Protein AF-0000000069285234 (afdb_homodimer)

InterPro domains:
  IPR001154 DNA topoisomerase II, eukaryotic-type [PR01158] (23-33)
  IPR001154 DNA topoisomerase II, eukaryotic-type [PR01158] (37-44)
  IPR001154 DNA topoisomerase II, eukaryotic-type [PR01158] (85-98)
  IPR001154 DNA topoisomerase II, eukaryotic-type [PR01158] (131-146)
  IPR001154 DNA topoisomerase II, eukaryotic-type [PR01158] (207-219)
  IPR001154 DNA topoisomerase II, eukaryotic-type [PR01158] (318-341)
  IPR001154 DNA topoisomerase II, eukaryotic-type [PR01158] (365-387)
  IPR001154 DNA topoisomerase II, eukaryotic-type [PR01158] (395-415)
  IPR001154 DNA topoisomerase II, eukaryotic-type [PR01158] (506-520)
  IPR001241 DNA topoisomerase, type IIA [SM00433] (1-261)
  IPR002205 DNA topoisomerase, type IIA, domain A [PF00521] (292-742)
  IPR002205 DNA topoisomerase, type IIA, domain A [PS52040] (294-742)
  IPR002205 DNA topoisomerase, type IIA, domain A [SM00434] (272-740)
  IPR003034 SAP domain [PF02037] (847-878)
  IPR003034 SAP domain [PS50800] (846-880)
  IPR003034 SAP domain [SM00513] (846-880)
  IPR003034 SAP domain [SM00513] (929-965)
  IPR006171 TOPRIM domain [PF01751] (38-140)
  IPR006171 TOPRIM domain [PS50880] (37-161)
  IPR013757 DNA topoisomerase, type IIA, alpha-helical domain superfamily [G3DSA:1.10.268.10] (609-755)

Nearest PDB structures (foldseek):
  5zad-assembly1_B  TM=8.840E-01  e=2.244E-66  Homo sapiens
  5gwj-assembly1_A  TM=9.015E-01  e=4.140E-61  Homo sapiens
  5zrf-assembly1_A  TM=9.043E-01  e=2.025E-59  Homo sapiens
  4g0w-assembly1_A  TM=8.834E-01  e=7.534E-59  Homo sapiens
  8w50-assembly2_C  TM=8.268E-01  e=4.879E-51  Homo sapiens

Secondary structure (DSSP, 8-state):
-HHHHHHHHHHHH---S----TT-B--TTTTTSGGG-EEEEEEHHHHHHHHHHHHHHH-SSSEEEEEE-SSPP-TTTS-HHHHHH-HHHHHHHHHHT--TT----SHHHHTT-S-SEEEEE--SSHHHHHHHHHHHHHHHHH-HHHHHH-TTSEEEE---SEEEEE-TT-TTSPPEEESSHHHHHHHHHHS-TTGGGTEEEEE--SGGGS-HHHHHHHHT-HHHHEEEEE--SHHHHHHHHHHH-GGGHHHHHHHHHT--TT----TTSSEEEHHHHIIIIIHHHHHHHHHHHS-BTTT---HHHHHHHHHHTT--S-EEHHHHHHHHHHHTT--S-HHHHHHHHHHHH--STTS-SS-SB--BS---BTTTBTT-PPPTTT-EE-B-TTHHHHS-GGGGGGSPP-EETTEE---S----SS-HHHHH-EEEE-SS-EEEE----HHHHHHHHHHHHTTPPPPP-----TT--SEEEEETTEEEEE-EEEEE---SSS---EEEEEEE--TT--HHHHHHHHHHHHHHHT--EEEEE-TT--SS---EEEEE-HHHHHHHT-SS-HHHHHHHHHT-EEEEP-S-EEEEEPPPTT-TTPPPEEEEESSHHHHHHHHHHHHHHHHHHHHHHHHHHHHHHHHHHHHHHHHHHHHHHTSS-GGG-SHHHHHHTT------HHHHHHHHHH-S---TTGGGHHHHT--GGG-SHHHHHHHHHHHHHHHHHHHHHHHS-HHHHHHHHHHHHHHHHHHHS-----HHHHHHHHHHHHHHHHHHHHHHHHTT---------------S----TTTTSSGGGSS-----STT--HHHHHHHHHHH--SS--HHHHTTS-HHHHHHHHHHTT--STTHHHHHHHHHHHS---THHHHS-HHHHHHHHHHTT------HHHHHHHHHHHHHHHHHHHHHHHTS-HHHHHHHHHHTTTT---HHHHHHHHHHHHHHHHHS-SGGGTTS--------HHHHHHHHHHHHHHHHTT--S-----TTSHHHHHHHHHHHHHHHHHHHHHHHH-/-HHHHHHHHHHHH---S----TT-B--TTTTTSGGG-EEEEEEHHHHHHHHHHHHHHH-SSSEEEEEE-SSPP-TTTS-HHHHHH-HHHHHHHHHHT--TT----SHHHHTT-S-SEEEEE--SSHHHHHHHHHHHHHHHHH-HHHHHH-TTSEEEE---SEEEEE-TT-TTSPPEEESSHHHHHHHHHHS-TTGGGTEEEEE--SGGGS-HHHHHHHHT-HHHHEEEEE--SHHHHHHHHHHH-GGGHHHHHHHHHT--TT----TTSSEEEHHHHIIIIIHHHHHHHHHHHS-BTTT---HHHHHHHHHHTT--S-EEHHHHHHHHHHHTT--S-HHHHHHHHHHHH--STTS-SS-SB--BS---BTTTBTT-PPPTTT-EE-B-TTHHHHS-GGGGGGSPP-EETTEE---S----SS-HHHHS-EEEEETTEEEEE----HHHHHHHHHHHHTTPPPPP-----TT--SEEEEETTEEEEE-EEEEE---SSS---EEEEEEE--TT--HHHHHHHHHHHHHHHT--EEEEE-TT--SS---EEEEEPHHHHHHHT-SS-HHHHHHHHHT-EEEEP-S-EEEEEPPPTT-TTPPPEEEEESSHHHHHHHHHHHHHHHHHHHHHHHHHHHHHHHHHHHHHHHHHHHHHHTSS-GGG-SHHHHHHTT------HHHHHHHHHH-S---TTGGGHHHHT--GGG-SHHHHHHHHHHHHHHHHHHHHHHHS-HHHHHHHHHHHHHHHHHHHS-----HHHHHHHTTTHHHHHHHHHHHTTGGG--------------S--S--TTGGGSGGGSS---S-STT--HHHHHHHHHHH--SS--HHHHTTS-HHHHHHHHHHTT--STTHHHHHHHHHHHS---GGGGSS-HHHHHHHHHHTTTTSS--HHHHHHHHHHHHHHHHHHHHHHHSS-HHHHHHHHHHTTTT---HHHHHHHHHHHHHHHHHS-GGGGTT---------HHHHHHHHHHHHHHHHTT--S-----TTSHHHHHHHHHHHHHHHHHHHHHHHH-

Sequence (2076 aa):
MEVAQKQALHRTLSTGARPSLAKLEDATNAGKSGHNCTLIVTEGDSAKALAVAGLAKLGRANYGVFPLKGKLLNVRTASVKQLQLNEEIKNLVHITGLEWGQEYRSEADLQSLRYQRLMIFSDQDLDGHHIAGLVINFIQANWPSLLKMIPDFLQRFATPIVKIFPSRGSSKVAVQEFFTQGDFAKWERQQPTDWNSKFRAKYYKGLGTSTRDEAIEYFSNPERHVLDLVLESEEDADAVERAFEQNRVADRKAWMLKYDVNEELDYTRASATYSEFFDKQFVHFSVYDCQRSIPLLLDGLKPSQRKVLHVLQTMDGEKKVSQVTGLVSAATSYHHGEESLVKVIVHMAQTFVGTNNLNLLQPNGMFGTRLSGRDSHASARYIHTETSPLVKEIFKKDDVDILEKQFEDGQEIEPKSFAPVFPLVLVNGFKGIGTGWATDGPNYDPVEVVNALKKAIKGETAPELLPSYRGFSGRVYALNGKVVSEGLWRVYGSKGAGKGLDTVEVTELPIGVWTDDFISNLEEKAKKTRLMMAIHKCEDHNDEKVHLLIGFENSELLRLTKSRNVTETIGLYLGLRKNLQSSNMWLYHPPEVGDELGEPVLQKFEGPADVIRAFHSARRPYYERRKAKMTQKLVYQATVLRNKARCIKMCIDGSLPLTSLDSESLKAAGFDSLLSESQSSAAESSGETPTSKAGFDYLLNMPLRSFSQVKVQELGLKLEKTEEDLKRLESKGIDEVWLEDLDAFLAAYKKAFPKLPAASELVLAAKEEKQAQAVFNQERKRRTKGAFDEDDGVQSFKLLEKQTVPQLRDLCSLRGLNNSWLGRSKGDLVNILLAYSSKAFSYRDWAKMQVDDLKAHLRARGLPQAGIRSDMVSRLDKAPFPEILYAISVPKMKQELKSYGLLYDFSQEELAERIKIVRQRRAEEETALLLLTGDELKDMAREREGVLKIGGLKTKLIERLATSLVTMRSEDLGLIVVKKRPLSDGFQRWITAVQRARRELKIVGFCGIKKGTPFYERADQLYQEANAAAEAVANSKRMEVAQKQALHRTLSTGARPSLAKLEDATNAGKSGHNCTLIVTEGDSAKALAVAGLAKLGRANYGVFPLKGKLLNVRTASVKQLQLNEEIKNLVHITGLEWGQEYRSEADLQSLRYQRLMIFSDQDLDGHHIAGLVINFIQANWPSLLKMIPDFLQRFATPIVKIFPSRGSSKVAVQEFFTQGDFAKWERQQPTDWNSKFRAKYYKGLGTSTRDEAIEYFSNPERHVLDLVLESEEDADAVERAFEQNRVADRKAWMLKYDVNEELDYTRASATYSEFFDKQFVHFSVYDCQRSIPLLLDGLKPSQRKVLHVLQTMDGEKKVSQVTGLVSAATSYHHGEESLVKVIVHMAQTFVGTNNLNLLQPNGMFGTRLSGRDSHASARYIHTETSPLVKEIFKKDDVDILEKQFEDGQEIEPKSFAPVFPLVLVNGFKGIGTGWATDGPNYDPVEVVNALKKAIKGETAPELLPSYRGFSGRVYALNGKVVSEGLWRVYGSKGAGKGLDTVEVTELPIGVWTDDFISNLEEKAKKTRLMMAIHKCEDHNDEKVHLLIGFENSELLRLTKSRNVTETIGLYLGLRKNLQSSNMWLYHPPEVGDELGEPVLQKFEGPADVIRAFHSARRPYYERRKAKMTQKLVYQATVLRNKARCIKMCIDGSLPLTSLDSESLKAAGFDSLLSESQSSAAESSGETPTSKAGFDYLLNMPLRSFSQVKVQELGLKLEKTEEDLKRLESKGIDEVWLEDLDAFLAAYKKAFPKLPAASELVLAAKEEKQAQAVFNQERKRRTKGAFDEDDGVQSFKLLEKQTVPQLRDLCSLRGLNNSWLGRSKGDLVNILLAYSSKAFSYRDWAKMQVDDLKAHLRARGLPQAGIRSDMVSRLDKAPFPEILYAISVPKMKQELKSYGLLYDFSQEELAERIKIVRQRRAEEETALLLLTGDELKDMAREREGVLKIGGLKTKLIERLATSLVTMRSEDLGLIVVKKRPLSDGFQRWITAVQRARRELKIVGFCGIKKGTPFYERADQLYQEANAAAEAVANSKR

Radius of gyration: 43.7 Å; Cα contacts (8 Å, |Δi|>4): 2954; chains: 2; bounding box: 131×101×136 Å

Organism: Polarella glacialis (NCBI:txid89957)

Solvent-accessible surface area (backbone atoms only — not comparable to full-atom values): 113279 Å² total; per-residue (Å²): 107,70,65,58,53,23,46,52,47,25,73,73,59,68,61,87,66,81,74,87,48,88,72,50,44,72,22,73,31,46,54,54,45,11,85,68,12,34,35,34,40,16,60,22,66,37,26,34,53,39,50,51,45,13,30,55,68,68,37,50,47,39,36,20,41,38,53,36,82,73,72,64,70,58,63,79,70,45,50,70,35,54,53,71,66,31,63,66,59,48,48,52,35,39,59,31,39,60,58,50,60,52,76,33,85,49,73,74,56,53,62,63,22,16,30,53,24,41,31,38,37,41,32,56,37,52,68,22,38,50,44,49,48,33,53,50,43,48,46,49,74,60,34,53,44,40,40,69,70,36,39,61,26,40,28,36,44,58,51,57,27,36,38,38,36,52,29,97,87,52,80,85,56,76,73,45,75,25,63,43,70,60,58,43,51,56,50,55,71,70,42,63,85,55,46,68,78,55,32,39,71,43,78,34,73,28,56,21,31,46,34,64,70,52,26,38,53,50,46,70,35,50,76,65,23,38,31,30,39,28,67,84,50,70,62,22,58,48,44,49,44,38,74,57,35,75,90,30,39,70,58,37,45,55,56,56,71,67,62,55,89,83,53,61,64,69,66,87,40,59,58,42,41,45,36,48,44,44,69,26,44,37,42,60,31,41,54,50,42,30,53,59,29,36,29,32,48,55,41,31,41,29,58,74,55,41,38,48,50,53,45,46,76,73,54,74,67,77,41,40,41,47,42,51,45,22,51,30,35,58,51,41,70,56,86,65,63,66,68,61,49,46,50,52,56,42,58,41,15,24,63,50,61,66,55,24,57,65,42,53,27,38,55,46,16,38,48,37,36,38,36,74,27,77,82,54,34,38,59,46,82,34,23,33,29,30,63,27,82,62,42,60,52,38,45,48,76,72,48,62,80,72,41,50,79,34,71,57,92,87,38,67,36,43,48,82,50,60,69,41,78,52,59,45,33,44,23,44,22,49,70,27,66,29,68,74,45,65,26,34,36,52,28,22,46,61,68,59,50,51,51,31,44,53,33,39,76,71,71,39,82,44,58,86,75,68,68,37,54,45,87,60,83,47,47,66,48,78,55,96,90,37,40,34,25,25,25,36,70,47,77,49,74,71,85,69,93,73,81,58,59,36,37,35,36,34,52,34,61,19,78,78,59,28,50,50,56,51,51,52,51,49,52,32,39,25,63,46,68,66,45,64,65,48,81,42,79,41,64,78,31,46,52,87,38,52,32,35,39,37,35,34,55,48,73,58,58,51,66,66,33,76,47,95,57,47,68,59,45,49,37,55,70,72,56,31,58,40,78,48,64,58,61,45,32,47,29,27,38,71,44,60,89,86,40,81,85,46,67,63,42,82,42,79,34,74,36,68,40,52,48,47,52,52,36,52,64,66,48,50,60,55,50,52,50,35,53,51,50,51,48,51,51,39,52,49,51,35,49,50,32,51,48,46,30,50,50,38,51,32,34,76,71,53,80,44,42,76,90,64,66,45,60,65,52,40,50,73,72,66,55,76,74,45,65,50,72,69,48,42,51,45,24,66,48,61,69,45,71,66,56,83,58,56,20,41,40,81,61,71,70,54,59,78,87,54,68,44,72,66,46,37,51,53,34,50,54,54,31,52,52,40,51,50,52,45,52,53,57,69,70,51,52,63,68,54,52,52,51,50,47,53,48,51,32,54,54,52,48,45,68,73,52,58,77,70,76,63,75,69,62,62,60,55,58,59,56,55,64,58,54,58,66,54,57,68,66,52,63,77,53,58,78,74,69,71,81,99,77,93,90,90,85,92,89,79,89,85,79,100,68,78,80,62,88,73,68,77,64,62,77,85,66,72,75,83,74,66,80,65,63,74,77,42,49,73,59,44,50,45,44,51,51,41,59,74,51,62,84,71,82,38,78,64,47,60,74,63,46,52,72,66,52,48,47,46,47,35,52,70,69,68,46,87,76,79,77,56,61,65,54,50,54,55,50,58,70,69,42,76,72,62,71,65,66,72,73,42,51,67,67,48,36,46,43,46,29,38,72,69,65,59,59,66,83,57,50,75,62,51,46,47,47,48,46,43,47,48,44,46,47,43,47,47,47,45,46,53,52,64,70,36,55,75,32,55,51,47,52,56,46,54,77,58,28,57,43,63,72,52,73,59,42,56,54,39,44,47,40,42,50,48,44,53,57,60,67,50,58,76,76,78,57,60,79,62,73,62,82,75,71,75,65,53,69,64,54,49,42,38,53,49,15,40,53,51,32,30,59,74,66,58,59,76,75,93,71,85,76,43,88,86,36,72,64,28,51,44,14,48,51,43,26,52,50,50,46,50,50,50,46,50,53,51,55,65,72,101,99,70,63,33,54,24,45,54,47,25,71,72,57,68,62,86,66,81,73,86,49,89,73,49,43,72,22,72,32,46,54,77,44,10,85,69,12,34,35,34,41,16,59,22,68,36,26,35,53,40,50,52,45,12,29,55,68,67,37,50,46,38,36,22,40,38,53,36,82,73,73,64,71,57,60,78,70,45,50,72,30,54,51,72,66,31,63,67,60,49,48,52,35,40,60,30,37,60,57,50,58,52,76,34,85,48,73,74,56,52,61,63,21,15,31,54,25,41,31,39,37,43,31,56,39,52,70,22,38,51,43,49,48,33,52,51,42,48,45,48,75,61,34,52,45,41,40,69,70,36,41,63,24,41,27,36,43,58,50,58,28,36,37,37,37,52,31,96,86,53,82,84,56,76,73,45,77,24,62,43,70,61,59,42,50,56,51,55,71,73,43,62,84,56,44,68,78,55,30,40,72,45,78,32,74,29,56,19,30,46,32,62,69,52,25,39,54,50,46,70,36,50,76,65,23,39,31,29,38,27,67,85,50,70,61,22,58,48,43,50,44,40,75,57,36,76,88,30,40,70,55,37,46,56,55,57,72,67,61,54,90,81,52,62,65,69,65,90,38,58,58,43,40,46,35,46,45,43,69,27,43,37,42,59,30,41,53,48,40,29,55,58,28,36,28,31,48,53,43,31,42,30,58,72,55,41,37,48,51,53,46,44,76,72,54,75,65,76,42,41,42,47,44,50,44,23,50,30,36,59,51,41,69,57,87,64,62,64,67,60,50,47,50,51,53,42,59,41,14,24,65,49,60,66,54,25,57,65,43,54,28,38,56,45,17,38,47,37,37,37,36,73,27,76,83,54,34,37,58,46,83,32,23,32,29,31,65,27,82,62,42,61,53,37,45,48,76,72,49,63,82,74,41,52,80,35,70,55,93,85,38,68,37,44,47,81,51,61,70,40,79,54,59,45,32,44,24,42,21,48,72,28,65,29,67,74,44,64,25,34,35,53,29,24,45,60,69,59,52,51,51,31,45,54,32,39,76,72,71,40,81,44,59,86,76,68,69,37,53,44,86,59,82,48,47,67,49,78,55,96,91,36,40,34,24,25,27,35,72,46,77,50,74,72,83,70,92,75,82,59,58,37,36,34,38,34,51,35,61,20,80,77,58,28,51,52,56,50,51,53,50,48,51,36,39,26,63,42,67,67,46,64,66,48,81,41,76,40,64,77,31,47,52,85,39,52,33,36,40,37,34,34,55,45,71,58,59,51,66,66,34,74,48,94,56,45,69,60,46,49,36,56,71,71,55,31,56,41,78,48,62,58,61,45,32,47,29,28,36,71,44,59,90,85,41,82,84,46,66,61,42,80,43,80,34,74,35,69,41,52,48,46,53,53,36,52,64,66,50,50,59,54,49,53,50,35,52,52,50,53,48,49,50,38,50,47,51,34,48,51,32,52,48,48,30,49,50,40,51,32,33,74,72,54,81,44,42,76,90,62,66,44,60,65,53,40,52,73,72,64,54,76,74,46,65,49,71,67,49,43,52,46,26,64,47,61,68,45,73,66,56,85,59,57,19,39,41,81,64,69,70,54,58,78,89,55,68,45,72,69,46,36,50,53,33,48,52,52,32,53,51,38,50,49,50,45,51,53,58,68,70,51,51,63,68,55,53,52,49,50,46,54,49,51,32,53,53,52,47,47,66,74,53,58,76,71,76,65,76,72,62,65,61,57,59,60,57,59,65,59,56,60,65,56,55,65,66,51,62,76,54,56,82,69,63,81,95,85,75,92,80,91,84,91,86,78,93,66,92,63,86,87,65,58,94,74,62,83,67,57,76,73,67,68,73,90,55,65,86,72,65,69,59,52,49,70,60,51,50,44,46,53,50,44,61,71,51,68,75,78,78,40,79,64,51,64,75,63,48,53,72,66,51,46,46,47,49,32,52,68,68,70,48,85,78,81,74,55,60,65,54,51,53,56,51,57,71,68,40,77,73,62,72,65,68,73,72,43,53,67,66,49,37,43,44,45,28,40,72,68,63,67,53,66,82,58,51,75,62,51,47,47,47,50,48,45,49,51,47,45,48,43,44,48,48,44,44,53,50,63,70,33,54,70,32,53,49,46,50,54,45,54,74,54,28,53,41,63,65,52,76,62,46,59,54,42,49,47,42,44,51,49,45,55,57,61,68,49,56,76,77,79,56,61,80,64,72,68,78,78,44,72,57,50,70,64,52,44,39,36,51,50,16,41,54,50,32,30,60,74,66,60,59,77,75,94,71,86,78,44,87,87,35,71,65,27,51,44,14,48,51,43,27,52,52,51,45,51,51,50,48,50,54,54,54,66,71,100

Structure (mmCIF, N/CA/C/O backbone):
data_AF-0000000069285234-model_v1
#
loop_
_entity.id
_entity.type
_entity.pdbx_description
1 polymer 'DNA topoisomerase (ATP-hydrolyzing)'
#
loop_
_atom_site.group_PDB
_atom_site.id
_atom_site.type_symbol
_atom_site.label_atom_id
_atom_site.label_alt_id
_atom_site.label_comp_id
_atom_site.label_asym_id
_atom_site.label_entity_id
_atom_site.label_seq_id
_atom_site.pdbx_PDB_ins_code
_atom_site.Cartn_x
_atom_site.Cartn_y
_atom_site.Cartn_z
_atom_site.occupancy
_atom_site.B_iso_or_equiv
_atom_site.auth_seq_id
_atom_site.auth_comp_id
_atom_site.auth_asym_id
_atom_site.auth_atom_id
_atom_site.pdbx_PDB_model_num
ATOM 1 N N . MET A 1 1 ? -36.125 -18.203 -24.469 1 39.59 1 MET A N 1
ATOM 2 C CA . MET A 1 1 ? -35.594 -17.922 -23.141 1 39.59 1 MET A CA 1
ATOM 3 C C . MET A 1 1 ? -34.906 -16.562 -23.094 1 39.59 1 MET A C 1
ATOM 5 O O . MET A 1 1 ? -35.125 -15.781 -22.172 1 39.59 1 MET A O 1
ATOM 9 N N . GLU A 1 2 ? -34.219 -16.281 -24 1 50.22 2 GLU A N 1
ATOM 10 C CA . GLU A 1 2 ? -33.531 -15 -24.062 1 50.22 2 GLU A CA 1
ATOM 11 C C . GLU A 1 2 ? -34.5 -13.836 -24.109 1 50.22 2 GLU A C 1
ATOM 13 O O . GLU A 1 2 ? -34.312 -12.82 -23.453 1 50.22 2 GLU A O 1
ATOM 18 N N . VAL A 1 3 ? -35.562 -13.961 -24.844 1 49.47 3 VAL A N 1
ATOM 19 C CA . VAL A 1 3 ? -36.562 -12.914 -24.984 1 49.47 3 VAL A CA 1
ATOM 20 C C . VAL A 1 3 ? -37.281 -12.711 -23.672 1 49.47 3 VAL A C 1
ATOM 22 O O . VAL A 1 3 ? -37.562 -11.578 -23.266 1 49.47 3 VAL A O 1
ATOM 25 N N . ALA A 1 4 ? -37.531 -13.867 -23.047 1 45.59 4 ALA A N 1
ATOM 26 C CA . ALA A 1 4 ? -38.219 -13.812 -21.75 1 45.59 4 ALA A CA 1
ATOM 27 C C . ALA A 1 4 ? -37.344 -13.102 -20.719 1 45.59 4 ALA A C 1
ATOM 29 O O . ALA A 1 4 ? -37.875 -12.312 -19.906 1 45.59 4 ALA A O 1
ATOM 30 N N . GLN A 1 5 ? -36.156 -13.375 -20.688 1 51.94 5 GLN A N 1
ATOM 31 C CA . GLN A 1 5 ? -35.25 -12.742 -19.766 1 51.94 5 GLN A CA 1
ATOM 32 C C . GLN A 1 5 ? -35.156 -11.234 -19.984 1 51.94 5 GLN A C 1
ATOM 34 O O . GLN A 1 5 ? -35.156 -10.461 -19.031 1 51.94 5 GLN A O 1
ATOM 39 N N . LYS A 1 6 ? -35.281 -10.938 -21.141 1 57.59 6 LYS A N 1
ATOM 40 C CA . LYS A 1 6 ? -35.219 -9.523 -21.5 1 57.59 6 LYS A CA 1
ATOM 41 C C . LYS A 1 6 ? -36.5 -8.789 -21.078 1 57.59 6 LYS A C 1
ATOM 43 O O . LYS A 1 6 ? -36.406 -7.641 -20.625 1 57.59 6 LYS A O 1
ATOM 48 N N . GLN A 1 7 ? -37.531 -9.367 -21.203 1 52.56 7 GLN A N 1
ATOM 49 C CA . GLN A 1 7 ? -38.812 -8.766 -20.812 1 52.56 7 GLN A CA 1
ATOM 50 C C . GLN A 1 7 ? -38.875 -8.586 -19.297 1 52.56 7 GLN A C 1
ATOM 52 O O . GLN A 1 7 ? -39.438 -7.59 -18.812 1 52.56 7 GLN A O 1
ATOM 57 N N . ALA A 1 8 ? -38.281 -9.523 -18.609 1 49.47 8 ALA A N 1
ATOM 58 C CA . ALA A 1 8 ? -38.25 -9.422 -17.156 1 49.47 8 ALA A CA 1
ATOM 59 C C . ALA A 1 8 ? -37.406 -8.227 -16.719 1 49.47 8 ALA A C 1
ATOM 61 O O . ALA A 1 8 ? -37.781 -7.512 -15.781 1 49.47 8 ALA A O 1
ATOM 62 N N . LEU A 1 9 ? -36.375 -8.062 -17.312 1 52.97 9 LEU A N 1
ATOM 63 C CA . LEU A 1 9 ? -35.5 -6.934 -17.031 1 52.97 9 LEU A CA 1
ATOM 64 C C . LEU A 1 9 ? -36.188 -5.613 -17.344 1 52.97 9 LEU A C 1
ATOM 66 O O . LEU A 1 9 ? -36.062 -4.645 -16.594 1 52.97 9 LEU A O 1
ATOM 70 N N . HIS A 1 10 ? -36.906 -5.641 -18.422 1 50.81 10 HIS A N 1
ATOM 71 C CA . HIS A 1 10 ? -37.656 -4.441 -18.812 1 50.81 10 HIS A CA 1
ATOM 72 C C . HIS A 1 10 ? -38.656 -4.027 -17.734 1 50.81 10 HIS A C 1
ATOM 74 O O . HIS A 1 10 ? -38.781 -2.84 -17.438 1 50.81 10 HIS A O 1
ATOM 80 N N . ARG A 1 11 ? -39.25 -4.824 -17.203 1 46.19 11 ARG A N 1
ATOM 81 C CA . ARG A 1 11 ? -40.312 -4.566 -16.203 1 46.19 11 ARG A CA 1
ATOM 82 C C . ARG A 1 11 ? -39.688 -4.043 -14.898 1 46.19 11 ARG A C 1
ATOM 84 O O . ARG A 1 11 ? -40.281 -3.182 -14.242 1 46.19 11 ARG A O 1
ATOM 91 N N . THR A 1 12 ? -38.594 -4.543 -14.617 1 46.59 12 THR A N 1
ATOM 92 C CA . THR A 1 12 ? -38.031 -4.246 -13.312 1 46.59 12 THR A CA 1
ATOM 93 C C . THR A 1 12 ? -37.125 -3.01 -13.375 1 46.59 12 THR A C 1
ATOM 95 O O . THR A 1 12 ? -36.938 -2.316 -12.367 1 46.59 12 THR A O 1
ATOM 98 N N . LEU A 1 13 ? -36.594 -2.756 -14.414 1 50.84 13 LEU A N 1
ATOM 99 C CA . LEU A 1 13 ? -35.531 -1.74 -14.453 1 50.84 13 LEU A CA 1
ATOM 100 C C . LEU A 1 13 ? -36 -0.531 -15.266 1 50.84 13 LEU A C 1
ATOM 102 O O . LEU A 1 13 ? -35.219 0.392 -15.5 1 50.84 13 LEU A O 1
ATOM 106 N N . SER A 1 14 ? -37.219 -0.467 -15.781 1 43.41 14 SER A N 1
ATOM 107 C CA . SER A 1 14 ? -37.625 0.646 -16.625 1 43.41 14 SER A CA 1
ATOM 108 C C . SER A 1 14 ? -37.688 1.95 -15.844 1 43.41 14 SER A C 1
ATOM 110 O O . SER A 1 14 ? -38.281 1.998 -14.758 1 43.41 14 SER A O 1
ATOM 112 N N . THR A 1 15 ? -36.719 2.961 -16.047 1 48.41 15 THR A N 1
ATOM 113 C CA . THR A 1 15 ? -36.469 4.176 -15.273 1 48.41 15 THR A CA 1
ATOM 114 C C . THR A 1 15 ? -37.031 5.395 -15.977 1 48.41 15 THR A C 1
ATOM 116 O O . THR A 1 15 ? -36.75 5.633 -17.156 1 48.41 15 THR A O 1
ATOM 119 N N . GLY A 1 16 ? -38.281 5.781 -15.891 1 42.72 16 GLY A N 1
ATOM 120 C CA . GLY A 1 16 ? -38.906 6.91 -16.562 1 42.72 16 GLY A CA 1
ATOM 121 C C . GLY A 1 16 ? -38.25 8.234 -16.234 1 42.72 16 GLY A C 1
ATOM 122 O O . GLY A 1 16 ? -38.375 9.203 -17 1 42.72 16 GLY A O 1
ATOM 123 N N . ALA A 1 17 ? -37.906 8.633 -15.047 1 51.03 17 ALA A N 1
ATOM 124 C CA . ALA A 1 17 ? -37.5 9.977 -14.648 1 51.03 17 ALA A CA 1
ATOM 125 C C . ALA A 1 17 ? -36 10.203 -14.891 1 51.03 17 ALA A C 1
ATOM 127 O O . ALA A 1 17 ? -35.25 9.242 -15 1 51.03 17 ALA A O 1
ATOM 128 N N . ARG A 1 18 ? -35.656 11.461 -15.227 1 58.25 18 ARG A N 1
ATOM 129 C CA . ARG A 1 18 ? -34.281 11.859 -15.359 1 58.25 18 ARG A CA 1
ATOM 130 C C . ARG A 1 18 ? -33.438 11.281 -14.234 1 58.25 18 ARG A C 1
ATOM 132 O O . ARG A 1 18 ? -33.812 11.367 -13.062 1 58.25 18 ARG A O 1
ATOM 139 N N . PRO A 1 19 ? -32.312 10.57 -14.688 1 63.53 19 PRO A N 1
ATOM 140 C CA . PRO A 1 19 ? -31.484 9.922 -13.672 1 63.53 19 PRO A CA 1
ATOM 141 C C . PRO A 1 19 ? -30.844 10.922 -12.711 1 63.53 19 PRO A C 1
ATOM 143 O O . PRO A 1 19 ? -30.312 11.945 -13.141 1 63.53 19 PRO A O 1
ATOM 146 N N . SER A 1 20 ? -31.203 10.984 -11.453 1 63.53 20 SER A N 1
ATOM 147 C CA . SER A 1 20 ? -30.547 11.797 -10.438 1 63.53 20 SER A CA 1
ATOM 148 C C . SER A 1 20 ? -29.422 11.023 -9.766 1 63.53 20 SER A C 1
ATOM 150 O O . SER A 1 20 ? -29.562 10.555 -8.633 1 63.53 20 SER A O 1
ATOM 152 N N . LEU A 1 21 ? -28.484 10.695 -10.617 1 71.81 21 LEU A N 1
ATOM 153 C CA . LEU A 1 21 ? -27.328 9.992 -10.078 1 71.81 21 LEU A CA 1
ATOM 154 C C . LEU A 1 21 ? -26.203 10.969 -9.742 1 71.81 21 LEU A C 1
ATOM 156 O O . LEU A 1 21 ? -25.859 11.828 -10.555 1 71.81 21 LEU A O 1
ATOM 160 N N . ALA A 1 22 ? -25.766 10.898 -8.539 1 66.06 22 ALA A N 1
ATOM 161 C CA . ALA A 1 22 ? -24.766 11.82 -8.016 1 66.06 22 ALA A CA 1
ATOM 162 C C . ALA A 1 22 ? -23.5 11.797 -8.875 1 66.06 22 ALA A C 1
ATOM 164 O O . ALA A 1 22 ? -22.891 12.844 -9.117 1 66.06 22 ALA A O 1
ATOM 165 N N . LYS A 1 2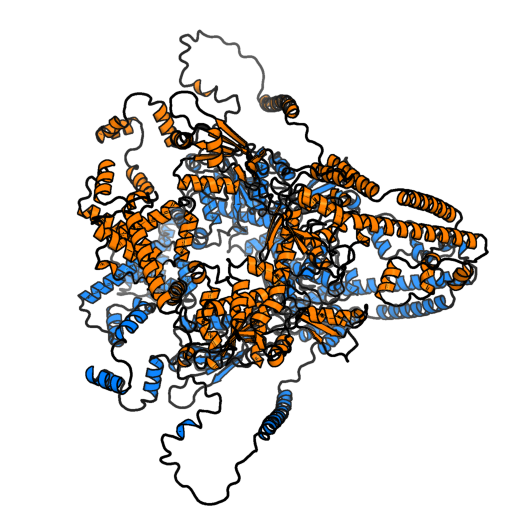3 ? -23.203 10.695 -9.461 1 79.25 23 LYS A N 1
ATOM 166 C CA . LYS A 1 23 ? -21.922 10.594 -10.156 1 79.25 23 LYS A CA 1
ATOM 167 C C . LYS A 1 23 ? -22.078 10.922 -11.641 1 79.25 23 LYS A C 1
ATOM 169 O O . LYS A 1 23 ? -21.094 11 -12.375 1 79.25 23 LYS A O 1
ATOM 174 N N . LEU A 1 24 ? -23.219 11.109 -12.125 1 87.75 24 LEU A N 1
ATOM 175 C CA . LEU A 1 24 ? -23.469 11.375 -13.531 1 87.75 24 LEU A CA 1
ATOM 176 C C . LEU A 1 24 ? -23.312 12.859 -13.844 1 87.75 24 LEU A C 1
ATOM 178 O O . LEU A 1 24 ? -23.859 13.711 -13.133 1 87.75 24 LEU A O 1
ATOM 182 N N . GLU A 1 25 ? -22.438 13.211 -14.727 1 83.88 25 GLU A N 1
ATOM 183 C CA . GLU A 1 25 ? -22.453 14.508 -15.406 1 83.88 25 GLU A CA 1
ATOM 184 C C . GLU A 1 25 ? -23.297 14.445 -16.688 1 83.88 25 GLU A C 1
ATOM 186 O O . GLU A 1 25 ? -22.797 14.055 -17.734 1 83.88 25 GLU A O 1
ATOM 191 N N . ASP A 1 26 ? -24.438 14.898 -16.531 1 86.12 26 ASP A N 1
ATOM 192 C CA . ASP A 1 26 ? -25.406 14.734 -17.625 1 86.12 26 ASP A CA 1
ATOM 193 C C . ASP A 1 26 ? -25.25 15.836 -18.672 1 86.12 26 ASP A C 1
ATOM 195 O O . ASP A 1 26 ? -24.922 16.969 -18.328 1 86.12 26 ASP A O 1
ATOM 199 N N . ALA A 1 27 ? -25.422 15.422 -19.906 1 87.19 27 ALA A N 1
ATOM 200 C CA . ALA A 1 27 ? -25.453 16.422 -20.969 1 87.19 27 ALA A CA 1
ATOM 201 C C . ALA A 1 27 ? -26.719 17.25 -20.922 1 87.19 27 ALA A C 1
ATOM 203 O O . ALA A 1 27 ? -27.797 16.734 -20.625 1 87.19 27 ALA A O 1
ATOM 204 N N . THR A 1 28 ? -26.625 18.531 -21.234 1 77.12 28 THR A N 1
ATOM 205 C CA . THR A 1 28 ? -27.781 19.438 -21.203 1 77.12 28 THR A CA 1
ATOM 206 C C . THR A 1 28 ? -28.844 18.984 -22.203 1 77.12 28 THR A C 1
ATOM 208 O O . THR A 1 28 ? -30.031 19.109 -21.938 1 77.12 28 THR A O 1
ATOM 211 N N . ASN A 1 29 ? -28.406 18.406 -23.312 1 83.19 29 ASN A N 1
ATOM 212 C CA . ASN A 1 29 ? -29.328 18.047 -24.375 1 83.19 29 ASN A CA 1
ATOM 213 C C . ASN A 1 29 ? -29.75 16.578 -24.281 1 83.19 29 ASN A C 1
ATOM 215 O O . ASN A 1 29 ? -30.5 16.078 -25.141 1 83.19 29 ASN A O 1
ATOM 219 N N . ALA A 1 30 ? -29.328 15.953 -23.219 1 87.75 30 ALA A N 1
ATOM 220 C CA . ALA A 1 30 ? -29.688 14.547 -23.094 1 87.75 30 ALA A CA 1
ATOM 221 C C . ALA A 1 30 ? -31.188 14.375 -22.922 1 87.75 30 ALA A C 1
ATOM 223 O O . ALA A 1 30 ? -31.812 15.086 -22.141 1 87.75 30 ALA A O 1
ATOM 224 N N . GLY A 1 31 ? -31.812 13.531 -23.656 1 80.38 31 GLY A N 1
ATOM 225 C CA . GLY A 1 31 ? -33.25 13.305 -23.609 1 80.38 31 GLY A CA 1
ATOM 226 C C . GLY A 1 31 ? -34.031 14.18 -24.562 1 80.38 31 GLY A C 1
ATOM 227 O O . GLY A 1 31 ? -35.062 13.758 -25.109 1 80.38 31 GLY A O 1
ATOM 228 N N . LYS A 1 32 ? -33.531 15.422 -24.844 1 77.62 32 LYS A N 1
ATOM 229 C CA . LYS A 1 32 ? -34.188 16.344 -25.781 1 77.62 32 LYS A CA 1
ATOM 230 C C . LYS A 1 32 ? -33.688 16.109 -27.203 1 77.62 32 LYS A C 1
ATOM 232 O O . LYS A 1 32 ? -34.469 15.961 -28.125 1 77.62 32 LYS A O 1
ATOM 237 N N . SER A 1 33 ? -32.406 16.125 -27.328 1 82.12 33 SER A N 1
ATOM 238 C CA . SER A 1 33 ? -31.734 15.852 -28.594 1 82.12 33 SER A CA 1
ATOM 239 C C . SER A 1 33 ? -30.75 14.695 -28.453 1 82.12 33 SER A C 1
ATOM 241 O O . SER A 1 33 ? -29.562 14.844 -28.75 1 82.12 33 SER A O 1
ATOM 243 N N . GLY A 1 34 ? -31.375 13.602 -28.219 1 85.44 34 GLY A N 1
ATOM 244 C CA . GLY A 1 34 ? -30.547 12.438 -27.953 1 85.44 34 GLY A CA 1
ATOM 245 C C . GLY A 1 34 ? -29.672 12.039 -29.141 1 85.44 34 GLY A C 1
ATOM 246 O O . GLY A 1 34 ? -28.609 11.438 -28.953 1 85.44 34 GLY A O 1
ATOM 247 N N . HIS A 1 35 ? -30.062 12.406 -30.344 1 88 35 HIS A N 1
ATOM 248 C CA . HIS A 1 35 ? -29.344 12.008 -31.547 1 88 35 HIS A CA 1
ATOM 249 C C . HIS A 1 35 ? -27.969 12.664 -31.609 1 88 35 HIS A C 1
ATOM 251 O O . HIS A 1 35 ? -27.062 12.133 -32.25 1 88 35 HIS A O 1
ATOM 257 N N . ASN A 1 36 ? -27.797 13.734 -30.875 1 88.5 36 ASN A N 1
ATOM 258 C CA . ASN A 1 36 ? -26.516 14.43 -30.875 1 88.5 36 ASN A CA 1
ATOM 259 C C . ASN A 1 36 ? -25.719 14.188 -29.594 1 88.5 36 ASN A C 1
ATOM 261 O O . ASN A 1 36 ? -24.625 14.695 -29.422 1 88.5 36 ASN A O 1
ATOM 265 N N . CYS A 1 37 ? -26.266 13.367 -28.75 1 93.5 37 CYS A N 1
ATOM 266 C CA . CYS A 1 37 ? -25.641 13.258 -27.422 1 93.5 37 CYS A CA 1
ATOM 267 C C . CYS A 1 37 ? -24.812 11.984 -27.312 1 93.5 37 CYS A C 1
ATOM 269 O O . CYS A 1 37 ? -25.188 10.945 -27.859 1 93.5 37 CYS A O 1
ATOM 271 N N . THR A 1 38 ? -23.688 12.141 -26.719 1 94.88 38 THR A N 1
ATOM 272 C CA . THR A 1 38 ? -22.781 11.039 -26.453 1 94.88 38 THR A CA 1
ATOM 273 C C . THR A 1 38 ? -22.516 10.883 -24.969 1 94.88 38 THR A C 1
ATOM 275 O O . THR A 1 38 ? -22.203 11.867 -24.281 1 94.88 38 THR A O 1
ATOM 278 N N . LEU A 1 39 ? -22.703 9.695 -24.453 1 95.94 39 LEU A N 1
ATOM 279 C CA . LEU A 1 39 ? -22.344 9.398 -23.078 1 95.94 39 LEU A CA 1
ATOM 280 C C . LEU A 1 39 ? -20.938 8.789 -22.984 1 95.94 39 LEU A C 1
ATOM 282 O O . LEU A 1 39 ? -20.688 7.734 -23.578 1 95.94 39 LEU A O 1
ATOM 286 N N . ILE A 1 40 ? -20.094 9.43 -22.281 1 96 40 ILE A N 1
ATOM 287 C CA . ILE A 1 40 ? -18.766 8.898 -22.062 1 96 40 ILE A CA 1
ATOM 288 C C . ILE A 1 40 ? -18.766 8.008 -20.812 1 96 40 ILE A C 1
ATOM 290 O O . ILE A 1 40 ? -19.047 8.477 -19.703 1 96 40 ILE A O 1
ATOM 294 N N . VAL A 1 41 ? -18.484 6.781 -21.031 1 96.19 41 VAL A N 1
ATOM 295 C CA . VAL A 1 41 ? -18.375 5.832 -19.922 1 96.19 41 VAL A CA 1
ATOM 296 C C . VAL A 1 41 ? -16.906 5.641 -19.562 1 96.19 41 VAL A C 1
ATOM 298 O O . VAL A 1 41 ? -16.109 5.172 -20.375 1 96.19 41 VAL A O 1
ATOM 301 N N . THR A 1 42 ? -16.641 5.973 -18.312 1 93.88 42 THR A N 1
ATOM 302 C CA . THR A 1 42 ? -15.234 5.996 -17.906 1 93.88 42 THR A CA 1
ATOM 303 C C . THR A 1 42 ? -14.914 4.824 -16.984 1 93.88 42 THR A C 1
ATOM 305 O O . THR A 1 42 ? -15.805 4.305 -16.297 1 93.88 42 THR A O 1
ATOM 308 N N . GLU A 1 43 ? -13.625 4.406 -17 1 91 43 GLU A N 1
ATOM 309 C CA . GLU A 1 43 ? -13.117 3.387 -16.094 1 91 43 GLU A CA 1
ATOM 310 C C . GLU A 1 43 ? -12.797 3.98 -14.727 1 91 43 GLU A C 1
ATOM 312 O O . GLU A 1 43 ? -11.633 4.258 -14.422 1 91 43 GLU A O 1
ATOM 317 N N . GLY A 1 44 ? -13.82 4.203 -13.953 1 86.25 44 GLY A N 1
ATOM 318 C CA . GLY A 1 44 ? -13.617 4.688 -12.594 1 86.25 44 GLY A CA 1
ATOM 319 C C . GLY A 1 44 ? -13.711 6.195 -12.484 1 86.25 44 GLY A C 1
ATOM 320 O O . GLY A 1 44 ? -13.898 6.891 -13.484 1 86.25 44 GLY A O 1
ATOM 321 N N . ASP A 1 45 ? -13.492 6.715 -11.258 1 80.5 45 ASP A N 1
ATOM 322 C CA . ASP A 1 45 ? -13.633 8.133 -10.938 1 80.5 45 ASP A CA 1
ATOM 323 C C . ASP A 1 45 ? -12.445 8.93 -11.453 1 80.5 45 ASP A C 1
ATOM 325 O O . ASP A 1 45 ? -12.594 10.094 -11.836 1 80.5 45 ASP A O 1
ATOM 329 N N . SER A 1 46 ? -11.312 8.258 -11.523 1 79.38 46 SER A N 1
ATOM 330 C CA . SER A 1 46 ? -10.125 8.938 -12.031 1 79.38 46 SER A CA 1
ATOM 331 C C . SER A 1 46 ? -10.289 9.312 -13.5 1 79.38 46 SER A C 1
ATOM 333 O O . SER A 1 46 ? -9.938 10.422 -13.906 1 79.38 46 SER A O 1
ATOM 335 N N . ALA A 1 47 ? -10.766 8.383 -14.242 1 88.25 47 ALA A N 1
ATOM 336 C CA . ALA A 1 47 ? -11.008 8.641 -15.664 1 88.25 47 ALA A CA 1
ATOM 337 C C . ALA A 1 47 ? -12.117 9.672 -15.844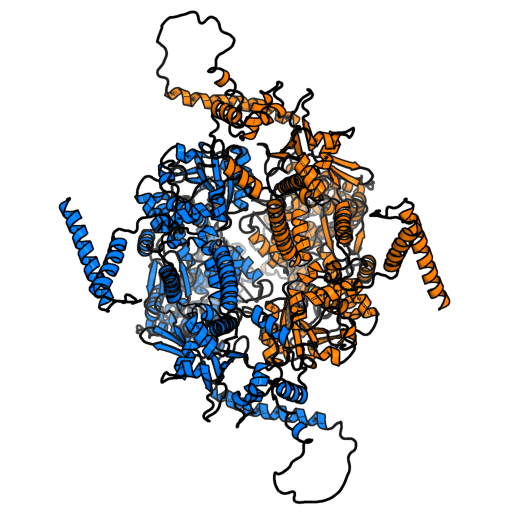 1 88.25 47 ALA A C 1
ATOM 339 O O . ALA A 1 47 ? -12.094 10.453 -16.797 1 88.25 47 ALA A O 1
ATOM 340 N N . LYS A 1 48 ? -13.055 9.719 -14.953 1 88.44 48 LYS A N 1
ATOM 341 C CA . LYS A 1 48 ? -14.125 10.711 -15.008 1 88.44 48 LYS A CA 1
ATOM 342 C C . LYS A 1 48 ? -13.57 12.133 -14.898 1 88.44 48 LYS A C 1
ATOM 344 O O . LYS A 1 48 ? -13.977 13.023 -15.648 1 88.44 48 LYS A O 1
ATOM 349 N N . ALA A 1 49 ? -12.719 12.281 -13.953 1 81 49 ALA A N 1
ATOM 350 C CA . ALA A 1 49 ? -12.117 13.602 -13.758 1 81 49 ALA A CA 1
ATOM 351 C C . ALA A 1 49 ? -11.406 14.078 -15.023 1 81 49 ALA A C 1
ATOM 353 O O . ALA A 1 49 ? -11.477 15.25 -15.375 1 81 49 ALA A O 1
ATOM 354 N N . LEU A 1 50 ? -10.719 13.164 -15.656 1 86.81 50 LEU A N 1
ATOM 355 C CA . LEU A 1 50 ? -10.023 13.484 -16.906 1 86.81 50 LEU A CA 1
ATOM 356 C C . LEU A 1 50 ? -11.016 13.844 -18 1 86.81 50 LEU A C 1
ATOM 358 O O . LEU A 1 50 ? -10.789 14.781 -18.766 1 86.81 50 LEU A O 1
ATOM 362 N N . ALA A 1 51 ? -12.062 13.094 -18.047 1 90.25 51 ALA A N 1
ATOM 363 C CA . ALA A 1 51 ? -13.094 13.352 -19.062 1 90.25 51 ALA A CA 1
ATOM 364 C C . ALA A 1 51 ? -13.75 14.703 -18.828 1 90.25 51 ALA A C 1
ATOM 366 O O . ALA A 1 51 ? -14.016 15.438 -19.797 1 90.25 51 ALA A O 1
ATOM 367 N N . VAL A 1 52 ? -14.016 15.031 -17.609 1 83.88 52 VAL A N 1
ATOM 368 C CA . VAL A 1 52 ? -14.664 16.297 -17.281 1 83.88 52 VAL A CA 1
ATOM 369 C C . VAL A 1 52 ? -13.75 17.469 -17.625 1 83.88 52 VAL A C 1
ATOM 371 O O . VAL A 1 52 ? -14.211 18.5 -18.094 1 83.88 52 VAL A O 1
ATOM 374 N N . ALA A 1 53 ? -12.492 17.297 -17.406 1 81.81 53 ALA A N 1
ATOM 375 C CA . ALA A 1 53 ? -11.523 18.312 -17.797 1 81.81 53 ALA A CA 1
ATOM 376 C C . ALA A 1 53 ? -11.539 18.531 -19.312 1 81.81 53 ALA A C 1
ATOM 378 O O . ALA A 1 53 ? -11.359 19.656 -19.781 1 81.81 53 ALA A O 1
ATOM 379 N N . GLY A 1 54 ? -11.766 17.453 -19.984 1 83.31 54 GLY A N 1
ATOM 380 C CA . GLY A 1 54 ? -11.812 17.531 -21.438 1 83.31 54 GLY A CA 1
ATOM 381 C C . GLY A 1 54 ? -13.109 18.109 -21.969 1 83.31 54 GLY A C 1
ATOM 382 O O . GLY A 1 54 ? -13.148 18.641 -23.078 1 83.31 54 GLY A O 1
ATOM 383 N N . LEU A 1 55 ? -14.195 18.062 -21.188 1 79.81 55 LEU A N 1
ATOM 384 C CA . LEU A 1 55 ? -15.508 18.547 -21.609 1 79.81 55 LEU A CA 1
ATOM 385 C C . LEU A 1 55 ? -15.477 20.047 -21.828 1 79.81 55 LEU A C 1
ATOM 387 O O . LEU A 1 55 ? -16.281 20.578 -22.594 1 79.81 55 LEU A O 1
ATOM 391 N N . ALA A 1 56 ? -14.594 20.688 -21.109 1 71.56 56 ALA A N 1
ATOM 392 C CA . ALA A 1 56 ? -14.484 22.125 -21.281 1 71.56 56 ALA A CA 1
ATOM 393 C C . ALA A 1 56 ? -14.25 22.5 -22.734 1 71.56 56 ALA A C 1
ATOM 395 O O . ALA A 1 56 ? -14.664 23.562 -23.203 1 71.56 56 ALA A O 1
ATOM 396 N N . LYS A 1 57 ? -13.695 21.547 -23.484 1 75.69 57 LYS A N 1
ATOM 397 C CA . LYS A 1 57 ? -13.391 21.781 -24.891 1 75.69 57 LYS A CA 1
ATOM 398 C C . LYS A 1 57 ? -14.484 21.234 -25.797 1 75.69 57 LYS A C 1
ATOM 400 O O . LYS A 1 57 ? -14.828 21.828 -26.812 1 75.69 57 LYS A O 1
ATOM 405 N N . LEU A 1 58 ? -15.047 20.078 -25.406 1 78.06 58 LEU A N 1
ATOM 406 C CA . LEU A 1 58 ? -16.062 19.438 -26.234 1 78.06 58 LEU A CA 1
ATOM 407 C C . LEU A 1 58 ? -17.406 20.141 -26.078 1 78.06 58 LEU A C 1
ATOM 409 O O . LEU A 1 58 ? -18.188 20.203 -27.016 1 78.06 58 LEU A O 1
ATOM 413 N N . GLY A 1 59 ? -17.609 20.672 -24.938 1 77.19 59 GLY A N 1
ATOM 414 C CA . GLY A 1 59 ? -18.891 21.281 -24.625 1 77.19 59 GLY A CA 1
ATOM 415 C C . GLY A 1 59 ? -19.781 20.375 -23.781 1 77.19 59 GLY A C 1
ATOM 416 O O . GLY A 1 59 ? -19.828 19.172 -24 1 77.19 59 GLY A O 1
ATOM 417 N N . ARG A 1 60 ? -20.5 20.891 -22.922 1 81.38 60 ARG A N 1
ATOM 418 C CA . ARG A 1 60 ? -21.312 20.156 -21.953 1 81.38 60 ARG A CA 1
ATOM 419 C C . ARG A 1 60 ? -22.719 19.938 -22.484 1 81.38 60 ARG A C 1
ATOM 421 O O . ARG A 1 60 ? -23.5 19.188 -21.875 1 81.38 60 ARG A O 1
ATOM 428 N N . ALA A 1 61 ? -22.969 20.406 -23.609 1 81.75 61 ALA A N 1
ATOM 429 C CA . ALA A 1 61 ? -24.328 20.328 -24.125 1 81.75 61 ALA A CA 1
ATOM 430 C C . ALA A 1 61 ? -24.656 18.922 -24.641 1 81.75 61 ALA A C 1
ATOM 432 O O . ALA A 1 61 ? -25.766 18.422 -24.422 1 81.75 61 ALA A O 1
ATOM 433 N N . ASN A 1 62 ? -23.672 18.359 -25.266 1 89.88 62 ASN A N 1
ATOM 434 C CA . ASN A 1 62 ? -23.953 17.109 -25.938 1 89.88 62 ASN A CA 1
ATOM 435 C C . ASN A 1 62 ? -23.188 15.945 -25.328 1 89.88 62 ASN A C 1
ATOM 437 O O . ASN A 1 62 ? -23.328 14.805 -25.75 1 89.88 62 ASN A O 1
ATOM 441 N N . TYR A 1 63 ? -22.469 16.172 -24.375 1 91.62 63 TYR A N 1
ATOM 442 C CA . TYR A 1 63 ? -21.641 15.109 -23.812 1 91.62 63 TYR A CA 1
ATOM 443 C C . TYR A 1 63 ? -21.922 14.914 -22.328 1 91.62 63 TYR A C 1
ATOM 445 O O . TYR A 1 63 ? -22.016 15.891 -21.578 1 91.62 63 TYR A O 1
ATOM 453 N N . GLY A 1 64 ? -22.188 13.719 -21.953 1 91.19 64 GLY A N 1
ATOM 454 C CA . GLY A 1 64 ? -22.297 13.312 -20.562 1 91.19 64 GLY A CA 1
ATOM 455 C C . GLY A 1 64 ? -21.188 12.367 -20.141 1 91.19 64 GLY A C 1
ATOM 456 O O . GLY A 1 64 ? -20.5 11.789 -20.984 1 91.19 64 GLY A O 1
ATOM 457 N N . VAL A 1 65 ? -20.938 12.305 -18.859 1 92.25 65 VAL A N 1
ATOM 458 C CA . VAL A 1 65 ? -19.875 11.438 -18.344 1 92.25 65 VAL A CA 1
ATOM 459 C C . VAL A 1 65 ? -20.406 10.602 -17.172 1 92.25 65 VAL A C 1
ATOM 461 O O . VAL A 1 65 ? -21.094 11.117 -16.297 1 92.25 65 VAL A O 1
ATOM 464 N N . PHE A 1 66 ? -20.125 9.281 -17.234 1 94.31 66 PHE A N 1
ATOM 465 C CA . PHE A 1 66 ? -20.516 8.367 -16.172 1 94.31 66 PHE A CA 1
ATOM 466 C C . PHE A 1 66 ? -19.406 7.367 -15.883 1 94.31 66 PHE A C 1
ATOM 468 O O . PHE A 1 66 ? -18.953 6.66 -16.781 1 94.31 66 PHE A O 1
ATOM 475 N N . PRO A 1 67 ? -19.016 7.289 -14.586 1 92.62 67 PRO A N 1
ATOM 476 C CA . PRO A 1 67 ? -17.938 6.367 -14.219 1 92.62 67 PRO A CA 1
ATOM 477 C C . PRO A 1 67 ? -18.438 4.98 -13.836 1 92.62 67 PRO A C 1
ATOM 479 O O . PRO A 1 67 ? -19.438 4.867 -13.109 1 92.62 67 PRO A O 1
ATOM 482 N N . LEU A 1 68 ? -17.75 3.936 -14.375 1 91.75 68 LEU A N 1
ATOM 483 C CA . LEU A 1 68 ? -18.031 2.559 -13.984 1 91.75 68 LEU A CA 1
ATOM 484 C C . LEU A 1 68 ? -17.203 2.164 -12.758 1 91.75 68 LEU A C 1
ATOM 486 O O . LEU A 1 68 ? -16.062 2.596 -12.609 1 91.75 68 LEU A O 1
ATOM 490 N N . LYS A 1 69 ? -17.859 1.422 -11.898 1 86.94 69 LYS A N 1
ATOM 491 C CA . LYS A 1 69 ? -17.125 0.883 -10.758 1 86.94 69 LYS A CA 1
ATOM 492 C C . LYS A 1 69 ? -16.578 -0.505 -11.062 1 86.94 69 LYS A C 1
ATOM 494 O O . LYS A 1 69 ? -17.312 -1.494 -11.031 1 86.94 69 LYS A O 1
ATOM 499 N N . GLY A 1 70 ? -15.406 -0.625 -11.398 1 81.62 70 GLY A N 1
ATOM 500 C CA . GLY A 1 70 ? -14.789 -1.917 -11.664 1 81.62 70 GLY A CA 1
ATOM 501 C C . GLY A 1 70 ? -15.141 -2.469 -13.039 1 81.62 70 GLY A C 1
ATOM 502 O O . GLY A 1 70 ? -15.484 -1.712 -13.945 1 81.62 70 GLY A O 1
ATOM 503 N N . LYS A 1 71 ? -14.977 -3.799 -13.188 1 87.94 71 LYS A N 1
ATOM 504 C CA . LYS A 1 71 ? -15.281 -4.484 -14.438 1 87.94 71 LYS A CA 1
ATOM 505 C C . LYS A 1 71 ? -16.781 -4.77 -14.547 1 87.94 71 LYS A C 1
ATOM 507 O O . LYS A 1 71 ? -17.438 -5.109 -13.562 1 87.94 71 LYS A O 1
ATOM 512 N N . LEU A 1 72 ? -17.203 -4.453 -15.672 1 91.69 72 LEU A N 1
ATOM 513 C CA . LEU A 1 72 ? -18.609 -4.723 -15.922 1 91.69 72 LEU A CA 1
ATOM 514 C C . LEU A 1 72 ? -18.891 -6.219 -15.898 1 91.69 72 LEU A C 1
ATOM 516 O O . LEU A 1 72 ? -18.062 -7.02 -16.328 1 91.69 72 LEU A O 1
ATOM 520 N N . LEU A 1 73 ? -20.031 -6.559 -15.508 1 90.75 73 LEU A N 1
ATOM 521 C CA . LEU A 1 73 ? -20.469 -7.949 -15.445 1 90.75 73 LEU A CA 1
ATOM 522 C C . LEU A 1 73 ? -20.609 -8.531 -16.844 1 90.75 73 LEU A C 1
ATOM 524 O O . LEU A 1 73 ? -21.141 -7.875 -17.75 1 90.75 73 LEU A O 1
ATOM 528 N N . ASN A 1 74 ? -20.031 -9.703 -17.016 1 92.12 74 ASN A N 1
ATOM 529 C CA . ASN A 1 74 ? -20.312 -10.406 -18.266 1 92.12 74 ASN A CA 1
ATOM 530 C C . ASN A 1 74 ? -21.781 -10.812 -18.375 1 92.12 74 ASN A C 1
ATOM 532 O O . ASN A 1 74 ? -22.203 -11.766 -17.719 1 92.12 74 ASN A O 1
ATOM 536 N N . VAL A 1 75 ? -22.469 -10.219 -19.25 1 90.88 75 VAL A N 1
ATOM 537 C CA . VAL A 1 75 ? -23.938 -10.328 -19.297 1 90.88 75 VAL A CA 1
ATOM 538 C C . VAL A 1 75 ? -24.328 -11.664 -19.922 1 90.88 75 VAL A C 1
ATOM 540 O O . VAL A 1 75 ? -25.453 -12.141 -19.734 1 90.88 75 VAL A O 1
ATOM 543 N N . ARG A 1 76 ? -23.516 -12.273 -20.672 1 89.75 76 ARG A N 1
ATOM 544 C CA . ARG A 1 76 ? -23.828 -13.539 -21.344 1 89.75 76 ARG A CA 1
ATOM 545 C C . ARG A 1 76 ? -23.828 -14.695 -20.344 1 89.75 76 ARG A C 1
ATOM 547 O O . ARG A 1 76 ? -24.484 -15.711 -20.562 1 89.75 76 ARG A O 1
ATOM 554 N N . THR A 1 77 ? -23.047 -14.539 -19.312 1 85.81 77 THR A N 1
ATOM 555 C CA . THR A 1 77 ? -22.938 -15.609 -18.328 1 85.81 77 THR A CA 1
ATOM 556 C C . THR A 1 77 ? -23.734 -15.266 -17.062 1 85.81 77 THR A C 1
ATOM 558 O O . THR A 1 77 ? -23.953 -16.125 -16.203 1 85.81 77 THR A O 1
ATOM 561 N N . ALA A 1 78 ? -24.109 -14.031 -16.984 1 86.25 78 ALA A N 1
ATOM 562 C CA . ALA A 1 78 ? -24.781 -13.562 -15.766 1 86.25 78 ALA A CA 1
ATOM 563 C C . ALA A 1 78 ? -26.234 -14.023 -15.727 1 86.25 78 ALA A C 1
ATOM 565 O O . ALA A 1 78 ? -26.906 -14.094 -16.766 1 86.25 78 ALA A O 1
ATOM 566 N N . SER A 1 79 ? -26.656 -14.367 -14.625 1 77.69 79 SER A N 1
ATOM 567 C CA . SER A 1 79 ? -28.062 -14.695 -14.406 1 77.69 79 SER A CA 1
ATOM 568 C C . SER A 1 79 ? -28.938 -13.445 -14.406 1 77.69 79 SER A C 1
ATOM 570 O O . SER A 1 79 ? -28.438 -12.328 -14.312 1 77.69 79 SER A O 1
ATOM 572 N N . VAL A 1 80 ? -30.141 -13.531 -14.711 1 71.88 80 VAL A N 1
ATOM 573 C CA . VAL A 1 80 ? -31.078 -12.414 -14.734 1 71.88 80 VAL A CA 1
ATOM 574 C C . VAL A 1 80 ? -31.047 -11.688 -13.391 1 71.88 80 VAL A C 1
ATOM 576 O O . VAL A 1 80 ? -31.078 -10.453 -13.344 1 71.88 80 VAL A O 1
ATOM 579 N N . LYS A 1 81 ? -30.906 -12.492 -12.344 1 73.69 81 LYS A N 1
ATOM 580 C CA . LYS A 1 81 ? -30.828 -11.914 -11.008 1 73.69 81 LYS A CA 1
ATOM 581 C C . LYS A 1 81 ? -29.578 -11.047 -10.852 1 73.69 81 LYS A C 1
ATOM 583 O O . LYS A 1 81 ? -29.656 -9.953 -10.281 1 73.69 81 LYS A O 1
ATOM 588 N N . GLN A 1 82 ? -28.562 -11.562 -11.289 1 84.56 82 GLN A N 1
ATOM 589 C CA . GLN A 1 82 ? -27.312 -10.82 -11.211 1 84.56 82 GLN A CA 1
ATOM 590 C C . GLN A 1 82 ? -27.406 -9.5 -11.969 1 84.56 82 GLN A C 1
ATOM 592 O O . GLN A 1 82 ? -26.891 -8.477 -11.523 1 84.56 82 GLN A O 1
ATOM 597 N N . LEU A 1 83 ? -28.062 -9.57 -13.062 1 82.38 83 LEU A N 1
ATOM 598 C CA . LEU A 1 83 ? -28.203 -8.375 -13.891 1 82.38 83 LEU A CA 1
ATOM 599 C C . LEU A 1 83 ? -29.109 -7.348 -13.219 1 82.38 83 LEU A C 1
ATOM 601 O O . LEU A 1 83 ? -28.828 -6.148 -13.281 1 82.38 83 LEU A O 1
ATOM 605 N N . GLN A 1 84 ? -30.062 -7.781 -12.57 1 73.94 84 GLN A N 1
ATOM 606 C CA . GLN A 1 84 ? -31 -6.895 -11.898 1 73.94 84 GLN A CA 1
ATOM 607 C C . GLN A 1 84 ? -30.359 -6.223 -10.688 1 73.94 84 GLN A C 1
ATOM 609 O O . GLN A 1 84 ? -30.703 -5.082 -10.352 1 73.94 84 GLN A O 1
ATOM 614 N N . LEU A 1 85 ? -29.516 -6.988 -10.125 1 80.62 85 LEU A N 1
ATOM 615 C CA . LEU A 1 85 ? -28.906 -6.5 -8.898 1 80.62 85 LEU A CA 1
ATOM 616 C C . LEU A 1 85 ? -27.656 -5.664 -9.203 1 80.62 85 LEU A C 1
ATOM 618 O O . LEU A 1 85 ? -27.188 -4.918 -8.344 1 80.62 85 LEU A O 1
ATOM 622 N N . ASN A 1 86 ? -27.234 -5.766 -10.391 1 88.12 86 ASN A N 1
ATOM 623 C CA . ASN A 1 86 ? -26.016 -5.031 -10.727 1 88.12 86 ASN A CA 1
ATOM 624 C C . ASN A 1 86 ? -26.281 -3.545 -10.93 1 88.12 86 ASN A C 1
ATOM 626 O O . ASN A 1 86 ? -26.953 -3.158 -11.891 1 88.12 86 ASN A O 1
ATOM 630 N N . GLU A 1 87 ? -25.781 -2.703 -10.031 1 86.94 87 GLU A N 1
ATOM 631 C CA . GLU A 1 87 ? -26.047 -1.269 -10.023 1 86.94 87 GLU A CA 1
ATOM 632 C C . GLU A 1 87 ? -25.5 -0.593 -11.273 1 86.94 87 GLU A C 1
ATOM 634 O O . GLU A 1 87 ? -26.109 0.336 -11.805 1 86.94 87 GLU A O 1
ATOM 639 N N . GLU A 1 88 ? -24.359 -1.057 -11.781 1 90.06 88 GLU A N 1
ATOM 640 C CA . GLU A 1 88 ? -23.75 -0.432 -12.953 1 90.06 88 GLU A CA 1
ATOM 641 C C . GLU A 1 88 ? -24.609 -0.62 -14.195 1 90.06 88 GLU A C 1
ATOM 643 O O . GLU A 1 88 ? -24.812 0.324 -14.961 1 90.06 88 GLU A O 1
ATOM 648 N N . ILE A 1 89 ? -25.062 -1.811 -14.352 1 90.19 89 ILE A N 1
ATOM 649 C CA . ILE A 1 89 ? -25.891 -2.129 -15.5 1 90.19 89 ILE A CA 1
ATOM 650 C C . ILE A 1 89 ? -27.203 -1.361 -15.406 1 90.19 89 ILE A C 1
ATOM 652 O O . ILE A 1 89 ? -27.672 -0.788 -16.391 1 90.19 89 ILE A O 1
ATOM 656 N N . LYS A 1 90 ? -27.719 -1.244 -14.234 1 87.06 90 LYS A N 1
ATOM 657 C CA . LYS A 1 90 ? -28.969 -0.509 -14.016 1 87.06 90 LYS A CA 1
ATOM 658 C C . LYS A 1 90 ? -28.781 0.972 -14.336 1 87.06 90 LYS A C 1
ATOM 660 O O . LYS A 1 90 ? -29.641 1.568 -15.008 1 87.06 90 LYS A O 1
ATOM 665 N N . ASN A 1 91 ? -27.781 1.502 -13.883 1 89.56 91 ASN A N 1
ATOM 666 C CA . ASN A 1 91 ? -27.516 2.92 -14.102 1 89.56 91 ASN A CA 1
ATOM 667 C C . ASN A 1 91 ? -27.297 3.227 -15.578 1 89.56 91 ASN A C 1
ATOM 669 O O . ASN A 1 91 ? -27.797 4.223 -16.094 1 89.56 91 ASN A O 1
ATOM 673 N N . LEU A 1 92 ? -26.562 2.371 -16.25 1 92.44 92 LEU A N 1
ATOM 674 C CA . LEU A 1 92 ? -26.25 2.607 -17.656 1 92.44 92 LEU A CA 1
ATOM 675 C C . LEU A 1 92 ? -27.531 2.57 -18.5 1 92.44 92 LEU A C 1
ATOM 677 O O . LEU A 1 92 ? -27.688 3.385 -19.406 1 92.44 92 LEU A O 1
ATOM 681 N N . VAL A 1 93 ? -28.375 1.63 -18.234 1 90.56 93 VAL A N 1
ATOM 682 C CA . VAL A 1 93 ? -29.625 1.501 -18.969 1 90.56 93 VAL A CA 1
ATOM 683 C C . VAL A 1 93 ? -30.5 2.715 -18.703 1 90.56 93 VAL A C 1
ATOM 685 O O . VAL A 1 93 ? -31.094 3.279 -19.625 1 90.56 93 VAL A O 1
ATOM 688 N N . HIS A 1 94 ? -30.469 3.135 -17.469 1 88.44 94 HIS A N 1
ATOM 689 C CA . HIS A 1 94 ? -31.266 4.285 -17.078 1 88.44 94 HIS A CA 1
ATOM 690 C C . HIS A 1 94 ? -30.734 5.57 -17.703 1 88.44 94 HIS A C 1
ATOM 692 O O . HIS A 1 94 ? -31.516 6.391 -18.203 1 88.44 94 HIS A O 1
ATOM 698 N N . ILE A 1 95 ? -29.531 5.766 -17.688 1 91.44 95 ILE A N 1
ATOM 699 C CA . ILE A 1 95 ? -28.891 6.984 -18.188 1 91.44 95 ILE A CA 1
ATOM 700 C C . ILE A 1 95 ? -29.078 7.086 -19.703 1 91.44 95 ILE A C 1
ATOM 702 O O . ILE A 1 95 ? -29.375 8.164 -20.219 1 91.44 95 ILE A O 1
ATOM 706 N N . THR A 1 96 ? -28.875 6.004 -20.422 1 93.25 96 THR A N 1
ATOM 707 C CA . THR A 1 96 ? -28.922 6.02 -21.875 1 93.25 96 THR A CA 1
ATOM 708 C C . THR A 1 96 ? -30.375 6.039 -22.375 1 93.25 96 THR A C 1
ATOM 710 O O . THR A 1 96 ? -30.641 6.473 -23.5 1 93.25 96 THR A O 1
ATOM 713 N N . GLY A 1 97 ? -31.25 5.555 -21.656 1 89.38 97 GLY A N 1
ATOM 714 C CA . GLY A 1 97 ? -32.656 5.465 -22.047 1 89.38 97 GLY A CA 1
ATOM 715 C C . GLY A 1 97 ? -32.969 4.164 -22.766 1 89.38 97 GLY A C 1
ATOM 716 O O . GLY A 1 97 ? -34.031 4.051 -23.406 1 89.38 97 GLY A O 1
ATOM 717 N N . LEU A 1 98 ? -32.094 3.223 -22.719 1 91.19 98 LEU A N 1
ATOM 718 C CA . LEU A 1 98 ? -32.344 1.914 -23.328 1 91.19 98 LEU A CA 1
ATOM 719 C C . LEU A 1 98 ? -33.406 1.152 -22.578 1 91.19 98 LEU A C 1
ATOM 721 O O . LEU A 1 98 ? -33.625 1.389 -21.391 1 91.19 98 LEU A O 1
ATOM 725 N N . GLU A 1 99 ? -34.031 0.316 -23.266 1 87.19 99 GLU A N 1
ATOM 726 C CA . GLU A 1 99 ? -35.094 -0.502 -22.672 1 87.19 99 GLU A CA 1
ATOM 727 C C . GLU A 1 99 ? -34.844 -1.986 -22.922 1 87.19 99 GLU A C 1
ATOM 729 O O . GLU A 1 99 ? -34.594 -2.391 -24.062 1 87.19 99 GLU A O 1
ATOM 734 N N . TRP A 1 100 ? -34.938 -2.703 -21.938 1 86.5 100 TRP A N 1
ATOM 735 C CA . TRP A 1 100 ? -34.719 -4.141 -22.031 1 86.5 100 TRP A CA 1
ATOM 736 C C . TRP A 1 100 ? -35.719 -4.801 -22.969 1 86.5 100 TRP A C 1
ATOM 738 O O . TRP A 1 100 ? -36.906 -4.52 -22.891 1 86.5 100 TRP A O 1
ATOM 748 N N . GLY A 1 101 ? -35.312 -5.602 -23.859 1 81.25 101 GLY A N 1
ATOM 749 C CA . GLY A 1 101 ? -36.156 -6.375 -24.734 1 81.25 101 GLY A CA 1
ATOM 750 C C . GLY A 1 101 ? -36.656 -5.582 -25.938 1 81.25 101 GLY A C 1
ATOM 751 O O . GLY A 1 101 ? -37.25 -6.145 -26.859 1 81.25 101 GLY A O 1
ATOM 752 N N . GLN A 1 102 ? -36.406 -4.324 -25.969 1 87.19 102 GLN A N 1
ATOM 753 C CA . GLN A 1 102 ? -36.844 -3.469 -27.062 1 87.19 102 GLN A CA 1
ATOM 754 C C . GLN A 1 102 ? -35.969 -3.695 -28.312 1 87.19 102 GLN A C 1
ATOM 756 O O . GLN A 1 102 ? -34.75 -3.834 -28.203 1 87.19 102 GLN A O 1
ATOM 761 N N . GLU A 1 103 ? -36.688 -3.867 -29.406 1 89.25 103 GLU A N 1
ATOM 762 C CA . GLU A 1 103 ? -35.969 -3.908 -30.688 1 89.25 103 GLU A CA 1
ATOM 763 C C . GLU A 1 103 ? -36.031 -2.557 -31.391 1 89.25 103 GLU A C 1
ATOM 765 O O . GLU A 1 103 ? -37.125 -2.016 -31.625 1 89.25 103 GLU A O 1
ATOM 770 N N . TYR A 1 104 ? -34.969 -1.979 -31.703 1 92.88 104 TYR A N 1
ATOM 771 C CA . TYR A 1 104 ? -34.906 -0.687 -32.375 1 92.88 104 TYR A CA 1
ATOM 772 C C . TYR A 1 104 ? -34.75 -0.861 -33.875 1 92.88 104 TYR A C 1
ATOM 774 O O . TYR A 1 104 ? -33.688 -1.191 -34.375 1 92.88 104 TYR A O 1
ATOM 782 N N . ARG A 1 105 ? -35.812 -0.654 -34.656 1 91 105 ARG A N 1
ATOM 783 C CA . ARG A 1 105 ? -35.781 -0.946 -36.062 1 91 105 ARG A CA 1
ATOM 784 C C . ARG A 1 105 ? -36.188 0.282 -36.875 1 91 105 ARG A C 1
ATOM 786 O O . ARG A 1 105 ? -36.094 0.279 -38.125 1 91 105 ARG A O 1
ATOM 793 N N . SER A 1 106 ? -36.688 1.313 -36.156 1 89.44 106 SER A N 1
ATOM 794 C CA . SER A 1 106 ? -37.125 2.529 -36.844 1 89.44 106 SER A CA 1
ATOM 795 C C . SER A 1 106 ? -36.594 3.775 -36.125 1 89.44 106 SER A C 1
ATOM 797 O O . SER A 1 106 ? -36.156 3.699 -34.969 1 89.44 106 SER A O 1
ATOM 799 N N . GLU A 1 107 ? -36.688 4.871 -36.781 1 87.75 107 GLU A N 1
ATOM 800 C CA . GLU A 1 107 ? -36.25 6.145 -36.219 1 87.75 107 GLU A CA 1
ATOM 801 C C . GLU A 1 107 ? -37.156 6.535 -35.031 1 87.75 107 GLU A C 1
ATOM 803 O O . GLU A 1 107 ? -36.688 7.184 -34.094 1 87.75 107 GLU A O 1
ATOM 808 N N . ALA A 1 108 ? -38.281 6.102 -35.125 1 85.31 108 ALA A N 1
ATOM 809 C CA . ALA A 1 108 ? -39.25 6.391 -34.062 1 85.31 108 ALA A CA 1
ATOM 810 C C . ALA A 1 108 ? -38.844 5.672 -32.781 1 85.31 108 ALA A C 1
ATOM 812 O O . ALA A 1 108 ? -39.031 6.207 -31.672 1 85.31 108 ALA A O 1
ATOM 813 N N . ASP A 1 109 ? -38.25 4.535 -33 1 89.12 109 ASP A N 1
ATOM 814 C CA . ASP A 1 109 ? -37.812 3.76 -31.844 1 89.12 109 ASP A CA 1
ATOM 815 C C . ASP A 1 109 ? -36.656 4.445 -31.141 1 89.12 109 ASP A C 1
ATOM 817 O O . ASP A 1 109 ? -36.438 4.246 -29.938 1 89.12 109 ASP A O 1
ATOM 821 N N . LEU A 1 110 ? -35.906 5.246 -31.844 1 91.81 110 LEU A N 1
ATOM 822 C CA . LEU A 1 110 ? -34.688 5.84 -31.344 1 91.81 110 LEU A CA 1
ATOM 823 C C . LEU A 1 110 ? -34.969 7.105 -30.547 1 91.81 110 LEU A C 1
ATOM 825 O O . LEU A 1 110 ? -34.125 7.59 -29.797 1 91.81 110 LEU A O 1
ATOM 829 N N . GLN A 1 111 ? -36.156 7.648 -30.609 1 85.75 111 GLN A N 1
ATOM 830 C CA . GLN A 1 111 ? -36.469 8.93 -30 1 85.75 111 GLN A CA 1
ATOM 831 C C . GLN A 1 111 ? -36.5 8.828 -28.484 1 85.75 111 GLN A C 1
ATOM 833 O O . GLN A 1 111 ? -36.281 9.82 -27.781 1 85.75 111 GLN A O 1
ATOM 838 N N . SER A 1 112 ? -36.656 7.656 -28.031 1 85.56 112 SER A N 1
ATOM 839 C CA . SER A 1 112 ? -36.75 7.461 -26.594 1 85.56 112 SER A CA 1
ATOM 840 C C . SER A 1 112 ? -35.344 7.438 -25.969 1 85.56 112 SER A C 1
ATOM 842 O O . SER A 1 112 ? -35.219 7.578 -24.75 1 85.56 112 SER A O 1
ATOM 844 N N . LEU A 1 113 ? -34.375 7.324 -26.75 1 92.25 113 LEU A N 1
ATOM 845 C CA . LEU A 1 113 ? -33 7.238 -26.234 1 92.25 113 LEU A CA 1
ATOM 846 C C . LEU A 1 113 ? -32.5 8.617 -25.828 1 92.25 113 LEU A C 1
ATOM 848 O O . LEU A 1 113 ? -32.656 9.586 -26.578 1 92.25 113 LEU A O 1
ATOM 852 N N . ARG A 1 114 ? -31.922 8.695 -24.594 1 92.5 114 ARG A N 1
ATOM 853 C CA . ARG A 1 114 ? -31.328 9.938 -24.125 1 92.5 114 ARG A CA 1
ATOM 854 C C . ARG A 1 114 ? -29.984 10.195 -24.797 1 92.5 114 ARG A C 1
ATOM 856 O O . ARG A 1 114 ? -29.609 11.344 -25.016 1 92.5 114 ARG A O 1
ATOM 863 N N . TYR A 1 115 ? -29.297 9.148 -25.016 1 95.25 115 TYR A N 1
ATOM 864 C CA . TYR A 1 115 ? -28.016 9.188 -25.719 1 95.25 115 TYR A CA 1
ATOM 865 C C . TYR A 1 115 ? -28 8.203 -26.875 1 95.25 115 TYR A C 1
ATOM 867 O O . TYR A 1 115 ? -28.375 7.035 -26.719 1 95.25 115 TYR A O 1
ATOM 875 N N . GLN A 1 116 ? -27.562 8.617 -27.969 1 95 116 GLN A N 1
ATOM 876 C CA . GLN A 1 116 ? -27.547 7.715 -29.125 1 95 116 GLN A CA 1
ATOM 877 C C . GLN A 1 116 ? -26.125 7.305 -29.484 1 95 116 GLN A C 1
ATOM 879 O O . GLN A 1 116 ? -25.906 6.684 -30.516 1 95 116 GLN A O 1
ATOM 884 N N . ARG A 1 117 ? -25.219 7.68 -28.625 1 95.31 117 ARG A N 1
ATOM 885 C CA . ARG A 1 117 ? -23.844 7.199 -28.719 1 95.31 117 ARG A CA 1
ATOM 886 C C . ARG A 1 117 ? -23.25 6.93 -27.328 1 95.31 117 ARG A C 1
ATOM 888 O O . ARG A 1 117 ? -23.562 7.637 -26.375 1 95.31 117 ARG A O 1
ATOM 895 N N . LEU A 1 118 ? -22.484 5.895 -27.297 1 96.94 118 LEU A N 1
ATOM 896 C CA . LEU A 1 118 ? -21.75 5.516 -26.094 1 96.94 118 LEU A CA 1
ATOM 897 C C . LEU A 1 118 ? -20.25 5.43 -26.359 1 96.94 118 LEU A C 1
ATOM 899 O O . LEU A 1 118 ? -19.812 4.609 -27.172 1 96.94 118 LEU A O 1
ATOM 903 N N . MET A 1 119 ? -19.531 6.285 -25.734 1 96.69 119 MET A N 1
ATOM 904 C CA . MET A 1 119 ? -18.078 6.332 -25.922 1 96.69 119 MET A CA 1
ATOM 905 C C . MET A 1 119 ? -17.344 5.719 -24.734 1 96.69 119 MET A C 1
ATOM 907 O O . MET A 1 119 ? -17.469 6.203 -23.609 1 96.69 119 MET A O 1
ATOM 911 N N . ILE A 1 120 ? -16.625 4.691 -25 1 96.5 120 ILE A N 1
ATOM 912 C CA . ILE A 1 120 ? -15.891 3.984 -23.953 1 96.5 120 ILE A CA 1
ATOM 913 C C . ILE A 1 120 ? -14.539 4.656 -23.719 1 96.5 120 ILE A C 1
ATOM 915 O O . ILE A 1 120 ? -13.703 4.711 -24.625 1 96.5 120 ILE A O 1
ATOM 919 N N . PHE A 1 121 ? -14.359 5.156 -22.547 1 95.81 121 PHE A N 1
ATOM 920 C CA . PHE A 1 121 ? -13.117 5.816 -22.156 1 95.81 121 PHE A CA 1
ATOM 921 C C . PHE A 1 121 ? -12.422 5.031 -21.047 1 95.81 121 PHE A C 1
ATOM 923 O O . PHE A 1 121 ? -12.469 5.414 -19.875 1 95.81 121 PHE A O 1
ATOM 930 N N . SER A 1 122 ? -11.766 3.924 -21.422 1 92.69 122 SER A N 1
ATOM 931 C CA . SER A 1 122 ? -11.023 3.049 -20.516 1 92.69 122 SER A CA 1
ATOM 932 C C . SER A 1 122 ? -9.523 3.17 -20.734 1 92.69 122 SER A C 1
ATOM 934 O O . SER A 1 122 ? -9.078 3.758 -21.734 1 92.69 122 SER A O 1
ATOM 936 N N . ASP A 1 123 ? -8.812 2.596 -19.875 1 89.44 123 ASP A N 1
ATOM 937 C CA . ASP A 1 123 ? -7.355 2.629 -19.953 1 89.44 123 ASP A CA 1
ATOM 938 C C . ASP A 1 123 ? -6.867 2.01 -21.266 1 89.44 123 ASP A C 1
ATOM 940 O O . ASP A 1 123 ? -7.543 1.156 -21.844 1 89.44 123 ASP A O 1
ATOM 944 N N . GLN A 1 124 ? -5.773 2.5 -21.672 1 86.12 124 GLN A N 1
ATOM 945 C CA . GLN A 1 124 ? -5.246 2.02 -22.938 1 86.12 124 GLN A CA 1
ATOM 946 C C . GLN A 1 124 ? -4.414 0.753 -22.75 1 86.12 124 GLN A C 1
ATOM 948 O O . GLN A 1 124 ? -3.963 0.146 -23.719 1 86.12 124 GLN A O 1
ATOM 953 N N . ASP A 1 125 ? -4.352 0.263 -21.547 1 87.06 125 ASP A N 1
ATOM 954 C CA . ASP A 1 125 ? -3.629 -0.982 -21.312 1 87.06 125 ASP A CA 1
ATOM 955 C C . ASP A 1 125 ? -4.527 -2.193 -21.562 1 87.06 125 ASP A C 1
ATOM 957 O O . ASP A 1 125 ? -5.664 -2.049 -22.016 1 87.06 125 ASP A O 1
ATOM 961 N N . LEU A 1 126 ? -4.051 -3.309 -21.344 1 89.06 126 LEU A N 1
ATOM 962 C CA . LEU A 1 126 ? -4.742 -4.547 -21.688 1 89.06 126 LEU A CA 1
ATOM 963 C C . LEU A 1 126 ? -6.012 -4.707 -20.844 1 89.06 126 LEU A C 1
ATOM 965 O O . LEU A 1 126 ? -7.031 -5.188 -21.344 1 89.06 126 LEU A O 1
ATOM 969 N N . ASP A 1 127 ? -6 -4.32 -19.609 1 88.38 127 ASP A N 1
ATOM 970 C CA . ASP A 1 127 ? -7.184 -4.414 -18.75 1 88.38 127 ASP A CA 1
ATOM 971 C C . ASP A 1 127 ? -8.289 -3.479 -19.25 1 88.38 127 ASP A C 1
ATOM 973 O O . ASP A 1 127 ? -9.469 -3.787 -19.125 1 88.38 127 ASP A O 1
ATOM 977 N N . GLY A 1 128 ? -7.871 -2.342 -19.766 1 91.62 128 GLY A N 1
ATOM 978 C CA . GLY A 1 128 ? -8.844 -1.433 -20.359 1 91.62 128 GLY A CA 1
ATOM 979 C C . GLY A 1 128 ? -9.562 -2.021 -21.547 1 91.62 128 GLY A C 1
ATOM 980 O O . GLY A 1 128 ? -10.742 -1.753 -21.766 1 91.62 128 GLY A O 1
ATOM 981 N N . HIS A 1 129 ? -8.852 -2.854 -22.344 1 93.19 129 HIS A N 1
ATOM 982 C CA . HIS A 1 129 ? -9.469 -3.535 -23.469 1 93.19 129 HIS A CA 1
ATOM 983 C C . HIS A 1 129 ? -10.531 -4.531 -23 1 93.19 129 HIS A C 1
ATOM 985 O O . HIS A 1 129 ? -11.539 -4.738 -23.688 1 93.19 129 HIS A O 1
ATOM 991 N N . HIS A 1 130 ? -10.203 -5.137 -21.891 1 94.19 130 HIS A N 1
ATOM 992 C CA . HIS A 1 130 ? -11.188 -6.055 -21.312 1 94.19 130 HIS A CA 1
ATOM 993 C C . HIS A 1 130 ? -12.484 -5.332 -20.969 1 94.19 130 HIS A C 1
ATOM 995 O O . HIS A 1 130 ? -13.57 -5.812 -21.297 1 94.19 130 HIS A O 1
ATOM 1001 N N . ILE A 1 131 ? -12.359 -4.184 -20.328 1 94.12 131 ILE A N 1
ATOM 1002 C CA . ILE A 1 131 ? -13.531 -3.404 -19.938 1 94.12 131 ILE A CA 1
ATOM 1003 C C . ILE A 1 131 ? -14.305 -2.967 -21.172 1 94.12 131 ILE A C 1
ATOM 1005 O O . ILE A 1 131 ? -15.531 -3.043 -21.203 1 94.12 131 ILE A O 1
ATOM 1009 N N . ALA A 1 132 ? -13.586 -2.529 -22.203 1 95.69 132 ALA A N 1
ATOM 1010 C CA . ALA A 1 132 ? -14.227 -2.152 -23.469 1 95.69 132 ALA A CA 1
ATOM 1011 C C . ALA A 1 132 ? -14.984 -3.33 -24.062 1 95.69 132 ALA A C 1
ATOM 1013 O O . ALA A 1 132 ? -16.109 -3.174 -24.547 1 95.69 132 ALA A O 1
ATOM 1014 N N . GLY A 1 133 ? -14.336 -4.477 -24.031 1 96.12 133 GLY A N 1
ATOM 1015 C CA . GLY A 1 133 ? -14.992 -5.676 -24.531 1 96.12 133 GLY A CA 1
ATOM 1016 C C . GLY A 1 133 ? -16.266 -6.008 -23.797 1 96.12 133 GLY A C 1
ATOM 1017 O O . GLY A 1 133 ? -17.266 -6.41 -24.406 1 96.12 133 GLY A O 1
ATOM 1018 N N . LEU A 1 134 ? -16.234 -5.828 -22.516 1 95.81 134 LEU A N 1
ATOM 1019 C CA . LEU A 1 134 ? -17.406 -6.121 -21.688 1 95.81 134 LEU A CA 1
ATOM 1020 C C . LEU A 1 134 ? -18.547 -5.164 -22 1 95.81 134 LEU A C 1
ATOM 1022 O O . LEU A 1 134 ? -19.719 -5.566 -22.016 1 95.81 134 LEU A O 1
ATOM 1026 N N . VAL A 1 135 ? -18.203 -3.912 -22.297 1 96.19 135 VAL A N 1
ATOM 1027 C CA . VAL A 1 135 ? -19.219 -2.93 -22.641 1 96.19 135 VAL A CA 1
ATOM 1028 C C . VAL A 1 135 ? -19.812 -3.26 -24.016 1 96.19 135 VAL A C 1
ATOM 1030 O O . VAL A 1 135 ? -21.031 -3.209 -24.203 1 96.19 135 VAL A O 1
ATOM 1033 N N . ILE A 1 136 ? -18.969 -3.598 -24.938 1 96.38 136 ILE A N 1
ATOM 1034 C CA . ILE A 1 136 ? -19.406 -4.004 -26.266 1 96.38 136 ILE A CA 1
ATOM 1035 C C . ILE A 1 136 ? -20.344 -5.211 -26.156 1 96.38 136 ILE A C 1
ATOM 1037 O O . ILE A 1 136 ? -21.406 -5.242 -26.766 1 96.38 136 ILE A O 1
ATOM 1041 N N . ASN A 1 137 ? -19.875 -6.176 -25.344 1 95.81 137 ASN A N 1
ATOM 1042 C CA . ASN A 1 137 ? -20.656 -7.379 -25.109 1 95.81 137 ASN A CA 1
ATOM 1043 C C . ASN A 1 137 ? -22.016 -7.051 -24.516 1 95.81 137 ASN A C 1
ATOM 1045 O O . ASN A 1 137 ? -23.031 -7.633 -24.906 1 95.81 137 ASN A O 1
ATOM 1049 N N . PHE A 1 138 ? -22.141 -6.102 -23.672 1 95.56 138 PHE A N 1
ATOM 1050 C CA . PHE A 1 138 ? -23.359 -5.688 -22.984 1 95.56 138 PHE A CA 1
ATOM 1051 C C . PHE A 1 138 ? -24.391 -5.145 -23.984 1 95.56 138 PHE A C 1
ATOM 1053 O O . PHE A 1 138 ? -25.547 -5.551 -23.969 1 95.56 138 PHE A O 1
ATOM 1060 N N . ILE A 1 139 ? -23.906 -4.324 -24.828 1 95.25 139 ILE A N 1
ATOM 1061 C CA . ILE A 1 139 ? -24.797 -3.676 -25.781 1 95.25 139 ILE A CA 1
ATOM 1062 C C . ILE A 1 139 ? -25.172 -4.652 -26.891 1 95.25 139 ILE A C 1
ATOM 1064 O O . ILE A 1 139 ? -26.344 -4.793 -27.234 1 95.25 139 ILE A O 1
ATOM 1068 N N . GLN A 1 140 ? -24.203 -5.324 -27.422 1 93.31 140 GLN A N 1
ATOM 1069 C CA . GLN A 1 140 ? -24.422 -6.219 -28.547 1 93.31 140 GLN A CA 1
ATOM 1070 C C . GLN A 1 140 ? -25.344 -7.379 -28.156 1 93.31 140 GLN A C 1
ATOM 1072 O O . GLN A 1 140 ? -26.172 -7.816 -28.953 1 93.31 140 GLN A O 1
ATOM 1077 N N . ALA A 1 141 ? -25.125 -7.926 -27.016 1 92.12 141 ALA A N 1
ATOM 1078 C CA . ALA A 1 141 ? -25.891 -9.078 -26.562 1 92.12 141 ALA A CA 1
ATOM 1079 C C . ALA A 1 141 ? -27.359 -8.711 -26.344 1 92.12 141 ALA A C 1
ATOM 1081 O O . ALA A 1 141 ? -28.25 -9.531 -26.578 1 92.12 141 ALA A O 1
ATOM 1082 N N . ASN A 1 142 ? -27.641 -7.508 -25.984 1 91.38 142 ASN A N 1
ATOM 1083 C CA . ASN A 1 142 ? -29 -7.156 -25.562 1 91.38 142 ASN A CA 1
ATOM 1084 C C . ASN A 1 142 ? -29.719 -6.348 -26.641 1 91.38 142 ASN A C 1
ATOM 1086 O O . ASN A 1 142 ? -30.953 -6.383 -26.734 1 91.38 142 ASN A O 1
ATOM 1090 N N . TRP A 1 143 ? -29.016 -5.594 -27.422 1 93.75 143 TRP A N 1
ATOM 1091 C CA . TRP A 1 143 ? -29.656 -4.746 -28.422 1 93.75 143 TRP A CA 1
ATOM 1092 C C . TRP A 1 143 ? -28.906 -4.801 -29.75 1 93.75 143 TRP A C 1
ATOM 1094 O O . TRP A 1 143 ? -28.469 -3.771 -30.266 1 93.75 143 TRP A O 1
ATOM 1104 N N . PRO A 1 144 ? -28.875 -5.93 -30.422 1 92.12 144 PRO A N 1
ATOM 1105 C CA . PRO A 1 144 ? -28.188 -6.016 -31.719 1 92.12 144 PRO A CA 1
ATOM 1106 C C . PRO A 1 144 ? -28.875 -5.176 -32.781 1 92.12 144 PRO A C 1
ATOM 1108 O O . PRO A 1 144 ? -28.203 -4.664 -33.688 1 92.12 144 PRO A O 1
ATOM 1111 N N . SER A 1 145 ? -30.203 -4.98 -32.719 1 92.38 145 SER A N 1
ATOM 1112 C CA . SER A 1 145 ? -30.938 -4.188 -33.719 1 92.38 145 SER A CA 1
ATOM 1113 C C . SER A 1 145 ? -30.562 -2.715 -33.625 1 92.38 145 SER A C 1
ATOM 1115 O O . SER A 1 145 ? -30.547 -2.014 -34.656 1 92.38 145 SER A O 1
ATOM 1117 N N . LEU A 1 146 ? -30.25 -2.271 -32.438 1 93.94 146 LEU A N 1
ATOM 1118 C CA . LEU A 1 146 ? -29.812 -0.894 -32.25 1 93.94 146 LEU A CA 1
ATOM 1119 C C . LEU A 1 146 ? -28.516 -0.624 -33 1 93.94 146 LEU A C 1
ATOM 1121 O O . LEU A 1 146 ? -28.375 0.42 -33.656 1 93.94 146 LEU A O 1
ATOM 1125 N N . LEU A 1 147 ? -27.609 -1.581 -32.969 1 94.06 147 LEU A N 1
ATOM 1126 C CA . LEU A 1 147 ? -26.312 -1.426 -33.594 1 94.06 147 LEU A CA 1
ATOM 1127 C C . LEU A 1 147 ? -26.422 -1.451 -35.125 1 94.06 147 LEU A C 1
ATOM 1129 O O . LEU A 1 147 ? -25.562 -0.911 -35.844 1 94.06 147 LEU A O 1
ATOM 1133 N N . LYS A 1 148 ? -27.484 -2.059 -35.562 1 90.56 148 LYS A N 1
ATOM 1134 C CA . LYS A 1 148 ? -27.734 -2.041 -36.969 1 90.56 148 LYS A CA 1
ATOM 1135 C C . LYS A 1 148 ? -28.312 -0.696 -37.406 1 90.56 148 LYS A C 1
ATOM 1137 O O . LYS A 1 148 ? -28.016 -0.217 -38.531 1 90.56 148 LYS A O 1
ATOM 1142 N N . MET A 1 149 ? -29.109 -0.077 -36.531 1 92.12 149 MET A N 1
ATOM 1143 C CA . MET A 1 149 ? -29.75 1.205 -36.812 1 92.12 149 MET A CA 1
ATOM 1144 C C . MET A 1 149 ? -28.75 2.35 -36.719 1 92.12 149 MET A C 1
ATOM 1146 O O . MET A 1 149 ? -28.781 3.291 -37.5 1 92.12 149 MET A O 1
ATOM 1150 N N . ILE A 1 150 ? -27.906 2.266 -35.688 1 93.5 150 ILE A N 1
ATOM 1151 C CA . ILE A 1 150 ? -26.859 3.26 -35.469 1 93.5 150 ILE A CA 1
ATOM 1152 C C . ILE A 1 150 ? -25.5 2.578 -35.469 1 93.5 150 ILE A C 1
ATOM 1154 O O . ILE A 1 150 ? -24.969 2.229 -34.406 1 93.5 150 ILE A O 1
ATOM 1158 N N . PRO A 1 151 ? -24.859 2.527 -36.562 1 88.19 151 PRO A N 1
ATOM 1159 C CA . PRO A 1 151 ? -23.609 1.768 -36.688 1 88.19 151 PRO A CA 1
ATOM 1160 C C . PRO A 1 151 ? -22.5 2.32 -35.781 1 88.19 151 PRO A C 1
ATOM 1162 O O . PRO A 1 151 ? -21.625 1.569 -35.344 1 88.19 151 PRO A O 1
ATOM 1165 N N . ASP A 1 152 ? -22.516 3.613 -35.531 1 89.31 152 ASP A N 1
ATOM 1166 C CA . ASP A 1 152 ? -21.469 4.199 -34.719 1 89.31 152 ASP A CA 1
ATOM 1167 C C . ASP A 1 152 ? -21.984 4.469 -33.312 1 89.31 152 ASP A C 1
ATOM 1169 O O . ASP A 1 152 ? -21.594 5.445 -32.656 1 89.31 152 ASP A O 1
ATOM 1173 N N . PHE A 1 153 ? -22.922 3.619 -32.875 1 95.5 153 PHE A N 1
ATOM 1174 C CA . PHE A 1 153 ? -23.453 3.779 -31.531 1 95.5 153 PHE A CA 1
ATOM 1175 C C . PHE A 1 153 ? -22.328 3.658 -30.5 1 95.5 153 PHE A C 1
ATOM 1177 O O . PHE A 1 153 ? -22.312 4.383 -29.516 1 95.5 153 PHE A O 1
ATOM 1184 N N . LEU A 1 154 ? -21.438 2.688 -30.688 1 96.88 154 LEU A N 1
ATOM 1185 C CA . LEU A 1 154 ? -20.312 2.473 -29.781 1 96.88 154 LEU A CA 1
ATOM 1186 C C . LEU A 1 154 ? -19.031 3.102 -30.328 1 96.88 154 LEU A C 1
ATOM 1188 O O . LEU A 1 154 ? -18.703 2.922 -31.516 1 96.88 154 LEU A O 1
ATOM 1192 N N . GLN A 1 155 ? -18.438 3.818 -29.453 1 96.25 155 GLN A N 1
ATOM 1193 C CA . GLN A 1 155 ? -17.172 4.469 -29.797 1 96.25 155 GLN A CA 1
ATOM 1194 C C . GLN A 1 155 ? -16.125 4.223 -28.703 1 96.25 155 GLN A C 1
ATOM 1196 O O . GLN A 1 155 ? -16.469 3.887 -27.562 1 96.25 155 GLN A O 1
ATOM 1201 N N . ARG A 1 156 ? -14.914 4.242 -29.094 1 95 156 ARG A N 1
ATOM 1202 C CA . ARG A 1 156 ? -13.805 4.133 -28.156 1 95 156 ARG A CA 1
ATOM 1203 C C . ARG A 1 156 ? -12.922 5.375 -28.203 1 95 156 ARG A C 1
ATOM 1205 O O . ARG A 1 156 ? -12.57 5.855 -29.281 1 95 156 ARG A O 1
ATOM 1212 N N . PHE A 1 157 ? -12.727 5.984 -27.062 1 94.81 157 PHE A N 1
ATOM 1213 C CA . PHE A 1 157 ? -11.766 7.078 -26.969 1 94.81 157 PHE A CA 1
ATOM 1214 C C . PHE A 1 157 ? -10.391 6.559 -26.562 1 94.81 157 PHE A C 1
ATOM 1216 O O . PHE A 1 157 ? -10.195 6.113 -25.438 1 94.81 157 PHE A O 1
ATOM 1223 N N . ALA A 1 158 ? -9.469 6.609 -27.422 1 93.31 158 ALA A N 1
ATOM 1224 C CA . ALA A 1 158 ? -8.141 6.051 -27.188 1 93.31 158 ALA A CA 1
ATOM 1225 C C . ALA A 1 158 ? -7.141 7.141 -26.812 1 93.31 158 ALA A C 1
ATOM 1227 O O . ALA A 1 158 ? -7.195 8.25 -27.344 1 93.31 158 ALA A O 1
ATOM 1228 N N . THR A 1 159 ? -6.336 6.879 -25.828 1 93.19 159 THR A N 1
ATOM 1229 C CA . THR A 1 159 ? -5.234 7.75 -25.438 1 93.19 159 THR A CA 1
ATOM 1230 C C . THR A 1 159 ? -3.893 7.051 -25.641 1 93.19 159 THR A C 1
ATOM 1232 O O . THR A 1 159 ? -3.836 5.824 -25.766 1 93.19 159 THR A O 1
ATOM 1235 N N . PRO A 1 160 ? -2.871 7.781 -25.75 1 93 160 PRO A N 1
ATOM 1236 C CA . PRO A 1 160 ? -1.566 7.137 -25.938 1 93 160 PRO A CA 1
ATOM 1237 C C . PRO A 1 160 ? -1.15 6.305 -24.719 1 93 160 PRO A C 1
ATOM 1239 O O . PRO A 1 160 ? -1.395 6.703 -23.578 1 93 160 PRO A O 1
ATOM 1242 N N . ILE A 1 161 ? -0.487 5.199 -24.984 1 90.38 161 ILE A N 1
ATOM 1243 C CA . ILE A 1 161 ? 0.015 4.328 -23.922 1 90.38 161 ILE A CA 1
ATOM 1244 C C . ILE A 1 161 ? 1.454 4.707 -23.578 1 90.38 161 ILE A C 1
ATOM 1246 O O . ILE A 1 161 ? 1.902 4.516 -22.453 1 90.38 161 ILE A O 1
ATOM 1250 N N . VAL A 1 162 ? 2.215 5.16 -24.609 1 90.31 162 VAL A N 1
ATOM 1251 C CA . VAL A 1 162 ? 3.584 5.625 -24.406 1 90.31 162 VAL A CA 1
ATOM 1252 C C . VAL A 1 162 ? 3.797 6.941 -25.141 1 90.31 162 VAL A C 1
ATOM 1254 O O . VAL A 1 162 ? 3.293 7.125 -26.25 1 90.31 162 VAL A O 1
ATOM 1257 N N . LYS A 1 163 ? 4.379 7.832 -24.5 1 90.5 163 LYS A N 1
ATOM 1258 C CA . LYS A 1 163 ? 4.832 9.062 -25.141 1 90.5 163 LYS A CA 1
ATOM 1259 C C . LYS A 1 163 ? 6.344 9.227 -25 1 90.5 163 LYS A C 1
ATOM 1261 O O . LYS A 1 163 ? 6.922 8.875 -23.969 1 90.5 163 LYS A O 1
ATOM 1266 N N . ILE A 1 164 ? 7.016 9.68 -26.047 1 89.56 164 ILE A N 1
ATOM 1267 C CA . ILE A 1 164 ? 8.453 9.938 -26.031 1 89.56 164 ILE A CA 1
ATOM 1268 C C . ILE A 1 164 ? 8.703 11.445 -26.078 1 89.56 164 ILE A C 1
ATOM 1270 O O . ILE A 1 164 ? 8.164 12.141 -26.938 1 89.56 164 ILE A O 1
ATOM 1274 N N . PHE A 1 165 ? 9.359 11.891 -25 1 87.19 165 PHE A N 1
ATOM 1275 C CA . PHE A 1 165 ? 9.719 13.297 -24.891 1 87.19 165 PHE A CA 1
ATOM 1276 C C . PHE A 1 165 ? 11.203 13.5 -25.156 1 87.19 165 PHE A C 1
ATOM 1278 O O . PHE A 1 165 ? 12.016 12.609 -24.875 1 87.19 165 PHE A O 1
ATOM 1285 N N . PRO A 1 166 ? 11.555 14.547 -25.734 1 82.31 166 PRO A N 1
ATOM 1286 C CA . PRO A 1 166 ? 12.984 14.844 -25.844 1 82.31 166 PRO A CA 1
ATOM 1287 C C . PRO A 1 166 ? 13.625 15.148 -24.5 1 82.31 166 PRO A C 1
ATOM 1289 O O . PRO A 1 166 ? 12.984 15.727 -23.625 1 82.31 166 PRO A O 1
ATOM 1292 N N . SER A 1 167 ? 14.688 14.43 -24.125 1 72.25 167 SER A N 1
ATOM 1293 C CA . SER A 1 167 ? 15.375 14.695 -22.875 1 72.25 167 SER A CA 1
ATOM 1294 C C . SER A 1 167 ? 15.742 16.172 -22.734 1 72.25 167 SER A C 1
ATOM 1296 O O . SER A 1 167 ? 15.805 16.891 -23.734 1 72.25 167 SER A O 1
ATOM 1298 N N . ARG A 1 168 ? 15.969 16.688 -21.516 1 57.44 168 ARG A N 1
ATOM 1299 C CA . ARG A 1 168 ? 16.25 18.062 -21.156 1 57.44 168 ARG A CA 1
ATOM 1300 C C . ARG A 1 168 ? 17.391 18.641 -21.984 1 57.44 168 ARG A C 1
ATOM 1302 O O . ARG A 1 168 ? 18.453 18.016 -22.094 1 57.44 168 ARG A O 1
ATOM 1309 N N . GLY A 1 169 ? 17.141 19.688 -22.953 1 54.19 169 GLY A N 1
ATOM 1310 C CA . GLY A 1 169 ? 18.078 20.422 -23.797 1 54.19 169 GLY A CA 1
ATOM 1311 C C . GLY A 1 169 ? 17.766 20.312 -25.266 1 54.19 169 GLY A C 1
ATOM 1312 O O . GLY A 1 169 ? 18.344 21.047 -26.094 1 54.19 169 GLY A O 1
ATOM 1313 N N . SER A 1 170 ? 17.234 19.172 -25.641 1 50.94 170 SER A N 1
ATOM 1314 C CA . SER A 1 170 ? 17.062 19.078 -27.094 1 50.94 170 SER A CA 1
ATOM 1315 C C . SER A 1 170 ? 15.664 19.531 -27.516 1 50.94 170 SER A C 1
ATOM 1317 O O . SER A 1 170 ? 14.68 18.859 -27.188 1 50.94 170 SER A O 1
ATOM 1319 N N . SER A 1 171 ? 15.344 20.719 -27.547 1 52.53 171 SER A N 1
ATOM 1320 C CA . SER A 1 171 ? 14.086 21.422 -27.781 1 52.53 171 SER A CA 1
ATOM 1321 C C . SER A 1 171 ? 13.406 20.938 -29.047 1 52.53 171 SER A C 1
ATOM 1323 O O . SER A 1 171 ? 12.258 21.297 -29.328 1 52.53 171 SER A O 1
ATOM 1325 N N . LYS A 1 172 ? 14.133 20.422 -30.156 1 54.44 172 LYS A N 1
ATOM 1326 C CA . LYS A 1 172 ? 13.57 20.5 -31.516 1 54.44 172 LYS A CA 1
ATOM 1327 C C . LYS A 1 172 ? 12.758 19.25 -31.844 1 54.44 172 LYS A C 1
ATOM 1329 O O . LYS A 1 172 ? 12.227 19.125 -32.938 1 54.44 172 LYS A O 1
ATOM 1334 N N . VAL A 1 173 ? 12.68 18.297 -30.922 1 60.66 173 VAL A N 1
ATOM 1335 C CA . VAL A 1 173 ? 12 17.094 -31.406 1 60.66 173 VAL A CA 1
ATOM 1336 C C . VAL A 1 173 ? 10.586 17.047 -30.844 1 60.66 173 VAL A C 1
ATOM 1338 O O . VAL A 1 173 ? 10.367 17.359 -29.672 1 60.66 173 VAL A O 1
ATOM 1341 N N . ALA A 1 174 ? 9.648 16.812 -31.75 1 74.94 174 ALA A N 1
ATOM 1342 C CA . ALA A 1 174 ? 8.227 16.75 -31.422 1 74.94 174 ALA A CA 1
ATOM 1343 C C . ALA A 1 174 ? 7.91 15.516 -30.578 1 74.94 174 ALA A C 1
ATOM 1345 O O . ALA A 1 174 ? 8.57 14.484 -30.719 1 74.94 174 ALA A O 1
ATOM 1346 N N . VAL A 1 175 ? 7.043 15.68 -29.609 1 84.19 175 VAL A N 1
ATOM 1347 C CA . VAL A 1 175 ? 6.551 14.594 -28.766 1 84.19 175 VAL A CA 1
ATOM 1348 C C . VAL A 1 175 ? 5.895 13.523 -29.641 1 84.19 175 VAL A C 1
ATOM 1350 O O . VAL A 1 175 ? 5.098 13.836 -30.516 1 84.19 175 VAL A O 1
ATOM 1353 N N . GLN A 1 176 ? 6.395 12.305 -29.578 1 88.69 176 GLN A N 1
ATOM 1354 C CA . GLN A 1 176 ? 5.801 11.188 -30.312 1 88.69 176 GLN A CA 1
ATOM 1355 C C . GLN A 1 176 ? 4.855 10.391 -29.422 1 88.69 176 GLN A C 1
ATOM 1357 O O . GLN A 1 176 ? 5.176 10.102 -28.266 1 88.69 176 GLN A O 1
ATOM 1362 N N . GLU A 1 177 ? 3.666 10.078 -29.953 1 91.88 177 GLU A N 1
ATOM 1363 C CA . GLU A 1 177 ? 2.648 9.352 -29.203 1 91.88 177 GLU A CA 1
ATOM 1364 C C . GLU A 1 177 ? 2.402 7.969 -29.797 1 91.88 177 GLU A C 1
ATOM 1366 O O . GLU A 1 177 ? 2.377 7.816 -31.016 1 91.88 177 GLU A O 1
ATOM 1371 N N . PHE A 1 178 ? 2.361 6.977 -29 1 91.94 178 PHE A N 1
ATOM 1372 C CA . PHE A 1 178 ? 2.051 5.617 -29.422 1 91.94 178 PHE A CA 1
ATOM 1373 C C . PHE A 1 178 ? 0.784 5.113 -28.734 1 91.94 178 PHE A C 1
ATOM 1375 O O . PHE A 1 178 ? 0.675 5.16 -27.516 1 91.94 178 PHE A O 1
ATOM 1382 N N . PHE A 1 179 ? -0.145 4.551 -29.453 1 91.81 179 PHE A N 1
ATOM 1383 C CA . PHE A 1 179 ? -1.431 4.121 -28.906 1 91.81 179 PHE A CA 1
ATOM 1384 C C . PHE A 1 179 ? -1.414 2.631 -28.594 1 91.81 179 PHE A C 1
ATOM 1386 O O . PHE A 1 179 ? -2.314 2.125 -27.922 1 91.81 179 PHE A O 1
ATOM 1393 N N . THR A 1 180 ? -0.416 1.914 -29.094 1 88.75 180 THR A N 1
ATOM 1394 C CA . THR A 1 180 ? -0.238 0.5 -28.781 1 88.75 180 THR A CA 1
ATOM 1395 C C . THR A 1 180 ? 1.211 0.209 -28.391 1 88.75 180 THR A C 1
ATOM 1397 O O . THR A 1 180 ? 2.125 0.921 -28.812 1 88.75 180 THR A O 1
ATOM 1400 N N . GLN A 1 181 ? 1.404 -0.806 -27.625 1 83.88 181 GLN A N 1
ATOM 1401 C CA . GLN A 1 181 ? 2.746 -1.212 -27.234 1 83.88 181 GLN A CA 1
ATOM 1402 C C . GLN A 1 181 ? 3.527 -1.776 -28.406 1 83.88 181 GLN A C 1
ATOM 1404 O O . GLN A 1 181 ? 4.75 -1.638 -28.484 1 83.88 181 GLN A O 1
ATOM 1409 N N . GLY A 1 182 ? 2.766 -2.365 -29.328 1 83.19 182 GLY A N 1
ATOM 1410 C CA . GLY A 1 182 ? 3.41 -2.902 -30.516 1 83.19 182 GLY A CA 1
ATOM 1411 C C . GLY A 1 182 ? 4.059 -1.834 -31.375 1 83.19 182 GLY A C 1
ATOM 1412 O O . GLY A 1 182 ? 5.188 -2.01 -31.844 1 83.19 182 GLY A O 1
ATOM 1413 N N . ASP A 1 183 ? 3.355 -0.746 -31.484 1 86.06 183 ASP A N 1
ATOM 1414 C CA . ASP A 1 183 ? 3.9 0.367 -32.25 1 86.06 183 ASP A CA 1
ATOM 1415 C C . ASP A 1 183 ? 5.145 0.946 -31.594 1 86.06 183 ASP A C 1
ATOM 1417 O O . ASP A 1 183 ? 6.102 1.327 -32.281 1 86.06 183 ASP A O 1
ATOM 1421 N N . PHE A 1 184 ? 5.125 1.02 -30.375 1 87.5 184 PHE A N 1
ATOM 1422 C CA . PHE A 1 184 ? 6.289 1.502 -29.641 1 87.5 184 PHE A CA 1
ATOM 1423 C C . PHE A 1 184 ? 7.465 0.546 -29.797 1 87.5 184 PHE A C 1
ATOM 1425 O O . PHE A 1 184 ? 8.602 0.979 -30 1 87.5 184 PHE A O 1
ATOM 1432 N N . ALA A 1 185 ? 7.168 -0.744 -29.672 1 84.12 185 ALA A N 1
ATOM 1433 C CA . ALA A 1 185 ? 8.219 -1.746 -29.812 1 84.12 185 ALA A CA 1
ATOM 1434 C C . ALA A 1 185 ? 8.867 -1.675 -31.188 1 84.12 185 ALA A C 1
ATOM 1436 O O . ALA A 1 185 ? 10.086 -1.823 -31.328 1 84.12 185 ALA A O 1
ATOM 1437 N N . LYS A 1 186 ? 8.031 -1.491 -32.188 1 85.62 186 LYS A N 1
ATOM 1438 C CA . LYS A 1 186 ? 8.539 -1.348 -33.562 1 85.62 186 LYS A CA 1
ATOM 1439 C C . LYS A 1 186 ? 9.438 -0.12 -33.688 1 85.62 186 LYS A C 1
ATOM 1441 O O . LYS A 1 186 ? 10.492 -0.178 -34.312 1 85.62 186 LYS A O 1
ATOM 1446 N N . TRP A 1 187 ? 8.977 0.949 -33.031 1 87.75 187 TRP A N 1
ATOM 1447 C CA . TRP A 1 187 ? 9.766 2.178 -33.031 1 87.75 187 TRP A CA 1
ATOM 1448 C C . TRP A 1 187 ? 11.086 1.974 -32.312 1 87.75 187 TRP A C 1
ATOM 1450 O O . TRP A 1 187 ? 12.141 2.416 -32.75 1 87.75 187 TRP A O 1
ATOM 1460 N N . GLU A 1 188 ? 11.078 1.361 -31.156 1 83.94 188 GLU A N 1
ATOM 1461 C CA . GLU A 1 188 ? 12.25 1.131 -30.328 1 83.94 188 GLU A CA 1
ATOM 1462 C C . GLU A 1 188 ? 13.297 0.297 -31.062 1 83.94 188 GLU A C 1
ATOM 1464 O O . GLU A 1 188 ? 14.492 0.549 -30.938 1 83.94 188 GLU A O 1
ATOM 1469 N N . ARG A 1 189 ? 12.844 -0.684 -31.875 1 82.81 189 ARG A N 1
ATOM 1470 C CA . ARG A 1 189 ? 13.742 -1.559 -32.625 1 82.81 189 ARG A CA 1
ATOM 1471 C C . ARG A 1 189 ? 14.484 -0.785 -33.719 1 82.81 189 ARG A C 1
ATOM 1473 O O . ARG A 1 189 ? 15.586 -1.161 -34.125 1 82.81 189 ARG A O 1
ATOM 1480 N N . GLN A 1 190 ? 13.844 0.293 -34.062 1 86.62 190 GLN A N 1
ATOM 1481 C CA . GLN A 1 190 ? 14.43 1.08 -35.125 1 86.62 190 GLN A CA 1
ATOM 1482 C C . GLN A 1 190 ? 15.414 2.115 -34.594 1 86.62 190 GLN A C 1
ATOM 1484 O O . GLN A 1 190 ? 16.172 2.713 -35.344 1 86.62 190 GLN A O 1
ATOM 1489 N N . GLN A 1 191 ? 15.422 2.289 -33.281 1 84.12 191 GLN A N 1
ATOM 1490 C CA . GLN A 1 191 ? 16.297 3.289 -32.688 1 84.12 191 GLN A CA 1
ATOM 1491 C C . GLN A 1 191 ? 17.609 2.672 -32.25 1 84.12 191 GLN A C 1
ATOM 1493 O O . GLN A 1 191 ? 17.703 1.462 -32.031 1 84.12 191 GLN A O 1
ATOM 1498 N N . PRO A 1 192 ? 18.609 3.484 -32.125 1 78.06 192 PRO A N 1
ATOM 1499 C CA . PRO A 1 192 ? 19.875 2.986 -31.578 1 78.06 192 PRO A CA 1
ATOM 1500 C C . PRO A 1 192 ? 19.734 2.533 -30.125 1 78.06 192 PRO A C 1
ATOM 1502 O O . PRO A 1 192 ? 18.766 2.898 -29.438 1 78.06 192 PRO A O 1
ATOM 1505 N N . THR A 1 193 ? 20.547 1.682 -29.656 1 71.5 193 THR A N 1
ATOM 1506 C CA . THR A 1 193 ? 20.5 1.061 -28.344 1 71.5 193 THR A CA 1
ATOM 1507 C C . THR A 1 193 ? 20.547 2.117 -27.234 1 71.5 193 THR A C 1
ATOM 1509 O O . THR A 1 193 ? 20.016 1.911 -26.141 1 71.5 193 THR A O 1
ATOM 1512 N N . ASP A 1 194 ? 21.141 3.312 -27.484 1 73.81 194 ASP A N 1
ATOM 1513 C CA . ASP A 1 194 ? 21.297 4.332 -26.438 1 73.81 194 ASP A CA 1
ATOM 1514 C C . ASP A 1 194 ? 20.266 5.445 -26.625 1 73.81 194 ASP A C 1
ATOM 1516 O O . ASP A 1 194 ? 20.531 6.605 -26.297 1 73.81 194 ASP A O 1
ATOM 1520 N N . TRP A 1 195 ? 19.078 5.062 -27.219 1 78.75 195 TRP A N 1
ATOM 1521 C CA . TRP A 1 195 ? 18.062 6.078 -27.5 1 78.75 195 TRP A CA 1
ATOM 1522 C C . TRP A 1 195 ? 17.578 6.742 -26.219 1 78.75 195 TRP A C 1
ATOM 1524 O O . TRP A 1 195 ? 17.141 7.895 -26.234 1 78.75 195 TRP A O 1
ATOM 1534 N N . ASN A 1 196 ? 17.766 6.121 -25.047 1 76.62 196 ASN A N 1
ATOM 1535 C CA . ASN A 1 196 ? 17.281 6.602 -23.766 1 76.62 196 ASN A CA 1
ATOM 1536 C C . ASN A 1 196 ? 18.109 7.777 -23.25 1 76.62 196 ASN A C 1
ATOM 1538 O O . ASN A 1 196 ? 17.734 8.438 -22.281 1 76.62 196 ASN A O 1
ATOM 1542 N N . SER A 1 197 ? 19.266 8.039 -23.828 1 76.25 197 SER A N 1
ATOM 1543 C CA . SER A 1 197 ? 20.078 9.203 -23.469 1 76.25 197 SER A CA 1
ATOM 1544 C C . SER A 1 197 ? 19.516 10.469 -24.094 1 76.25 197 SER A C 1
ATOM 1546 O O . SER A 1 197 ? 19.719 11.57 -23.578 1 76.25 197 SER A O 1
ATOM 1548 N N . LYS A 1 198 ? 18.766 10.227 -25.234 1 77.69 198 LYS A N 1
ATOM 1549 C CA . LYS A 1 198 ? 18.281 11.367 -25.984 1 77.69 198 LYS A CA 1
ATOM 1550 C C . LYS A 1 198 ? 16.781 11.586 -25.734 1 77.69 198 LYS A C 1
ATOM 1552 O O . LYS A 1 198 ? 16.281 12.695 -25.922 1 77.69 198 LYS A O 1
ATOM 1557 N N . PHE A 1 199 ? 16.156 10.43 -25.406 1 83.25 199 PHE A N 1
ATOM 1558 C CA . PHE A 1 199 ? 14.703 10.508 -25.25 1 83.25 199 PHE A CA 1
ATOM 1559 C C . PHE A 1 199 ? 14.273 9.945 -23.906 1 83.25 199 PHE A C 1
ATOM 1561 O O . PHE A 1 199 ? 14.977 9.109 -23.328 1 83.25 199 PHE A O 1
ATOM 1568 N N . ARG A 1 200 ? 13.234 10.578 -23.469 1 82.75 200 ARG A N 1
ATOM 1569 C CA . ARG A 1 200 ? 12.594 10.047 -22.266 1 82.75 200 ARG A CA 1
ATOM 1570 C C . ARG A 1 200 ? 11.219 9.461 -22.594 1 82.75 200 ARG A C 1
ATOM 1572 O O . ARG A 1 200 ? 10.375 10.141 -23.172 1 82.75 200 ARG A O 1
ATOM 1579 N N . ALA A 1 201 ? 11.109 8.211 -22.281 1 83.56 201 ALA A N 1
ATOM 1580 C CA . ALA A 1 201 ? 9.828 7.543 -22.516 1 83.56 201 ALA A CA 1
ATOM 1581 C C . ALA A 1 201 ? 8.969 7.555 -21.266 1 83.56 201 ALA A C 1
ATOM 1583 O O . ALA A 1 201 ? 9.469 7.371 -20.156 1 83.56 201 ALA A O 1
ATOM 1584 N N . LYS A 1 202 ? 7.723 7.926 -21.438 1 83.38 202 LYS A N 1
ATOM 1585 C CA . LYS A 1 202 ? 6.766 7.879 -20.344 1 83.38 202 LYS A CA 1
ATOM 1586 C C . LYS A 1 202 ? 5.633 6.906 -20.641 1 83.38 202 LYS A C 1
ATOM 1588 O O . LYS A 1 202 ? 5 6.984 -21.688 1 83.38 202 LYS A O 1
ATOM 1593 N N . TYR A 1 203 ? 5.477 5.945 -19.75 1 83.62 203 TYR A N 1
ATOM 1594 C CA . TYR A 1 203 ? 4.406 4.961 -19.859 1 83.62 203 TYR A CA 1
ATOM 1595 C C . TYR A 1 203 ? 3.143 5.438 -19.156 1 83.62 203 TYR A C 1
ATOM 1597 O O . TYR A 1 203 ? 3.188 5.836 -18 1 83.62 203 TYR A O 1
ATOM 1605 N N . TYR A 1 204 ? 2.031 5.371 -19.891 1 87.38 204 TYR A N 1
ATOM 1606 C CA . TYR A 1 204 ? 0.739 5.777 -19.359 1 87.38 204 TYR A CA 1
ATOM 1607 C C . TYR A 1 204 ? -0.082 4.559 -18.938 1 87.38 204 TYR A C 1
ATOM 1609 O O . TYR A 1 204 ? -0.864 4.031 -19.734 1 87.38 204 TYR A O 1
ATOM 1617 N N . LYS A 1 205 ? 0.056 4.145 -17.75 1 77.19 205 LYS A N 1
ATOM 1618 C CA . LYS A 1 205 ? -0.582 2.926 -17.25 1 77.19 205 LYS A CA 1
ATOM 1619 C C . LYS A 1 205 ? -2.094 3.102 -17.141 1 77.19 205 LYS A C 1
ATOM 1621 O O . LYS A 1 205 ? -2.852 2.152 -17.359 1 77.19 205 LYS A O 1
ATOM 1626 N N . GLY A 1 206 ? -2.525 4.34 -16.766 1 81.44 206 GLY A N 1
ATOM 1627 C CA . GLY A 1 206 ? -3.936 4.648 -16.594 1 81.44 206 GLY A CA 1
ATOM 1628 C C . GLY A 1 206 ? -4.285 6.074 -16.969 1 81.44 206 GLY A C 1
ATOM 1629 O O . GLY A 1 206 ? -3.396 6.918 -17.125 1 81.44 206 GLY A O 1
ATOM 1630 N N . LEU A 1 207 ? -5.555 6.188 -17.109 1 86.56 207 LEU A N 1
ATOM 1631 C CA . LEU A 1 207 ? -6.027 7.508 -17.516 1 86.56 207 LEU A CA 1
ATOM 1632 C C . LEU A 1 207 ? -5.715 8.547 -16.438 1 86.56 207 LEU A C 1
ATOM 1634 O O . LEU A 1 207 ? -5.629 9.742 -16.719 1 86.56 207 LEU A O 1
ATOM 1638 N N . GLY A 1 208 ? -5.473 8.102 -15.219 1 83.62 208 GLY A N 1
ATOM 1639 C CA . GLY A 1 208 ? -5.102 9.008 -14.148 1 83.62 208 GLY A CA 1
ATOM 1640 C C . GLY A 1 208 ? -3.686 9.539 -14.281 1 83.62 208 GLY A C 1
ATOM 1641 O O . GLY A 1 208 ? -3.318 10.516 -13.625 1 83.62 208 GLY A O 1
ATOM 1642 N N . THR A 1 209 ? -2.846 8.906 -15.117 1 87.06 209 THR A N 1
ATOM 1643 C CA . THR A 1 209 ? -1.469 9.32 -15.352 1 87.06 209 THR A CA 1
ATOM 1644 C C . THR A 1 209 ? -1.428 10.625 -16.156 1 87.06 209 THR A C 1
ATOM 1646 O O . THR A 1 209 ? -0.48 11.398 -16.031 1 87.06 209 THR A O 1
ATOM 1649 N N . SER A 1 210 ? -2.5 10.797 -16.969 1 89.69 210 SER A N 1
ATOM 1650 C CA . SER A 1 210 ? -2.553 11.992 -17.797 1 89.69 210 SER A CA 1
ATOM 1651 C C . SER A 1 210 ? -2.906 13.227 -16.969 1 89.69 210 SER A C 1
ATOM 1653 O O . SER A 1 210 ? -3.719 13.156 -16.047 1 89.69 210 SER A O 1
ATOM 1655 N N . THR A 1 211 ? -2.258 14.273 -17.312 1 86.69 211 THR A N 1
ATOM 1656 C CA . THR A 1 211 ? -2.523 15.547 -16.656 1 86.69 211 THR A CA 1
ATOM 1657 C C . THR A 1 211 ? -3.768 16.203 -17.234 1 86.69 211 THR A C 1
ATOM 1659 O O . THR A 1 211 ? -4.293 15.766 -18.25 1 86.69 211 THR A O 1
ATOM 1662 N N . ARG A 1 212 ? -4.18 17.234 -16.578 1 83.94 212 ARG A N 1
ATOM 1663 C CA . ARG A 1 212 ? -5.309 18.016 -17.047 1 83.94 212 ARG A CA 1
ATOM 1664 C C . ARG A 1 212 ? -5.023 18.594 -18.438 1 83.94 212 ARG A C 1
ATOM 1666 O O . ARG A 1 212 ? -5.887 18.578 -19.312 1 83.94 212 ARG A O 1
ATOM 1673 N N . ASP A 1 213 ? -3.836 19.109 -18.594 1 85.25 213 ASP A N 1
ATOM 1674 C CA . ASP A 1 213 ? -3.459 19.703 -19.875 1 85.25 213 ASP A CA 1
ATOM 1675 C C . ASP A 1 213 ? -3.492 18.656 -20.984 1 85.25 213 ASP A C 1
ATOM 1677 O O . ASP A 1 213 ? -3.904 18.953 -22.109 1 85.25 213 ASP A O 1
ATOM 1681 N N . GLU A 1 214 ? -3.082 17.5 -20.641 1 88.88 214 GLU A N 1
ATOM 1682 C CA . GLU A 1 214 ? -3.127 16.422 -21.625 1 88.88 214 GLU A CA 1
ATOM 1683 C C . GLU A 1 214 ? -4.566 16.031 -21.953 1 88.88 214 GLU A C 1
ATOM 1685 O O . GLU A 1 214 ? -4.875 15.695 -23.094 1 88.88 214 GLU A O 1
ATOM 1690 N N . ALA A 1 215 ? -5.418 16.109 -20.969 1 87.75 215 ALA A N 1
ATOM 1691 C CA . ALA A 1 215 ? -6.832 15.82 -21.203 1 87.75 215 ALA A CA 1
ATOM 1692 C C . ALA A 1 215 ? -7.426 16.797 -22.219 1 87.75 215 ALA A C 1
ATOM 1694 O O . ALA A 1 215 ? -8.133 16.391 -23.141 1 87.75 215 ALA A O 1
ATOM 1695 N N . ILE A 1 216 ? -7.109 18.062 -22 1 86.75 216 ILE A N 1
ATOM 1696 C CA . ILE A 1 216 ? -7.598 19.109 -22.891 1 86.75 216 ILE A CA 1
ATOM 1697 C C . ILE A 1 216 ? -7.039 18.875 -24.297 1 86.75 216 ILE A C 1
ATOM 1699 O O . ILE A 1 216 ? -7.762 19.031 -25.297 1 86.75 216 ILE A O 1
ATOM 1703 N N . GLU A 1 217 ? -5.828 18.422 -24.359 1 89.25 217 GLU A N 1
ATOM 1704 C CA . GLU A 1 217 ? -5.199 18.125 -25.641 1 89.25 217 GLU A CA 1
ATOM 1705 C C . GLU A 1 217 ? -5.883 16.953 -26.344 1 89.25 217 GLU A C 1
ATOM 1707 O O . GLU A 1 217 ? -6.164 17.016 -27.547 1 89.25 217 GLU A O 1
ATOM 1712 N N . TYR A 1 218 ? -6.137 15.898 -25.625 1 92.19 218 TYR A N 1
ATOM 1713 C CA . TYR A 1 218 ? -6.77 14.719 -26.203 1 92.19 218 TYR A CA 1
ATOM 1714 C C . TYR A 1 218 ? -8.156 15.047 -26.734 1 92.19 218 TYR A C 1
ATOM 1716 O O . TYR A 1 218 ? -8.484 14.695 -27.875 1 92.19 218 TYR A O 1
ATOM 1724 N N . PHE A 1 219 ? -8.938 15.812 -26 1 90.56 219 PHE A N 1
ATOM 1725 C CA . PHE A 1 219 ? -10.336 16.062 -26.328 1 90.56 219 PHE A CA 1
ATOM 1726 C C . PHE A 1 219 ? -10.453 17.172 -27.375 1 90.56 219 PHE A C 1
ATOM 1728 O O . PHE A 1 219 ? -11.516 17.344 -27.984 1 90.56 219 PHE A O 1
ATOM 1735 N N . SER A 1 220 ? -9.344 17.922 -27.594 1 90 220 SER A N 1
ATOM 1736 C CA . SER A 1 220 ? -9.328 18.938 -28.641 1 90 220 SER A CA 1
ATOM 1737 C C . SER A 1 220 ? -9.117 18.312 -30.016 1 90 220 SER A C 1
ATOM 1739 O O . SER A 1 220 ? -9.297 18.969 -31.031 1 90 220 SER A O 1
ATOM 1741 N N . ASN A 1 221 ? -8.789 17 -30 1 89.81 221 ASN A N 1
ATOM 1742 C CA . ASN A 1 221 ? -8.547 16.297 -31.266 1 89.81 221 ASN A CA 1
ATOM 1743 C C . ASN A 1 221 ? -9.328 14.992 -31.328 1 89.81 221 ASN A C 1
ATOM 1745 O O . ASN A 1 221 ? -8.742 13.906 -31.391 1 89.81 221 ASN A O 1
ATOM 1749 N N . PRO A 1 222 ? -10.617 15.055 -31.484 1 88.38 222 PRO A N 1
ATOM 1750 C CA . PRO A 1 222 ? -11.422 13.836 -31.5 1 88.38 222 PRO A CA 1
ATOM 1751 C C . PRO A 1 222 ? -11.109 12.945 -32.719 1 88.38 222 PRO A C 1
ATOM 1753 O O . PRO A 1 222 ? -11.266 11.727 -32.625 1 88.38 222 PRO A O 1
ATOM 1756 N N . GLU A 1 223 ? -10.672 13.508 -33.781 1 87.56 223 GLU A N 1
ATOM 1757 C CA . GLU A 1 223 ? -10.359 12.734 -34.969 1 87.56 223 GLU A CA 1
ATOM 1758 C C . GLU A 1 223 ? -9.242 11.727 -34.719 1 87.56 223 GLU A C 1
ATOM 1760 O O . GLU A 1 223 ? -9.242 10.625 -35.25 1 87.56 223 GLU A O 1
ATOM 1765 N N . ARG A 1 224 ? -8.469 12.141 -33.875 1 90.31 224 ARG A N 1
ATOM 1766 C CA . ARG A 1 224 ? -7.316 11.289 -33.562 1 90.31 224 ARG A CA 1
ATOM 1767 C C . ARG A 1 224 ? -7.641 10.297 -32.469 1 90.31 224 ARG A C 1
ATOM 1769 O O . ARG A 1 224 ? -7.07 9.211 -32.406 1 90.31 224 ARG A O 1
ATOM 1776 N N . HIS A 1 225 ? -8.539 10.625 -31.641 1 94.12 225 HIS A N 1
ATOM 1777 C CA . HIS A 1 225 ? -8.672 9.867 -30.406 1 94.12 225 HIS A CA 1
ATOM 1778 C C . HIS A 1 225 ? -9.961 9.055 -30.391 1 94.12 225 HIS A C 1
ATOM 1780 O O . HIS A 1 225 ? -10.109 8.133 -29.578 1 94.12 225 HIS A O 1
ATOM 1786 N N . VAL A 1 226 ? -10.891 9.344 -31.266 1 94.44 226 VAL A N 1
ATOM 1787 C CA . VAL A 1 226 ? -12.164 8.625 -31.266 1 94.44 226 VAL A CA 1
ATOM 1788 C C . VAL A 1 226 ? -12.172 7.57 -32.375 1 94.44 226 VAL A C 1
ATOM 1790 O O . VAL A 1 226 ? -11.883 7.871 -33.531 1 94.44 226 VAL A O 1
ATOM 1793 N N . LEU A 1 227 ? -12.422 6.371 -32 1 95.31 227 L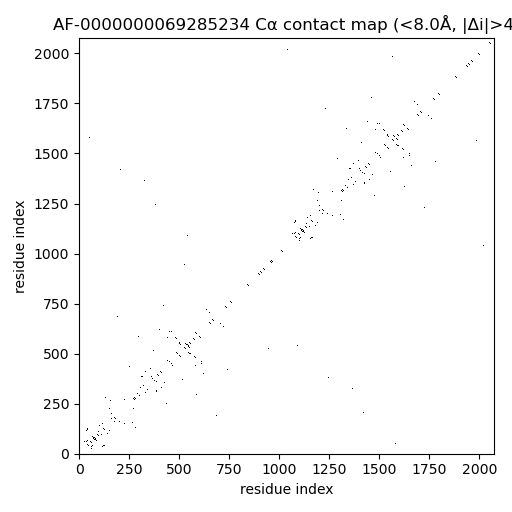EU A N 1
ATOM 1794 C CA . LEU A 1 227 ? -12.57 5.246 -32.906 1 95.31 227 LEU A CA 1
ATOM 1795 C C . LEU A 1 227 ? -14 4.715 -32.906 1 95.31 227 LEU A C 1
ATOM 1797 O O . LEU A 1 227 ? -14.5 4.285 -31.859 1 95.31 227 LEU A O 1
ATOM 1801 N N . ASP A 1 228 ? -14.664 4.738 -34.062 1 95.81 228 ASP A N 1
ATOM 1802 C CA . ASP A 1 228 ? -16 4.168 -34.156 1 95.81 228 ASP A CA 1
ATOM 1803 C C . ASP A 1 228 ? -15.945 2.646 -34.281 1 95.81 228 ASP A C 1
ATOM 1805 O O . ASP A 1 228 ? -15.172 2.111 -35.062 1 95.81 228 ASP A O 1
ATOM 1809 N N . LEU A 1 229 ? -16.656 2.027 -33.469 1 95.88 229 LEU A N 1
ATOM 1810 C CA . LEU A 1 229 ? -16.781 0.578 -33.531 1 95.88 229 LEU A CA 1
ATOM 1811 C C . LEU A 1 229 ? -18.062 0.193 -34.281 1 95.88 229 LEU A C 1
ATOM 1813 O O . LEU A 1 229 ? -19.172 0.458 -33.812 1 95.88 229 LEU A O 1
ATOM 1817 N N . VAL A 1 230 ? -17.859 -0.501 -35.375 1 93.5 230 VAL A N 1
ATOM 1818 C CA . VAL A 1 230 ? -19.016 -0.663 -36.25 1 93.5 230 VAL A CA 1
ATOM 1819 C C . VAL A 1 230 ? -19.281 -2.148 -36.469 1 93.5 230 VAL A C 1
ATOM 1821 O O . VAL A 1 230 ? -18.359 -2.959 -36.5 1 93.5 230 VAL A O 1
ATOM 1824 N N . LEU A 1 231 ? -20.562 -2.443 -36.562 1 90.06 231 LEU A N 1
ATOM 1825 C CA . LEU A 1 231 ? -21.016 -3.779 -36.906 1 90.06 231 LEU A CA 1
ATOM 1826 C C . LEU A 1 231 ? -21.234 -3.887 -38.438 1 90.06 231 LEU A C 1
ATOM 1828 O O . LEU A 1 231 ? -22.109 -3.229 -38.969 1 90.06 231 LEU A O 1
ATOM 1832 N N . GLU A 1 232 ? -20.484 -4.652 -39.156 1 85.56 232 GLU A N 1
ATOM 1833 C CA . GLU A 1 232 ? -20.594 -4.73 -40.594 1 85.56 232 GLU A CA 1
ATOM 1834 C C . GLU A 1 232 ? -21.078 -6.105 -41.031 1 85.56 232 GLU A C 1
ATOM 1836 O O . GLU A 1 232 ? -21.656 -6.246 -42.125 1 85.56 232 GLU A O 1
ATOM 1841 N N . SER A 1 233 ? -20.688 -7.117 -40.344 1 86.25 233 SER A N 1
ATOM 1842 C CA . SER A 1 233 ? -20.984 -8.477 -40.781 1 86.25 233 SER A CA 1
ATOM 1843 C C . SER A 1 233 ? -21.422 -9.359 -39.625 1 86.25 233 SER A C 1
ATOM 1845 O O . SER A 1 233 ? -21.375 -8.938 -38.438 1 86.25 233 SER A O 1
ATOM 1847 N N . GLU A 1 234 ? -21.875 -10.453 -39.969 1 88 234 GLU A N 1
ATOM 1848 C CA . GLU A 1 234 ? -22.234 -11.453 -38.969 1 88 234 GLU A CA 1
ATOM 1849 C C . GLU A 1 234 ? -21.016 -11.961 -38.219 1 88 234 GLU A C 1
ATOM 1851 O O . GLU A 1 234 ? -21.125 -12.406 -37.094 1 88 234 GLU A O 1
ATOM 1856 N N . GLU A 1 235 ? -19.984 -11.836 -38.875 1 90.94 235 GLU A N 1
ATOM 1857 C CA . GLU A 1 235 ? -18.734 -12.227 -38.25 1 90.94 235 GLU A CA 1
ATOM 1858 C C . GLU A 1 235 ? -18.422 -11.359 -37.031 1 90.94 235 GLU A C 1
ATOM 1860 O O . GLU A 1 235 ? -17.812 -11.82 -36.062 1 90.94 235 GLU A O 1
ATOM 1865 N N . ASP A 1 236 ? -18.891 -10.164 -37.062 1 93.19 236 ASP A N 1
ATOM 1866 C CA . ASP A 1 236 ? -18.688 -9.242 -35.969 1 93.19 236 ASP A CA 1
ATOM 1867 C C . ASP A 1 236 ? -19.469 -9.688 -34.719 1 93.19 236 ASP A C 1
ATOM 1869 O O . ASP A 1 236 ? -18.938 -9.68 -33.625 1 93.19 236 ASP A O 1
ATOM 1873 N N . ALA A 1 237 ? -20.609 -10.07 -34.938 1 91.5 237 ALA A N 1
ATOM 1874 C CA . ALA A 1 237 ? -21.438 -10.562 -33.844 1 91.5 237 ALA A CA 1
ATOM 1875 C C . ALA A 1 237 ? -20.859 -11.852 -33.281 1 91.5 237 ALA A C 1
ATOM 1877 O O . ALA A 1 237 ? -20.891 -12.062 -32.062 1 91.5 237 ALA A O 1
ATOM 1878 N N . ASP A 1 238 ? -20.375 -12.633 -34.125 1 93.88 238 ASP A N 1
ATOM 1879 C CA . ASP A 1 238 ? -19.781 -13.906 -33.719 1 93.88 238 ASP A CA 1
ATOM 1880 C C . ASP A 1 238 ? -18.531 -13.68 -32.875 1 93.88 238 ASP A C 1
ATOM 1882 O O . ASP A 1 238 ? -18.266 -14.43 -31.953 1 93.88 238 ASP A O 1
ATOM 1886 N N . ALA A 1 239 ? -17.781 -12.711 -33.281 1 94.75 239 ALA A N 1
ATOM 1887 C CA . ALA A 1 239 ? -16.562 -12.406 -32.531 1 94.75 239 ALA A CA 1
ATOM 1888 C C . ALA A 1 239 ? -16.859 -12.016 -31.109 1 94.75 239 ALA A C 1
ATOM 1890 O O . ALA A 1 239 ? -16.125 -12.406 -30.188 1 94.75 239 ALA A O 1
ATOM 1891 N N . VAL A 1 240 ? -17.875 -11.281 -30.844 1 94.56 240 VAL A N 1
ATOM 1892 C CA . VAL A 1 240 ? -18.25 -10.859 -29.5 1 94.56 240 VAL A CA 1
ATOM 1893 C C . VAL A 1 240 ? -18.719 -12.07 -28.688 1 94.56 240 VAL A C 1
ATOM 1895 O O . VAL A 1 240 ? -18.297 -12.242 -27.547 1 94.56 240 VAL A O 1
ATOM 1898 N N . GLU A 1 241 ? -19.453 -12.859 -29.328 1 93.88 241 GLU A N 1
ATOM 1899 C CA . GLU A 1 241 ? -19.984 -14.039 -28.656 1 93.88 241 GLU A CA 1
ATOM 1900 C C . GLU A 1 241 ? -18.859 -15.008 -28.297 1 93.88 241 GLU A C 1
ATOM 1902 O O . GLU A 1 241 ? -18.844 -15.578 -27.203 1 93.88 241 GLU A O 1
ATOM 1907 N N . ARG A 1 242 ? -18 -15.219 -29.156 1 93.69 242 ARG A N 1
ATOM 1908 C CA . ARG A 1 242 ? -16.875 -16.109 -28.922 1 93.69 242 ARG A CA 1
ATOM 1909 C C . ARG A 1 242 ? -16.047 -15.672 -27.719 1 93.69 242 ARG A C 1
ATOM 1911 O O . ARG A 1 242 ? -15.578 -16.5 -26.953 1 93.69 242 ARG A O 1
ATOM 1918 N N . ALA A 1 243 ? -15.953 -14.461 -27.531 1 93.69 243 ALA A N 1
ATOM 1919 C CA . ALA A 1 243 ? -15.102 -13.914 -26.484 1 93.69 243 ALA A CA 1
ATOM 1920 C C . ALA A 1 243 ? -15.742 -14.086 -25.109 1 93.69 243 ALA A C 1
ATOM 1922 O O . ALA A 1 243 ? -15.039 -14.219 -24.109 1 93.69 243 ALA A O 1
ATOM 1923 N N . PHE A 1 244 ? -17.062 -14.164 -25.031 1 93.56 244 PHE A N 1
ATOM 1924 C CA . PHE A 1 244 ? -17.656 -14 -23.703 1 93.56 244 PHE A CA 1
ATOM 1925 C C . PHE A 1 244 ? -18.609 -15.141 -23.391 1 93.56 244 PHE A C 1
ATOM 1927 O O . PHE A 1 244 ? -18.969 -15.359 -22.219 1 93.56 244 PHE A O 1
ATOM 1934 N N . GLU A 1 245 ? -18.938 -15.875 -24.391 1 91.56 245 GLU A N 1
ATOM 1935 C CA . GLU A 1 245 ? -19.922 -16.922 -24.172 1 91.56 245 GLU A CA 1
ATOM 1936 C C . GLU A 1 245 ? -19.312 -18.125 -23.469 1 91.56 245 GLU A C 1
ATOM 1938 O O . GLU A 1 245 ? -18.234 -18.594 -23.844 1 91.56 245 GLU A O 1
ATOM 1943 N N . GLN A 1 246 ? -19.969 -18.688 -22.562 1 86.56 246 GLN A N 1
ATOM 1944 C CA . GLN A 1 246 ? -19.453 -19.734 -21.688 1 86.56 246 GLN A CA 1
ATOM 1945 C C . GLN A 1 246 ? -19.266 -21.047 -22.453 1 86.56 246 GLN A C 1
ATOM 1947 O O . GLN A 1 246 ? -18.328 -21.797 -22.188 1 86.56 246 GLN A O 1
ATOM 1952 N N . ASN A 1 247 ? -20.125 -21.344 -23.391 1 86.5 247 ASN A N 1
ATOM 1953 C CA . ASN A 1 247 ? -20.125 -22.641 -24.078 1 86.5 247 ASN A CA 1
ATOM 1954 C C . ASN A 1 247 ? -19.188 -22.609 -25.297 1 86.5 247 ASN A C 1
ATOM 1956 O O . ASN A 1 247 ? -19.094 -23.609 -26.031 1 86.5 247 ASN A O 1
ATOM 1960 N N . ARG A 1 248 ? -18.578 -21.594 -25.516 1 91.12 248 ARG A N 1
ATOM 1961 C CA . ARG A 1 248 ? -17.719 -21.484 -26.672 1 91.12 248 ARG A CA 1
ATOM 1962 C C . ARG A 1 248 ? -16.25 -21.453 -26.266 1 91.12 248 ARG A C 1
ATOM 1964 O O . ARG A 1 248 ? -15.445 -20.719 -26.859 1 91.12 248 ARG A O 1
ATOM 1971 N N . VAL A 1 249 ? -15.922 -22.172 -25.25 1 88.94 249 VAL A N 1
ATOM 1972 C CA . VAL A 1 249 ? -14.562 -22.188 -24.719 1 88.94 249 VAL A CA 1
ATOM 1973 C C . VAL A 1 249 ? -13.609 -22.797 -25.734 1 88.94 249 VAL A C 1
ATOM 1975 O O . VAL A 1 249 ? -12.492 -22.297 -25.922 1 88.94 249 VAL A O 1
ATOM 1978 N N . ALA A 1 250 ? -14.031 -23.875 -26.453 1 90.19 250 ALA A N 1
ATOM 1979 C CA . ALA A 1 250 ? -13.188 -24.516 -27.453 1 90.19 250 ALA A CA 1
ATOM 1980 C C . ALA A 1 250 ? -12.852 -23.562 -28.594 1 90.19 250 ALA A C 1
ATOM 1982 O O . ALA A 1 250 ? -11.711 -23.516 -29.062 1 90.19 250 ALA A O 1
ATOM 1983 N N . ASP A 1 251 ? -13.828 -22.781 -28.969 1 92.19 251 ASP A N 1
ATOM 1984 C CA . ASP A 1 251 ? -13.609 -21.797 -30.016 1 92.19 251 ASP A CA 1
ATOM 1985 C C . ASP A 1 251 ? -12.641 -20.703 -29.547 1 92.19 251 ASP A C 1
ATOM 1987 O O . ASP A 1 251 ? -11.828 -20.219 -30.344 1 92.19 251 ASP A O 1
ATOM 1991 N N . ARG A 1 252 ? -12.812 -20.328 -28.344 1 91.69 252 ARG A N 1
ATOM 1992 C CA . ARG A 1 252 ? -11.945 -19.297 -27.766 1 91.69 252 ARG A CA 1
ATOM 1993 C C . ARG A 1 252 ? -10.5 -19.781 -27.703 1 91.69 252 ARG A C 1
ATOM 1995 O O . ARG A 1 252 ? -9.578 -19 -27.984 1 91.69 252 ARG A O 1
ATOM 2002 N N . LYS A 1 253 ? -10.32 -21.031 -27.344 1 89.5 253 LYS A N 1
ATOM 2003 C CA . LYS A 1 253 ? -8.977 -21.609 -27.312 1 89.5 253 LYS A CA 1
ATOM 2004 C C . LYS A 1 253 ? -8.344 -21.609 -28.703 1 89.5 253 LYS A C 1
ATOM 2006 O O . LYS A 1 253 ? -7.191 -21.203 -28.859 1 89.5 253 LYS A O 1
ATOM 2011 N N . ALA A 1 254 ? -9.164 -22.016 -29.672 1 90.31 254 ALA A N 1
ATOM 2012 C CA . ALA A 1 254 ? -8.672 -22.031 -31.047 1 90.31 254 ALA A CA 1
ATOM 2013 C C . ALA A 1 254 ? -8.336 -20.625 -31.547 1 90.31 254 ALA A C 1
ATOM 2015 O O . ALA A 1 254 ? -7.348 -20.438 -32.25 1 90.31 254 ALA A O 1
ATOM 2016 N N . TRP A 1 255 ? -9.203 -19.734 -31.172 1 91.5 255 TRP A N 1
ATOM 2017 C CA . TRP A 1 255 ? -9.023 -18.328 -31.516 1 91.5 255 TRP A CA 1
ATOM 2018 C C . TRP A 1 255 ? -7.73 -17.781 -30.922 1 91.5 255 TRP A C 1
ATOM 2020 O O . TRP A 1 255 ? -6.961 -17.109 -31.609 1 91.5 255 TRP A O 1
ATOM 2030 N N . MET A 1 256 ? -7.359 -18.125 -29.734 1 90.19 256 MET A N 1
ATOM 2031 C CA . MET A 1 256 ? -6.184 -17.625 -29.016 1 90.19 256 MET A CA 1
ATOM 2032 C C . MET A 1 256 ? -4.91 -18.281 -29.562 1 90.19 256 MET A C 1
ATOM 2034 O O . MET A 1 256 ? -3.842 -17.672 -29.531 1 90.19 256 MET A O 1
ATOM 2038 N N . LEU A 1 257 ? -5.016 -19.5 -30 1 84.69 257 LEU A N 1
ATOM 2039 C CA . LEU A 1 257 ? -3.857 -20.219 -30.516 1 84.69 257 LEU A CA 1
ATOM 2040 C C . LEU A 1 257 ? -3.391 -19.609 -31.828 1 84.69 257 LEU A C 1
ATOM 2042 O O . LEU A 1 257 ? -2.232 -19.781 -32.219 1 84.69 257 LEU A O 1
ATOM 2046 N N . LYS A 1 258 ? -4.309 -18.875 -32.469 1 84.25 258 LYS A N 1
ATOM 2047 C CA . LYS A 1 258 ? -3.957 -18.188 -33.719 1 84.25 258 LYS A CA 1
ATOM 2048 C C . LYS A 1 258 ? -3.416 -16.797 -33.469 1 84.25 258 LYS A C 1
ATOM 2050 O O . LYS A 1 258 ? -3.193 -16.016 -34.375 1 84.25 258 LYS A O 1
ATOM 2055 N N . TYR A 1 259 ? -3.111 -16.562 -32.312 1 84.88 259 TYR A N 1
ATOM 2056 C CA . TYR A 1 259 ? -2.686 -15.258 -31.812 1 84.88 259 TYR A CA 1
ATOM 2057 C C . TYR A 1 259 ? -1.343 -14.859 -32.406 1 84.88 259 TYR A C 1
ATOM 2059 O O . TYR A 1 259 ? -0.418 -15.672 -32.5 1 84.88 259 TYR A O 1
ATOM 2067 N N . ASP A 1 260 ? -1.277 -13.641 -32.969 1 82.31 260 ASP A N 1
ATOM 2068 C CA . ASP A 1 260 ? -0.046 -13 -33.438 1 82.31 260 ASP A CA 1
ATOM 2069 C C . ASP A 1 260 ? 0.247 -11.742 -32.625 1 82.31 260 ASP A C 1
ATOM 2071 O O . ASP A 1 260 ? -0.491 -10.758 -32.688 1 82.31 260 ASP A O 1
ATOM 2075 N N . VAL A 1 261 ? 1.349 -11.734 -31.938 1 79.56 261 VAL A N 1
ATOM 2076 C CA . VAL A 1 261 ? 1.714 -10.664 -31.016 1 79.56 261 VAL A CA 1
ATOM 2077 C C . VAL A 1 261 ? 1.924 -9.367 -31.781 1 79.56 261 VAL A C 1
ATOM 2079 O O . VAL A 1 261 ? 1.749 -8.273 -31.234 1 79.56 261 VAL A O 1
ATOM 2082 N N . ASN A 1 262 ? 2.133 -9.422 -33.031 1 79.31 262 ASN A N 1
ATOM 2083 C CA . ASN A 1 262 ? 2.488 -8.258 -33.812 1 79.31 262 ASN A CA 1
ATOM 2084 C C . ASN A 1 262 ? 1.26 -7.613 -34.469 1 79.31 262 ASN A C 1
ATOM 2086 O O . ASN A 1 262 ? 1.341 -6.508 -35 1 79.31 262 ASN A O 1
ATOM 2090 N N . GLU A 1 263 ? 0.198 -8.281 -34.344 1 86.94 263 GLU A N 1
ATOM 2091 C CA . GLU A 1 263 ? -1.022 -7.723 -34.938 1 86.94 263 GLU A CA 1
ATOM 2092 C C . GLU A 1 263 ? -1.752 -6.84 -33.906 1 86.94 263 GLU A C 1
ATOM 2094 O O . GLU A 1 263 ? -2.074 -7.289 -32.812 1 86.94 263 GLU A O 1
ATOM 2099 N N . GLU A 1 264 ? -1.895 -5.574 -34.25 1 89.44 264 GLU A N 1
ATOM 2100 C CA . GLU A 1 264 ? -2.566 -4.629 -33.375 1 89.44 264 GLU A CA 1
ATOM 2101 C C . GLU A 1 264 ? -3.631 -3.832 -34.094 1 89.44 264 GLU A C 1
ATOM 2103 O O . GLU A 1 264 ? -3.615 -3.764 -35.344 1 89.44 264 GLU A O 1
ATOM 2108 N N . LEU A 1 265 ? -4.543 -3.332 -33.375 1 91.56 265 LEU A N 1
ATOM 2109 C CA . LEU A 1 265 ? -5.574 -2.473 -33.969 1 91.56 265 LEU A CA 1
ATOM 2110 C C . LEU A 1 265 ? -4.977 -1.157 -34.438 1 91.56 265 LEU A C 1
ATOM 2112 O O . LEU A 1 265 ? -4.113 -0.579 -33.781 1 91.56 265 LEU A O 1
ATOM 2116 N N . ASP A 1 266 ? -5.367 -0.697 -35.594 1 89.75 266 ASP A N 1
ATOM 2117 C CA . ASP A 1 266 ? -4.871 0.545 -36.188 1 89.75 266 ASP A CA 1
ATOM 2118 C C . ASP A 1 266 ? -5.699 1.74 -35.719 1 89.75 266 ASP A C 1
ATOM 2120 O O . ASP A 1 266 ? -6.801 1.972 -36.219 1 89.75 266 ASP A O 1
ATOM 2124 N N . TYR A 1 267 ? -5.199 2.543 -34.875 1 89.56 267 TYR A N 1
ATOM 2125 C CA . TYR A 1 267 ? -5.926 3.662 -34.281 1 89.56 267 TYR A CA 1
ATOM 2126 C C . TYR A 1 267 ? -5.848 4.895 -35.188 1 89.56 267 TYR A C 1
ATOM 2128 O O . TYR A 1 267 ? -6.418 5.938 -34.875 1 89.56 267 TYR A O 1
ATOM 2136 N N . THR A 1 268 ? -5.176 4.84 -36.281 1 87.06 268 THR A N 1
ATOM 2137 C CA . THR A 1 268 ? -5.148 5.941 -37.25 1 87.06 268 THR A CA 1
ATOM 2138 C C . THR A 1 268 ? -6.418 5.965 -38.094 1 87.06 268 THR A C 1
ATOM 2140 O O . THR A 1 268 ? -6.73 6.973 -38.719 1 87.06 268 THR A O 1
ATOM 2143 N N . ARG A 1 269 ? -7.102 4.898 -38 1 90.75 269 ARG A N 1
ATOM 2144 C CA . ARG A 1 269 ? -8.359 4.812 -38.75 1 90.75 269 ARG A CA 1
ATOM 2145 C C . ARG A 1 269 ? -9.508 5.422 -37.938 1 90.75 269 ARG A C 1
ATOM 2147 O O . ARG A 1 269 ? -9.453 5.488 -36.719 1 90.75 269 ARG A O 1
ATOM 2154 N N . ALA A 1 270 ? -10.516 5.789 -38.656 1 91.5 270 ALA A N 1
ATOM 2155 C CA . ALA A 1 270 ? -11.672 6.43 -38.031 1 91.5 270 ALA A CA 1
ATOM 2156 C C . ALA A 1 270 ? -12.625 5.387 -37.438 1 91.5 270 ALA A C 1
ATOM 2158 O O . ALA A 1 270 ? -13.398 5.68 -36.531 1 91.5 270 ALA A O 1
ATOM 2159 N N . SER A 1 271 ? -12.555 4.199 -38.031 1 94.12 271 SER A N 1
ATOM 2160 C CA . SER A 1 271 ? -13.484 3.172 -37.562 1 94.12 271 SER A CA 1
ATOM 2161 C C . SER A 1 271 ? -12.836 1.79 -37.594 1 94.12 271 SER A C 1
ATOM 2163 O O . SER A 1 271 ? -11.828 1.583 -38.281 1 94.12 271 SER A O 1
ATOM 2165 N N . ALA A 1 272 ? -13.305 0.937 -36.781 1 94.94 272 ALA A N 1
ATOM 2166 C CA . ALA A 1 272 ? -12.922 -0.472 -36.719 1 94.94 272 ALA A CA 1
ATOM 2167 C C . ALA A 1 272 ? -14.141 -1.362 -36.5 1 94.94 272 ALA A C 1
ATOM 2169 O O . ALA A 1 272 ? -15.117 -0.937 -35.875 1 94.94 272 ALA A O 1
ATOM 2170 N N . THR A 1 273 ? -14.07 -2.51 -37.062 1 94.88 273 THR A N 1
ATOM 2171 C CA . THR A 1 273 ? -15.156 -3.455 -36.844 1 94.88 273 THR A CA 1
ATOM 2172 C C . THR A 1 273 ? -15.008 -4.133 -35.469 1 94.88 273 THR A C 1
ATOM 2174 O O . THR A 1 273 ? -13.945 -4.074 -34.844 1 94.88 273 THR A O 1
ATOM 2177 N N . TYR A 1 274 ? -16.109 -4.758 -35.031 1 95.38 274 TYR A N 1
ATOM 2178 C CA . TYR A 1 274 ? -16.047 -5.516 -33.812 1 95.38 274 TYR A CA 1
ATOM 2179 C C . TYR A 1 274 ? -15.062 -6.668 -33.906 1 95.38 274 TYR A C 1
ATOM 2181 O O . TYR A 1 274 ? -14.32 -6.953 -32.969 1 95.38 274 TYR A O 1
ATOM 2189 N N . SER A 1 275 ? -15.047 -7.293 -35.031 1 94.75 275 SER A N 1
ATOM 2190 C CA . SER A 1 275 ? -14.117 -8.398 -35.25 1 94.75 275 SER A CA 1
ATOM 2191 C C . SER A 1 275 ? -12.672 -7.922 -35.156 1 94.75 275 SER A C 1
ATOM 2193 O O . SER A 1 275 ? -11.828 -8.609 -34.562 1 94.75 275 SER A O 1
ATOM 2195 N N . GLU A 1 276 ? -12.438 -6.805 -35.719 1 94.5 276 GLU A N 1
ATOM 2196 C CA . GLU A 1 276 ? -11.086 -6.258 -35.625 1 94.5 276 GLU A CA 1
ATOM 2197 C C . GLU A 1 276 ? -10.711 -5.949 -34.188 1 94.5 276 GLU A C 1
ATOM 2199 O O . GLU A 1 276 ? -9.586 -6.227 -33.75 1 94.5 276 GLU A O 1
ATOM 2204 N N . PHE A 1 277 ? -11.602 -5.371 -33.5 1 95.38 277 PHE A N 1
ATOM 2205 C CA . PHE A 1 277 ? -11.336 -5.043 -32.094 1 95.38 277 PHE A CA 1
ATOM 2206 C C . PHE A 1 277 ? -11.023 -6.301 -31.297 1 95.38 277 PHE A C 1
ATOM 2208 O O . PHE A 1 277 ? -10.062 -6.332 -30.531 1 95.38 277 PHE A O 1
ATOM 2215 N N . PHE A 1 278 ? -11.758 -7.312 -31.438 1 95.5 278 PHE A N 1
ATOM 2216 C CA . PHE A 1 278 ? -11.594 -8.516 -30.625 1 95.5 278 PHE A CA 1
ATOM 2217 C C . PHE A 1 278 ? -10.398 -9.336 -31.109 1 95.5 278 PHE A C 1
ATOM 2219 O O . PHE A 1 278 ? -9.68 -9.922 -30.312 1 95.5 278 PHE A O 1
ATOM 2226 N N . ASP A 1 279 ? -10.094 -9.328 -32.375 1 93.94 279 ASP A N 1
ATOM 2227 C CA . ASP A 1 279 ? -9.047 -10.164 -32.938 1 93.94 279 ASP A CA 1
ATOM 2228 C C . ASP A 1 279 ? -7.684 -9.477 -32.844 1 93.94 279 ASP A C 1
ATOM 2230 O O . ASP A 1 279 ? -6.645 -10.141 -32.844 1 93.94 279 ASP A O 1
ATOM 2234 N N . LYS A 1 280 ? -7.742 -8.172 -32.781 1 93.25 280 LYS A N 1
ATOM 2235 C CA . LYS A 1 280 ? -6.469 -7.465 -32.875 1 93.25 280 LYS A CA 1
ATOM 2236 C C . LYS A 1 280 ? -6.172 -6.695 -31.609 1 93.25 280 LYS A C 1
ATOM 2238 O O . LYS A 1 280 ? -5.043 -6.246 -31.391 1 93.25 280 LYS A O 1
ATOM 2243 N N . GLN A 1 281 ? -7.121 -6.582 -30.797 1 92.75 281 GLN A N 1
ATOM 2244 C CA . GLN A 1 281 ? -6.906 -5.836 -29.562 1 92.75 281 GLN A CA 1
ATOM 2245 C C . GLN A 1 281 ? -7.281 -6.668 -28.344 1 92.75 281 GLN A C 1
ATOM 2247 O O . GLN A 1 281 ? -6.441 -6.934 -27.469 1 92.75 281 GLN A O 1
ATOM 2252 N N . PHE A 1 282 ? -8.453 -7.164 -28.312 1 94.5 282 PHE A N 1
ATOM 2253 C CA . PHE A 1 282 ? -8.961 -7.91 -27.172 1 94.5 282 PHE A CA 1
ATOM 2254 C C . PHE A 1 282 ? -8.18 -9.203 -26.969 1 94.5 282 PHE A C 1
ATOM 2256 O O . PHE A 1 282 ? -7.98 -9.648 -25.844 1 94.5 282 PHE A O 1
ATOM 2263 N N . VAL A 1 283 ? -7.684 -9.711 -28 1 93.94 283 VAL A N 1
ATOM 2264 C CA . VAL A 1 283 ? -6.969 -10.984 -27.938 1 93.94 283 VAL A CA 1
ATOM 2265 C C . VAL A 1 283 ? -5.699 -10.828 -27.109 1 93.94 283 VAL A C 1
ATOM 2267 O O . VAL A 1 283 ? -5.277 -11.758 -26.422 1 93.94 283 VAL A O 1
ATOM 2270 N N . HIS A 1 284 ? -5.105 -9.648 -27.141 1 92.69 284 HIS A N 1
ATOM 2271 C CA . HIS A 1 284 ? -3.906 -9.406 -26.344 1 92.69 284 HIS A CA 1
ATOM 2272 C C . HIS A 1 284 ? -4.195 -9.531 -24.844 1 92.69 284 HIS A C 1
ATOM 2274 O O . HIS A 1 284 ? -3.363 -10.031 -24.094 1 92.69 284 HIS A O 1
ATOM 2280 N N . PHE A 1 285 ? -5.297 -9.102 -24.453 1 92.88 285 PHE A N 1
ATOM 2281 C CA . PHE A 1 285 ? -5.699 -9.25 -23.062 1 92.88 285 PHE A CA 1
ATOM 2282 C C . PHE A 1 285 ? -5.852 -10.727 -22.703 1 92.88 285 PHE A C 1
ATOM 2284 O O . PHE A 1 285 ? -5.371 -11.164 -21.656 1 92.88 285 PHE A O 1
ATOM 2291 N N . SER A 1 286 ? -6.52 -11.438 -23.547 1 93.88 286 SER A N 1
ATOM 2292 C CA . SER A 1 286 ? -6.805 -12.836 -23.266 1 93.88 286 SER A CA 1
ATOM 2293 C C . SER A 1 286 ? -5.52 -13.648 -23.125 1 93.88 286 SER A C 1
ATOM 2295 O O . SER A 1 286 ? -5.398 -14.477 -22.219 1 93.88 286 SER A O 1
ATOM 2297 N N . VAL A 1 287 ? -4.633 -13.398 -23.969 1 92 287 VAL A N 1
ATOM 2298 C CA . VAL A 1 287 ? -3.357 -14.102 -23.922 1 92 287 VAL A CA 1
ATOM 2299 C C . VAL A 1 287 ? -2.588 -13.703 -22.672 1 92 287 VAL A C 1
ATOM 2301 O O . VAL A 1 287 ? -2.029 -14.555 -21.984 1 92 287 VAL A O 1
ATOM 2304 N N . TYR A 1 288 ? -2.59 -12.469 -22.406 1 91.31 288 TYR A N 1
ATOM 2305 C CA . TYR A 1 288 ? -1.902 -11.969 -21.219 1 91.31 288 TYR A CA 1
ATOM 2306 C C . TYR A 1 288 ? -2.525 -12.539 -19.938 1 91.31 288 TYR A C 1
ATOM 2308 O O . TYR A 1 288 ? -1.82 -12.828 -18.969 1 91.31 288 TYR A O 1
ATOM 2316 N N . ASP A 1 289 ? -3.775 -12.625 -19.938 1 93.12 289 ASP A N 1
ATOM 2317 C CA . ASP A 1 289 ? -4.496 -13.195 -18.797 1 93.12 289 ASP A CA 1
ATOM 2318 C C . ASP A 1 289 ? -4.027 -14.617 -18.5 1 93.12 289 ASP A C 1
ATOM 2320 O O . ASP A 1 289 ? -3.873 -15.008 -17.344 1 93.12 289 ASP A O 1
ATOM 2324 N N . CYS A 1 290 ? -3.762 -15.359 -19.469 1 93.19 290 CYS A N 1
ATOM 2325 C CA . CYS A 1 290 ? -3.252 -16.719 -19.312 1 93.19 290 CYS A CA 1
ATOM 2326 C C . CYS A 1 290 ? -1.799 -16.703 -18.859 1 93.19 290 CYS A C 1
ATOM 2328 O O . CYS A 1 290 ? -1.414 -17.469 -17.969 1 93.19 290 CYS A O 1
ATOM 2330 N N . GLN A 1 291 ? -1.073 -15.844 -19.391 1 91 291 GLN A N 1
ATOM 2331 C CA . GLN A 1 291 ? 0.346 -15.773 -19.062 1 91 291 GLN A CA 1
ATOM 2332 C C . GLN A 1 291 ? 0.554 -15.375 -17.609 1 91 291 GLN A C 1
ATOM 2334 O O . GLN A 1 291 ? 1.534 -15.789 -16.984 1 91 291 GLN A O 1
ATOM 2339 N N . ARG A 1 292 ? -0.328 -14.641 -17.094 1 91.75 292 ARG A N 1
ATOM 2340 C CA . ARG A 1 292 ? -0.195 -14.18 -15.711 1 91.75 292 ARG A CA 1
ATOM 2341 C C . ARG A 1 292 ? -0.739 -15.219 -14.734 1 91.75 292 ARG A C 1
ATOM 2343 O O . ARG A 1 292 ? -0.377 -15.219 -13.555 1 91.75 292 ARG A O 1
ATOM 2350 N N . SER A 1 293 ? -1.575 -16.172 -15.281 1 94.88 293 SER A N 1
ATOM 2351 C CA . SER A 1 293 ? -2.287 -17.078 -14.383 1 94.88 293 SER A CA 1
ATOM 2352 C C . SER A 1 293 ? -1.662 -18.469 -14.398 1 94.88 293 SER A C 1
ATOM 2354 O O . SER A 1 293 ? -1.889 -19.266 -13.484 1 94.88 293 SER A O 1
ATOM 2356 N N . ILE A 1 294 ? -0.917 -18.766 -15.414 1 95.94 294 ILE A N 1
ATOM 2357 C CA . ILE A 1 294 ? -0.34 -20.109 -15.57 1 95.94 294 ILE A CA 1
ATOM 2358 C C . ILE A 1 294 ? 1.183 -20.016 -15.484 1 95.94 294 ILE A C 1
ATOM 2360 O O . ILE A 1 294 ? 1.807 -19.219 -16.188 1 95.94 294 ILE A O 1
ATOM 2364 N N . PRO A 1 295 ? 1.792 -20.828 -14.656 1 96.38 295 PRO A N 1
ATOM 2365 C CA . PRO A 1 295 ? 3.24 -20.703 -14.469 1 96.38 295 PRO A CA 1
ATOM 2366 C C . PRO A 1 295 ? 4.035 -21.25 -15.648 1 96.38 295 PRO A C 1
ATOM 2368 O O . PRO A 1 295 ? 3.486 -21.969 -16.484 1 96.38 295 PRO A O 1
ATOM 2371 N N . LEU A 1 296 ? 5.273 -20.859 -15.672 1 95.25 296 LEU A N 1
ATOM 2372 C CA . LEU A 1 296 ? 6.223 -21.406 -16.641 1 95.25 296 LEU A CA 1
ATOM 2373 C C . LEU A 1 296 ? 6.785 -22.734 -16.141 1 95.25 296 LEU A C 1
ATOM 2375 O O . LEU A 1 296 ? 7.078 -22.875 -14.945 1 95.25 296 LEU A O 1
ATOM 2379 N N . LEU A 1 297 ? 6.93 -23.641 -17 1 95.44 297 LEU A N 1
ATOM 2380 C CA . LEU A 1 297 ? 7.445 -24.969 -16.672 1 95.44 297 LEU A CA 1
ATOM 2381 C C . LEU A 1 297 ? 8.828 -24.875 -16.047 1 95.44 297 LEU A C 1
ATOM 2383 O O . LEU A 1 297 ? 9.125 -25.578 -15.078 1 95.44 297 LEU A O 1
ATOM 2387 N N . LEU A 1 298 ? 9.641 -24 -16.5 1 94.81 298 LEU A N 1
ATOM 2388 C CA . LEU A 1 298 ? 11.055 -23.953 -16.125 1 94.81 298 LEU A CA 1
ATOM 2389 C C . LEU A 1 298 ? 11.219 -23.516 -14.68 1 94.81 298 LEU A C 1
ATOM 2391 O O . LEU A 1 298 ? 11.812 -24.234 -13.867 1 94.81 298 LEU A O 1
ATOM 2395 N N . ASP A 1 299 ? 10.672 -22.359 -14.336 1 95.94 299 ASP A N 1
ATOM 2396 C CA . ASP A 1 299 ? 10.914 -21.875 -12.977 1 95.94 299 ASP A CA 1
ATOM 2397 C C . ASP A 1 299 ? 9.711 -22.156 -12.078 1 95.94 299 ASP A C 1
ATOM 2399 O O . ASP A 1 299 ? 9.805 -22.047 -10.852 1 95.94 299 ASP A O 1
ATOM 2403 N N . GLY A 1 300 ? 8.594 -22.562 -12.711 1 95.81 300 GLY A N 1
ATOM 2404 C CA . GLY A 1 300 ? 7.41 -22.891 -11.93 1 95.81 300 GLY A CA 1
ATOM 2405 C C . GLY A 1 300 ? 6.742 -21.672 -11.328 1 95.81 300 GLY A C 1
ATOM 2406 O O . GLY A 1 300 ? 5.969 -21.781 -10.375 1 95.81 300 GLY A O 1
ATOM 2407 N N . LEU A 1 301 ? 7.059 -20.484 -11.828 1 96.06 301 LEU A N 1
ATOM 2408 C CA . LEU A 1 301 ? 6.582 -19.25 -11.211 1 96.06 301 LEU A CA 1
ATOM 2409 C C . LEU A 1 301 ? 5.723 -18.453 -12.18 1 96.06 301 LEU A C 1
ATOM 2411 O O . LEU A 1 301 ? 5.941 -18.484 -13.391 1 96.06 301 LEU A O 1
ATOM 2415 N N . LYS A 1 302 ? 4.773 -17.812 -11.617 1 95.25 302 LYS A N 1
ATOM 2416 C CA . LYS A 1 302 ? 4.035 -16.781 -12.344 1 95.25 302 LYS A CA 1
ATOM 2417 C C . LYS A 1 302 ? 4.797 -15.469 -12.352 1 95.25 302 LYS A C 1
ATOM 2419 O O . LYS A 1 302 ? 5.781 -15.312 -11.625 1 95.25 302 LYS A O 1
ATOM 2424 N N . PRO A 1 303 ? 4.441 -14.5 -13.141 1 94.12 303 PRO A N 1
ATOM 2425 C CA . PRO A 1 303 ? 5.219 -13.266 -13.281 1 94.12 303 PRO A CA 1
ATOM 2426 C C . PRO A 1 303 ? 5.387 -12.516 -11.961 1 94.12 303 PRO A C 1
ATOM 2428 O O . PRO A 1 303 ? 6.492 -12.07 -11.641 1 94.12 303 PRO A O 1
ATOM 2431 N N . SER A 1 304 ? 4.305 -12.328 -11.195 1 94.56 304 SER A N 1
ATOM 2432 C CA . SER A 1 304 ? 4.406 -11.594 -9.938 1 94.56 304 SER A CA 1
ATOM 2433 C C . SER A 1 304 ? 5.355 -12.297 -8.969 1 94.56 304 SER A C 1
ATOM 2435 O O . SER A 1 304 ? 6.062 -11.633 -8.203 1 94.56 304 SER A O 1
ATOM 2437 N N . GLN A 1 305 ? 5.359 -13.586 -8.969 1 96.31 305 GLN A N 1
ATOM 2438 C CA . GLN A 1 305 ? 6.27 -14.359 -8.125 1 96.31 305 GLN A CA 1
ATOM 2439 C C . GLN A 1 305 ? 7.719 -14.172 -8.57 1 96.31 305 GLN A C 1
ATOM 2441 O O . GLN A 1 305 ? 8.625 -14.094 -7.734 1 96.31 305 GLN A O 1
ATOM 2446 N N . ARG A 1 306 ? 7.941 -14.07 -9.859 1 95.94 306 ARG A N 1
ATOM 2447 C CA . ARG A 1 306 ? 9.273 -13.828 -10.406 1 95.94 306 ARG A CA 1
ATOM 2448 C C . ARG A 1 306 ? 9.805 -12.461 -9.977 1 95.94 306 ARG A C 1
ATOM 2450 O O . ARG A 1 306 ? 10.992 -12.32 -9.688 1 95.94 306 ARG A O 1
ATOM 2457 N N . LYS A 1 307 ? 8.906 -11.523 -10.008 1 95.5 307 LYS A N 1
ATOM 2458 C CA . LYS A 1 307 ? 9.281 -10.18 -9.578 1 95.5 307 LYS A CA 1
ATOM 2459 C C . LYS A 1 307 ? 9.766 -10.172 -8.133 1 95.5 307 LYS A C 1
ATOM 2461 O O . LYS A 1 307 ? 10.742 -9.5 -7.801 1 95.5 307 LYS A O 1
ATOM 2466 N N . VAL A 1 308 ? 9.07 -10.93 -7.301 1 95.75 308 VAL A N 1
ATOM 2467 C CA . VAL A 1 308 ? 9.461 -11.023 -5.895 1 95.75 308 VAL A CA 1
ATOM 2468 C C . VAL A 1 308 ? 10.82 -11.711 -5.781 1 95.75 308 VAL A C 1
ATOM 2470 O O . VAL A 1 308 ? 11.703 -11.242 -5.059 1 95.75 308 VAL A O 1
ATOM 2473 N N . LEU A 1 309 ? 11.023 -12.781 -6.52 1 95.81 309 LEU A N 1
ATOM 2474 C CA . LEU A 1 309 ? 12.266 -13.531 -6.457 1 95.81 309 LEU A CA 1
ATOM 2475 C C . LEU A 1 309 ? 13.445 -12.68 -6.914 1 95.81 309 LEU A C 1
ATOM 2477 O O . LEU A 1 309 ? 14.562 -12.828 -6.402 1 95.81 309 LEU A O 1
ATOM 2481 N N . HIS A 1 310 ? 13.195 -11.805 -7.848 1 94.94 310 HIS A N 1
ATOM 2482 C CA . HIS A 1 310 ? 14.234 -10.922 -8.367 1 94.94 310 HIS A CA 1
ATOM 2483 C C . HIS A 1 310 ? 14.852 -10.086 -7.254 1 94.94 310 HIS A C 1
ATOM 2485 O O . HIS A 1 310 ? 16.062 -9.883 -7.227 1 94.94 310 HIS A O 1
ATOM 2491 N N . VAL A 1 311 ? 14.055 -9.648 -6.352 1 91.38 311 VAL A N 1
ATOM 2492 C CA . VAL A 1 311 ? 14.516 -8.789 -5.262 1 91.38 311 VAL A CA 1
ATOM 2493 C C . VAL A 1 311 ? 15.094 -9.648 -4.137 1 91.38 311 VAL A C 1
ATOM 2495 O O . VAL A 1 311 ? 16.016 -9.234 -3.439 1 91.38 311 VAL A O 1
ATOM 2498 N N . LEU A 1 312 ? 14.594 -10.844 -3.949 1 88.38 312 LEU A N 1
ATOM 2499 C CA . LEU A 1 312 ? 15.023 -11.734 -2.877 1 88.38 312 LEU A CA 1
ATOM 2500 C C . LEU A 1 312 ? 16.5 -12.102 -3.029 1 88.38 312 LEU A C 1
ATOM 2502 O O . LEU A 1 312 ? 17.188 -12.344 -2.037 1 88.38 312 LEU A O 1
ATOM 2506 N N . GLN A 1 313 ? 16.891 -12.094 -4.188 1 80.62 313 GLN A N 1
ATOM 2507 C CA . GLN A 1 313 ? 18.266 -12.531 -4.449 1 80.62 313 GLN A CA 1
ATOM 2508 C C . GLN A 1 313 ? 19.266 -11.516 -3.918 1 80.62 313 GLN A C 1
ATOM 2510 O O . GLN A 1 313 ? 20.406 -11.867 -3.594 1 80.62 313 GLN A O 1
ATOM 2515 N N . THR A 1 314 ? 18.797 -10.258 -3.742 1 81.56 314 THR A N 1
ATOM 2516 C CA . THR A 1 314 ? 19.719 -9.219 -3.295 1 81.56 314 THR A CA 1
ATOM 2517 C C . THR A 1 314 ? 19.344 -8.727 -1.896 1 81.56 314 THR A C 1
ATOM 2519 O O . THR A 1 314 ? 20.031 -7.875 -1.327 1 81.56 314 THR A O 1
ATOM 2522 N N . MET A 1 315 ? 18.312 -9.227 -1.444 1 82 315 MET A N 1
ATOM 2523 C CA . MET A 1 315 ? 17.828 -8.773 -0.148 1 82 315 MET A CA 1
ATOM 2524 C C . MET A 1 315 ? 18.609 -9.43 0.989 1 82 315 MET A C 1
ATOM 2526 O O . MET A 1 315 ? 18.828 -10.641 0.973 1 82 315 MET A O 1
ATOM 2530 N N . ASP A 1 316 ? 19.094 -8.578 1.87 1 81.75 316 ASP A N 1
ATOM 2531 C CA . ASP A 1 316 ? 19.797 -9.117 3.025 1 81.75 316 ASP A CA 1
ATOM 2532 C C . ASP A 1 316 ? 19.031 -8.852 4.316 1 81.75 316 ASP A C 1
ATOM 2534 O O . ASP A 1 316 ? 18.5 -7.758 4.512 1 81.75 316 ASP A O 1
ATOM 2538 N N . GLY A 1 317 ? 18.984 -9.906 5.141 1 82.38 317 GLY A N 1
ATOM 2539 C CA . GLY A 1 317 ? 18.438 -9.742 6.48 1 82.38 317 GLY A CA 1
ATOM 2540 C C . GLY A 1 317 ? 16.922 -9.703 6.5 1 82.38 317 GLY A C 1
ATOM 2541 O O . GLY A 1 317 ? 16.281 -9.922 5.469 1 82.38 317 GLY A O 1
ATOM 2542 N N . GLU A 1 318 ? 16.391 -9.555 7.648 1 88.06 318 GLU A N 1
ATOM 2543 C CA . GLU A 1 318 ? 14.945 -9.5 7.867 1 88.06 318 GLU A CA 1
ATOM 2544 C C . GLU A 1 318 ? 14.398 -8.109 7.559 1 88.06 318 GLU A C 1
ATOM 2546 O O . GLU A 1 318 ? 15.023 -7.098 7.895 1 88.06 318 GLU A O 1
ATOM 2551 N N . LYS A 1 319 ? 13.344 -8.055 6.832 1 88.31 319 LYS A N 1
ATOM 2552 C CA . LYS A 1 319 ? 12.68 -6.797 6.504 1 88.31 319 LYS A CA 1
ATOM 2553 C C . LYS A 1 319 ? 11.172 -6.914 6.664 1 88.31 319 LYS A C 1
ATOM 2555 O O . LYS A 1 319 ? 10.617 -8.016 6.582 1 88.31 319 LYS A O 1
ATOM 2560 N N . LYS A 1 320 ? 10.539 -5.801 6.891 1 87.25 320 LYS A N 1
ATOM 2561 C CA . LYS A 1 320 ? 9.086 -5.781 6.914 1 87.25 320 LYS A CA 1
ATOM 2562 C C . LYS A 1 320 ? 8.5 -6.113 5.543 1 87.25 320 LYS A C 1
ATOM 2564 O O . LYS A 1 320 ? 9.062 -5.723 4.516 1 87.25 320 LYS A O 1
ATOM 2569 N N . VAL A 1 321 ? 7.363 -6.84 5.516 1 92 321 VAL A N 1
ATOM 2570 C CA . VAL A 1 321 ? 6.734 -7.227 4.258 1 92 321 VAL A CA 1
ATOM 2571 C C . VAL A 1 321 ? 6.363 -5.98 3.459 1 92 321 VAL A C 1
ATOM 2573 O O . VAL A 1 321 ? 6.492 -5.957 2.232 1 92 321 VAL A O 1
ATOM 2576 N N . SER A 1 322 ? 5.922 -4.926 4.121 1 86.38 322 SER A N 1
ATOM 2577 C CA . SER A 1 322 ? 5.598 -3.674 3.441 1 86.38 322 SER A CA 1
ATOM 2578 C C . SER A 1 322 ? 6.824 -3.088 2.746 1 86.38 322 SER A C 1
ATOM 2580 O O . SER A 1 322 ? 6.719 -2.553 1.641 1 86.38 322 SER A O 1
ATOM 2582 N N . GLN A 1 323 ? 7.973 -3.164 3.385 1 84.69 323 GLN A N 1
ATOM 2583 C CA . GLN A 1 323 ? 9.219 -2.676 2.805 1 84.69 323 GLN A CA 1
ATOM 2584 C C . GLN A 1 323 ? 9.617 -3.502 1.586 1 84.69 323 GLN A C 1
ATOM 2586 O O . GLN A 1 323 ? 10.047 -2.953 0.57 1 84.69 323 GLN A O 1
ATOM 2591 N N . VAL A 1 324 ? 9.469 -4.789 1.725 1 91.12 324 VAL A N 1
ATOM 2592 C CA . VAL A 1 324 ? 9.797 -5.672 0.61 1 91.12 324 VAL A CA 1
ATOM 2593 C C . VAL A 1 324 ? 8.906 -5.348 -0.586 1 91.12 324 VAL A C 1
ATOM 2595 O O . VAL A 1 324 ? 9.367 -5.328 -1.729 1 91.12 324 VAL A O 1
ATOM 2598 N N . THR A 1 325 ? 7.641 -5.137 -0.309 1 90.44 325 THR A N 1
ATOM 2599 C CA . THR A 1 325 ? 6.691 -4.785 -1.359 1 90.44 325 THR A CA 1
ATOM 2600 C C . THR A 1 325 ? 7.145 -3.529 -2.1 1 90.44 325 THR A C 1
ATOM 2602 O O . THR A 1 325 ? 7.082 -3.473 -3.33 1 90.44 325 THR A O 1
ATOM 2605 N N . GLY A 1 326 ? 7.562 -2.531 -1.377 1 83.5 326 GLY A N 1
ATOM 2606 C CA . GLY A 1 326 ? 8.07 -1.312 -1.985 1 83.5 326 GLY A CA 1
ATOM 2607 C C . GLY A 1 326 ? 9.312 -1.537 -2.824 1 83.5 326 GLY A C 1
ATOM 2608 O O . GLY A 1 326 ? 9.438 -0.98 -3.916 1 83.5 326 GLY A O 1
ATOM 2609 N N . LEU A 1 327 ? 10.203 -2.35 -2.332 1 86.31 327 LEU A N 1
ATOM 2610 C CA . LEU A 1 327 ? 11.438 -2.654 -3.045 1 86.31 327 LEU A CA 1
ATOM 2611 C C . LEU A 1 327 ? 11.148 -3.383 -4.355 1 86.31 327 LEU A C 1
ATOM 2613 O O . LEU A 1 327 ? 11.75 -3.076 -5.387 1 86.31 327 LEU A O 1
ATOM 2617 N N . VAL A 1 328 ? 10.227 -4.348 -4.289 1 91.88 328 VAL A N 1
ATOM 2618 C CA . VAL A 1 328 ? 9.859 -5.105 -5.484 1 91.88 328 VAL A CA 1
ATOM 2619 C C . VAL A 1 328 ? 9.195 -4.18 -6.5 1 91.88 328 VAL A C 1
ATOM 2621 O O . VAL A 1 328 ? 9.492 -4.242 -7.691 1 91.88 328 VAL A O 1
ATOM 2624 N N . SER A 1 329 ? 8.32 -3.348 -6.027 1 86.12 329 SER A N 1
ATOM 2625 C CA . SER A 1 329 ? 7.621 -2.426 -6.914 1 86.12 329 SER A CA 1
ATOM 2626 C C . SER A 1 329 ? 8.602 -1.5 -7.633 1 86.12 329 SER A C 1
ATOM 2628 O O . SER A 1 329 ? 8.461 -1.258 -8.836 1 86.12 329 SER A O 1
ATOM 2630 N N . ALA A 1 330 ? 9.562 -1.015 -6.953 1 80.19 330 ALA A N 1
ATOM 2631 C CA . ALA A 1 330 ? 10.547 -0.089 -7.516 1 80.19 330 ALA A CA 1
ATOM 2632 C C . ALA A 1 330 ? 11.5 -0.809 -8.469 1 80.19 330 ALA A C 1
ATOM 2634 O O . ALA A 1 330 ? 11.82 -0.294 -9.539 1 80.19 330 ALA A O 1
ATOM 2635 N N . ALA A 1 331 ? 11.891 -2.01 -8.125 1 86.88 331 ALA A N 1
ATOM 2636 C CA . ALA A 1 331 ? 12.914 -2.732 -8.875 1 86.88 331 ALA A CA 1
ATOM 2637 C C . ALA A 1 331 ? 12.328 -3.355 -10.141 1 86.88 331 ALA A C 1
ATOM 2639 O O . ALA A 1 331 ? 13.062 -3.635 -11.094 1 86.88 331 ALA A O 1
ATOM 2640 N N . THR A 1 332 ? 11.047 -3.6 -10.18 1 89.75 332 THR A N 1
ATOM 2641 C CA . THR A 1 332 ? 10.477 -4.352 -11.289 1 89.75 332 THR A CA 1
ATOM 2642 C C . THR A 1 332 ? 9.438 -3.516 -12.031 1 89.75 332 THR A C 1
ATOM 2644 O O . THR A 1 332 ? 8.633 -4.051 -12.797 1 89.75 332 THR A O 1
ATOM 2647 N N . SER A 1 333 ? 9.391 -2.242 -11.82 1 80.69 333 SER A N 1
ATOM 2648 C CA . SER A 1 333 ? 8.391 -1.396 -12.461 1 80.69 333 SER A CA 1
ATOM 2649 C C . SER A 1 333 ? 7.004 -2.027 -12.398 1 80.69 333 SER A C 1
ATOM 2651 O O . SER A 1 333 ? 6.344 -2.199 -13.422 1 80.69 333 SER A O 1
ATOM 2653 N N . TYR A 1 334 ? 6.57 -2.342 -11.188 1 84.5 334 TYR A N 1
ATOM 2654 C CA . TYR A 1 334 ? 5.32 -3.057 -10.945 1 84.5 334 TYR A CA 1
ATOM 2655 C C . TYR A 1 334 ? 4.121 -2.201 -11.336 1 84.5 334 TYR A C 1
ATOM 2657 O O . TYR A 1 334 ? 4 -1.055 -10.898 1 84.5 334 TYR A O 1
ATOM 2665 N N . HIS A 1 335 ? 3.197 -2.75 -12.148 1 75.75 335 HIS A N 1
ATOM 2666 C CA . HIS A 1 335 ? 2.104 -1.966 -12.711 1 75.75 335 HIS A CA 1
ATOM 2667 C C . HIS A 1 335 ? 0.789 -2.264 -12 1 75.75 335 HIS A C 1
ATOM 2669 O O . HIS A 1 335 ? -0.22 -1.602 -12.25 1 75.75 335 HIS A O 1
ATOM 2675 N N . HIS A 1 336 ? 0.776 -3.178 -11.125 1 79.31 336 HIS A N 1
ATOM 2676 C CA . HIS A 1 336 ? -0.466 -3.564 -10.461 1 79.31 336 HIS A CA 1
ATOM 2677 C C . HIS A 1 336 ? -0.521 -3.031 -9.039 1 79.31 336 HIS A C 1
ATOM 2679 O O . HIS A 1 336 ? 0.375 -2.303 -8.602 1 79.31 336 HIS A O 1
ATOM 2685 N N . GLY A 1 337 ? -1.609 -3.357 -8.398 1 76.31 337 GLY A N 1
ATOM 2686 C CA . GLY A 1 337 ? -1.793 -2.887 -7.039 1 76.31 337 GLY A CA 1
ATOM 2687 C C . GLY A 1 337 ? -0.846 -3.541 -6.051 1 76.31 337 GLY A C 1
ATOM 2688 O O . GLY A 1 337 ? -0.553 -4.734 -6.156 1 76.31 337 GLY A O 1
ATOM 2689 N N . GLU A 1 338 ? -0.41 -2.82 -5.09 1 82.62 338 GLU A N 1
ATOM 2690 C CA . GLU A 1 338 ? 0.561 -3.303 -4.113 1 82.62 338 GLU A CA 1
ATOM 2691 C C . GLU A 1 338 ? -0.044 -4.383 -3.221 1 82.62 338 GLU A C 1
ATOM 2693 O O . GLU A 1 338 ? 0.668 -5.266 -2.734 1 82.62 338 GLU A O 1
ATOM 2698 N N . GLU A 1 339 ? -1.321 -4.309 -3.035 1 85.19 339 GLU A N 1
ATOM 2699 C CA . GLU A 1 339 ? -1.976 -5.32 -2.211 1 85.19 339 GLU A CA 1
ATOM 2700 C C . GLU A 1 339 ? -1.812 -6.715 -2.812 1 85.19 339 GLU A C 1
ATOM 2702 O O . GLU A 1 339 ? -1.69 -7.699 -2.084 1 85.19 339 GLU A O 1
ATOM 2707 N N . SER A 1 340 ? -1.906 -6.758 -4.105 1 89.69 340 SER A N 1
ATOM 2708 C CA . SER A 1 340 ? -1.7 -8.039 -4.777 1 89.69 340 SER A CA 1
ATOM 2709 C C . SER A 1 340 ? -0.289 -8.562 -4.543 1 89.69 340 SER A C 1
ATOM 2711 O O . SER A 1 340 ? -0.096 -9.766 -4.348 1 89.69 340 SER A O 1
ATOM 2713 N N . LEU A 1 341 ? 0.692 -7.719 -4.547 1 92 341 LEU A N 1
ATOM 2714 C CA . LEU A 1 341 ? 2.076 -8.117 -4.312 1 92 341 LEU A CA 1
ATOM 2715 C C . LEU A 1 341 ? 2.266 -8.602 -2.879 1 92 341 LEU A C 1
ATOM 2717 O O . LEU A 1 341 ? 3.025 -9.539 -2.631 1 92 341 LEU A O 1
ATOM 2721 N N . VAL A 1 342 ? 1.62 -7.91 -1.922 1 93.38 342 VAL A N 1
ATOM 2722 C CA . VAL A 1 342 ? 1.672 -8.336 -0.526 1 93.38 342 VAL A CA 1
ATOM 2723 C C . VAL A 1 342 ? 1.187 -9.773 -0.402 1 93.38 342 VAL A C 1
ATOM 2725 O O . VAL A 1 342 ? 1.817 -10.594 0.27 1 93.38 342 VAL A O 1
ATOM 2728 N N . LYS A 1 343 ? 0.118 -10.094 -1.056 1 95.06 343 LYS A N 1
ATOM 2729 C CA . LYS A 1 343 ? -0.437 -11.445 -1.002 1 95.06 343 LYS A CA 1
ATOM 2730 C C . LYS A 1 343 ? 0.541 -12.461 -1.58 1 95.06 343 LYS A C 1
ATOM 2732 O O . LYS A 1 343 ? 0.699 -13.555 -1.035 1 95.06 343 LYS A O 1
ATOM 2737 N N . VAL A 1 344 ? 1.157 -12.133 -2.656 1 96.56 344 VAL A N 1
ATOM 2738 C CA . VAL A 1 344 ? 2.121 -13.023 -3.293 1 96.56 344 VAL A CA 1
ATOM 2739 C C . VAL A 1 344 ? 3.266 -13.32 -2.328 1 96.56 344 VAL A C 1
ATOM 2741 O O . VAL A 1 344 ? 3.664 -14.477 -2.162 1 96.56 344 VAL A O 1
ATOM 2744 N N . ILE A 1 345 ? 3.795 -12.266 -1.679 1 97 345 ILE A N 1
ATOM 2745 C CA . ILE A 1 345 ? 4.906 -12.406 -0.745 1 97 345 ILE A CA 1
ATOM 2746 C C . ILE A 1 345 ? 4.492 -13.305 0.419 1 97 345 ILE A C 1
ATOM 2748 O O . ILE A 1 345 ? 5.223 -14.219 0.795 1 97 345 ILE A O 1
ATOM 2752 N N . VAL A 1 346 ? 3.328 -13.047 0.951 1 96.44 346 VAL A N 1
ATOM 2753 C CA . VAL A 1 346 ? 2.824 -13.812 2.086 1 96.44 346 VAL A CA 1
ATOM 2754 C C . VAL A 1 346 ? 2.645 -15.273 1.682 1 96.44 346 VAL A C 1
ATOM 2756 O O . VAL A 1 346 ? 3.049 -16.188 2.414 1 96.44 346 VAL A O 1
ATOM 2759 N N . HIS A 1 347 ? 2.086 -15.547 0.498 1 96.75 347 HIS A N 1
ATOM 2760 C CA . HIS A 1 347 ? 1.829 -16.906 0.029 1 96.75 347 HIS A CA 1
ATOM 2761 C C . HIS A 1 347 ? 3.133 -17.672 -0.203 1 96.75 347 HIS A C 1
ATOM 2763 O O . HIS A 1 347 ? 3.199 -18.875 0.027 1 96.75 347 HIS A O 1
ATOM 2769 N N . MET A 1 348 ? 4.113 -16.984 -0.609 1 97.25 348 MET A N 1
ATOM 2770 C CA . MET A 1 348 ? 5.402 -17.625 -0.88 1 97.25 348 MET A CA 1
ATOM 2771 C C . MET A 1 348 ? 6.117 -17.984 0.419 1 97.25 348 MET A C 1
ATOM 2773 O O . MET A 1 348 ? 7.039 -18.797 0.419 1 97.25 348 MET A O 1
ATOM 2777 N N . ALA A 1 349 ? 5.684 -17.344 1.511 1 97.06 349 ALA A N 1
ATOM 2778 C CA . ALA A 1 349 ? 6.34 -17.547 2.801 1 97.06 349 ALA A CA 1
ATOM 2779 C C . ALA A 1 349 ? 5.613 -18.609 3.621 1 97.06 349 ALA A C 1
ATOM 2781 O O . ALA A 1 349 ? 6.195 -19.219 4.523 1 97.06 349 ALA A O 1
ATOM 2782 N N . GLN A 1 350 ? 4.402 -18.875 3.406 1 95.44 350 GLN A N 1
ATOM 2783 C CA . GLN A 1 350 ? 3.541 -19.719 4.227 1 95.44 350 GLN A CA 1
ATOM 2784 C C . GLN A 1 350 ? 4.051 -21.156 4.266 1 95.44 350 GLN A C 1
ATOM 2786 O O . GLN A 1 350 ? 4.57 -21.656 3.27 1 95.44 350 GLN A O 1
ATOM 2791 N N . THR A 1 351 ? 3.824 -21.859 5.48 1 93.62 351 THR A N 1
ATOM 2792 C CA . THR A 1 351 ? 4.391 -23.188 5.652 1 93.62 351 THR A CA 1
ATOM 2793 C C . THR A 1 351 ? 3.375 -24.141 6.289 1 93.62 351 THR A C 1
ATOM 2795 O O . THR A 1 351 ? 3.697 -25.281 6.605 1 93.62 351 THR A O 1
ATOM 2798 N N . PHE A 1 352 ? 2.203 -23.75 6.586 1 92.06 352 PHE A N 1
ATOM 2799 C CA . PHE A 1 352 ? 1.234 -24.641 7.207 1 92.06 352 PHE A CA 1
ATOM 2800 C C . PHE A 1 352 ? 0.639 -25.594 6.18 1 92.06 352 PHE A C 1
ATOM 2802 O O . PHE A 1 352 ? 0.797 -25.391 4.973 1 92.06 352 PHE A O 1
ATOM 2809 N N . VAL A 1 353 ? -0.059 -26.656 6.59 1 94.12 353 VAL A N 1
ATOM 2810 C CA . VAL A 1 353 ? -0.557 -27.719 5.723 1 94.12 353 VAL A CA 1
ATOM 2811 C C . VAL A 1 353 ? -1.465 -27.125 4.648 1 94.12 353 VAL A C 1
ATOM 2813 O O . VAL A 1 353 ? -2.365 -26.344 4.949 1 94.12 353 VAL A O 1
ATOM 2816 N N . GLY A 1 354 ? -1.222 -27.469 3.416 1 93.31 354 GLY A N 1
ATOM 2817 C CA . GLY A 1 354 ? -2.035 -26.984 2.312 1 93.31 354 GLY A CA 1
ATOM 2818 C C . GLY A 1 354 ? -1.396 -25.828 1.567 1 93.31 354 GLY A C 1
ATOM 2819 O O . GLY A 1 354 ? -1.908 -25.391 0.535 1 93.31 354 GLY A O 1
ATOM 2820 N N . THR A 1 355 ? -0.275 -25.375 2.037 1 95.38 355 THR A N 1
ATOM 2821 C CA . THR A 1 355 ? 0.422 -24.266 1.396 1 95.38 355 THR A CA 1
ATOM 2822 C C . THR A 1 355 ? 1.693 -24.75 0.705 1 95.38 355 THR A C 1
ATOM 2824 O O . THR A 1 355 ? 1.642 -25.641 -0.144 1 95.38 355 THR A O 1
ATOM 2827 N N . ASN A 1 356 ? 2.938 -24.219 1.113 1 96.19 356 ASN A N 1
ATOM 2828 C CA . ASN A 1 356 ? 4.156 -24.578 0.4 1 96.19 356 ASN A CA 1
ATOM 2829 C C . ASN A 1 356 ? 4.848 -25.781 1.041 1 96.19 356 ASN A C 1
ATOM 2831 O O . ASN A 1 356 ? 4.875 -25.891 2.268 1 96.19 356 ASN A O 1
ATOM 2835 N N . ASN A 1 357 ? 5.32 -26.672 0.203 1 97.06 357 ASN A N 1
ATOM 2836 C CA . ASN A 1 357 ? 6.254 -27.672 0.7 1 97.06 357 ASN A CA 1
ATOM 2837 C C . ASN A 1 357 ? 7.641 -27.094 0.936 1 97.06 357 ASN A C 1
ATOM 2839 O O . ASN A 1 357 ? 8.359 -27.531 1.834 1 97.06 357 ASN A O 1
ATOM 2843 N N . LEU A 1 358 ? 7.93 -26.141 0.082 1 96.69 358 LEU A N 1
ATOM 2844 C CA . LEU A 1 358 ? 9.18 -25.406 0.204 1 96.69 358 LEU A CA 1
ATOM 2845 C C . LEU A 1 358 ? 8.938 -23.891 0.11 1 96.69 358 LEU A C 1
ATOM 2847 O O . LEU A 1 358 ? 8.734 -23.359 -0.984 1 96.69 358 LEU A O 1
ATOM 2851 N N . ASN A 1 359 ? 9.062 -23.234 1.237 1 96 359 ASN A N 1
ATOM 2852 C CA . ASN A 1 359 ? 8.867 -21.797 1.231 1 96 359 ASN A CA 1
ATOM 2853 C C . ASN A 1 359 ? 10.125 -21.062 0.779 1 96 359 ASN A C 1
ATOM 2855 O O . ASN A 1 359 ? 11.234 -21.406 1.179 1 96 359 ASN A O 1
ATOM 2859 N N . LEU A 1 360 ? 9.984 -20.078 -0.036 1 96.25 360 LEU A N 1
ATOM 2860 C CA . LEU A 1 360 ? 11.109 -19.312 -0.552 1 96.25 360 LEU A CA 1
ATOM 2861 C C . LEU A 1 360 ? 11.391 -18.109 0.34 1 96.25 360 LEU A C 1
ATOM 2863 O O . LEU A 1 360 ? 12.477 -17.516 0.272 1 96.25 360 LEU A O 1
ATOM 2867 N N . LEU A 1 361 ? 10.406 -17.719 1.126 1 96.38 361 LEU A N 1
ATOM 2868 C CA . LEU A 1 361 ? 10.531 -16.672 2.135 1 96.38 361 LEU A CA 1
ATOM 2869 C C . LEU A 1 361 ? 10.172 -17.203 3.52 1 96.38 361 LEU A C 1
ATOM 2871 O O . LEU A 1 361 ? 9.461 -18.203 3.639 1 96.38 361 LEU A O 1
ATOM 2875 N N . GLN A 1 362 ? 10.672 -16.516 4.535 1 94.06 362 GLN A N 1
ATOM 2876 C CA . GLN A 1 362 ? 10.398 -16.953 5.902 1 94.06 362 GLN A CA 1
ATOM 2877 C C . GLN A 1 362 ? 9.188 -16.234 6.48 1 94.06 362 GLN A C 1
ATOM 2879 O O . GLN A 1 362 ? 9.031 -15.023 6.289 1 94.06 362 GLN A O 1
ATOM 2884 N N . PRO A 1 363 ? 8.297 -16.953 7.141 1 93.88 363 PRO A N 1
ATOM 2885 C CA . PRO A 1 363 ? 7.129 -16.344 7.773 1 93.88 363 PRO A CA 1
ATOM 2886 C C . PRO A 1 363 ? 7.422 -15.836 9.18 1 93.88 363 PRO A C 1
ATOM 2888 O O . PRO A 1 363 ? 6.938 -16.406 10.164 1 93.88 363 PRO A O 1
ATOM 2891 N N . ASN A 1 364 ? 8.109 -14.734 9.305 1 91.38 364 ASN A N 1
ATOM 2892 C CA . ASN A 1 364 ? 8.438 -14.156 10.609 1 91.38 364 ASN A CA 1
ATOM 2893 C C . ASN A 1 364 ? 7.289 -13.312 11.148 1 91.38 364 ASN A C 1
ATOM 2895 O O . ASN A 1 364 ? 7.344 -12.078 11.117 1 91.38 364 ASN A O 1
ATOM 2899 N N . GLY A 1 365 ? 6.305 -13.883 11.719 1 89.19 365 GLY A N 1
ATOM 2900 C CA . GLY A 1 365 ? 5.078 -13.266 12.195 1 89.19 365 GLY A CA 1
ATOM 2901 C C . GLY A 1 365 ? 3.844 -14.102 11.922 1 89.19 365 GLY A C 1
ATOM 2902 O O . GLY A 1 365 ? 3.939 -15.32 11.727 1 89.19 365 GLY A O 1
ATOM 2903 N N . MET A 1 366 ? 2.717 -13.484 11.906 1 88 366 MET A N 1
ATOM 2904 C CA . MET A 1 366 ? 1.466 -14.195 11.664 1 88 366 MET A CA 1
ATOM 2905 C C . MET A 1 366 ? 1.129 -14.219 10.18 1 88 366 MET A C 1
ATOM 2907 O O . MET A 1 366 ? 0.351 -13.391 9.703 1 88 366 MET A O 1
ATOM 2911 N N . PHE A 1 367 ? 1.55 -15.211 9.43 1 92.06 367 PHE A N 1
ATOM 2912 C CA . PHE A 1 367 ? 1.405 -15.32 7.984 1 92.06 367 PHE A CA 1
ATOM 2913 C C . PHE A 1 367 ? 0.178 -16.156 7.625 1 92.06 367 PHE A C 1
ATOM 2915 O O . PHE A 1 367 ? 0.082 -16.672 6.516 1 92.06 367 PHE A O 1
ATOM 2922 N N . GLY A 1 368 ? -0.726 -16.25 8.523 1 86.69 368 GLY A N 1
ATOM 2923 C CA . GLY A 1 368 ? -1.896 -17.094 8.336 1 86.69 368 GLY A CA 1
ATOM 2924 C C . GLY A 1 368 ? -1.805 -18.422 9.07 1 86.69 368 GLY A C 1
ATOM 2925 O O . GLY A 1 368 ? -0.757 -18.75 9.625 1 86.69 368 GLY A O 1
ATOM 2926 N N . THR A 1 369 ? -2.969 -19.094 9.195 1 85.88 369 THR A N 1
ATOM 2927 C CA . THR A 1 369 ? -3.008 -20.359 9.922 1 85.88 369 THR A CA 1
ATOM 2928 C C . THR A 1 369 ? -3.906 -21.375 9.211 1 85.88 369 THR A C 1
ATOM 2930 O O . THR A 1 369 ? -4.676 -21 8.32 1 85.88 369 THR A O 1
ATOM 2933 N N . ARG A 1 370 ? -3.727 -22.516 9.633 1 89.06 370 ARG A N 1
ATOM 2934 C CA . ARG A 1 370 ? -4.555 -23.609 9.109 1 89.06 370 ARG A CA 1
ATOM 2935 C C . ARG A 1 370 ? -6.012 -23.438 9.539 1 89.06 370 ARG A C 1
ATOM 2937 O O . ARG A 1 370 ? -6.914 -24.016 8.938 1 89.06 370 ARG A O 1
ATOM 2944 N N . LEU A 1 371 ? -6.273 -22.609 10.508 1 86 371 LEU A N 1
ATOM 2945 C CA . LEU A 1 371 ? -7.629 -22.406 11.008 1 86 371 LEU A CA 1
ATOM 2946 C C . LEU A 1 371 ? -8.477 -21.656 9.977 1 86 371 LEU A C 1
ATOM 2948 O O . LEU A 1 371 ? -9.562 -22.109 9.617 1 86 371 LEU A O 1
ATOM 2952 N N . SER A 1 372 ? -7.938 -20.516 9.555 1 86.06 372 SER A N 1
ATOM 2953 C CA . SER A 1 372 ? -8.742 -19.625 8.711 1 86.06 372 SER A CA 1
ATOM 2954 C C . SER A 1 372 ? -8.148 -19.516 7.309 1 86.06 372 SER A C 1
ATOM 2956 O O . SER A 1 372 ? -8.703 -18.812 6.453 1 86.06 372 SER A O 1
ATOM 2958 N N . GLY A 1 373 ? -7.121 -20.094 7.062 1 86.5 373 GLY A N 1
ATOM 2959 C CA . GLY A 1 373 ? -6.625 -20.188 5.703 1 86.5 373 GLY A CA 1
ATOM 2960 C C . GLY A 1 373 ? -5.543 -19.172 5.391 1 86.5 373 GLY A C 1
ATOM 2961 O O . GLY A 1 373 ? -4.949 -18.578 6.301 1 86.5 373 GLY A O 1
ATOM 2962 N N . ARG A 1 374 ? -5.297 -18.953 4.086 1 85.88 374 ARG A N 1
ATOM 2963 C CA . ARG A 1 374 ? -4.133 -18.25 3.572 1 85.88 374 ARG A CA 1
ATOM 2964 C C . ARG A 1 374 ? -4.293 -16.734 3.748 1 85.88 374 ARG A C 1
ATOM 2966 O O . ARG A 1 374 ? -3.305 -16.016 3.916 1 85.88 374 ARG A O 1
ATOM 2973 N N . ASP A 1 375 ? -5.496 -16.281 3.793 1 87.06 375 ASP A N 1
ATOM 2974 C CA . ASP A 1 375 ? -5.707 -14.836 3.762 1 87.06 375 ASP A CA 1
ATOM 2975 C C . ASP A 1 375 ? -5.906 -14.273 5.172 1 87.06 375 ASP A C 1
ATOM 2977 O O . ASP A 1 375 ? -6.191 -13.086 5.34 1 87.06 375 ASP A O 1
ATOM 2981 N N . SER A 1 376 ? -5.688 -15.055 6.164 1 85.56 376 SER A N 1
ATOM 2982 C CA . SER A 1 376 ? -5.859 -14.617 7.543 1 85.56 376 SER A CA 1
ATOM 2983 C C . SER A 1 376 ? -4.559 -14.062 8.117 1 85.56 376 SER A C 1
ATOM 2985 O O . SER A 1 376 ? -4.387 -14 9.336 1 85.56 376 SER A O 1
ATOM 2987 N N . HIS A 1 377 ? -3.668 -13.742 7.34 1 89.38 377 HIS A N 1
ATOM 2988 C CA . HIS A 1 377 ? -2.389 -13.203 7.785 1 89.38 377 HIS A CA 1
ATOM 2989 C C . HIS A 1 377 ? -2.545 -11.789 8.336 1 89.38 377 HIS A C 1
ATOM 2991 O O . HIS A 1 377 ? -3.545 -11.117 8.062 1 89.38 377 HIS A O 1
ATOM 2997 N N . ALA A 1 378 ? -1.577 -11.391 9.133 1 87.44 378 ALA A N 1
ATOM 2998 C CA . ALA A 1 378 ? -1.546 -10.031 9.664 1 87.44 378 ALA A CA 1
ATOM 2999 C C . ALA A 1 378 ? -1.198 -9.023 8.57 1 87.44 378 ALA A C 1
ATOM 3001 O O . ALA A 1 378 ? -0.751 -9.406 7.484 1 87.44 378 ALA A O 1
ATOM 3002 N N . SER A 1 379 ? -1.463 -7.801 8.891 1 85.06 379 SER A N 1
ATOM 3003 C CA . SER A 1 379 ? -1.179 -6.742 7.922 1 85.06 379 SER A CA 1
ATOM 3004 C C . SER A 1 379 ? 0.309 -6.676 7.594 1 85.06 379 SER A C 1
ATOM 3006 O O . SER A 1 379 ? 1.149 -7 8.438 1 85.06 379 SER A O 1
ATOM 3008 N N . ALA A 1 380 ? 0.605 -6.211 6.398 1 88.5 380 ALA A N 1
ATOM 3009 C CA . ALA A 1 380 ? 1.969 -6.176 5.879 1 88.5 380 ALA A CA 1
ATOM 3010 C C . ALA A 1 380 ? 2.861 -5.285 6.738 1 88.5 380 ALA A C 1
ATOM 3012 O O . ALA A 1 380 ? 4.082 -5.457 6.762 1 88.5 380 ALA A O 1
ATOM 3013 N N . ARG A 1 381 ? 2.355 -4.383 7.453 1 79.81 381 ARG A N 1
ATOM 3014 C CA . ARG A 1 381 ? 3.141 -3.453 8.258 1 79.81 381 ARG A CA 1
ATOM 3015 C C . ARG A 1 381 ? 3.631 -4.117 9.539 1 79.81 381 ARG A C 1
ATOM 3017 O O . ARG A 1 381 ? 4.566 -3.631 10.18 1 79.81 381 ARG A O 1
ATOM 3024 N N . TYR A 1 382 ? 3.02 -5.289 9.859 1 81.75 382 TYR A N 1
ATOM 3025 C CA . TYR A 1 382 ? 3.354 -5.914 11.141 1 81.75 382 TYR A CA 1
ATOM 3026 C C . TYR A 1 382 ? 4.266 -7.117 10.938 1 81.75 382 TYR A C 1
ATOM 3028 O O . TYR A 1 382 ? 5.012 -7.5 11.836 1 81.75 382 TYR A O 1
ATOM 3036 N N . ILE A 1 383 ? 4.219 -7.684 9.859 1 90.31 383 ILE A N 1
ATOM 3037 C CA . ILE A 1 383 ? 4.926 -8.945 9.672 1 90.31 383 ILE A CA 1
ATOM 3038 C C . ILE A 1 383 ? 6.254 -8.688 8.953 1 90.31 383 ILE A C 1
ATOM 3040 O O . ILE A 1 383 ? 6.391 -7.711 8.219 1 90.31 383 ILE A O 1
ATOM 3044 N N . HIS A 1 384 ? 7.199 -9.594 9.219 1 91 384 HIS A N 1
ATOM 3045 C CA . HIS A 1 384 ? 8.539 -9.523 8.641 1 91 384 HIS A CA 1
ATOM 3046 C C . HIS A 1 384 ? 8.875 -10.789 7.867 1 91 384 HIS A C 1
ATOM 3048 O O . HIS A 1 384 ? 8.227 -11.828 8.055 1 91 384 HIS A O 1
ATOM 3054 N N . THR A 1 385 ? 9.742 -10.633 6.91 1 94 385 THR A N 1
ATOM 3055 C CA . THR A 1 385 ? 10.18 -11.797 6.141 1 94 385 THR A CA 1
ATOM 3056 C C . THR A 1 385 ? 11.656 -11.688 5.781 1 94 385 THR A C 1
ATOM 3058 O O . THR A 1 385 ? 12.305 -10.68 6.09 1 94 385 THR A O 1
ATOM 3061 N N . GLU A 1 386 ? 12.25 -12.719 5.383 1 93.81 386 GLU A N 1
ATOM 3062 C CA . GLU A 1 386 ? 13.609 -12.836 4.867 1 93.81 386 GLU A CA 1
ATOM 3063 C C . GLU A 1 386 ? 13.734 -13.984 3.877 1 93.81 386 GLU A C 1
ATOM 3065 O O . GLU A 1 386 ? 12.852 -14.844 3.807 1 93.81 386 GLU A O 1
ATOM 3070 N N . THR A 1 387 ? 14.75 -13.938 3.068 1 93.81 387 THR A N 1
ATOM 3071 C CA . THR A 1 387 ? 14.977 -15 2.096 1 93.81 387 THR A CA 1
ATOM 3072 C C . THR A 1 387 ? 15.258 -16.328 2.799 1 93.81 387 THR A C 1
ATOM 3074 O O . THR A 1 387 ? 16.031 -16.375 3.758 1 93.81 387 THR A O 1
ATOM 3077 N N . SER A 1 388 ? 14.508 -17.391 2.33 1 93 388 SER A N 1
ATOM 3078 C CA . SER A 1 388 ? 14.797 -18.719 2.863 1 93 388 SER A CA 1
ATOM 3079 C C . SER A 1 388 ? 16.219 -19.156 2.543 1 93 388 SER A C 1
ATOM 3081 O O . SER A 1 388 ? 16.734 -18.891 1.448 1 93 388 SER A O 1
ATOM 3083 N N . PRO A 1 389 ? 16.891 -19.766 3.443 1 89.81 389 PRO A N 1
ATOM 3084 C CA . PRO A 1 389 ? 18.281 -20.156 3.229 1 89.81 389 PRO A CA 1
ATOM 3085 C C . PRO A 1 389 ? 18.453 -21.156 2.09 1 89.81 389 PRO A C 1
ATOM 3087 O O . PRO A 1 389 ? 19.516 -21.25 1.487 1 89.81 389 PRO A O 1
ATOM 3090 N N . LEU A 1 390 ? 17.406 -21.922 1.723 1 93.88 390 LEU A N 1
ATOM 3091 C CA . LEU A 1 390 ? 17.516 -22.953 0.699 1 93.88 390 LEU A CA 1
ATOM 3092 C C . LEU A 1 390 ? 17.453 -22.344 -0.698 1 93.88 390 LEU A C 1
ATOM 3094 O O . LEU A 1 390 ? 17.766 -23.016 -1.686 1 93.88 390 LEU A O 1
ATOM 3098 N N . VAL A 1 391 ? 17.062 -21.078 -0.783 1 94.38 391 VAL A N 1
ATOM 3099 C CA . VAL A 1 391 ? 16.891 -20.422 -2.072 1 94.38 391 VAL A CA 1
ATOM 3100 C C . VAL A 1 391 ? 18.203 -20.406 -2.834 1 94.38 391 VAL A C 1
ATOM 3102 O O . VAL A 1 391 ? 18.234 -20.609 -4.051 1 94.38 391 VAL A O 1
ATOM 3105 N N . LYS A 1 392 ? 19.328 -20.234 -2.123 1 92.75 392 LYS A N 1
ATOM 3106 C CA . LYS A 1 392 ? 20.641 -20.188 -2.758 1 92.75 392 LYS A CA 1
ATOM 3107 C C . LYS A 1 392 ? 20.984 -21.516 -3.418 1 92.75 392 LYS A C 1
ATOM 3109 O O . LYS A 1 392 ? 21.719 -21.562 -4.41 1 92.75 392 LYS A O 1
ATOM 3114 N N . GLU A 1 393 ? 20.375 -22.594 -2.869 1 95.75 393 GLU A N 1
ATOM 3115 C CA . GLU A 1 393 ? 20.656 -23.922 -3.406 1 95.75 393 GLU A CA 1
ATOM 3116 C C . GLU A 1 393 ? 19.719 -24.25 -4.562 1 95.75 393 GLU A C 1
ATOM 3118 O O . GLU A 1 393 ? 19.984 -25.156 -5.352 1 95.75 393 GLU A O 1
ATOM 3123 N N . ILE A 1 394 ? 18.641 -23.578 -4.652 1 96.69 394 ILE A N 1
ATOM 3124 C CA . ILE A 1 394 ? 17.641 -23.828 -5.695 1 96.69 394 ILE A CA 1
ATOM 3125 C C . ILE A 1 394 ? 17.984 -22.984 -6.926 1 96.69 394 ILE A C 1
ATOM 3127 O O . ILE A 1 394 ? 17.906 -23.469 -8.055 1 96.69 394 ILE A O 1
ATOM 3131 N N . PHE A 1 395 ? 18.25 -21.734 -6.656 1 96.5 395 PHE A N 1
ATOM 3132 C CA . PHE A 1 395 ? 18.641 -20.781 -7.699 1 96.5 395 PHE A CA 1
ATOM 3133 C C . PHE A 1 395 ? 20.109 -20.422 -7.574 1 96.5 395 PHE A C 1
ATOM 3135 O O . PHE A 1 395 ? 20.484 -19.609 -6.734 1 96.5 395 PHE A O 1
ATOM 3142 N N . LYS A 1 396 ? 20.828 -20.891 -8.453 1 94.81 396 LYS A N 1
ATOM 3143 C CA . LYS A 1 396 ? 22.281 -20.75 -8.344 1 94.81 396 LYS A CA 1
ATOM 3144 C C . LYS A 1 396 ? 22.734 -19.375 -8.805 1 94.81 396 LYS A C 1
ATOM 3146 O O . LYS A 1 396 ? 22.234 -18.844 -9.797 1 94.81 396 LYS A O 1
ATOM 3151 N N . LYS A 1 397 ? 23.688 -18.797 -8.102 1 91.25 397 LYS A N 1
ATOM 3152 C CA . LYS A 1 397 ? 24.234 -17.469 -8.391 1 91.25 397 LYS A CA 1
ATOM 3153 C C . LYS A 1 397 ? 24.828 -17.422 -9.789 1 91.25 397 LYS A C 1
ATOM 3155 O O . LYS A 1 397 ? 24.719 -16.406 -10.477 1 91.25 397 LYS A O 1
ATOM 3160 N N . ASP A 1 398 ? 25.359 -18.469 -10.227 1 92 398 ASP A N 1
ATOM 3161 C CA . ASP A 1 398 ? 26.062 -18.5 -11.508 1 92 398 ASP A CA 1
ATOM 3162 C C . ASP A 1 398 ? 25.078 -18.5 -12.672 1 92 398 ASP A C 1
ATOM 3164 O O . ASP A 1 398 ? 25.453 -18.25 -13.82 1 92 398 ASP A O 1
ATOM 3168 N N . ASP A 1 399 ? 23.844 -18.781 -12.391 1 94.44 399 ASP A N 1
ATOM 3169 C CA . ASP A 1 399 ? 22.844 -18.781 -13.445 1 94.44 399 ASP A CA 1
ATOM 3170 C C . ASP A 1 399 ? 22.406 -17.359 -13.789 1 94.44 399 ASP A C 1
ATOM 3172 O O . ASP A 1 399 ? 21.828 -17.125 -14.852 1 94.44 399 ASP A O 1
ATOM 3176 N N . VAL A 1 400 ? 22.609 -16.359 -12.977 1 90.38 400 VAL A N 1
ATOM 3177 C CA . VAL A 1 400 ? 22.094 -15 -13.102 1 90.38 400 VAL A CA 1
ATOM 3178 C C . VAL A 1 400 ? 22.594 -14.383 -14.406 1 90.38 400 VAL A C 1
ATOM 3180 O O . VAL A 1 400 ? 21.844 -13.695 -15.102 1 90.38 400 VAL A O 1
ATOM 3183 N N . ASP A 1 401 ? 23.75 -14.695 -14.82 1 88.5 401 ASP A N 1
ATOM 3184 C CA . ASP A 1 401 ? 24.375 -14.062 -15.984 1 88.5 401 ASP A CA 1
ATOM 3185 C C . ASP A 1 401 ? 23.844 -14.656 -17.281 1 88.5 401 ASP A C 1
ATOM 3187 O O . ASP A 1 401 ? 23.969 -14.055 -18.344 1 88.5 401 ASP A O 1
ATOM 3191 N N . ILE A 1 402 ? 23.281 -15.812 -17.188 1 93.56 402 ILE A N 1
ATOM 3192 C CA . ILE A 1 402 ? 22.891 -16.469 -18.422 1 93.56 402 ILE A CA 1
ATOM 3193 C C . ILE A 1 402 ? 21.375 -16.312 -18.625 1 93.56 402 ILE A C 1
ATOM 3195 O O . ILE A 1 402 ? 20.844 -16.734 -19.656 1 93.56 402 ILE A O 1
ATOM 3199 N N . LEU A 1 403 ? 20.719 -15.758 -17.688 1 93.06 403 LEU A N 1
ATOM 3200 C CA . LEU A 1 403 ? 19.281 -15.562 -17.797 1 93.06 403 LEU A CA 1
ATOM 3201 C C . LEU A 1 403 ? 18.969 -14.438 -18.781 1 93.06 403 LEU A C 1
ATOM 3203 O O . LEU A 1 403 ? 19.75 -13.5 -18.938 1 93.06 403 LEU A O 1
ATOM 3207 N N . GLU A 1 404 ? 17.891 -14.578 -19.391 1 90.38 404 GLU A N 1
ATOM 3208 C CA . GLU A 1 404 ? 17.469 -13.555 -20.344 1 90.38 404 GLU A CA 1
ATOM 3209 C C . GLU A 1 404 ? 16.953 -12.312 -19.609 1 90.38 404 GLU A C 1
ATOM 3211 O O . GLU A 1 404 ? 15.93 -12.367 -18.938 1 90.38 404 GLU A O 1
ATOM 3216 N N . LYS A 1 405 ? 17.609 -11.234 -19.906 1 88.94 405 LYS A N 1
ATOM 3217 C CA . LYS A 1 405 ? 17.281 -9.984 -19.219 1 88.94 405 LYS A CA 1
ATOM 3218 C C . LYS A 1 405 ? 16.094 -9.297 -19.875 1 88.94 405 LYS A C 1
ATOM 3220 O O . LYS A 1 405 ? 15.828 -9.484 -21.062 1 88.94 405 LYS A O 1
ATOM 3225 N N . GLN A 1 406 ? 15.312 -8.648 -19.047 1 88.56 406 GLN A N 1
ATOM 3226 C CA . GLN A 1 406 ? 14.188 -7.84 -19.5 1 88.56 406 GLN A CA 1
ATOM 3227 C C . GLN A 1 406 ? 14.328 -6.391 -19.047 1 88.56 406 GLN A C 1
ATOM 3229 O O . GLN A 1 406 ? 14.938 -6.121 -18 1 88.56 406 GLN A O 1
ATOM 3234 N N . PHE A 1 407 ? 13.828 -5.441 -19.891 1 80.31 407 PHE A N 1
ATOM 3235 C CA . PHE A 1 407 ? 13.922 -4.02 -19.578 1 80.31 407 PHE A CA 1
ATOM 3236 C C . PHE A 1 407 ? 12.57 -3.336 -19.734 1 80.31 407 PHE A C 1
ATOM 3238 O O . PHE A 1 407 ? 11.805 -3.676 -20.641 1 80.31 407 PHE A O 1
ATOM 3245 N N . GLU A 1 408 ? 12.242 -2.514 -18.875 1 75.75 408 GLU A N 1
ATOM 3246 C CA . GLU A 1 408 ? 11.078 -1.633 -18.984 1 75.75 408 GLU A CA 1
ATOM 3247 C C . GLU A 1 408 ? 11.461 -0.181 -18.703 1 75.75 408 GLU A C 1
ATOM 3249 O O . GLU A 1 408 ? 12.008 0.134 -17.656 1 75.75 408 GLU A O 1
ATOM 3254 N N . ASP A 1 409 ? 11.219 0.72 -19.625 1 66.5 409 ASP A N 1
ATOM 3255 C CA . ASP A 1 409 ? 11.539 2.141 -19.547 1 66.5 409 ASP A CA 1
ATOM 3256 C C . ASP A 1 409 ? 13.016 2.352 -19.203 1 66.5 409 ASP A C 1
ATOM 3258 O O . ASP A 1 409 ? 13.352 3.143 -18.328 1 66.5 409 ASP A O 1
ATOM 3262 N N . GLY A 1 410 ? 13.867 1.426 -19.703 1 68.06 410 GLY A N 1
ATOM 3263 C CA . GLY A 1 410 ? 15.305 1.565 -19.531 1 68.06 410 GLY A CA 1
ATOM 3264 C C . GLY A 1 410 ? 15.82 0.928 -18.25 1 68.06 410 GLY A C 1
ATOM 3265 O O . GLY A 1 410 ? 17.031 0.834 -18.047 1 68.06 410 GLY A O 1
ATOM 3266 N N . GLN A 1 411 ? 14.969 0.51 -17.438 1 75.88 411 GLN A N 1
ATOM 3267 C CA . GLN A 1 411 ? 15.367 -0.129 -16.188 1 75.88 411 GLN A CA 1
ATOM 3268 C C . GLN A 1 411 ? 15.32 -1.649 -16.312 1 75.88 411 GLN A C 1
ATOM 3270 O O . GLN A 1 411 ? 14.383 -2.203 -16.891 1 75.88 411 GLN A O 1
ATOM 3275 N N . GLU A 1 412 ? 16.422 -2.234 -15.82 1 86.75 412 GLU A N 1
ATOM 3276 C CA . GLU A 1 412 ? 16.438 -3.693 -15.797 1 86.75 412 GLU A CA 1
ATOM 3277 C C . GLU A 1 412 ? 15.438 -4.238 -14.773 1 86.75 412 GLU A C 1
ATOM 3279 O O . GLU A 1 412 ? 15.367 -3.748 -13.648 1 86.75 412 GLU A O 1
ATOM 3284 N N . ILE A 1 413 ? 14.609 -5.137 -15.234 1 91.88 413 ILE A N 1
ATOM 3285 C CA . ILE A 1 413 ? 13.617 -5.758 -14.367 1 91.88 413 ILE A CA 1
ATOM 3286 C C . ILE A 1 413 ? 13.914 -7.25 -14.227 1 91.88 413 ILE A C 1
ATOM 3288 O O . ILE A 1 413 ? 15.047 -7.688 -14.461 1 91.88 413 ILE A O 1
ATOM 3292 N N . GLU A 1 414 ? 13.008 -8.109 -13.719 1 93.94 414 GLU A N 1
ATOM 3293 C CA . GLU A 1 414 ? 13.211 -9.539 -13.539 1 93.94 414 GLU A CA 1
ATOM 3294 C C . GLU A 1 414 ? 13.438 -10.242 -14.875 1 93.94 414 GLU A C 1
ATOM 3296 O O . GLU A 1 414 ? 12.93 -9.797 -15.906 1 93.94 414 GLU A O 1
ATOM 3301 N N . PRO A 1 415 ? 14.18 -11.242 -14.875 1 93.81 415 PRO A N 1
ATOM 3302 C CA . PRO A 1 415 ? 14.406 -11.977 -16.125 1 93.81 415 PRO A CA 1
ATOM 3303 C C . PRO A 1 415 ? 13.141 -12.664 -16.641 1 93.81 415 PRO A C 1
ATOM 3305 O O . PRO A 1 415 ? 12.141 -12.75 -15.922 1 93.81 415 PRO A O 1
ATOM 3308 N N . LYS A 1 416 ? 13.141 -13.086 -17.828 1 91.31 416 LYS A N 1
ATOM 3309 C CA . LYS A 1 416 ? 12 -13.773 -18.422 1 91.31 416 LYS A CA 1
ATOM 3310 C C . LYS A 1 416 ? 11.625 -15.016 -17.625 1 91.31 416 LYS A C 1
ATOM 3312 O O . LYS A 1 416 ? 10.445 -15.352 -17.5 1 91.31 416 LYS A O 1
ATOM 3317 N N . SER A 1 417 ? 12.664 -15.68 -17.188 1 92.94 417 SER A N 1
ATOM 3318 C CA . SER A 1 417 ? 12.492 -16.844 -16.328 1 92.94 417 SER A CA 1
ATOM 3319 C C . SER A 1 417 ? 13.742 -17.094 -15.484 1 92.94 417 SER A C 1
ATOM 3321 O O . SER A 1 417 ? 14.852 -16.75 -15.891 1 92.94 417 SER A O 1
ATOM 3323 N N . PHE A 1 418 ? 13.492 -17.594 -14.344 1 95.69 418 PHE A N 1
ATOM 3324 C CA . PHE A 1 418 ? 14.602 -18.172 -13.586 1 95.69 418 PHE A CA 1
ATOM 3325 C C . PHE A 1 418 ? 14.812 -19.625 -13.953 1 95.69 418 PHE A C 1
ATOM 3327 O O . PHE A 1 418 ? 14.094 -20.172 -14.789 1 95.69 418 PHE A O 1
ATOM 3334 N N . ALA A 1 419 ? 15.859 -20.219 -13.445 1 96 419 ALA A N 1
ATOM 3335 C CA . ALA A 1 419 ? 16.188 -21.594 -13.805 1 96 419 ALA A CA 1
ATOM 3336 C C . ALA A 1 419 ? 16.562 -22.406 -12.57 1 96 419 ALA A C 1
ATOM 3338 O O . ALA A 1 419 ? 17.734 -22.703 -12.344 1 96 419 ALA A O 1
ATOM 3339 N N . PRO A 1 420 ? 15.586 -22.859 -11.797 1 97.44 420 PRO A N 1
ATOM 3340 C CA . PRO A 1 420 ? 15.891 -23.672 -10.609 1 97.44 420 PRO A CA 1
ATOM 3341 C C . PRO A 1 420 ? 16.531 -25.016 -10.961 1 97.44 420 PRO A C 1
ATOM 3343 O O . PRO A 1 420 ? 16.453 -25.453 -12.109 1 97.44 420 PRO A O 1
ATOM 3346 N N . VAL A 1 421 ? 17.109 -25.688 -9.977 1 98.06 421 VAL A N 1
ATOM 3347 C CA . VAL A 1 421 ? 17.875 -26.906 -10.219 1 98.06 421 VAL A CA 1
ATOM 3348 C C . VAL A 1 421 ? 16.922 -28.094 -10.352 1 98.06 421 VAL A C 1
ATOM 3350 O O . VAL A 1 421 ? 17.281 -29.141 -10.883 1 98.06 421 VAL A O 1
ATOM 3353 N N . PHE A 1 422 ? 15.688 -28 -9.938 1 98.25 422 PHE A N 1
ATOM 3354 C CA . PHE A 1 422 ? 14.648 -29 -10.062 1 98.25 422 PHE A CA 1
ATOM 3355 C C . PHE A 1 422 ? 13.289 -28.344 -10.297 1 98.25 422 PHE A C 1
ATOM 3357 O O . PHE A 1 422 ? 13.148 -27.141 -10.156 1 98.25 422 PHE A O 1
ATOM 3364 N N . PRO A 1 423 ? 12.289 -29.109 -10.766 1 97.5 423 PRO A N 1
ATOM 3365 C CA . PRO A 1 423 ? 11 -28.484 -11.078 1 97.5 423 PRO A CA 1
ATOM 3366 C C . PRO A 1 423 ? 10.234 -28.047 -9.836 1 97.5 423 PRO A C 1
ATOM 3368 O O . PRO A 1 423 ? 9.398 -28.797 -9.328 1 97.5 423 PRO A O 1
ATOM 3371 N N . LEU A 1 424 ? 10.367 -26.797 -9.492 1 97.12 424 LEU A N 1
ATOM 3372 C CA . LEU A 1 424 ? 9.711 -26.203 -8.336 1 97.12 424 LEU A CA 1
ATOM 3373 C C . LEU A 1 424 ? 8.195 -26.234 -8.492 1 97.12 424 LEU A C 1
ATOM 3375 O O . LEU A 1 424 ? 7.465 -26.266 -7.5 1 97.12 424 LEU A O 1
ATOM 3379 N N . VAL A 1 425 ? 7.703 -26.312 -9.75 1 96.19 425 VAL A N 1
ATOM 3380 C CA . VAL A 1 425 ? 6.277 -26.312 -10.062 1 96.19 425 VAL A CA 1
ATOM 3381 C C . VAL A 1 425 ? 5.609 -27.531 -9.445 1 96.19 425 VAL A C 1
ATOM 3383 O O . VAL A 1 425 ? 4.441 -27.484 -9.047 1 96.19 425 VAL A O 1
ATOM 3386 N N . LEU A 1 426 ? 6.34 -28.609 -9.32 1 96.88 426 LEU A N 1
ATOM 3387 C CA . LEU A 1 426 ? 5.805 -29.828 -8.719 1 96.88 426 LEU A CA 1
ATOM 3388 C C . LEU A 1 426 ? 5.891 -29.766 -7.195 1 96.88 426 LEU A C 1
ATOM 3390 O O . LEU A 1 426 ? 5.031 -30.297 -6.5 1 96.88 426 LEU A O 1
ATOM 3394 N N . VAL A 1 427 ? 6.879 -29.109 -6.684 1 97.75 427 VAL A N 1
ATOM 3395 C CA . VAL A 1 427 ? 7.129 -29.109 -5.246 1 97.75 427 VAL A CA 1
ATOM 3396 C C . VAL A 1 427 ? 6.078 -28.25 -4.543 1 97.75 427 VAL A C 1
ATOM 3398 O O . VAL A 1 427 ? 5.531 -28.641 -3.514 1 97.75 427 VAL A O 1
ATOM 3401 N N . ASN A 1 428 ? 5.836 -27.062 -5.066 1 96.75 428 ASN A N 1
ATOM 3402 C CA . ASN A 1 428 ? 4.922 -26.141 -4.406 1 96.75 428 ASN A CA 1
ATOM 3403 C C . ASN A 1 428 ? 3.557 -26.125 -5.094 1 96.75 428 ASN A C 1
ATOM 3405 O O . ASN A 1 428 ? 2.648 -25.422 -4.652 1 96.75 428 ASN A O 1
ATOM 3409 N N . GLY A 1 429 ? 3.363 -26.875 -6.168 1 94.62 429 GLY A N 1
ATOM 3410 C CA . GLY A 1 429 ? 2.08 -26.922 -6.852 1 94.62 429 GLY A CA 1
ATOM 3411 C C . GLY A 1 429 ? 1.707 -25.594 -7.508 1 94.62 429 GLY A C 1
ATOM 3412 O O . GLY A 1 429 ? 2.488 -24.641 -7.488 1 94.62 429 GLY A O 1
ATOM 3413 N N . PHE A 1 430 ? 0.587 -25.594 -8.203 1 95 430 PHE A N 1
ATOM 3414 C CA . PHE A 1 430 ? 0.135 -24.391 -8.883 1 95 430 PHE A CA 1
ATOM 3415 C C . PHE A 1 430 ? -1.362 -24.438 -9.156 1 95 430 PHE A C 1
ATOM 3417 O O . PHE A 1 430 ? -1.932 -25.531 -9.281 1 95 430 PHE A O 1
ATOM 3424 N N . LYS A 1 431 ? -1.952 -23.328 -9.078 1 94.06 431 LYS A N 1
ATOM 3425 C CA . LYS A 1 431 ? -3.352 -23.125 -9.445 1 94.06 431 LYS A CA 1
ATOM 3426 C C . LYS A 1 431 ? -3.543 -21.797 -10.172 1 94.06 431 LYS A C 1
ATOM 3428 O O . LYS A 1 431 ? -2.926 -20.797 -9.82 1 94.06 431 LYS A O 1
ATOM 3433 N N . GLY A 1 432 ? -4.285 -21.875 -11.273 1 93.5 432 GLY A N 1
ATOM 3434 C CA . GLY A 1 432 ? -4.543 -20.656 -12.023 1 93.5 432 GLY A CA 1
ATOM 3435 C C . GLY A 1 432 ? -5.707 -20.781 -12.992 1 93.5 432 GLY A C 1
ATOM 3436 O O . GLY A 1 432 ? -5.996 -21.875 -13.484 1 93.5 432 GLY A O 1
ATOM 3437 N N . ILE A 1 433 ? -6.332 -19.734 -13.18 1 91.69 433 ILE A N 1
ATOM 3438 C CA . ILE A 1 433 ? -7.414 -19.688 -14.156 1 91.69 433 ILE A CA 1
ATOM 3439 C C . ILE A 1 433 ? -7.188 -18.516 -15.109 1 91.69 433 ILE A C 1
ATOM 3441 O O . ILE A 1 433 ? -7.109 -17.359 -14.68 1 91.69 433 ILE A O 1
ATOM 3445 N N . GLY A 1 434 ? -7.004 -18.797 -16.297 1 91.19 434 GLY A N 1
ATOM 3446 C CA . GLY A 1 434 ? -6.902 -17.812 -17.359 1 91.19 434 GLY A CA 1
ATOM 3447 C C . GLY A 1 434 ? -8.039 -17.906 -18.359 1 91.19 434 GLY A C 1
ATOM 3448 O O . GLY A 1 434 ? -8.969 -18.688 -18.188 1 91.19 434 GLY A O 1
ATOM 3449 N N . THR A 1 435 ? -7.949 -17.109 -19.438 1 90.69 435 THR A N 1
ATOM 3450 C CA . THR A 1 435 ? -8.977 -17.125 -20.469 1 90.69 435 THR A CA 1
ATOM 3451 C C . THR A 1 435 ? -8.977 -18.469 -21.203 1 90.69 435 THR A C 1
ATOM 3453 O O . THR A 1 435 ? -8.016 -18.797 -21.906 1 90.69 435 THR A O 1
ATOM 3456 N N . GLY A 1 436 ? -9.961 -19.219 -20.922 1 87.5 436 GLY A N 1
ATOM 3457 C CA . GLY A 1 436 ? -10.148 -20.453 -21.656 1 87.5 436 GLY A CA 1
ATOM 3458 C C . GLY A 1 436 ? -9.43 -21.641 -21.031 1 87.5 436 GLY A C 1
ATOM 3459 O O . GLY A 1 436 ? -9.688 -22.797 -21.391 1 87.5 436 GLY A O 1
ATOM 3460 N N . TRP A 1 437 ? -8.508 -21.344 -20.094 1 91.69 437 TRP A N 1
ATOM 3461 C CA . TRP A 1 437 ? -7.734 -22.438 -19.5 1 91.69 437 TRP A CA 1
ATOM 3462 C C . TRP A 1 437 ? -7.77 -22.359 -17.984 1 91.69 437 TRP A C 1
ATOM 3464 O O . TRP A 1 437 ? -7.836 -21.266 -17.406 1 91.69 437 TRP A O 1
ATOM 3474 N N . ALA A 1 438 ? -7.824 -23.453 -17.375 1 92.19 438 ALA A N 1
ATOM 3475 C CA . ALA A 1 438 ? -7.621 -23.609 -15.945 1 92.19 438 ALA A CA 1
ATOM 3476 C C . ALA A 1 438 ? -6.559 -24.656 -15.648 1 92.19 438 ALA A C 1
ATOM 3478 O O . ALA A 1 438 ? -6.422 -25.641 -16.391 1 92.19 438 ALA A O 1
ATOM 3479 N N . THR A 1 439 ? -5.703 -24.453 -14.719 1 94.69 439 THR A N 1
ATOM 3480 C CA . THR A 1 439 ? -4.66 -25.406 -14.359 1 94.69 439 THR A CA 1
ATOM 3481 C C . THR A 1 439 ? -4.633 -25.641 -12.852 1 94.69 439 THR A C 1
ATOM 3483 O O . THR A 1 439 ? -5.004 -24.75 -12.078 1 94.69 439 THR A O 1
ATOM 3486 N N . ASP A 1 440 ? -4.406 -26.797 -12.469 1 94.06 440 ASP A N 1
ATOM 3487 C CA . ASP A 1 440 ? -4.348 -27.188 -11.07 1 94.06 440 ASP A CA 1
ATOM 3488 C C . ASP A 1 440 ? -3.365 -28.328 -10.859 1 94.06 440 ASP A C 1
ATOM 3490 O O . ASP A 1 440 ? -3.582 -29.438 -11.352 1 94.06 440 ASP A O 1
ATOM 3494 N N . GLY A 1 441 ? -2.293 -28.141 -10.242 1 93.94 441 GLY A N 1
ATOM 3495 C CA . GLY A 1 441 ? -1.294 -29.141 -9.891 1 93.94 441 GLY A CA 1
ATOM 3496 C C . GLY A 1 441 ? -0.992 -29.188 -8.406 1 93.94 441 GLY A C 1
ATOM 3497 O O . GLY A 1 441 ? -0.708 -28.156 -7.789 1 93.94 441 GLY A O 1
ATOM 3498 N N . PRO A 1 442 ? -1.106 -30.344 -7.781 1 95.06 442 PRO A N 1
ATOM 3499 C CA . PRO A 1 442 ? -0.848 -30.469 -6.348 1 95.06 442 PRO A CA 1
ATOM 3500 C C . PRO A 1 442 ? 0.64 -30.406 -6.008 1 95.06 442 PRO A C 1
ATOM 3502 O O . PRO A 1 442 ? 1.477 -30.281 -6.902 1 95.06 442 PRO A O 1
ATOM 3505 N N . ASN A 1 443 ? 0.939 -30.469 -4.676 1 96.69 443 ASN A N 1
ATOM 3506 C CA . ASN A 1 443 ? 2.318 -30.453 -4.199 1 96.69 443 ASN A CA 1
ATOM 3507 C C . ASN A 1 443 ? 2.91 -31.859 -4.164 1 96.69 443 ASN A C 1
ATOM 3509 O O . ASN A 1 443 ? 2.184 -32.844 -3.99 1 96.69 443 ASN A O 1
ATOM 3513 N N . TYR A 1 444 ? 4.133 -31.938 -4.352 1 96.75 444 TYR A N 1
ATOM 3514 C CA . TYR A 1 444 ? 4.867 -33.188 -4.215 1 96.75 444 TYR A CA 1
ATOM 3515 C C . TYR A 1 444 ? 6.066 -33.031 -3.289 1 96.75 444 TYR A C 1
ATOM 3517 O O . TYR A 1 444 ? 6.527 -31.906 -3.061 1 96.75 444 TYR A O 1
ATOM 3525 N N . ASP A 1 445 ? 6.555 -34.094 -2.777 1 96.25 445 ASP A N 1
ATOM 3526 C CA . ASP A 1 445 ? 7.688 -34.094 -1.856 1 96.25 445 ASP A CA 1
ATOM 3527 C C . ASP A 1 445 ? 8.977 -33.688 -2.572 1 96.25 445 ASP A C 1
ATOM 3529 O O . ASP A 1 445 ? 9.336 -34.281 -3.592 1 96.25 445 ASP A O 1
ATOM 3533 N N . PRO A 1 446 ? 9.695 -32.688 -2.037 1 97 446 PRO A N 1
ATOM 3534 C CA . PRO A 1 446 ? 10.898 -32.188 -2.713 1 97 446 PRO A CA 1
ATOM 3535 C C . PRO A 1 446 ? 11.938 -33.281 -2.928 1 97 446 PRO A C 1
ATOM 3537 O O . PRO A 1 446 ? 12.586 -33.344 -3.979 1 97 446 PRO A O 1
ATOM 3540 N N . VAL A 1 447 ? 12.102 -34.156 -1.939 1 96.81 447 VAL A N 1
ATOM 3541 C CA . VAL A 1 447 ? 13.102 -35.219 -2.027 1 96.81 447 VAL A CA 1
ATOM 3542 C C . VAL A 1 447 ? 12.711 -36.219 -3.115 1 96.81 447 VAL A C 1
ATOM 3544 O O . VAL A 1 447 ? 13.547 -36.656 -3.912 1 96.81 447 VAL A O 1
ATOM 3547 N N . GLU A 1 448 ? 11.445 -36.562 -3.174 1 96.56 448 GLU A N 1
ATOM 3548 C CA . GLU A 1 448 ? 10.969 -37.469 -4.191 1 96.56 448 GLU A CA 1
ATOM 3549 C C . GLU A 1 448 ? 11.109 -36.875 -5.59 1 96.56 448 GLU A C 1
ATOM 3551 O O . GLU A 1 448 ? 11.461 -37.594 -6.535 1 96.56 448 GLU A O 1
ATOM 3556 N N . VAL A 1 449 ? 10.828 -35.656 -5.742 1 97.69 449 VAL A N 1
ATOM 3557 C CA . VAL A 1 449 ? 10.93 -35 -7.031 1 97.69 449 VAL A CA 1
ATOM 3558 C C . VAL A 1 449 ? 12.383 -34.969 -7.496 1 97.69 449 VAL A C 1
ATOM 3560 O O . VAL A 1 449 ? 12.672 -35.25 -8.656 1 97.69 449 VAL A O 1
ATOM 3563 N N . VAL A 1 450 ? 13.289 -34.562 -6.578 1 98.06 450 VAL A N 1
ATOM 3564 C CA . VAL A 1 450 ? 14.711 -34.5 -6.91 1 98.06 450 VAL A CA 1
ATOM 3565 C C . VAL A 1 450 ? 15.219 -35.875 -7.312 1 98.06 450 VAL A C 1
ATOM 3567 O O . VAL A 1 450 ? 15.961 -36.031 -8.289 1 98.06 450 VAL A O 1
ATOM 3570 N N . ASN A 1 451 ? 14.789 -36.906 -6.602 1 97 451 ASN A N 1
ATOM 3571 C CA . ASN A 1 451 ? 15.211 -38.25 -6.922 1 97 451 ASN A CA 1
ATOM 3572 C C . ASN A 1 451 ? 14.672 -38.719 -8.273 1 97 451 ASN A C 1
ATOM 3574 O O . ASN A 1 451 ? 15.359 -39.406 -9.023 1 97 451 ASN A O 1
ATOM 3578 N N . ALA A 1 452 ? 13.453 -38.406 -8.5 1 97.19 452 ALA A N 1
ATOM 3579 C CA . ALA A 1 452 ? 12.875 -38.75 -9.797 1 97.19 452 ALA A CA 1
ATOM 3580 C C . ALA A 1 452 ? 13.641 -38.062 -10.922 1 97.19 452 ALA A C 1
ATOM 3582 O O . ALA A 1 452 ? 13.859 -38.625 -11.992 1 97.19 452 ALA A O 1
ATOM 3583 N N . LEU A 1 453 ? 14.031 -36.781 -10.742 1 97.75 453 LEU A N 1
ATOM 3584 C CA . LEU A 1 453 ? 14.797 -36.062 -11.742 1 97.75 453 LEU A CA 1
ATOM 3585 C C . LEU A 1 453 ? 16.172 -36.656 -11.938 1 97.75 453 LEU A C 1
ATOM 3587 O O . LEU A 1 453 ? 16.672 -36.75 -13.07 1 97.75 453 LEU A O 1
ATOM 3591 N N . LYS A 1 454 ? 16.844 -37.062 -10.844 1 97.44 454 LYS A N 1
ATOM 3592 C CA . LYS A 1 454 ? 18.141 -37.719 -10.945 1 97.44 454 LYS A CA 1
ATOM 3593 C C . LYS A 1 454 ? 18.062 -38.969 -11.828 1 97.44 454 LYS A C 1
ATOM 3595 O O . LYS A 1 454 ? 18.953 -39.25 -12.633 1 97.44 454 LYS A O 1
ATOM 3600 N N . LYS A 1 455 ? 16.953 -39.688 -11.688 1 96.12 455 LYS A N 1
ATOM 3601 C CA . LYS A 1 455 ? 16.75 -40.875 -12.523 1 96.12 455 LYS A CA 1
ATOM 3602 C C . LYS A 1 455 ? 16.594 -40.469 -13.992 1 96.12 455 LYS A C 1
ATOM 3604 O O . LYS A 1 455 ? 17.141 -41.125 -14.875 1 96.12 455 LYS A O 1
ATOM 3609 N N . ALA A 1 456 ? 15.867 -39.469 -14.203 1 95.38 456 ALA A N 1
ATOM 3610 C CA . ALA A 1 456 ? 15.688 -38.969 -15.57 1 95.38 456 ALA A CA 1
ATOM 3611 C C . ALA A 1 456 ? 17.016 -38.562 -16.188 1 95.38 456 ALA A C 1
ATOM 3613 O O . ALA A 1 456 ? 17.281 -38.812 -17.359 1 95.38 456 ALA A O 1
ATOM 3614 N N . ILE A 1 457 ? 17.844 -37.844 -15.445 1 96.19 457 ILE A N 1
ATOM 3615 C CA . ILE A 1 457 ? 19.141 -37.375 -15.906 1 96.19 457 ILE A CA 1
ATOM 3616 C C . ILE A 1 457 ? 20.016 -38.562 -16.281 1 96.19 457 ILE A C 1
ATOM 3618 O O . ILE A 1 457 ? 20.781 -38.5 -17.25 1 96.19 457 ILE A O 1
ATOM 3622 N N . LYS A 1 458 ? 19.797 -39.688 -15.539 1 94.06 458 LYS A N 1
ATOM 3623 C CA . LYS A 1 458 ? 20.578 -40.875 -15.789 1 94.06 458 LYS A CA 1
ATOM 3624 C C . LYS A 1 458 ? 19.953 -41.719 -16.922 1 94.06 458 LYS A C 1
ATOM 3626 O O . LYS A 1 458 ? 20.438 -42.781 -17.25 1 94.06 458 LYS A O 1
ATOM 3631 N N . GLY A 1 459 ? 18.859 -41.219 -17.453 1 91.25 459 GLY A N 1
ATOM 3632 C CA . GLY A 1 459 ? 18.234 -41.875 -18.594 1 91.25 459 GLY A CA 1
ATOM 3633 C C . GLY A 1 459 ? 17.188 -42.906 -18.188 1 91.25 459 GLY A C 1
ATOM 3634 O O . GLY A 1 459 ? 16.75 -43.688 -19 1 91.25 459 GLY A O 1
ATOM 3635 N N . GLU A 1 460 ? 16.859 -42.906 -16.891 1 92.25 460 GLU A N 1
ATOM 3636 C CA . GLU A 1 460 ? 15.836 -43.812 -16.391 1 92.25 460 GLU A CA 1
ATOM 3637 C C . GLU A 1 460 ? 14.453 -43.188 -16.406 1 92.25 460 GLU A C 1
ATOM 3639 O O . GLU A 1 460 ? 14.336 -41.938 -16.516 1 92.25 460 GLU A O 1
ATOM 3644 N N . THR A 1 461 ? 13.508 -44.062 -16.406 1 89.69 461 THR A N 1
ATOM 3645 C CA . THR A 1 461 ? 12.148 -43.531 -16.391 1 89.69 461 THR A CA 1
ATOM 3646 C C . THR A 1 461 ? 11.797 -43 -15 1 89.69 461 THR A C 1
ATOM 3648 O O . THR A 1 461 ? 12.039 -43.656 -13.992 1 89.69 461 THR A O 1
ATOM 3651 N N . ALA A 1 462 ? 11.297 -41.812 -14.953 1 87.94 462 ALA A N 1
ATOM 3652 C CA . ALA A 1 462 ? 10.883 -41.188 -13.695 1 87.94 462 ALA A CA 1
ATOM 3653 C C . ALA A 1 462 ? 9.68 -41.906 -13.102 1 87.94 462 ALA A C 1
ATOM 3655 O O . ALA A 1 462 ? 8.75 -42.281 -13.828 1 87.94 462 ALA A O 1
ATOM 3656 N N . PRO A 1 463 ? 9.703 -42.219 -11.852 1 87.19 463 PRO A N 1
ATOM 3657 C CA . PRO A 1 463 ? 8.578 -42.906 -11.211 1 87.19 463 PRO A CA 1
ATOM 3658 C C . PRO A 1 463 ? 7.348 -42 -11.07 1 87.19 463 PRO A C 1
ATOM 3660 O O . PRO A 1 463 ? 7.457 -40.781 -11.141 1 87.19 463 PRO A O 1
ATOM 3663 N N . GLU A 1 464 ? 6.258 -42.719 -10.969 1 86.12 464 GLU A N 1
ATOM 3664 C CA . GLU A 1 464 ? 5.039 -42 -10.648 1 86.12 464 GLU A CA 1
ATOM 3665 C C . GLU A 1 464 ? 5.043 -41.5 -9.203 1 86.12 464 GLU A C 1
ATOM 3667 O O . GLU A 1 464 ? 5.492 -42.219 -8.305 1 86.12 464 GLU A O 1
ATOM 3672 N N . LEU A 1 465 ? 4.723 -40.281 -9.023 1 92.69 465 LEU A N 1
ATOM 3673 C CA . LEU A 1 465 ? 4.727 -39.688 -7.695 1 92.69 465 LEU A CA 1
ATOM 3674 C C . LEU A 1 465 ? 3.303 -39.438 -7.203 1 92.69 465 LEU A C 1
ATOM 3676 O O . LEU A 1 465 ? 2.406 -39.156 -8 1 92.69 465 LEU A O 1
ATOM 3680 N N . LEU A 1 466 ? 3.072 -39.625 -5.938 1 93 466 LEU A N 1
ATOM 3681 C CA . LEU A 1 466 ? 1.818 -39.219 -5.297 1 93 466 LEU A CA 1
ATOM 3682 C C . LEU A 1 466 ? 1.95 -37.875 -4.621 1 93 466 LEU A C 1
ATOM 3684 O O . LEU A 1 466 ? 3.002 -37.531 -4.066 1 93 466 LEU A O 1
ATOM 3688 N N . PRO A 1 467 ? 0.895 -37.125 -4.703 1 95.25 467 PRO A N 1
ATOM 3689 C CA . PRO A 1 467 ? 0.936 -35.844 -4.027 1 95.25 467 PRO A CA 1
ATOM 3690 C C . PRO A 1 467 ? 1.271 -35.938 -2.541 1 95.25 467 PRO A C 1
ATOM 3692 O O . PRO A 1 467 ? 0.856 -36.906 -1.886 1 95.25 467 PRO A O 1
ATOM 3695 N N . SER A 1 468 ? 2.047 -35.031 -2.088 1 95.25 468 SER A N 1
ATOM 3696 C CA . SER A 1 468 ? 2.482 -35 -0.696 1 95.25 468 SER A CA 1
ATOM 3697 C C . SER A 1 468 ? 2.594 -33.562 -0.2 1 95.25 468 SER A C 1
ATOM 3699 O O . SER A 1 468 ? 3.162 -32.688 -0.883 1 95.25 468 SER A O 1
ATOM 3701 N N . TYR A 1 469 ? 1.994 -33.312 0.962 1 95.56 469 TYR A N 1
ATOM 3702 C CA . TYR A 1 469 ? 2.012 -31.969 1.546 1 95.56 469 TYR A CA 1
ATOM 3703 C C . TYR A 1 469 ? 2.754 -31.969 2.877 1 95.56 469 TYR A C 1
ATOM 3705 O O . TYR A 1 469 ? 2.572 -32.875 3.699 1 95.56 469 TYR A O 1
ATOM 3713 N N . ARG A 1 470 ? 3.537 -30.969 3.029 1 93.56 470 ARG A N 1
ATOM 3714 C CA . ARG A 1 470 ? 4.324 -30.812 4.25 1 93.56 470 ARG A CA 1
ATOM 3715 C C . ARG A 1 470 ? 3.422 -30.75 5.477 1 93.56 470 ARG A C 1
ATOM 3717 O O . ARG A 1 470 ? 2.49 -29.938 5.52 1 93.56 470 ARG A O 1
ATOM 3724 N N . GLY A 1 471 ? 3.664 -31.562 6.449 1 91.38 471 GLY A N 1
ATOM 3725 C CA . GLY A 1 471 ? 2.955 -31.531 7.719 1 91.38 471 GLY A CA 1
ATOM 3726 C C . GLY A 1 471 ? 1.641 -32.281 7.699 1 91.38 471 GLY A C 1
ATOM 3727 O O . GLY A 1 471 ? 0.984 -32.438 8.734 1 91.38 471 GLY A O 1
ATOM 3728 N N . PHE A 1 472 ? 1.25 -32.781 6.512 1 94.69 472 PHE A N 1
ATOM 3729 C CA . PHE A 1 472 ? -0.01 -33.5 6.402 1 94.69 472 PHE A CA 1
ATOM 3730 C C . PHE A 1 472 ? 0.122 -34.906 6.973 1 94.69 472 PHE A C 1
ATOM 3732 O O . PHE A 1 472 ? 1.025 -35.656 6.594 1 94.69 472 PHE A O 1
ATOM 3739 N N . SER A 1 473 ? -0.801 -35.25 7.91 1 93.5 473 SER A N 1
ATOM 3740 C CA . SER A 1 473 ? -0.711 -36.562 8.578 1 93.5 473 SER A CA 1
ATOM 3741 C C . SER A 1 473 ? -1.781 -37.5 8.07 1 93.5 473 SER A C 1
ATOM 3743 O O . SER A 1 473 ? -1.843 -38.656 8.508 1 93.5 473 SER A O 1
ATOM 3745 N N . GLY A 1 474 ? -2.6 -37.062 7.141 1 94.75 474 GLY A N 1
ATOM 3746 C CA . GLY A 1 474 ? -3.637 -37.906 6.586 1 94.75 474 GLY A CA 1
ATOM 3747 C C . GLY A 1 474 ? -3.115 -38.875 5.539 1 94.75 474 GLY A C 1
ATOM 3748 O O . GLY A 1 474 ? -1.942 -39.25 5.566 1 94.75 474 GLY A O 1
ATOM 3749 N N . ARG A 1 475 ? -4.043 -39.344 4.703 1 93.56 475 ARG A N 1
ATOM 3750 C CA . ARG A 1 475 ? -3.664 -40.344 3.697 1 93.56 475 ARG A CA 1
ATOM 3751 C C . ARG A 1 475 ? -3.939 -39.812 2.291 1 93.56 475 ARG A C 1
ATOM 3753 O O . ARG A 1 475 ? -4.934 -39.125 2.062 1 93.56 475 ARG A O 1
ATOM 3760 N N . VAL A 1 476 ? -3 -40.125 1.469 1 94 476 VAL A N 1
ATOM 3761 C CA . VAL A 1 476 ? -3.164 -39.812 0.051 1 94 476 VAL A CA 1
ATOM 3762 C C . VAL A 1 476 ? -2.986 -41.094 -0.773 1 94 476 VAL A C 1
ATOM 3764 O O . VAL A 1 476 ? -1.979 -41.781 -0.639 1 94 476 VAL A O 1
ATOM 3767 N N . TYR A 1 477 ? -3.949 -41.438 -1.561 1 91.56 477 TYR A N 1
ATOM 3768 C CA . TYR A 1 477 ? -3.857 -42.656 -2.354 1 91.56 477 TYR A CA 1
ATOM 3769 C C . TYR A 1 477 ? -4.684 -42.531 -3.627 1 91.56 477 TYR A C 1
ATOM 3771 O O . TYR A 1 477 ? -5.5 -41.625 -3.766 1 91.56 477 TYR A O 1
ATOM 3779 N N . ALA A 1 478 ? -4.348 -43.375 -4.59 1 89 478 ALA A N 1
ATOM 3780 C CA . ALA A 1 478 ? -5.082 -43.406 -5.852 1 89 478 ALA A CA 1
ATOM 3781 C C . ALA A 1 478 ? -6.297 -44.344 -5.742 1 89 478 ALA A C 1
ATOM 3783 O O . ALA A 1 478 ? -6.215 -45.406 -5.168 1 89 478 ALA A O 1
ATOM 3784 N N . LEU A 1 479 ? -7.449 -43.844 -6.074 1 84.56 479 LEU A N 1
ATOM 3785 C CA . LEU A 1 479 ? -8.688 -44.594 -6.105 1 84.56 479 LEU A CA 1
ATOM 3786 C C . LEU A 1 479 ? -9.414 -44.438 -7.438 1 84.56 479 LEU A C 1
ATOM 3788 O O . LEU A 1 479 ? -9.844 -43.312 -7.77 1 84.56 479 LEU A O 1
ATOM 3792 N N . ASN A 1 480 ? -9.617 -45.469 -8.227 1 80.5 480 ASN A N 1
ATOM 3793 C CA . ASN A 1 480 ? -10.32 -45.469 -9.5 1 80.5 480 ASN A CA 1
ATOM 3794 C C . ASN A 1 480 ? -9.758 -44.406 -10.445 1 80.5 480 ASN A C 1
ATOM 3796 O O . ASN A 1 480 ? -10.516 -43.625 -11.023 1 80.5 480 ASN A O 1
ATOM 3800 N N . GLY A 1 481 ? -8.422 -44.188 -10.453 1 77.06 481 GLY A N 1
ATOM 3801 C CA . GLY A 1 481 ? -7.773 -43.281 -11.375 1 77.06 481 GLY A CA 1
ATOM 3802 C C . GLY A 1 481 ? -7.688 -41.875 -10.852 1 77.06 481 GLY A C 1
ATOM 3803 O O . GLY A 1 481 ? -7.109 -41 -11.5 1 77.06 481 GLY A O 1
ATOM 3804 N N . LYS A 1 482 ? -8.297 -41.625 -9.688 1 86.31 482 LYS A N 1
ATOM 3805 C CA . LYS A 1 482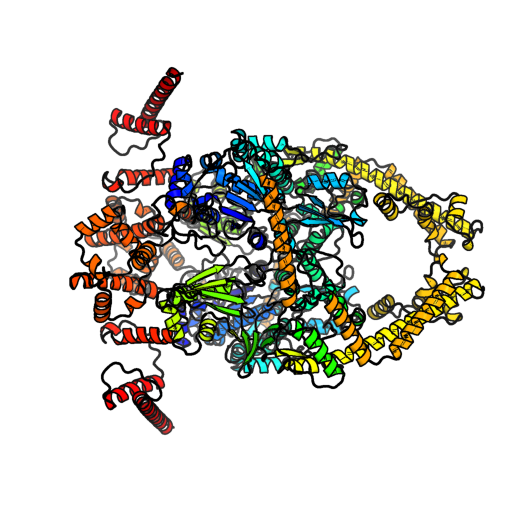 ? -8.227 -40.312 -9.086 1 86.31 482 LYS A CA 1
ATOM 3806 C C . LYS A 1 482 ? -7.426 -40.344 -7.785 1 86.31 482 LYS A C 1
ATOM 3808 O O . LYS A 1 482 ? -7.355 -41.375 -7.117 1 86.31 482 LYS A O 1
ATOM 3813 N N . VAL A 1 483 ? -6.77 -39.25 -7.559 1 90.69 483 VAL A N 1
ATOM 3814 C CA . VAL A 1 483 ? -6.016 -39.156 -6.312 1 90.69 483 VAL A CA 1
ATOM 3815 C C . VAL A 1 483 ? -6.902 -38.562 -5.219 1 90.69 483 VAL A C 1
ATOM 3817 O O . VAL A 1 483 ? -7.582 -37.562 -5.434 1 90.69 483 VAL A O 1
ATOM 3820 N N . VAL A 1 484 ? -6.93 -39.25 -4.102 1 92.06 484 VAL A N 1
ATOM 3821 C CA . VAL A 1 484 ? -7.801 -38.844 -3 1 92.06 484 VAL A CA 1
ATOM 3822 C C . VAL A 1 484 ? -6.957 -38.469 -1.782 1 92.06 484 VAL A C 1
ATOM 3824 O O . VAL A 1 484 ? -5.934 -39.094 -1.508 1 92.06 484 VAL A O 1
ATOM 3827 N N . SER A 1 485 ? -7.34 -37.406 -1.156 1 94.38 485 SER A N 1
ATOM 3828 C CA . SER A 1 485 ? -6.801 -37.031 0.149 1 94.38 485 SER A CA 1
ATOM 3829 C C . SER A 1 485 ? -7.816 -37.281 1.258 1 94.38 485 SER A C 1
ATOM 3831 O O . SER A 1 485 ? -8.969 -36.844 1.155 1 94.38 485 SER A O 1
ATOM 3833 N N . GLU A 1 486 ? -7.383 -37.938 2.209 1 93.88 486 GLU A N 1
ATOM 3834 C CA . GLU A 1 486 ? -8.273 -38.344 3.295 1 93.88 486 GLU A CA 1
ATOM 3835 C C . GLU A 1 486 ? -7.73 -37.906 4.648 1 93.88 486 GLU A C 1
ATOM 3837 O O . GLU A 1 486 ? -6.547 -38.094 4.941 1 93.88 486 GLU A O 1
ATOM 3842 N N . GLY A 1 487 ? -8.688 -37.281 5.398 1 95 487 GLY A N 1
ATOM 3843 C CA . GLY A 1 487 ? -8.312 -36.969 6.77 1 95 487 GLY A CA 1
ATOM 3844 C C . GLY A 1 487 ? -8.273 -38.219 7.664 1 95 487 GLY A C 1
ATOM 3845 O O . GLY A 1 487 ? -8.211 -39.344 7.18 1 95 487 GLY A O 1
ATOM 3846 N N . LEU A 1 488 ? -8.078 -37.969 8.984 1 93.75 488 LEU A N 1
ATOM 3847 C CA . LEU A 1 488 ? -8.055 -39.062 9.953 1 93.75 488 LEU A CA 1
ATOM 3848 C C . LEU A 1 488 ? -9.18 -38.906 10.969 1 93.75 488 LEU A C 1
ATOM 3850 O O . LEU A 1 488 ? -9.43 -37.781 11.461 1 93.75 488 LEU A O 1
ATOM 3854 N N . TRP A 1 489 ? -9.922 -40 11.109 1 91.12 489 TRP A N 1
ATOM 3855 C CA . TRP A 1 489 ? -10.977 -39.969 12.117 1 91.12 489 TRP A CA 1
ATOM 3856 C C . TRP A 1 489 ? -11.164 -41.344 12.75 1 91.12 489 TRP A C 1
ATOM 3858 O O . TRP A 1 489 ? -10.773 -42.344 12.172 1 91.12 489 TRP A O 1
ATOM 3868 N N . ARG A 1 490 ? -11.586 -41.312 14.016 1 86.44 490 ARG A N 1
ATOM 3869 C CA . ARG A 1 490 ? -11.922 -42.531 14.773 1 86.44 490 ARG A CA 1
ATOM 3870 C C . ARG A 1 490 ? -13.32 -42.406 15.375 1 86.44 490 ARG A C 1
ATOM 3872 O O . ARG A 1 490 ? -13.727 -41.344 15.836 1 86.44 490 ARG A O 1
ATOM 3879 N N . VAL A 1 491 ? -14.039 -43.469 15.227 1 80.44 491 VAL A N 1
ATOM 3880 C CA . VAL A 1 491 ? -15.391 -43.5 15.766 1 80.44 491 VAL A CA 1
ATOM 3881 C C . VAL A 1 491 ? -15.414 -44.281 17.062 1 80.44 491 VAL A C 1
ATOM 3883 O O . VAL A 1 491 ? -14.891 -45.406 17.141 1 80.44 491 VAL A O 1
ATOM 3886 N N . TYR A 1 492 ? -15.812 -43.719 18.094 1 73.19 492 TYR A N 1
ATOM 3887 C CA . TYR A 1 492 ? -15.969 -44.375 19.391 1 73.19 492 TYR A CA 1
ATOM 3888 C C . TYR A 1 492 ? -17.422 -44.75 19.641 1 73.19 492 TYR A C 1
ATOM 3890 O O . TYR A 1 492 ? -18.328 -43.969 19.312 1 73.19 492 TYR A O 1
ATOM 3898 N N . GLY A 1 493 ? -17.797 -46.219 19.516 1 56.59 493 GLY A N 1
ATOM 3899 C CA . GLY A 1 493 ? -19.156 -46.719 19.734 1 56.59 493 GLY A CA 1
ATOM 3900 C C . GLY A 1 493 ? -19.391 -47.188 21.156 1 56.59 493 GLY A C 1
ATOM 3901 O O . GLY A 1 493 ? -18.453 -47.562 21.859 1 56.59 493 GLY A O 1
ATOM 3902 N N . SER A 1 494 ? -20.422 -46.844 21.828 1 45.38 494 SER A N 1
ATOM 3903 C CA . SER A 1 494 ? -20.828 -47.531 23.031 1 45.38 494 SER A CA 1
ATOM 3904 C C . SER A 1 494 ? -21.219 -48.969 22.75 1 45.38 494 SER A C 1
ATOM 3906 O O . SER A 1 494 ? -22.016 -49.25 21.844 1 45.38 494 SER A O 1
ATOM 3908 N N . LYS A 1 495 ? -20.609 -50.188 22.734 1 42.09 495 LYS A N 1
ATOM 3909 C CA . LYS A 1 495 ? -21.094 -51.562 22.656 1 42.09 495 LYS A CA 1
ATOM 3910 C C . LYS A 1 495 ? -22.469 -51.688 23.328 1 42.09 495 LYS A C 1
ATOM 3912 O O . LYS A 1 495 ? -23.188 -52.656 23.062 1 42.09 495 LYS A O 1
ATOM 3917 N N . GLY A 1 496 ? -22.688 -51.5 24.75 1 34.16 496 GLY A N 1
ATOM 3918 C CA . GLY A 1 496 ? -23.891 -51.969 25.422 1 34.16 496 GLY A CA 1
ATOM 3919 C C . GLY A 1 496 ? -25.172 -51.375 24.844 1 34.16 496 GLY A C 1
ATOM 3920 O O . GLY A 1 496 ? -25.141 -50.438 24.062 1 34.16 496 GLY A O 1
ATOM 3921 N N . ALA A 1 497 ? -26.516 -52 25.156 1 34.19 497 ALA A N 1
ATOM 3922 C CA . ALA A 1 497 ? -27.859 -51.688 24.703 1 34.19 497 ALA A CA 1
ATOM 3923 C C . ALA A 1 497 ? -28.047 -50.188 24.5 1 34.19 497 ALA A C 1
ATOM 3925 O O . ALA A 1 497 ? -29 -49.781 23.844 1 34.19 497 ALA A O 1
ATOM 3926 N N . GLY A 1 498 ? -28.016 -49.375 25.562 1 31.72 498 GLY A N 1
ATOM 3927 C CA . GLY A 1 498 ? -28.734 -48.094 25.719 1 31.72 498 GLY A CA 1
ATOM 3928 C C . GLY A 1 498 ? -28.203 -47 24.812 1 31.72 498 GLY A C 1
ATOM 3929 O O . GLY A 1 498 ? -27.219 -47.188 24.094 1 31.72 498 GLY A O 1
ATOM 3930 N N . LYS A 1 499 ? -28.531 -45.594 25.094 1 39.38 499 LYS A N 1
ATOM 3931 C CA . LYS A 1 499 ? -28.656 -44.25 24.547 1 39.38 499 LYS A CA 1
ATOM 3932 C C . LYS A 1 499 ? -27.281 -43.656 24.203 1 39.38 499 LYS A C 1
ATOM 3934 O O . LYS A 1 499 ? -27.125 -42.438 24.109 1 39.38 499 LYS A O 1
ATOM 3939 N N . GLY A 1 500 ? -26.125 -44.188 24.281 1 40.5 500 GLY A N 1
ATOM 3940 C CA . GLY A 1 500 ? -24.922 -43.375 24.406 1 40.5 500 GLY A CA 1
ATOM 3941 C C . GLY A 1 500 ? -24.547 -42.656 23.125 1 40.5 500 GLY A C 1
ATOM 3942 O O . GLY A 1 500 ? -25 -43 22.047 1 40.5 500 GLY A O 1
ATOM 3943 N N . LEU A 1 501 ? -24.094 -41.312 23.109 1 49.56 501 LEU A N 1
ATOM 3944 C CA . LEU A 1 501 ? -23.562 -40.375 22.109 1 49.56 501 LEU A CA 1
ATOM 3945 C C . LEU A 1 501 ? -22.391 -41 21.359 1 49.56 501 LEU A C 1
ATOM 3947 O O . LEU A 1 501 ? -21.438 -41.5 21.984 1 49.56 501 LEU A O 1
ATOM 3951 N N . ASP A 1 502 ? -22.5 -41.344 20.188 1 62.59 502 ASP A N 1
ATOM 3952 C CA . ASP A 1 502 ? -21.359 -41.719 19.344 1 62.59 502 ASP A CA 1
ATOM 3953 C C . ASP A 1 502 ? -20.5 -40.5 19.031 1 62.59 502 ASP A C 1
ATOM 3955 O O . ASP A 1 502 ? -21.016 -39.406 18.797 1 62.59 502 ASP A O 1
ATOM 3959 N N . THR A 1 503 ? -19.234 -40.5 19.562 1 78.06 503 THR A N 1
ATOM 3960 C CA . THR A 1 503 ? -18.266 -39.438 19.359 1 78.06 503 THR A CA 1
ATOM 3961 C C . THR A 1 503 ? -17.281 -39.812 18.266 1 78.06 503 THR A C 1
ATOM 3963 O O . THR A 1 503 ? -16.797 -40.938 18.203 1 78.06 503 THR A O 1
ATOM 3966 N N . VAL A 1 504 ? -17.188 -38.906 17.328 1 85.69 504 VAL A N 1
ATOM 3967 C CA . VAL A 1 504 ? -16.188 -39.062 16.281 1 85.69 504 VAL A CA 1
ATOM 3968 C C . VAL A 1 504 ? -15.008 -38.125 16.562 1 85.69 504 VAL A C 1
ATOM 3970 O O . VAL A 1 504 ? -15.188 -36.938 16.797 1 85.69 504 VAL A O 1
ATOM 3973 N N . GLU A 1 505 ? -13.883 -38.75 16.594 1 89.94 505 GLU A N 1
ATOM 3974 C CA . GLU A 1 505 ? -12.648 -38 16.781 1 89.94 505 GLU A CA 1
ATOM 3975 C C . GLU A 1 505 ? -11.961 -37.719 15.453 1 89.94 505 GLU A C 1
ATOM 3977 O O . GLU A 1 505 ? -11.609 -38.625 14.727 1 89.94 505 GLU A O 1
ATOM 3982 N N . VAL A 1 506 ? -11.852 -36.469 15.133 1 93.06 506 VAL A N 1
ATOM 3983 C CA . VAL A 1 506 ? -11.18 -36.062 13.906 1 93.06 506 VAL A CA 1
ATOM 3984 C C . VAL A 1 506 ? -9.812 -35.469 14.25 1 93.06 506 VAL A C 1
ATOM 3986 O O . VAL A 1 506 ? -9.727 -34.469 14.992 1 93.06 506 VAL A O 1
ATOM 3989 N N . THR A 1 507 ? -8.75 -35.969 13.656 1 94.06 507 THR A N 1
ATOM 3990 C CA . THR A 1 507 ? -7.414 -35.5 14.016 1 94.06 507 THR A CA 1
ATOM 3991 C C . THR A 1 507 ? -6.699 -34.938 12.797 1 94.06 507 THR A C 1
ATOM 3993 O O . THR A 1 507 ? -5.602 -34.375 12.922 1 94.06 507 THR A O 1
ATOM 3996 N N . GLU A 1 508 ? -7.281 -35.062 11.672 1 95.75 508 GLU A N 1
ATOM 3997 C CA . GLU A 1 508 ? -6.746 -34.438 10.453 1 95.75 508 GLU A CA 1
ATOM 3998 C C . GLU A 1 508 ? -7.855 -34.156 9.445 1 95.75 508 GLU A C 1
ATOM 4000 O O . GLU A 1 508 ? -8.852 -34.906 9.391 1 95.75 508 GLU A O 1
ATOM 4005 N N . LEU A 1 509 ? -7.691 -33.125 8.711 1 95.5 509 LEU A N 1
ATOM 4006 C CA . LEU A 1 509 ? -8.617 -32.781 7.645 1 95.5 509 LEU A CA 1
ATOM 4007 C C . LEU A 1 509 ? -7.996 -33.031 6.277 1 95.5 509 LEU A C 1
ATOM 4009 O O . LEU A 1 509 ? -6.773 -33.125 6.152 1 95.5 509 LEU A O 1
ATOM 4013 N N . PRO A 1 510 ? -8.852 -33.219 5.297 1 95.25 510 PRO A N 1
ATOM 4014 C CA . PRO A 1 510 ? -8.281 -33.375 3.957 1 95.25 510 PRO A CA 1
ATOM 4015 C C . PRO A 1 510 ? -7.484 -32.156 3.518 1 95.25 510 PRO A C 1
ATOM 4017 O O . PRO A 1 510 ? -7.699 -31.047 4.043 1 95.25 510 PRO A O 1
ATOM 4020 N N . ILE A 1 511 ? -6.66 -32.344 2.553 1 94.31 511 ILE A N 1
ATOM 4021 C CA . ILE A 1 511 ? -5.809 -31.281 2.064 1 94.31 511 ILE A CA 1
ATOM 4022 C C . ILE A 1 511 ? -6.672 -30.172 1.459 1 94.31 511 ILE A C 1
ATOM 4024 O O . ILE A 1 511 ? -7.582 -30.438 0.677 1 94.31 511 ILE A O 1
ATOM 4028 N N . GLY A 1 512 ? -6.445 -28.938 1.82 1 90.62 512 GLY A N 1
ATOM 4029 C CA . GLY A 1 512 ? -7.137 -27.781 1.263 1 90.62 512 GLY A CA 1
ATOM 4030 C C . GLY A 1 512 ? -8.359 -27.375 2.061 1 90.62 512 GLY A C 1
ATOM 4031 O O . GLY A 1 512 ? -9.008 -26.375 1.744 1 90.62 512 GLY A O 1
ATOM 4032 N N . VAL A 1 513 ? -8.648 -28.125 3.102 1 93.5 513 VAL A N 1
ATOM 4033 C CA . VAL A 1 513 ? -9.789 -27.797 3.945 1 93.5 513 VAL A CA 1
ATOM 4034 C C . VAL A 1 513 ? -9.312 -27.109 5.23 1 93.5 513 VAL A C 1
ATOM 4036 O O . VAL A 1 513 ? -8.57 -27.719 6.008 1 93.5 513 VAL A O 1
ATOM 4039 N N . TRP A 1 514 ? -9.812 -25.922 5.418 1 92.88 514 TRP A N 1
ATOM 4040 C CA . TRP A 1 514 ? -9.438 -25.188 6.621 1 92.88 514 TRP A CA 1
ATOM 4041 C C . TRP A 1 514 ? -10.367 -25.531 7.781 1 92.88 514 TRP A C 1
ATOM 4043 O O . TRP A 1 514 ? -11.555 -25.797 7.574 1 92.88 514 TRP A O 1
ATOM 4053 N N . THR A 1 515 ? -9.867 -25.469 8.961 1 90.19 515 THR A N 1
ATOM 4054 C CA . THR A 1 515 ? -10.602 -25.922 10.141 1 90.19 515 THR A CA 1
ATOM 4055 C C . THR A 1 515 ? -11.891 -25.109 10.32 1 90.19 515 THR A C 1
ATOM 4057 O O . THR A 1 515 ? -12.953 -25.688 10.547 1 90.19 515 THR A O 1
ATOM 4060 N N . ASP A 1 516 ? -11.805 -23.781 10.281 1 86.5 516 ASP A N 1
ATOM 4061 C CA . ASP A 1 516 ? -12.977 -22.953 10.492 1 86.5 516 ASP A CA 1
ATOM 4062 C C . ASP A 1 516 ? -14.023 -23.188 9.398 1 86.5 516 ASP A C 1
ATOM 4064 O O . ASP A 1 516 ? -15.227 -23.172 9.672 1 86.5 516 ASP A O 1
ATOM 4068 N N . ASP A 1 517 ? -13.555 -23.359 8.18 1 89.56 517 ASP A N 1
ATOM 4069 C CA . ASP A 1 517 ? -14.469 -23.672 7.09 1 89.56 517 ASP A CA 1
ATOM 4070 C C . ASP A 1 517 ? -15.141 -25.031 7.312 1 89.56 517 ASP A C 1
ATOM 4072 O O . ASP A 1 517 ? -16.328 -25.188 7.035 1 89.56 517 ASP A O 1
ATOM 4076 N N . PHE A 1 518 ? -14.391 -26.031 7.762 1 91.81 518 PHE A N 1
ATOM 4077 C CA . PHE A 1 518 ? -14.906 -27.359 8.055 1 91.81 518 PHE A CA 1
ATOM 4078 C C . PHE A 1 518 ? -16.016 -27.297 9.102 1 91.81 518 PHE A C 1
ATOM 4080 O O . PHE A 1 518 ? -17.078 -27.859 8.914 1 91.81 518 PHE A O 1
ATOM 4087 N N . ILE A 1 519 ? -15.719 -26.562 10.133 1 86.31 519 ILE A N 1
ATOM 4088 C CA . ILE A 1 519 ? -16.656 -26.453 11.242 1 86.31 519 ILE A CA 1
ATOM 4089 C C . ILE A 1 519 ? -17.922 -25.719 10.781 1 86.31 519 ILE A C 1
ATOM 4091 O O . ILE A 1 519 ? -19.031 -26.156 11.055 1 86.31 519 ILE A O 1
ATOM 4095 N N . SER A 1 520 ? -17.719 -24.594 10.078 1 85.75 520 SER A N 1
ATOM 4096 C CA . SER A 1 520 ? -18.859 -23.828 9.586 1 85.75 520 SER A CA 1
ATOM 4097 C C . SER A 1 520 ? -19.719 -24.641 8.633 1 85.75 520 SER A C 1
ATOM 4099 O O . SER A 1 520 ? -20.938 -24.578 8.688 1 85.75 520 SER A O 1
ATOM 4101 N N . ASN A 1 521 ? -19.047 -25.391 7.75 1 86.38 521 ASN A N 1
ATOM 4102 C CA . ASN A 1 521 ? -19.766 -26.234 6.805 1 86.38 521 ASN A CA 1
ATOM 4103 C C . ASN A 1 521 ? -20.531 -27.359 7.516 1 86.38 521 ASN A C 1
ATOM 4105 O O . ASN A 1 521 ? -21.641 -27.719 7.109 1 86.38 521 ASN A O 1
ATOM 4109 N N . LEU A 1 522 ? -19.891 -27.938 8.516 1 83.81 522 LEU A N 1
ATOM 4110 C CA . LEU A 1 522 ? -20.531 -29 9.281 1 83.81 522 LEU A CA 1
ATOM 4111 C C . LEU A 1 522 ? -21.75 -28.469 10.039 1 83.81 522 LEU A C 1
ATOM 4113 O O . LEU A 1 522 ? -22.766 -29.156 10.133 1 83.81 522 LEU A O 1
ATOM 4117 N N . GLU A 1 523 ? -21.547 -27.266 10.609 1 80.12 523 GLU A N 1
ATOM 4118 C CA . GLU A 1 523 ? -22.656 -26.641 11.328 1 80.12 523 GLU A CA 1
ATOM 4119 C C . GLU A 1 523 ? -23.828 -26.344 10.383 1 80.12 523 GLU A C 1
ATOM 4121 O O . GLU A 1 523 ? -24.984 -26.516 10.75 1 80.12 523 GLU A O 1
ATOM 4126 N N . GLU A 1 524 ? -23.469 -25.891 9.234 1 81.06 524 GLU A N 1
ATOM 4127 C CA . GLU A 1 524 ? -24.5 -25.609 8.234 1 81.06 524 GLU A CA 1
ATOM 4128 C C . GLU A 1 524 ? -25.203 -26.891 7.793 1 81.06 524 GLU A C 1
ATOM 4130 O O . GLU A 1 524 ? -26.422 -26.922 7.609 1 81.06 524 GLU A O 1
ATOM 4135 N N . LYS A 1 525 ? -24.422 -27.906 7.602 1 78.06 525 LYS A N 1
ATOM 4136 C CA . LYS A 1 525 ? -24.953 -29.203 7.227 1 78.06 525 LYS A CA 1
ATOM 4137 C C . LYS A 1 525 ? -25.844 -29.766 8.328 1 78.06 525 LYS A C 1
ATOM 4139 O O . LYS A 1 525 ? -26.906 -30.344 8.047 1 78.06 525 LYS A O 1
ATOM 4144 N N . ALA A 1 526 ? -25.375 -29.625 9.516 1 72.81 526 ALA A N 1
ATOM 4145 C CA . ALA A 1 526 ? -26.141 -30.109 10.664 1 72.81 526 ALA A CA 1
ATOM 4146 C C . ALA A 1 526 ? -27.484 -29.391 10.773 1 72.81 526 ALA A C 1
ATOM 4148 O O . ALA A 1 526 ? -28.5 -30 11.094 1 72.81 526 ALA A O 1
ATOM 4149 N N . LYS A 1 527 ? -27.391 -28.094 10.523 1 70.75 527 LYS A N 1
ATOM 4150 C CA . LYS A 1 527 ? -28.625 -27.297 10.539 1 70.75 527 LYS A CA 1
ATOM 4151 C C . LYS A 1 527 ? -29.578 -27.75 9.438 1 70.75 527 LYS A C 1
ATOM 4153 O O . LYS A 1 527 ? -30.781 -27.875 9.672 1 70.75 527 LYS A O 1
ATOM 4158 N N . LYS A 1 528 ? -28.984 -28.094 8.32 1 68.5 528 LYS A N 1
ATOM 4159 C CA . LYS A 1 528 ? -29.781 -28.516 7.168 1 68.5 528 LYS A CA 1
ATOM 4160 C C . LYS A 1 528 ? -30.375 -29.891 7.383 1 68.5 528 LYS A C 1
ATOM 4162 O O . LYS A 1 528 ? -31.516 -30.156 7.004 1 68.5 528 LYS A O 1
ATOM 4167 N N . THR A 1 529 ? -29.609 -30.797 7.949 1 64.38 529 THR A N 1
ATOM 4168 C CA . THR A 1 529 ? -30.047 -32.188 8.148 1 64.38 529 THR A CA 1
ATOM 4169 C C . THR A 1 529 ? -30.703 -32.344 9.516 1 64.38 529 THR A C 1
ATOM 4171 O O . THR A 1 529 ? -31.172 -33.438 9.859 1 64.38 529 THR A O 1
ATOM 4174 N N . ARG A 1 530 ? -30.844 -31.297 10.258 1 52.72 530 ARG A N 1
ATOM 4175 C CA . ARG A 1 530 ? -31.422 -31.297 11.594 1 52.72 530 ARG A CA 1
ATOM 4176 C C . ARG A 1 530 ? -30.734 -32.312 12.492 1 52.72 530 ARG A C 1
ATOM 4178 O O . ARG A 1 530 ? -31.406 -33.062 13.219 1 52.72 530 ARG A O 1
ATOM 4185 N N . LEU A 1 531 ? -29.609 -32.625 12.172 1 64.31 531 LEU A N 1
ATOM 4186 C CA . LEU A 1 531 ? -28.797 -33.469 13.039 1 64.31 531 LEU A CA 1
ATOM 4187 C C . LEU A 1 531 ? -28.188 -32.656 14.188 1 64.31 531 LEU A C 1
ATOM 4189 O O . LEU A 1 531 ? -27.672 -31.578 13.977 1 64.31 531 LEU A O 1
ATOM 4193 N N . MET A 1 532 ? -28.562 -33.062 15.375 1 58.59 532 MET A N 1
ATOM 4194 C CA . MET A 1 532 ? -27.953 -32.406 16.531 1 58.59 532 MET A CA 1
ATOM 4195 C C . MET A 1 532 ? -26.516 -32.875 16.719 1 58.59 532 MET A C 1
ATOM 4197 O O . MET A 1 532 ? -26.266 -34.062 16.859 1 58.59 532 MET A O 1
ATOM 4201 N N . MET A 1 533 ? -25.656 -32 16.453 1 72.5 533 MET A N 1
ATOM 4202 C CA . MET A 1 533 ? -24.234 -32.344 16.641 1 72.5 533 MET A CA 1
ATOM 4203 C C . MET A 1 533 ? -23.531 -31.266 17.453 1 72.5 533 MET A C 1
ATOM 4205 O O . MET A 1 533 ? -23.953 -30.109 17.469 1 72.5 533 MET A O 1
ATOM 4209 N N . ALA A 1 534 ? -22.656 -31.688 18.359 1 72.81 534 ALA A N 1
ATOM 4210 C CA . ALA A 1 534 ? -21.797 -30.781 19.109 1 72.81 534 ALA A CA 1
ATOM 4211 C C . ALA A 1 534 ? -20.328 -30.969 18.734 1 72.81 534 ALA A C 1
ATOM 4213 O O . ALA A 1 534 ? -19.844 -32.094 18.656 1 72.81 534 ALA A O 1
ATOM 4214 N N . ILE A 1 535 ? -19.734 -29.891 18.359 1 80.5 535 ILE A N 1
ATOM 4215 C CA . ILE A 1 535 ? -18.328 -29.938 18 1 80.5 535 ILE A CA 1
ATOM 4216 C C . ILE A 1 535 ? -17.484 -29.375 19.156 1 80.5 535 ILE A C 1
ATOM 4218 O O . ILE A 1 535 ? -17.734 -28.281 19.641 1 80.5 535 ILE A O 1
ATOM 4222 N N . HIS A 1 536 ? -16.547 -30.141 19.594 1 78.88 536 HIS A N 1
ATOM 4223 C CA . HIS A 1 536 ? -15.648 -29.734 20.672 1 78.88 536 HIS A CA 1
ATOM 4224 C C . HIS A 1 536 ? -14.195 -29.703 20.203 1 78.88 536 HIS A C 1
ATOM 4226 O O . HIS A 1 536 ? -13.711 -30.672 19.609 1 78.88 536 HIS A O 1
ATOM 4232 N N . LYS A 1 537 ? -13.57 -28.625 20.531 1 81.5 537 LYS A N 1
ATOM 4233 C CA . LYS A 1 537 ? -12.141 -28.516 20.25 1 81.5 537 LYS A CA 1
ATOM 4234 C C . LYS A 1 537 ? -11.312 -29 21.438 1 81.5 537 LYS A C 1
ATOM 4236 O O . LYS A 1 537 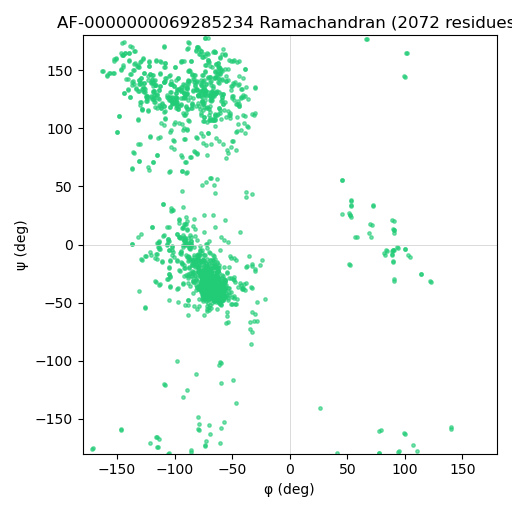? -11.469 -28.516 22.562 1 81.5 537 LYS A O 1
ATOM 4241 N N . CYS A 1 538 ? -10.469 -29.875 21.094 1 79.06 538 CYS A N 1
ATOM 4242 C CA . CYS A 1 538 ? -9.648 -30.469 22.156 1 79.06 538 CYS A CA 1
ATOM 4243 C C . CYS A 1 538 ? -8.508 -29.531 22.531 1 79.06 538 CYS A C 1
ATOM 4245 O O . CYS A 1 538 ? -8.258 -28.547 21.844 1 79.06 538 CYS A O 1
ATOM 4247 N N . GLU A 1 539 ? -7.824 -29.797 23.562 1 70.31 539 GLU A N 1
ATOM 4248 C CA . GLU A 1 539 ? -6.773 -28.938 24.109 1 70.31 539 GLU A CA 1
ATOM 4249 C C . GLU A 1 539 ? -5.594 -28.828 23.141 1 70.31 539 GLU A C 1
ATOM 4251 O O . GLU A 1 539 ? -4.953 -27.781 23.062 1 70.31 539 GLU A O 1
ATOM 4256 N N . ASP A 1 540 ? -5.387 -29.922 22.469 1 76.88 540 ASP A N 1
ATOM 4257 C CA . ASP A 1 540 ? -4.215 -29.906 21.594 1 76.88 540 ASP A CA 1
ATOM 4258 C C . ASP A 1 540 ? -4.559 -29.328 20.219 1 76.88 540 ASP A C 1
ATOM 4260 O O . ASP A 1 540 ? -3.689 -29.203 19.359 1 76.88 540 ASP A O 1
ATOM 4264 N N . HIS A 1 541 ? -5.863 -29.031 20.109 1 82.62 541 HIS A N 1
ATOM 4265 C CA . HIS A 1 541 ? -6.262 -28.359 18.875 1 82.62 541 HIS A CA 1
ATOM 4266 C C . HIS A 1 541 ? -5.711 -26.938 18.828 1 82.62 541 HIS A C 1
ATOM 4268 O O . HIS A 1 541 ? -5.871 -26.172 19.781 1 82.62 541 HIS A O 1
ATOM 4274 N N . ASN A 1 542 ? -5 -26.641 17.797 1 78.62 542 ASN A N 1
ATOM 4275 C CA . ASN A 1 542 ? -4.414 -25.312 17.672 1 78.62 542 ASN A CA 1
ATOM 4276 C C . ASN A 1 542 ? -4.34 -24.859 16.219 1 78.62 542 ASN A C 1
ATOM 4278 O O . ASN A 1 542 ? -5.141 -25.297 15.391 1 78.62 542 ASN A O 1
ATOM 4282 N N . ASP A 1 543 ? -3.484 -23.922 15.977 1 78.38 543 ASP A N 1
ATOM 4283 C CA . ASP A 1 543 ? -3.393 -23.328 14.648 1 78.38 543 ASP A CA 1
ATOM 4284 C C . ASP A 1 543 ? -2.691 -24.281 13.672 1 78.38 543 ASP A C 1
ATOM 4286 O O . ASP A 1 543 ? -2.791 -24.109 12.453 1 78.38 543 ASP A O 1
ATOM 4290 N N . GLU A 1 544 ? -2.053 -25.312 14.141 1 80.31 544 GLU A N 1
ATOM 4291 C CA . GLU A 1 544 ? -1.344 -26.234 13.266 1 80.31 544 GLU A CA 1
ATOM 4292 C C . GLU A 1 544 ? -1.963 -27.625 13.32 1 80.31 544 GLU A C 1
ATOM 4294 O O . GLU A 1 544 ? -1.923 -28.375 12.336 1 80.31 544 GLU A O 1
ATOM 4299 N N . LYS A 1 545 ? -2.479 -27.922 14.484 1 84.38 545 LYS A N 1
ATOM 4300 C CA . LYS A 1 545 ? -2.982 -29.266 14.711 1 84.38 545 LYS A CA 1
ATOM 4301 C C . LYS A 1 545 ? -4.508 -29.281 14.797 1 84.38 545 LYS A C 1
ATOM 4303 O O . LYS A 1 545 ? -5.105 -28.391 15.406 1 84.38 545 LYS A O 1
ATOM 4308 N N . VAL A 1 546 ? -5.02 -30.344 14.18 1 90.62 546 VAL A N 1
ATOM 4309 C CA . VAL A 1 546 ? -6.469 -30.516 14.211 1 90.62 546 VAL A CA 1
ATOM 4310 C C . VAL A 1 546 ? -6.828 -31.625 15.203 1 90.62 546 VAL A C 1
ATOM 4312 O O . VAL A 1 546 ? -6.262 -32.719 15.148 1 90.62 546 VAL A O 1
ATOM 4315 N N . HIS A 1 547 ? -7.641 -31.359 16.141 1 89.81 547 HIS A N 1
ATOM 4316 C CA . HIS A 1 547 ? -8.18 -32.344 17.078 1 89.81 547 HIS A CA 1
ATOM 4317 C C . HIS A 1 547 ? -9.578 -31.953 17.547 1 89.81 547 HIS A C 1
ATOM 4319 O O . HIS A 1 547 ? -9.727 -31.188 18.516 1 89.81 547 HIS A O 1
ATOM 4325 N N . LEU A 1 548 ? -10.531 -32.562 16.859 1 90.19 548 LEU A N 1
ATOM 4326 C CA . LEU A 1 548 ? -11.93 -32.219 17.109 1 90.19 548 LEU A CA 1
ATOM 4327 C C . LEU A 1 548 ? -12.703 -33.469 17.578 1 90.19 548 LEU A C 1
ATOM 4329 O O . LEU A 1 548 ? -12.414 -34.594 17.141 1 90.19 548 LEU A O 1
ATOM 4333 N N . LEU A 1 549 ? -13.547 -33.25 18.453 1 86 549 LEU A N 1
ATOM 4334 C CA . LEU A 1 549 ? -14.492 -34.281 18.859 1 86 549 LEU A CA 1
ATOM 4335 C C . LEU A 1 549 ? -15.914 -33.906 18.438 1 86 549 LEU A C 1
ATOM 4337 O O . LEU A 1 549 ? -16.406 -32.844 18.828 1 86 549 LEU A O 1
ATOM 4341 N N . ILE A 1 550 ? -16.453 -34.719 17.609 1 85.44 550 ILE A N 1
ATOM 4342 C CA . ILE A 1 550 ? -17.797 -34.469 17.109 1 85.44 550 ILE A CA 1
ATOM 4343 C C . ILE A 1 550 ? -18.766 -35.469 17.703 1 85.44 550 ILE A C 1
ATOM 4345 O O . ILE A 1 550 ? -18.641 -36.688 17.469 1 85.44 550 ILE A O 1
ATOM 4349 N N . GLY A 1 551 ? -19.672 -34.969 18.516 1 75.12 551 GLY A N 1
ATOM 4350 C CA . GLY A 1 551 ? -20.656 -35.812 19.156 1 75.12 551 GLY A CA 1
ATOM 4351 C C . GLY A 1 551 ? -22 -35.812 18.453 1 75.12 551 GLY A C 1
ATOM 4352 O O . GLY A 1 551 ? -22.469 -34.75 18.031 1 75.12 551 GLY A O 1
ATOM 4353 N N . PHE A 1 552 ? -22.438 -37 18.141 1 69.75 552 PHE A N 1
ATOM 4354 C CA . PHE A 1 552 ? -23.75 -37.125 17.5 1 69.75 552 PHE A CA 1
ATOM 4355 C C . PHE A 1 552 ? -24.797 -37.625 18.5 1 69.75 552 PHE A C 1
ATOM 4357 O O . PHE A 1 552 ? -24.469 -38.375 19.422 1 69.75 552 PHE A O 1
ATOM 4364 N N . GLU A 1 553 ? -25.969 -37.062 18.453 1 58.75 553 GLU A N 1
ATOM 4365 C CA . GLU A 1 553 ? -27.047 -37.656 19.234 1 58.75 553 GLU A CA 1
ATOM 4366 C C . GLU A 1 553 ? -27.469 -39 18.656 1 58.75 553 GLU A C 1
ATOM 4368 O O . GLU A 1 553 ? -27.391 -39.219 17.453 1 58.75 553 GLU A O 1
ATOM 4373 N N . ASN A 1 554 ? -27.594 -40.188 19.359 1 51.69 554 ASN A N 1
ATOM 4374 C CA . ASN A 1 554 ? -27.688 -41.625 19.172 1 51.69 554 ASN A CA 1
ATOM 4375 C C . ASN A 1 554 ? -28.422 -41.969 17.875 1 51.69 554 ASN A C 1
ATOM 4377 O O . ASN A 1 554 ? -27.969 -42.812 17.109 1 51.69 554 ASN A O 1
ATOM 4381 N N . SER A 1 555 ? -29.641 -41.531 17.703 1 48 555 SER A N 1
ATOM 4382 C CA . SER A 1 555 ? -30.5 -42.125 16.672 1 48 555 SER A CA 1
ATOM 4383 C C . SER A 1 555 ? -30.016 -41.75 15.273 1 48 555 SER A C 1
ATOM 4385 O O . SER A 1 555 ? -30.203 -42.531 14.328 1 48 555 SER A O 1
ATOM 4387 N N . GLU A 1 556 ? -29.375 -40.75 15.156 1 51.5 556 GLU A N 1
ATOM 4388 C CA . GLU A 1 556 ? -29.203 -40.156 13.836 1 51.5 556 GLU A CA 1
ATOM 4389 C C . GLU A 1 556 ? -27.984 -40.719 13.117 1 51.5 556 GLU A C 1
ATOM 4391 O O . GLU A 1 556 ? -28.016 -40.906 11.906 1 51.5 556 GLU A O 1
ATOM 4396 N N . LEU A 1 557 ? -26.922 -41.062 13.844 1 53.81 557 LEU A N 1
ATOM 4397 C CA . LEU A 1 557 ? -25.766 -41.688 13.195 1 53.81 557 LEU A CA 1
ATOM 4398 C C . LEU A 1 557 ? -26.125 -43.062 12.633 1 53.81 557 LEU A C 1
ATOM 4400 O O . LEU A 1 557 ? -25.641 -43.438 11.578 1 53.81 557 LEU A O 1
ATOM 4404 N N . LEU A 1 558 ? -26.984 -43.719 13.391 1 50.47 558 LEU A N 1
ATOM 4405 C CA . LEU A 1 558 ? -27.438 -45.031 12.945 1 50.47 558 LEU A CA 1
ATOM 4406 C C . LEU A 1 558 ? -28.141 -44.938 11.602 1 50.47 558 LEU A C 1
ATOM 4408 O O . LEU A 1 558 ? -28.031 -45.844 10.773 1 50.47 558 LEU A O 1
ATOM 4412 N N . ARG A 1 559 ? -28.859 -43.875 11.531 1 52.5 559 ARG A N 1
ATOM 4413 C CA . ARG A 1 559 ? -29.531 -43.719 10.25 1 52.5 559 ARG A CA 1
ATOM 4414 C C . ARG A 1 559 ? -28.531 -43.656 9.102 1 52.5 559 ARG A C 1
ATOM 4416 O O . ARG A 1 559 ? -28.797 -44.156 8.008 1 52.5 559 ARG A O 1
ATOM 4423 N N . LEU A 1 560 ? -27.484 -43.031 9.422 1 53.59 560 LEU A N 1
ATOM 4424 C CA . LEU A 1 560 ? -26.469 -42.906 8.383 1 53.59 560 LEU A CA 1
ATOM 4425 C C . LEU A 1 560 ? -25.75 -44.25 8.164 1 53.59 560 LEU A C 1
ATOM 4427 O O . LEU A 1 560 ? -25.25 -44.5 7.066 1 53.59 560 LEU A O 1
ATOM 4431 N N . THR A 1 561 ? -25.75 -45.156 9.258 1 51.88 561 THR A N 1
ATOM 4432 C CA . THR A 1 561 ? -24.906 -46.344 9.258 1 51.88 561 THR A CA 1
ATOM 4433 C C . THR A 1 561 ? -25.672 -47.562 8.781 1 51.88 561 THR A C 1
ATOM 4435 O O . THR A 1 561 ? -25.203 -48.688 8.922 1 51.88 561 THR A O 1
ATOM 4438 N N . LYS A 1 562 ? -26.859 -47.375 8.344 1 48.22 562 LYS A N 1
ATOM 4439 C CA . LYS A 1 562 ? -27.422 -48.625 7.887 1 48.22 562 LYS A CA 1
ATOM 4440 C C . LYS A 1 562 ? -26.469 -49.344 6.914 1 48.22 562 LYS A C 1
ATOM 4442 O O . LYS A 1 562 ? -26.703 -50.5 6.543 1 48.22 562 LYS A O 1
ATOM 4447 N N . SER A 1 563 ? -25.484 -48.656 6.484 1 49.09 563 SER A N 1
ATOM 4448 C CA . SER A 1 563 ? -24.578 -49.281 5.523 1 49.09 563 SER A CA 1
ATOM 4449 C C . SER A 1 563 ? -23.469 -50.031 6.23 1 49.09 563 SER A C 1
ATOM 4451 O O . SER A 1 563 ? -23.188 -49.812 7.406 1 49.09 563 SER A O 1
ATOM 4453 N N . ARG A 1 564 ? -23.047 -51.219 5.746 1 54.12 564 ARG A N 1
ATOM 4454 C CA . ARG A 1 564 ? -22.094 -52.219 6.207 1 54.12 564 ARG A CA 1
ATOM 4455 C C . ARG A 1 564 ? -20.828 -51.562 6.758 1 54.12 564 ARG A C 1
ATOM 4457 O O . ARG A 1 564 ? -20.266 -52.031 7.746 1 54.12 564 ARG A O 1
ATOM 4464 N N . ASN A 1 565 ? -20.25 -50.406 6.211 1 62.78 565 ASN A N 1
ATOM 4465 C CA . ASN A 1 565 ? -19.031 -49.812 6.738 1 62.78 565 ASN A CA 1
ATOM 4466 C C . ASN A 1 565 ? -19.312 -48.438 7.379 1 62.78 565 ASN A C 1
ATOM 4468 O O . ASN A 1 565 ? -19.375 -47.438 6.684 1 62.78 565 ASN A O 1
ATOM 4472 N N . VAL A 1 566 ? -19.562 -48.438 8.641 1 64.69 566 VAL A N 1
ATOM 4473 C CA . VAL A 1 566 ? -20 -47.281 9.43 1 64.69 566 VAL A CA 1
ATOM 4474 C C . VAL A 1 566 ? -18.906 -46.219 9.406 1 64.69 566 VAL A C 1
ATOM 4476 O O . VAL A 1 566 ? -19.188 -45.031 9.242 1 64.69 566 VAL A O 1
ATOM 4479 N N . THR A 1 567 ? -17.656 -46.656 9.484 1 74.81 567 THR A N 1
ATOM 4480 C CA . THR A 1 567 ? -16.547 -45.719 9.578 1 74.81 567 THR A CA 1
ATOM 4481 C C . THR A 1 567 ? -16.406 -44.906 8.289 1 74.81 567 THR A C 1
ATOM 4483 O O . THR A 1 567 ? -16.234 -43.688 8.32 1 74.81 567 THR A O 1
ATOM 4486 N N . GLU A 1 568 ? -16.562 -45.594 7.242 1 78.38 568 GLU A N 1
ATOM 4487 C CA . GLU A 1 568 ? -16.406 -44.938 5.945 1 78.38 568 GLU A CA 1
ATOM 4488 C C . GLU A 1 568 ? -17.578 -44 5.664 1 78.38 568 GLU A C 1
ATOM 4490 O O . GLU A 1 568 ? -17.391 -42.906 5.098 1 78.38 568 GLU A O 1
ATOM 4495 N N . THR A 1 569 ? -18.672 -44.406 6.043 1 76.06 569 THR A N 1
ATOM 4496 C CA . THR A 1 569 ? -19.875 -43.594 5.805 1 76.06 569 THR A CA 1
ATOM 4497 C C . THR A 1 569 ? -19.828 -42.281 6.605 1 76.06 569 THR A C 1
ATOM 4499 O O . THR A 1 569 ? -20.219 -41.25 6.113 1 76.06 569 THR A O 1
ATOM 4502 N N . ILE A 1 570 ? -19.359 -42.438 7.762 1 79.44 570 ILE A N 1
ATOM 4503 C CA . ILE A 1 570 ? -19.25 -41.25 8.609 1 79.44 570 ILE A CA 1
ATOM 4504 C C . ILE A 1 570 ? -18.203 -40.281 8.016 1 79.44 570 ILE A C 1
ATOM 4506 O O . ILE A 1 570 ? -18.422 -39.062 7.992 1 79.44 570 ILE A O 1
ATOM 4510 N N . GLY A 1 571 ? -17.172 -40.875 7.598 1 84.25 571 GLY A N 1
ATOM 4511 C CA . GLY A 1 571 ? -16.125 -40.062 6.988 1 84.25 571 GLY A CA 1
ATOM 4512 C C . GLY A 1 571 ? -16.625 -39.281 5.77 1 84.25 571 GLY A C 1
ATOM 4513 O O . GLY A 1 571 ? -16.266 -38.125 5.578 1 84.25 571 GLY A O 1
ATOM 4514 N N . LEU A 1 572 ? -17.438 -39.938 5.031 1 83.38 572 LEU A N 1
ATOM 4515 C CA . LEU A 1 572 ? -17.984 -39.312 3.834 1 83.38 572 LEU A CA 1
ATOM 4516 C C . LEU A 1 572 ? -18.984 -38.219 4.199 1 83.38 572 LEU A C 1
ATOM 4518 O O . LEU A 1 572 ? -19.031 -37.156 3.568 1 83.38 572 LEU A O 1
ATOM 4522 N N . TYR A 1 573 ? -19.719 -38.5 5.172 1 79.56 573 TYR A N 1
ATOM 4523 C CA . TYR A 1 573 ? -20.688 -37.5 5.617 1 79.56 573 TYR A CA 1
ATOM 4524 C C . TYR A 1 573 ? -19.984 -36.25 6.145 1 79.56 573 TYR A C 1
ATOM 4526 O O . TYR A 1 573 ? -20.422 -35.125 5.887 1 79.56 573 TYR A O 1
ATOM 4534 N N . LEU A 1 574 ? -18.969 -36.469 6.848 1 87.94 574 LEU A N 1
ATOM 4535 C CA . LEU A 1 574 ? -18.25 -35.344 7.453 1 87.94 574 LEU A CA 1
ATOM 4536 C C . LEU A 1 574 ? -17.375 -34.656 6.422 1 87.94 574 LEU A C 1
ATOM 4538 O O . LEU A 1 574 ? -16.844 -33.562 6.691 1 87.94 574 LEU A O 1
ATOM 4542 N N . GLY A 1 575 ? -17.312 -35.188 5.23 1 89.5 575 GLY A N 1
ATOM 4543 C CA . GLY A 1 575 ? -16.484 -34.562 4.203 1 89.5 575 GLY A CA 1
ATOM 4544 C C . GLY A 1 575 ? -15 -34.75 4.438 1 89.5 575 GLY A C 1
ATOM 4545 O O . GLY A 1 575 ? -14.211 -33.844 4.18 1 89.5 575 GLY A O 1
ATOM 4546 N N . LEU A 1 576 ? -14.539 -35.875 5.004 1 93.75 576 LEU A N 1
ATOM 4547 C CA . LEU A 1 576 ? -13.148 -36.125 5.367 1 93.75 576 LEU A CA 1
ATOM 4548 C C . LEU A 1 576 ? -12.398 -36.781 4.227 1 93.75 576 LEU A C 1
ATOM 4550 O O . LEU A 1 576 ? -11.234 -37.188 4.387 1 93.75 576 LEU A O 1
ATOM 4554 N N . ARG A 1 577 ? -13.039 -36.906 3.123 1 91.12 577 ARG A N 1
ATOM 4555 C CA . ARG A 1 577 ? -12.406 -37.375 1.89 1 91.12 577 ARG A CA 1
ATOM 4556 C C . ARG A 1 577 ? -12.617 -36.375 0.76 1 91.12 577 ARG A C 1
ATOM 4558 O O . ARG A 1 577 ? -13.742 -35.906 0.532 1 91.12 577 ARG A O 1
ATOM 4565 N N . LYS A 1 578 ? -11.508 -36 0.144 1 91.5 578 LYS A N 1
ATOM 4566 C CA . LYS A 1 578 ? -11.578 -35 -0.936 1 91.5 578 LYS A CA 1
ATOM 4567 C C . LYS A 1 578 ? -10.695 -35.406 -2.113 1 91.5 578 LYS A C 1
ATOM 4569 O O . LYS A 1 578 ? -9.609 -35.969 -1.919 1 91.5 578 LYS A O 1
ATOM 4574 N N . ASN A 1 579 ? -11.172 -35.25 -3.27 1 89.5 579 ASN A N 1
ATOM 4575 C CA . ASN A 1 579 ? -10.391 -35.531 -4.469 1 89.5 579 ASN A CA 1
ATOM 4576 C C . ASN A 1 579 ? -9.359 -34.438 -4.73 1 89.5 579 ASN A C 1
ATOM 4578 O O . ASN A 1 579 ? -9.656 -33.25 -4.582 1 89.5 579 ASN A O 1
ATOM 4582 N N . LEU A 1 580 ? -8.211 -34.812 -4.988 1 89.69 580 LEU A N 1
ATOM 4583 C CA . LEU A 1 580 ? -7.152 -33.906 -5.391 1 89.69 580 LEU A CA 1
ATOM 4584 C C . LEU A 1 580 ? -6.98 -33.906 -6.902 1 89.69 580 LEU A C 1
ATOM 4586 O O . LEU A 1 580 ? -6.84 -34.969 -7.52 1 89.69 580 LEU A O 1
ATOM 4590 N N . GLN A 1 581 ? -7.098 -32.781 -7.52 1 83.06 581 GLN A N 1
ATOM 4591 C CA . GLN A 1 581 ? -6.922 -32.656 -8.961 1 83.06 581 GLN A CA 1
ATOM 4592 C C . GLN A 1 581 ? -5.457 -32.875 -9.352 1 83.06 581 GLN A C 1
ATOM 4594 O O . GLN A 1 581 ? -4.574 -32.188 -8.828 1 83.06 581 GLN A O 1
ATOM 4599 N N . SER A 1 582 ? -5.141 -33.875 -10.172 1 81.62 582 SER A N 1
ATOM 4600 C CA . SER A 1 582 ? -3.764 -34.156 -10.578 1 81.62 582 SER A CA 1
ATOM 4601 C C . SER A 1 582 ? -3.664 -34.344 -12.086 1 81.62 582 SER A C 1
ATOM 4603 O O . SER A 1 582 ? -2.594 -34.656 -12.609 1 81.62 582 SER A O 1
ATOM 4605 N N . SER A 1 583 ? -4.785 -34.094 -12.789 1 81.19 583 SER A N 1
ATOM 4606 C CA . SER A 1 583 ? -4.754 -34.406 -14.211 1 81.19 583 SER A CA 1
ATOM 4607 C C . SER A 1 583 ? -4.883 -33.156 -15.062 1 81.19 583 SER A C 1
ATOM 4609 O O . SER A 1 583 ? -4.707 -33.188 -16.281 1 81.19 583 SER A O 1
ATOM 4611 N N . ASN A 1 584 ? -5.145 -32.062 -14.508 1 89.25 584 ASN A N 1
ATOM 4612 C CA . ASN A 1 584 ? -5.332 -30.812 -15.258 1 89.25 584 ASN A CA 1
ATOM 4613 C C . ASN A 1 584 ? -4.117 -29.891 -15.133 1 89.25 584 ASN A C 1
ATOM 4615 O O . ASN A 1 584 ? -4.246 -28.75 -14.703 1 89.25 584 ASN A O 1
ATOM 4619 N N . MET A 1 585 ? -2.984 -30.406 -15.641 1 93.88 585 MET A N 1
ATOM 4620 C CA . MET A 1 585 ? -1.75 -29.641 -15.508 1 93.88 585 MET A CA 1
ATOM 4621 C C . MET A 1 585 ? -1.383 -28.969 -16.828 1 93.88 585 MET A C 1
ATOM 4623 O O . MET A 1 585 ? -0.852 -29.609 -17.734 1 93.88 585 MET A O 1
ATOM 4627 N N . TRP A 1 586 ? -1.747 -27.688 -16.906 1 94.5 586 TRP A N 1
ATOM 4628 C CA . TRP A 1 586 ? -1.328 -26.859 -18.031 1 94.5 586 TRP A CA 1
ATOM 4629 C C . TRP A 1 586 ? -0.19 -25.922 -17.609 1 94.5 586 TRP A C 1
ATOM 4631 O O . TRP A 1 586 ? -0.256 -25.281 -16.562 1 94.5 586 TRP A O 1
ATOM 4641 N N . LEU A 1 587 ? 0.917 -25.938 -18.359 1 95.62 587 LEU A N 1
ATOM 4642 C CA . LEU A 1 587 ? 2.061 -25.062 -18.094 1 95.62 587 LEU A CA 1
ATOM 4643 C C . LEU A 1 587 ? 2.578 -24.453 -19.391 1 95.62 587 LEU A C 1
ATOM 4645 O O . LEU A 1 587 ? 2.416 -25.031 -20.469 1 95.62 587 LEU A O 1
ATOM 4649 N N . TYR A 1 588 ? 3.131 -23.25 -19.281 1 93.5 588 TYR A N 1
ATOM 4650 C CA . TYR A 1 588 ? 3.816 -22.641 -20.422 1 93.5 588 TYR A CA 1
ATOM 4651 C C . TYR A 1 588 ? 5.191 -23.281 -20.625 1 93.5 588 TYR A C 1
ATOM 4653 O O . TYR A 1 588 ? 5.984 -23.359 -19.672 1 93.5 588 TYR A O 1
ATOM 4661 N N . HIS A 1 589 ? 5.414 -23.781 -21.734 1 88.81 589 HIS A N 1
ATOM 4662 C CA . HIS A 1 589 ? 6.703 -24.344 -22.109 1 88.81 589 HIS A CA 1
ATOM 4663 C C . HIS A 1 589 ? 7.586 -23.297 -22.781 1 88.81 589 HIS A C 1
ATOM 4665 O O . HIS A 1 589 ? 7.117 -22.547 -23.641 1 88.81 589 HIS A O 1
ATOM 4671 N N . PRO A 1 590 ? 8.773 -23.141 -22.281 1 78.62 590 PRO A N 1
ATOM 4672 C CA . PRO A 1 590 ? 9.648 -22.156 -22.922 1 78.62 590 PRO A CA 1
ATOM 4673 C C . PRO A 1 590 ? 9.93 -22.5 -24.391 1 78.62 590 PRO A C 1
ATOM 4675 O O . PRO A 1 590 ? 9.836 -23.672 -24.781 1 78.62 590 PRO A O 1
ATOM 4678 N N . PRO A 1 591 ? 10.078 -21.438 -25.109 1 68.81 591 PRO A N 1
ATOM 4679 C CA . PRO A 1 591 ? 10.391 -21.703 -26.516 1 68.81 591 PRO A CA 1
ATOM 4680 C C . PRO A 1 591 ? 11.672 -22.516 -26.688 1 68.81 591 PRO A C 1
ATOM 4682 O O . PRO A 1 591 ? 12.531 -22.531 -25.797 1 68.81 591 PRO A O 1
ATOM 4685 N N . GLU A 1 592 ? 11.562 -23.375 -27.641 1 57.28 592 GLU A N 1
ATOM 4686 C CA . GLU A 1 592 ? 12.758 -24.172 -27.938 1 57.28 592 GLU A CA 1
ATOM 4687 C C . GLU A 1 592 ? 13.977 -23.266 -28.125 1 57.28 592 GLU A C 1
ATOM 4689 O O . GLU A 1 592 ? 13.836 -22.109 -28.531 1 57.28 592 GLU A O 1
ATOM 4694 N N . VAL A 1 593 ? 15.086 -23.703 -27.516 1 53.16 593 VAL A N 1
ATOM 4695 C CA . VAL A 1 593 ? 16.359 -23 -27.641 1 53.16 593 VAL A CA 1
ATOM 4696 C C . VAL A 1 593 ? 16.625 -22.625 -29.094 1 53.16 593 VAL A C 1
ATOM 4698 O O . VAL A 1 593 ? 16.469 -23.469 -29.984 1 53.16 593 VAL A O 1
ATOM 4701 N N . GLY A 1 594 ? 16.797 -21.406 -29.469 1 47.94 594 GLY A N 1
ATOM 4702 C CA . GLY A 1 594 ? 17.047 -20.891 -30.812 1 47.94 594 GLY A CA 1
ATOM 4703 C C . GLY A 1 594 ? 15.906 -20.031 -31.344 1 47.94 594 GLY A C 1
ATOM 4704 O O . GLY A 1 594 ? 16.078 -19.328 -32.344 1 47.94 594 GLY A O 1
ATOM 4705 N N . ASP A 1 595 ? 14.75 -20.344 -30.766 1 50.25 595 ASP A N 1
ATOM 4706 C CA . ASP A 1 595 ? 13.641 -19.484 -31.188 1 50.25 595 ASP A CA 1
ATOM 4707 C C . ASP A 1 595 ? 13.453 -18.312 -30.234 1 50.25 595 ASP A C 1
ATOM 4709 O O . ASP A 1 595 ? 12.555 -18.344 -29.391 1 50.25 595 ASP A O 1
ATOM 4713 N N . GLU A 1 596 ? 14.477 -17.5 -30.188 1 46.09 596 GLU A N 1
ATOM 4714 C CA . GLU A 1 596 ? 14.562 -16.359 -29.266 1 46.09 596 GLU A CA 1
ATOM 4715 C C . GLU A 1 596 ? 13.273 -15.547 -29.281 1 46.09 596 GLU A C 1
ATOM 4717 O O . GLU A 1 596 ? 12.93 -14.898 -28.281 1 46.09 596 GLU A O 1
ATOM 4722 N N . LEU A 1 597 ? 12.664 -15.539 -30.453 1 46.47 597 LEU A N 1
ATOM 4723 C CA . LEU A 1 597 ? 11.484 -14.695 -30.609 1 46.47 597 LEU A CA 1
ATOM 4724 C C . LEU A 1 597 ? 10.211 -15.469 -30.266 1 46.47 597 LEU A C 1
ATOM 4726 O O . LEU A 1 597 ? 9.109 -14.914 -30.328 1 46.47 597 LEU A O 1
ATOM 4730 N N . GLY A 1 598 ? 10.508 -16.734 -29.812 1 59.03 598 GLY A N 1
ATOM 4731 C CA . GLY A 1 598 ? 9.305 -17.547 -29.688 1 59.03 598 GLY A CA 1
ATOM 4732 C C . GLY A 1 598 ? 8.57 -17.328 -28.375 1 59.03 598 GLY A C 1
ATOM 4733 O O . GLY A 1 598 ? 9.188 -16.984 -27.359 1 59.03 598 GLY A O 1
ATOM 4734 N N . GLU A 1 599 ? 7.262 -17.125 -28.391 1 68.62 599 GLU A N 1
ATOM 4735 C CA . GLU A 1 599 ? 6.391 -17 -27.234 1 68.62 599 GLU A CA 1
ATOM 4736 C C . GLU A 1 599 ? 6.152 -18.359 -26.578 1 68.62 599 GLU A C 1
ATOM 4738 O O . GLU A 1 599 ? 6.152 -19.391 -27.25 1 68.62 599 GLU A O 1
ATOM 4743 N N . PRO A 1 600 ? 6.242 -18.406 -25.266 1 77.88 600 PRO A N 1
ATOM 4744 C CA . PRO A 1 600 ? 5.906 -19.656 -24.578 1 77.88 600 PRO A CA 1
ATOM 4745 C C . PRO A 1 600 ? 4.578 -20.234 -25.031 1 77.88 600 PRO A C 1
ATOM 4747 O O . PRO A 1 600 ? 3.66 -19.5 -25.391 1 77.88 600 PRO A O 1
ATOM 4750 N N . VAL A 1 601 ? 4.629 -21.562 -25.172 1 83.44 601 VAL A N 1
ATOM 4751 C CA . VAL A 1 601 ? 3.432 -22.25 -25.641 1 83.44 601 VAL A CA 1
ATOM 4752 C C . VAL A 1 601 ? 2.809 -23.047 -24.5 1 83.44 601 VAL A C 1
ATOM 4754 O O . VAL A 1 601 ? 3.523 -23.641 -23.688 1 83.44 601 VAL A O 1
ATOM 4757 N N . LEU A 1 602 ? 1.535 -23.016 -24.469 1 89.75 602 LEU A N 1
ATOM 4758 C CA . LEU A 1 602 ? 0.801 -23.766 -23.438 1 89.75 602 LEU A CA 1
ATOM 4759 C C . LEU A 1 602 ? 0.745 -25.25 -23.781 1 89.75 602 LEU A C 1
ATOM 4761 O O . LEU A 1 602 ? 0.448 -25.625 -24.922 1 89.75 602 LEU A O 1
ATOM 4765 N N . GLN A 1 603 ? 1.066 -26.031 -22.812 1 90.81 603 GLN A N 1
ATOM 4766 C CA . GLN A 1 603 ? 1.069 -27.484 -22.984 1 90.81 603 GLN A CA 1
ATOM 4767 C C . GLN A 1 603 ? 0.429 -28.188 -21.797 1 90.81 603 GLN A C 1
ATOM 4769 O O . GLN A 1 603 ? 0.628 -27.781 -20.656 1 90.81 603 GLN A O 1
ATOM 4774 N N . LYS A 1 604 ? -0.334 -29.234 -22.141 1 92.88 604 LYS A N 1
ATOM 4775 C CA . LYS A 1 604 ? -0.929 -30.062 -21.094 1 92.88 604 LYS A CA 1
ATOM 4776 C C . LYS A 1 604 ? -0 -31.203 -20.703 1 92.88 604 LYS A C 1
ATOM 4778 O O . LYS A 1 604 ? 0.624 -31.828 -21.578 1 92.88 604 LYS A O 1
ATOM 4783 N N . PHE A 1 605 ? 0.109 -31.5 -19.453 1 93.62 605 PHE A N 1
ATOM 4784 C CA . PHE A 1 605 ? 0.924 -32.594 -18.953 1 93.62 605 PHE A CA 1
ATOM 4785 C C . PHE A 1 605 ? 0.056 -33.625 -18.25 1 93.62 605 PHE A C 1
ATOM 4787 O O . PHE A 1 605 ? -0.893 -33.281 -17.547 1 93.62 605 PHE A O 1
ATOM 4794 N N . GLU A 1 606 ? 0.346 -34.844 -18.422 1 88.94 606 GLU A N 1
ATOM 4795 C CA . GLU A 1 606 ? -0.475 -35.938 -17.922 1 88.94 606 GLU A CA 1
ATOM 4796 C C . GLU A 1 606 ? -0.19 -36.188 -16.438 1 88.94 606 GLU A C 1
ATOM 4798 O O . GLU A 1 606 ? -1.031 -36.75 -15.734 1 88.94 606 GLU A O 1
ATOM 4803 N N . GLY A 1 607 ? 1.001 -35.938 -16.094 1 89.81 607 GLY A N 1
ATOM 4804 C CA . GLY A 1 607 ? 1.379 -36.188 -14.711 1 89.81 607 GLY A CA 1
ATOM 4805 C C . GLY A 1 607 ? 2.752 -35.656 -14.359 1 89.81 607 GLY A C 1
ATOM 4806 O O . GLY A 1 607 ? 3.395 -35 -15.18 1 89.81 607 GLY A O 1
ATOM 4807 N N . PRO A 1 608 ? 3.148 -35.969 -13.117 1 93.19 608 PRO A N 1
ATOM 4808 C CA . PRO A 1 608 ? 4.438 -35.438 -12.664 1 93.19 608 PRO A CA 1
ATOM 4809 C C . PRO A 1 608 ? 5.613 -35.969 -13.477 1 93.19 608 PRO A C 1
ATOM 4811 O O . PRO A 1 608 ? 6.598 -35.25 -13.688 1 93.19 608 PRO A O 1
ATOM 4814 N N . ALA A 1 609 ? 5.539 -37.219 -13.945 1 93 609 ALA A N 1
ATOM 4815 C CA . ALA A 1 609 ? 6.625 -37.812 -14.727 1 93 609 ALA A CA 1
ATOM 4816 C C . ALA A 1 609 ? 6.82 -37.031 -16.047 1 93 609 ALA A C 1
ATOM 4818 O O . ALA A 1 609 ? 7.953 -36.844 -16.484 1 93 609 ALA A O 1
ATOM 4819 N N . ASP A 1 610 ? 5.719 -36.719 -16.609 1 92.81 610 ASP A N 1
ATOM 4820 C CA . ASP A 1 610 ? 5.77 -35.938 -17.844 1 92.81 610 ASP A CA 1
ATOM 4821 C C . ASP A 1 610 ? 6.398 -34.562 -17.609 1 92.81 610 ASP A C 1
ATOM 4823 O O . ASP A 1 610 ? 7.176 -34.094 -18.438 1 92.81 610 ASP A O 1
ATOM 4827 N N . VAL A 1 611 ? 6.066 -33.938 -16.516 1 95.06 611 VAL A N 1
ATOM 4828 C CA . VAL A 1 611 ? 6.605 -32.625 -16.172 1 95.06 611 VAL A CA 1
ATOM 4829 C C . VAL A 1 611 ? 8.109 -32.719 -15.938 1 95.06 611 VAL A C 1
ATOM 4831 O O . VAL A 1 611 ? 8.875 -31.875 -16.375 1 95.06 611 VAL A O 1
ATOM 4834 N N . ILE A 1 612 ? 8.555 -33.75 -15.266 1 96.62 612 ILE A N 1
ATOM 4835 C CA . ILE A 1 612 ? 9.961 -33.969 -14.961 1 96.62 612 ILE A CA 1
ATOM 4836 C C . ILE A 1 612 ? 10.758 -34.125 -16.25 1 96.62 612 ILE A C 1
ATOM 4838 O O . ILE A 1 612 ? 11.836 -33.531 -16.406 1 96.62 612 ILE A O 1
ATOM 4842 N N . ARG A 1 613 ? 10.219 -34.844 -17.188 1 93.38 613 ARG A N 1
ATOM 4843 C CA . ARG A 1 613 ? 10.898 -35.062 -18.469 1 93.38 613 ARG A CA 1
ATOM 4844 C C . ARG A 1 613 ? 11 -33.75 -19.25 1 93.38 613 ARG A C 1
ATOM 4846 O O . ARG A 1 613 ? 12.039 -33.438 -19.812 1 93.38 613 ARG A O 1
ATOM 4853 N N . ALA A 1 614 ? 9.883 -33.062 -19.266 1 93.25 614 ALA A N 1
ATOM 4854 C CA . ALA A 1 614 ? 9.875 -31.781 -19.953 1 93.25 614 ALA A CA 1
ATOM 4855 C C . ALA A 1 614 ? 10.836 -30.797 -19.312 1 93.25 614 ALA A C 1
ATOM 4857 O O . ALA A 1 614 ? 11.523 -30.047 -20.016 1 93.25 614 ALA A O 1
ATOM 4858 N N . PHE A 1 615 ? 10.914 -30.828 -17.984 1 96.25 615 PHE A N 1
ATOM 4859 C CA . PHE A 1 615 ? 11.828 -29.953 -17.266 1 96.25 615 PHE A CA 1
ATOM 4860 C C . PHE A 1 615 ? 13.273 -30.312 -17.578 1 96.25 615 PHE A C 1
ATOM 4862 O O . PHE A 1 615 ? 14.109 -29.422 -17.797 1 96.25 615 PHE A O 1
ATOM 4869 N N . HIS A 1 616 ? 13.555 -31.594 -17.578 1 95.81 616 HIS A N 1
ATOM 4870 C CA . HIS A 1 616 ? 14.898 -32.062 -17.891 1 95.81 616 HIS A CA 1
ATOM 4871 C C . HIS A 1 616 ? 15.367 -31.531 -19.234 1 95.81 616 HIS A C 1
ATOM 4873 O O . HIS A 1 616 ? 16.484 -31.016 -19.359 1 95.81 616 HIS A O 1
ATOM 4879 N N . SER A 1 617 ? 14.484 -31.578 -20.156 1 92.38 617 SER A N 1
ATOM 4880 C CA . SER A 1 617 ? 14.82 -31.141 -21.5 1 92.38 617 SER A CA 1
ATOM 4881 C C . SER A 1 617 ? 14.977 -29.625 -21.562 1 92.38 617 SER A C 1
ATOM 4883 O O . SER A 1 617 ? 15.812 -29.109 -22.312 1 92.38 617 SER A O 1
ATOM 4885 N N . ALA A 1 618 ? 14.195 -28.891 -20.859 1 92.44 618 ALA A N 1
ATOM 4886 C CA . ALA A 1 618 ? 14.195 -27.438 -20.891 1 92.44 618 ALA A CA 1
ATOM 4887 C C . ALA A 1 618 ? 15.375 -26.859 -20.125 1 92.44 618 ALA A C 1
ATOM 4889 O O . ALA A 1 618 ? 15.914 -25.812 -20.484 1 92.44 618 ALA A O 1
ATOM 4890 N N . ARG A 1 619 ? 15.797 -27.516 -19.031 1 95.44 619 ARG A N 1
ATOM 4891 C CA . ARG A 1 619 ? 16.812 -26.984 -18.125 1 95.44 619 ARG A CA 1
ATOM 4892 C C . ARG A 1 619 ? 18.219 -27.328 -18.625 1 95.44 619 ARG A C 1
ATOM 4894 O O . ARG A 1 619 ? 19.172 -26.578 -18.391 1 95.44 619 ARG A O 1
ATOM 4901 N N . ARG A 1 620 ? 18.422 -28.375 -19.344 1 93.88 620 ARG A N 1
ATOM 4902 C CA . ARG A 1 620 ? 19.734 -28.891 -19.734 1 93.88 620 ARG A CA 1
ATOM 4903 C C . ARG A 1 620 ? 20.531 -27.844 -20.516 1 93.88 620 ARG A C 1
ATOM 4905 O O . ARG A 1 620 ? 21.703 -27.625 -20.25 1 93.88 620 ARG A O 1
ATOM 4912 N N . PRO A 1 621 ? 19.906 -27.125 -21.453 1 92.69 621 PRO A N 1
ATOM 4913 C CA . PRO A 1 621 ? 20.656 -26.109 -22.188 1 92.69 621 PRO A CA 1
ATOM 4914 C C . PRO A 1 621 ? 21.188 -25 -21.266 1 92.69 621 PRO A C 1
ATOM 4916 O O . PRO A 1 621 ? 22.234 -24.406 -21.562 1 92.69 621 PRO A O 1
ATOM 4919 N N . TYR A 1 622 ? 20.562 -24.734 -20.219 1 94.19 622 TYR A N 1
ATOM 4920 C CA . TYR A 1 622 ? 21.031 -23.703 -19.297 1 94.19 622 TYR A CA 1
ATOM 4921 C C . TYR A 1 622 ? 22.297 -24.156 -18.562 1 94.19 622 TYR A C 1
ATOM 4923 O O . TYR A 1 622 ? 23.156 -23.328 -18.234 1 94.19 622 TYR A O 1
ATOM 4931 N N . TYR A 1 623 ? 22.422 -25.422 -18.281 1 95.56 623 TYR A N 1
ATOM 4932 C CA . TYR A 1 623 ? 23.641 -25.922 -17.688 1 95.56 623 TYR A CA 1
ATOM 4933 C C . TYR A 1 623 ? 24.812 -25.844 -18.672 1 95.56 623 TYR A C 1
ATOM 4935 O O . TYR A 1 623 ? 25.953 -25.609 -18.266 1 95.56 623 TYR A O 1
ATOM 4943 N N . GLU A 1 624 ? 24.5 -26.031 -19.922 1 93.94 624 GLU A N 1
ATOM 4944 C CA . GLU A 1 624 ? 25.516 -25.859 -20.938 1 93.94 624 GLU A CA 1
ATOM 4945 C C . GLU A 1 624 ? 26 -24.406 -21 1 93.94 624 GLU A C 1
ATOM 4947 O O . GLU A 1 624 ? 27.203 -24.156 -21.031 1 93.94 624 GLU A O 1
ATOM 4952 N N . ARG A 1 625 ? 25.094 -23.547 -20.984 1 93.75 625 ARG A N 1
ATOM 4953 C CA . ARG A 1 625 ? 25.422 -22.125 -21.031 1 93.75 625 ARG A CA 1
ATOM 4954 C C . ARG A 1 625 ? 26.172 -21.703 -19.781 1 93.75 625 ARG A C 1
ATOM 4956 O O . ARG A 1 625 ? 27.094 -20.891 -19.844 1 93.75 625 ARG A O 1
ATOM 4963 N N . ARG A 1 626 ? 25.719 -22.188 -18.641 1 94.94 626 ARG A N 1
ATOM 4964 C CA . ARG A 1 626 ? 26.359 -21.844 -17.375 1 94.94 626 ARG A CA 1
ATOM 4965 C C . ARG A 1 626 ? 27.812 -22.297 -17.359 1 94.94 626 ARG A C 1
ATOM 4967 O O . ARG A 1 626 ? 28.703 -21.547 -16.984 1 94.94 626 ARG A O 1
ATOM 4974 N N . LYS A 1 627 ? 28.047 -23.531 -17.766 1 94.12 627 LYS A N 1
ATOM 4975 C CA . LYS A 1 627 ? 29.406 -24.047 -17.812 1 94.12 627 LYS A CA 1
ATOM 4976 C C . LYS A 1 627 ? 30.281 -23.203 -18.75 1 94.12 627 LYS A C 1
ATOM 4978 O O . LYS A 1 627 ? 31.422 -22.906 -18.406 1 94.12 627 LYS A O 1
ATOM 4983 N N . ALA A 1 628 ? 29.719 -22.859 -19.844 1 93.75 628 ALA A N 1
ATOM 4984 C CA . ALA A 1 628 ? 30.469 -22.047 -20.812 1 93.75 628 ALA A CA 1
ATOM 4985 C C . ALA A 1 628 ? 30.812 -20.688 -20.219 1 93.75 628 ALA A C 1
ATOM 4987 O O . ALA A 1 628 ? 31.938 -20.219 -20.344 1 93.75 628 ALA A O 1
ATOM 4988 N N . LYS A 1 629 ? 29.844 -20.062 -19.594 1 93.5 629 LYS A N 1
ATOM 4989 C CA . LYS A 1 629 ? 30.062 -18.734 -19.016 1 93.5 629 LYS A CA 1
ATOM 4990 C C . LYS A 1 629 ? 31.047 -18.812 -17.844 1 93.5 629 LYS A C 1
ATOM 4992 O O . LYS A 1 629 ? 31.891 -17.922 -17.703 1 93.5 629 LYS A O 1
ATOM 4997 N N . MET A 1 630 ? 30.859 -19.781 -17.031 1 93.06 630 MET A N 1
ATOM 4998 C CA . MET A 1 630 ? 31.781 -19.969 -15.922 1 93.06 630 MET A CA 1
ATOM 4999 C C . MET A 1 630 ? 33.219 -20.172 -16.422 1 93.06 630 MET A C 1
ATOM 5001 O O . MET A 1 630 ? 34.156 -19.641 -15.852 1 93.06 630 MET A O 1
ATOM 5005 N N . THR A 1 631 ? 33.375 -20.922 -17.484 1 93 631 THR A N 1
ATOM 5006 C CA . THR A 1 631 ? 34.656 -21.156 -18.094 1 93 631 THR A CA 1
ATOM 5007 C C . THR A 1 631 ? 35.25 -19.844 -18.609 1 93 631 THR A C 1
ATOM 5009 O O . THR A 1 631 ? 36.438 -19.562 -18.406 1 93 631 THR A O 1
ATOM 5012 N N . GLN A 1 632 ? 34.438 -19.094 -19.188 1 91.25 632 GLN A N 1
ATOM 5013 C CA . GLN A 1 632 ? 34.875 -17.797 -19.703 1 91.25 632 GLN A CA 1
ATOM 5014 C C . GLN A 1 632 ? 35.312 -16.875 -18.578 1 91.25 632 GLN A C 1
ATOM 5016 O O . GLN A 1 632 ? 36.312 -16.172 -18.719 1 91.25 632 GLN A O 1
ATOM 5021 N N . LYS A 1 633 ? 34.625 -16.844 -17.547 1 91 633 LYS A N 1
ATOM 5022 C CA . LYS A 1 633 ? 34.969 -16 -16.406 1 91 633 LYS A CA 1
ATOM 5023 C C . LYS A 1 633 ? 36.312 -16.438 -15.789 1 91 633 LYS A C 1
ATOM 5025 O O . LYS A 1 633 ? 37.125 -15.594 -15.422 1 91 633 LYS A O 1
ATOM 5030 N N . LEU A 1 634 ? 36.438 -17.766 -15.656 1 92.69 634 LEU A N 1
ATOM 5031 C CA . LEU A 1 634 ? 37.688 -18.281 -15.07 1 92.69 634 LEU A CA 1
ATOM 5032 C C . LEU A 1 634 ? 38.875 -18.016 -15.984 1 92.69 634 LEU A C 1
ATOM 5034 O O . LEU A 1 634 ? 39.969 -17.719 -15.5 1 92.69 634 LEU A O 1
ATOM 5038 N N . VAL A 1 635 ? 38.656 -18.109 -17.266 1 92.25 635 VAL A N 1
ATOM 5039 C CA . VAL A 1 635 ? 39.719 -17.797 -18.219 1 92.25 635 VAL A CA 1
ATOM 5040 C C . VAL A 1 635 ? 40.094 -16.328 -18.141 1 92.25 635 VAL A C 1
ATOM 5042 O O . VAL A 1 635 ? 41.281 -15.961 -18.156 1 92.25 635 VAL A O 1
ATOM 5045 N N . TYR A 1 636 ? 39.094 -15.547 -18.062 1 91.25 636 TYR A N 1
ATOM 5046 C CA . TYR A 1 636 ? 39.312 -14.109 -17.938 1 91.25 636 TYR A CA 1
ATOM 5047 C C . TYR A 1 636 ? 40.094 -13.797 -16.656 1 91.25 636 TYR A C 1
ATOM 5049 O O . TYR A 1 636 ? 41.062 -13.047 -16.688 1 91.25 636 TYR A O 1
ATOM 5057 N N . GLN A 1 637 ? 39.625 -14.312 -15.586 1 92.12 637 GLN A N 1
ATOM 5058 C CA . GLN A 1 637 ? 40.281 -14.07 -14.305 1 92.12 637 GLN A CA 1
ATOM 5059 C C . GLN A 1 637 ? 41.719 -14.539 -14.328 1 92.12 637 GLN A C 1
ATOM 5061 O O . GLN A 1 637 ? 42.594 -13.859 -13.812 1 92.12 637 GLN A O 1
ATOM 5066 N N . ALA A 1 638 ? 41.938 -15.68 -14.891 1 93.31 638 ALA A N 1
ATOM 5067 C CA . ALA A 1 638 ? 43.281 -16.203 -15 1 93.31 638 ALA A CA 1
ATOM 5068 C C . ALA A 1 638 ? 44.156 -15.289 -15.836 1 93.31 638 ALA A C 1
ATOM 5070 O O . ALA A 1 638 ? 45.344 -15.055 -15.5 1 93.31 638 ALA A O 1
ATOM 5071 N N . THR A 1 639 ? 43.625 -14.75 -16.828 1 93.25 639 THR A N 1
ATOM 5072 C CA . THR A 1 639 ? 44.375 -13.852 -17.719 1 93.25 639 THR A CA 1
ATOM 5073 C C . THR A 1 639 ? 44.719 -12.547 -17 1 93.25 639 THR A C 1
ATOM 5075 O O . THR A 1 639 ? 45.844 -12.039 -17.125 1 93.25 639 THR A O 1
ATOM 5078 N N . VAL A 1 640 ? 43.75 -12.047 -16.328 1 92.81 640 VAL A N 1
ATOM 5079 C CA . VAL A 1 640 ? 43.938 -10.805 -15.586 1 92.81 640 VAL A CA 1
ATOM 5080 C C . VAL A 1 640 ? 45.031 -11.008 -14.531 1 92.81 640 VAL A C 1
ATOM 5082 O O . VAL A 1 640 ? 45.938 -10.18 -14.391 1 92.81 640 VAL A O 1
ATOM 5085 N N . LEU A 1 641 ? 44.938 -12.117 -13.812 1 93.94 641 LEU A N 1
ATOM 5086 C CA . LEU A 1 641 ? 45.906 -12.406 -12.766 1 93.94 641 LEU A CA 1
ATOM 5087 C C . LEU A 1 641 ? 47.281 -12.602 -13.352 1 93.94 641 LEU A C 1
ATOM 5089 O O . LEU A 1 641 ? 48.281 -12.125 -12.797 1 93.94 641 LEU A O 1
ATOM 5093 N N . ARG A 1 642 ? 47.406 -13.25 -14.453 1 93.38 642 ARG A N 1
ATOM 5094 C CA . ARG A 1 642 ? 48.656 -13.477 -15.133 1 93.38 642 ARG A CA 1
ATOM 5095 C C . ARG A 1 642 ? 49.281 -12.164 -15.586 1 93.38 642 ARG A C 1
ATOM 5097 O O . ARG A 1 642 ? 50.5 -11.945 -15.398 1 93.38 642 ARG A O 1
ATOM 5104 N N . ASN A 1 643 ? 48.438 -11.32 -16.094 1 93.06 643 ASN A N 1
ATOM 5105 C CA . ASN A 1 643 ? 48.938 -10.039 -16.594 1 93.06 643 ASN A CA 1
ATOM 5106 C C . ASN A 1 643 ? 49.344 -9.117 -15.453 1 93.06 643 ASN A C 1
ATOM 5108 O O . ASN A 1 643 ? 50.312 -8.383 -15.57 1 93.06 643 ASN A O 1
ATOM 5112 N N . LYS A 1 644 ? 48.594 -9.125 -14.445 1 92 644 LYS A N 1
ATOM 5113 C CA . LYS A 1 644 ? 48.938 -8.297 -13.297 1 92 644 LYS A CA 1
ATOM 5114 C C . LYS A 1 644 ? 50.281 -8.719 -12.695 1 92 644 LYS A C 1
ATOM 5116 O O . LYS A 1 644 ? 51.125 -7.879 -12.414 1 92 644 LYS A O 1
ATOM 5121 N N . ALA A 1 645 ? 50.406 -10.008 -12.484 1 92.69 645 ALA A N 1
ATOM 5122 C CA . ALA A 1 645 ? 51.656 -10.531 -11.938 1 92.69 645 ALA A CA 1
ATOM 5123 C C . ALA A 1 645 ? 52.844 -10.195 -12.852 1 92.69 645 ALA A C 1
ATOM 5125 O O . ALA A 1 645 ? 53.906 -9.797 -12.383 1 92.69 645 ALA A O 1
ATOM 5126 N N . ARG A 1 646 ? 52.656 -10.297 -14.133 1 92.12 646 ARG A N 1
ATOM 5127 C CA . ARG A 1 646 ? 53.688 -10.008 -15.117 1 92.12 646 ARG A CA 1
ATOM 5128 C C . ARG A 1 646 ? 54.031 -8.523 -15.125 1 92.12 646 ARG A C 1
ATOM 5130 O O . ARG A 1 646 ? 55.219 -8.164 -15.18 1 92.12 646 ARG A O 1
ATOM 5137 N N . CYS A 1 647 ? 53.031 -7.746 -15.031 1 90.88 647 CYS A N 1
ATOM 5138 C CA . CYS A 1 647 ? 53.219 -6.305 -15.047 1 90.88 647 CYS A CA 1
ATOM 5139 C C . CYS A 1 647 ? 54.031 -5.855 -13.828 1 90.88 647 CYS A C 1
ATOM 5141 O O . CYS A 1 647 ? 55 -5.105 -13.953 1 90.88 647 CYS A O 1
ATOM 5143 N N . ILE A 1 648 ? 53.656 -6.32 -12.727 1 88.94 648 ILE A N 1
ATOM 5144 C CA . ILE A 1 648 ? 54.344 -5.949 -11.492 1 88.94 648 ILE A CA 1
ATOM 5145 C C . ILE A 1 648 ? 55.781 -6.434 -11.539 1 88.94 648 ILE A C 1
ATOM 5147 O O . ILE A 1 648 ? 56.719 -5.699 -11.164 1 88.94 648 ILE A O 1
ATOM 5151 N N . LYS A 1 649 ? 56.031 -7.574 -11.961 1 89.69 649 LYS A N 1
ATOM 5152 C CA . LYS A 1 649 ? 57.375 -8.125 -12.07 1 89.69 649 LYS A CA 1
ATOM 5153 C C . LYS A 1 649 ? 58.25 -7.301 -13.016 1 89.69 649 LYS A C 1
ATOM 5155 O O . LYS A 1 649 ? 59.406 -7.039 -12.734 1 89.69 649 LYS A O 1
ATOM 5160 N N . MET A 1 650 ? 57.594 -6.797 -14.078 1 89.69 650 MET A N 1
ATOM 5161 C CA . MET A 1 650 ? 58.344 -6.008 -15.07 1 89.69 650 MET A CA 1
ATOM 5162 C C . MET A 1 650 ? 58.688 -4.625 -14.516 1 89.69 650 MET A C 1
ATOM 5164 O O . MET A 1 650 ? 59.719 -4.062 -14.836 1 89.69 650 MET A O 1
ATOM 5168 N N . CYS A 1 651 ? 57.844 -4.18 -13.672 1 83.44 651 CYS A N 1
ATOM 5169 C CA . CYS A 1 651 ? 58.094 -2.881 -13.055 1 83.44 651 CYS A CA 1
ATOM 5170 C C . CYS A 1 651 ? 59.188 -2.98 -12 1 83.44 651 CYS A C 1
ATOM 5172 O O . CYS A 1 651 ? 60.062 -2.1 -11.906 1 83.44 651 CYS A O 1
ATOM 5174 N N . ILE A 1 652 ? 59.125 -4.02 -11.258 1 81.38 652 ILE A N 1
ATOM 5175 C CA . ILE A 1 652 ? 60.125 -4.234 -10.219 1 81.38 652 ILE A CA 1
ATOM 5176 C C . ILE A 1 652 ? 61.5 -4.484 -10.859 1 81.38 652 ILE A C 1
ATOM 5178 O O . ILE A 1 652 ? 62.531 -3.98 -10.375 1 81.38 652 ILE A O 1
ATOM 5182 N N . ASP A 1 653 ? 61.469 -5.227 -12 1 85 653 ASP A N 1
ATOM 5183 C CA . ASP A 1 653 ? 62.719 -5.578 -12.656 1 85 653 ASP A CA 1
ATOM 5184 C C . ASP A 1 653 ? 63.25 -4.41 -13.477 1 85 653 ASP A C 1
ATOM 5186 O O . ASP A 1 653 ? 64.438 -4.426 -13.898 1 85 653 ASP A O 1
ATOM 5190 N N . GLY A 1 654 ? 62.438 -3.273 -13.648 1 80.88 654 GLY A N 1
ATOM 5191 C CA . GLY A 1 654 ? 62.906 -2.064 -14.305 1 80.88 654 GLY A CA 1
ATOM 5192 C C . GLY A 1 654 ? 62.656 -2.062 -15.805 1 80.88 654 GLY A C 1
ATOM 5193 O O . GLY A 1 654 ? 62.906 -1.072 -16.484 1 80.88 654 GLY A O 1
ATOM 5194 N N . SER A 1 655 ? 62.188 -3.059 -16.312 1 85.44 655 SER A N 1
ATOM 5195 C CA . SER A 1 655 ? 61.938 -3.154 -17.75 1 85.44 655 SER A CA 1
ATOM 5196 C C . SER A 1 655 ? 60.781 -2.252 -18.172 1 85.44 655 SER A C 1
ATOM 5198 O O . SER A 1 655 ? 60.719 -1.802 -19.312 1 85.44 655 SER A O 1
ATOM 5200 N N . LEU A 1 656 ? 59.812 -2.045 -17.266 1 84.88 656 LEU A N 1
ATOM 5201 C CA . LEU A 1 656 ? 58.719 -1.115 -17.469 1 84.88 656 LEU A CA 1
ATOM 5202 C C . LEU A 1 656 ? 58.562 -0.193 -16.266 1 84.88 656 LEU A C 1
ATOM 5204 O O . LEU A 1 656 ? 57.75 -0.465 -15.375 1 84.88 656 LEU A O 1
ATOM 5208 N N . PRO A 1 657 ? 59.344 0.895 -16.344 1 77.19 657 PRO A N 1
ATOM 5209 C CA . PRO A 1 657 ? 59.312 1.776 -15.172 1 77.19 657 PRO A CA 1
ATOM 5210 C C . PRO A 1 657 ? 57.938 2.371 -14.914 1 77.19 657 PRO A C 1
ATOM 5212 O O . PRO A 1 657 ? 57.188 2.654 -15.859 1 77.19 657 PRO A O 1
ATOM 5215 N N . LEU A 1 658 ? 57.562 2.516 -13.68 1 75.25 658 LEU A N 1
ATOM 5216 C CA . LEU A 1 658 ? 56.25 3.01 -13.227 1 75.25 658 LEU A CA 1
ATOM 5217 C C . LEU A 1 658 ? 55.969 4.391 -13.805 1 75.25 658 LEU A C 1
ATOM 5219 O O . LEU A 1 658 ? 54.812 4.734 -14.055 1 75.25 658 LEU A O 1
ATOM 5223 N N . THR A 1 659 ? 57.031 5.16 -14.047 1 68.44 659 THR A N 1
ATOM 5224 C CA . THR A 1 659 ? 56.875 6.531 -14.523 1 68.44 659 THR A CA 1
ATOM 5225 C C . THR A 1 659 ? 56.438 6.559 -15.984 1 68.44 659 THR A C 1
ATOM 5227 O O . THR A 1 659 ? 55.875 7.547 -16.453 1 68.44 659 THR A O 1
ATOM 5230 N N . SER A 1 660 ? 56.719 5.422 -16.688 1 72.38 660 SER A N 1
ATOM 5231 C CA . SER A 1 660 ? 56.406 5.363 -18.109 1 72.38 660 SER A CA 1
ATOM 5232 C C . SER A 1 660 ? 55.188 4.492 -18.375 1 72.38 660 SER A C 1
ATOM 5234 O O . SER A 1 660 ? 54.875 4.18 -19.531 1 72.38 660 SER A O 1
ATOM 5236 N N . LEU A 1 661 ? 54.625 4.074 -17.344 1 77.12 661 LEU A N 1
ATOM 5237 C CA . LEU A 1 661 ? 53.5 3.139 -17.484 1 77.12 661 LEU A CA 1
ATOM 5238 C C . LEU A 1 661 ? 52.281 3.832 -18.078 1 77.12 661 LEU A C 1
ATOM 5240 O O . LEU A 1 661 ? 51.688 4.699 -17.438 1 77.12 661 LEU A O 1
ATOM 5244 N N . ASP A 1 662 ? 51.938 3.559 -19.328 1 78.44 662 ASP A N 1
ATOM 5245 C CA . ASP A 1 662 ? 50.75 4.062 -20 1 78.44 662 ASP A CA 1
ATOM 5246 C C . ASP A 1 662 ? 50.188 3.025 -20.969 1 78.44 662 ASP A C 1
ATOM 5248 O O . ASP A 1 662 ? 50.719 1.924 -21.094 1 78.44 662 ASP A O 1
ATOM 5252 N N . SER A 1 663 ? 49.062 3.27 -21.547 1 83.44 663 SER A N 1
ATOM 5253 C CA . SER A 1 663 ? 48.375 2.33 -22.422 1 83.44 663 SER A CA 1
ATOM 5254 C C . SER A 1 663 ? 49.281 1.913 -23.578 1 83.44 663 SER A C 1
ATOM 5256 O O . SER A 1 663 ? 49.281 0.755 -24 1 83.44 663 SER A O 1
ATOM 5258 N N . GLU A 1 664 ? 50.156 2.816 -24.031 1 83.56 664 GLU A N 1
ATOM 5259 C CA . GLU A 1 664 ? 51.031 2.539 -25.172 1 83.56 664 GLU A CA 1
ATOM 5260 C C . GLU A 1 664 ? 52.188 1.624 -24.766 1 83.56 664 GLU A C 1
ATOM 5262 O O . GLU A 1 664 ? 52.531 0.708 -25.516 1 83.56 664 GLU A O 1
ATOM 5267 N N . SER A 1 665 ? 52.781 1.883 -23.625 1 86.94 665 SER A N 1
ATOM 5268 C CA . SER A 1 665 ? 53.875 1.044 -23.156 1 86.94 665 SER A CA 1
ATOM 5269 C C . SER A 1 665 ? 53.406 -0.373 -22.844 1 86.94 665 SER A C 1
ATOM 5271 O O . SER A 1 665 ? 54.125 -1.342 -23.094 1 86.94 665 SER A O 1
ATOM 5273 N N . LEU A 1 666 ? 52.156 -0.498 -22.438 1 88.88 666 LEU A N 1
ATOM 5274 C CA . LEU A 1 666 ? 51.594 -1.802 -22.094 1 88.88 666 LEU A CA 1
ATOM 5275 C C . LEU A 1 666 ? 51.281 -2.596 -23.359 1 88.88 666 LEU A C 1
ATOM 5277 O O . LEU A 1 666 ? 51.5 -3.809 -23.406 1 88.88 666 LEU A O 1
ATOM 5281 N N . LYS A 1 667 ? 50.75 -1.854 -24.266 1 88.88 667 LYS A N 1
ATOM 5282 C CA . LYS A 1 667 ? 50.5 -2.496 -25.547 1 88.88 667 LYS A CA 1
ATOM 5283 C C . LYS A 1 667 ? 51.781 -2.979 -26.188 1 88.88 667 LYS A C 1
ATOM 5285 O O . LYS A 1 667 ? 51.844 -4.078 -26.75 1 88.88 667 LYS A O 1
ATOM 5290 N N . ALA A 1 668 ? 52.875 -2.154 -26.078 1 88.88 668 ALA A N 1
ATOM 5291 C CA . ALA A 1 668 ? 54.188 -2.486 -26.656 1 88.88 668 ALA A CA 1
ATOM 5292 C C . ALA A 1 668 ? 54.812 -3.686 -25.938 1 88.88 668 ALA A C 1
ATOM 5294 O O . ALA A 1 668 ? 55.5 -4.496 -26.562 1 88.88 668 ALA A O 1
ATOM 5295 N N . ALA A 1 669 ? 54.469 -3.826 -24.688 1 91.44 669 ALA A N 1
ATOM 5296 C CA . ALA A 1 669 ? 55.031 -4.922 -23.906 1 91.44 669 ALA A CA 1
ATOM 5297 C C . ALA A 1 669 ? 54.188 -6.191 -24.062 1 91.44 669 ALA A C 1
ATOM 5299 O O . ALA A 1 669 ? 54.531 -7.246 -23.531 1 91.44 669 ALA A O 1
ATOM 5300 N N . GLY A 1 670 ? 53.031 -6.223 -24.828 1 89.56 670 GLY A N 1
ATOM 5301 C CA . GLY A 1 670 ? 52.25 -7.402 -25.188 1 89.56 670 GLY A CA 1
ATOM 5302 C C . GLY A 1 670 ? 51.188 -7.758 -24.188 1 89.56 670 GLY A C 1
ATOM 5303 O O . GLY A 1 670 ? 50.781 -8.922 -24.078 1 89.56 670 GLY A O 1
ATOM 5304 N N . PHE A 1 671 ? 50.812 -6.824 -23.422 1 92.31 671 PHE A N 1
ATOM 5305 C CA . PHE A 1 671 ? 49.719 -7.105 -22.484 1 92.31 671 PHE A CA 1
ATOM 5306 C C . PHE A 1 671 ? 48.375 -7.125 -23.188 1 92.31 671 PHE A C 1
ATOM 5308 O O . PHE A 1 671 ? 48.188 -6.441 -24.203 1 92.31 671 PHE A O 1
ATOM 5315 N N . ASP A 1 672 ? 47.469 -8.008 -22.688 1 90.44 672 ASP A N 1
ATOM 5316 C CA . ASP A 1 672 ? 46.125 -8.18 -23.281 1 90.44 672 ASP A CA 1
ATOM 5317 C C . ASP A 1 672 ? 45.219 -7 -22.953 1 90.44 672 ASP A C 1
ATOM 5319 O O . ASP A 1 672 ? 45.25 -6.488 -21.828 1 90.44 672 ASP A O 1
ATOM 5323 N N . SER A 1 673 ? 44.625 -6.461 -23.969 1 87.12 673 SER A N 1
ATOM 5324 C CA . SER A 1 673 ? 43.562 -5.488 -23.75 1 87.12 673 SER A CA 1
ATOM 5325 C C . SER A 1 673 ? 42.281 -6.168 -23.281 1 87.12 673 SER A C 1
ATOM 5327 O O . SER A 1 673 ? 41.688 -6.953 -24.031 1 87.12 673 SER A O 1
ATOM 5329 N N . LEU A 1 674 ? 41.969 -6.012 -22 1 86.19 674 LEU A N 1
ATOM 5330 C CA . LEU A 1 674 ? 40.812 -6.688 -21.422 1 86.19 674 LEU A CA 1
ATOM 5331 C C . LEU A 1 674 ? 39.812 -5.68 -20.922 1 86.19 674 LEU A C 1
ATOM 5333 O O . LEU A 1 674 ? 40.156 -4.703 -20.25 1 86.19 674 LEU A O 1
ATOM 5337 N N . LEU A 1 675 ? 38.594 -5.77 -21.344 1 77.25 675 LEU A N 1
ATOM 5338 C CA . LEU A 1 675 ? 37.5 -4.941 -20.828 1 77.25 675 LEU A CA 1
ATOM 5339 C C . LEU A 1 675 ? 36.781 -5.633 -19.672 1 77.25 675 LEU A C 1
ATOM 5341 O O . LEU A 1 675 ? 36.625 -6.855 -19.688 1 77.25 675 LEU A O 1
ATOM 5345 N N . SER A 1 676 ? 36.625 -4.816 -18.547 1 70.31 676 SER A N 1
ATOM 5346 C CA . SER A 1 676 ? 35.875 -5.379 -17.438 1 70.31 676 SER A CA 1
ATOM 5347 C C . SER A 1 676 ? 34.438 -5.684 -17.844 1 70.31 676 SER A C 1
ATOM 5349 O O . SER A 1 676 ? 33.969 -5.195 -18.875 1 70.31 676 SER A O 1
ATOM 5351 N N . GLU A 1 677 ? 33.875 -6.664 -17.031 1 63.5 677 GLU A N 1
ATOM 5352 C CA . GLU A 1 677 ? 32.5 -7.031 -17.312 1 63.5 677 GLU A CA 1
ATOM 5353 C C . GLU A 1 677 ? 31.594 -5.797 -17.359 1 63.5 677 GLU A C 1
ATOM 5355 O O . GLU A 1 677 ? 30.703 -5.695 -18.203 1 63.5 677 GLU A O 1
ATOM 5360 N N . SER A 1 678 ? 31.875 -4.906 -16.391 1 62.97 678 SER A N 1
ATOM 5361 C CA . SER A 1 678 ? 31.094 -3.684 -16.359 1 62.97 678 SER A CA 1
ATOM 5362 C C . SER A 1 678 ? 31.359 -2.811 -17.578 1 62.97 678 SER A C 1
ATOM 5364 O O . SER A 1 678 ? 30.438 -2.215 -18.141 1 62.97 678 SER A O 1
ATOM 5366 N N . GLN A 1 679 ? 32.594 -2.793 -18.031 1 62.69 679 GLN A N 1
ATOM 5367 C CA . GLN A 1 679 ? 32.969 -1.979 -19.172 1 62.69 679 GLN A CA 1
ATOM 5368 C C . GLN A 1 679 ? 32.5 -2.607 -20.484 1 62.69 679 GLN A C 1
ATOM 5370 O O . GLN A 1 679 ? 32.094 -1.897 -21.406 1 62.69 679 GLN A O 1
ATOM 5375 N N . SER A 1 680 ? 32.562 -3.898 -20.375 1 61.41 680 SER A N 1
ATOM 5376 C CA . SER A 1 680 ? 32.094 -4.605 -21.547 1 61.41 680 SER A CA 1
ATOM 5377 C C . SER A 1 680 ? 30.578 -4.418 -21.734 1 61.41 680 SER A C 1
ATOM 5379 O O . SER A 1 680 ? 30.109 -4.219 -22.859 1 61.41 680 SER A O 1
ATOM 5381 N N . SER A 1 681 ? 29.969 -4.527 -20.609 1 60.75 681 SER A N 1
ATOM 5382 C CA . SER A 1 681 ? 28.531 -4.301 -20.656 1 60.75 681 SER A CA 1
ATOM 5383 C C . SER A 1 681 ? 28.219 -2.863 -21.047 1 60.75 681 SER A C 1
ATOM 5385 O O . SER A 1 681 ? 27.281 -2.619 -21.828 1 60.75 681 SER A O 1
ATOM 5387 N N . ALA A 1 682 ? 29.062 -1.941 -20.531 1 53.88 682 ALA A N 1
ATOM 5388 C CA . ALA A 1 682 ? 28.859 -0.533 -20.859 1 53.88 682 ALA A CA 1
ATOM 5389 C C . ALA A 1 682 ? 29.172 -0.259 -22.328 1 53.88 682 ALA A C 1
ATOM 5391 O O . ALA A 1 682 ? 28.484 0.528 -22.984 1 53.88 682 ALA A O 1
ATOM 5392 N N . ALA A 1 683 ? 30.188 -0.854 -22.812 1 53.91 683 ALA A N 1
ATOM 5393 C CA . ALA A 1 683 ? 30.594 -0.708 -24.203 1 53.91 683 ALA A CA 1
ATOM 5394 C C . ALA A 1 683 ? 29.531 -1.296 -25.156 1 53.91 683 ALA A C 1
ATOM 5396 O O . ALA A 1 683 ? 29.266 -0.73 -26.203 1 53.91 683 ALA A O 1
ATOM 5397 N N . GLU A 1 684 ? 29.062 -2.438 -24.703 1 52.28 684 GLU A N 1
ATOM 5398 C CA . GLU A 1 684 ? 28.016 -3.066 -25.484 1 52.28 684 GLU A CA 1
ATOM 5399 C C . GLU A 1 684 ? 26.766 -2.191 -25.547 1 52.28 684 GLU A C 1
ATOM 5401 O O . GLU A 1 684 ? 26.094 -2.111 -26.594 1 52.28 684 GLU A O 1
ATOM 5406 N N . SER A 1 685 ? 26.469 -1.593 -24.391 1 51.94 685 SER A N 1
ATOM 5407 C CA . SER A 1 685 ? 25.297 -0.746 -24.328 1 51.94 685 SER A CA 1
ATOM 5408 C C . SER A 1 685 ? 25.516 0.581 -25.047 1 51.94 685 SER A C 1
ATOM 5410 O O . SER A 1 685 ? 24.594 1.117 -25.672 1 51.94 685 SER A O 1
ATOM 5412 N N . SER A 1 686 ? 26.688 1.174 -24.906 1 51.22 686 SER A N 1
ATOM 5413 C CA . SER A 1 686 ? 26.938 2.482 -25.5 1 51.22 686 SER A CA 1
ATOM 5414 C C . SER A 1 686 ? 27.391 2.35 -26.953 1 51.22 686 SER A C 1
ATOM 5416 O O . SER A 1 686 ? 27.406 3.332 -27.703 1 51.22 686 SER A O 1
ATOM 5418 N N . GLY A 1 687 ? 27.406 1.26 -27.562 1 49.16 687 GLY A N 1
ATOM 5419 C CA . GLY A 1 687 ? 27.891 1.062 -28.922 1 49.16 687 GLY A CA 1
ATOM 5420 C C . GLY A 1 687 ? 29.281 1.607 -29.156 1 49.16 687 GLY A C 1
ATOM 5421 O O . GLY A 1 687 ? 29.766 1.643 -30.297 1 49.16 687 GLY A O 1
ATOM 5422 N N . GLU A 1 688 ? 29.781 2.486 -28.297 1 48.91 688 GLU A N 1
ATOM 5423 C CA . GLU A 1 688 ? 31.109 3.055 -28.5 1 48.91 688 GLU A CA 1
ATOM 5424 C C . GLU A 1 688 ? 32.188 2.031 -28.203 1 48.91 688 GLU A C 1
ATOM 5426 O O . GLU A 1 688 ? 32.062 1.244 -27.266 1 48.91 688 GLU A O 1
ATOM 5431 N N . THR A 1 689 ? 32.906 1.762 -29.266 1 48.59 689 THR A N 1
ATOM 5432 C CA . THR A 1 689 ? 34.125 0.943 -29.109 1 48.59 689 THR A CA 1
ATOM 5433 C C . THR A 1 689 ? 34.938 1.424 -27.922 1 48.59 689 THR A C 1
ATOM 5435 O O . THR A 1 689 ? 35.281 2.604 -27.844 1 48.59 689 THR A O 1
ATOM 5438 N N . PRO A 1 690 ? 34.781 0.785 -26.812 1 52.59 690 PRO A N 1
ATOM 5439 C CA . PRO A 1 690 ? 35.656 1.226 -25.734 1 52.59 690 PRO A CA 1
ATOM 5440 C C . PRO A 1 690 ? 37.031 1.717 -26.266 1 52.59 690 PRO A C 1
ATOM 5442 O O . PRO A 1 690 ? 37.594 1.118 -27.172 1 52.59 690 PRO A O 1
ATOM 5445 N N . THR A 1 691 ? 37.312 2.908 -26.172 1 53.88 691 THR A N 1
ATOM 5446 C CA . THR A 1 691 ? 38.625 3.422 -26.594 1 53.88 691 THR A CA 1
ATOM 5447 C C . THR A 1 691 ? 39.75 2.48 -26.156 1 53.88 691 THR A C 1
ATOM 5449 O O . THR A 1 691 ? 39.594 1.741 -25.172 1 53.88 691 THR A O 1
ATOM 5452 N N . SER A 1 692 ? 40.719 2.156 -27.078 1 57.66 692 SER A N 1
ATOM 5453 C CA . SER A 1 692 ? 41.969 1.423 -26.906 1 57.66 692 SER A CA 1
ATOM 5454 C C . SER A 1 692 ? 42.562 1.664 -25.531 1 57.66 692 SER A C 1
ATOM 5456 O O . SER A 1 692 ? 43.219 0.783 -24.953 1 57.66 692 SER A O 1
ATOM 5458 N N . LYS A 1 693 ? 42.156 2.701 -24.844 1 62.12 693 LYS A N 1
ATOM 5459 C CA . LYS A 1 693 ? 42.812 3.084 -23.609 1 62.12 693 LYS A CA 1
ATOM 5460 C C . LYS A 1 693 ? 42.156 2.432 -22.391 1 62.12 693 LYS A C 1
ATOM 5462 O O . LYS A 1 693 ? 42.812 2.076 -21.422 1 62.12 693 LYS A O 1
ATOM 5467 N N . ALA A 1 694 ? 40.844 1.942 -22.656 1 74.19 694 ALA A N 1
ATOM 5468 C CA . ALA A 1 694 ? 40.094 1.399 -21.531 1 74.19 694 ALA A CA 1
ATOM 5469 C C . ALA A 1 694 ? 40.469 -0.062 -21.281 1 74.19 694 ALA A C 1
ATOM 5471 O O . ALA A 1 694 ? 40.281 -0.574 -20.172 1 74.19 694 ALA A O 1
ATOM 5472 N N . GLY A 1 695 ? 41.094 -0.666 -22.172 1 81.25 695 GLY A N 1
ATOM 5473 C CA . GLY A 1 695 ? 41.438 -2.08 -22.094 1 81.25 695 GLY A CA 1
ATOM 5474 C C . GLY A 1 695 ? 42.531 -2.379 -21.109 1 81.25 695 GLY A C 1
ATOM 5475 O O . GLY A 1 695 ? 42.719 -3.523 -20.688 1 81.25 695 GLY A O 1
ATOM 5476 N N . PHE A 1 696 ? 43.344 -1.305 -20.797 1 86.19 696 PHE A N 1
ATOM 5477 C CA . PHE A 1 696 ? 44.5 -1.548 -19.938 1 86.19 696 PHE A CA 1
ATOM 5478 C C . PHE A 1 696 ? 44.25 -0.979 -18.547 1 86.19 696 PHE A C 1
ATOM 5480 O O . PHE A 1 696 ? 45.188 -0.929 -17.719 1 86.19 696 PHE A O 1
ATOM 5487 N N . ASP A 1 697 ? 42.969 -0.687 -18.328 1 83.25 697 ASP A N 1
ATOM 5488 C CA . ASP A 1 697 ? 42.594 -0.069 -17.062 1 83.25 697 ASP A CA 1
ATOM 5489 C C . ASP A 1 697 ? 42.875 -1.021 -15.898 1 83.25 697 ASP A C 1
ATOM 5491 O O . ASP A 1 697 ? 43.219 -0.582 -14.797 1 83.25 697 ASP A O 1
ATOM 5495 N N . TYR A 1 698 ? 42.719 -2.316 -16.172 1 86.88 698 TYR A N 1
ATOM 5496 C CA . TYR A 1 698 ? 42.906 -3.281 -15.102 1 86.88 698 TYR A CA 1
ATOM 5497 C C . TYR A 1 698 ? 44.375 -3.309 -14.633 1 86.88 698 TYR A C 1
ATOM 5499 O O . TYR A 1 698 ? 44.656 -3.738 -13.508 1 86.88 698 TYR A O 1
ATOM 5507 N N . LEU A 1 699 ? 45.281 -2.744 -15.328 1 86.19 699 LEU A N 1
ATOM 5508 C CA . LEU A 1 699 ? 46.688 -2.658 -14.961 1 86.19 699 LEU A CA 1
ATOM 5509 C C . LEU A 1 699 ? 47.031 -1.259 -14.469 1 86.19 699 LEU A C 1
ATOM 5511 O O . LEU A 1 699 ? 47.781 -1.104 -13.508 1 86.19 699 LEU A O 1
ATOM 5515 N N . LEU A 1 700 ? 46.406 -0.322 -15.109 1 81.5 700 LEU A N 1
ATOM 5516 C CA . LEU A 1 700 ? 46.75 1.068 -14.844 1 81.5 700 LEU A CA 1
ATOM 5517 C C . LEU A 1 700 ? 46.094 1.556 -13.555 1 81.5 700 LEU A C 1
ATOM 5519 O O . LEU A 1 700 ? 46.562 2.52 -12.945 1 81.5 700 LEU A O 1
ATOM 5523 N N . ASN A 1 701 ? 45.031 0.904 -13.141 1 80 701 ASN A N 1
ATOM 5524 C CA . ASN A 1 701 ? 44.312 1.335 -11.953 1 80 701 ASN A CA 1
ATOM 5525 C C . ASN A 1 701 ? 44.781 0.604 -10.703 1 80 701 ASN A C 1
ATOM 5527 O O . ASN A 1 701 ? 44.156 0.694 -9.641 1 80 701 ASN A O 1
ATOM 5531 N N . MET A 1 702 ? 45.938 -0.086 -10.766 1 82.19 702 MET A N 1
ATOM 5532 C CA . MET A 1 702 ? 46.5 -0.766 -9.594 1 82.19 702 MET A CA 1
ATOM 5533 C C . MET A 1 702 ? 47.094 0.238 -8.617 1 82.19 702 MET A C 1
ATOM 5535 O O . MET A 1 702 ? 47.719 1.217 -9.023 1 82.19 702 MET A O 1
ATOM 5539 N N . PRO A 1 703 ? 46.719 0.035 -7.383 1 76.56 703 PRO A N 1
ATOM 5540 C CA . PRO A 1 703 ? 47.312 0.927 -6.383 1 76.56 703 PRO A CA 1
ATOM 5541 C C . PRO A 1 703 ? 48.844 0.804 -6.316 1 76.56 703 PRO A C 1
ATOM 5543 O O . PRO A 1 703 ? 49.375 -0.273 -6.566 1 76.56 703 PRO A O 1
ATOM 5546 N N . LEU A 1 704 ? 49.5 1.865 -5.906 1 72.25 704 LEU A N 1
ATOM 5547 C CA . LEU A 1 704 ? 50.969 1.919 -5.848 1 72.25 704 LEU A CA 1
ATOM 5548 C C . LEU A 1 704 ? 51.5 0.884 -4.863 1 72.25 704 LEU A C 1
ATOM 5550 O O . LEU A 1 704 ? 52.594 0.315 -5.086 1 72.25 704 LEU A O 1
ATOM 5554 N N . ARG A 1 705 ? 50.656 0.656 -3.807 1 72.62 705 ARG A N 1
ATOM 5555 C CA . ARG A 1 705 ? 51.062 -0.286 -2.775 1 72.62 705 ARG A CA 1
ATOM 5556 C C . ARG A 1 705 ? 51.156 -1.704 -3.33 1 72.62 705 ARG A C 1
ATOM 5558 O O . ARG A 1 705 ? 51.844 -2.559 -2.76 1 72.62 705 ARG A O 1
ATOM 5565 N N . SER A 1 706 ? 50.688 -1.903 -4.531 1 79.31 706 SER A N 1
ATOM 5566 C CA . SER A 1 706 ? 50.594 -3.242 -5.102 1 79.31 706 SER A CA 1
ATOM 5567 C C . SER A 1 706 ? 51.906 -3.623 -5.812 1 79.31 706 SER A C 1
ATOM 5569 O O . SER A 1 706 ? 52.094 -4.793 -6.137 1 79.31 706 SER A O 1
ATOM 5571 N N . PHE A 1 707 ? 52.812 -2.771 -6.035 1 79 707 PHE A N 1
ATOM 5572 C CA . PHE A 1 707 ? 54 -3.062 -6.801 1 79 707 PHE A CA 1
ATOM 5573 C C . PHE A 1 707 ? 55.125 -3.541 -5.883 1 79 707 PHE A C 1
ATOM 5575 O O . PHE A 1 707 ? 56.125 -2.834 -5.68 1 79 707 PHE A O 1
ATOM 5582 N N . SER A 1 708 ? 54.938 -4.785 -5.363 1 81.12 708 SER A N 1
ATOM 5583 C CA . SER A 1 708 ? 55.875 -5.449 -4.469 1 81.12 708 SER A CA 1
ATOM 5584 C C . SER A 1 708 ? 56 -6.93 -4.805 1 81.12 708 SER A C 1
ATOM 5586 O O . SER A 1 708 ? 55.125 -7.496 -5.488 1 81.12 708 SER A O 1
ATOM 5588 N N . GLN A 1 709 ? 57.094 -7.574 -4.402 1 83.88 709 GLN A N 1
ATOM 5589 C CA . GLN A 1 709 ? 57.312 -9 -4.633 1 83.88 709 GLN A CA 1
ATOM 5590 C C . GLN A 1 709 ? 56.312 -9.844 -3.875 1 83.88 709 GLN A C 1
ATOM 5592 O O . GLN A 1 709 ? 55.938 -10.922 -4.34 1 83.88 709 GLN A O 1
ATOM 5597 N N . VAL A 1 710 ? 55.875 -9.398 -2.785 1 85.62 710 VAL A N 1
ATOM 5598 C CA . VAL A 1 710 ? 54.875 -10.102 -1.99 1 85.62 710 VAL A CA 1
ATOM 5599 C C . VAL A 1 710 ? 53.562 -10.18 -2.762 1 85.62 710 VAL A C 1
ATOM 5601 O O . VAL A 1 710 ? 52.906 -11.211 -2.768 1 85.62 710 VAL A O 1
ATOM 5604 N N . LYS A 1 711 ? 53.25 -9.172 -3.455 1 88.25 711 LYS A N 1
ATOM 5605 C CA . LYS A 1 711 ? 52 -9.141 -4.23 1 88.25 711 LYS A CA 1
ATOM 5606 C C . LYS A 1 711 ? 52.094 -10.062 -5.441 1 88.25 711 LYS A C 1
ATOM 5608 O O . LYS A 1 711 ? 51.094 -10.695 -5.824 1 88.25 711 LYS A O 1
ATOM 5613 N N . VAL A 1 712 ? 53.281 -10.133 -6.059 1 90.56 712 VAL A N 1
ATOM 5614 C CA . VAL A 1 712 ? 53.469 -11.039 -7.184 1 90.56 712 VAL A CA 1
ATOM 5615 C C . VAL A 1 712 ? 53.219 -12.477 -6.734 1 90.56 712 VAL A C 1
ATOM 5617 O O . VAL A 1 712 ? 52.625 -13.273 -7.449 1 90.56 712 VAL A O 1
ATOM 5620 N N . GLN A 1 713 ? 53.688 -12.797 -5.559 1 90.81 713 GLN A N 1
ATOM 5621 C CA . GLN A 1 713 ? 53.5 -14.148 -5.031 1 90.81 713 GLN A CA 1
ATOM 5622 C C . GLN A 1 713 ? 52.031 -14.422 -4.723 1 90.81 713 GLN A C 1
ATOM 5624 O O . GLN A 1 713 ? 51.531 -15.508 -5.004 1 90.81 713 GLN A O 1
ATOM 5629 N N . GLU A 1 714 ? 51.406 -13.523 -4.117 1 93.06 714 GLU A N 1
ATOM 5630 C CA . GLU A 1 714 ? 50 -13.648 -3.824 1 93.06 714 GLU A CA 1
ATOM 5631 C C . GLU A 1 714 ? 49.188 -13.852 -5.102 1 93.06 714 GLU A C 1
ATOM 5633 O O . GLU A 1 714 ? 48.281 -14.688 -5.145 1 93.06 714 GLU A O 1
ATOM 5638 N N . LEU A 1 715 ? 49.5 -13.086 -6.156 1 93.62 715 LEU A N 1
ATOM 5639 C CA . LEU A 1 715 ? 48.812 -13.195 -7.438 1 93.62 715 LEU A CA 1
ATOM 5640 C C . LEU A 1 715 ? 49.125 -14.539 -8.102 1 93.62 715 LEU A C 1
ATOM 5642 O O . LEU A 1 715 ? 48.25 -15.117 -8.75 1 93.62 715 LEU A O 1
ATOM 5646 N N . GLY A 1 716 ? 50.281 -15.039 -7.91 1 92.75 716 GLY A N 1
ATOM 5647 C CA . GLY A 1 716 ? 50.656 -16.344 -8.438 1 92.75 716 GLY A CA 1
ATOM 5648 C C . GLY A 1 716 ? 49.875 -17.484 -7.801 1 92.75 716 GLY A C 1
ATOM 5649 O O . GLY A 1 716 ? 49.438 -18.406 -8.492 1 92.75 716 GLY A O 1
ATOM 5650 N N . LEU A 1 717 ? 49.688 -17.375 -6.504 1 94.56 717 LEU A N 1
ATOM 5651 C CA . LEU A 1 717 ? 48.906 -18.391 -5.801 1 94.56 717 LEU A CA 1
ATOM 5652 C C . LEU A 1 717 ? 47.438 -18.328 -6.23 1 94.56 717 LEU A C 1
ATOM 5654 O O . LEU A 1 717 ? 46.812 -19.375 -6.414 1 94.56 717 LEU A O 1
ATOM 5658 N N . LYS A 1 718 ? 46.875 -17.188 -6.379 1 95.06 718 LYS A N 1
ATOM 5659 C CA . LYS A 1 718 ? 45.5 -17.016 -6.836 1 95.06 718 LYS A CA 1
ATOM 5660 C C . LYS A 1 718 ? 45.344 -17.547 -8.258 1 95.06 718 LYS A C 1
ATOM 5662 O O . LYS A 1 718 ? 44.312 -18.125 -8.594 1 95.06 718 LYS A O 1
ATOM 5667 N N . LEU A 1 719 ? 46.344 -17.344 -9.094 1 94.38 719 LEU A N 1
ATOM 5668 C CA . LEU A 1 719 ? 46.344 -17.844 -10.469 1 94.38 719 LEU A CA 1
ATOM 5669 C C . LEU A 1 719 ? 46.312 -19.375 -10.492 1 94.38 719 LEU A C 1
ATOM 5671 O O . LEU A 1 719 ? 45.562 -19.984 -11.266 1 94.38 719 LEU A O 1
ATOM 5675 N N . GLU A 1 720 ? 47.125 -19.984 -9.664 1 94.62 720 GLU A N 1
ATOM 5676 C CA . GLU A 1 720 ? 47.156 -21.453 -9.602 1 94.62 720 GLU A CA 1
ATOM 5677 C C . GLU A 1 720 ? 45.812 -22.016 -9.18 1 94.62 720 GLU A C 1
ATOM 5679 O O . GLU A 1 720 ? 45.344 -23.016 -9.742 1 94.62 720 GLU A O 1
ATOM 5684 N N . LYS A 1 721 ? 45.312 -21.406 -8.234 1 95.38 721 LYS A N 1
ATOM 5685 C CA . LYS A 1 721 ? 44 -21.844 -7.777 1 95.38 721 LYS A CA 1
ATOM 5686 C C . LYS A 1 721 ? 42.938 -21.672 -8.883 1 95.38 721 LYS A C 1
ATOM 5688 O O . LYS A 1 721 ? 42.094 -22.562 -9.078 1 95.38 721 LYS A O 1
ATOM 5693 N N . THR A 1 722 ? 42.938 -20.578 -9.555 1 95.56 722 THR A N 1
ATOM 5694 C CA . THR A 1 722 ? 42 -20.297 -10.625 1 95.56 722 THR A CA 1
ATOM 5695 C C . THR A 1 722 ? 42.156 -21.297 -11.773 1 95.56 722 THR A C 1
ATOM 5697 O O . THR A 1 722 ? 41.188 -21.75 -12.359 1 95.56 722 THR A O 1
ATOM 5700 N N . GLU A 1 723 ? 43.344 -21.672 -12.078 1 94 723 GLU A N 1
ATOM 5701 C CA . GLU A 1 723 ? 43.625 -22.641 -13.141 1 94 723 GLU A CA 1
ATOM 5702 C C . GLU A 1 723 ? 43.188 -24.031 -12.727 1 94 723 GLU A C 1
ATOM 5704 O O . GLU A 1 723 ? 42.719 -24.812 -13.57 1 94 723 GLU A O 1
ATOM 5709 N N . GLU A 1 724 ? 43.375 -24.281 -11.484 1 95.12 724 GLU A N 1
ATOM 5710 C CA . GLU A 1 724 ? 42.875 -25.562 -10.977 1 95.12 724 GLU A CA 1
ATOM 5711 C C . GLU A 1 724 ? 41.344 -25.641 -11.07 1 95.12 724 GLU A C 1
ATOM 5713 O O . GLU A 1 724 ? 40.812 -26.688 -11.43 1 95.12 724 GLU A O 1
ATOM 5718 N N . ASP A 1 725 ? 40.75 -24.641 -10.703 1 94.31 725 ASP A N 1
ATOM 5719 C CA . ASP A 1 725 ? 39.312 -24.578 -10.789 1 94.31 725 ASP A CA 1
ATOM 5720 C C . ASP A 1 725 ? 38.844 -24.703 -12.242 1 94.31 725 ASP A C 1
ATOM 5722 O O . ASP A 1 725 ? 37.812 -25.344 -12.516 1 94.31 725 ASP A O 1
ATOM 5726 N N . LEU A 1 726 ? 39.531 -24.094 -13.141 1 94.12 726 LEU A N 1
ATOM 5727 C CA . LEU A 1 726 ? 39.219 -24.172 -14.562 1 94.12 726 LEU A CA 1
ATOM 5728 C C . LEU A 1 726 ? 39.375 -25.594 -15.07 1 94.12 726 LEU A C 1
ATOM 5730 O O . LEU A 1 726 ? 38.5 -26.094 -15.789 1 94.12 726 LEU A O 1
ATOM 5734 N N . LYS A 1 727 ? 40.375 -26.312 -14.641 1 94.38 727 LYS A N 1
ATOM 5735 C CA . LYS A 1 727 ? 40.594 -27.703 -15.039 1 94.38 727 LYS A CA 1
ATOM 5736 C C . LYS A 1 727 ? 39.5 -28.594 -14.477 1 94.38 727 LYS A C 1
ATOM 5738 O O . LYS A 1 727 ? 39.031 -29.5 -15.164 1 94.38 727 LYS A O 1
ATOM 5743 N N . ARG A 1 728 ? 39.188 -28.328 -13.344 1 93.38 728 ARG A N 1
ATOM 5744 C CA . ARG A 1 728 ? 38.125 -29.094 -12.703 1 93.38 728 ARG A CA 1
ATOM 5745 C C . ARG A 1 728 ? 36.781 -28.891 -13.422 1 93.38 728 ARG A C 1
ATOM 5747 O O . ARG A 1 728 ? 36.062 -29.859 -13.648 1 93.38 728 ARG A O 1
ATOM 5754 N N . LEU A 1 729 ? 36.469 -27.719 -13.758 1 93.56 729 LEU A N 1
ATOM 5755 C CA . LEU A 1 729 ? 35.188 -27.406 -14.43 1 93.56 729 LEU A CA 1
ATOM 5756 C C . LEU A 1 729 ? 35.156 -28.016 -15.828 1 93.56 729 LEU A C 1
ATOM 5758 O O . LEU A 1 729 ? 34.125 -28.531 -16.25 1 93.56 729 LEU A O 1
ATOM 5762 N N . GLU A 1 730 ? 36.312 -27.984 -16.5 1 92.44 730 GLU A N 1
ATOM 5763 C CA . GLU A 1 730 ? 36.375 -28.5 -17.859 1 92.44 730 GLU A CA 1
ATOM 5764 C C . GLU A 1 730 ? 36.281 -30.031 -17.875 1 92.44 730 GLU A C 1
ATOM 5766 O O . GLU A 1 730 ? 35.75 -30.609 -18.828 1 92.44 730 GLU A O 1
ATOM 5771 N N . SER A 1 731 ? 36.656 -30.672 -16.828 1 93.12 731 SER A N 1
ATOM 5772 C CA . SER A 1 731 ? 36.656 -32.125 -16.766 1 93.12 731 SER A CA 1
ATOM 5773 C C . SER A 1 731 ? 35.25 -32.656 -16.422 1 93.12 731 SER A C 1
ATOM 5775 O O . SER A 1 731 ? 34.969 -33.844 -16.688 1 93.12 731 SER A O 1
ATOM 5777 N N . LYS A 1 732 ? 34.438 -31.906 -15.914 1 92.5 732 LYS A N 1
ATOM 5778 C CA . LYS A 1 732 ? 33.125 -32.344 -15.484 1 92.5 732 LYS A CA 1
ATOM 5779 C C . LYS A 1 732 ? 32.094 -32.219 -16.609 1 92.5 732 LYS A C 1
ATOM 5781 O O . LYS A 1 732 ? 32.094 -31.234 -17.344 1 92.5 732 LYS A O 1
ATOM 5786 N N . GLY A 1 733 ? 31.312 -33.312 -16.75 1 92.88 733 GLY A N 1
ATOM 5787 C CA . GLY A 1 733 ? 30.203 -33.25 -17.688 1 92.88 733 GLY A CA 1
ATOM 5788 C C . GLY A 1 733 ? 29.031 -32.438 -17.172 1 92.88 733 GLY A C 1
ATOM 5789 O O . GLY A 1 733 ? 28.922 -32.188 -15.977 1 92.88 733 GLY A O 1
ATOM 5790 N N . ILE A 1 734 ? 28.203 -32.031 -18.047 1 94.25 734 ILE A N 1
ATOM 5791 C CA . ILE A 1 734 ? 27.047 -31.219 -17.719 1 94.25 734 ILE A CA 1
ATOM 5792 C C . ILE A 1 734 ? 26.141 -31.953 -16.734 1 94.25 734 ILE A C 1
ATOM 5794 O O . ILE A 1 734 ? 25.641 -31.359 -15.781 1 94.25 734 ILE A O 1
ATOM 5798 N N . ASP A 1 735 ? 25.828 -33.25 -16.984 1 95.19 735 ASP A N 1
ATOM 5799 C CA . ASP A 1 735 ? 24.969 -34.062 -16.109 1 95.19 735 ASP A CA 1
ATOM 5800 C C . ASP A 1 735 ? 25.562 -34.188 -14.719 1 95.19 735 ASP A C 1
ATOM 5802 O O . ASP A 1 735 ? 24.828 -34.188 -13.727 1 95.19 735 ASP A O 1
ATOM 5806 N N . GLU A 1 736 ? 26.859 -34.281 -14.703 1 94.5 736 GLU A N 1
ATOM 5807 C CA . GLU A 1 736 ? 27.531 -34.375 -13.414 1 94.5 736 GLU A CA 1
ATOM 5808 C C . GLU A 1 736 ? 27.406 -33.094 -12.602 1 94.5 736 GLU A C 1
ATOM 5810 O O . GLU A 1 736 ? 27.203 -33.156 -11.383 1 94.5 736 GLU A O 1
ATOM 5815 N N . VAL A 1 737 ? 27.562 -32.031 -13.297 1 94.88 737 VAL A N 1
ATOM 5816 C CA . VAL A 1 737 ? 27.406 -30.734 -12.625 1 94.88 737 VAL A CA 1
ATOM 5817 C C . VAL A 1 737 ? 26 -30.609 -12.07 1 94.88 737 VAL A C 1
ATOM 5819 O O . VAL A 1 737 ? 25.797 -30.125 -10.945 1 94.88 737 VAL A O 1
ATOM 5822 N N . TRP A 1 738 ? 25.016 -31.031 -12.836 1 97 738 TRP A N 1
ATOM 5823 C CA . TRP A 1 738 ? 23.609 -30.969 -12.422 1 97 738 TRP A CA 1
ATOM 5824 C C . TRP A 1 738 ? 23.375 -31.859 -11.211 1 97 738 TRP A C 1
ATOM 5826 O O . TRP A 1 738 ? 22.75 -31.438 -10.234 1 97 738 TRP A O 1
ATOM 5836 N N . LEU A 1 739 ? 23.906 -33.062 -11.242 1 97.12 739 LEU A N 1
ATOM 5837 C CA . LEU A 1 739 ? 23.75 -34 -10.141 1 97.12 739 LEU A CA 1
ATOM 5838 C C . LEU A 1 739 ? 24.406 -33.469 -8.867 1 97.12 739 LEU A C 1
ATOM 5840 O O . LEU A 1 739 ? 23.891 -33.688 -7.766 1 97.12 739 LEU A O 1
ATOM 5844 N N . GLU A 1 740 ? 25.484 -32.781 -8.984 1 95.69 740 GLU A N 1
ATOM 5845 C CA . GLU A 1 740 ? 26.141 -32.156 -7.832 1 95.69 740 GLU A CA 1
ATOM 5846 C C . GLU A 1 740 ? 25.266 -31.094 -7.199 1 95.69 740 GLU A C 1
ATOM 5848 O O . GLU A 1 740 ? 25.203 -30.969 -5.977 1 95.69 740 GLU A O 1
ATOM 5853 N N . ASP A 1 741 ? 24.672 -30.281 -8.047 1 97.44 741 ASP A N 1
ATOM 5854 C CA . ASP A 1 741 ? 23.781 -29.266 -7.539 1 97.44 741 ASP A CA 1
ATOM 5855 C C . ASP A 1 741 ? 22.609 -29.891 -6.785 1 97.44 741 ASP A C 1
ATOM 5857 O O . ASP A 1 741 ? 22.188 -29.375 -5.746 1 97.44 741 ASP A O 1
ATOM 5861 N N . LEU A 1 742 ? 22.016 -30.938 -7.359 1 98.25 742 LEU A N 1
ATOM 5862 C CA . LEU A 1 742 ? 20.891 -31.625 -6.727 1 98.25 742 LEU A CA 1
ATOM 5863 C C . LEU A 1 742 ? 21.312 -32.219 -5.391 1 98.25 742 LEU A C 1
ATOM 5865 O O . LEU A 1 742 ? 20.562 -32.188 -4.418 1 98.25 742 LEU A O 1
ATOM 5869 N N . ASP A 1 743 ? 22.516 -32.75 -5.352 1 97.38 743 ASP A N 1
ATOM 5870 C CA . ASP A 1 743 ? 23.031 -33.312 -4.109 1 97.38 743 ASP A CA 1
ATOM 5871 C C . ASP A 1 743 ? 23.266 -32.219 -3.068 1 97.38 743 ASP A C 1
ATOM 5873 O O . ASP A 1 743 ? 23.031 -32.406 -1.876 1 97.38 743 ASP A O 1
ATOM 5877 N N . ALA A 1 744 ? 23.781 -31.125 -3.514 1 96.81 744 ALA A N 1
ATOM 5878 C CA . ALA A 1 744 ? 23.969 -29.984 -2.609 1 96.81 744 ALA A CA 1
ATOM 5879 C C . ALA A 1 744 ? 22.641 -29.547 -2.002 1 96.81 744 ALA A C 1
ATOM 5881 O O . ALA A 1 744 ? 22.562 -29.219 -0.813 1 96.81 744 ALA A O 1
ATOM 5882 N N . PHE A 1 745 ? 21.656 -29.516 -2.842 1 97.06 745 PHE A N 1
ATOM 5883 C CA . PHE A 1 745 ? 20.328 -29.172 -2.34 1 97.06 745 PHE A CA 1
ATOM 5884 C C . PHE A 1 745 ? 19.859 -30.172 -1.304 1 97.06 745 PHE A C 1
ATOM 5886 O O . PHE A 1 745 ? 19.359 -29.797 -0.239 1 97.06 745 PHE A O 1
ATOM 5893 N N . LEU A 1 746 ? 19.938 -31.438 -1.591 1 97.31 746 LEU A N 1
ATOM 5894 C CA . LEU A 1 746 ? 19.469 -32.5 -0.689 1 97.31 746 LEU A CA 1
ATOM 5895 C C . LEU A 1 746 ? 20.188 -32.406 0.652 1 97.31 746 LEU A C 1
ATOM 5897 O O . LEU A 1 746 ? 19.578 -32.625 1.703 1 97.31 746 LEU A O 1
ATOM 5901 N N . ALA A 1 747 ? 21.422 -32.094 0.633 1 95.94 747 ALA A N 1
ATOM 5902 C CA . ALA A 1 747 ? 22.203 -31.938 1.863 1 95.94 747 ALA A CA 1
ATOM 5903 C C . ALA A 1 747 ? 21.688 -30.75 2.684 1 95.94 747 ALA A C 1
ATOM 5905 O O . ALA A 1 747 ? 21.531 -30.859 3.9 1 95.94 747 ALA A O 1
ATOM 5906 N N . ALA A 1 748 ? 21.516 -29.688 2.002 1 95.38 748 ALA A N 1
ATOM 5907 C CA . ALA A 1 748 ? 21 -28.5 2.68 1 95.38 748 ALA A CA 1
ATOM 5908 C C . ALA A 1 748 ? 19.594 -28.734 3.221 1 95.38 748 ALA A C 1
ATOM 5910 O O . ALA A 1 748 ? 19.266 -28.25 4.309 1 95.38 748 ALA A O 1
ATOM 5911 N N . TYR A 1 749 ? 18.766 -29.438 2.457 1 95.25 749 TYR A N 1
ATOM 5912 C CA . TYR A 1 749 ? 17.406 -29.734 2.848 1 95.25 749 TYR A CA 1
ATOM 5913 C C . TYR A 1 749 ? 17.375 -30.594 4.105 1 95.25 749 TYR A C 1
ATOM 5915 O O . TYR A 1 749 ? 16.562 -30.359 5.012 1 95.25 749 TYR A O 1
ATOM 5923 N N . LYS A 1 750 ? 18.188 -31.547 4.207 1 92.44 750 LYS A N 1
ATOM 5924 C CA . LYS A 1 750 ? 18.281 -32.406 5.371 1 92.44 750 LYS A CA 1
ATOM 5925 C C . LYS A 1 750 ? 18.703 -31.641 6.613 1 92.44 750 LYS A C 1
ATOM 5927 O O . LYS A 1 750 ? 18.234 -31.922 7.719 1 92.44 750 LYS A O 1
ATOM 5932 N N . LYS A 1 751 ? 19.516 -30.703 6.402 1 90.25 751 LYS A N 1
ATOM 5933 C CA . LYS A 1 751 ? 19.953 -29.875 7.512 1 90.25 751 LYS A CA 1
ATOM 5934 C C . LYS A 1 751 ? 18.828 -28.969 8 1 90.25 751 LYS A C 1
ATOM 5936 O O . LYS A 1 751 ? 18.656 -28.766 9.211 1 90.25 751 LYS A O 1
ATOM 5941 N N . ALA A 1 752 ? 18.156 -28.438 7.07 1 88.06 752 ALA A N 1
ATOM 5942 C CA . ALA A 1 752 ? 17.078 -27.516 7.402 1 88.06 752 ALA A CA 1
ATOM 5943 C C . ALA A 1 752 ? 15.883 -28.25 7.9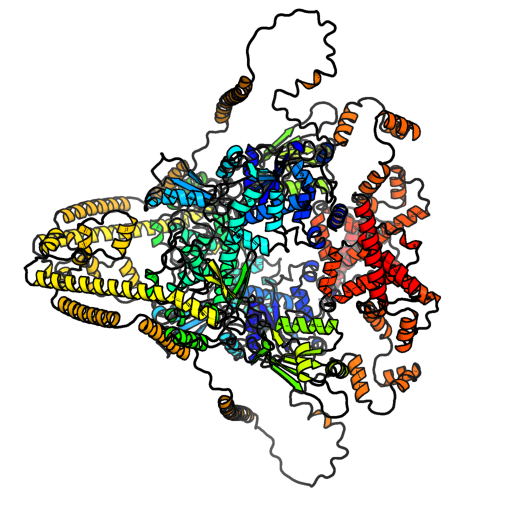92 1 88.06 752 ALA A C 1
ATOM 5945 O O . ALA A 1 752 ? 15.188 -27.719 8.859 1 88.06 752 ALA A O 1
ATOM 5946 N N . PHE A 1 753 ? 15.594 -29.359 7.504 1 83.5 753 PHE A N 1
ATOM 5947 C CA . PHE A 1 753 ? 14.453 -30.141 7.953 1 83.5 753 PHE A CA 1
ATOM 5948 C C . PHE A 1 753 ? 14.898 -31.484 8.523 1 83.5 753 PHE A C 1
ATOM 5950 O O . PHE A 1 753 ? 14.742 -32.531 7.883 1 83.5 753 PHE A O 1
ATOM 5957 N N . PRO A 1 754 ? 15.531 -31.312 9.75 1 62.66 754 PRO A N 1
ATOM 5958 C CA . PRO A 1 754 ? 15.992 -32.562 10.328 1 62.66 754 PRO A CA 1
ATOM 5959 C C . PRO A 1 754 ? 14.852 -33.531 10.609 1 62.66 754 PRO A C 1
ATOM 5961 O O . PRO A 1 754 ? 13.734 -33.125 10.93 1 62.66 754 PRO A O 1
ATOM 5964 N N . LYS A 1 755 ? 14.789 -34.688 10.008 1 50.72 755 LYS A N 1
ATOM 5965 C CA . LYS A 1 755 ? 13.758 -35.688 10.188 1 50.72 755 LYS A CA 1
ATOM 5966 C C . LYS A 1 755 ? 13.383 -35.844 11.664 1 50.72 755 LYS A C 1
ATOM 5968 O O . LYS A 1 755 ? 14.25 -36.031 12.516 1 50.72 755 LYS A O 1
ATOM 5973 N N . LEU A 1 756 ? 12.344 -35.219 12.039 1 41.59 756 LEU A N 1
ATOM 5974 C CA . LEU A 1 756 ? 11.797 -35.562 13.344 1 41.59 756 LEU A CA 1
ATOM 5975 C C . LEU A 1 756 ? 11.758 -37.062 13.539 1 41.59 756 LEU A C 1
ATOM 5977 O O . LEU A 1 756 ? 11.438 -37.812 12.609 1 41.59 756 LEU A O 1
ATOM 5981 N N . PRO A 1 757 ? 12.43 -37.719 14.523 1 33.41 757 PRO A N 1
ATOM 5982 C CA . PRO A 1 757 ? 12.266 -39.125 14.789 1 33.41 757 PRO A CA 1
ATOM 5983 C C . PRO A 1 757 ? 10.82 -39.594 14.656 1 33.41 757 PRO A C 1
ATOM 5985 O O . PRO A 1 757 ? 9.891 -38.812 14.852 1 33.41 757 PRO A O 1
ATOM 5988 N N . ALA A 1 758 ? 10.453 -40.688 13.867 1 31.69 758 ALA A N 1
ATOM 5989 C CA . ALA A 1 758 ? 9.156 -41.344 13.914 1 31.69 758 ALA A CA 1
ATOM 5990 C C . ALA A 1 758 ? 8.531 -41.25 15.297 1 31.69 758 ALA A C 1
ATOM 5992 O O . ALA A 1 758 ? 9.25 -41.125 16.297 1 31.69 758 ALA A O 1
ATOM 5993 N N . ALA A 1 759 ? 7.242 -40.938 15.477 1 30.61 759 ALA A N 1
ATOM 5994 C CA . ALA A 1 759 ? 6.445 -41 16.703 1 30.61 759 ALA A CA 1
ATOM 5995 C C . ALA A 1 759 ? 6.918 -42.094 17.625 1 30.61 759 ALA A C 1
ATOM 5997 O O . ALA A 1 759 ? 6.473 -42.219 18.766 1 30.61 759 ALA A O 1
ATOM 5998 N N . SER A 1 760 ? 7.594 -43.125 17.203 1 28.66 760 SER A N 1
ATOM 5999 C CA . SER A 1 760 ? 7.859 -44.188 18.188 1 28.66 760 SER A CA 1
ATOM 6000 C C . SER A 1 760 ? 8.719 -43.656 19.328 1 28.66 760 SER A C 1
ATOM 6002 O O . SER A 1 760 ? 8.562 -44.094 20.469 1 28.66 760 SER A O 1
ATOM 6004 N N . GLU A 1 761 ? 9.812 -42.938 19.031 1 28.84 761 GLU A N 1
ATOM 6005 C CA . GLU A 1 761 ? 10.734 -42.719 20.141 1 28.84 761 GLU A CA 1
ATOM 6006 C C . GLU A 1 761 ? 10.297 -41.562 21.016 1 28.84 761 GLU A C 1
ATOM 6008 O O . GLU A 1 761 ? 10.805 -41.375 22.125 1 28.84 761 GLU A O 1
ATOM 6013 N N . LEU A 1 762 ? 9.586 -40.594 20.531 1 28.59 762 LEU A N 1
ATOM 6014 C CA . LEU A 1 762 ? 9.164 -39.562 21.469 1 28.59 762 LEU A CA 1
ATOM 6015 C C . LEU A 1 762 ? 8.109 -40.125 22.422 1 28.59 762 LEU A C 1
ATOM 6017 O O . LEU A 1 762 ? 7.695 -39.438 23.375 1 28.59 762 LEU A O 1
ATOM 6021 N N . VAL A 1 763 ? 7.477 -41.25 22.172 1 28.33 763 VAL A N 1
ATOM 6022 C CA . VAL A 1 763 ? 6.695 -41.906 23.234 1 28.33 763 VAL A CA 1
ATOM 6023 C C . VAL A 1 763 ? 7.582 -42.156 24.438 1 28.33 763 VAL A C 1
ATOM 6025 O O . VAL A 1 763 ? 7.102 -42.188 25.578 1 28.33 763 VAL A O 1
ATOM 6028 N N . LEU A 1 764 ? 8.898 -42.469 24.188 1 27.72 764 LEU A N 1
ATOM 6029 C CA . LEU A 1 764 ? 9.68 -42.844 25.359 1 27.72 764 LEU A CA 1
ATOM 6030 C C . LEU A 1 764 ? 10 -41.625 26.234 1 27.72 764 LEU A C 1
ATOM 6032 O O . LEU A 1 764 ? 9.977 -41.719 27.469 1 27.72 764 LEU A O 1
ATOM 6036 N N . ALA A 1 765 ? 10.352 -40.469 25.609 1 28.38 765 ALA A N 1
ATOM 6037 C CA . ALA A 1 765 ? 10.812 -39.438 26.516 1 28.38 765 ALA A CA 1
ATOM 6038 C C . ALA A 1 765 ? 9.641 -38.812 27.266 1 28.38 765 ALA A C 1
ATOM 6040 O O . ALA A 1 765 ? 9.828 -38.156 28.281 1 28.38 765 ALA A O 1
ATOM 6041 N N . ALA A 1 766 ? 8.453 -38.938 26.812 1 28.34 766 ALA A N 1
ATOM 6042 C CA . ALA A 1 766 ? 7.309 -38.5 27.609 1 28.34 766 ALA A CA 1
ATOM 6043 C C . ALA A 1 766 ? 7.207 -39.312 28.906 1 28.34 766 ALA A C 1
ATOM 6045 O O . ALA A 1 766 ? 6.449 -38.938 29.797 1 28.34 766 ALA A O 1
ATOM 6046 N N . LYS A 1 767 ? 7.891 -40.438 28.984 1 29.33 767 LYS A N 1
ATOM 6047 C CA . LYS A 1 767 ? 7.848 -41.125 30.266 1 29.33 767 LYS A CA 1
ATOM 6048 C C . LYS A 1 767 ? 8.594 -40.344 31.344 1 29.33 767 LYS A C 1
ATOM 6050 O O . LYS A 1 767 ? 8.164 -40.312 32.5 1 29.33 767 LYS A O 1
ATOM 6055 N N . GLU A 1 768 ? 9.742 -39.75 30.984 1 29.08 768 GLU A N 1
ATOM 6056 C CA . GLU A 1 768 ? 10.508 -39.25 32.125 1 29.08 768 GLU A CA 1
ATOM 6057 C C . GLU A 1 768 ? 9.93 -37.938 32.625 1 29.08 768 GLU A C 1
ATOM 6059 O O . GLU A 1 768 ? 9.945 -37.656 33.812 1 29.08 768 GLU A O 1
ATOM 6064 N N . GLU A 1 769 ? 9.492 -37.094 31.703 1 27.92 769 GLU A N 1
ATOM 6065 C CA . GLU A 1 769 ? 9.047 -35.844 32.281 1 27.92 769 GLU A CA 1
ATOM 6066 C C . GLU A 1 769 ? 7.77 -36.031 33.094 1 27.92 769 GLU A C 1
ATOM 6068 O O . GLU A 1 769 ? 7.293 -35.062 33.719 1 27.92 769 GLU A O 1
ATOM 6073 N N . LYS A 1 770 ? 7.137 -37.219 33.062 1 29.45 770 LYS A N 1
ATOM 6074 C CA . LYS A 1 770 ? 6.113 -37.5 34.062 1 29.45 770 LYS A CA 1
ATOM 6075 C C . LYS A 1 770 ? 6.691 -37.406 35.5 1 29.45 770 LYS A C 1
ATOM 6077 O O . LYS A 1 770 ? 6.023 -36.969 36.406 1 29.45 770 LYS A O 1
ATOM 6082 N N . GLN A 1 771 ? 7.957 -37.812 35.688 1 28.08 771 GLN A N 1
ATOM 6083 C CA . GLN A 1 771 ? 8.445 -37.906 37.062 1 28.08 771 GLN A CA 1
ATOM 6084 C C . GLN A 1 771 ? 8.688 -36.531 37.656 1 28.08 771 GLN A C 1
ATOM 6086 O O . GLN A 1 771 ? 8.445 -36.312 38.844 1 28.08 771 GLN A O 1
ATOM 6091 N N . ALA A 1 772 ? 9.211 -35.625 36.812 1 26.81 772 ALA A N 1
ATOM 6092 C CA . ALA A 1 772 ? 9.695 -34.438 37.469 1 26.81 772 ALA A CA 1
ATOM 6093 C C . ALA A 1 772 ? 8.539 -33.531 37.906 1 26.81 772 ALA A C 1
ATOM 6095 O O . ALA A 1 772 ? 8.617 -32.875 38.938 1 26.81 772 ALA A O 1
ATOM 6096 N N . GLN A 1 773 ? 7.48 -33.531 37.25 1 25.66 773 GLN A N 1
ATOM 6097 C CA . GLN A 1 773 ? 6.391 -32.75 37.812 1 25.66 773 GLN A CA 1
ATOM 6098 C C . GLN A 1 773 ? 5.906 -33.312 39.156 1 25.66 773 GLN A C 1
ATOM 6100 O O . GLN A 1 773 ? 5.133 -32.688 39.844 1 25.66 773 GLN A O 1
ATOM 6105 N N . ALA A 1 774 ? 6.324 -34.531 39.5 1 27.25 774 ALA A N 1
ATOM 6106 C CA . ALA A 1 774 ? 5.934 -35.062 40.812 1 27.25 774 ALA A CA 1
ATOM 6107 C C . ALA A 1 774 ? 6.566 -34.25 41.938 1 27.25 774 ALA A C 1
ATOM 6109 O O . ALA A 1 774 ? 5.938 -34.031 42.969 1 27.25 774 ALA A O 1
ATOM 6110 N N . VAL A 1 775 ? 7.863 -33.875 41.812 1 27.31 775 VAL A N 1
ATOM 6111 C CA . VAL A 1 775 ? 8.531 -33.312 43 1 27.31 775 VAL A CA 1
ATOM 6112 C C . VAL A 1 775 ? 7.984 -31.906 43.281 1 27.31 775 VAL A C 1
ATOM 6114 O O . VAL A 1 775 ? 7.785 -31.547 44.438 1 27.31 775 VAL A O 1
ATOM 6117 N N . PHE A 1 776 ? 7.723 -31.172 42.281 1 25 776 PHE A N 1
ATOM 6118 C CA . PHE A 1 776 ? 7.395 -29.812 42.656 1 25 776 PHE A CA 1
ATOM 6119 C C . PHE A 1 776 ? 6.086 -29.766 43.438 1 25 776 PHE A C 1
ATOM 6121 O O . PHE A 1 776 ? 5.918 -28.938 44.344 1 25 776 PHE A O 1
ATOM 6128 N N . ASN A 1 777 ? 5.238 -30.75 43.406 1 25.64 777 ASN A N 1
ATOM 6129 C CA . ASN A 1 777 ? 4.066 -30.688 44.25 1 25.64 777 ASN A CA 1
ATOM 6130 C C . ASN A 1 777 ? 4.441 -30.875 45.719 1 25.64 777 ASN A C 1
ATOM 6132 O O . ASN A 1 777 ? 3.711 -30.453 46.625 1 25.64 777 ASN A O 1
ATOM 6136 N N . GLN A 1 778 ? 5.539 -31.469 46.062 1 25.02 778 GLN A N 1
ATOM 6137 C CA . GLN A 1 778 ? 5.789 -31.766 47.469 1 25.02 778 GLN A CA 1
ATOM 6138 C C . GLN A 1 778 ? 6.168 -30.5 48.219 1 25.02 778 GLN A C 1
ATOM 6140 O O . GLN A 1 778 ? 5.785 -30.328 49.375 1 25.02 778 GLN A O 1
ATOM 6145 N N . GLU A 1 779 ? 7.066 -29.609 47.75 1 24.28 779 GLU A N 1
ATOM 6146 C CA . GLU A 1 779 ? 7.613 -28.703 48.781 1 24.28 779 GLU A CA 1
ATOM 6147 C C . GLU A 1 779 ? 6.582 -27.672 49.188 1 24.28 779 GLU A C 1
ATOM 6149 O O . GLU A 1 779 ? 6.645 -27.141 50.312 1 24.28 779 GLU A O 1
ATOM 6154 N N . ARG A 1 780 ? 5.68 -27.312 48.438 1 22.78 780 ARG A N 1
ATOM 6155 C CA . ARG A 1 780 ? 4.809 -26.359 49.125 1 22.78 780 ARG A CA 1
ATOM 6156 C C . ARG A 1 780 ? 3.961 -27.031 50.188 1 22.78 780 ARG A C 1
ATOM 6158 O O . ARG A 1 780 ? 3.092 -26.406 50.781 1 22.78 780 ARG A O 1
ATOM 6165 N N . LYS A 1 781 ? 4.066 -28.406 50.438 1 23.81 781 LYS A N 1
ATOM 6166 C CA . LYS A 1 781 ? 3.393 -28.906 51.625 1 23.81 781 LYS A CA 1
ATOM 6167 C C . LYS A 1 781 ? 4.066 -28.375 52.875 1 23.81 781 LYS A C 1
ATOM 6169 O O . LYS A 1 781 ? 3.439 -28.297 53.938 1 23.81 781 LYS A O 1
ATOM 6174 N N . ARG A 1 782 ? 5.367 -28.297 52.969 1 23.94 782 ARG A N 1
ATOM 6175 C CA . ARG A 1 782 ? 5.891 -28.25 54.344 1 23.94 782 ARG A CA 1
ATOM 6176 C C . ARG A 1 782 ? 5.465 -26.969 55.062 1 23.94 782 ARG A C 1
ATOM 6178 O O . ARG A 1 782 ? 5.656 -26.844 56.25 1 23.94 782 ARG A O 1
ATOM 6185 N N . ARG A 1 783 ? 5.34 -25.875 54.438 1 21.19 783 ARG A N 1
ATOM 6186 C CA . ARG A 1 783 ? 5.395 -24.828 55.438 1 21.19 783 ARG A CA 1
ATOM 6187 C C . ARG A 1 783 ? 4.117 -24.812 56.281 1 21.19 783 ARG A C 1
ATOM 6189 O O . ARG A 1 783 ? 4.012 -24.047 57.25 1 21.19 783 ARG A O 1
ATOM 6196 N N . THR A 1 784 ? 2.963 -25.422 55.812 1 18.56 784 THR A N 1
ATOM 6197 C CA . THR A 1 784 ? 1.91 -25.234 56.812 1 18.56 784 THR A CA 1
ATOM 6198 C C . THR A 1 784 ? 2.002 -26.297 57.906 1 18.56 784 THR A C 1
ATOM 6200 O O . THR A 1 784 ? 1.026 -26.547 58.625 1 18.56 784 THR A O 1
ATOM 6203 N N . LYS A 1 785 ? 3.158 -27.109 58.125 1 21.52 785 LYS A N 1
ATOM 6204 C CA . LYS A 1 785 ? 3.217 -28.016 59.25 1 21.52 785 LYS A CA 1
ATOM 6205 C C . LYS A 1 785 ? 3.209 -27.234 60.562 1 21.52 785 LYS A C 1
ATOM 6207 O O . LYS A 1 785 ? 4.254 -27.078 61.219 1 21.52 785 LYS A O 1
ATOM 6212 N N . GLY A 1 786 ? 2.572 -26.328 60.938 1 17.53 786 GLY A N 1
ATOM 6213 C CA . GLY A 1 786 ? 2.488 -26.234 62.406 1 17.53 786 GLY A CA 1
ATOM 6214 C C . GLY A 1 786 ? 1.831 -27.453 63.031 1 17.53 786 GLY A C 1
ATOM 6215 O O . GLY A 1 786 ? 2.516 -28.328 63.562 1 17.53 786 GLY A O 1
ATOM 6216 N N . ALA A 1 787 ? 0.523 -27.656 63.562 1 16.92 787 ALA A N 1
ATOM 6217 C CA . ALA A 1 787 ? 0.198 -28.125 64.938 1 16.92 787 ALA A CA 1
ATOM 6218 C C . ALA A 1 787 ? -0.071 -29.625 64.938 1 16.92 787 ALA A C 1
ATOM 6220 O O . ALA A 1 787 ? 0.198 -30.312 65.938 1 16.92 787 ALA A O 1
ATOM 6221 N N . PHE A 1 788 ? -0.965 -30.516 64.062 1 18 788 PHE A N 1
ATOM 6222 C CA . PHE A 1 788 ? -1.794 -31.453 64.812 1 18 788 PHE A CA 1
ATOM 6223 C C . PHE A 1 788 ? -0.99 -32.688 65.25 1 18 788 PHE A C 1
ATOM 6225 O O . PHE A 1 788 ? -0.347 -33.312 64.375 1 18 788 PHE A O 1
ATOM 6232 N N . ASP A 1 789 ? -0.736 -33.219 66.5 1 16.84 789 ASP A N 1
ATOM 6233 C CA . ASP A 1 789 ? -0.175 -34.188 67.438 1 16.84 789 ASP A CA 1
ATOM 6234 C C . ASP A 1 789 ? -0.925 -35.5 67.375 1 16.84 789 ASP A C 1
ATOM 6236 O O . ASP A 1 789 ? -0.37 -36.562 67.688 1 16.84 789 ASP A O 1
ATOM 6240 N N . GLU A 1 790 ? -2.369 -35.781 67.5 1 17.44 790 GLU A N 1
ATOM 6241 C CA . GLU A 1 790 ? -2.824 -36.75 68.438 1 17.44 790 GLU A CA 1
ATOM 6242 C C . GLU A 1 790 ? -2.502 -38.188 68.062 1 17.44 790 GLU A C 1
ATOM 6244 O O . GLU A 1 790 ? -2.295 -38.438 66.875 1 17.44 790 GLU A O 1
ATOM 6249 N N . ASP A 1 791 ? -2.842 -39.375 68.938 1 17.12 791 ASP A N 1
ATOM 6250 C CA . ASP A 1 791 ? -2.717 -40.719 69.5 1 17.12 791 ASP A CA 1
ATOM 6251 C C . ASP A 1 791 ? -3.361 -41.781 68.562 1 17.12 791 ASP A C 1
ATOM 6253 O O . ASP A 1 791 ? -2.717 -42.75 68.188 1 17.12 791 ASP A O 1
ATOM 6257 N N . ASP A 1 792 ? -4.641 -42.5 69 1 17.66 792 ASP A N 1
ATOM 6258 C CA . ASP A 1 792 ? -4.965 -43.844 69.375 1 17.66 792 ASP A CA 1
ATOM 6259 C C . ASP A 1 792 ? -5.363 -44.719 68.188 1 17.66 792 ASP A C 1
ATOM 6261 O O . ASP A 1 792 ? -4.68 -45.656 67.875 1 17.66 792 ASP A O 1
ATOM 6265 N N . GLY A 1 793 ? -6.699 -45.438 68.25 1 17 793 GLY A N 1
ATOM 6266 C CA . GLY A 1 793 ? -7.301 -46.75 68.312 1 17 793 GLY A CA 1
ATOM 6267 C C . GLY A 1 793 ? -7.668 -47.344 67 1 17 793 GLY A C 1
ATOM 6268 O O . GLY A 1 793 ? -7.52 -46.688 65.938 1 17 793 GLY A O 1
ATOM 6269 N N . VAL A 1 794 ? -9.062 -47.906 66.875 1 18.48 794 VAL A N 1
ATOM 6270 C CA . VAL A 1 794 ? -9.727 -49.156 66.562 1 18.48 794 VAL A CA 1
ATOM 6271 C C . VAL A 1 794 ? -9.773 -49.375 65.062 1 18.48 794 VAL A C 1
ATOM 6273 O O . VAL A 1 794 ? -9.547 -48.469 64.312 1 18.48 794 VAL A O 1
ATOM 6276 N N . GLN A 1 795 ? -10.969 -50.156 64.375 1 18.08 795 GLN A N 1
ATOM 6277 C CA . GLN A 1 795 ? -11.531 -51.438 64 1 18.08 795 GLN A CA 1
ATOM 6278 C C . GLN A 1 795 ? -11.758 -51.5 62.5 1 18.08 795 GLN A C 1
ATOM 6280 O O . GLN A 1 795 ? -11.781 -50.438 61.844 1 18.08 795 GLN A O 1
ATOM 6285 N N . SER A 1 796 ? -12.539 -52.688 61.906 1 17.95 796 SER A N 1
ATOM 6286 C CA . SER A 1 796 ? -12.789 -53.719 60.875 1 17.95 796 SER A CA 1
ATOM 6287 C C . SER A 1 796 ? -13.773 -53.219 59.844 1 17.95 796 SER A C 1
ATOM 6289 O O . SER A 1 796 ? -14.172 -53.969 58.938 1 17.95 796 SER A O 1
ATOM 6291 N N . PHE A 1 797 ? -14.234 -51.938 59.75 1 18.56 797 PHE A N 1
ATOM 6292 C CA . PHE A 1 797 ? -15.531 -51.781 59.094 1 18.56 797 PHE A CA 1
ATOM 6293 C C . PHE A 1 797 ? -15.555 -52.531 57.781 1 18.56 797 PHE A C 1
ATOM 6295 O O . PHE A 1 797 ? -14.578 -52.531 57.031 1 18.56 797 PHE A O 1
ATOM 6302 N N . LYS A 1 798 ? -16.766 -53.656 57.344 1 19.77 798 LYS A N 1
ATOM 6303 C CA . LYS A 1 798 ? -18.031 -54.219 56.875 1 19.77 798 LYS A CA 1
ATOM 6304 C C . LYS A 1 798 ? -18.562 -53.469 55.656 1 19.77 798 LYS A C 1
ATOM 6306 O O . LYS A 1 798 ? -18.188 -52.344 55.406 1 19.77 798 LYS A O 1
ATOM 6311 N N . LEU A 1 799 ? -19.891 -54 55.125 1 18.41 799 LEU A N 1
ATOM 6312 C CA . LEU A 1 799 ? -20.703 -54.125 53.906 1 18.41 799 LEU A CA 1
ATOM 6313 C C . LEU A 1 799 ? -21 -52.75 53.312 1 18.41 799 LEU A C 1
ATOM 6315 O O . LEU A 1 799 ? -21.219 -51.781 54.031 1 18.41 799 LEU A O 1
ATOM 6319 N N . LEU A 1 800 ? -20.625 -52.594 52 1 19.69 800 LEU A N 1
ATOM 6320 C CA . LEU A 1 800 ? -20.516 -51.5 51.031 1 19.69 800 LEU A CA 1
ATOM 6321 C C . LEU A 1 800 ? -21.844 -50.781 50.875 1 19.69 800 LEU A C 1
ATOM 6323 O O . LEU A 1 800 ? -22.484 -50.844 49.844 1 19.69 800 LEU A O 1
ATOM 6327 N N . GLU A 1 801 ? -22.828 -50.969 52.062 1 20.23 801 GLU A N 1
ATOM 6328 C CA . GLU A 1 801 ? -24.219 -50.594 52.344 1 20.23 801 GLU A CA 1
ATOM 6329 C C . GLU A 1 801 ? -24.469 -49.125 51.969 1 20.23 801 GLU A C 1
ATOM 6331 O O . GLU A 1 801 ? -25.203 -48.844 51.031 1 20.23 801 GLU A O 1
ATOM 6336 N N . LYS A 1 802 ? -25.234 -48.594 53.062 1 22.38 802 LYS A N 1
ATOM 6337 C CA . LYS A 1 802 ? -26.109 -47.5 53.406 1 22.38 802 LYS A CA 1
ATOM 6338 C C . LYS A 1 802 ? -25.375 -46.156 53.344 1 22.38 802 LYS A C 1
ATOM 6340 O O . LYS A 1 802 ? -25.422 -45.375 54.312 1 22.38 802 LYS A O 1
ATOM 6345 N N . GLN A 1 803 ? -24.281 -46.125 52.75 1 21 803 GLN A N 1
ATOM 6346 C CA . GLN A 1 803 ? -23.406 -45.031 53.062 1 21 803 GLN A CA 1
ATOM 6347 C C . GLN A 1 803 ? -24.062 -43.688 52.719 1 21 803 GLN A C 1
ATOM 6349 O O . GLN A 1 803 ? -24.703 -43.562 51.688 1 21 803 GLN A O 1
ATOM 6354 N N . THR A 1 804 ? -24.422 -42.75 53.781 1 21.27 804 THR A N 1
ATOM 6355 C CA . THR A 1 804 ? -25.297 -41.625 54.062 1 21.27 804 THR A CA 1
ATOM 6356 C C . THR A 1 804 ? -25.031 -40.5 53.062 1 21.27 804 THR A C 1
ATOM 6358 O O . THR A 1 804 ? -24 -40.469 52.406 1 21.27 804 THR A O 1
ATOM 6361 N N . VAL A 1 805 ? -26.109 -39.375 53.094 1 21.72 805 VAL A N 1
ATOM 6362 C CA . VAL A 1 805 ? -26.406 -38.25 52.219 1 21.72 805 VAL A CA 1
ATOM 6363 C C . VAL A 1 805 ? -25.172 -37.375 52.062 1 21.72 805 VAL A C 1
ATOM 6365 O O . VAL A 1 805 ? -25.016 -36.656 51.062 1 21.72 805 VAL A O 1
ATOM 6368 N N . PRO A 1 806 ? -24.391 -37.281 53.188 1 22.22 806 PRO A N 1
ATOM 6369 C CA . PRO A 1 806 ? -23.312 -36.281 53.406 1 22.22 806 PRO A CA 1
ATOM 6370 C C . PRO A 1 806 ? -22.172 -36.438 52.406 1 22.22 806 PRO A C 1
ATOM 6372 O O . PRO A 1 806 ? -21.594 -35.469 51.969 1 22.22 806 PRO A O 1
ATOM 6375 N N . GLN A 1 807 ? -21.625 -37.75 52.406 1 23.83 807 GLN A N 1
ATOM 6376 C CA . GLN A 1 807 ? -20.297 -38.062 51.906 1 23.83 807 GLN A CA 1
ATOM 6377 C C . GLN A 1 807 ? -20.266 -38.031 50.375 1 23.83 807 GLN A C 1
ATOM 6379 O O . GLN A 1 807 ? -19.266 -38.375 49.75 1 23.83 807 GLN A O 1
ATOM 6384 N N . LEU A 1 808 ? -21.391 -38.188 49.688 1 20.09 808 LEU A N 1
ATOM 6385 C CA . LEU A 1 808 ? -21.719 -38.156 48.25 1 20.09 808 LEU A CA 1
ATOM 6386 C C . LEU A 1 808 ? -21.203 -36.875 47.625 1 20.09 808 LEU A C 1
ATOM 6388 O O . LEU A 1 808 ? -21.25 -36.719 46.375 1 20.09 808 LEU A O 1
ATOM 6392 N N . ARG A 1 809 ? -20.875 -35.75 48.312 1 22.14 809 ARG A N 1
ATOM 6393 C CA . ARG A 1 809 ? -20.453 -34.375 48.188 1 22.14 809 ARG A CA 1
ATOM 6394 C C . ARG A 1 809 ? -18.984 -34.312 47.75 1 22.14 809 ARG A C 1
ATOM 6396 O O . ARG A 1 809 ? -18.609 -33.406 47 1 22.14 809 ARG A O 1
ATOM 6403 N N . ASP A 1 810 ? -18.016 -35 48.312 1 23.64 810 ASP A N 1
ATOM 6404 C CA . ASP A 1 810 ? -16.562 -34.938 48.312 1 23.64 810 ASP A CA 1
ATOM 6405 C C . ASP A 1 810 ? -16.016 -35.469 46.969 1 23.64 810 ASP A C 1
ATOM 6407 O O . ASP A 1 810 ? -14.969 -35.031 46.5 1 23.64 810 ASP A O 1
ATOM 6411 N N . LEU A 1 811 ? -16.234 -36.688 46.562 1 21.16 811 LEU A N 1
ATOM 6412 C CA . LEU A 1 811 ? -15.555 -37.438 45.5 1 21.16 811 LEU A CA 1
ATOM 6413 C C . LEU A 1 811 ? -15.766 -36.781 44.156 1 21.16 811 LEU A C 1
ATOM 6415 O O . LEU A 1 811 ? -14.977 -37 43.219 1 21.16 811 LEU A O 1
ATOM 6419 N N . CYS A 1 812 ? -16.859 -36.25 43.656 1 19.55 812 CYS A N 1
ATOM 6420 C CA . CYS A 1 812 ? -17.391 -35.5 42.531 1 19.55 812 CYS A CA 1
ATOM 6421 C C . CYS A 1 812 ? -16.734 -34.156 42.406 1 19.55 812 CYS A C 1
ATOM 6423 O O . CYS A 1 812 ? -17.109 -33.344 41.562 1 19.55 812 CYS A O 1
ATOM 6425 N N . SER A 1 813 ? -15.727 -33.5 43.312 1 21.75 813 SER A N 1
ATOM 6426 C CA . SER A 1 813 ? -14.867 -32.375 43.688 1 21.75 813 SER A CA 1
ATOM 6427 C C . SER A 1 813 ? -13.547 -32.406 42.938 1 21.75 813 SER A C 1
ATOM 6429 O O . SER A 1 813 ? -12.766 -31.469 43 1 21.75 813 SER A O 1
ATOM 6431 N N . LEU A 1 814 ? -12.633 -33.469 42.844 1 20.67 814 LEU A N 1
ATOM 6432 C CA . LEU A 1 814 ? -11.32 -33.5 42.219 1 20.67 814 LEU A CA 1
ATOM 6433 C C . LEU A 1 814 ? -11.438 -33.188 40.719 1 20.67 814 LEU A C 1
ATOM 6435 O O . LEU A 1 814 ? -10.695 -32.344 40.219 1 20.67 814 LEU A O 1
ATOM 6439 N N . ARG A 1 815 ? -11.375 -34.375 39.781 1 21.23 815 ARG A N 1
ATOM 6440 C CA . ARG A 1 815 ? -10.977 -34.219 38.406 1 21.23 815 ARG A CA 1
ATOM 6441 C C . ARG A 1 815 ? -11.938 -33.281 37.656 1 21.23 815 ARG A C 1
ATOM 6443 O O . ARG A 1 815 ? -13.031 -33 38.156 1 21.23 815 ARG A O 1
ATOM 6450 N N . GLY A 1 816 ? -11.727 -33.25 36.25 1 20.3 816 GLY A N 1
ATOM 6451 C CA . GLY A 1 816 ? -12.281 -32.5 35.125 1 20.3 816 GLY A CA 1
ATOM 6452 C C . GLY A 1 816 ? -13.797 -32.594 35.062 1 20.3 816 GLY A C 1
ATOM 6453 O O . GLY A 1 816 ? -14.383 -32.406 34 1 20.3 816 GLY A O 1
ATOM 6454 N N . LEU A 1 817 ? -14.422 -33.25 35.969 1 20.42 817 LEU A N 1
ATOM 6455 C CA . LEU A 1 817 ? -15.82 -33.625 35.75 1 20.42 817 LEU A CA 1
ATOM 6456 C C . LEU A 1 817 ? -16.672 -32.375 35.5 1 20.42 817 LEU A C 1
ATOM 6458 O O . LEU A 1 817 ? -16.797 -31.516 36.375 1 20.42 817 LEU A O 1
ATOM 6462 N N . ASN A 1 818 ? -16.562 -32.156 34.125 1 20.88 818 ASN A N 1
ATOM 6463 C CA . ASN A 1 818 ? -17.156 -31.047 33.375 1 20.88 818 ASN A CA 1
ATOM 6464 C C . ASN A 1 818 ? -18.641 -30.875 33.688 1 20.88 818 ASN A C 1
ATOM 6466 O O . ASN A 1 818 ? -19.391 -31.859 33.688 1 20.88 818 ASN A O 1
ATOM 6470 N N . ASN A 1 819 ? -18.844 -30.172 34.594 1 22.22 819 ASN A N 1
ATOM 6471 C CA . ASN A 1 819 ? -20.125 -29.609 35 1 22.22 819 ASN A CA 1
ATOM 6472 C C . ASN A 1 819 ? -21.031 -29.328 33.812 1 22.22 819 ASN A C 1
ATOM 6474 O O . ASN A 1 819 ? -20.953 -28.266 33.219 1 22.22 819 ASN A O 1
ATOM 6478 N N . SER A 1 820 ? -21.062 -30.359 32.812 1 23.23 820 SER A N 1
ATOM 6479 C CA . SER A 1 820 ? -21.859 -30.438 31.609 1 23.23 820 SER A CA 1
ATOM 6480 C C . SER A 1 820 ? -23.328 -30.141 31.891 1 23.23 820 SER A C 1
ATOM 6482 O O . SER A 1 820 ? -24.141 -30.125 30.969 1 23.23 820 SER A O 1
ATOM 6484 N N . TRP A 1 821 ? -23.641 -30.453 33.125 1 23.23 821 TRP A N 1
ATOM 6485 C CA . TRP A 1 821 ? -25.062 -30.766 33.25 1 23.23 821 TRP A CA 1
ATOM 6486 C C . TRP A 1 821 ? -25.906 -29.516 33.031 1 23.23 821 TRP A C 1
ATOM 6488 O O . TRP A 1 821 ? -27.109 -29.594 32.781 1 23.23 821 TRP A O 1
ATOM 6498 N N . LEU A 1 822 ? -25.266 -28.406 33.594 1 23.58 822 LEU A N 1
ATOM 6499 C CA . LEU A 1 822 ? -26.266 -27.406 33.969 1 23.58 822 LEU A CA 1
ATOM 6500 C C . LEU A 1 822 ? -26.906 -26.797 32.75 1 23.58 822 LEU A C 1
ATOM 6502 O O . LEU A 1 822 ? -27.844 -26.016 32.844 1 23.58 822 LEU A O 1
ATOM 6506 N N . GLY A 1 823 ? -26.062 -26.688 31.781 1 23.5 823 GLY A N 1
ATOM 6507 C CA . GLY A 1 823 ? -26.75 -25.875 30.781 1 23.5 823 GLY A CA 1
ATOM 6508 C C . GLY A 1 823 ? -27.828 -26.641 30.031 1 23.5 823 GLY A C 1
ATOM 6509 O O . GLY A 1 823 ? -28.203 -26.25 28.922 1 23.5 823 GLY A O 1
ATOM 6510 N N . ARG A 1 824 ? -28.094 -27.859 30.594 1 25.47 824 ARG A N 1
ATOM 6511 C CA . ARG A 1 824 ? -28.984 -28.672 29.766 1 25.47 824 ARG A CA 1
ATOM 6512 C C . ARG A 1 824 ? -30.328 -27.984 29.547 1 25.47 824 ARG A C 1
ATOM 6514 O O . ARG A 1 824 ? -30.766 -27.188 30.391 1 25.47 824 ARG A O 1
ATOM 6521 N N . SER A 1 825 ? -30.641 -27.812 28.328 1 24.73 825 SER A N 1
ATOM 6522 C CA . SER A 1 825 ? -31.891 -27.125 28.047 1 24.73 825 SER A CA 1
ATOM 6523 C C . SER A 1 825 ? -33.031 -27.703 28.859 1 24.73 825 SER A C 1
ATOM 6525 O O . SER A 1 825 ? -32.906 -28.797 29.422 1 24.73 825 SER A O 1
ATOM 6527 N N . LYS A 1 826 ? -34.062 -27.141 29.109 1 25.78 826 LYS A N 1
ATOM 6528 C CA . LYS A 1 826 ? -35.25 -27.75 29.719 1 25.78 826 LYS A CA 1
ATOM 6529 C C . LYS A 1 826 ? -35.469 -29.156 29.188 1 25.78 826 LYS A C 1
ATOM 6531 O O . LYS A 1 826 ? -35.812 -30.078 29.938 1 25.78 826 LYS A O 1
ATOM 6536 N N . GLY A 1 827 ? -35.25 -29.328 28.016 1 26.58 827 GLY A N 1
ATOM 6537 C CA . GLY A 1 827 ? -35.469 -30.672 27.469 1 26.58 827 GLY A CA 1
ATOM 6538 C C . GLY A 1 827 ? -34.406 -31.672 27.906 1 26.58 827 GLY A C 1
ATOM 6539 O O . GLY A 1 827 ? -34.75 -32.812 28.25 1 26.58 827 GLY A O 1
ATOM 6540 N N . ASP A 1 828 ? -33.156 -31.281 28.047 1 27.67 828 ASP A N 1
ATOM 6541 C CA . ASP A 1 828 ? -32.25 -32.312 28.562 1 27.67 828 ASP A CA 1
ATOM 6542 C C . ASP A 1 828 ? -32.438 -32.469 30.078 1 27.67 828 ASP A C 1
ATOM 6544 O O . ASP A 1 828 ? -32.156 -33.531 30.625 1 27.67 828 ASP A O 1
ATOM 6548 N N . LEU A 1 829 ? -32.875 -31.422 30.766 1 27.34 829 LEU A N 1
ATOM 6549 C CA . LEU A 1 829 ? -33.375 -31.719 32.094 1 27.34 829 LEU A CA 1
ATOM 6550 C C . LEU A 1 829 ? -34.562 -32.688 32.031 1 27.34 829 LEU A C 1
ATOM 6552 O O . LEU A 1 829 ? -34.656 -33.594 32.844 1 27.34 829 LEU A O 1
ATOM 6556 N N . VAL A 1 830 ? -35.344 -32.531 30.922 1 27.83 830 VAL A N 1
ATOM 6557 C CA . VAL A 1 830 ? -36.406 -33.5 30.703 1 27.83 830 VAL A CA 1
ATOM 6558 C C . VAL A 1 830 ? -35.812 -34.844 30.312 1 27.83 830 VAL A C 1
ATOM 6560 O O . VAL A 1 830 ? -36.219 -35.875 30.844 1 27.83 830 VAL A O 1
ATOM 6563 N N . ASN A 1 831 ? -34.812 -34.875 29.438 1 27.8 831 ASN A N 1
ATOM 6564 C CA . ASN A 1 831 ? -34.281 -36.156 29.031 1 27.8 831 ASN A CA 1
ATOM 6565 C C . ASN A 1 831 ? -33.406 -36.75 30.109 1 27.8 831 ASN A C 1
ATOM 6567 O O . ASN A 1 831 ? -33.406 -37.969 30.344 1 27.8 831 ASN A O 1
ATOM 6571 N N . ILE A 1 832 ? -32.625 -36.031 30.828 1 28.91 832 ILE A N 1
ATOM 6572 C CA . ILE A 1 832 ? -31.938 -36.625 31.969 1 28.91 832 ILE A CA 1
ATOM 6573 C C . ILE A 1 832 ? -32.938 -37.062 33.031 1 28.91 832 ILE A C 1
ATOM 6575 O O . ILE A 1 832 ? -32.844 -38.125 33.625 1 28.91 832 ILE A O 1
ATOM 6579 N N . LEU A 1 833 ? -34 -36.188 33.188 1 27.8 833 LEU A N 1
ATOM 6580 C CA . LEU A 1 833 ? -35.094 -36.688 34 1 27.8 833 LEU A CA 1
ATOM 6581 C C . LEU A 1 833 ? -35.719 -37.938 33.406 1 27.8 833 LEU A C 1
ATOM 6583 O O . LEU A 1 833 ? -36.031 -38.875 34.125 1 27.8 833 LEU A O 1
ATOM 6587 N N . LEU A 1 834 ? -35.719 -37.906 32.062 1 27.66 834 LEU A N 1
ATOM 6588 C CA . LEU A 1 834 ? -36.25 -39.125 31.438 1 27.66 834 LEU A CA 1
ATOM 6589 C C . LEU A 1 834 ? -35.281 -40.281 31.562 1 27.66 834 LEU A C 1
ATOM 6591 O O . LEU A 1 834 ? -35.688 -41.406 31.781 1 27.66 834 LEU A O 1
ATOM 6595 N N . ALA A 1 835 ? -34 -40.094 31.375 1 26.3 835 ALA A N 1
ATOM 6596 C CA . ALA A 1 835 ? -33.125 -41.25 31.453 1 26.3 835 ALA A CA 1
ATOM 6597 C C . ALA A 1 835 ? -33 -41.781 32.875 1 26.3 835 ALA A C 1
ATOM 6599 O O . ALA A 1 835 ? -32.844 -42.969 33.094 1 26.3 835 ALA A O 1
ATOM 6600 N N . TYR A 1 836 ? -32.906 -40.969 33.844 1 26.56 836 TYR A N 1
ATOM 6601 C CA . TYR A 1 836 ? -32.938 -41.562 35.156 1 26.56 836 TYR A CA 1
ATOM 6602 C C . TYR A 1 836 ? -34.312 -42.188 35.438 1 26.56 836 TYR A C 1
ATOM 6604 O O . TYR A 1 836 ? -34.531 -42.812 36.469 1 26.56 836 TYR A O 1
ATOM 6612 N N . SER A 1 837 ? -35.375 -41.594 34.781 1 24.89 837 SER A N 1
ATOM 6613 C CA . SER A 1 837 ? -36.594 -42.375 34.844 1 24.89 837 SER A CA 1
ATOM 6614 C C . SER A 1 837 ? -36.469 -43.656 34.031 1 24.89 837 SER A C 1
ATOM 6616 O O . SER A 1 837 ? -36.438 -43.594 32.812 1 24.89 837 SER A O 1
ATOM 6618 N N . SER A 1 838 ? -35.594 -44.5 34.219 1 25.91 838 SER A N 1
ATOM 6619 C CA . SER A 1 838 ? -35.625 -45.844 33.625 1 25.91 838 SER A CA 1
ATOM 6620 C C . SER A 1 838 ? -37.031 -46.375 33.5 1 25.91 838 SER A C 1
ATOM 6622 O O . SER A 1 838 ? -37.406 -46.938 32.469 1 25.91 838 SER A O 1
ATOM 6624 N N . LYS A 1 839 ? -37.531 -47.031 34.688 1 27.14 839 LYS A N 1
ATOM 6625 C CA . LYS A 1 839 ? -38.562 -48.031 34.5 1 27.14 839 LYS A CA 1
ATOM 6626 C C . LYS A 1 839 ? -39.812 -47.469 33.844 1 27.14 839 LYS A C 1
ATOM 6628 O O . LYS A 1 839 ? -40.156 -47.812 32.719 1 27.14 839 LYS A O 1
ATOM 6633 N N . ALA A 1 840 ? -41 -47.562 34.625 1 25.58 840 ALA A N 1
ATOM 6634 C CA . ALA A 1 840 ? -42.438 -47.688 34.375 1 25.58 840 ALA A CA 1
ATOM 6635 C C . ALA A 1 840 ? -43.031 -46.406 33.844 1 25.58 840 ALA A C 1
ATOM 6637 O O . ALA A 1 840 ? -43.875 -46.406 32.938 1 25.58 840 ALA A O 1
ATOM 6638 N N . PHE A 1 841 ? -42.875 -45.25 34.625 1 25.09 841 PHE A N 1
ATOM 6639 C CA . PHE A 1 841 ? -44.031 -44.375 34.312 1 25.09 841 PHE A CA 1
ATOM 6640 C C . PHE A 1 841 ? -43.844 -43.719 32.938 1 25.09 841 PHE A C 1
ATOM 6642 O O . PHE A 1 841 ? -42.781 -43.156 32.656 1 25.09 841 PHE A O 1
ATOM 6649 N N . SER A 1 842 ? -44.375 -44.344 31.906 1 27.19 842 SER A N 1
ATOM 6650 C CA . SER A 1 842 ? -44.5 -44.062 30.484 1 27.19 842 SER A CA 1
ATOM 6651 C C . SER A 1 842 ? -44.781 -42.594 30.25 1 27.19 842 SER A C 1
ATOM 6653 O O . SER A 1 842 ? -45.438 -41.938 31.062 1 27.19 842 SER A O 1
ATOM 6655 N N . TYR A 1 843 ? -43.906 -41.969 29.75 1 28.58 843 TYR A N 1
ATOM 6656 C CA . TYR A 1 843 ? -44.312 -40.625 29.344 1 28.58 843 TYR A CA 1
ATOM 6657 C C . TYR A 1 843 ? -45.812 -40.531 29.109 1 28.58 843 TYR A C 1
ATOM 6659 O O . TYR A 1 843 ? -46.406 -39.438 29.172 1 28.58 843 TYR A O 1
ATOM 6667 N N . ARG A 1 844 ? -46.344 -41.844 29.047 1 29.81 844 ARG A N 1
ATOM 6668 C CA . ARG A 1 844 ? -47.781 -42.062 29 1 29.81 844 ARG A CA 1
ATOM 6669 C C . ARG A 1 844 ? -48.438 -41.719 30.328 1 29.81 844 ARG A C 1
ATOM 6671 O O . ARG A 1 844 ? -49.562 -41.219 30.359 1 29.81 844 ARG A O 1
ATOM 6678 N N . ASP A 1 845 ? -47.656 -42 31.344 1 30.41 845 ASP A N 1
ATOM 6679 C CA . ASP A 1 845 ? -48.25 -41.906 32.688 1 30.41 845 ASP A CA 1
ATOM 6680 C C . ASP A 1 845 ? -48.25 -40.438 33.156 1 30.41 845 ASP A C 1
ATOM 6682 O O . ASP A 1 845 ? -49.156 -40 33.875 1 30.41 845 ASP A O 1
ATOM 6686 N N . TRP A 1 846 ? -47.25 -39.75 32.781 1 33.62 846 TRP A N 1
ATOM 6687 C CA . TRP A 1 846 ? -47.281 -38.375 33.219 1 33.62 846 TRP A CA 1
ATOM 6688 C C . TRP A 1 846 ? -48.281 -37.562 32.438 1 33.62 846 TRP A C 1
ATOM 6690 O O . TRP A 1 846 ? -48.969 -36.688 33 1 33.62 846 TRP A O 1
ATOM 6700 N N . ALA A 1 847 ? -48.438 -37.875 31.188 1 30.06 847 ALA A N 1
ATOM 6701 C CA . ALA A 1 847 ? -49.406 -37.25 30.281 1 30.06 847 ALA A CA 1
ATOM 6702 C C . ALA A 1 847 ? -50.844 -37.469 30.766 1 30.06 847 ALA A C 1
ATOM 6704 O O . ALA A 1 847 ? -51.75 -36.719 30.391 1 30.06 847 ALA A O 1
ATOM 6705 N N . LYS A 1 848 ? -50.906 -38.531 31.719 1 32.31 848 LYS A N 1
ATOM 6706 C CA . LYS A 1 848 ? -52.188 -38.938 32.312 1 32.31 848 LYS A CA 1
ATOM 6707 C C . LYS A 1 848 ? -52.406 -38.188 33.656 1 32.31 848 LYS A C 1
ATOM 6709 O O . LYS A 1 848 ? -53.406 -38.406 34.312 1 32.31 848 LYS A O 1
ATOM 6714 N N . MET A 1 849 ? -51.406 -37.656 34.156 1 33 849 MET A N 1
ATOM 6715 C CA . MET A 1 849 ? -51.625 -37.031 35.469 1 33 849 MET A CA 1
ATOM 6716 C C . MET A 1 849 ? -52.406 -35.75 35.344 1 33 849 MET A C 1
ATOM 6718 O O . MET A 1 849 ? -52.25 -35 34.375 1 33 849 MET A O 1
ATOM 6722 N N . GLN A 1 850 ? -53.5 -35.562 36 1 38.47 850 GLN A N 1
ATOM 6723 C CA . GLN A 1 850 ? -54.375 -34.406 36.062 1 38.47 850 GLN A CA 1
ATOM 6724 C C . GLN A 1 850 ? -53.625 -33.125 36.438 1 38.47 850 GLN A C 1
ATOM 6726 O O . GLN A 1 850 ? -52.594 -33.188 37.125 1 38.47 850 GLN A O 1
ATOM 6731 N N . VAL A 1 851 ? -53.969 -32 35.844 1 36.69 851 VAL A N 1
ATOM 6732 C CA . VAL A 1 851 ? -53.375 -30.672 35.906 1 36.69 851 VAL A CA 1
ATOM 6733 C C . VAL A 1 851 ? -52.969 -30.359 37.344 1 36.69 851 VAL A C 1
ATOM 6735 O O . VAL A 1 851 ? -51.844 -29.844 37.562 1 36.69 851 VAL A O 1
ATOM 6738 N N . ASP A 1 852 ? -53.812 -30.797 38.156 1 41.34 852 ASP A N 1
ATOM 6739 C CA . ASP A 1 852 ? -53.625 -30.484 39.594 1 41.34 852 ASP A CA 1
ATOM 6740 C C . ASP A 1 852 ? -52.438 -31.234 40.156 1 41.34 852 ASP A C 1
ATOM 6742 O O . ASP A 1 852 ? -51.688 -30.688 41 1 41.34 852 ASP A O 1
ATOM 6746 N N . ASP A 1 853 ? -52.281 -32.5 39.688 1 42.91 853 ASP A N 1
ATOM 6747 C CA . ASP A 1 853 ? -51.25 -33.375 40.25 1 42.91 853 ASP A CA 1
ATOM 6748 C C . ASP A 1 853 ? -49.875 -33 39.688 1 42.91 853 ASP A C 1
ATOM 6750 O O . ASP A 1 853 ? -48.875 -33.062 40.406 1 42.91 853 ASP A O 1
ATOM 6754 N N . LEU A 1 854 ? -49.906 -32.656 38.406 1 38.59 854 LEU A N 1
ATOM 6755 C CA . LEU A 1 854 ? -48.688 -32.156 37.781 1 38.59 854 LEU A CA 1
ATOM 6756 C C . LEU A 1 854 ? -48.219 -30.875 38.469 1 38.59 854 LEU A C 1
ATOM 6758 O O . LEU A 1 854 ? -47.031 -30.734 38.75 1 38.59 854 LEU A O 1
ATOM 6762 N N . LYS A 1 855 ? -49.25 -30.031 38.719 1 40.81 855 LYS A N 1
ATOM 6763 C CA . LYS A 1 855 ? -48.969 -28.844 39.5 1 40.81 855 LYS A CA 1
ATOM 6764 C C . LYS A 1 855 ? -48.375 -29.203 40.844 1 40.81 855 LYS A C 1
ATOM 6766 O O . LYS A 1 855 ? -47.406 -28.578 41.312 1 40.81 855 LYS A O 1
ATOM 6771 N N . ALA A 1 856 ? -49.031 -30.172 41.344 1 47.09 856 ALA A N 1
ATOM 6772 C CA . ALA A 1 856 ? -48.594 -30.641 42.656 1 47.09 856 ALA A CA 1
ATOM 6773 C C . ALA A 1 856 ? -47.188 -31.234 42.594 1 47.09 856 ALA A C 1
ATOM 6775 O O . ALA A 1 856 ? -46.344 -30.984 43.5 1 47.09 856 ALA A O 1
ATOM 6776 N N . HIS A 1 857 ? -46.906 -31.984 41.531 1 40.94 857 HIS A N 1
ATOM 6777 C CA . HIS A 1 857 ? -45.594 -32.625 41.375 1 40.94 857 HIS A CA 1
ATOM 6778 C C . HIS A 1 857 ? -44.531 -31.609 41 1 40.94 857 HIS A C 1
ATOM 6780 O O . HIS A 1 857 ? -43.406 -31.656 41.531 1 40.94 857 HIS A O 1
ATOM 6786 N N . LEU A 1 858 ? -44.969 -30.672 40.125 1 39.12 858 LEU A N 1
ATOM 6787 C CA . LEU A 1 858 ? -44.094 -29.547 39.812 1 39.12 858 LEU A CA 1
ATOM 6788 C C . LEU A 1 858 ? -43.906 -28.656 41.031 1 39.12 858 LEU A C 1
ATOM 6790 O O . LEU A 1 858 ? -42.781 -28.188 41.281 1 39.12 858 LEU A O 1
ATOM 6794 N N . ARG A 1 859 ? -44.969 -28.422 41.625 1 45.84 859 ARG A N 1
ATOM 6795 C CA . ARG A 1 859 ? -44.875 -27.734 42.938 1 45.84 859 ARG A CA 1
ATOM 6796 C C . ARG A 1 859 ? -43.969 -28.5 43.875 1 45.84 859 ARG A C 1
ATOM 6798 O O . ARG A 1 859 ? -43.156 -27.875 44.562 1 45.84 859 ARG A O 1
ATOM 6805 N N . ALA A 1 860 ? -44.125 -29.781 43.844 1 42.25 860 ALA A N 1
ATOM 6806 C CA . ALA A 1 860 ? -43.344 -30.641 44.719 1 42.25 860 ALA A CA 1
ATOM 6807 C C . ALA A 1 860 ? -41.875 -30.688 44.281 1 42.25 860 ALA A C 1
ATOM 6809 O O . ALA A 1 860 ? -40.969 -30.875 45.094 1 42.25 860 ALA A O 1
ATOM 6810 N N . ARG A 1 861 ? -41.688 -30.547 42.906 1 34 861 ARG A N 1
ATOM 6811 C CA . ARG A 1 861 ? -40.312 -30.594 42.375 1 34 861 ARG A CA 1
ATOM 6812 C C . ARG A 1 861 ? -39.719 -29.188 42.281 1 34 861 ARG A C 1
ATOM 6814 O O . ARG A 1 861 ? -38.656 -29.016 41.688 1 34 861 ARG A O 1
ATOM 6821 N N . GLY A 1 862 ? -40.25 -28.109 42.906 1 33.38 862 GLY A N 1
ATOM 6822 C CA . GLY A 1 862 ? -39.938 -26.719 43.188 1 33.38 862 GLY A CA 1
ATOM 6823 C C . GLY A 1 862 ? -40 -25.828 41.969 1 33.38 862 GLY A C 1
ATOM 6824 O O . GLY A 1 862 ? -39.375 -24.766 41.938 1 33.38 862 GLY A O 1
ATOM 6825 N N . LEU A 1 863 ? -40.469 -26.438 40.812 1 31.16 863 LEU A N 1
ATOM 6826 C CA . LEU A 1 863 ? -40.469 -25.703 39.531 1 31.16 863 LEU A CA 1
ATOM 6827 C C . LEU A 1 863 ? -41.594 -24.672 39.5 1 31.16 863 LEU A C 1
ATOM 6829 O O . LEU A 1 863 ? -42.719 -24.969 39.938 1 31.16 863 LEU A O 1
ATOM 6833 N N . PRO A 1 864 ? -41.25 -23.312 39.438 1 30.98 864 PRO A N 1
ATOM 6834 C CA . PRO A 1 864 ? -42.312 -22.328 39.562 1 30.98 864 PRO A CA 1
ATOM 6835 C C . PRO A 1 864 ? -43.406 -22.516 38.531 1 30.98 864 PRO A C 1
ATOM 6837 O O . PRO A 1 864 ? -43.156 -23.016 37.438 1 30.98 864 PRO A O 1
ATOM 6840 N N . GLN A 1 865 ? -44.75 -22.719 38.781 1 30.31 865 GLN A N 1
ATOM 6841 C CA . GLN A 1 865 ? -46.031 -22.984 38.125 1 30.31 865 GLN A CA 1
ATOM 6842 C C . GLN A 1 865 ? -46.312 -21.938 37.062 1 30.31 865 GLN A C 1
ATOM 6844 O O . GLN A 1 865 ? -46.844 -22.266 35.969 1 30.31 865 GLN A O 1
ATOM 6849 N N . ALA A 1 866 ? -46.469 -20.641 37.188 1 29.17 866 ALA A N 1
ATOM 6850 C CA . ALA A 1 866 ? -47.344 -19.75 36.438 1 29.17 866 ALA A CA 1
ATOM 6851 C C . ALA A 1 866 ? -46.719 -19.438 35.062 1 29.17 866 ALA A C 1
ATOM 6853 O O . ALA A 1 866 ? -47.438 -19.375 34.062 1 29.17 866 ALA A O 1
ATOM 6854 N N . GLY A 1 867 ? -45.438 -18.969 34.906 1 29.98 867 GLY A N 1
ATOM 6855 C CA . GLY A 1 867 ? -44.875 -18.125 33.844 1 29.98 867 GLY A CA 1
ATOM 6856 C C . GLY A 1 867 ? -44.5 -18.922 32.625 1 29.98 867 GLY A C 1
ATOM 6857 O O . GLY A 1 867 ? -43.875 -18.375 31.688 1 29.98 867 GLY A O 1
ATOM 6858 N N . ILE A 1 868 ? -44.906 -20.172 32.469 1 31.38 868 ILE A N 1
ATOM 6859 C CA . ILE A 1 868 ? -44.469 -21.156 31.5 1 31.38 868 ILE A CA 1
ATOM 6860 C C . ILE A 1 868 ? -45.156 -20.891 30.156 1 31.38 868 ILE A C 1
ATOM 6862 O O . ILE A 1 868 ? -44.531 -21.094 29.094 1 31.38 868 ILE A O 1
ATOM 6866 N N . ARG A 1 869 ? -46.438 -20.5 30.297 1 31.25 869 ARG A N 1
ATOM 6867 C CA . ARG A 1 869 ? -47.219 -20.469 29.062 1 31.25 869 ARG A CA 1
ATOM 6868 C C . ARG A 1 869 ? -46.656 -19.422 28.094 1 31.25 869 ARG A C 1
ATOM 6870 O O . ARG A 1 869 ? -46.5 -19.703 26.906 1 31.25 869 ARG A O 1
ATOM 6877 N N . SER A 1 870 ? -46.438 -18.234 28.609 1 29.72 870 SER A N 1
ATOM 6878 C CA . SER A 1 870 ? -46.125 -17.109 27.734 1 29.72 870 SER A CA 1
ATOM 6879 C C . SER A 1 870 ? -44.75 -17.297 27.078 1 29.72 870 SER A C 1
ATOM 6881 O O . SER A 1 870 ? -44.594 -16.938 25.906 1 29.72 870 SER A O 1
ATOM 6883 N N . ASP A 1 871 ? -43.875 -17.984 27.75 1 29.91 871 ASP A N 1
ATOM 6884 C CA . ASP A 1 871 ? -42.531 -18.203 27.266 1 29.91 871 ASP A CA 1
ATOM 6885 C C . ASP A 1 871 ? -42.5 -19.234 26.141 1 29.91 871 ASP A C 1
ATOM 6887 O O . ASP A 1 871 ? -41.781 -19.078 25.156 1 29.91 871 ASP A O 1
ATOM 6891 N N . MET A 1 872 ? -43.438 -20.141 26.297 1 28.44 872 MET A N 1
ATOM 6892 C CA . MET A 1 872 ? -43.594 -21.188 25.281 1 28.44 872 MET A CA 1
ATOM 6893 C C . MET A 1 872 ? -44.156 -20.609 23.984 1 28.44 872 MET A C 1
ATOM 6895 O O . MET A 1 872 ? -43.656 -20.922 22.906 1 28.44 872 MET A O 1
ATOM 6899 N N . VAL A 1 873 ? -45.094 -19.672 24.156 1 30.3 873 VAL A N 1
ATOM 6900 C CA . VAL A 1 873 ? -45.719 -19.078 22.969 1 30.3 873 VAL A CA 1
ATOM 6901 C C . VAL A 1 873 ? -44.656 -18.266 22.219 1 30.3 873 VAL A C 1
ATOM 6903 O O . VAL A 1 873 ? -44.562 -18.359 20.984 1 30.3 873 VAL A O 1
ATOM 6906 N N . SER A 1 874 ? -43.719 -17.484 22.922 1 29.42 874 SER A N 1
ATOM 6907 C CA . SER A 1 874 ? -42.719 -16.625 22.297 1 29.42 874 SER A CA 1
ATOM 6908 C C . SER A 1 874 ? -41.656 -17.422 21.547 1 29.42 874 SER A C 1
ATOM 6910 O O . SER A 1 874 ? -41.219 -17.016 20.484 1 29.42 874 SER A O 1
ATOM 6912 N N . ARG A 1 875 ? -41.312 -18.578 22.047 1 28.33 875 ARG A N 1
ATOM 6913 C CA . ARG A 1 875 ? -40.344 -19.469 21.422 1 28.33 875 ARG A CA 1
ATOM 6914 C C . ARG A 1 875 ? -40.906 -20.125 20.172 1 28.33 875 ARG A C 1
ATOM 6916 O O . ARG A 1 875 ? -40.219 -20.312 19.172 1 28.33 875 ARG A O 1
ATOM 6923 N N . LEU A 1 876 ? -42.156 -20.469 20.297 1 29.84 876 LEU A N 1
ATOM 6924 C CA . LEU A 1 876 ? -42.812 -21.094 19.156 1 29.84 876 LEU A CA 1
ATOM 6925 C C . LEU A 1 876 ? -42.969 -20.094 18.016 1 29.84 876 LEU A C 1
ATOM 6927 O O . LEU A 1 876 ? -42.875 -20.484 16.844 1 29.84 876 LEU A O 1
ATOM 6931 N N . ASP A 1 877 ? -43.219 -18.781 18.406 1 29.89 877 ASP A N 1
ATOM 6932 C CA . ASP A 1 877 ? -43.438 -17.766 17.375 1 29.89 877 ASP A CA 1
ATOM 6933 C C . ASP A 1 877 ? -42.156 -17.453 16.625 1 29.89 877 ASP A C 1
ATOM 6935 O O . ASP A 1 877 ? -42.188 -17.094 15.445 1 29.89 877 ASP A O 1
ATOM 6939 N N . LYS A 1 878 ? -40.969 -17.516 17.328 1 30.67 878 LYS A N 1
ATOM 6940 C CA . LYS A 1 878 ? -39.656 -17.25 16.75 1 30.67 878 LYS A CA 1
ATOM 6941 C C . LYS A 1 878 ? -39.094 -18.469 16.047 1 30.67 878 LYS A C 1
ATOM 6943 O O . LYS A 1 878 ? -38.031 -18.391 15.391 1 30.67 878 LYS A O 1
ATOM 6948 N N . ALA A 1 879 ? -39.5 -19.609 16.375 1 25.8 879 ALA A N 1
ATOM 6949 C CA . ALA A 1 879 ? -39 -20.844 15.781 1 25.8 879 ALA A CA 1
ATOM 6950 C C . ALA A 1 879 ? -39.438 -20.969 14.32 1 25.8 879 ALA A C 1
ATOM 6952 O O . ALA A 1 879 ? -40.594 -20.75 13.984 1 25.8 879 ALA A O 1
ATOM 6953 N N . PRO A 1 880 ? -38.438 -20.766 13.422 1 28.92 880 PRO A N 1
ATOM 6954 C CA . PRO A 1 880 ? -38.844 -20.891 12.023 1 28.92 880 PRO A CA 1
ATOM 6955 C C . PRO A 1 880 ? -39.688 -22.125 11.781 1 28.92 880 PRO A C 1
ATOM 6957 O O . PRO A 1 880 ? -39.5 -23.172 12.414 1 28.92 880 PRO A O 1
ATOM 6960 N N . PHE A 1 881 ? -40.938 -22.047 11.508 1 29.55 881 PHE A N 1
ATOM 6961 C CA . PHE A 1 881 ? -41.906 -23.078 11.148 1 29.55 881 PHE A CA 1
ATOM 6962 C C . PHE A 1 881 ? -41.25 -24.125 10.25 1 29.55 881 PHE A C 1
ATOM 6964 O O . PHE A 1 881 ? -40.594 -23.797 9.273 1 29.55 881 PHE A O 1
ATOM 6971 N N . PRO A 1 882 ? -40.875 -25.266 10.734 1 27.8 882 PRO A N 1
ATOM 6972 C CA . PRO A 1 882 ? -40.25 -26.297 9.914 1 27.8 882 PRO A CA 1
ATOM 6973 C C . PRO A 1 882 ? -40.875 -26.438 8.523 1 27.8 882 PRO A C 1
ATOM 6975 O O . PRO A 1 882 ? -42.094 -26.406 8.391 1 27.8 882 PRO A O 1
ATOM 6978 N N . GLU A 1 883 ? -40.219 -25.953 7.504 1 29.7 883 GLU A N 1
ATOM 6979 C CA . GLU A 1 883 ? -40.656 -26.047 6.109 1 29.7 883 GLU A CA 1
ATOM 6980 C C . GLU A 1 883 ? -41.312 -27.391 5.82 1 29.7 883 GLU A C 1
ATOM 6982 O O . GLU A 1 883 ? -42.094 -27.516 4.867 1 29.7 883 GLU A O 1
ATOM 6987 N N . ILE A 1 884 ? -41.094 -28.438 6.633 1 27.06 884 ILE A N 1
ATOM 6988 C CA . ILE A 1 884 ? -41.719 -29.734 6.438 1 27.06 884 ILE A CA 1
ATOM 6989 C C . ILE A 1 884 ? -43.219 -29.625 6.684 1 27.06 884 ILE A C 1
ATOM 6991 O O . ILE A 1 884 ? -44 -30.359 6.09 1 27.06 884 ILE A O 1
ATOM 6995 N N . LEU A 1 885 ? -43.562 -28.797 7.559 1 30.33 885 LEU A N 1
ATOM 6996 C CA . LEU A 1 885 ? -45 -28.844 7.852 1 30.33 885 LEU A CA 1
ATOM 6997 C C . LEU A 1 885 ? -45.812 -28.25 6.699 1 30.33 885 LEU A C 1
ATOM 6999 O O . LEU A 1 885 ? -47.031 -28.344 6.68 1 30.33 885 LEU A O 1
ATOM 7003 N N . TYR A 1 886 ? -45.062 -27.469 5.922 1 30.97 886 TYR A N 1
ATOM 7004 C CA . TYR A 1 886 ? -45.781 -26.828 4.828 1 30.97 886 TYR A CA 1
ATOM 7005 C C . TYR A 1 886 ? -46.125 -27.844 3.738 1 30.97 886 TYR A C 1
ATOM 7007 O O . TYR A 1 886 ? -47.062 -27.641 2.967 1 30.97 886 TYR A O 1
ATOM 7015 N N . ALA A 1 887 ? -45.281 -28.875 3.605 1 30.31 887 ALA A N 1
ATOM 7016 C CA . ALA A 1 887 ? -45.469 -29.828 2.51 1 30.31 887 ALA A CA 1
ATOM 7017 C C . ALA A 1 887 ? -46.438 -30.938 2.92 1 30.31 887 ALA A C 1
ATOM 7019 O O . ALA A 1 887 ? -46.688 -31.859 2.146 1 30.31 887 ALA A O 1
ATOM 7020 N N . ILE A 1 888 ? -46.812 -31.125 4.176 1 31.16 888 ILE A N 1
ATOM 7021 C CA . ILE A 1 888 ? -47.688 -32.25 4.551 1 31.16 888 ILE A CA 1
ATOM 7022 C C . ILE A 1 888 ? -49.156 -31.859 4.348 1 31.16 888 ILE A C 1
ATOM 7024 O O . ILE A 1 888 ? -49.531 -30.703 4.508 1 31.16 888 ILE A O 1
ATOM 7028 N N . SER A 1 889 ? -49.844 -32.625 3.482 1 33.78 889 SER A N 1
ATOM 7029 C CA . SER A 1 889 ? -51.281 -32.5 3.229 1 33.78 889 SER A CA 1
ATOM 7030 C C . SER A 1 889 ? -52.062 -32.25 4.523 1 33.78 889 SER A C 1
ATOM 7032 O O . SER A 1 889 ? -51.594 -32.594 5.605 1 33.78 889 SER A O 1
ATOM 7034 N N . VAL A 1 890 ? -53.094 -31.438 4.438 1 37.69 890 VAL A N 1
ATOM 7035 C CA . VAL A 1 890 ? -53.906 -31.109 5.602 1 37.69 890 VAL A CA 1
ATOM 7036 C C . VAL A 1 890 ? -54.281 -32.375 6.348 1 37.69 890 VAL A C 1
ATOM 7038 O O . VAL A 1 890 ? -54.125 -32.469 7.57 1 37.69 890 VAL A O 1
ATOM 7041 N N . PRO A 1 891 ? -54.688 -33.375 5.582 1 41.91 891 PRO A N 1
ATOM 7042 C CA . PRO A 1 891 ? -55.031 -34.562 6.344 1 41.91 891 PRO A CA 1
ATOM 7043 C C . PRO A 1 891 ? -53.812 -35.188 7.027 1 41.91 891 PRO A C 1
ATOM 7045 O O . PRO A 1 891 ? -53.906 -35.594 8.188 1 41.91 891 PRO A O 1
ATOM 7048 N N . LYS A 1 892 ? -52.719 -35.219 6.328 1 42.34 892 LYS A N 1
ATOM 7049 C CA . LYS A 1 892 ? -51.531 -35.844 6.898 1 42.34 892 LYS A CA 1
ATOM 7050 C C . LYS A 1 892 ? -50.906 -34.938 7.953 1 42.34 892 LYS A C 1
ATOM 7052 O O . LYS A 1 892 ? -50.375 -35.406 8.961 1 42.34 892 LYS A O 1
ATOM 7057 N N . MET A 1 893 ? -51.062 -33.719 7.625 1 39 893 MET A N 1
ATOM 7058 C CA . MET A 1 893 ? -50.719 -32.75 8.688 1 39 893 MET A CA 1
ATOM 7059 C C . MET A 1 893 ? -51.594 -33 9.914 1 39 893 MET A C 1
ATOM 7061 O O . MET A 1 893 ? -51.094 -33.031 11.047 1 39 893 MET A O 1
ATOM 7065 N N . LYS A 1 894 ? -52.844 -33.156 9.484 1 41.91 894 LYS A N 1
ATOM 7066 C CA . LYS A 1 894 ? -53.781 -33.531 10.531 1 41.91 894 LYS A CA 1
ATOM 7067 C C . LYS A 1 894 ? -53.375 -34.844 11.188 1 41.91 894 LYS A C 1
ATOM 7069 O O . LYS A 1 894 ? -53.406 -34.969 12.414 1 41.91 894 LYS A O 1
ATOM 7074 N N . GLN A 1 895 ? -53.031 -35.719 10.281 1 45.97 895 GLN A N 1
ATOM 7075 C CA . GLN A 1 895 ? -52.594 -37.031 10.75 1 45.97 895 GLN A CA 1
ATOM 7076 C C . GLN A 1 895 ? -51.25 -36.906 11.477 1 45.97 895 GLN A C 1
ATOM 7078 O O . GLN A 1 895 ? -51.062 -37.531 12.531 1 45.97 895 GLN A O 1
ATOM 7083 N N . GLU A 1 896 ? -50.312 -36.156 10.914 1 38.84 896 GLU A N 1
ATOM 7084 C CA . GLU A 1 896 ? -49 -36 11.547 1 38.84 896 GLU A CA 1
ATOM 7085 C C . GLU A 1 896 ? -49.094 -35.156 12.805 1 38.84 896 GLU A C 1
ATOM 7087 O O . GLU A 1 896 ? -48.5 -35.469 13.828 1 38.84 896 GLU A O 1
ATOM 7092 N N . LEU A 1 897 ? -49.906 -34.156 12.602 1 38.75 897 LEU A N 1
ATOM 7093 C CA . LEU A 1 897 ? -50.281 -33.438 13.812 1 38.75 897 LEU A CA 1
ATOM 7094 C C . LEU A 1 897 ? -51.031 -34.312 14.789 1 38.75 897 LEU A C 1
ATOM 7096 O O . LEU A 1 897 ? -50.812 -34.25 16 1 38.75 897 LEU A O 1
ATOM 7100 N N . LYS A 1 898 ? -51.844 -35 14.07 1 42.09 898 LYS A N 1
ATOM 7101 C CA . LYS A 1 898 ? -52.531 -36.062 14.844 1 42.09 898 LYS A CA 1
ATOM 7102 C C . LYS A 1 898 ? -51.531 -37.031 15.453 1 42.09 898 LYS A C 1
ATOM 7104 O O . LYS A 1 898 ? -51.688 -37.406 16.609 1 42.09 898 LYS A O 1
ATOM 7109 N N . SER A 1 899 ? -50.594 -37.5 14.625 1 39.62 899 SER A N 1
ATOM 7110 C CA . SER A 1 899 ? -49.625 -38.469 15.078 1 39.62 899 SER A CA 1
ATOM 7111 C C . SER A 1 899 ? -48.656 -37.875 16.094 1 39.62 899 SER A C 1
ATOM 7113 O O . SER A 1 899 ? -48.188 -38.594 16.984 1 39.62 899 SER A O 1
ATOM 7115 N N . TYR A 1 900 ? -48.375 -36.531 15.867 1 35 900 TYR A N 1
ATOM 7116 C CA . TYR A 1 900 ? -47.531 -35.844 16.844 1 35 900 TYR A CA 1
ATOM 7117 C C . TYR A 1 900 ? -48.406 -35.25 17.953 1 35 900 TYR A C 1
ATOM 7119 O O . TYR A 1 900 ? -47.906 -34.469 18.781 1 35 900 TYR A O 1
ATOM 7127 N N . GLY A 1 901 ? -49.656 -35.781 18.094 1 31.22 901 GLY A N 1
ATOM 7128 C CA . GLY A 1 901 ? -50.656 -35.5 19.094 1 31.22 901 GLY A CA 1
ATOM 7129 C C . GLY A 1 901 ? -51.031 -34.031 19.172 1 31.22 901 GLY A C 1
ATOM 7130 O O . GLY A 1 901 ? -51.531 -33.562 20.203 1 31.22 901 GLY A O 1
ATOM 7131 N N . LEU A 1 902 ? -50.594 -33.344 18.391 1 31.66 902 LEU A N 1
ATOM 7132 C CA . LEU A 1 902 ? -50.812 -31.891 18.406 1 31.66 902 LEU A CA 1
ATOM 7133 C C . LEU A 1 902 ? -52.156 -31.562 17.75 1 31.66 902 LEU A C 1
ATOM 7135 O O . LEU A 1 902 ? -52.344 -30.453 17.266 1 31.66 902 LEU A O 1
ATOM 7139 N N . LEU A 1 903 ? -53.156 -32.5 17.656 1 31.72 903 LEU A N 1
ATOM 7140 C CA . LEU A 1 903 ? -54.469 -32.219 17.109 1 31.72 903 LEU A CA 1
ATOM 7141 C C . LEU A 1 903 ? -55.188 -31.172 17.969 1 31.72 903 LEU A C 1
ATOM 7143 O O . LEU A 1 903 ? -55.688 -31.5 19.062 1 31.72 903 LEU A O 1
ATOM 7147 N N . TYR A 1 904 ? -54.812 -30.094 18.25 1 33.06 904 TYR A N 1
ATOM 7148 C CA . TYR A 1 904 ? -55.688 -29.188 18.984 1 33.06 904 TYR A CA 1
ATOM 7149 C C . TYR A 1 904 ? -57.094 -29.156 18.359 1 33.06 904 TYR A C 1
ATOM 7151 O O . TYR A 1 904 ? -57.25 -29.5 17.188 1 33.06 904 TYR A O 1
ATOM 7159 N N . ASP A 1 905 ? -58.188 -29.125 19.25 1 33.31 905 ASP A N 1
ATOM 7160 C CA . ASP A 1 905 ? -59.594 -28.875 19.078 1 33.31 905 ASP A CA 1
ATOM 7161 C C . ASP A 1 905 ? -59.844 -27.688 18.156 1 33.31 905 ASP A C 1
ATOM 7163 O O . ASP A 1 905 ? -60.656 -26.812 18.469 1 33.31 905 ASP A O 1
ATOM 7167 N N . PHE A 1 906 ? -58.938 -27.172 17.484 1 32.19 906 PHE A N 1
ATOM 7168 C CA . PHE A 1 906 ? -59.406 -26.016 16.719 1 32.19 906 PHE A CA 1
ATOM 7169 C C . PHE A 1 906 ? -60.531 -26.453 15.75 1 32.19 906 PHE A C 1
ATOM 7171 O O . PHE A 1 906 ? -60.5 -27.578 15.242 1 32.19 906 PHE A O 1
ATOM 7178 N N . SER A 1 907 ? -61.812 -25.953 16.203 1 35.5 907 SER A N 1
ATOM 7179 C CA . SER A 1 907 ? -62.875 -26.25 15.242 1 35.5 907 SER A CA 1
ATOM 7180 C C . SER A 1 907 ? -62.406 -26.094 13.805 1 35.5 907 SER A C 1
ATOM 7182 O O . SER A 1 907 ? -61.344 -25.484 13.562 1 35.5 907 SER A O 1
ATOM 7184 N N . GLN A 1 908 ? -63 -26.844 12.875 1 32.22 908 GLN A N 1
ATOM 7185 C CA . GLN A 1 908 ? -62.75 -26.734 11.438 1 32.22 908 GLN A CA 1
ATOM 7186 C C . GLN A 1 908 ? -62.594 -25.281 11.016 1 32.22 908 GLN A C 1
ATOM 7188 O O . GLN A 1 908 ? -61.75 -24.969 10.164 1 32.22 908 GLN A O 1
ATOM 7193 N N . GLU A 1 909 ? -63.344 -24.484 11.711 1 38.31 909 GLU A N 1
ATOM 7194 C CA . GLU A 1 909 ? -63.438 -23.078 11.352 1 38.31 909 GLU A CA 1
ATOM 7195 C C . GLU A 1 909 ? -62.188 -22.312 11.766 1 38.31 909 GLU A C 1
ATOM 7197 O O . GLU A 1 909 ? -61.656 -21.5 11.008 1 38.31 909 GLU A O 1
ATOM 7202 N N . GLU A 1 910 ? -61.781 -22.703 12.961 1 38.16 910 GLU A N 1
ATOM 7203 C CA . GLU A 1 910 ? -60.688 -21.938 13.5 1 38.16 910 GLU A CA 1
ATOM 7204 C C . GLU A 1 910 ? -59.375 -22.312 12.805 1 38.16 910 GLU A C 1
ATOM 7206 O O . GLU A 1 910 ? -58.531 -21.438 12.531 1 38.16 910 GLU A O 1
ATOM 7211 N N . LEU A 1 911 ? -59.344 -23.625 12.555 1 34.78 911 LEU A N 1
ATOM 7212 C CA . LEU A 1 911 ? -58.219 -24.094 11.766 1 34.78 911 LEU A CA 1
ATOM 7213 C C . LEU A 1 911 ? -58.219 -23.453 10.375 1 34.78 911 LEU A C 1
ATOM 7215 O O . LEU A 1 911 ? -57.156 -23.047 9.875 1 34.78 911 LEU A O 1
ATOM 7219 N N . ALA A 1 912 ? -59.406 -23.328 9.906 1 37.34 912 ALA A N 1
ATOM 7220 C CA . ALA A 1 912 ? -59.594 -22.688 8.609 1 37.34 912 ALA A CA 1
ATOM 7221 C C . ALA A 1 912 ? -59.125 -21.234 8.641 1 37.34 912 ALA A C 1
ATOM 7223 O O . ALA A 1 912 ? -58.5 -20.766 7.688 1 37.34 912 ALA A O 1
ATOM 7224 N N . GLU A 1 913 ? -59.438 -20.625 9.766 1 40.16 913 GLU A N 1
ATOM 7225 C CA . GLU A 1 913 ? -59.094 -19.219 9.891 1 40.16 913 GLU A CA 1
ATOM 7226 C C . GLU A 1 913 ? -57.562 -19.047 10.055 1 40.16 913 GLU A C 1
ATOM 7228 O O . GLU A 1 913 ? -56.969 -18.125 9.484 1 40.16 913 GLU A O 1
ATOM 7233 N N . ARG A 1 914 ? -57.031 -20 10.781 1 34.41 914 ARG A N 1
ATOM 7234 C CA . ARG A 1 914 ? -55.594 -19.891 10.984 1 34.41 914 ARG A CA 1
ATOM 7235 C C . ARG A 1 914 ? -54.844 -20.266 9.719 1 34.41 914 ARG A C 1
ATOM 7237 O O . ARG A 1 914 ? -53.812 -19.641 9.391 1 34.41 914 ARG A O 1
ATOM 7244 N N . ILE A 1 915 ? -55.5 -21.219 9.047 1 34.62 915 ILE A N 1
ATOM 7245 C CA . ILE A 1 915 ? -55 -21.562 7.719 1 34.62 915 ILE A CA 1
ATOM 7246 C C . ILE A 1 915 ? -55.125 -20.359 6.793 1 34.62 915 ILE A C 1
ATOM 7248 O O . ILE A 1 915 ? -54.25 -20.062 5.996 1 34.62 915 ILE A O 1
ATOM 7252 N N . LYS A 1 916 ? -56.25 -19.734 7.055 1 38.41 916 LYS A N 1
ATOM 7253 C CA . LYS A 1 916 ? -56.469 -18.531 6.266 1 38.41 916 LYS A CA 1
ATOM 7254 C C . LYS A 1 916 ? -55.438 -17.453 6.59 1 38.41 916 LYS A C 1
ATOM 7256 O O . LYS A 1 916 ? -54.969 -16.766 5.695 1 38.41 916 LYS A O 1
ATOM 7261 N N . ILE A 1 917 ? -55.094 -17.344 7.848 1 36.44 917 ILE A N 1
ATOM 7262 C CA . ILE A 1 917 ? -54.125 -16.328 8.258 1 36.44 917 ILE A CA 1
ATOM 7263 C C . ILE A 1 917 ? -52.719 -16.734 7.777 1 36.44 917 ILE A C 1
ATOM 7265 O O . ILE A 1 917 ? -51.969 -15.891 7.27 1 36.44 917 ILE A O 1
ATOM 7269 N N . VAL A 1 918 ? -52.5 -18.031 7.902 1 32.84 918 VAL A N 1
ATOM 7270 C CA . VAL A 1 918 ? -51.219 -18.531 7.391 1 32.84 918 VAL A CA 1
ATOM 7271 C C . VAL A 1 918 ? -51.188 -18.438 5.867 1 32.84 918 VAL A C 1
ATOM 7273 O O . VAL A 1 918 ? -50.188 -18.047 5.273 1 32.84 918 VAL A O 1
ATOM 7276 N N . ARG A 1 919 ? -52.375 -18.766 5.32 1 32.94 919 ARG A N 1
ATOM 7277 C CA . ARG A 1 919 ? -52.5 -18.609 3.877 1 32.94 919 ARG A CA 1
ATOM 7278 C C . ARG A 1 919 ? -52.406 -17.141 3.469 1 32.94 919 ARG A C 1
ATOM 7280 O O . ARG A 1 919 ? -51.844 -16.812 2.432 1 32.94 919 ARG A O 1
ATOM 7287 N N . GLN A 1 920 ? -53.062 -16.312 4.289 1 35.91 920 GLN A N 1
ATOM 7288 C CA . GLN A 1 920 ? -52.969 -14.883 3.988 1 35.91 920 GLN A CA 1
ATOM 7289 C C . GLN A 1 920 ? -51.562 -14.352 4.25 1 35.91 920 GLN A C 1
ATOM 7291 O O . GLN A 1 920 ? -51.031 -13.555 3.469 1 35.91 920 GLN A O 1
ATOM 7296 N N . ARG A 1 921 ? -50.938 -14.789 5.305 1 32.91 921 ARG A N 1
ATOM 7297 C CA . ARG A 1 921 ? -49.562 -14.398 5.535 1 32.91 921 ARG A CA 1
ATOM 7298 C C 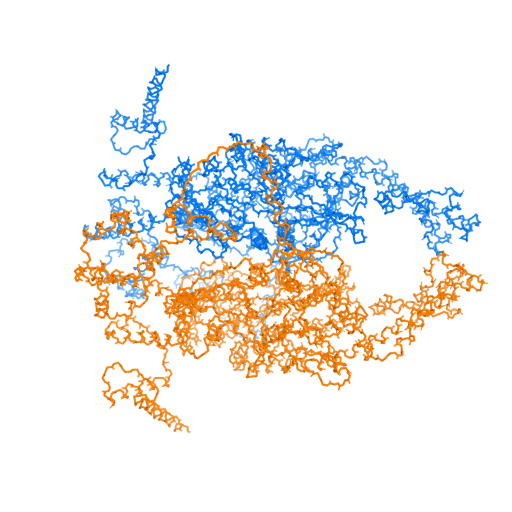. ARG A 1 921 ? -48.625 -15.023 4.504 1 32.91 921 ARG A C 1
ATOM 7300 O O . ARG A 1 921 ? -47.656 -14.391 4.047 1 32.91 921 ARG A O 1
ATOM 7307 N N . ARG A 1 922 ? -48.938 -16.219 4.117 1 31.33 922 ARG A N 1
ATOM 7308 C CA . ARG A 1 922 ? -48.281 -16.891 3 1 31.33 922 ARG A CA 1
ATOM 7309 C C . ARG A 1 922 ? -48.562 -16.156 1.687 1 31.33 922 ARG A C 1
ATOM 7311 O O . ARG A 1 922 ? -47.656 -16.016 0.859 1 31.33 922 ARG A O 1
ATOM 7318 N N . ALA A 1 923 ? -49.781 -15.844 1.56 1 32.5 923 ALA A N 1
ATOM 7319 C CA . ALA A 1 923 ? -50.125 -15.055 0.384 1 32.5 923 ALA A CA 1
ATOM 7320 C C . ALA A 1 923 ? -49.469 -13.672 0.434 1 32.5 923 ALA A C 1
ATOM 7322 O O . ALA A 1 923 ? -49.031 -13.148 -0.593 1 32.5 923 ALA A O 1
ATOM 7323 N N . GLU A 1 924 ? -49.344 -13.062 1.648 1 33.66 924 GLU A N 1
ATOM 7324 C CA . GLU A 1 924 ? -48.688 -11.773 1.804 1 33.66 924 GLU A CA 1
ATOM 7325 C C . GLU A 1 924 ? -47.156 -11.93 1.747 1 33.66 924 GLU A C 1
ATOM 7327 O O . GLU A 1 924 ? -46.469 -11.086 1.174 1 33.66 924 GLU A O 1
ATOM 7332 N N . GLU A 1 925 ? -46.594 -12.969 2.332 1 32.34 925 GLU A N 1
ATOM 7333 C CA . GLU A 1 925 ? -45.188 -13.32 2.135 1 32.34 925 GLU A CA 1
ATOM 7334 C C . GLU A 1 925 ? -44.938 -13.805 0.71 1 32.34 925 GLU A C 1
ATOM 7336 O O . GLU A 1 925 ? -43.906 -13.484 0.111 1 32.34 925 GLU A O 1
ATOM 7341 N N . GLU A 1 926 ? -45.75 -14.594 0.208 1 29.62 926 GLU A N 1
ATOM 7342 C CA . GLU A 1 926 ? -45.781 -15.008 -1.19 1 29.62 926 GLU A CA 1
ATOM 7343 C C . GLU A 1 926 ? -46.062 -13.82 -2.111 1 29.62 926 GLU A C 1
ATOM 7345 O O . GLU A 1 926 ? -45.469 -13.711 -3.184 1 29.62 926 GLU A O 1
ATOM 7350 N N . THR A 1 927 ? -47 -12.938 -1.7 1 28.62 927 THR A N 1
ATOM 7351 C CA . THR A 1 927 ? -47.125 -11.695 -2.463 1 28.62 927 THR A CA 1
ATOM 7352 C C . THR A 1 927 ? -45.938 -10.789 -2.238 1 28.62 927 THR A C 1
ATOM 7354 O O . THR A 1 927 ? -45.438 -10.133 -3.17 1 28.62 927 THR A O 1
ATOM 7357 N N . ALA A 1 928 ? -45.344 -10.664 -0.98 1 29.45 928 ALA A N 1
ATOM 7358 C CA . ALA A 1 928 ? -44.094 -9.953 -0.799 1 29.45 928 ALA A CA 1
ATOM 7359 C C . ALA A 1 928 ? -42.938 -10.688 -1.481 1 29.45 928 ALA A C 1
ATOM 7361 O O . ALA A 1 928 ? -42.031 -10.055 -2.035 1 29.45 928 ALA A O 1
ATOM 7362 N N . LEU A 1 929 ? -42.844 -12.008 -1.443 1 29.7 929 LEU A N 1
ATOM 7363 C CA . LEU A 1 929 ? -41.969 -12.844 -2.258 1 29.7 929 LEU A CA 1
ATOM 7364 C C . LEU A 1 929 ? -42.281 -12.703 -3.738 1 29.7 929 LEU A C 1
ATOM 7366 O O . LEU A 1 929 ? -41.406 -12.758 -4.59 1 29.7 929 LEU A O 1
ATOM 7370 N N . LEU A 1 930 ? -43.531 -12.641 -4.039 1 27.72 930 LEU A N 1
ATOM 7371 C CA . LEU A 1 930 ? -43.969 -12.422 -5.41 1 27.72 930 LEU A CA 1
ATOM 7372 C C . LEU A 1 930 ? -43.562 -11.039 -5.902 1 27.72 930 LEU A C 1
ATOM 7374 O O . LEU A 1 930 ? -43.562 -10.781 -7.105 1 27.72 930 LEU A O 1
ATOM 7378 N N . LEU A 1 931 ? -43.5 -10.039 -4.996 1 28.88 931 LEU A N 1
ATOM 7379 C CA . LEU A 1 931 ? -43 -8.719 -5.371 1 28.88 931 LEU A CA 1
ATOM 7380 C C . LEU A 1 931 ? -41.5 -8.672 -5.332 1 28.88 931 LEU A C 1
ATOM 7382 O O . LEU A 1 931 ? -40.875 -7.629 -5.605 1 28.88 931 LEU A O 1
ATOM 7386 N N . LEU A 1 932 ? -40.781 -9.734 -4.801 1 28.27 932 LEU A N 1
ATOM 7387 C CA . LEU A 1 932 ? -39.312 -9.836 -4.84 1 28.27 932 LEU A CA 1
ATOM 7388 C C . LEU A 1 932 ? -38.844 -10.234 -6.234 1 28.27 932 LEU A C 1
ATOM 7390 O O . LEU A 1 932 ? -39.531 -10.969 -6.945 1 28.27 932 LEU A O 1
ATOM 7394 N N . THR A 1 933 ? -38 -9.445 -6.812 1 30.64 933 THR A N 1
ATOM 7395 C CA . THR A 1 933 ? -37.5 -9.898 -8.102 1 30.64 933 THR A CA 1
ATOM 7396 C C . THR A 1 933 ? -36.875 -11.273 -7.984 1 30.64 933 THR A C 1
ATOM 7398 O O . THR A 1 933 ? -36.594 -11.742 -6.879 1 30.64 933 THR A O 1
ATOM 7401 N N . GLY A 1 934 ? -36.812 -12.195 -8.953 1 28.78 934 GLY A N 1
ATOM 7402 C CA . GLY A 1 934 ? -36.156 -13.492 -9.008 1 28.78 934 GLY A CA 1
ATOM 7403 C C . GLY A 1 934 ? -34.875 -13.547 -8.227 1 28.78 934 GLY A C 1
ATOM 7404 O O . GLY A 1 934 ? -34.594 -14.523 -7.531 1 28.78 934 GLY A O 1
ATOM 7405 N N . ASP A 1 935 ? -34.219 -12.445 -8.305 1 31.94 935 ASP A N 1
ATOM 7406 C CA . ASP A 1 935 ? -32.875 -12.406 -7.691 1 31.94 935 ASP A CA 1
ATOM 7407 C C . ASP A 1 935 ? -32.969 -12.328 -6.172 1 31.94 935 ASP A C 1
ATOM 7409 O O . ASP A 1 935 ? -32.188 -12.938 -5.461 1 31.94 935 ASP A O 1
ATOM 7413 N N . GLU A 1 936 ? -33.906 -11.656 -5.715 1 34.31 936 GLU A N 1
ATOM 7414 C CA . GLU A 1 936 ? -34.031 -11.531 -4.266 1 34.31 936 GLU A CA 1
ATOM 7415 C C . GLU A 1 936 ? -34.406 -12.859 -3.621 1 34.31 936 GLU A C 1
ATOM 7417 O O . GLU A 1 936 ? -33.938 -13.188 -2.531 1 34.31 936 GLU A O 1
ATOM 7422 N N . LEU A 1 937 ? -35.094 -13.523 -4.441 1 31.91 937 LEU A N 1
ATOM 7423 C CA . LEU A 1 937 ? -35.469 -14.867 -4.02 1 31.91 937 LEU A CA 1
ATOM 7424 C C . LEU A 1 937 ? -34.25 -15.797 -4.012 1 31.91 937 LEU A C 1
ATOM 7426 O O . LEU A 1 937 ? -34.094 -16.609 -3.102 1 31.91 937 LEU A O 1
ATOM 7430 N N . LYS A 1 938 ? -33.406 -15.641 -4.988 1 34.38 938 LYS A N 1
ATOM 7431 C CA . LYS A 1 938 ? -32.156 -16.406 -5.059 1 34.38 938 LYS A CA 1
ATOM 7432 C C . LYS A 1 938 ? -31.266 -16.109 -3.861 1 34.38 938 LYS A C 1
ATOM 7434 O O . LYS A 1 938 ? -30.688 -17.016 -3.275 1 34.38 938 LYS A O 1
ATOM 7439 N N . ASP A 1 939 ? -31.125 -14.891 -3.533 1 36.69 939 ASP A N 1
ATOM 7440 C CA . ASP A 1 939 ? -30.25 -14.484 -2.441 1 36.69 939 ASP A CA 1
ATOM 7441 C C . ASP A 1 939 ? -30.797 -14.961 -1.095 1 36.69 939 ASP A C 1
ATOM 7443 O O . ASP A 1 939 ? -30.031 -15.438 -0.25 1 36.69 939 ASP A O 1
ATOM 7447 N N . MET A 1 940 ? -31.953 -14.891 -0.938 1 33.94 940 MET A N 1
ATOM 7448 C CA . MET A 1 940 ? -32.562 -15.414 0.287 1 33.94 940 MET A CA 1
ATOM 7449 C C . MET A 1 940 ? -32.438 -16.938 0.351 1 33.94 940 MET A C 1
ATOM 7451 O O . MET A 1 940 ? -32.188 -17.5 1.422 1 33.94 940 MET A O 1
ATOM 7455 N N . ALA A 1 941 ? -32.469 -17.547 -0.844 1 30.52 941 ALA A N 1
ATOM 7456 C CA . ALA A 1 941 ? -32.25 -18.984 -0.978 1 30.52 941 ALA A CA 1
ATOM 7457 C C . ALA A 1 941 ? -30.797 -19.359 -0.685 1 30.52 941 ALA A C 1
ATOM 7459 O O . ALA A 1 941 ? -30.531 -20.391 -0.064 1 30.52 941 ALA A O 1
ATOM 7460 N N . ARG A 1 942 ? -29.875 -18.594 -1.11 1 33.69 942 ARG A N 1
ATOM 7461 C CA . ARG A 1 942 ? -28.453 -18.828 -0.88 1 33.69 942 ARG A CA 1
ATOM 7462 C C . ARG A 1 942 ? -28.109 -18.719 0.602 1 33.69 942 ARG A C 1
ATOM 7464 O O . ARG A 1 942 ? -27.297 -19.484 1.117 1 33.69 942 ARG A O 1
ATOM 7471 N N . GLU A 1 943 ? -28.531 -17.703 1.308 1 31.02 943 GLU A N 1
ATOM 7472 C CA . GLU A 1 943 ? -28.203 -17.562 2.727 1 31.02 943 GLU A CA 1
ATOM 7473 C C . GLU A 1 943 ? -28.75 -18.734 3.533 1 31.02 943 GLU A C 1
ATOM 7475 O O . GLU A 1 943 ? -28.109 -19.188 4.488 1 31.02 943 GLU A O 1
ATOM 7480 N N . ARG A 1 944 ? -29.859 -19.219 3.074 1 28.09 944 ARG A N 1
ATOM 7481 C CA . ARG A 1 944 ? -30.422 -20.391 3.723 1 28.09 944 ARG A CA 1
ATOM 7482 C C . ARG A 1 944 ? -29.906 -21.672 3.086 1 28.09 944 ARG A C 1
ATOM 7484 O O . ARG A 1 944 ? -30.359 -22.766 3.414 1 28.09 944 ARG A O 1
ATOM 7491 N N . GLU A 1 945 ? -29.016 -21.531 2.076 1 29.89 945 GLU A N 1
ATOM 7492 C CA . GLU A 1 945 ? -28.641 -22.656 1.223 1 29.89 945 GLU A CA 1
ATOM 7493 C C . GLU A 1 945 ? -27.719 -23.641 1.965 1 29.89 945 GLU A C 1
ATOM 7495 O O . GLU A 1 945 ? -27.281 -24.641 1.396 1 29.89 945 GLU A O 1
ATOM 7500 N N . GLY A 1 946 ? -27.125 -23.5 3.154 1 26.77 946 GLY A N 1
ATOM 7501 C CA . GLY A 1 946 ? -26.531 -24.75 3.596 1 26.77 946 GLY A CA 1
ATOM 7502 C C . GLY A 1 946 ? -27.453 -25.938 3.424 1 26.77 946 GLY A C 1
ATOM 7503 O O . GLY A 1 946 ? -27 -27.078 3.34 1 26.77 946 GLY A O 1
ATOM 7504 N N . VAL A 1 947 ? -28.578 -25.766 3.814 1 25.75 947 VAL A N 1
ATOM 7505 C CA . VAL A 1 947 ? -29.344 -27.016 3.824 1 25.75 947 VAL A CA 1
ATOM 7506 C C . VAL A 1 947 ? -29.609 -27.469 2.393 1 25.75 947 VAL A C 1
ATOM 7508 O O . VAL A 1 947 ? -29.484 -28.656 2.082 1 25.75 947 VAL A O 1
ATOM 7511 N N . LEU A 1 948 ? -30.156 -26.625 1.467 1 25.12 948 LEU A N 1
ATOM 7512 C CA . LEU A 1 948 ? -30.859 -27.219 0.333 1 25.12 948 LEU A CA 1
ATOM 7513 C C . LEU A 1 948 ? -29.922 -27.391 -0.857 1 25.12 948 LEU A C 1
ATOM 7515 O O . LEU A 1 948 ? -29.641 -26.422 -1.576 1 25.12 948 LEU A O 1
ATOM 7519 N N . LYS A 1 949 ? -28.688 -27.906 -0.758 1 28.38 949 LYS A N 1
ATOM 7520 C CA . LYS A 1 949 ? -27.953 -28.406 -1.916 1 28.38 949 LYS A CA 1
ATOM 7521 C C . LYS A 1 949 ? -28.891 -29.078 -2.916 1 28.38 949 LYS A C 1
ATOM 7523 O O . LYS A 1 949 ? -28.453 -29.797 -3.811 1 28.38 949 LYS A O 1
ATOM 7528 N N . ILE A 1 950 ? -30.25 -29.297 -2.469 1 23.95 950 ILE A N 1
ATOM 7529 C CA . ILE A 1 950 ? -30.938 -30.328 -3.225 1 23.95 950 ILE A CA 1
ATOM 7530 C C . ILE A 1 950 ? -31.188 -29.844 -4.652 1 23.95 950 ILE A C 1
ATOM 7532 O O . ILE A 1 950 ? -31.859 -28.828 -4.867 1 23.95 950 ILE A O 1
ATOM 7536 N N . GLY A 1 951 ? -30.328 -29.969 -5.609 1 27.14 951 GLY A N 1
ATOM 7537 C CA . GLY A 1 951 ? -30.547 -29.938 -7.047 1 27.14 951 GLY A CA 1
ATOM 7538 C C . GLY A 1 951 ? -31.969 -30.25 -7.445 1 27.14 951 GLY A C 1
ATOM 7539 O O . GLY A 1 951 ? -32.531 -29.625 -8.359 1 27.14 951 GLY A O 1
ATOM 7540 N N . GLY A 1 952 ? -32.5 -31.344 -6.82 1 27.52 952 GLY A N 1
ATOM 7541 C CA . GLY A 1 952 ? -33.844 -31.875 -7.016 1 27.52 952 GLY A CA 1
ATOM 7542 C C . GLY A 1 952 ? -34.938 -30.969 -6.488 1 27.52 952 GLY A C 1
ATOM 7543 O O . GLY A 1 952 ? -36.094 -31.156 -6.801 1 27.52 952 GLY A O 1
ATOM 7544 N N . LEU A 1 953 ? -34.594 -30.188 -5.578 1 26.7 953 LEU A N 1
ATOM 7545 C CA . LEU A 1 953 ? -35.688 -29.375 -5.023 1 26.7 953 LEU A CA 1
ATOM 7546 C C . LEU A 1 953 ? -36 -28.188 -5.938 1 26.7 953 LEU A C 1
ATOM 7548 O O . LEU A 1 953 ? -37.125 -27.703 -5.957 1 26.7 953 LEU A O 1
ATOM 7552 N N . LYS A 1 954 ? -35.125 -27.734 -6.734 1 28.66 954 LYS A N 1
ATOM 7553 C CA . LYS A 1 954 ? -35.594 -26.828 -7.777 1 28.66 954 LYS A CA 1
ATOM 7554 C C . LYS A 1 954 ? -36.562 -27.547 -8.727 1 28.66 954 LYS A C 1
ATOM 7556 O O . LYS A 1 954 ? -37.625 -27.016 -9.047 1 28.66 954 LYS A O 1
ATOM 7561 N N . THR A 1 955 ? -36.188 -28.688 -9.039 1 28.34 955 THR A N 1
ATOM 7562 C CA . THR A 1 955 ? -37.094 -29.547 -9.797 1 28.34 955 THR A CA 1
ATOM 7563 C C . THR A 1 955 ? -38.281 -29.953 -8.945 1 28.34 955 THR A C 1
ATOM 7565 O O . THR A 1 955 ? -39.438 -29.922 -9.406 1 28.34 955 THR A O 1
ATOM 7568 N N . LYS A 1 956 ? -38.031 -30.188 -7.672 1 29.47 956 LYS A N 1
ATOM 7569 C CA . LYS A 1 956 ? -39.125 -30.516 -6.766 1 29.47 956 LYS A CA 1
ATOM 7570 C C . LYS A 1 956 ? -39.875 -29.266 -6.312 1 29.47 956 LYS A C 1
ATOM 7572 O O . LYS A 1 956 ? -41.094 -29.266 -6.211 1 29.47 956 LYS A O 1
ATOM 7577 N N . LEU A 1 957 ? -39.25 -28.234 -6.113 1 29.66 957 LEU A N 1
ATOM 7578 C CA . LEU A 1 957 ? -40 -27 -5.863 1 29.66 957 LEU A CA 1
ATOM 7579 C C . LEU A 1 957 ? -40.625 -26.469 -7.148 1 29.66 957 LEU A C 1
ATOM 7581 O O . LEU A 1 957 ? -41.781 -26.047 -7.152 1 29.66 957 LEU A O 1
ATOM 7585 N N . ILE A 1 958 ? -39.938 -26.594 -8.266 1 29 958 ILE A N 1
ATOM 7586 C CA . ILE A 1 958 ? -40.594 -26.438 -9.562 1 29 958 ILE A CA 1
ATOM 7587 C C . ILE A 1 958 ? -41.625 -27.547 -9.758 1 29 958 ILE A C 1
ATOM 7589 O O . ILE A 1 958 ? -42.75 -27.281 -10.203 1 29 958 ILE A O 1
ATOM 7593 N N . GLU A 1 959 ? -41.312 -28.641 -9.281 1 30.44 959 GLU A N 1
ATOM 7594 C CA . GLU A 1 959 ? -42.281 -29.75 -9.281 1 30.44 959 GLU A CA 1
ATOM 7595 C C . GLU A 1 959 ? -43.375 -29.547 -8.242 1 30.44 959 GLU A C 1
ATOM 7597 O O . GLU A 1 959 ? -44.531 -29.766 -8.523 1 30.44 959 GLU A O 1
ATOM 7602 N N . ARG A 1 960 ? -43.062 -29.062 -7.145 1 30.27 960 ARG A N 1
ATOM 7603 C CA . ARG A 1 960 ? -44.062 -28.734 -6.137 1 30.27 960 ARG A CA 1
ATOM 7604 C C . ARG A 1 960 ? -44.812 -27.453 -6.504 1 30.27 960 ARG A C 1
ATOM 7606 O O . ARG A 1 960 ? -46.031 -27.391 -6.359 1 30.27 960 ARG A O 1
ATOM 7613 N N . LEU A 1 961 ? -44.094 -26.484 -6.902 1 30.5 961 LEU A N 1
ATOM 7614 C CA . LEU A 1 961 ? -44.812 -25.344 -7.477 1 30.5 961 LEU A CA 1
ATOM 7615 C C . LEU A 1 961 ? -45.562 -25.75 -8.75 1 30.5 961 LEU A C 1
ATOM 7617 O O . LEU A 1 961 ? -46.688 -25.359 -8.953 1 30.5 961 LEU A O 1
ATOM 7621 N N . ALA A 1 962 ? -44.875 -26.578 -9.484 1 27.84 962 ALA A N 1
ATOM 7622 C CA . ALA A 1 962 ? -45.562 -27.203 -10.602 1 27.84 962 ALA A CA 1
ATOM 7623 C C . ALA A 1 962 ? -46.688 -28.109 -10.109 1 27.84 962 ALA A C 1
ATOM 7625 O O . ALA A 1 962 ? -47.781 -28.109 -10.672 1 27.84 962 ALA A O 1
ATOM 7626 N N . THR A 1 963 ? -46.438 -28.734 -9.008 1 29.28 963 THR A N 1
ATOM 7627 C CA . THR A 1 963 ? -47.5 -29.547 -8.406 1 29.28 963 THR A CA 1
ATOM 7628 C C . THR A 1 963 ? -48.562 -28.688 -7.734 1 29.28 963 THR A C 1
ATOM 7630 O O . THR A 1 963 ? -49.75 -28.969 -7.816 1 29.28 963 THR A O 1
ATOM 7633 N N . SER A 1 964 ? -48.125 -27.781 -7.051 1 30.25 964 SER A N 1
ATOM 7634 C CA . SER A 1 964 ? -49.156 -26.906 -6.469 1 30.25 964 SER A CA 1
ATOM 7635 C C . SER A 1 964 ? -49.875 -26.109 -7.551 1 30.25 964 SER A C 1
ATOM 7637 O O . SER A 1 964 ? -51.094 -25.891 -7.453 1 30.25 964 SER A O 1
ATOM 7639 N N . LEU A 1 965 ? -49.188 -25.703 -8.539 1 29.89 965 LEU A N 1
ATOM 7640 C CA . LEU A 1 965 ? -49.844 -25.094 -9.695 1 29.89 965 LEU A CA 1
ATOM 7641 C C . LEU A 1 965 ? -50.75 -26.109 -10.391 1 29.89 965 LEU A C 1
ATOM 7643 O O . LEU A 1 965 ? -51.781 -25.75 -10.945 1 29.89 965 LEU A O 1
ATOM 7647 N N . VAL A 1 966 ? -50.375 -27.312 -10.273 1 27.38 966 VAL A N 1
ATOM 7648 C CA . VAL A 1 966 ? -51.25 -28.297 -10.922 1 27.38 966 VAL A CA 1
ATOM 7649 C C . VAL A 1 966 ? -52.562 -28.453 -10.133 1 27.38 966 VAL A C 1
ATOM 7651 O O . VAL A 1 966 ? -53.562 -28.859 -10.68 1 27.38 966 VAL A O 1
ATOM 7654 N N . THR A 1 967 ? -52.562 -28.234 -8.852 1 29.22 967 THR A N 1
ATOM 7655 C CA . THR A 1 967 ? -53.844 -28.469 -8.164 1 29.22 967 THR A CA 1
ATOM 7656 C C . THR A 1 967 ? -54.719 -27.219 -8.258 1 29.22 967 THR A C 1
ATOM 7658 O O . THR A 1 967 ? -55.844 -27.219 -7.73 1 29.22 967 THR A O 1
ATOM 7661 N N . MET A 1 968 ? -54.188 -26.156 -8.578 1 28.23 968 MET A N 1
ATOM 7662 C CA . MET A 1 968 ? -55.094 -25.016 -8.695 1 28.23 968 MET A CA 1
ATOM 7663 C C . MET A 1 968 ? -56 -25.156 -9.922 1 28.23 968 MET A C 1
ATOM 7665 O O . MET A 1 968 ? -55.562 -25.703 -10.938 1 28.23 968 MET A O 1
ATOM 7669 N N . ARG A 1 969 ? -57.281 -25.234 -9.617 1 31.28 969 ARG A N 1
ATOM 7670 C CA . ARG A 1 969 ? -58.312 -25.344 -10.648 1 31.28 969 ARG A CA 1
ATOM 7671 C C . ARG A 1 969 ? -58.031 -24.359 -11.789 1 31.28 969 ARG A C 1
ATOM 7673 O O . ARG A 1 969 ? -57.312 -23.375 -11.617 1 31.28 969 ARG A O 1
ATOM 7680 N N . SER A 1 970 ? -58.594 -24.641 -13.023 1 27.3 970 SER A N 1
ATOM 7681 C CA . SER A 1 970 ? -58.562 -23.969 -14.32 1 27.3 970 SER A CA 1
ATOM 7682 C C . SER A 1 970 ? -58.844 -22.469 -14.172 1 27.3 970 SER A C 1
ATOM 7684 O O . SER A 1 970 ? -58.25 -21.656 -14.867 1 27.3 970 SER A O 1
ATOM 7686 N N . GLU A 1 971 ? -59.906 -22.25 -13.5 1 26.23 971 GLU A N 1
ATOM 7687 C CA . GLU A 1 971 ? -60.469 -20.922 -13.516 1 26.23 971 GLU A CA 1
ATOM 7688 C C . GLU A 1 971 ? -59.5 -19.891 -12.938 1 26.23 971 GLU A C 1
ATOM 7690 O O . GLU A 1 971 ? -59.5 -18.734 -13.375 1 26.23 971 GLU A O 1
ATOM 7695 N N . ASP A 1 972 ? -59.031 -20.312 -11.844 1 25.88 972 ASP A N 1
ATOM 7696 C CA . ASP A 1 972 ? -58.312 -19.297 -11.07 1 25.88 972 ASP A CA 1
ATOM 7697 C C . ASP A 1 972 ? -56.906 -19.094 -11.594 1 25.88 972 ASP A C 1
ATOM 7699 O O . ASP A 1 972 ? -56.125 -18.328 -11.016 1 25.88 972 ASP A O 1
ATOM 7703 N N . LEU A 1 973 ? -56.406 -19.969 -12.516 1 26.72 973 LEU A N 1
ATOM 7704 C CA . LEU A 1 973 ? -55.188 -20.078 -13.289 1 26.72 973 LEU A CA 1
ATOM 7705 C C . LEU A 1 973 ? -54.969 -18.859 -14.164 1 26.72 973 LEU A C 1
ATOM 7707 O O . LEU A 1 973 ? -53.969 -18.734 -14.852 1 26.72 973 LEU A O 1
ATOM 7711 N N . GLY A 1 974 ? -56.062 -18.219 -14.562 1 24.44 974 GLY A N 1
ATOM 7712 C CA . GLY A 1 974 ? -56.188 -17.188 -15.586 1 24.44 974 GLY A CA 1
ATOM 7713 C C . GLY A 1 974 ? -55.188 -16.047 -15.391 1 24.44 974 GLY A C 1
ATOM 7714 O O . GLY A 1 974 ? -54.844 -15.375 -16.359 1 24.44 974 GLY A O 1
ATOM 7715 N N . LEU A 1 975 ? -55.219 -15.578 -14.211 1 23.98 975 LEU A N 1
ATOM 7716 C CA . LEU A 1 975 ? -54.656 -14.242 -14.062 1 23.98 975 LEU A CA 1
ATOM 7717 C C . LEU A 1 975 ? -53.125 -14.266 -14.133 1 23.98 975 LEU A C 1
ATOM 7719 O O . LEU A 1 975 ? -52.469 -13.25 -13.914 1 23.98 975 LEU A O 1
ATOM 7723 N N . ILE A 1 976 ? -52.594 -15.508 -14.117 1 25 976 ILE A N 1
ATOM 7724 C CA . ILE A 1 976 ? -51.156 -15.586 -14.148 1 25 976 ILE A CA 1
ATOM 7725 C C . ILE A 1 976 ? -50.656 -15.211 -15.547 1 25 976 ILE A C 1
ATOM 7727 O O . ILE A 1 976 ? -50.844 -15.969 -16.5 1 25 976 ILE A O 1
ATOM 7731 N N . VAL A 1 977 ? -51 -14.125 -16.078 1 23.33 977 VAL A N 1
ATOM 7732 C CA . VAL A 1 977 ? -50.688 -13.773 -17.469 1 23.33 977 VAL A CA 1
ATOM 7733 C C . VAL A 1 977 ? -49.219 -14.086 -17.766 1 23.33 977 VAL A C 1
ATOM 7735 O O . VAL A 1 977 ? -48.312 -13.5 -17.172 1 23.33 977 VAL A O 1
ATOM 7738 N N . VAL A 1 978 ? -49 -15.258 -18.031 1 24.11 978 VAL A N 1
ATOM 7739 C CA . VAL A 1 978 ? -47.781 -15.883 -18.531 1 24.11 978 VAL A CA 1
ATOM 7740 C C . VAL A 1 978 ? -47.312 -15.18 -19.812 1 24.11 978 VAL A C 1
ATOM 7742 O O . VAL A 1 978 ? -48.094 -15.102 -20.781 1 24.11 978 VAL A O 1
ATOM 7745 N N . LYS A 1 979 ? -46.688 -14.172 -19.844 1 28.31 979 LYS A N 1
ATOM 7746 C CA . LYS A 1 979 ? -46.406 -13.602 -21.156 1 28.31 979 LYS A CA 1
ATOM 7747 C C . LYS A 1 979 ? -46.156 -14.695 -22.188 1 28.31 979 LYS A C 1
ATOM 7749 O O . LYS A 1 979 ? -45.5 -15.695 -21.891 1 28.31 979 LYS A O 1
ATOM 7754 N N . LYS A 1 980 ? -46.844 -14.797 -23.375 1 28.78 980 LYS A N 1
ATOM 7755 C CA . LYS A 1 980 ? -47.188 -15.734 -24.438 1 28.78 980 LYS A CA 1
ATOM 7756 C C . LYS A 1 980 ? -45.938 -16.281 -25.125 1 28.78 980 LYS A C 1
ATOM 7758 O O . LYS A 1 980 ? -45.5 -15.734 -26.141 1 28.78 980 LYS A O 1
ATOM 7763 N N . ARG A 1 981 ? -44.75 -16.109 -24.812 1 30.34 981 ARG A N 1
ATOM 7764 C CA . ARG A 1 981 ? -43.969 -16.734 -25.891 1 30.34 981 ARG A CA 1
ATOM 7765 C C . ARG A 1 981 ? -44.406 -18.172 -26.109 1 30.34 981 ARG A C 1
ATOM 7767 O O . ARG A 1 981 ? -44.594 -18.922 -25.156 1 30.34 981 ARG A O 1
ATOM 7774 N N . PRO A 1 982 ? -44.938 -18.438 -27.234 1 30.58 982 PRO A N 1
ATOM 7775 C CA . PRO A 1 982 ? -45.531 -19.75 -27.562 1 30.58 982 PRO A CA 1
ATOM 7776 C C . PRO A 1 982 ? -44.594 -20.906 -27.234 1 30.58 982 PRO A C 1
ATOM 7778 O O . PRO A 1 982 ? -43.375 -20.734 -27.25 1 30.58 982 PRO A O 1
ATOM 7781 N N . LEU A 1 983 ? -44.969 -21.734 -26.578 1 37.03 983 LEU A N 1
ATOM 7782 C CA . LEU A 1 983 ? -44.25 -22.969 -26.328 1 37.03 983 LEU A CA 1
ATOM 7783 C C . LEU A 1 983 ? -43.656 -23.531 -27.625 1 37.03 983 LEU A C 1
ATOM 7785 O O . LEU A 1 983 ? -44.25 -23.328 -28.703 1 37.03 983 LEU A O 1
ATOM 7789 N N . SER A 1 984 ? -42.531 -23.703 -27.734 1 41.75 984 SER A N 1
ATOM 7790 C CA . SER A 1 984 ? -42.062 -24.25 -28.984 1 41.75 984 SER A CA 1
ATOM 7791 C C . SER A 1 984 ? -42.938 -25.406 -29.453 1 41.75 984 SER A C 1
ATOM 7793 O O . SER A 1 984 ? -43.625 -26.031 -28.656 1 41.75 984 SER A O 1
ATOM 7795 N N . ASP A 1 985 ? -43.188 -25.453 -30.5 1 53.41 985 ASP A N 1
ATOM 7796 C CA . ASP A 1 985 ? -44.031 -26.453 -31.141 1 53.41 985 ASP A CA 1
ATOM 7797 C C . ASP A 1 985 ? -43.719 -27.859 -30.641 1 53.41 985 ASP A C 1
ATOM 7799 O O . ASP A 1 985 ? -44.625 -28.656 -30.391 1 53.41 985 ASP A O 1
ATOM 7803 N N . GLY A 1 986 ? -42.5 -27.984 -30.359 1 54.62 986 GLY A N 1
ATOM 7804 C CA . GLY A 1 986 ? -42.062 -29.281 -29.875 1 54.62 986 GLY A CA 1
ATOM 7805 C C . GLY A 1 986 ? -42.5 -29.562 -28.453 1 54.62 986 GLY A C 1
ATOM 7806 O O . GLY A 1 986 ? -42.969 -30.656 -28.125 1 54.62 986 GLY A O 1
ATOM 7807 N N . PHE A 1 987 ? -42.469 -28.656 -27.75 1 59.41 987 PHE A N 1
ATOM 7808 C CA . PHE A 1 987 ? -42.844 -28.797 -26.344 1 59.41 987 PHE A CA 1
ATOM 7809 C C . PHE A 1 987 ? -44.344 -28.906 -26.188 1 59.41 987 PHE A C 1
ATOM 7811 O O . PHE A 1 987 ? -44.844 -29.719 -25.391 1 59.41 987 PHE A O 1
ATOM 7818 N N . GLN A 1 988 ? -44.875 -28.203 -26.969 1 62.19 988 GLN A N 1
ATOM 7819 C CA . GLN A 1 988 ? -46.344 -28.328 -27.031 1 62.19 988 GLN A CA 1
ATOM 7820 C C . GLN A 1 988 ? -46.75 -29.734 -27.469 1 62.19 988 GLN A C 1
ATOM 7822 O O . GLN A 1 988 ? -47.719 -30.297 -26.922 1 62.19 988 GLN A O 1
ATOM 7827 N N . ARG A 1 989 ? -46 -30.188 -28.359 1 70.31 989 ARG A N 1
ATOM 7828 C CA . ARG A 1 989 ? -46.188 -31.562 -28.844 1 70.31 989 ARG A CA 1
ATOM 7829 C C . ARG A 1 989 ? -45.938 -32.562 -27.734 1 70.31 989 ARG A C 1
ATOM 7831 O O . ARG A 1 989 ? -46.656 -33.562 -27.594 1 70.31 989 ARG A O 1
ATOM 7838 N N . TRP A 1 990 ? -45.031 -32.281 -26.984 1 68.31 990 TRP A N 1
ATOM 7839 C CA . TRP A 1 990 ? -44.688 -33.156 -25.891 1 68.31 990 TRP A CA 1
ATOM 7840 C C . TRP A 1 990 ? -45.781 -33.156 -24.812 1 68.31 990 TRP A C 1
ATOM 7842 O O . TRP A 1 990 ? -46.219 -34.219 -24.344 1 68.31 990 TRP A O 1
ATOM 7852 N N . ILE A 1 991 ? -46.25 -32.125 -24.562 1 66.19 991 ILE A N 1
ATOM 7853 C CA . ILE A 1 991 ? -47.344 -32 -23.578 1 66.19 991 ILE A CA 1
ATOM 7854 C C . ILE A 1 991 ? -48.562 -32.75 -24.062 1 66.19 991 ILE A C 1
ATOM 7856 O O . ILE A 1 991 ? -49.188 -33.5 -23.297 1 66.19 991 ILE A O 1
ATOM 7860 N N . THR A 1 992 ? -48.688 -32.469 -25.266 1 72.75 992 THR A N 1
ATOM 7861 C CA . THR A 1 992 ? -49.844 -33.125 -25.891 1 72.75 992 THR A CA 1
ATOM 7862 C C . THR A 1 992 ? -49.625 -34.656 -25.875 1 72.75 992 THR A C 1
ATOM 7864 O O . THR A 1 992 ? -50.594 -35.406 -25.609 1 72.75 992 THR A O 1
ATOM 7867 N N . ALA A 1 993 ? -48.438 -35.062 -26.141 1 72.25 993 ALA A N 1
ATOM 7868 C CA . ALA A 1 993 ? -48.062 -36.469 -26.141 1 72.25 993 ALA A CA 1
ATOM 7869 C C . ALA A 1 993 ? -48.219 -37.094 -24.75 1 72.25 993 ALA A C 1
ATOM 7871 O O . ALA A 1 993 ? -48.75 -38.188 -24.609 1 72.25 993 ALA A O 1
ATOM 7872 N N . VAL A 1 994 ? -47.938 -36.469 -23.859 1 68.06 994 VAL A N 1
ATOM 7873 C CA . VAL A 1 994 ? -48 -36.938 -22.484 1 68.06 994 VAL A CA 1
ATOM 7874 C C . VAL A 1 994 ? -49.469 -37.062 -22.047 1 68.06 994 VAL A C 1
ATOM 7876 O O . VAL A 1 994 ? -49.844 -38.031 -21.438 1 68.06 994 VAL A O 1
ATOM 7879 N N . GLN A 1 995 ? -50.219 -36.125 -22.391 1 71.62 995 GLN A N 1
ATOM 7880 C CA . GLN A 1 995 ? -51.625 -36.156 -22.047 1 71.62 995 GLN A CA 1
ATOM 7881 C C . GLN A 1 995 ? -52.344 -37.312 -22.719 1 71.62 995 GLN A C 1
ATOM 7883 O O . GLN A 1 995 ? -53.188 -37.969 -22.109 1 71.62 995 GLN A O 1
ATOM 7888 N N . ARG A 1 996 ? -52 -37.438 -23.984 1 75.25 996 ARG A N 1
ATOM 7889 C CA . ARG A 1 996 ? -52.562 -38.531 -24.766 1 75.25 996 ARG A CA 1
ATOM 7890 C C . ARG A 1 996 ? -52.125 -39.875 -24.203 1 75.25 996 ARG A C 1
ATOM 7892 O O . ARG A 1 996 ? -52.938 -40.812 -24.109 1 75.25 996 ARG A O 1
ATOM 7899 N N . ALA A 1 997 ? -50.906 -39.969 -23.781 1 71.5 997 ALA A N 1
ATOM 7900 C CA . ALA A 1 997 ? -50.375 -41.219 -23.188 1 71.5 997 ALA A CA 1
ATOM 7901 C C . ALA A 1 997 ? -51.094 -41.531 -21.859 1 71.5 997 ALA A C 1
ATOM 7903 O O . ALA A 1 997 ? -51.406 -42.656 -21.594 1 71.5 997 ALA A O 1
ATOM 7904 N N . ARG A 1 998 ? -51.406 -40.656 -21.219 1 69.31 998 ARG A N 1
ATOM 7905 C CA . ARG A 1 998 ? -52.125 -40.781 -19.953 1 69.31 998 ARG A CA 1
ATOM 7906 C C . ARG A 1 998 ? -53.531 -41.344 -20.172 1 69.31 998 ARG A C 1
ATOM 7908 O O . ARG A 1 998 ? -53.969 -42.25 -19.453 1 69.31 998 ARG A O 1
ATOM 7915 N N . ARG A 1 999 ? -54.094 -40.719 -21.094 1 74.81 999 ARG A N 1
ATOM 7916 C CA . ARG A 1 999 ? -55.438 -41.188 -21.438 1 74.81 999 ARG A CA 1
ATOM 7917 C C . ARG A 1 999 ? -55.406 -42.625 -21.938 1 74.81 999 ARG A C 1
ATOM 7919 O O . ARG A 1 999 ? -56.25 -43.438 -21.562 1 74.81 999 ARG A O 1
ATOM 7926 N N . GLU A 1 1000 ? -54.438 -42.844 -22.844 1 74.88 1000 GLU A N 1
ATOM 7927 C CA . GLU A 1 1000 ? -54.344 -44.156 -23.484 1 74.88 1000 GLU A CA 1
ATOM 7928 C C . GLU A 1 1000 ? -54 -45.25 -22.469 1 74.88 1000 GLU A C 1
ATOM 7930 O O . GLU A 1 1000 ? -54.5 -46.375 -22.562 1 74.88 1000 GLU A O 1
ATOM 7935 N N . LEU A 1 1001 ? -53.156 -44.781 -21.594 1 70.19 1001 LEU A N 1
ATOM 7936 C CA . LEU A 1 1001 ? -52.719 -45.75 -20.609 1 70.19 1001 LEU A CA 1
ATOM 7937 C C . LEU A 1 1001 ? -53.594 -45.719 -19.359 1 70.19 1001 LEU A C 1
ATOM 7939 O O . LEU A 1 1001 ? -53.344 -46.438 -18.391 1 70.19 1001 LEU A O 1
ATOM 7943 N N . LYS A 1 1002 ? -54.688 -44.812 -19.5 1 66.19 1002 LYS A N 1
ATOM 7944 C CA . LYS A 1 1002 ? -55.719 -44.688 -18.484 1 66.19 1002 LYS A CA 1
ATOM 7945 C C . LYS A 1 1002 ? -55.125 -44.438 -17.109 1 66.19 1002 LYS A C 1
ATOM 7947 O O . LYS A 1 1002 ? -55.5 -45.062 -16.125 1 66.19 1002 LYS A O 1
ATOM 7952 N N . ILE A 1 1003 ? -54 -43.906 -17.188 1 55.09 1003 ILE A N 1
ATOM 7953 C CA . ILE A 1 1003 ? -53.312 -43.594 -15.938 1 55.09 1003 ILE A CA 1
ATOM 7954 C C . ILE A 1 1003 ? -54.125 -42.531 -15.18 1 55.09 1003 ILE A C 1
ATOM 7956 O O . ILE A 1 1003 ? -54.375 -41.438 -15.68 1 55.09 1003 ILE A O 1
ATOM 7960 N N . VAL A 1 1004 ? -54.594 -43 -14.164 1 56.25 1004 VAL A N 1
ATOM 7961 C CA . VAL A 1 1004 ? -55.438 -42.219 -13.258 1 56.25 1004 VAL A CA 1
ATOM 7962 C C . VAL A 1 1004 ? -54.625 -41.781 -12.039 1 56.25 1004 VAL A C 1
ATOM 7964 O O . VAL A 1 1004 ? -53.812 -42.562 -11.531 1 56.25 1004 VAL A O 1
ATOM 7967 N N . GLY A 1 1005 ? -54.5 -40.562 -11.773 1 45.06 1005 GLY A N 1
ATOM 7968 C CA . GLY A 1 1005 ? -53.844 -40.031 -10.602 1 45.06 1005 GLY A CA 1
ATOM 7969 C C . GLY A 1 1005 ? -52.469 -39.406 -10.914 1 45.06 1005 GLY A C 1
ATOM 7970 O O . GLY A 1 1005 ? -52.125 -39.281 -12.078 1 45.06 1005 GLY A O 1
ATOM 7971 N N . PHE A 1 1006 ? -51.656 -39 -10.078 1 42.59 1006 PHE A N 1
ATOM 7972 C CA . PHE A 1 1006 ? -50.406 -38.25 -10.242 1 42.59 1006 PHE A CA 1
ATOM 7973 C C . PHE A 1 1006 ? -49.281 -39.188 -10.617 1 42.59 1006 PHE A C 1
ATOM 7975 O O . PHE A 1 1006 ? -49.031 -40.156 -9.922 1 42.59 1006 PHE A O 1
ATOM 7982 N N . CYS A 1 1007 ? -48.844 -39.531 -11.758 1 43.69 1007 CYS A N 1
ATOM 7983 C CA . CYS A 1 1007 ? -47.75 -40.438 -12.102 1 43.69 1007 CYS A CA 1
ATOM 7984 C C . CYS A 1 1007 ? -46.594 -39.688 -12.719 1 43.69 1007 CYS A C 1
ATOM 7986 O O . CYS A 1 1007 ? -46.781 -38.906 -13.664 1 43.69 1007 CYS A O 1
ATOM 7988 N N . GLY A 1 1008 ? -45.531 -39.438 -12.078 1 50.94 1008 GLY A N 1
ATOM 7989 C CA . GLY A 1 1008 ? -44.312 -38.812 -12.602 1 50.94 1008 GLY A CA 1
ATOM 7990 C C . GLY A 1 1008 ? -43.812 -39.5 -13.875 1 50.94 1008 GLY A C 1
ATOM 7991 O O . GLY A 1 1008 ? -43.906 -40.719 -14.023 1 50.94 1008 GLY A O 1
ATOM 7992 N N . ILE A 1 1009 ? -43.469 -38.906 -14.891 1 52.06 1009 ILE A N 1
ATOM 7993 C CA . ILE A 1 1009 ? -42.969 -39.406 -16.156 1 52.06 1009 ILE A CA 1
ATOM 7994 C C . ILE A 1 1009 ? -41.469 -39.719 -16.016 1 52.06 1009 ILE A C 1
ATOM 7996 O O . ILE A 1 1009 ? -40.656 -38.781 -15.844 1 52.06 1009 ILE A O 1
ATOM 8000 N N . LYS A 1 1010 ? -41.062 -40.75 -15.711 1 56.56 1010 LYS A N 1
ATOM 8001 C CA . LYS A 1 1010 ? -39.688 -41.25 -15.57 1 56.56 1010 LYS A CA 1
ATOM 8002 C C . LYS A 1 1010 ? -39.281 -42.031 -16.797 1 56.56 1010 LYS A C 1
ATOM 8004 O O . LYS A 1 1010 ? -40.031 -42.875 -17.297 1 56.56 1010 LYS A O 1
ATOM 8009 N N . LYS A 1 1011 ? -38.094 -41.844 -17.141 1 63.94 1011 LYS A N 1
ATOM 8010 C CA . LYS A 1 1011 ? -37.531 -42.562 -18.281 1 63.94 1011 LYS A CA 1
ATOM 8011 C C . LYS A 1 1011 ? -37.406 -44.062 -17.984 1 63.94 1011 LYS A C 1
ATOM 8013 O O . LYS A 1 1011 ? -37 -44.438 -16.891 1 63.94 1011 LYS A O 1
ATOM 8018 N N . GLY A 1 1012 ? -37.875 -44.812 -18.828 1 62.31 1012 GLY A N 1
ATOM 8019 C CA . GLY A 1 1012 ? -37.844 -46.25 -18.719 1 62.31 1012 GLY A CA 1
ATOM 8020 C C . GLY A 1 1012 ? -39.156 -46.875 -18.297 1 62.31 1012 GLY A C 1
ATOM 8021 O O . GLY A 1 1012 ? -39.312 -48.094 -18.281 1 62.31 1012 GLY A O 1
ATOM 8022 N N . THR A 1 1013 ? -40.031 -45.969 -17.922 1 68.5 1013 THR A N 1
ATOM 8023 C CA . THR A 1 1013 ? -41.344 -46.5 -17.562 1 68.5 1013 THR A CA 1
ATOM 8024 C C . THR A 1 1013 ? -42.25 -46.594 -18.797 1 68.5 1013 THR A C 1
ATOM 8026 O O . THR A 1 1013 ? -42.031 -45.875 -19.781 1 68.5 1013 THR A O 1
ATOM 8029 N N . PRO A 1 1014 ? -43.281 -47.219 -18.641 1 73.19 1014 PRO A N 1
ATOM 8030 C CA . PRO A 1 1014 ? -44.188 -47.375 -19.781 1 73.19 1014 PRO A CA 1
ATOM 8031 C C . PRO A 1 1014 ? -44.875 -46.062 -20.125 1 73.19 1014 PRO A C 1
ATOM 8033 O O . PRO A 1 1014 ? -45.156 -45.781 -21.297 1 73.19 1014 PRO A O 1
ATOM 8036 N N . PHE A 1 1015 ? -45.062 -45.25 -19.141 1 71.62 1015 PHE A N 1
ATOM 8037 C CA . PHE A 1 1015 ? -45.719 -43.969 -19.344 1 71.62 1015 PHE A CA 1
ATOM 8038 C C . PHE A 1 1015 ? -44.812 -43 -20.125 1 71.62 1015 PHE A C 1
ATOM 8040 O O . PHE A 1 1015 ? -45.25 -42.375 -21.094 1 71.62 1015 PHE A O 1
ATOM 8047 N N . TYR A 1 1016 ? -43.625 -43.031 -19.766 1 68.31 1016 TYR A N 1
ATOM 8048 C CA . TYR A 1 1016 ? -42.656 -42.188 -20.469 1 68.31 1016 TYR A CA 1
ATOM 8049 C C . TYR A 1 1016 ? -42.438 -42.719 -21.875 1 68.31 1016 TYR A C 1
ATOM 8051 O O . TYR A 1 1016 ? -42.375 -41.969 -22.844 1 68.31 1016 TYR A O 1
ATOM 8059 N N . GLU A 1 1017 ? -42.25 -43.938 -21.969 1 76.75 1017 GLU A N 1
ATOM 8060 C CA . GLU A 1 1017 ? -41.938 -44.5 -23.266 1 76.75 1017 GLU A CA 1
ATOM 8061 C C . GLU A 1 1017 ? -43.062 -44.281 -24.266 1 76.75 1017 GLU A C 1
ATOM 8063 O O . GLU A 1 1017 ? -42.844 -43.969 -25.422 1 76.75 1017 GLU A O 1
ATOM 8068 N N . ARG A 1 1018 ? -44.312 -44.312 -23.656 1 79.5 1018 ARG A N 1
ATOM 8069 C CA . ARG A 1 1018 ? -45.438 -44.094 -24.547 1 79.5 1018 ARG A CA 1
ATOM 8070 C C . ARG A 1 1018 ? -45.562 -42.594 -24.891 1 79.5 1018 ARG A C 1
ATOM 8072 O O . ARG A 1 1018 ? -45.875 -42.25 -26.031 1 79.5 1018 ARG A O 1
ATOM 8079 N N . ALA A 1 1019 ? -45.281 -41.812 -24.016 1 73.81 1019 ALA A N 1
ATOM 8080 C CA . ALA A 1 1019 ? -45.312 -40.375 -24.266 1 73.81 1019 ALA A CA 1
ATOM 8081 C C . ALA A 1 1019 ? -44.25 -39.969 -25.266 1 73.81 1019 ALA A C 1
ATOM 8083 O O . ALA A 1 1019 ? -44.5 -39.188 -26.172 1 73.81 1019 ALA A O 1
ATOM 8084 N N . ASP A 1 1020 ? -43.125 -40.625 -25.156 1 76 1020 ASP A N 1
ATOM 8085 C CA . ASP A 1 1020 ? -42.031 -40.375 -26.078 1 76 1020 ASP A CA 1
ATOM 8086 C C . ASP A 1 1020 ? -42.344 -40.875 -27.469 1 76 1020 ASP A C 1
ATOM 8088 O O . ASP A 1 1020 ? -42.062 -40.219 -28.469 1 76 1020 ASP A O 1
ATOM 8092 N N . GLN A 1 1021 ? -42.875 -41.938 -27.547 1 79.38 1021 GLN A N 1
ATOM 8093 C CA . GLN A 1 1021 ? -43.281 -42.5 -28.828 1 79.38 1021 GLN A CA 1
ATOM 8094 C C . GLN A 1 1021 ? -44.312 -41.594 -29.516 1 79.38 1021 GLN A C 1
ATOM 8096 O O . GLN A 1 1021 ? -44.219 -41.312 -30.703 1 79.38 1021 GLN A O 1
ATOM 8101 N N . LEU A 1 1022 ? -45.312 -41.125 -28.688 1 76.94 1022 LEU A N 1
ATOM 8102 C CA . LEU A 1 1022 ? -46.344 -40.219 -29.219 1 76.94 1022 LEU A CA 1
ATOM 8103 C C . LEU A 1 1022 ? -45.75 -38.875 -29.641 1 76.94 1022 LEU A C 1
ATOM 8105 O O . LEU A 1 1022 ? -46.156 -38.312 -30.656 1 76.94 1022 LEU A O 1
ATOM 8109 N N . TYR A 1 1023 ? -44.688 -38.562 -28.984 1 74.75 1023 TYR A N 1
ATOM 8110 C CA . TYR A 1 1023 ? -43.969 -37.312 -29.297 1 74.75 1023 TYR A CA 1
ATOM 8111 C C . TYR A 1 1023 ? -43.188 -37.469 -30.594 1 74.75 1023 TYR A C 1
ATOM 8113 O O . TYR A 1 1023 ? -43.219 -36.594 -31.453 1 74.75 1023 TYR A O 1
ATOM 8121 N N . GLN A 1 1024 ? -42.562 -38.562 -30.719 1 76.5 1024 GLN A N 1
ATOM 8122 C CA . GLN A 1 1024 ? -41.812 -38.812 -31.953 1 76.5 1024 GLN A CA 1
ATOM 8123 C C . GLN A 1 1024 ? -42.75 -38.969 -33.156 1 76.5 1024 GLN A C 1
ATOM 8125 O O . GLN A 1 1024 ? -42.438 -38.5 -34.25 1 76.5 1024 GLN A O 1
ATOM 8130 N N . GLU A 1 1025 ? -43.906 -39.5 -32.906 1 76.5 1025 GLU A N 1
ATOM 8131 C CA . GLU A 1 1025 ? -44.938 -39.625 -33.969 1 76.5 1025 GLU A CA 1
ATOM 8132 C C . GLU A 1 1025 ? -45.469 -38.25 -34.375 1 76.5 1025 GLU A C 1
ATOM 8134 O O . GLU A 1 1025 ? -45.656 -38 -35.562 1 76.5 1025 GLU A O 1
ATOM 8139 N N . ALA A 1 1026 ? -45.625 -37.5 -33.375 1 71.31 1026 ALA A N 1
ATOM 8140 C CA . ALA A 1 1026 ? -46.156 -36.188 -33.656 1 71.31 1026 ALA A CA 1
ATOM 8141 C C . ALA A 1 1026 ? -45.125 -35.312 -34.344 1 71.31 1026 ALA A C 1
ATOM 8143 O O . ALA A 1 1026 ? -45.438 -34.562 -35.25 1 71.31 1026 ALA A O 1
ATOM 8144 N N . ASN A 1 1027 ? -43.938 -35.625 -34.031 1 69.25 1027 ASN A N 1
ATOM 8145 C CA . ASN A 1 1027 ? -42.812 -34.906 -34.688 1 69.25 1027 ASN A CA 1
ATOM 8146 C C . ASN A 1 1027 ? -42.625 -35.406 -36.125 1 69.25 1027 ASN A C 1
ATOM 8148 O O . ASN A 1 1027 ? -42.406 -34.594 -37.031 1 69.25 1027 ASN A O 1
ATOM 8152 N N . ALA A 1 1028 ? -42.625 -36.531 -36.219 1 72.44 1028 ALA A N 1
ATOM 8153 C CA . ALA A 1 1028 ? -42.531 -37.125 -37.562 1 72.44 1028 ALA A CA 1
ATOM 8154 C C . ALA A 1 1028 ? -43.688 -36.656 -38.438 1 72.44 1028 ALA A C 1
ATOM 8156 O O . ALA A 1 1028 ? -43.5 -36.344 -39.625 1 72.44 1028 ALA A O 1
ATOM 8157 N N . ALA A 1 1029 ? -44.875 -36.5 -37.781 1 69.75 1029 ALA A N 1
ATOM 8158 C CA . ALA A 1 1029 ? -46.031 -36.031 -38.531 1 69.75 1029 ALA A CA 1
ATOM 8159 C C . ALA A 1 1029 ? -45.875 -34.531 -38.844 1 69.75 1029 ALA A C 1
ATOM 8161 O O . ALA A 1 1029 ? -46.219 -34.125 -39.969 1 69.75 1029 ALA A O 1
ATOM 8162 N N . ALA A 1 1030 ? -45.281 -34 -38 1 64.44 1030 ALA A N 1
ATOM 8163 C CA . ALA A 1 1030 ? -45.094 -32.562 -38.25 1 64.44 1030 ALA A CA 1
ATOM 8164 C C . ALA A 1 1030 ? -44 -32.344 -39.281 1 64.44 1030 ALA A C 1
ATOM 8166 O O . ALA A 1 1030 ? -44.125 -31.453 -40.125 1 64.44 1030 ALA A O 1
ATOM 8167 N N . G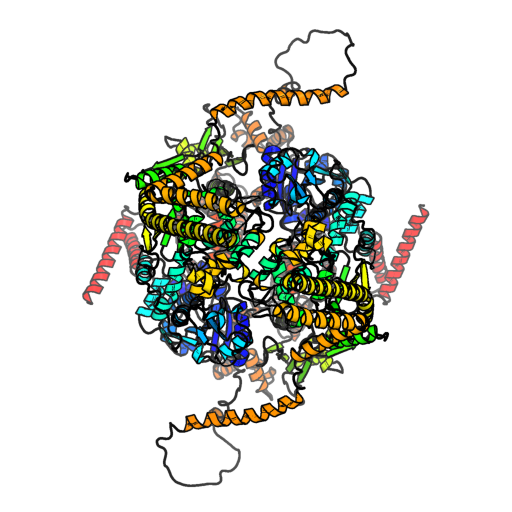LU A 1 1031 ? -43 -33.125 -39.188 1 61.75 1031 GLU A N 1
ATOM 8168 C CA . GLU A 1 1031 ? -41.969 -33.094 -40.219 1 61.75 1031 GLU A CA 1
ATOM 8169 C C . GLU A 1 1031 ? -42.5 -33.562 -41.562 1 61.75 1031 GLU A C 1
ATOM 8171 O O . GLU A 1 1031 ? -42.125 -33 -42.594 1 61.75 1031 GLU A O 1
ATOM 8176 N N . ALA A 1 1032 ? -43.312 -34.438 -41.656 1 62 1032 ALA A N 1
ATOM 8177 C CA . ALA A 1 1032 ? -43.906 -34.906 -42.906 1 62 1032 ALA A CA 1
ATOM 8178 C C . ALA A 1 1032 ? -44.812 -33.812 -43.5 1 62 1032 ALA A C 1
ATOM 8180 O O . ALA A 1 1032 ? -44.781 -33.594 -44.719 1 62 1032 ALA A O 1
ATOM 8181 N N . VAL A 1 1033 ? -45.406 -33.188 -42.594 1 57.88 1033 VAL A N 1
ATOM 8182 C CA . VAL A 1 1033 ? -46.219 -32.094 -43.094 1 57.88 1033 VAL A CA 1
ATOM 8183 C C . VAL A 1 1033 ? -45.312 -30.969 -43.625 1 57.88 1033 VAL A C 1
ATOM 8185 O O . VAL A 1 1033 ? -45.562 -30.391 -44.688 1 57.88 1033 VAL A O 1
ATOM 8188 N N . ALA A 1 1034 ? -44.188 -30.891 -42.969 1 55.19 1034 ALA A N 1
ATOM 8189 C CA . ALA A 1 1034 ? -43.281 -29.828 -43.406 1 55.19 1034 ALA A CA 1
ATOM 8190 C C . ALA A 1 1034 ? -42.562 -30.219 -44.688 1 55.19 1034 ALA A C 1
ATOM 8192 O O . ALA A 1 1034 ? -42.375 -29.391 -45.594 1 55.19 1034 ALA A O 1
ATOM 8193 N N . ASN A 1 1035 ? -42.188 -31.422 -44.812 1 54.5 1035 ASN A N 1
ATOM 8194 C CA . ASN A 1 1035 ? -41.594 -31.906 -46.031 1 54.5 1035 ASN A CA 1
ATOM 8195 C C . ASN A 1 1035 ? -42.562 -31.891 -47.188 1 54.5 1035 ASN A C 1
ATOM 8197 O O . ASN A 1 1035 ? -42.188 -31.641 -48.344 1 54.5 1035 ASN A O 1
ATOM 8201 N N . SER A 1 1036 ? -43.781 -32.156 -46.969 1 52.16 1036 SER A N 1
ATOM 8202 C CA . SER A 1 1036 ? -44.719 -32.094 -48.062 1 52.16 1036 SER A CA 1
ATOM 8203 C C . SER A 1 1036 ? -44.938 -30.672 -48.562 1 52.16 1036 SER A C 1
ATOM 8205 O O . SER A 1 1036 ? -45.25 -30.453 -49.719 1 52.16 1036 SER A O 1
ATOM 8207 N N . LYS A 1 1037 ? -44.781 -29.891 -47.812 1 49.81 1037 LYS A N 1
ATOM 8208 C CA . LYS A 1 1037 ? -44.969 -28.516 -48.25 1 49.81 1037 LYS A CA 1
ATOM 8209 C C . LYS A 1 1037 ? -43.719 -28.031 -49.031 1 49.81 1037 LYS A C 1
ATOM 8211 O O . LYS A 1 1037 ? -43.844 -27.25 -49.969 1 49.81 1037 LYS A O 1
ATOM 8216 N N . ARG A 1 1038 ? -42.656 -28.812 -48.844 1 42.84 1038 ARG A N 1
ATOM 8217 C CA . ARG A 1 1038 ? -41.531 -28.516 -49.75 1 42.84 1038 ARG A CA 1
ATOM 8218 C C . ARG A 1 1038 ? -41.656 -29.281 -51.062 1 42.84 1038 ARG A C 1
ATOM 8220 O O . ARG A 1 1038 ? -41.312 -28.75 -52.125 1 42.84 1038 ARG A O 1
ATOM 8227 N N . MET B 1 1 ? -29.969 11.055 34.625 1 39.91 1 MET B N 1
ATOM 8228 C CA . MET B 1 1 ? -29.812 10.852 33.188 1 39.91 1 MET B CA 1
ATOM 8229 C C . MET B 1 1 ? -28.906 9.664 32.906 1 39.91 1 MET B C 1
ATOM 8231 O O . MET B 1 1 ? -29.219 8.828 32.062 1 39.91 1 MET B O 1
ATOM 8235 N N . GLU B 1 2 ? -27.953 9.562 33.562 1 49.94 2 GLU B N 1
ATOM 8236 C CA . GLU B 1 2 ? -27.016 8.453 33.375 1 49.94 2 GLU B CA 1
ATOM 8237 C C . GLU B 1 2 ? -27.688 7.113 33.656 1 49.94 2 GLU B C 1
ATOM 8239 O O . GLU B 1 2 ? -27.484 6.141 32.938 1 49.94 2 GLU B O 1
ATOM 8244 N N . VAL B 1 3 ? -28.469 7.055 34.688 1 49.66 3 VAL B N 1
ATOM 8245 C CA . VAL B 1 3 ? -29.156 5.828 35.094 1 49.66 3 VAL B CA 1
ATOM 8246 C C . VAL B 1 3 ? -30.188 5.445 34.031 1 49.66 3 VAL B C 1
ATOM 8248 O O . VAL B 1 3 ? -30.328 4.27 33.688 1 49.66 3 VAL B O 1
ATOM 8251 N N . ALA B 1 4 ? -30.812 6.523 33.562 1 45.97 4 ALA B N 1
ATOM 8252 C CA . ALA B 1 4 ? -31.828 6.293 32.531 1 45.97 4 ALA B CA 1
ATOM 8253 C C . ALA B 1 4 ? -31.203 5.738 31.266 1 45.97 4 ALA B C 1
ATOM 8255 O O . ALA B 1 4 ? -31.766 4.844 30.625 1 45.97 4 ALA B O 1
ATOM 8256 N N . GLN B 1 5 ? -30.156 6.254 30.875 1 51.69 5 GLN B N 1
ATOM 8257 C CA . GLN B 1 5 ? -29.453 5.797 29.703 1 51.69 5 GLN B CA 1
ATOM 8258 C C . GLN B 1 5 ? -29.016 4.34 29.844 1 51.69 5 GLN B C 1
ATOM 8260 O O . GLN B 1 5 ? -29.156 3.553 28.906 1 51.69 5 GLN B O 1
ATOM 8265 N N . LYS B 1 6 ? -28.703 4.043 30.969 1 57.06 6 LYS B N 1
ATOM 8266 C CA . LYS B 1 6 ? -28.25 2.686 31.25 1 57.06 6 LYS B CA 1
ATOM 8267 C C . LYS B 1 6 ? -29.406 1.695 31.188 1 57.06 6 LYS B C 1
ATOM 8269 O O . LYS B 1 6 ? -29.266 0.574 30.703 1 57.06 6 LYS B O 1
ATOM 8274 N N . GLN B 1 7 ? -30.469 2.059 31.641 1 52.59 7 GLN B N 1
ATOM 8275 C CA . GLN B 1 7 ? -31.656 1.206 31.641 1 52.59 7 GLN B CA 1
ATOM 8276 C C . GLN B 1 7 ? -32.156 0.972 30.203 1 52.59 7 GLN B C 1
ATOM 8278 O O . GLN B 1 7 ? -32.594 -0.128 29.875 1 52.59 7 GLN B O 1
ATOM 8283 N N . ALA B 1 8 ? -32 1.993 29.406 1 49.47 8 ALA B N 1
ATOM 8284 C CA . ALA B 1 8 ? -32.375 1.87 28 1 49.47 8 ALA B CA 1
ATOM 8285 C C . ALA B 1 8 ? -31.469 0.849 27.297 1 49.47 8 ALA B C 1
ATOM 8287 O O . ALA B 1 8 ? -31.969 0.052 26.484 1 49.47 8 ALA B O 1
ATOM 8288 N N . LEU B 1 9 ? -30.297 0.925 27.547 1 52.25 9 LEU B N 1
ATOM 8289 C CA . LEU B 1 9 ? -29.359 -0.02 26.969 1 52.25 9 LEU B CA 1
ATOM 8290 C C . LEU B 1 9 ? -29.656 -1.442 27.422 1 52.25 9 LEU B C 1
ATOM 8292 O O . LEU B 1 9 ? -29.562 -2.387 26.641 1 52.25 9 LEU B O 1
ATOM 8296 N N . HIS B 1 10 ? -30.016 -1.54 28.688 1 50.91 10 HIS B N 1
ATOM 8297 C CA . HIS B 1 10 ? -30.344 -2.85 29.234 1 50.91 10 HIS B CA 1
ATOM 8298 C C . HIS B 1 10 ? -31.516 -3.484 28.484 1 50.91 10 HIS B C 1
ATOM 8300 O O . HIS B 1 10 ? -31.5 -4.684 28.203 1 50.91 10 HIS B O 1
ATOM 8306 N N . ARG B 1 11 ? -32.375 -2.861 28.188 1 46.44 11 ARG B N 1
ATOM 8307 C CA . ARG B 1 11 ? -33.594 -3.35 27.547 1 46.44 11 ARG B CA 1
ATOM 8308 C C . ARG B 1 11 ? -33.312 -3.777 26.109 1 46.44 11 ARG B C 1
ATOM 8310 O O . ARG B 1 11 ? -33.906 -4.758 25.625 1 46.44 11 ARG B O 1
ATOM 8317 N N . THR B 1 12 ? -32.5 -3.066 25.531 1 46.91 12 THR B N 1
ATOM 8318 C CA . THR B 1 12 ? -32.281 -3.277 24.094 1 46.91 12 THR B CA 1
ATOM 8319 C C . THR B 1 12 ? -31.203 -4.312 23.844 1 46.91 12 THR B C 1
ATOM 8321 O O . THR B 1 12 ? -31.203 -4.98 22.812 1 46.91 12 THR B O 1
ATOM 8324 N N . LEU B 1 13 ? -30.344 -4.418 24.672 1 50.94 13 LEU B N 1
ATOM 8325 C CA . LEU B 1 13 ? -29.156 -5.207 24.359 1 50.94 13 LEU B CA 1
ATOM 8326 C C . LEU B 1 13 ? -29.094 -6.461 25.234 1 50.94 13 LEU B C 1
ATOM 8328 O O . LEU B 1 13 ? -28.109 -7.207 25.188 1 50.94 13 LEU B O 1
ATOM 8332 N N . SER B 1 14 ? -30.062 -6.75 26.094 1 43.31 14 SER B N 1
ATOM 8333 C CA . SER B 1 14 ? -29.969 -7.898 26.984 1 43.31 14 SER B CA 1
ATOM 8334 C C . SER B 1 14 ? -30.016 -9.211 26.203 1 43.31 14 SER B C 1
ATOM 8336 O O . SER B 1 14 ? -30.875 -9.398 25.359 1 43.31 14 SER B O 1
ATOM 8338 N N . THR B 1 15 ? -28.844 -10 26.047 1 48.34 15 THR B N 1
ATOM 8339 C CA . THR B 1 15 ? -28.609 -11.164 25.203 1 48.34 15 THR B CA 1
ATOM 8340 C C . THR B 1 15 ? -28.703 -12.453 26.016 1 48.34 15 THR B C 1
ATOM 8342 O O . THR B 1 15 ? -28.031 -12.602 27.031 1 48.34 15 THR B O 1
ATOM 8345 N N . GLY B 1 16 ? -29.812 -13.055 26.312 1 43 16 GLY B N 1
ATOM 8346 C CA . GLY B 1 16 ? -29.969 -14.273 27.094 1 43 16 GLY B CA 1
ATOM 8347 C C . GLY B 1 16 ? -29.188 -15.445 26.547 1 43 16 GLY B C 1
ATOM 8348 O O . GLY B 1 16 ? -28.891 -16.391 27.281 1 43 16 GLY B O 1
ATOM 8349 N N . ALA B 1 17 ? -29.141 -15.789 25.297 1 51.25 17 ALA B N 1
ATOM 8350 C CA . ALA B 1 17 ? -28.625 -17.031 24.734 1 51.25 17 ALA B CA 1
ATOM 8351 C C . ALA B 1 17 ? -27.125 -16.953 24.516 1 51.25 17 ALA B C 1
ATOM 8353 O O . ALA B 1 17 ? -26.562 -15.852 24.406 1 51.25 17 ALA B O 1
ATOM 8354 N N . ARG B 1 18 ? -26.453 -18.109 24.703 1 58.44 18 ARG B N 1
ATOM 8355 C CA . ARG B 1 18 ? -25.031 -18.203 24.406 1 58.44 18 ARG B CA 1
ATOM 8356 C C . ARG B 1 18 ? -24.688 -17.5 23.094 1 58.44 18 ARG B C 1
ATOM 8358 O O . ARG B 1 18 ? -25.375 -17.703 22.094 1 58.44 18 ARG B O 1
ATOM 8365 N N . PRO B 1 19 ? -23.688 -16.562 23.203 1 63.44 19 PRO B N 1
ATOM 8366 C CA . PRO B 1 19 ? -23.344 -15.797 22 1 63.44 19 PRO B CA 1
ATOM 8367 C C . PRO B 1 19 ? -22.828 -16.688 20.875 1 63.44 19 PRO B C 1
ATOM 8369 O O . PRO B 1 19 ? -22 -17.562 21.094 1 63.44 19 PRO B O 1
ATOM 8372 N N . SER B 1 20 ? -23.516 -16.859 19.781 1 63.47 20 SER B N 1
ATOM 8373 C CA . SER B 1 20 ? -23.047 -17.562 18.594 1 63.47 20 SER B CA 1
ATOM 8374 C C . SER B 1 20 ? -22.344 -16.594 17.625 1 63.47 20 SER B C 1
ATOM 8376 O O . SER B 1 20 ? -22.938 -16.203 16.625 1 63.47 20 SER B O 1
ATOM 8378 N N . LEU B 1 21 ? -21.297 -16.047 18.172 1 71.88 21 LEU B N 1
ATOM 8379 C CA . LEU B 1 21 ? -20.516 -15.148 17.328 1 71.88 21 LEU B CA 1
ATOM 8380 C C . LEU B 1 21 ? -19.391 -15.891 16.641 1 71.88 21 LEU B C 1
ATOM 8382 O O . LEU B 1 21 ? -18.641 -16.641 17.281 1 71.88 21 LEU B O 1
ATOM 8386 N N . ALA B 1 22 ? -19.359 -15.766 15.375 1 66.31 22 ALA B N 1
ATOM 8387 C CA . ALA B 1 22 ? -18.391 -16.484 14.539 1 66.31 22 ALA B CA 1
ATOM 8388 C C . ALA B 1 22 ? -16.953 -16.203 14.977 1 66.31 22 ALA B C 1
ATOM 8390 O O . ALA B 1 22 ? -16.109 -17.094 14.984 1 66.31 22 ALA B O 1
ATOM 8391 N N . LYS B 1 23 ? -16.703 -15.039 15.477 1 79.25 23 LYS B N 1
ATOM 8392 C CA . LYS B 1 23 ? -15.32 -14.672 15.766 1 79.25 23 LYS B CA 1
ATOM 8393 C C . LYS B 1 23 ? -14.961 -14.969 17.219 1 79.25 23 LYS B C 1
ATOM 8395 O O . LYS B 1 23 ? -13.797 -14.836 17.625 1 79.25 23 LYS B O 1
ATOM 8400 N N . LEU B 1 24 ? -15.844 -15.367 18.016 1 87.88 24 LEU B N 1
ATOM 8401 C CA . LEU B 1 24 ? -15.602 -15.633 19.438 1 87.88 24 LEU B CA 1
ATOM 8402 C C . LEU B 1 24 ? -15.07 -17.047 19.625 1 87.88 24 LEU B C 1
ATOM 8404 O O . LEU B 1 24 ? -15.625 -18.016 19.094 1 87.88 24 LEU B O 1
ATOM 8408 N N . GLU B 1 25 ? -13.914 -17.188 20.203 1 83.81 25 GLU B N 1
ATOM 8409 C CA . GLU B 1 25 ? -13.469 -18.438 20.828 1 83.81 25 GLU B CA 1
ATOM 8410 C C . GLU B 1 25 ? -13.883 -18.516 22.297 1 83.81 25 GLU B C 1
ATOM 8412 O O . GLU B 1 25 ? -13.18 -18 23.156 1 83.81 25 GLU B O 1
ATOM 8417 N N . ASP B 1 26 ? -14.922 -19.188 22.484 1 86.06 26 ASP B N 1
ATOM 8418 C CA . ASP B 1 26 ? -15.523 -19.188 23.812 1 86.06 26 ASP B CA 1
ATOM 8419 C C . ASP B 1 26 ? -14.844 -20.203 24.734 1 86.06 26 ASP B C 1
ATOM 8421 O O . ASP B 1 26 ? -14.414 -21.266 24.266 1 86.06 26 ASP B O 1
ATOM 8425 N N . ALA B 1 27 ? -14.711 -19.797 25.984 1 87.25 27 ALA B N 1
ATOM 8426 C CA . ALA B 1 27 ? -14.211 -20.734 26.969 1 87.25 27 ALA B CA 1
ATOM 8427 C C . ALA B 1 27 ? -15.25 -21.812 27.281 1 87.25 27 ALA B C 1
ATOM 8429 O O . ALA B 1 27 ? -16.453 -21.531 27.328 1 87.25 27 ALA B O 1
ATOM 8430 N N . THR B 1 28 ? -14.812 -23.031 27.516 1 77 28 THR B N 1
ATOM 8431 C CA . THR B 1 28 ? -15.711 -24.141 27.797 1 77 28 THR B CA 1
ATOM 8432 C C . THR B 1 28 ? -16.484 -23.875 29.094 1 77 28 THR B C 1
ATOM 8434 O O . THR B 1 28 ? -17.656 -24.25 29.188 1 77 28 THR B O 1
ATOM 8437 N N . ASN B 1 29 ? -15.867 -23.203 30.031 1 83.06 29 ASN B N 1
ATOM 8438 C CA . ASN B 1 29 ? -16.469 -22.984 31.344 1 83.06 29 ASN B CA 1
ATOM 8439 C C . ASN B 1 29 ? -17.188 -21.641 31.422 1 83.06 29 ASN B C 1
ATOM 8441 O O . ASN B 1 29 ? -17.719 -21.266 32.469 1 83.06 29 ASN B O 1
ATOM 8445 N N . ALA B 1 30 ? -17.25 -20.984 30.297 1 88 30 ALA B N 1
ATOM 8446 C CA . ALA B 1 30 ? -17.906 -19.672 30.312 1 88 30 ALA B CA 1
ATOM 8447 C C . ALA B 1 30 ? -19.391 -19.812 30.609 1 88 30 ALA B C 1
ATOM 8449 O O . ALA B 1 30 ? -20.078 -20.656 30.031 1 88 30 ALA B O 1
ATOM 8450 N N . GLY B 1 31 ? -19.922 -19.078 31.531 1 80.25 31 GLY B N 1
ATOM 8451 C CA . GLY B 1 31 ? -21.328 -19.156 31.922 1 80.25 31 GLY B CA 1
ATOM 8452 C C . GLY B 1 31 ? -21.594 -20.125 33.031 1 80.25 31 GLY B C 1
ATOM 8453 O O . GLY B 1 31 ? -22.469 -19.906 33.875 1 80.25 31 GLY B O 1
ATOM 8454 N N . LYS B 1 32 ? -20.766 -21.234 33.156 1 77.38 32 LYS B N 1
ATOM 8455 C CA . LYS B 1 32 ? -20.906 -22.234 34.219 1 77.38 32 LYS B CA 1
ATOM 8456 C C . LYS B 1 32 ? -20.047 -21.859 35.438 1 77.38 32 LYS B C 1
ATOM 8458 O O . LYS B 1 32 ? -20.547 -21.828 36.562 1 77.38 32 LYS B O 1
ATOM 8463 N N . SER B 1 33 ? -18.844 -21.625 35.156 1 82.25 33 SER B N 1
ATOM 8464 C CA . SER B 1 33 ? -17.891 -21.188 36.156 1 82.25 33 SER B CA 1
ATOM 8465 C C . SER B 1 33 ? -17.25 -19.859 35.781 1 82.25 33 SER B C 1
ATOM 8467 O O . SER B 1 33 ? -16.031 -19.75 35.688 1 82.25 33 SER B O 1
ATOM 8469 N N . GLY B 1 34 ? -18.125 -18.922 35.75 1 85.5 34 GLY B N 1
ATOM 8470 C CA . GLY B 1 34 ? -17.672 -17.625 35.281 1 85.5 34 GLY B CA 1
ATOM 8471 C C . GLY B 1 34 ? -16.578 -17.016 36.156 1 85.5 34 GLY B C 1
ATOM 8472 O O . GLY B 1 34 ? -15.758 -16.234 35.688 1 85.5 34 GLY B O 1
ATOM 8473 N N . HIS B 1 35 ? -16.5 -17.406 37.406 1 88 35 HIS B N 1
ATOM 8474 C CA . HIS B 1 35 ? -15.555 -16.844 38.375 1 88 35 HIS B CA 1
ATOM 8475 C C . HIS B 1 35 ? -14.117 -17.203 38 1 88 35 HIS B C 1
ATOM 8477 O O . HIS B 1 35 ? -13.18 -16.484 38.344 1 88 35 HIS B O 1
ATOM 8483 N N . ASN B 1 36 ? -13.945 -18.266 37.219 1 88.56 36 ASN B N 1
ATOM 8484 C CA . ASN B 1 36 ? -12.609 -18.688 36.812 1 88.56 36 ASN B CA 1
ATOM 8485 C C . ASN B 1 36 ? -12.312 -18.328 35.344 1 88.56 36 ASN B C 1
ATOM 8487 O O . ASN B 1 36 ? -11.234 -18.625 34.844 1 88.56 36 ASN B O 1
ATOM 8491 N N . CYS B 1 37 ? -13.234 -17.672 34.719 1 93.62 37 CYS B N 1
ATOM 8492 C CA . CYS B 1 37 ? -13.078 -17.484 33.281 1 93.62 37 CYS B CA 1
ATOM 8493 C C . CYS B 1 37 ? -12.594 -16.078 32.969 1 93.62 37 CYS B C 1
ATOM 8495 O O . CYS B 1 37 ? -13 -15.109 33.625 1 93.62 37 CYS B O 1
ATOM 8497 N N . THR B 1 38 ? -11.695 -16.016 32.062 1 94.94 38 THR B N 1
ATOM 8498 C CA . THR B 1 38 ? -11.141 -14.758 31.562 1 94.94 38 THR B CA 1
ATOM 8499 C C . THR B 1 38 ? -11.375 -14.609 30.062 1 94.94 38 THR B C 1
ATOM 8501 O O . THR B 1 38 ? -11.086 -15.523 29.297 1 94.94 38 THR B O 1
ATOM 8504 N N . LEU B 1 39 ? -11.945 -13.5 29.672 1 96 39 LEU B N 1
ATOM 8505 C CA . LEU B 1 39 ? -12.078 -13.18 28.25 1 96 39 LEU B CA 1
ATOM 8506 C C . LEU B 1 39 ? -10.922 -12.312 27.766 1 96 39 LEU B C 1
ATOM 8508 O O . LEU B 1 39 ? -10.719 -11.211 28.281 1 96 39 LEU B O 1
ATOM 8512 N N . ILE B 1 40 ? -10.227 -12.797 26.828 1 96.06 40 ILE B N 1
ATOM 8513 C CA . ILE B 1 40 ? -9.148 -12.016 26.219 1 96.06 40 ILE B CA 1
ATOM 8514 C C . ILE B 1 40 ? -9.703 -11.188 25.062 1 96.06 40 ILE B C 1
ATOM 8516 O O . ILE B 1 40 ? -10.195 -11.734 24.078 1 96.06 40 ILE B O 1
ATOM 8520 N N . VAL B 1 41 ? -9.625 -9.914 25.219 1 96.31 41 VAL B N 1
ATOM 8521 C CA . VAL B 1 41 ? -10.039 -9 24.172 1 96.31 41 VAL B CA 1
ATOM 8522 C C . VAL B 1 41 ? -8.812 -8.539 23.375 1 96.31 41 VAL B C 1
ATOM 8524 O O . VAL B 1 41 ? -7.918 -7.895 23.922 1 96.31 41 VAL B O 1
ATOM 8527 N N . THR B 1 42 ? -8.867 -8.844 22.094 1 94.06 42 THR B N 1
ATOM 8528 C CA . THR B 1 42 ? -7.676 -8.602 21.297 1 94.06 42 THR B CA 1
ATOM 8529 C C . THR B 1 42 ? -7.887 -7.422 20.344 1 94.06 42 THR B C 1
ATOM 8531 O O . THR B 1 42 ? -9.023 -7.113 19.984 1 94.06 42 THR B O 1
ATOM 8534 N N . GLU B 1 43 ? -6.758 -6.75 20 1 91.25 43 GLU B N 1
ATOM 8535 C CA . GLU B 1 43 ? -6.766 -5.68 19 1 91.25 43 GLU B CA 1
ATOM 8536 C C . GLU B 1 43 ? -6.746 -6.242 17.594 1 91.25 43 GLU B C 1
ATOM 8538 O O . GLU B 1 43 ? -5.691 -6.312 16.953 1 91.25 43 GLU B O 1
ATOM 8543 N N . GLY B 1 44 ? -7.895 -6.676 17.141 1 86.44 44 GLY B N 1
ATOM 8544 C CA . GLY B 1 44 ? -8.008 -7.152 15.773 1 86.44 44 GLY B CA 1
ATOM 8545 C C . GLY B 1 44 ? -7.832 -8.656 15.648 1 86.44 44 GLY B C 1
ATOM 8546 O O . GLY B 1 44 ? -7.582 -9.344 16.641 1 86.44 44 GLY B O 1
ATOM 8547 N N . ASP B 1 45 ? -7.902 -9.148 14.398 1 80.69 45 ASP B N 1
ATOM 8548 C CA . ASP B 1 45 ? -7.852 -10.578 14.086 1 80.69 45 ASP B CA 1
ATOM 8549 C C . ASP B 1 45 ? -6.426 -11.109 14.203 1 80.69 45 ASP B C 1
ATOM 8551 O O . ASP B 1 45 ? -6.223 -12.273 14.57 1 80.69 45 ASP B O 1
ATOM 8555 N N . SER B 1 46 ? -5.48 -10.227 13.945 1 79.62 46 SER B N 1
ATOM 8556 C CA . SER B 1 46 ? -4.086 -10.648 14.047 1 79.62 46 SER B CA 1
ATOM 8557 C C . SER B 1 46 ? -3.723 -11 15.484 1 79.62 46 SER B C 1
ATOM 8559 O O . SER B 1 46 ? -3.053 -12.008 15.734 1 79.62 46 SER B O 1
ATOM 8561 N N . ALA B 1 47 ? -4.121 -10.148 16.375 1 88.38 47 ALA B N 1
ATOM 8562 C CA . ALA B 1 47 ? -3.871 -10.414 17.797 1 88.38 47 ALA B CA 1
ATOM 8563 C C . ALA B 1 47 ? -4.648 -11.633 18.266 1 88.38 47 ALA B C 1
ATOM 8565 O O . ALA B 1 47 ? -4.188 -12.367 19.141 1 88.38 47 ALA B O 1
ATOM 8566 N N . LYS B 1 48 ? -5.793 -11.891 17.703 1 88.56 48 LYS B N 1
ATOM 8567 C CA . LYS B 1 48 ? -6.574 -13.07 18.047 1 88.56 48 LYS B CA 1
ATOM 8568 C C . LYS B 1 48 ? -5.812 -14.352 17.734 1 88.56 48 LYS B C 1
ATOM 8570 O O . LYS B 1 48 ? -5.785 -15.281 18.547 1 88.56 48 LYS B O 1
ATOM 8575 N N . ALA B 1 49 ? -5.262 -14.367 16.562 1 81.19 49 ALA B N 1
ATOM 8576 C CA . ALA B 1 49 ? -4.5 -15.547 16.172 1 81.19 49 ALA B CA 1
ATOM 8577 C C . ALA B 1 49 ? -3.367 -15.828 17.156 1 81.19 49 ALA B C 1
ATOM 8579 O O . ALA B 1 49 ? -3.094 -16.984 17.469 1 81.19 49 ALA B O 1
ATOM 8580 N N . LEU B 1 50 ? -2.703 -14.781 17.578 1 87 50 LEU B N 1
ATOM 8581 C CA . LEU B 1 50 ? -1.621 -14.922 18.547 1 87 50 LEU B CA 1
ATOM 8582 C C . LEU B 1 50 ? -2.146 -15.438 19.875 1 87 50 LEU B C 1
ATOM 8584 O O . LEU B 1 50 ? -1.517 -16.281 20.516 1 87 50 LEU B O 1
ATOM 8588 N N . ALA B 1 51 ? -3.264 -14.914 20.266 1 90.44 51 ALA B N 1
ATOM 8589 C CA . ALA B 1 51 ? -3.871 -15.336 21.531 1 90.44 51 ALA B CA 1
ATOM 8590 C C . ALA B 1 51 ? -4.289 -16.797 21.469 1 90.44 51 ALA B C 1
ATOM 8592 O O . ALA B 1 51 ? -4.094 -17.547 22.438 1 90.44 51 ALA B O 1
ATOM 8593 N N . VAL B 1 52 ? -4.84 -17.219 20.391 1 84 52 VAL B N 1
ATOM 8594 C CA . VAL B 1 52 ? -5.297 -18.594 20.219 1 84 52 VAL B CA 1
ATOM 8595 C C . VAL B 1 52 ? -4.102 -19.547 20.25 1 84 52 VAL B C 1
ATOM 8597 O O . VAL B 1 52 ? -4.184 -20.641 20.797 1 84 52 VAL B O 1
ATOM 8600 N N . ALA B 1 53 ? -3.023 -19.141 19.656 1 81.88 53 ALA B N 1
ATOM 8601 C CA . ALA B 1 53 ? -1.799 -19.938 19.703 1 81.88 53 ALA B CA 1
ATOM 8602 C C . ALA B 1 53 ? -1.314 -20.094 21.141 1 81.88 53 ALA B C 1
ATOM 8604 O O . ALA B 1 53 ? -0.787 -21.156 21.516 1 81.88 53 ALA B O 1
ATOM 8605 N N . GLY B 1 54 ? -1.548 -19.078 21.891 1 83.56 54 GLY B N 1
ATOM 8606 C CA . GLY B 1 54 ? -1.139 -19.109 23.281 1 83.56 54 GLY B CA 1
ATOM 8607 C C . GLY B 1 54 ? -2.074 -19.922 24.156 1 83.56 54 GLY B C 1
ATOM 8608 O O . GLY B 1 54 ? -1.672 -20.406 25.219 1 83.56 54 GLY B O 1
ATOM 8609 N N . LEU B 1 55 ? -3.332 -20.109 23.75 1 79.69 55 LEU B N 1
ATOM 8610 C CA . LEU B 1 55 ? -4.328 -20.828 24.531 1 79.69 55 LEU B CA 1
ATOM 8611 C C . LEU B 1 55 ? -3.93 -22.297 24.688 1 79.69 55 LEU B C 1
ATOM 8613 O O . LEU B 1 55 ? -4.352 -22.953 25.625 1 79.69 55 LEU B O 1
ATOM 8617 N N . ALA B 1 56 ? -3.188 -22.766 23.703 1 71.38 56 ALA B N 1
ATOM 8618 C CA . ALA B 1 56 ? -2.746 -24.156 23.797 1 71.38 56 ALA B CA 1
ATOM 8619 C C . ALA B 1 56 ? -2.018 -24.422 25.109 1 71.38 56 ALA B C 1
ATOM 8621 O O . ALA B 1 56 ? -2.053 -25.531 25.641 1 71.38 56 ALA B O 1
ATOM 8622 N N . LYS B 1 57 ? -1.478 -23.359 25.688 1 75.62 57 LYS B N 1
ATOM 8623 C CA . LYS B 1 57 ? -0.727 -23.484 26.922 1 75.62 57 LYS B CA 1
ATOM 8624 C C . LYS B 1 57 ? -1.596 -23.141 28.125 1 75.62 57 LYS B C 1
ATOM 8626 O O . LYS B 1 57 ? -1.495 -23.766 29.188 1 75.62 57 LYS B O 1
ATOM 8631 N N . LEU B 1 58 ? -2.453 -22.125 27.969 1 78 58 LEU B N 1
ATOM 8632 C CA . LEU B 1 58 ? -3.289 -21.688 29.078 1 78 58 LEU B CA 1
ATOM 8633 C C . LEU B 1 58 ? -4.453 -22.641 29.312 1 78 58 LEU B C 1
ATOM 8635 O O . LEU B 1 58 ? -4.887 -22.828 30.453 1 78 58 LEU B O 1
ATOM 8639 N N . GLY B 1 59 ? -4.859 -23.234 28.266 1 77.12 59 GLY B N 1
ATOM 8640 C CA . GLY B 1 59 ? -6.035 -24.094 28.328 1 77.12 59 GLY B CA 1
ATOM 8641 C C . GLY B 1 59 ? -7.293 -23.406 27.828 1 77.12 59 GLY B C 1
ATOM 8642 O O . GLY B 1 59 ? -7.496 -22.219 28.062 1 77.12 59 GLY B O 1
ATOM 8643 N N . ARG B 1 60 ? -8.125 -24.078 27.219 1 81.38 60 ARG B N 1
ATOM 8644 C CA . ARG B 1 60 ? -9.312 -23.562 26.547 1 81.38 60 ARG B CA 1
ATOM 8645 C C . ARG B 1 60 ? -10.523 -23.594 27.484 1 81.38 60 ARG B C 1
ATOM 8647 O O . ARG B 1 60 ? -11.578 -23.047 27.156 1 81.38 60 ARG B O 1
ATOM 8654 N N . ALA B 1 61 ? -10.312 -24.078 28.625 1 81.69 61 ALA B N 1
ATOM 8655 C CA . ALA B 1 61 ? -11.453 -24.266 29.531 1 81.69 61 ALA B CA 1
ATOM 8656 C C . ALA B 1 61 ? -11.875 -22.938 30.141 1 81.69 61 ALA B C 1
ATOM 8658 O O . ALA B 1 61 ? -13.07 -22.656 30.281 1 81.69 61 ALA B O 1
ATOM 8659 N N . ASN B 1 62 ? -10.883 -22.172 30.484 1 89.94 62 ASN B N 1
ATOM 8660 C CA . ASN B 1 62 ? -11.195 -20.984 31.25 1 89.94 62 ASN B CA 1
ATOM 8661 C C . ASN B 1 62 ? -10.883 -19.703 30.469 1 89.94 62 ASN B C 1
ATOM 8663 O O . ASN B 1 62 ? -11.125 -18.594 30.953 1 89.94 62 ASN B O 1
ATOM 8667 N N . TYR B 1 63 ? -10.445 -19.812 29.312 1 91.69 63 TYR B N 1
ATOM 8668 C CA . TYR B 1 63 ? -10.062 -18.625 28.578 1 91.69 63 TYR B CA 1
ATOM 8669 C C . TYR B 1 63 ? -10.812 -18.531 27.25 1 91.69 63 TYR B C 1
ATOM 8671 O O . TYR B 1 63 ? -10.922 -19.531 26.531 1 91.69 63 TYR B O 1
ATOM 8679 N N . GLY B 1 64 ? -11.414 -17.422 27.016 1 91.19 64 GLY B N 1
ATOM 8680 C CA . GLY B 1 64 ? -12.016 -17.078 25.734 1 91.19 64 GLY B CA 1
ATOM 8681 C C . GLY B 1 64 ? -11.297 -15.953 25.016 1 91.19 64 GLY B C 1
ATOM 8682 O O . GLY B 1 64 ? -10.516 -15.227 25.625 1 91.19 64 GLY B O 1
ATOM 8683 N N . VAL B 1 65 ? -11.453 -15.875 23.719 1 92.31 65 VAL B N 1
ATOM 8684 C CA . VAL B 1 65 ? -10.797 -14.836 22.938 1 92.31 65 VAL B CA 1
ATOM 8685 C C . VAL B 1 65 ? -11.812 -14.164 22.016 1 92.31 65 VAL B C 1
ATOM 8687 O O . VAL B 1 65 ? -12.617 -14.836 21.375 1 92.31 65 VAL B O 1
ATOM 8690 N N . PHE B 1 66 ? -11.789 -12.805 22.031 1 94.31 66 PHE B N 1
ATOM 8691 C CA . PHE B 1 66 ? -12.656 -12.023 21.141 1 94.31 66 PHE B CA 1
ATOM 8692 C C . PHE B 1 66 ? -11.906 -10.828 20.562 1 94.31 66 PHE B C 1
ATOM 8694 O O . PHE B 1 66 ? -11.344 -10.023 21.312 1 94.31 66 PHE B O 1
ATOM 8701 N N . PRO B 1 67 ? -11.93 -10.719 19.203 1 92.75 67 PRO B N 1
ATOM 8702 C CA . PRO B 1 67 ? -11.219 -9.609 18.562 1 92.75 67 PRO B CA 1
ATOM 8703 C C . PRO B 1 67 ? -12.086 -8.367 18.406 1 92.75 67 PRO B C 1
ATOM 8705 O O . PRO B 1 67 ? -13.25 -8.469 18.016 1 92.75 67 PRO B O 1
ATOM 8708 N N . LEU B 1 68 ? -11.484 -7.191 18.75 1 92.12 68 LEU B N 1
ATOM 8709 C CA . LEU B 1 68 ? -12.133 -5.91 18.5 1 92.12 68 LEU B CA 1
ATOM 8710 C C . LEU B 1 68 ? -11.805 -5.395 17.094 1 92.12 68 LEU B C 1
ATOM 8712 O O . LEU B 1 68 ? -10.695 -5.586 16.609 1 92.12 68 LEU B O 1
ATOM 8716 N N . LYS B 1 69 ? -12.82 -4.824 16.484 1 87.12 69 LYS B N 1
ATOM 8717 C CA . LYS B 1 69 ? -12.586 -4.184 15.203 1 87.12 69 LYS B CA 1
ATOM 8718 C C . LYS B 1 69 ? -12.25 -2.703 15.375 1 87.12 69 LYS B C 1
ATOM 8720 O O . LYS B 1 69 ? -13.141 -1.889 15.625 1 87.12 69 LYS B O 1
ATOM 8725 N N . GLY B 1 70 ? -11.086 -2.344 15.328 1 81.81 70 GLY B N 1
ATOM 8726 C CA . GLY B 1 70 ? -10.688 -0.948 15.438 1 81.81 70 GLY B CA 1
ATOM 8727 C C . GLY B 1 70 ? -10.711 -0.437 16.875 1 81.81 70 GLY B C 1
ATOM 8728 O O . GLY B 1 70 ? -10.609 -1.22 17.812 1 81.81 70 GLY B O 1
ATOM 8729 N N . LYS B 1 71 ? -10.766 0.901 17.016 1 88.12 71 LYS B N 1
ATOM 8730 C CA . LYS B 1 71 ? -10.82 1.547 18.328 1 88.12 71 LYS B CA 1
ATOM 8731 C C . LYS B 1 71 ? -12.242 1.528 18.891 1 88.12 71 LYS B C 1
ATOM 8733 O O . LYS B 1 71 ? -13.211 1.704 18.141 1 88.12 71 LYS B O 1
ATOM 8738 N N . LEU B 1 72 ? -12.242 1.182 20.062 1 91.75 72 LEU B N 1
ATOM 8739 C CA . LEU B 1 72 ? -13.539 1.171 20.734 1 91.75 72 LEU B CA 1
ATOM 8740 C C . LEU B 1 72 ? -14.102 2.582 20.844 1 91.75 72 LEU B C 1
ATOM 8742 O O . LEU B 1 72 ? -13.352 3.543 21.047 1 91.75 72 LEU B O 1
ATOM 8746 N N . LEU B 1 73 ? -15.344 2.684 20.812 1 90.62 73 LEU B N 1
ATOM 8747 C CA . LEU B 1 73 ? -16.047 3.959 20.938 1 90.62 73 LEU B CA 1
ATOM 8748 C C . LEU B 1 73 ? -15.875 4.543 22.328 1 90.62 73 LEU B C 1
ATOM 8750 O O . LEU B 1 73 ? -15.969 3.818 23.328 1 90.62 73 LEU B O 1
ATOM 8754 N N . ASN B 1 74 ? -15.508 5.809 22.359 1 92.12 74 ASN B N 1
ATOM 8755 C CA . ASN B 1 74 ? -15.531 6.484 23.656 1 92.12 74 ASN B CA 1
ATOM 8756 C C . ASN B 1 74 ? -16.953 6.59 24.203 1 92.12 74 ASN B C 1
ATOM 8758 O O . ASN B 1 74 ? -17.75 7.414 23.75 1 92.12 74 ASN B O 1
ATOM 8762 N N . VAL B 1 75 ? -17.234 5.891 25.219 1 90.94 75 VAL B N 1
ATOM 8763 C CA . VAL B 1 75 ? -18.594 5.711 25.719 1 90.94 75 VAL B CA 1
ATOM 8764 C C . VAL B 1 75 ? -19.047 6.961 26.469 1 90.94 75 VAL B C 1
ATOM 8766 O O . VAL B 1 75 ? -20.25 7.195 26.641 1 90.94 75 VAL B O 1
ATOM 8769 N N . ARG B 1 76 ? -18.172 7.746 26.969 1 89.81 76 ARG B N 1
ATOM 8770 C CA . ARG B 1 76 ? -18.531 8.938 27.734 1 89.81 76 ARG B CA 1
ATOM 8771 C C . ARG B 1 76 ? -19.047 10.047 26.812 1 89.81 76 ARG B C 1
ATOM 8773 O O . ARG B 1 76 ? -19.812 10.914 27.266 1 89.81 76 ARG B O 1
ATOM 8780 N N . THR B 1 77 ? -18.609 10.016 25.594 1 86 77 THR B N 1
ATOM 8781 C CA . THR B 1 77 ? -19.016 11.055 24.656 1 86 77 THR B CA 1
ATOM 8782 C C . THR B 1 77 ? -20.078 10.523 23.688 1 86 77 THR B C 1
ATOM 8784 O O . THR B 1 77 ? -20.703 11.297 22.953 1 86 77 THR B O 1
ATOM 8787 N N . ALA B 1 78 ? -20.203 9.234 23.688 1 86.25 78 ALA B N 1
ATOM 8788 C CA . ALA B 1 78 ? -21.109 8.602 22.719 1 86.25 78 ALA B CA 1
ATOM 8789 C C . ALA B 1 78 ? -22.562 8.766 23.125 1 86.25 78 ALA B C 1
ATOM 8791 O O . ALA B 1 78 ? -22.891 8.727 24.312 1 86.25 78 ALA B O 1
ATOM 8792 N N . SER B 1 79 ? -23.359 9 22.219 1 78 79 SER B N 1
ATOM 8793 C CA . SER B 1 79 ? -24.812 9.039 22.453 1 78 79 SER B CA 1
ATOM 8794 C C . SER B 1 79 ? -25.375 7.641 22.672 1 78 79 SER B C 1
ATOM 8796 O O . SER B 1 79 ? -24.703 6.641 22.406 1 78 79 SER B O 1
ATOM 8798 N N . VAL B 1 80 ? -26.406 7.496 23.328 1 72.12 80 VAL B N 1
ATOM 8799 C CA . VAL B 1 80 ? -27.047 6.215 23.594 1 72.12 80 VAL B CA 1
ATOM 8800 C C . VAL B 1 80 ? -27.281 5.465 22.281 1 72.12 80 VAL B C 1
ATOM 8802 O O . VAL B 1 80 ? -27.078 4.254 22.203 1 72.12 80 VAL B O 1
ATOM 8805 N N . LYS B 1 81 ? -27.625 6.25 21.266 1 74 81 LYS B N 1
ATOM 8806 C CA . LYS B 1 81 ? -27.844 5.648 19.953 1 74 81 LYS B CA 1
ATOM 8807 C C . LYS B 1 81 ? -26.562 5.043 19.406 1 74 81 LYS B C 1
ATOM 8809 O O . LYS B 1 81 ? -26.578 3.939 18.859 1 74 81 LYS B O 1
ATOM 8814 N N . GLN B 1 82 ? -25.578 5.777 19.516 1 84.88 82 GLN B N 1
ATOM 8815 C CA . GLN B 1 82 ? -24.281 5.289 19.047 1 84.88 82 GLN B CA 1
ATOM 8816 C C . GLN B 1 82 ? -23.875 4.004 19.766 1 84.88 82 GLN B C 1
ATOM 8818 O O . GLN B 1 82 ? -23.328 3.088 19.141 1 84.88 82 GLN B O 1
ATOM 8823 N N . LEU B 1 83 ? -24.172 3.969 21 1 82.44 83 LEU B N 1
ATOM 8824 C CA . LEU B 1 83 ? -23.812 2.803 21.797 1 82.44 83 LEU B CA 1
ATOM 8825 C C . LEU B 1 83 ? -24.656 1.593 21.406 1 82.44 83 LEU B C 1
ATOM 8827 O O . LEU B 1 83 ? -24.141 0.473 21.328 1 82.44 83 LEU B O 1
ATOM 8831 N N . GLN B 1 84 ? -25.828 1.812 21.094 1 74.25 84 GLN B N 1
ATOM 8832 C CA . GLN B 1 84 ? -26.734 0.733 20.703 1 74.25 84 GLN B CA 1
ATOM 8833 C C . GLN B 1 84 ? -26.375 0.166 19.328 1 74.25 84 GLN B C 1
ATOM 8835 O O . GLN B 1 84 ? -26.562 -1.025 19.078 1 74.25 84 GLN B O 1
ATOM 8840 N N . LEU B 1 85 ? -25.891 1.062 18.562 1 80.81 85 LEU B N 1
ATOM 8841 C CA . LEU B 1 85 ? -25.594 0.669 17.188 1 80.81 85 LEU B CA 1
ATOM 8842 C C . LEU B 1 85 ? -24.188 0.102 17.078 1 80.81 85 LEU B C 1
ATOM 8844 O O . LEU B 1 85 ? -23.859 -0.563 16.094 1 80.81 85 LEU B O 1
ATOM 8848 N N . ASN B 1 86 ? -23.438 0.322 18.094 1 88.31 86 ASN B N 1
ATOM 8849 C CA . ASN B 1 86 ? -22.062 -0.146 18.016 1 88.31 86 ASN B CA 1
ATOM 8850 C C . ASN B 1 86 ? -21.969 -1.651 18.25 1 88.31 86 ASN B C 1
ATOM 8852 O O . ASN B 1 86 ? -22.219 -2.131 19.359 1 88.31 86 ASN B O 1
ATOM 8856 N N . GLU B 1 87 ? -21.594 -2.414 17.219 1 87 87 GLU B N 1
ATOM 8857 C CA . GLU B 1 87 ? -21.562 -3.873 17.25 1 87 87 GLU B CA 1
ATOM 8858 C C . GLU B 1 87 ? -20.531 -4.387 18.25 1 87 87 GLU B C 1
ATOM 8860 O O . GLU B 1 87 ? -20.75 -5.398 18.906 1 87 87 GLU B O 1
ATOM 8865 N N . GLU B 1 88 ? -19.406 -3.691 18.406 1 90.19 88 GLU B N 1
ATOM 8866 C CA . GLU B 1 88 ? -18.359 -4.145 19.312 1 90.19 88 GLU B CA 1
ATOM 8867 C C . GLU B 1 88 ? -18.828 -4.094 20.766 1 90.19 88 GLU B C 1
ATOM 8869 O O . GLU B 1 88 ? -18.609 -5.035 21.531 1 90.19 88 GLU B O 1
ATOM 8874 N N . ILE B 1 89 ? -19.438 -3.006 21.094 1 90.38 89 ILE B N 1
ATOM 8875 C CA . ILE B 1 89 ? -19.938 -2.824 22.453 1 90.38 89 ILE B CA 1
ATOM 8876 C C . ILE B 1 89 ? -21.047 -3.84 22.734 1 90.38 89 ILE B C 1
ATOM 8878 O O . ILE B 1 89 ? -21.062 -4.465 23.797 1 90.38 89 ILE B O 1
ATOM 8882 N N . LYS B 1 90 ? -21.859 -4.09 21.766 1 87.12 90 LYS B N 1
ATOM 8883 C CA . LYS B 1 90 ? -22.938 -5.062 21.906 1 87.12 90 LYS B CA 1
ATOM 8884 C C . LYS B 1 90 ? -22.391 -6.469 22.125 1 87.12 90 LYS B C 1
ATOM 8886 O O . LYS B 1 90 ? -22.859 -7.199 23 1 87.12 90 LYS B O 1
ATOM 8891 N N . ASN B 1 91 ? -21.484 -6.805 21.359 1 89.69 91 ASN B N 1
ATOM 8892 C CA . ASN B 1 91 ? -20.891 -8.133 21.453 1 89.69 91 ASN B CA 1
ATOM 8893 C C . ASN B 1 91 ? -20.172 -8.344 22.781 1 89.69 91 ASN B C 1
ATOM 8895 O O . ASN B 1 91 ? -20.297 -9.398 23.391 1 89.69 91 ASN B O 1
ATOM 8899 N N . LEU B 1 92 ? -19.453 -7.336 23.219 1 92.5 92 LEU B N 1
ATOM 8900 C CA . LEU B 1 92 ? -18.703 -7.465 24.469 1 92.5 92 LEU B CA 1
ATOM 8901 C C . LEU B 1 92 ? -19.641 -7.652 25.656 1 92.5 92 LEU B C 1
ATOM 8903 O O . LEU B 1 92 ? -19.359 -8.453 26.547 1 92.5 92 LEU B O 1
ATOM 8907 N N . VAL B 1 93 ? -20.703 -6.902 25.672 1 90.75 93 VAL B N 1
ATOM 8908 C CA . VAL B 1 93 ? -21.672 -7 26.766 1 90.75 93 VAL B CA 1
ATOM 8909 C C . VAL B 1 93 ? -22.328 -8.375 26.734 1 90.75 93 VAL B C 1
ATOM 8911 O O . VAL B 1 93 ? -22.484 -9.016 27.781 1 90.75 93 VAL B O 1
ATOM 8914 N N . HIS B 1 94 ? -22.594 -8.82 25.531 1 88.56 94 HIS B N 1
ATOM 8915 C CA . HIS B 1 94 ? -23.234 -10.117 25.375 1 88.56 94 HIS B CA 1
ATOM 8916 C C . HIS B 1 94 ? -22.297 -11.25 25.766 1 88.56 94 HIS B C 1
ATOM 8918 O O . HIS B 1 94 ? -22.703 -12.188 26.453 1 88.56 94 HIS B O 1
ATOM 8924 N N . ILE B 1 95 ? -21.109 -11.203 25.375 1 91.56 95 ILE B N 1
ATOM 8925 C CA . ILE B 1 95 ? -20.141 -12.258 25.625 1 91.56 95 ILE B CA 1
ATOM 8926 C C . ILE B 1 95 ? -19.828 -12.344 27.109 1 91.56 95 ILE B C 1
ATOM 8928 O O . ILE B 1 95 ? -19.75 -13.445 27.672 1 91.56 95 ILE B O 1
ATOM 8932 N N . THR B 1 96 ? -19.656 -11.227 27.781 1 93.38 96 THR B N 1
ATOM 8933 C CA . THR B 1 96 ? -19.25 -11.203 29.188 1 93.38 96 THR B CA 1
ATOM 8934 C C . THR B 1 96 ? -20.453 -11.5 30.094 1 93.38 96 THR B C 1
ATOM 8936 O O . THR B 1 96 ? -20.281 -11.938 31.234 1 93.38 96 THR B O 1
ATOM 8939 N N . GLY B 1 97 ? -21.562 -11.219 29.688 1 89.38 97 GLY B N 1
ATOM 8940 C CA . GLY B 1 97 ? -22.766 -11.391 30.484 1 89.38 97 GLY B CA 1
ATOM 8941 C C . GLY B 1 97 ? -23.125 -10.164 31.312 1 89.38 97 GLY B C 1
ATOM 8942 O O . GLY B 1 97 ? -23.938 -10.242 32.219 1 89.38 97 GLY B O 1
ATOM 8943 N N . LEU B 1 98 ? -22.5 -9.07 31.031 1 91.25 98 LEU B N 1
ATOM 8944 C CA . LEU B 1 98 ? -22.797 -7.812 31.703 1 91.25 98 LEU B CA 1
ATOM 8945 C C . LEU B 1 98 ? -24.188 -7.305 31.344 1 91.25 98 LEU B C 1
ATOM 8947 O O . LEU B 1 98 ? -24.703 -7.613 30.266 1 91.25 98 LEU B O 1
ATOM 8951 N N . GLU B 1 99 ? -24.719 -6.594 32.219 1 87.12 99 GLU B N 1
ATOM 8952 C CA . GLU B 1 99 ? -26.031 -6.023 31.984 1 87.12 99 GLU B CA 1
ATOM 8953 C C . GLU B 1 99 ? -26.031 -4.512 32.219 1 87.12 99 GLU B C 1
ATOM 8955 O O . GLU B 1 99 ? -25.547 -4.035 33.219 1 87.12 99 GLU B O 1
ATOM 8960 N N . TRP B 1 100 ? -26.578 -3.852 31.312 1 86.5 100 TRP B N 1
ATOM 8961 C CA . TRP B 1 100 ? -26.609 -2.395 31.375 1 86.5 100 TRP B CA 1
ATOM 8962 C C . TRP B 1 100 ? -27.406 -1.92 32.594 1 86.5 100 TRP B C 1
ATOM 8964 O O . TRP B 1 100 ? -28.484 -2.438 32.875 1 86.5 100 TRP B O 1
ATOM 8974 N N . GLY B 1 101 ? -26.906 -1.022 33.344 1 81.5 101 GLY B N 1
ATOM 8975 C CA . GLY B 1 101 ? -27.594 -0.408 34.469 1 81.5 101 GLY B CA 1
ATOM 8976 C C . GLY B 1 101 ? -27.516 -1.244 35.719 1 81.5 101 GLY B C 1
ATOM 8977 O O . GLY B 1 101 ? -27.922 -0.789 36.812 1 81.5 101 GLY B O 1
ATOM 8978 N N . GLN B 1 102 ? -27.031 -2.434 35.625 1 87.19 102 GLN B N 1
ATOM 8979 C CA . GLN B 1 102 ? -26.938 -3.324 36.781 1 87.19 102 GLN B CA 1
ATOM 8980 C C . GLN B 1 102 ? -25.812 -2.893 37.719 1 87.19 102 GLN B C 1
ATOM 8982 O O . GLN B 1 102 ? -24.734 -2.514 37.281 1 87.19 102 GLN B O 1
ATOM 8987 N N . GLU B 1 103 ? -26.172 -2.826 38.969 1 89.44 103 GLU B N 1
ATOM 8988 C CA . GLU B 1 103 ? -25.156 -2.607 40 1 89.44 103 GLU B CA 1
ATOM 8989 C C . GLU B 1 103 ? -24.734 -3.922 40.656 1 89.44 103 GLU B C 1
ATOM 8991 O O . GLU B 1 103 ? -25.562 -4.668 41.156 1 89.44 103 GLU B O 1
ATOM 8996 N N . TYR B 1 104 ? -23.516 -4.262 40.594 1 92.94 104 TYR B N 1
ATOM 8997 C CA . TYR B 1 104 ? -22.984 -5.492 41.188 1 92.94 104 TYR B CA 1
ATOM 8998 C C . TYR B 1 104 ? -22.453 -5.246 42.594 1 92.94 104 TYR B C 1
ATOM 9000 O O . TYR B 1 104 ? -21.359 -4.691 42.75 1 92.94 104 TYR B O 1
ATOM 9008 N N . ARG B 1 105 ? -23.172 -5.637 43.625 1 91.19 105 ARG B N 1
ATOM 9009 C CA . ARG B 1 105 ? -22.797 -5.305 44.969 1 91.19 105 ARG B CA 1
ATOM 9010 C C . ARG B 1 105 ? -22.672 -6.562 45.844 1 91.19 105 ARG B C 1
ATOM 9012 O O . ARG B 1 105 ? -22.219 -6.504 46.969 1 91.19 105 ARG B O 1
ATOM 9019 N N . SER B 1 106 ? -23.141 -7.691 45.25 1 89.44 106 SER B N 1
ATOM 9020 C CA . SER B 1 106 ? -23.094 -8.945 46 1 89.44 106 SER B CA 1
ATOM 9021 C C . SER B 1 106 ? -22.578 -10.086 45.125 1 89.44 106 SER B C 1
ATOM 9023 O O . SER B 1 106 ? -22.531 -9.961 43.906 1 89.44 106 SER B O 1
ATOM 9025 N N . GLU B 1 107 ? -22.234 -11.164 45.75 1 88.06 107 GLU B N 1
ATOM 9026 C CA . GLU B 1 107 ? -21.766 -12.344 45.031 1 88.06 107 GLU B CA 1
ATOM 9027 C C . GLU B 1 107 ? -22.875 -12.938 44.156 1 88.06 107 GLU B C 1
ATOM 9029 O O . GLU B 1 107 ? -22.594 -13.516 43.094 1 88.06 107 GLU B O 1
ATOM 9034 N N . ALA B 1 108 ? -23.984 -12.727 44.625 1 85.44 108 ALA B N 1
ATOM 9035 C CA . ALA B 1 108 ? -25.141 -13.234 43.875 1 85.44 108 ALA B CA 1
ATOM 9036 C C . ALA B 1 108 ? -25.297 -12.492 42.531 1 85.44 108 ALA B C 1
ATOM 9038 O O . ALA B 1 108 ? -25.672 -13.086 41.531 1 85.44 108 ALA B O 1
ATOM 9039 N N . ASP B 1 109 ? -24.906 -11.25 42.625 1 89.38 109 ASP B N 1
ATOM 9040 C CA . ASP B 1 109 ? -25 -10.438 41.406 1 89.38 109 ASP B CA 1
ATOM 9041 C C . ASP B 1 109 ? -23.984 -10.898 40.375 1 89.38 109 ASP B C 1
ATOM 9043 O O . ASP B 1 109 ? -24.188 -10.703 39.156 1 89.38 109 ASP B O 1
ATOM 9047 N N . LEU B 1 110 ? -22.922 -11.516 40.812 1 91.94 110 LEU B N 1
ATOM 9048 C CA . LEU B 1 110 ? -21.812 -11.875 39.938 1 91.94 110 LEU B CA 1
ATOM 9049 C C . LEU B 1 110 ? -22.078 -13.195 39.219 1 91.94 110 LEU B C 1
ATOM 9051 O O . LEU B 1 110 ? -21.406 -13.523 38.25 1 91.94 110 LEU B O 1
ATOM 9055 N N . GLN B 1 111 ? -23.047 -13.961 39.625 1 85.81 111 GLN B N 1
ATOM 9056 C CA . GLN B 1 111 ? -23.281 -15.305 39.125 1 85.81 111 GLN B CA 1
ATOM 9057 C C . GLN B 1 111 ? -23.781 -15.258 37.688 1 85.81 111 GLN B C 1
ATOM 9059 O O . GLN B 1 111 ? -23.594 -16.219 36.906 1 85.81 111 GLN B O 1
ATOM 9064 N N . SER B 1 112 ? -24.297 -14.148 37.312 1 85.69 112 SER B N 1
ATOM 9065 C CA . SER B 1 112 ? -24.844 -14.016 35.969 1 85.69 112 SER B CA 1
ATOM 9066 C C . SER B 1 112 ? -23.734 -13.742 34.969 1 85.69 112 SER B C 1
ATOM 9068 O O . SER B 1 112 ? -23.938 -13.891 33.75 1 85.69 112 SER B O 1
ATOM 9070 N N . LEU B 1 113 ? -22.594 -13.414 35.406 1 92.38 113 LEU B N 1
ATOM 9071 C CA . LEU B 1 113 ? -21.5 -13.07 34.531 1 92.38 113 LEU B CA 1
ATOM 9072 C C . LEU B 1 113 ? -20.859 -14.328 33.938 1 92.38 113 LEU B C 1
ATOM 9074 O O . LEU B 1 113 ? -20.609 -15.297 34.656 1 92.38 113 LEU B O 1
ATOM 9078 N N . ARG B 1 114 ? -20.703 -14.352 32.594 1 92.5 114 ARG B N 1
ATOM 9079 C CA . ARG B 1 114 ? -20.047 -15.469 31.938 1 92.5 114 ARG B CA 1
ATOM 9080 C C . ARG B 1 114 ? -18.531 -15.43 32.156 1 92.5 114 ARG B C 1
ATOM 9082 O O . ARG B 1 114 ? -17.875 -16.469 32.219 1 92.5 114 ARG B O 1
ATOM 9089 N N . TYR B 1 115 ? -18.016 -14.258 32.188 1 95.25 115 TYR B N 1
ATOM 9090 C CA . TYR B 1 115 ? -16.609 -14.023 32.469 1 95.25 115 TYR B CA 1
ATOM 9091 C C . TYR B 1 115 ? -16.453 -13.016 33.625 1 95.25 115 TYR B C 1
ATOM 9093 O O . TYR B 1 115 ? -17.062 -11.945 33.594 1 95.25 115 TYR B O 1
ATOM 9101 N N . GLN B 1 116 ? -15.633 -13.297 34.5 1 95.06 116 GLN B N 1
ATOM 9102 C CA . GLN B 1 116 ? -15.453 -12.375 35.625 1 95.06 116 GLN B CA 1
ATOM 9103 C C . GLN B 1 116 ? -14.102 -11.672 35.562 1 95.06 116 GLN B C 1
ATOM 9105 O O . GLN B 1 116 ? -13.703 -10.984 36.5 1 95.06 116 GLN B O 1
ATOM 9110 N N . ARG B 1 117 ? -13.422 -11.891 34.469 1 95.31 117 ARG B N 1
ATOM 9111 C CA . ARG B 1 117 ? -12.211 -11.141 34.156 1 95.31 117 ARG B CA 1
ATOM 9112 C C . ARG B 1 117 ? -12.133 -10.805 32.656 1 95.31 117 ARG B C 1
ATOM 9114 O O . ARG B 1 117 ? -12.57 -11.594 31.828 1 95.31 117 ARG B O 1
ATOM 9121 N N . LEU B 1 118 ? -11.641 -9.641 32.438 1 97 118 LEU B N 1
ATOM 9122 C CA . LEU B 1 118 ? -11.398 -9.164 31.062 1 97 118 LEU B CA 1
ATOM 9123 C C . LEU B 1 118 ? -9.938 -8.773 30.875 1 97 118 LEU B C 1
ATOM 9125 O O . LEU B 1 118 ? -9.445 -7.848 31.531 1 97 118 LEU B O 1
ATOM 9129 N N . MET B 1 119 ? -9.281 -9.484 30.031 1 96.75 119 MET B N 1
ATOM 9130 C CA . MET B 1 119 ? -7.863 -9.242 29.781 1 96.75 119 MET B CA 1
ATOM 9131 C C . MET B 1 119 ? -7.656 -8.531 28.453 1 96.75 119 MET B C 1
ATOM 9133 O O . MET B 1 119 ? -8.016 -9.062 27.391 1 96.75 119 MET B O 1
ATOM 9137 N N . ILE B 1 120 ? -7.109 -7.367 28.516 1 96.56 120 ILE B N 1
ATOM 9138 C CA . ILE B 1 120 ? -6.883 -6.566 27.312 1 96.56 120 ILE B CA 1
ATOM 9139 C C . ILE B 1 120 ? -5.555 -6.961 26.672 1 96.56 120 ILE B C 1
ATOM 9141 O O . ILE B 1 120 ? -4.492 -6.824 27.281 1 96.56 120 ILE B O 1
ATOM 9145 N N . PHE B 1 121 ? -5.637 -7.449 25.484 1 95.94 121 PHE B N 1
ATOM 9146 C CA . PHE B 1 121 ? -4.473 -7.859 24.719 1 95.94 121 PHE B CA 1
ATOM 9147 C C . PHE B 1 121 ? -4.305 -6.984 23.469 1 95.94 121 PHE B C 1
ATOM 9149 O O . PHE B 1 121 ? -4.629 -7.402 22.359 1 95.94 121 PHE B O 1
ATOM 9156 N N . SER B 1 122 ? -3.801 -5.77 23.656 1 92.81 122 SER B N 1
ATOM 9157 C CA . SER B 1 122 ? -3.553 -4.793 22.609 1 92.81 122 SER B CA 1
ATOM 9158 C C . SER B 1 122 ? -2.059 -4.605 22.359 1 92.81 122 SER B C 1
ATOM 9160 O O . SER B 1 122 ? -1.234 -5.066 23.156 1 92.81 122 SER B O 1
ATOM 9162 N N . ASP B 1 123 ? -1.772 -3.932 21.344 1 89.56 123 ASP B N 1
ATOM 9163 C CA . ASP B 1 123 ? -0.38 -3.672 20.984 1 89.56 123 ASP B CA 1
ATOM 9164 C C . ASP B 1 123 ? 0.341 -2.926 22.109 1 89.56 123 ASP B C 1
ATOM 9166 O O . ASP B 1 123 ? -0.286 -2.199 22.891 1 89.56 123 ASP B O 1
ATOM 9170 N N . GLN B 1 124 ? 1.589 -3.17 22.172 1 86.25 124 GLN B N 1
ATOM 9171 C CA . GLN B 1 124 ? 2.363 -2.553 23.234 1 86.25 124 GLN B CA 1
ATOM 9172 C C . GLN B 1 124 ? 2.832 -1.155 22.844 1 86.25 124 GLN B C 1
ATOM 9174 O O . GLN B 1 124 ? 3.428 -0.442 23.656 1 86.25 124 GLN B O 1
ATOM 9179 N N . ASP B 1 125 ? 2.436 -0.707 21.688 1 87.19 125 ASP B N 1
ATOM 9180 C CA . ASP B 1 125 ? 2.791 0.649 21.281 1 87.19 125 ASP B CA 1
ATOM 9181 C C . ASP B 1 125 ? 1.786 1.666 21.812 1 87.19 125 ASP B C 1
ATOM 9183 O O . ASP B 1 125 ? 0.89 1.314 22.578 1 87.19 125 ASP B O 1
ATOM 9187 N N . LEU B 1 126 ? 1.947 2.842 21.516 1 89.25 126 LEU B N 1
ATOM 9188 C CA . LEU B 1 126 ? 1.154 3.93 22.062 1 89.25 126 LEU B CA 1
ATOM 9189 C C . LEU B 1 126 ? -0.309 3.805 21.656 1 89.25 126 LEU B C 1
ATOM 9191 O O . LEU B 1 126 ? -1.208 4.086 22.453 1 89.25 126 LEU B O 1
ATOM 9195 N N . ASP B 1 127 ? -0.588 3.395 20.453 1 88.44 127 ASP B N 1
ATOM 9196 C CA . ASP B 1 127 ? -1.965 3.223 20 1 88.44 127 ASP B CA 1
ATOM 9197 C C . ASP B 1 127 ? -2.66 2.102 20.781 1 88.44 127 ASP B C 1
ATOM 9199 O O . ASP B 1 127 ? -3.869 2.164 21.016 1 88.44 127 ASP B O 1
ATOM 9203 N N . GLY B 1 128 ? -1.899 1.083 21.109 1 91.81 128 GLY B N 1
ATOM 9204 C CA . GLY B 1 128 ? -2.449 0.018 21.938 1 91.81 128 GLY B CA 1
ATOM 9205 C C . GLY B 1 128 ? -2.879 0.489 23.312 1 91.81 128 GLY B C 1
ATOM 9206 O O . GLY B 1 128 ? -3.869 0.002 23.859 1 91.81 128 GLY B O 1
ATOM 9207 N N . HIS B 1 129 ? -2.154 1.474 23.875 1 93.25 129 HIS B N 1
ATOM 9208 C CA . HIS B 1 129 ? -2.527 2.055 25.156 1 93.25 129 HIS B CA 1
ATOM 9209 C C . HIS B 1 129 ? -3.852 2.807 25.062 1 93.25 129 HIS B C 1
ATOM 9211 O O . HIS B 1 129 ? -4.629 2.828 26.016 1 93.25 129 HIS B O 1
ATOM 9217 N N . HIS B 1 130 ? -4.004 3.43 23.906 1 94.31 130 HIS B N 1
ATOM 9218 C CA . HIS B 1 130 ? -5.27 4.117 23.688 1 94.31 130 HIS B CA 1
ATOM 9219 C C . HIS B 1 130 ? -6.441 3.143 23.734 1 94.31 130 HIS B C 1
ATOM 9221 O O . HIS B 1 130 ? -7.457 3.41 24.375 1 94.31 130 HIS B O 1
ATOM 9227 N N . ILE B 1 131 ? -6.285 2.02 23.047 1 94.19 131 ILE B N 1
ATOM 9228 C CA . ILE B 1 131 ? -7.34 1.014 23 1 94.19 131 ILE B CA 1
ATOM 9229 C C . ILE B 1 131 ? -7.602 0.471 24.406 1 94.19 131 ILE B C 1
ATOM 9231 O O . ILE B 1 131 ? -8.758 0.306 24.812 1 94.19 131 ILE B O 1
ATOM 9235 N N . ALA B 1 132 ? -6.543 0.225 25.172 1 95.81 132 ALA B N 1
ATOM 9236 C CA . ALA B 1 132 ? -6.691 -0.232 26.547 1 95.81 132 ALA B CA 1
ATOM 9237 C C . ALA B 1 132 ? -7.449 0.792 27.375 1 95.81 132 ALA B C 1
ATOM 9239 O O . ALA B 1 132 ? -8.328 0.43 28.172 1 95.81 132 ALA B O 1
ATOM 9240 N N . GLY B 1 133 ? -7.078 2.039 27.188 1 96.19 133 GLY B N 1
ATOM 9241 C CA . GLY B 1 133 ? -7.781 3.096 27.906 1 96.19 133 GLY B CA 1
ATOM 9242 C C . GLY B 1 133 ? -9.266 3.146 27.578 1 96.19 133 GLY B C 1
ATOM 9243 O O . GLY B 1 133 ? -10.086 3.361 28.469 1 96.19 133 GLY B O 1
ATOM 9244 N N . LEU B 1 134 ? -9.586 2.936 26.344 1 95.88 134 LEU B N 1
ATOM 9245 C CA . LEU B 1 134 ? -10.977 2.967 25.922 1 95.88 134 LEU B CA 1
ATOM 9246 C C . LEU B 1 134 ? -11.766 1.813 26.531 1 95.88 134 LEU B C 1
ATOM 9248 O O . LEU B 1 134 ? -12.93 1.976 26.906 1 95.88 134 LEU B O 1
ATOM 9252 N N . VAL B 1 135 ? -11.086 0.665 26.672 1 96.19 135 VAL B N 1
ATOM 9253 C CA . VAL B 1 135 ? -11.742 -0.489 27.281 1 96.19 135 VAL B CA 1
ATOM 9254 C C . VAL B 1 135 ? -11.945 -0.242 28.766 1 96.19 135 VAL B C 1
ATOM 9256 O O . VAL B 1 135 ? -13.016 -0.528 29.312 1 96.19 135 VAL B O 1
ATOM 9259 N N . ILE B 1 136 ? -10.953 0.286 29.422 1 96.44 136 ILE B N 1
ATOM 9260 C CA . ILE B 1 136 ? -11.055 0.636 30.828 1 96.44 136 ILE B CA 1
ATOM 9261 C C . ILE B 1 136 ? -12.188 1.633 31.031 1 96.44 136 ILE B C 1
ATOM 9263 O O . ILE B 1 136 ? -13.016 1.469 31.938 1 96.44 136 ILE B O 1
ATOM 9267 N N . ASN B 1 137 ? -12.18 2.645 30.141 1 95.88 137 ASN B N 1
ATOM 9268 C CA . ASN B 1 137 ? -13.227 3.66 30.188 1 95.88 137 ASN B CA 1
ATOM 9269 C C . ASN B 1 137 ? -14.609 3.049 30.016 1 95.88 137 ASN B C 1
ATOM 9271 O O . ASN B 1 137 ? -15.555 3.428 30.703 1 95.88 137 ASN B O 1
ATOM 9275 N N . PHE B 1 138 ? -14.789 2.066 29.219 1 95.62 138 PHE B N 1
ATOM 9276 C CA . PHE B 1 138 ? -16.047 1.397 28.922 1 95.62 138 PHE B CA 1
ATOM 9277 C C . PHE B 1 138 ? -16.594 0.69 30.156 1 95.62 138 PHE B C 1
ATOM 9279 O O . PHE B 1 138 ? -17.766 0.856 30.5 1 95.62 138 PHE B O 1
ATOM 9286 N N . ILE B 1 139 ? -15.727 0.025 30.812 1 95.31 139 ILE B N 1
ATOM 9287 C CA . ILE B 1 139 ? -16.156 -0.763 31.953 1 95.31 139 ILE B CA 1
ATOM 9288 C C . ILE B 1 139 ? -16.359 0.153 33.156 1 95.31 139 ILE B C 1
ATOM 9290 O O . ILE B 1 139 ? -17.391 0.067 33.844 1 95.31 139 ILE B O 1
ATOM 9294 N N . GLN B 1 140 ? -15.43 1.016 33.406 1 93.44 140 GLN B N 1
ATOM 9295 C CA . GLN B 1 140 ? -15.484 1.879 34.562 1 93.44 140 GLN B CA 1
ATOM 9296 C C . GLN B 1 140 ? -16.672 2.826 34.5 1 93.44 140 GLN B C 1
ATOM 9298 O O . GLN B 1 140 ? -17.312 3.111 35.531 1 93.44 140 GLN B O 1
ATOM 9303 N N . ALA B 1 141 ? -16.938 3.369 33.344 1 92.19 141 ALA B N 1
ATOM 9304 C CA . ALA B 1 141 ? -18.016 4.336 33.188 1 92.19 141 ALA B CA 1
ATOM 9305 C C . ALA B 1 141 ? -19.375 3.676 33.406 1 92.19 141 ALA B C 1
ATOM 9307 O O . ALA B 1 141 ? -20.297 4.309 33.938 1 92.19 141 ALA B O 1
ATOM 9308 N N . ASN B 1 142 ? -19.5 2.43 33.125 1 91.5 142 ASN B N 1
ATOM 9309 C CA . ASN B 1 142 ? -20.812 1.806 33.125 1 91.5 142 ASN B CA 1
ATOM 9310 C C . ASN B 1 142 ? -21.016 0.9 34.344 1 91.5 142 ASN B C 1
ATOM 9312 O O . ASN B 1 142 ? -22.141 0.701 34.781 1 91.5 142 ASN B O 1
ATOM 9316 N N . TRP B 1 143 ? -19.969 0.324 34.844 1 93.75 143 TRP B N 1
ATOM 9317 C CA . TRP B 1 143 ? -20.094 -0.604 35.969 1 93.75 143 TRP B CA 1
ATOM 9318 C C . TRP B 1 143 ? -19.016 -0.357 37 1 93.75 143 TRP B C 1
ATOM 9320 O O . TRP B 1 143 ? -18.25 -1.263 37.344 1 93.75 143 TRP B O 1
ATOM 9330 N N . PRO B 1 144 ? -19 0.778 37.656 1 92.12 144 PRO B N 1
ATOM 9331 C CA . PRO B 1 144 ? -18 1.038 38.688 1 92.12 144 PRO B CA 1
ATOM 9332 C C . PRO B 1 144 ? -18.156 0.114 39.906 1 92.12 144 PRO B C 1
ATOM 9334 O O . PRO B 1 144 ? -17.156 -0.225 40.562 1 92.12 144 PRO B O 1
ATOM 9337 N N . SER B 1 145 ? -19.375 -0.34 40.25 1 92.44 145 SER B N 1
ATOM 9338 C CA . SER B 1 145 ? -19.609 -1.231 41.375 1 92.44 145 SER B CA 1
ATOM 9339 C C . SER B 1 145 ? -18.984 -2.602 41.125 1 92.44 145 SER B C 1
ATOM 9341 O O . SER B 1 145 ? -18.531 -3.254 42.094 1 92.44 145 SER B O 1
ATOM 9343 N N . LEU B 1 146 ? -18.969 -3.023 39.906 1 94.12 146 LEU B N 1
ATOM 9344 C CA . LEU B 1 146 ? -18.344 -4.293 39.531 1 94.12 146 LEU B CA 1
ATOM 9345 C C . LEU B 1 146 ? -16.844 -4.277 39.844 1 94.12 146 LEU B C 1
ATOM 9347 O O . LEU B 1 146 ? -16.312 -5.25 40.406 1 94.12 146 LEU B O 1
ATOM 9351 N N . LEU B 1 147 ? -16.203 -3.156 39.594 1 94.12 147 LEU B N 1
ATOM 9352 C CA . LEU B 1 147 ? -14.766 -3.029 39.812 1 94.12 147 LEU B CA 1
ATOM 9353 C C . LEU B 1 147 ? -14.43 -2.984 41.281 1 94.12 147 LEU B C 1
ATOM 9355 O O . LEU B 1 147 ? -13.312 -3.322 41.688 1 94.12 147 LEU B O 1
ATOM 9359 N N . LYS B 1 148 ? -15.414 -2.576 42.031 1 90.69 148 LYS B N 1
ATOM 9360 C CA . LYS B 1 148 ? -15.219 -2.6 43.469 1 90.69 148 LYS B CA 1
ATOM 9361 C C . LYS B 1 148 ? -15.359 -4.016 44 1 90.69 148 LYS B C 1
ATOM 9363 O O . LYS B 1 148 ? -14.656 -4.395 44.938 1 90.69 148 LYS B O 1
ATOM 9368 N N . MET B 1 149 ? -16.25 -4.809 43.375 1 92.19 149 MET B N 1
ATOM 9369 C CA . MET B 1 149 ? -16.5 -6.184 43.812 1 92.19 149 MET B CA 1
ATOM 9370 C C . MET B 1 149 ? -15.375 -7.109 43.375 1 92.19 149 MET B C 1
ATOM 9372 O O . MET B 1 149 ? -14.984 -8.016 44.125 1 92.19 149 MET B O 1
ATOM 9376 N N . ILE B 1 150 ? -14.906 -6.891 42.156 1 93.56 150 ILE B N 1
ATOM 9377 C CA . ILE B 1 150 ? -13.797 -7.668 41.594 1 93.56 150 ILE B CA 1
ATOM 9378 C C . ILE B 1 150 ? -12.656 -6.734 41.219 1 93.56 150 ILE B C 1
ATOM 9380 O O . ILE B 1 150 ? -12.547 -6.309 40.062 1 93.56 150 ILE B O 1
ATOM 9384 N N . PRO B 1 151 ? -11.734 -6.531 42.094 1 88.38 151 PRO B N 1
ATOM 9385 C CA . PRO B 1 151 ? -10.688 -5.539 41.844 1 88.38 151 PRO B CA 1
ATOM 9386 C C . PRO B 1 151 ? -9.82 -5.887 40.625 1 88.38 151 PRO B C 1
ATOM 9388 O O . PRO B 1 151 ? -9.297 -4.992 39.969 1 88.38 151 PRO B O 1
ATOM 9391 N N . ASP B 1 152 ? -9.648 -7.16 40.375 1 89.44 152 ASP B N 1
ATOM 9392 C CA . ASP B 1 152 ? -8.812 -7.551 39.25 1 89.44 152 ASP B CA 1
ATOM 9393 C C . ASP B 1 152 ? -9.664 -7.961 38.031 1 89.44 152 ASP B C 1
ATOM 9395 O O . ASP B 1 152 ? -9.281 -8.852 37.281 1 89.44 152 ASP B O 1
ATOM 9399 N N . PHE B 1 153 ? -10.836 -7.328 37.969 1 95.56 153 PHE B N 1
ATOM 9400 C CA . PHE B 1 153 ? -11.695 -7.629 36.812 1 95.56 153 PHE B CA 1
ATOM 9401 C C . PHE B 1 153 ? -10.984 -7.316 35.5 1 95.56 153 PHE B C 1
ATOM 9403 O O . PHE B 1 153 ? -11.125 -8.055 34.531 1 95.56 153 PHE B O 1
ATOM 9410 N N . LEU B 1 154 ? -10.281 -6.184 35.438 1 96.94 154 LEU B N 1
ATOM 9411 C CA . LEU B 1 154 ? -9.555 -5.777 34.25 1 96.94 154 LEU B CA 1
ATOM 9412 C C . LEU B 1 154 ? -8.07 -6.121 34.375 1 96.94 154 LEU B C 1
ATOM 9414 O O . LEU B 1 154 ? -7.449 -5.844 35.406 1 96.94 154 LEU B O 1
ATOM 9418 N N . GLN B 1 155 ? -7.637 -6.734 33.344 1 96.31 155 GLN B N 1
ATOM 9419 C CA . GLN B 1 155 ? -6.23 -7.109 33.25 1 96.31 155 GLN B CA 1
ATOM 9420 C C . GLN B 1 155 ? -5.629 -6.699 31.906 1 96.31 155 GLN B C 1
ATOM 9422 O O . GLN B 1 155 ? -6.355 -6.477 30.938 1 96.31 155 GLN B O 1
ATOM 9427 N N . ARG B 1 156 ? -4.367 -6.469 31.922 1 95.12 156 ARG B N 1
ATOM 9428 C CA . ARG B 1 156 ? -3.637 -6.168 30.688 1 95.12 156 ARG B CA 1
ATOM 9429 C C . ARG B 1 156 ? -2.551 -7.207 30.438 1 95.12 156 ARG B C 1
ATOM 9431 O O . ARG B 1 156 ? -1.807 -7.574 31.344 1 95.12 156 ARG B O 1
ATOM 9438 N N . PHE B 1 157 ? -2.598 -7.793 29.281 1 94.94 157 PHE B N 1
ATOM 9439 C CA . PHE B 1 157 ? -1.519 -8.68 28.859 1 94.94 157 PHE B CA 1
ATOM 9440 C C . PHE B 1 157 ? -0.457 -7.91 28.094 1 94.94 157 PHE B C 1
ATOM 9442 O O . PHE B 1 157 ? -0.7 -7.473 26.969 1 94.94 157 PHE B O 1
ATOM 9449 N N . ALA B 1 158 ? 0.673 -7.75 28.625 1 93.38 158 ALA B N 1
ATOM 9450 C CA . ALA B 1 158 ? 1.733 -6.949 28.016 1 93.38 158 ALA B CA 1
ATOM 9451 C C . ALA B 1 158 ? 2.762 -7.836 27.312 1 93.38 158 ALA B C 1
ATOM 9453 O O . ALA B 1 158 ? 3.086 -8.922 27.797 1 93.38 158 ALA B O 1
ATOM 9454 N N . THR B 1 159 ? 3.172 -7.453 26.156 1 93.31 159 THR B N 1
ATOM 9455 C CA . THR B 1 159 ? 4.25 -8.102 25.422 1 93.31 159 THR B CA 1
ATOM 9456 C C . THR B 1 159 ? 5.426 -7.148 25.234 1 93.31 159 THR B C 1
ATOM 9458 O O . THR B 1 159 ? 5.273 -5.93 25.375 1 93.31 159 THR B O 1
ATOM 9461 N N . PRO B 1 160 ? 6.559 -7.656 25.016 1 93 160 PRO B N 1
ATOM 9462 C CA . PRO B 1 160 ? 7.703 -6.762 24.812 1 93 160 PRO B CA 1
ATOM 9463 C C . PRO B 1 160 ? 7.562 -5.902 23.562 1 93 160 PRO B C 1
ATOM 9465 O O . PRO B 1 160 ? 7.066 -6.371 22.531 1 93 160 PRO B O 1
ATOM 9468 N N . ILE B 1 161 ? 8.031 -4.688 23.641 1 90.44 161 ILE B N 1
ATOM 9469 C CA . ILE B 1 161 ? 8.016 -3.768 22.516 1 90.44 161 ILE B CA 1
ATOM 9470 C C . ILE B 1 161 ? 9.336 -3.867 21.75 1 90.44 161 ILE B C 1
ATOM 9472 O O . ILE B 1 161 ? 9.375 -3.625 20.531 1 90.44 161 ILE B O 1
ATOM 9476 N N . VAL B 1 162 ? 10.438 -4.121 22.484 1 90.31 162 VAL B N 1
ATOM 9477 C CA . VAL B 1 162 ? 11.75 -4.312 21.875 1 90.31 162 VAL B CA 1
ATOM 9478 C C . VAL B 1 162 ? 12.43 -5.539 22.469 1 90.31 162 VAL B C 1
ATOM 9480 O O . VAL B 1 162 ? 12.328 -5.781 23.672 1 90.31 162 VAL B O 1
ATOM 9483 N N . LYS B 1 163 ? 12.961 -6.312 21.656 1 90.56 163 LYS B N 1
ATOM 9484 C CA . LYS B 1 163 ? 13.82 -7.406 22.094 1 90.56 163 LYS B CA 1
ATOM 9485 C C . LYS B 1 163 ? 15.219 -7.277 21.516 1 90.56 163 LYS B C 1
ATOM 9487 O O . LYS B 1 163 ? 15.383 -6.84 20.359 1 90.56 163 LYS B O 1
ATOM 9492 N N . ILE B 1 164 ? 16.25 -7.559 22.281 1 89.62 164 ILE B N 1
ATOM 9493 C CA . ILE B 1 164 ? 17.625 -7.535 21.828 1 89.62 164 ILE B CA 1
ATOM 9494 C C . ILE B 1 164 ? 18.172 -8.961 21.75 1 89.62 164 ILE B C 1
ATOM 9496 O O . ILE B 1 164 ? 18.062 -9.727 22.703 1 89.62 164 ILE B O 1
ATOM 9500 N N . PHE B 1 165 ? 18.547 -9.297 20.516 1 87.19 165 PHE B N 1
ATOM 9501 C CA . PHE B 1 165 ? 19.125 -10.609 20.25 1 87.19 165 PHE B CA 1
ATOM 9502 C C . PHE B 1 165 ? 20.641 -10.508 20.062 1 87.19 165 PHE B C 1
ATOM 9504 O O . PHE B 1 165 ? 21.141 -9.484 19.578 1 87.19 165 PHE B O 1
ATOM 9511 N N . PRO B 1 166 ? 21.344 -11.461 20.469 1 82.25 166 PRO B N 1
ATOM 9512 C CA . PRO B 1 166 ? 22.766 -11.461 20.141 1 82.25 166 PRO B CA 1
ATOM 9513 C C . PRO B 1 166 ? 23.016 -11.68 18.641 1 82.25 166 PRO B C 1
ATOM 9515 O O . PRO B 1 166 ? 22.266 -12.391 17.984 1 82.25 166 PRO B O 1
ATOM 9518 N N . SER B 1 167 ? 23.766 -10.773 18 1 72.44 167 SER B N 1
ATOM 9519 C CA . SER B 1 167 ? 24.078 -10.938 16.578 1 72.44 167 SER B CA 1
ATOM 9520 C C . SER B 1 167 ? 24.672 -12.32 16.297 1 72.44 167 SER B C 1
ATOM 9522 O O . SER B 1 167 ? 25.156 -12.992 17.203 1 72.44 167 SER B O 1
ATOM 9524 N N . ARG B 1 168 ? 24.625 -12.812 15.047 1 57.66 168 ARG B N 1
ATOM 9525 C CA . ARG B 1 168 ? 25.031 -14.133 14.57 1 57.66 168 ARG B CA 1
ATOM 9526 C C . ARG B 1 168 ? 26.453 -14.453 15.016 1 57.66 168 ARG B C 1
ATOM 9528 O O . ARG B 1 168 ? 27.375 -13.641 14.82 1 57.66 168 ARG B O 1
ATOM 9535 N N . GLY B 1 169 ? 26.734 -15.508 15.969 1 54.31 169 GLY B N 1
ATOM 9536 C CA . GLY B 1 169 ? 28 -16.031 16.453 1 54.31 169 GLY B CA 1
ATOM 9537 C C . GLY B 1 169 ? 28.141 -15.93 17.969 1 54.31 169 GLY B C 1
ATOM 9538 O O . GLY B 1 169 ? 29.062 -16.516 18.547 1 54.31 169 GLY B O 1
ATOM 9539 N N . SER B 1 170 ? 27.516 -14.891 18.516 1 51.28 170 SER B N 1
ATOM 9540 C CA . SER B 1 170 ? 27.781 -14.789 19.953 1 51.28 170 SER B CA 1
ATOM 9541 C C . SER B 1 170 ? 26.688 -15.484 20.766 1 51.28 170 SER B C 1
ATOM 9543 O O . SER B 1 170 ? 25.547 -15.031 20.797 1 51.28 170 SER B O 1
ATOM 9545 N N . SER B 1 171 ? 26.641 -16.719 20.875 1 52.81 171 SER B N 1
ATOM 9546 C CA . SER B 1 171 ? 25.672 -17.641 21.453 1 52.81 171 SER B CA 1
ATOM 9547 C C . SER B 1 171 ? 25.328 -17.25 22.891 1 52.81 171 SER B C 1
ATOM 9549 O O . SER B 1 171 ? 24.422 -17.828 23.484 1 52.81 171 SER B O 1
ATOM 9551 N N . LYS B 1 172 ? 26.234 -16.578 23.734 1 54.97 172 LYS B N 1
ATOM 9552 C CA . LYS B 1 172 ? 26.141 -16.719 25.188 1 54.97 172 LYS B CA 1
ATOM 9553 C C . LYS B 1 172 ? 25.25 -15.633 25.781 1 54.97 172 LYS B C 1
ATOM 9555 O O . LYS B 1 172 ? 25.078 -15.57 27 1 54.97 172 LYS B O 1
ATOM 9560 N N . VAL B 1 173 ? 24.703 -14.75 24.953 1 60.94 173 VAL B N 1
ATOM 9561 C CA . VAL B 1 173 ? 23.969 -13.703 25.656 1 60.94 173 VAL B CA 1
ATOM 9562 C C . VAL B 1 173 ? 22.469 -13.945 25.547 1 60.94 173 VAL B C 1
ATOM 9564 O O . VAL B 1 173 ? 21.969 -14.328 24.484 1 60.94 173 VAL B O 1
ATOM 9567 N N . ALA B 1 174 ? 21.812 -13.867 26.703 1 75.06 174 ALA B N 1
ATOM 9568 C CA . ALA B 1 174 ? 20.375 -14.094 26.828 1 75.06 174 ALA B CA 1
ATOM 9569 C C . ALA B 1 174 ? 19.594 -12.977 26.172 1 75.06 174 ALA B C 1
ATOM 9571 O O . ALA B 1 174 ? 20.031 -11.828 26.125 1 75.06 174 ALA B O 1
ATOM 9572 N N . VAL B 1 175 ? 18.516 -13.32 25.484 1 84.19 175 VAL B N 1
ATOM 9573 C CA . VAL B 1 175 ? 17.594 -12.375 24.859 1 84.19 175 VAL B CA 1
ATOM 9574 C C . VAL B 1 175 ? 17.031 -11.43 25.922 1 84.19 175 VAL B C 1
ATOM 9576 O O . VAL B 1 175 ? 16.609 -11.867 27 1 84.19 175 VAL B O 1
ATOM 9579 N N . GLN B 1 176 ? 17.234 -10.148 25.766 1 88.75 176 GLN B N 1
ATOM 9580 C CA . GLN B 1 176 ? 16.688 -9.148 26.672 1 88.75 176 GLN B CA 1
ATOM 9581 C C . GLN B 1 176 ? 15.375 -8.578 26.125 1 88.75 176 GLN B C 1
ATOM 9583 O O . GLN B 1 176 ? 15.273 -8.266 24.938 1 88.75 176 GLN B O 1
ATOM 9588 N N . GLU B 1 177 ? 14.367 -8.492 27 1 91.88 177 GLU B N 1
ATOM 9589 C CA . GLU B 1 177 ? 13.047 -8 26.609 1 91.88 177 GLU B CA 1
ATOM 9590 C C . GLU B 1 177 ? 12.727 -6.676 27.297 1 91.88 177 GLU B C 1
ATOM 9592 O O . GLU B 1 177 ? 13.039 -6.488 28.469 1 91.88 177 GLU B O 1
ATOM 9597 N N . PHE B 1 178 ? 12.258 -5.734 26.562 1 92.06 178 PHE B N 1
ATOM 9598 C CA . PHE B 1 178 ? 11.828 -4.449 27.109 1 92.06 178 PHE B CA 1
ATOM 9599 C C . PHE B 1 178 ? 10.336 -4.227 26.844 1 92.06 178 PHE B C 1
ATOM 9601 O O . PHE B 1 178 ? 9.875 -4.344 25.703 1 92.06 178 PHE B O 1
ATOM 9608 N N . PHE B 1 179 ? 9.57 -3.836 27.812 1 91.94 179 PHE B N 1
ATOM 9609 C CA . PHE B 1 179 ? 8.125 -3.686 27.703 1 91.94 179 PHE B CA 1
ATOM 9610 C C . PHE B 1 179 ? 7.75 -2.232 27.438 1 91.94 179 PHE B C 1
ATOM 9612 O O . PHE B 1 179 ? 6.605 -1.933 27.094 1 91.94 179 PHE B O 1
ATOM 9619 N N . THR B 1 180 ? 8.688 -1.315 27.641 1 88.81 180 THR B N 1
ATOM 9620 C CA . THR B 1 180 ? 8.484 0.095 27.328 1 88.81 180 THR B CA 1
ATOM 9621 C C . THR B 1 180 ? 9.664 0.654 26.547 1 88.81 180 THR B C 1
ATOM 9623 O O . THR B 1 180 ? 10.781 0.15 26.641 1 88.81 180 THR B O 1
ATOM 9626 N N . GLN B 1 181 ? 9.422 1.656 25.781 1 84 181 GLN B N 1
ATOM 9627 C CA . GLN B 1 181 ? 10.477 2.307 25.016 1 84 181 GLN B CA 1
ATOM 9628 C C . GLN B 1 181 ? 11.453 3.049 25.922 1 84 181 GLN B C 1
ATOM 9630 O O . GLN B 1 181 ? 12.641 3.152 25.609 1 84 181 GLN B O 1
ATOM 9635 N N . GLY B 1 182 ? 10.891 3.518 27.047 1 83.31 182 GLY B N 1
ATOM 9636 C CA . GLY B 1 182 ? 11.742 4.207 28 1 83.31 182 GLY B CA 1
ATOM 9637 C C . GLY B 1 182 ? 12.82 3.314 28.594 1 83.31 182 GLY B C 1
ATOM 9638 O O . GLY B 1 182 ? 13.977 3.719 28.703 1 83.31 182 GLY B O 1
ATOM 9639 N N . ASP B 1 183 ? 12.414 2.102 28.875 1 86.19 183 ASP B N 1
ATOM 9640 C CA . ASP B 1 183 ? 13.375 1.142 29.422 1 86.19 183 ASP B CA 1
ATOM 9641 C C . ASP B 1 183 ? 14.445 0.795 28.391 1 86.19 183 ASP B C 1
ATOM 9643 O O . ASP B 1 183 ? 15.617 0.634 28.75 1 86.19 183 ASP B O 1
ATOM 9647 N N . PHE B 1 184 ? 14.078 0.693 27.234 1 87.5 184 PHE B N 1
ATOM 9648 C CA . PHE B 1 184 ? 15.039 0.425 26.156 1 87.5 184 PHE B CA 1
ATOM 9649 C C . PHE B 1 184 ? 16 1.598 25.984 1 87.5 184 PHE B C 1
ATOM 9651 O O . PHE B 1 184 ? 17.203 1.402 25.844 1 87.5 184 PHE B O 1
ATOM 9658 N N . ALA B 1 185 ? 15.43 2.793 25.984 1 84.19 185 ALA B N 1
ATOM 9659 C CA . ALA B 1 185 ? 16.266 3.986 25.844 1 84.19 185 ALA B CA 1
ATOM 9660 C C . ALA B 1 185 ? 17.297 4.086 26.953 1 84.19 185 ALA B C 1
ATOM 9662 O O . ALA B 1 185 ? 18.438 4.469 26.719 1 84.19 185 ALA B O 1
ATOM 9663 N N . LYS B 1 186 ? 16.844 3.773 28.172 1 85.69 186 LYS B N 1
ATOM 9664 C CA . LYS B 1 186 ? 17.75 3.773 29.312 1 85.69 186 LYS B CA 1
ATOM 9665 C C . LYS B 1 186 ? 18.875 2.75 29.125 1 85.69 186 LYS B C 1
ATOM 9667 O O . LYS B 1 186 ? 20.031 3.031 29.406 1 85.69 186 LYS B O 1
ATOM 9672 N N . TRP B 1 187 ? 18.469 1.593 28.609 1 87.81 187 TRP B N 1
ATOM 9673 C CA . TRP B 1 187 ? 19.438 0.542 28.344 1 87.81 187 TRP B CA 1
ATOM 9674 C C . TRP B 1 187 ? 20.406 0.974 27.25 1 87.81 187 TRP B C 1
ATOM 9676 O O . TRP B 1 187 ? 21.625 0.761 27.359 1 87.81 187 TRP B O 1
ATOM 9686 N N . GLU B 1 188 ? 19.938 1.538 26.188 1 83.94 188 GLU B N 1
ATOM 9687 C CA . GLU B 1 188 ? 20.734 1.967 25.047 1 83.94 188 GLU B CA 1
ATOM 9688 C C . GLU B 1 188 ? 21.781 3.008 25.453 1 83.94 188 GLU B C 1
ATOM 9690 O O . GLU B 1 188 ? 22.906 2.99 24.984 1 83.94 188 GLU B O 1
ATOM 9695 N N . ARG B 1 189 ? 21.406 3.902 26.406 1 82.75 189 ARG B N 1
ATOM 9696 C CA . ARG B 1 189 ? 22.297 4.957 26.875 1 82.75 189 ARG B CA 1
ATOM 9697 C C . ARG B 1 189 ? 23.469 4.371 27.672 1 82.75 189 ARG B C 1
ATOM 9699 O O . ARG B 1 189 ? 24.547 4.965 27.734 1 82.75 189 ARG B O 1
ATOM 9706 N N . GLN B 1 190 ? 23.172 3.201 28.172 1 86.62 190 GLN B N 1
ATOM 9707 C CA . GLN B 1 190 ? 24.203 2.574 29 1 86.62 190 GLN B CA 1
ATOM 9708 C C . GLN B 1 190 ? 25.156 1.735 28.172 1 86.62 190 GLN B C 1
ATOM 9710 O O . GLN B 1 190 ? 26.219 1.317 28.656 1 86.62 190 GLN B O 1
ATOM 9715 N N . GLN B 1 191 ? 24.812 1.532 26.906 1 84.06 191 GLN B N 1
ATOM 9716 C CA . GLN B 1 191 ? 25.641 0.705 26.031 1 84.06 191 GLN B CA 1
ATOM 9717 C C . GLN B 1 191 ? 26.625 1.558 25.234 1 84.06 191 GLN B C 1
ATOM 9719 O O . GLN B 1 191 ? 26.391 2.752 25.031 1 84.06 191 GLN B O 1
ATOM 9724 N N . PRO B 1 192 ? 27.688 0.954 24.797 1 78.12 192 PRO B N 1
ATOM 9725 C CA . PRO B 1 192 ? 28.594 1.673 23.906 1 78.12 192 PRO B CA 1
ATOM 9726 C C . PRO B 1 192 ? 27.953 2.049 22.578 1 78.12 192 PRO B C 1
ATOM 9728 O O . PRO B 1 192 ? 26.922 1.48 22.219 1 78.12 192 PRO B O 1
ATOM 9731 N N . THR B 1 193 ? 28.391 3.027 21.906 1 71.69 193 THR B N 1
ATOM 9732 C CA . THR B 1 193 ? 27.828 3.584 20.688 1 71.69 193 THR B CA 1
ATOM 9733 C C . THR B 1 193 ? 27.75 2.527 19.594 1 71.69 193 THR B C 1
ATOM 9735 O O . THR B 1 193 ? 26.891 2.594 18.719 1 71.69 193 THR B O 1
ATOM 9738 N N . ASP B 1 194 ? 28.625 1.482 19.609 1 73.88 194 ASP B N 1
ATOM 9739 C CA . ASP B 1 194 ? 28.641 0.479 18.547 1 73.88 194 ASP B CA 1
ATOM 9740 C C . ASP B 1 194 ? 27.953 -0.809 19 1 73.88 194 ASP B C 1
ATOM 9742 O O . ASP B 1 194 ? 28.328 -1.901 18.562 1 73.88 194 ASP B O 1
ATOM 9746 N N . TRP B 1 195 ? 26.953 -0.648 19.922 1 78.56 195 TRP B N 1
ATOM 9747 C CA . TRP B 1 195 ? 26.297 -1.833 20.469 1 78.56 195 TRP B CA 1
ATOM 9748 C C . TRP B 1 195 ? 25.594 -2.619 19.375 1 78.56 195 TRP B C 1
ATOM 9750 O O . TRP B 1 195 ? 25.422 -3.834 19.484 1 78.56 195 TRP B O 1
ATOM 9760 N N . ASN B 1 196 ? 25.297 -2.016 18.219 1 76.62 196 ASN B N 1
ATOM 9761 C CA . ASN B 1 196 ? 24.562 -2.625 17.125 1 76.62 196 ASN B CA 1
ATOM 9762 C C . ASN B 1 196 ? 25.422 -3.625 16.359 1 76.62 196 ASN B C 1
ATOM 9764 O O . ASN B 1 196 ? 24.906 -4.375 15.516 1 76.62 196 ASN B O 1
ATOM 9768 N N . SER B 1 197 ? 26.719 -3.623 16.547 1 76.12 197 SER B N 1
ATOM 9769 C CA . SER B 1 197 ? 27.594 -4.617 15.93 1 76.12 197 SER B CA 1
ATOM 9770 C C . SER B 1 197 ? 27.5 -5.953 16.656 1 76.12 197 SER B C 1
ATOM 9772 O O . SER B 1 197 ? 27.75 -7.008 16.062 1 76.12 197 SER B O 1
ATOM 9774 N N . LYS B 1 198 ? 27.094 -5.824 17.969 1 77.69 198 LYS B N 1
ATOM 9775 C CA . LYS B 1 198 ? 27.078 -7.02 18.797 1 77.69 198 LYS B CA 1
ATOM 9776 C C . LYS B 1 198 ? 25.656 -7.535 19 1 77.69 198 LYS B C 1
ATOM 9778 O O . LYS B 1 198 ? 25.453 -8.711 19.297 1 77.69 198 LYS B O 1
ATOM 9783 N N . PHE B 1 199 ? 24.734 -6.523 18.922 1 83.19 199 PHE B N 1
ATOM 9784 C CA . PHE B 1 199 ? 23.359 -6.891 19.203 1 83.19 199 PHE B CA 1
ATOM 9785 C C . PHE B 1 199 ? 22.438 -6.457 18.062 1 83.19 199 PHE B C 1
ATOM 9787 O O . PHE B 1 199 ? 22.766 -5.527 17.328 1 83.19 199 PHE B O 1
ATOM 9794 N N . ARG B 1 200 ? 21.453 -7.301 17.938 1 82.75 200 ARG B N 1
ATOM 9795 C CA . ARG B 1 200 ? 20.406 -6.934 17 1 82.75 200 ARG B CA 1
ATOM 9796 C C . ARG B 1 200 ? 19.109 -6.617 17.734 1 82.75 200 ARG B C 1
ATOM 9798 O O . ARG B 1 200 ? 18.609 -7.438 18.516 1 82.75 200 ARG B O 1
ATOM 9805 N N . ALA B 1 201 ? 18.656 -5.43 17.531 1 83.62 201 ALA B N 1
ATOM 9806 C CA . ALA B 1 201 ? 17.406 -5.02 18.156 1 83.62 201 ALA B CA 1
ATOM 9807 C C . ALA B 1 201 ? 16.219 -5.238 17.203 1 83.62 201 ALA B C 1
ATOM 9809 O O . ALA B 1 201 ? 16.328 -4.996 16 1 83.62 201 ALA B O 1
ATOM 9810 N N . LYS B 1 202 ? 15.188 -5.84 17.734 1 83.31 202 LYS B N 1
ATOM 9811 C CA . LYS B 1 202 ? 13.961 -6.016 16.969 1 83.31 202 LYS B CA 1
ATOM 9812 C C . LYS B 1 202 ? 12.797 -5.277 17.625 1 83.31 202 LYS B C 1
ATOM 9814 O O . LYS B 1 202 ? 12.531 -5.457 18.812 1 83.31 202 LYS B O 1
ATOM 9819 N N . TYR B 1 203 ? 12.195 -4.391 16.844 1 83.69 203 TYR B N 1
ATOM 9820 C CA . TYR B 1 203 ? 11.039 -3.639 17.312 1 83.69 203 TYR B CA 1
ATOM 9821 C C . TYR B 1 203 ? 9.742 -4.379 17 1 83.69 203 TYR B C 1
ATOM 9823 O O . TYR B 1 203 ? 9.516 -4.801 15.867 1 83.69 203 TYR B O 1
ATOM 9831 N N . TYR B 1 204 ? 8.906 -4.508 18.047 1 87.44 204 TYR B N 1
ATOM 9832 C CA . TYR B 1 204 ? 7.621 -5.176 17.891 1 87.44 204 TYR B CA 1
ATOM 9833 C C . TYR B 1 204 ? 6.492 -4.164 17.781 1 87.44 204 TYR B C 1
ATOM 9835 O O . TYR B 1 204 ? 5.891 -3.777 18.781 1 87.44 204 TYR B O 1
ATOM 9843 N N . LYS B 1 205 ? 6.184 -3.754 16.609 1 77.31 205 LYS B N 1
ATOM 9844 C CA . LYS B 1 205 ? 5.199 -2.701 16.359 1 77.31 205 LYS B CA 1
ATOM 9845 C C . LYS B 1 205 ? 3.789 -3.178 16.703 1 77.31 205 LYS B C 1
ATOM 9847 O O . LYS B 1 205 ? 2.955 -2.391 17.156 1 77.31 205 LYS B O 1
ATOM 9852 N N . GLY B 1 206 ? 3.518 -4.488 16.438 1 81.56 206 GLY B N 1
ATOM 9853 C CA . GLY B 1 206 ? 2.211 -5.078 16.672 1 81.56 206 GLY B CA 1
ATOM 9854 C C . GLY B 1 206 ? 2.281 -6.531 17.109 1 81.56 206 GLY B C 1
ATOM 9855 O O . GLY B 1 206 ? 3.324 -7.172 16.984 1 81.56 206 GLY B O 1
ATOM 9856 N N . LEU B 1 207 ? 1.155 -6.879 17.641 1 86.69 207 LEU B N 1
ATOM 9857 C CA . LEU B 1 207 ? 1.096 -8.258 18.125 1 86.69 207 LEU B CA 1
ATOM 9858 C C . LEU B 1 207 ? 1.27 -9.242 16.969 1 86.69 207 LEU B C 1
ATOM 9860 O O . LEU B 1 207 ? 1.673 -10.391 17.188 1 86.69 207 LEU B O 1
ATOM 9864 N N . GLY B 1 208 ? 1.045 -8.812 15.75 1 83.62 208 GLY B N 1
ATOM 9865 C CA . GLY B 1 208 ? 1.249 -9.664 14.594 1 83.62 208 GLY B CA 1
ATOM 9866 C C . GLY B 1 208 ? 2.713 -9.906 14.273 1 83.62 208 GLY B C 1
ATOM 9867 O O . GLY B 1 208 ? 3.049 -10.812 13.508 1 83.62 208 GLY B O 1
ATOM 9868 N N . THR B 1 209 ? 3.621 -9.078 14.852 1 87.06 209 THR B N 1
ATOM 9869 C CA . THR B 1 209 ? 5.059 -9.211 14.648 1 87.06 209 THR B CA 1
ATOM 9870 C C . THR B 1 209 ? 5.594 -10.453 15.352 1 87.06 209 THR B C 1
ATOM 9872 O O . THR B 1 209 ? 6.594 -11.031 14.93 1 87.06 209 THR B O 1
ATOM 9875 N N . SER B 1 210 ? 4.879 -10.812 16.438 1 89.75 210 SER B N 1
ATOM 9876 C CA . SER B 1 210 ? 5.32 -11.969 17.219 1 89.75 210 SER B CA 1
ATOM 9877 C C . SER B 1 210 ? 4.992 -13.273 16.484 1 89.75 210 SER B C 1
ATOM 9879 O O . SER B 1 210 ? 3.943 -13.391 15.852 1 89.75 210 SER B O 1
ATOM 9881 N N . THR B 1 211 ? 5.906 -14.156 16.594 1 86.56 211 THR B N 1
ATOM 9882 C CA . THR B 1 211 ? 5.715 -15.477 16.016 1 86.56 211 THR B CA 1
ATOM 9883 C C . THR B 1 211 ? 4.859 -16.359 16.922 1 86.56 211 THR B C 1
ATOM 9885 O O . THR B 1 211 ? 4.582 -16 18.062 1 86.56 211 THR B O 1
ATOM 9888 N N . ARG B 1 212 ? 4.473 -17.469 16.375 1 83.94 212 ARG B N 1
ATOM 9889 C CA . ARG B 1 212 ? 3.719 -18.453 17.156 1 83.94 212 ARG B CA 1
ATOM 9890 C C . ARG B 1 212 ? 4.512 -18.922 18.359 1 83.94 212 ARG B C 1
ATOM 9892 O O . ARG B 1 212 ? 3.961 -19.047 19.469 1 83.94 212 ARG B O 1
ATOM 9899 N N . ASP B 1 213 ? 5.766 -19.188 18.141 1 85.31 213 ASP B N 1
ATOM 9900 C CA . ASP B 1 213 ? 6.617 -19.641 19.234 1 85.31 213 ASP B CA 1
ATOM 9901 C C . ASP B 1 213 ? 6.707 -18.594 20.328 1 85.31 213 ASP B C 1
ATOM 9903 O O . ASP B 1 213 ? 6.719 -18.922 21.516 1 85.31 213 ASP B O 1
ATOM 9907 N N . GLU B 1 214 ? 6.762 -17.391 19.922 1 89 214 GLU B N 1
ATOM 9908 C CA . GLU B 1 214 ? 6.801 -16.312 20.906 1 89 214 GLU B CA 1
ATOM 9909 C C . GLU B 1 214 ? 5.477 -16.203 21.656 1 89 214 GLU B C 1
ATOM 9911 O O . GLU B 1 214 ? 5.461 -15.898 22.844 1 89 214 GLU B O 1
ATOM 9916 N N . ALA B 1 215 ? 4.402 -16.469 20.969 1 87.81 215 ALA B N 1
ATOM 9917 C CA . ALA B 1 215 ? 3.098 -16.469 21.625 1 87.81 215 ALA B CA 1
ATOM 9918 C C . ALA B 1 215 ? 3.039 -17.5 22.734 1 87.81 215 ALA B C 1
ATOM 9920 O O . ALA B 1 215 ? 2.582 -17.203 23.844 1 87.81 215 ALA B O 1
ATOM 9921 N N . ILE B 1 216 ? 3.521 -18.688 22.422 1 86.81 216 ILE B N 1
ATOM 9922 C CA . ILE B 1 216 ? 3.541 -19.781 23.391 1 86.81 216 ILE B CA 1
ATOM 9923 C C . ILE B 1 216 ? 4.434 -19.406 24.562 1 86.81 216 ILE B C 1
ATOM 9925 O O . ILE B 1 216 ? 4.082 -19.641 25.719 1 86.81 216 ILE B O 1
ATOM 9929 N N . GLU B 1 217 ? 5.492 -18.703 24.266 1 89.44 217 GLU B N 1
ATOM 9930 C CA . GLU B 1 217 ? 6.41 -18.25 25.312 1 89.44 217 GLU B CA 1
ATOM 9931 C C . GLU B 1 217 ? 5.746 -17.219 26.219 1 89.44 217 GLU B C 1
ATOM 9933 O O . GLU B 1 217 ? 5.852 -17.297 27.438 1 89.44 217 GLU B O 1
ATOM 9938 N N . TYR B 1 218 ? 5.082 -16.25 25.641 1 92.38 218 TYR B N 1
ATOM 9939 C CA . TYR B 1 218 ? 4.43 -15.203 26.406 1 92.38 218 TYR B CA 1
ATOM 9940 C C . TYR B 1 218 ? 3.361 -15.781 27.328 1 92.38 218 TYR B C 1
ATOM 9942 O O . TYR B 1 218 ? 3.326 -15.477 28.516 1 92.38 218 TYR B O 1
ATOM 9950 N N . PHE B 1 219 ? 2.566 -16.719 26.844 1 90.62 219 PHE B N 1
ATOM 9951 C CA . PHE B 1 219 ? 1.411 -17.234 27.578 1 90.62 219 PHE B CA 1
ATOM 9952 C C . PHE B 1 219 ? 1.832 -18.297 28.578 1 90.62 219 PHE B C 1
ATOM 9954 O O . PHE B 1 219 ? 1.057 -18.672 29.469 1 90.62 219 PHE B O 1
ATOM 9961 N N . SER B 1 220 ? 3.074 -18.812 28.422 1 90.06 220 SER B N 1
ATOM 9962 C CA . SER B 1 220 ? 3.605 -19.766 29.391 1 90.06 220 SER B CA 1
ATOM 9963 C C . SER B 1 220 ? 4.09 -19.062 30.656 1 90.06 220 SER B C 1
ATOM 9965 O O . SER B 1 220 ? 4.359 -19.719 31.672 1 90.06 220 SER B O 1
ATOM 9967 N N . ASN B 1 221 ? 4.129 -17.719 30.594 1 89.88 221 ASN B N 1
ATOM 9968 C CA . ASN B 1 221 ? 4.594 -16.938 31.734 1 89.88 221 ASN B CA 1
ATOM 9969 C C . ASN B 1 221 ? 3.621 -15.82 32.062 1 89.88 221 ASN B C 1
ATOM 9971 O O . ASN B 1 221 ? 3.969 -14.641 31.984 1 89.88 221 ASN B O 1
ATOM 9975 N N . PRO B 1 222 ? 2.477 -16.141 32.594 1 88.44 222 PRO B N 1
ATOM 9976 C CA . PRO B 1 222 ? 1.49 -15.102 32.906 1 88.44 222 PRO B CA 1
ATOM 9977 C C . PRO B 1 222 ? 1.968 -14.133 33.969 1 88.44 222 PRO B C 1
ATOM 9979 O O . PRO B 1 222 ? 1.562 -12.969 34 1 88.44 222 PRO B O 1
ATOM 9982 N N . GLU B 1 223 ? 2.805 -14.555 34.844 1 87.81 223 GLU B N 1
ATOM 9983 C CA . GLU B 1 223 ? 3.301 -13.695 35.938 1 87.81 223 GLU B CA 1
ATOM 9984 C C . GLU B 1 223 ? 4.07 -12.508 35.375 1 87.81 223 GLU B C 1
ATOM 9986 O O . GLU B 1 223 ? 4.02 -11.406 35.906 1 87.81 223 GLU B O 1
ATOM 9991 N N . ARG B 1 224 ? 4.617 -12.781 34.312 1 90.38 224 ARG B N 1
ATOM 9992 C CA . ARG B 1 224 ? 5.438 -11.734 33.719 1 90.38 224 ARG B CA 1
ATOM 9993 C C . ARG B 1 224 ? 4.609 -10.859 32.781 1 90.38 224 ARG B C 1
ATOM 9995 O O . ARG B 1 224 ? 4.914 -9.68 32.594 1 90.38 224 ARG B O 1
ATOM 10002 N N . HIS B 1 225 ? 3.596 -11.383 32.25 1 94.19 225 HIS B N 1
ATOM 10003 C CA . HIS B 1 225 ? 2.957 -10.703 31.141 1 94.19 225 HIS B CA 1
ATOM 10004 C C . HIS B 1 225 ? 1.588 -10.164 31.531 1 94.19 225 HIS B C 1
ATOM 10006 O O . HIS B 1 225 ? 1.024 -9.32 30.828 1 94.19 225 HIS B O 1
ATOM 10012 N N . VAL B 1 226 ? 1.04 -10.594 32.656 1 94.5 226 VAL B N 1
ATOM 10013 C CA . VAL B 1 226 ? -0.294 -10.148 33.031 1 94.5 226 VAL B CA 1
ATOM 10014 C C . VAL B 1 226 ? -0.185 -9.078 34.125 1 94.5 226 VAL B C 1
ATOM 10016 O O . VAL B 1 226 ? 0.493 -9.273 35.125 1 94.5 226 VAL B O 1
ATOM 10019 N N . LEU B 1 227 ? -0.749 -7.965 33.875 1 95.38 227 LEU B N 1
ATOM 10020 C CA . LEU B 1 227 ? -0.835 -6.859 34.812 1 95.38 227 LEU B CA 1
ATOM 10021 C C . LEU B 1 227 ? -2.279 -6.625 35.25 1 95.38 227 LEU B C 1
ATOM 10023 O O . LEU B 1 227 ? -3.141 -6.332 34.438 1 95.38 227 LEU B O 1
ATOM 10027 N N . ASP B 1 228 ? -2.564 -6.742 36.562 1 95.88 228 ASP B N 1
ATOM 10028 C CA . ASP B 1 228 ? -3.898 -6.445 37.062 1 95.88 228 ASP B CA 1
ATOM 10029 C C . ASP B 1 228 ? -4.109 -4.938 37.219 1 95.88 228 ASP B C 1
ATOM 10031 O O . ASP B 1 228 ? -3.256 -4.238 37.75 1 95.88 228 ASP B O 1
ATOM 10035 N N . LEU B 1 229 ? -5.133 -4.492 36.656 1 95.94 229 LEU B N 1
ATOM 10036 C CA . LEU B 1 229 ? -5.52 -3.098 36.812 1 95.94 229 LEU B CA 1
ATOM 10037 C C . LEU B 1 229 ? -6.566 -2.951 37.938 1 95.94 229 LEU B C 1
ATOM 10039 O O . LEU B 1 229 ? -7.691 -3.439 37.781 1 95.94 229 LEU B O 1
ATOM 10043 N N . VAL B 1 230 ? -6.188 -2.207 38.906 1 93.62 230 VAL B N 1
ATOM 10044 C CA . VAL B 1 230 ? -7.023 -2.25 40.125 1 93.62 230 VAL B CA 1
ATOM 10045 C C . VAL B 1 230 ? -7.508 -0.843 40.469 1 93.62 230 VAL B C 1
ATOM 10047 O O . VAL B 1 230 ? -6.789 0.136 40.25 1 93.62 230 VAL B O 1
ATOM 10050 N N . LEU B 1 231 ? -8.734 -0.8 40.906 1 90.06 231 LEU B N 1
ATOM 10051 C CA . LEU B 1 231 ? -9.312 0.431 41.438 1 90.06 231 LEU B CA 1
ATOM 10052 C C . LEU B 1 231 ? -9.078 0.54 42.938 1 90.06 231 LEU B C 1
ATOM 10054 O O . LEU B 1 231 ? -9.602 -0.262 43.719 1 90.06 231 LEU B O 1
ATOM 10058 N N . GLU B 1 232 ? -8.305 1.448 43.438 1 85.75 232 GLU B N 1
ATOM 10059 C CA . GLU B 1 232 ? -7.984 1.551 44.844 1 85.75 232 GLU B CA 1
ATOM 10060 C C . GLU B 1 232 ? -8.586 2.812 45.469 1 85.75 232 GLU B C 1
ATOM 10062 O O . GLU B 1 232 ? -8.828 2.867 46.688 1 85.75 232 GLU B O 1
ATOM 10067 N N . SER B 1 233 ? -8.641 3.854 44.688 1 86.38 233 SER B N 1
ATOM 10068 C CA . SER B 1 233 ? -9.062 5.137 45.25 1 86.38 233 SER B CA 1
ATOM 10069 C C . SER B 1 233 ? -9.992 5.875 44.312 1 86.38 233 SER B C 1
ATOM 10071 O O . SER B 1 233 ? -10.203 5.438 43.188 1 86.38 233 SER B O 1
ATOM 10073 N N . GLU B 1 234 ? -10.516 6.879 44.812 1 88.12 234 GLU B N 1
ATOM 10074 C CA . GLU B 1 234 ? -11.359 7.75 44 1 88.12 234 GLU B CA 1
ATOM 10075 C C . GLU B 1 234 ? -10.539 8.469 42.938 1 88.12 234 GLU B C 1
ATOM 10077 O O . GLU B 1 234 ? -11.07 8.859 41.906 1 88.12 234 GLU B O 1
ATOM 10082 N N . GLU B 1 235 ? -9.352 8.57 43.25 1 91.06 235 GLU B N 1
ATOM 10083 C CA . GLU B 1 235 ? -8.453 9.188 42.281 1 91.06 235 GLU B CA 1
ATOM 10084 C C . GLU B 1 235 ? -8.359 8.367 41 1 91.06 235 GLU B C 1
ATOM 10086 O O . GLU B 1 235 ? -8.164 8.914 39.938 1 91.06 235 GLU B O 1
ATOM 10091 N N . ASP B 1 236 ? -8.531 7.102 41.156 1 93.19 236 ASP B N 1
ATOM 10092 C CA . ASP B 1 236 ? -8.492 6.203 40 1 93.19 236 ASP B CA 1
ATOM 10093 C C . ASP B 1 236 ? -9.68 6.449 39.062 1 93.19 236 ASP B C 1
ATOM 10095 O O . ASP B 1 236 ? -9.516 6.52 37.844 1 93.19 236 ASP B O 1
ATOM 10099 N N . ALA B 1 237 ? -10.758 6.598 39.656 1 91.56 237 ALA B N 1
ATOM 10100 C CA . ALA B 1 237 ? -11.953 6.883 38.875 1 91.56 237 ALA B CA 1
ATOM 10101 C C . ALA B 1 237 ? -11.844 8.242 38.188 1 91.56 237 ALA B C 1
ATOM 10103 O O . ALA B 1 237 ? -12.273 8.406 37.031 1 91.56 237 ALA B O 1
ATOM 10104 N N . ASP B 1 238 ? -11.297 9.141 38.875 1 93.88 238 ASP B N 1
ATOM 10105 C CA . ASP B 1 238 ? -11.117 10.484 38.344 1 93.88 238 ASP B CA 1
ATOM 10106 C C . ASP B 1 238 ? -10.148 10.492 37.156 1 93.88 238 ASP B C 1
ATOM 10108 O O . ASP B 1 238 ? -10.336 11.25 36.219 1 93.88 238 ASP B O 1
ATOM 10112 N N . ALA B 1 239 ? -9.141 9.703 37.281 1 94.69 239 ALA B N 1
ATOM 10113 C CA . ALA B 1 239 ? -8.148 9.617 36.219 1 94.69 239 ALA B CA 1
ATOM 10114 C C . ALA B 1 239 ? -8.781 9.133 34.906 1 94.69 239 ALA B C 1
ATOM 10116 O O . ALA B 1 239 ? -8.461 9.641 33.844 1 94.69 239 ALA B O 1
ATOM 10117 N N . VAL B 1 240 ? -9.672 8.203 34.969 1 94.56 240 VAL B N 1
ATOM 10118 C CA . VAL B 1 240 ? -10.352 7.672 33.781 1 94.56 240 VAL B CA 1
ATOM 10119 C C . VAL B 1 240 ? -11.258 8.742 33.188 1 94.56 240 VAL B C 1
ATOM 10121 O O . VAL B 1 240 ? -11.25 8.961 31.969 1 94.56 240 VAL B O 1
ATOM 10124 N N . GLU B 1 241 ? -11.922 9.383 34.031 1 93.81 241 GLU B N 1
ATOM 10125 C CA . GLU B 1 241 ? -12.844 10.422 33.594 1 93.81 241 GLU B CA 1
ATOM 10126 C C . GLU B 1 241 ? -12.102 11.578 32.938 1 93.81 241 GLU B C 1
ATOM 10128 O O . GLU B 1 241 ? -12.531 12.102 31.906 1 93.81 241 GLU B O 1
ATOM 10133 N N . ARG B 1 242 ? -11.078 11.984 33.5 1 93.69 242 ARG B N 1
ATOM 10134 C CA . ARG B 1 242 ? -10.281 13.086 32.969 1 93.69 242 ARG B CA 1
ATOM 10135 C C . ARG B 1 242 ? -9.781 12.773 31.578 1 93.69 242 ARG B C 1
ATOM 10137 O O . ARG B 1 242 ? -9.734 13.656 30.719 1 93.69 242 ARG B O 1
ATOM 10144 N N . ALA B 1 243 ? -9.516 11.602 31.328 1 93.81 243 ALA B N 1
ATOM 10145 C CA . ALA B 1 243 ? -8.922 11.195 30.047 1 93.81 243 ALA B CA 1
ATOM 10146 C C . ALA B 1 243 ? -9.961 11.195 28.938 1 93.81 243 ALA B C 1
ATOM 10148 O O . ALA B 1 243 ? -9.633 11.438 27.766 1 93.81 243 ALA B O 1
ATOM 10149 N N . PHE B 1 244 ? -11.25 11.008 29.25 1 93.62 244 PHE B N 1
ATOM 10150 C CA . PHE B 1 244 ? -12.156 10.695 28.156 1 93.62 244 PHE B CA 1
ATOM 10151 C C . PHE B 1 244 ? -13.375 11.617 28.188 1 93.62 244 PHE B C 1
ATOM 10153 O O . PHE B 1 244 ? -14.102 11.711 27.188 1 93.62 244 PHE B O 1
ATOM 10160 N N . GLU B 1 245 ? -13.516 12.305 29.266 1 91.56 245 GLU B N 1
ATOM 10161 C CA . GLU B 1 245 ? -14.711 13.125 29.391 1 91.56 245 GLU B CA 1
ATOM 10162 C C . GLU B 1 245 ? -14.594 14.406 28.562 1 91.56 245 GLU B C 1
ATOM 10164 O O . GLU B 1 245 ? -13.562 15.086 28.609 1 91.56 245 GLU B O 1
ATOM 10169 N N . GLN B 1 246 ? -15.586 14.781 27.906 1 86.62 246 GLN B N 1
ATOM 10170 C CA . GLN B 1 246 ? -15.57 15.891 26.953 1 86.62 246 GLN B CA 1
ATOM 10171 C C . GLN B 1 246 ? -15.43 17.234 27.672 1 86.62 246 GLN B C 1
ATOM 10173 O O . GLN B 1 246 ? -14.789 18.141 27.156 1 86.62 246 GLN B O 1
ATOM 10178 N N . ASN B 1 247 ? -16.016 17.391 28.828 1 86.5 247 ASN B N 1
ATOM 10179 C CA . ASN B 1 247 ? -16.062 18.672 29.531 1 86.5 247 ASN B CA 1
ATOM 10180 C C . ASN B 1 247 ? -14.836 18.875 30.406 1 86.5 247 ASN B C 1
ATOM 10182 O O . ASN B 1 247 ? -14.727 19.891 31.109 1 86.5 247 ASN B O 1
ATOM 10186 N N . ARG B 1 248 ? -13.984 18 30.391 1 91.12 248 ARG B N 1
ATOM 10187 C CA . ARG B 1 248 ? -12.797 18.109 31.234 1 91.12 248 ARG B CA 1
ATOM 10188 C C . ARG B 1 248 ? -11.547 18.359 30.406 1 91.12 248 ARG B C 1
ATOM 10190 O O . ARG B 1 248 ? -10.477 17.812 30.703 1 91.12 248 ARG B O 1
ATOM 10197 N N . VAL B 1 249 ? -11.688 19.094 29.359 1 89.06 249 VAL B N 1
ATOM 10198 C CA . VAL B 1 249 ? -10.594 19.359 28.438 1 89.06 249 VAL B CA 1
ATOM 10199 C C . VAL B 1 249 ? -9.508 20.172 29.156 1 89.06 249 VAL B C 1
ATOM 10201 O O . VAL B 1 249 ? -8.32 19.922 28.969 1 89.06 249 VAL B O 1
ATOM 10204 N N . ALA B 1 250 ? -9.914 21.172 29.984 1 90.25 250 ALA B N 1
ATOM 10205 C CA . ALA B 1 250 ? -8.953 22 30.719 1 90.25 250 ALA B CA 1
ATOM 10206 C C . ALA B 1 250 ? -8.109 21.156 31.672 1 90.25 250 ALA B C 1
ATOM 10208 O O . ALA B 1 250 ? -6.898 21.359 31.781 1 90.25 250 ALA B O 1
ATOM 10209 N N . ASP B 1 251 ? -8.75 20.219 32.281 1 92.19 251 ASP B N 1
ATOM 10210 C CA . ASP B 1 251 ? -8.039 19.312 33.188 1 92.19 251 ASP B CA 1
ATOM 10211 C C . ASP B 1 251 ? -7.059 18.438 32.438 1 92.19 251 ASP B C 1
ATOM 10213 O O . ASP B 1 251 ? -5.969 18.141 32.906 1 92.19 251 ASP B O 1
ATOM 10217 N N . ARG B 1 252 ? -7.492 18 31.312 1 91.69 252 ARG B N 1
ATOM 10218 C CA . ARG B 1 252 ? -6.652 17.141 30.484 1 91.69 252 ARG B CA 1
ATOM 10219 C C . ARG B 1 252 ? -5.41 17.891 30 1 91.69 252 ARG B C 1
ATOM 10221 O O . ARG B 1 252 ? -4.316 17.328 29.969 1 91.69 252 ARG B O 1
ATOM 10228 N N . LYS B 1 253 ? -5.602 19.141 29.641 1 89.5 253 LYS B N 1
ATOM 10229 C CA . LYS B 1 253 ? -4.477 19.969 29.219 1 89.5 253 LYS B CA 1
ATOM 10230 C C . LYS B 1 253 ? -3.471 20.141 30.359 1 89.5 253 LYS B C 1
ATOM 10232 O O . LYS B 1 253 ? -2.266 19.969 30.156 1 89.5 253 LYS B O 1
ATOM 10237 N N . ALA B 1 254 ? -4.027 20.406 31.547 1 90.31 254 ALA B N 1
ATOM 10238 C CA . ALA B 1 254 ? -3.17 20.578 32.719 1 90.31 254 ALA B CA 1
ATOM 10239 C C . ALA B 1 254 ? -2.432 19.281 33.031 1 90.31 254 ALA B C 1
ATOM 10241 O O . ALA B 1 254 ? -1.256 19.297 33.406 1 90.31 254 ALA B O 1
ATOM 10242 N N . TRP B 1 255 ? -3.164 18.219 32.906 1 91.56 255 TRP B N 1
ATOM 10243 C CA . TRP B 1 255 ? -2.621 16.891 33.156 1 91.56 255 TRP B CA 1
ATOM 10244 C C . TRP B 1 255 ? -1.479 16.594 32.188 1 91.56 255 TRP B C 1
ATOM 10246 O O . TRP B 1 255 ? -0.422 16.094 32.594 1 91.56 255 TRP B O 1
ATOM 10256 N N . MET B 1 256 ? -1.556 16.969 30.938 1 90.19 256 MET B N 1
ATOM 10257 C CA . MET B 1 256 ? -0.569 16.688 29.906 1 90.19 256 MET B CA 1
ATOM 10258 C C . MET B 1 256 ? 0.648 17.594 30.047 1 90.19 256 MET B C 1
ATOM 10260 O O . MET B 1 256 ? 1.763 17.203 29.688 1 90.19 256 MET B O 1
ATOM 10264 N N . LEU B 1 257 ? 0.434 18.781 30.531 1 84.56 257 LEU B N 1
ATOM 10265 C CA . LEU B 1 257 ? 1.529 19.719 30.703 1 84.56 257 LEU B CA 1
ATOM 10266 C C . LEU B 1 257 ? 2.48 19.266 31.797 1 84.56 257 LEU B C 1
ATOM 10268 O O . LEU B 1 257 ? 3.645 19.672 31.828 1 84.56 257 LEU B O 1
ATOM 10272 N N . LYS B 1 258 ? 1.963 18.375 32.688 1 84.31 258 LYS B N 1
ATOM 10273 C CA . LYS B 1 258 ? 2.797 17.812 33.75 1 84.31 258 LYS B CA 1
ATOM 10274 C C . LYS B 1 258 ? 3.498 16.547 33.281 1 84.31 258 LYS B C 1
ATOM 10276 O O . LYS B 1 258 ? 4.141 15.859 34.094 1 84.31 258 LYS B O 1
ATOM 10281 N N . TYR B 1 259 ? 3.479 16.328 32.125 1 84.94 259 TYR B N 1
ATOM 10282 C CA . TYR B 1 259 ? 3.984 15.125 31.469 1 84.94 259 TYR B CA 1
ATOM 10283 C C . TYR B 1 259 ? 5.496 15.016 31.641 1 84.94 259 TYR B C 1
ATOM 10285 O O . TYR B 1 259 ? 6.219 16 31.453 1 84.94 259 TYR B O 1
ATOM 10293 N N . ASP B 1 260 ? 5.969 13.867 32.094 1 82.44 260 ASP B N 1
ATOM 10294 C CA . ASP B 1 260 ? 7.379 13.5 32.125 1 82.44 260 ASP B CA 1
ATOM 10295 C C . ASP B 1 260 ? 7.66 12.297 31.234 1 82.44 260 ASP B C 1
ATOM 10297 O O . ASP B 1 260 ? 7.188 11.195 31.5 1 82.44 260 ASP B O 1
ATOM 10301 N N . VAL B 1 261 ? 8.484 12.484 30.25 1 79.75 261 VAL B N 1
ATOM 10302 C CA . VAL B 1 261 ? 8.758 11.484 29.219 1 79.75 261 VAL B CA 1
ATOM 10303 C C . VAL B 1 261 ? 9.445 10.273 29.859 1 79.75 261 VAL B C 1
ATOM 10305 O O . VAL B 1 261 ? 9.336 9.156 29.344 1 79.75 261 VAL B O 1
ATOM 10308 N N . ASN B 1 262 ? 10 10.414 30.984 1 79.56 262 ASN B N 1
ATOM 10309 C CA . ASN B 1 262 ? 10.797 9.359 31.594 1 79.56 262 ASN B CA 1
ATOM 10310 C C . ASN B 1 262 ? 9.969 8.508 32.562 1 79.56 262 ASN B C 1
ATOM 10312 O O . ASN B 1 262 ? 10.422 7.457 33 1 79.56 262 ASN B O 1
ATOM 10316 N N . GLU B 1 263 ? 8.82 8.945 32.781 1 87.06 263 GLU B N 1
ATOM 10317 C CA . GLU B 1 263 ? 7.961 8.172 33.688 1 87.06 263 GLU B CA 1
ATOM 10318 C C . GLU B 1 263 ? 7.152 7.137 32.906 1 87.06 263 GLU B C 1
ATOM 10320 O O . GLU B 1 263 ? 6.422 7.484 31.984 1 87.06 263 GLU B O 1
ATOM 10325 N N . GLU B 1 264 ? 7.371 5.887 33.219 1 89.5 264 GLU B N 1
ATOM 10326 C CA . GLU B 1 264 ? 6.668 4.801 32.562 1 89.5 264 GLU B CA 1
ATOM 10327 C C . GLU B 1 264 ? 6.055 3.83 33.562 1 89.5 264 GLU B C 1
ATOM 10329 O O . GLU B 1 264 ? 6.449 3.807 34.719 1 89.5 264 GLU B O 1
ATOM 10334 N N . LEU B 1 265 ? 5.086 3.135 33.125 1 91.56 265 LEU B N 1
ATOM 10335 C CA . LEU B 1 265 ? 4.465 2.105 33.938 1 91.56 265 LEU B CA 1
ATOM 10336 C C . LEU B 1 265 ? 5.43 0.951 34.188 1 91.56 265 LEU B C 1
ATOM 10338 O O . LEU B 1 265 ? 6.152 0.535 33.281 1 91.56 265 LEU B O 1
ATOM 10342 N N . ASP B 1 266 ? 5.5 0.455 35.406 1 89.88 266 ASP B N 1
ATOM 10343 C CA . ASP B 1 266 ? 6.383 -0.645 35.75 1 89.88 266 ASP B CA 1
ATOM 10344 C C . ASP B 1 266 ? 5.711 -1.995 35.531 1 89.88 266 ASP B C 1
ATOM 10346 O O . ASP B 1 266 ? 4.879 -2.426 36.344 1 89.88 266 ASP B O 1
ATOM 10350 N N . TYR B 1 267 ? 6.086 -2.693 34.562 1 89.56 267 TYR B N 1
ATOM 10351 C CA . TYR B 1 267 ? 5.453 -3.953 34.188 1 89.56 267 TYR B CA 1
ATOM 10352 C C . TYR B 1 267 ? 6.039 -5.117 34.969 1 89.56 267 TYR B C 1
ATOM 10354 O O . TYR B 1 267 ? 5.625 -6.266 34.812 1 89.56 267 TYR B O 1
ATOM 10362 N N . THR B 1 268 ? 6.984 -4.895 35.844 1 87.19 268 THR B N 1
ATOM 10363 C CA . THR B 1 268 ? 7.52 -5.941 36.688 1 87.19 268 THR B CA 1
ATOM 10364 C C . THR B 1 268 ? 6.59 -6.184 37.875 1 87.19 268 THR B C 1
ATOM 10366 O O . THR B 1 268 ? 6.691 -7.211 38.562 1 87.19 268 THR B O 1
ATOM 10369 N N . ARG B 1 269 ? 5.711 -5.293 38.031 1 90.88 269 ARG B N 1
ATOM 10370 C CA . ARG B 1 269 ? 4.746 -5.434 39.125 1 90.88 269 ARG B CA 1
ATOM 10371 C C . ARG B 1 269 ? 3.557 -6.285 38.688 1 90.88 269 ARG B C 1
ATOM 10373 O O . ARG B 1 269 ? 3.252 -6.379 37.5 1 90.88 269 ARG B O 1
ATOM 10380 N N . ALA B 1 270 ? 2.9 -6.824 39.656 1 91.56 270 ALA B N 1
ATOM 10381 C CA . ALA B 1 270 ? 1.763 -7.699 39.375 1 91.56 270 ALA B CA 1
ATOM 10382 C C . ALA B 1 270 ? 0.492 -6.887 39.156 1 91.56 270 ALA B C 1
ATOM 10384 O O . ALA B 1 270 ? -0.446 -7.355 38.5 1 91.56 270 ALA B O 1
ATOM 10385 N N . SER B 1 271 ? 0.49 -5.684 39.719 1 94.19 271 SER B N 1
ATOM 10386 C CA . SER B 1 271 ? -0.717 -4.875 39.594 1 94.19 271 SER B CA 1
ATOM 10387 C C . SER B 1 271 ? -0.377 -3.393 39.469 1 94.19 271 SER B C 1
ATOM 10389 O O . SER B 1 271 ? 0.727 -2.971 39.812 1 94.19 271 SER B O 1
ATOM 10391 N N . ALA B 1 272 ? -1.22 -2.674 38.844 1 94.94 272 ALA B N 1
ATOM 10392 C CA . ALA B 1 272 ? -1.155 -1.22 38.719 1 94.94 272 ALA B CA 1
ATOM 10393 C C . ALA B 1 272 ? -2.537 -0.594 38.906 1 94.94 272 ALA B C 1
ATOM 10395 O O . ALA B 1 272 ? -3.551 -1.222 38.594 1 94.94 272 ALA B O 1
ATOM 10396 N N . THR B 1 273 ? -2.535 0.56 39.469 1 94.94 273 THR B N 1
ATOM 10397 C CA . THR B 1 273 ? -3.805 1.266 39.594 1 94.94 273 THR B CA 1
ATOM 10398 C C . THR B 1 273 ? -4.211 1.917 38.281 1 94.94 273 THR B C 1
ATOM 10400 O O . THR B 1 273 ? -3.389 2.055 37.375 1 94.94 273 THR B O 1
ATOM 10403 N N . TYR B 1 274 ? -5.488 2.287 38.219 1 95.44 274 TYR B N 1
ATOM 10404 C CA . TYR B 1 274 ? -5.953 3.006 37.031 1 95.44 274 TYR B CA 1
ATOM 10405 C C . TYR B 1 274 ? -5.223 4.336 36.875 1 95.44 274 TYR B C 1
ATOM 10407 O O . TYR B 1 274 ? -4.871 4.73 35.781 1 95.44 274 TYR B O 1
ATOM 10415 N N . SER B 1 275 ? -5 4.988 37.969 1 94.81 275 SER B N 1
ATOM 10416 C CA . SER B 1 275 ? -4.281 6.258 37.938 1 94.81 275 SER B CA 1
ATOM 10417 C C . SER B 1 275 ? -2.867 6.078 37.406 1 94.81 275 SER B C 1
ATOM 10419 O O . SER B 1 275 ? -2.389 6.898 36.625 1 94.81 275 SER B O 1
ATOM 10421 N N . GLU B 1 276 ? -2.262 5.047 37.812 1 94.5 276 GLU B N 1
ATOM 10422 C CA . GLU B 1 276 ? -0.92 4.773 37.312 1 94.5 276 GLU B CA 1
ATOM 10423 C C . GLU B 1 276 ? -0.942 4.5 35.812 1 94.5 276 GLU B C 1
ATOM 10425 O O . GLU B 1 276 ? -0.078 4.98 35.094 1 94.5 276 GLU B O 1
ATOM 10430 N N . PHE B 1 277 ? -1.874 3.729 35.406 1 95.38 277 PHE B N 1
ATOM 10431 C CA . PHE B 1 277 ? -1.983 3.42 33.969 1 95.38 277 PHE B CA 1
ATOM 10432 C C . PHE B 1 277 ? -2.182 4.691 33.156 1 95.38 277 PHE B C 1
ATOM 10434 O O . PHE B 1 277 ? -1.522 4.887 32.156 1 95.38 277 PHE B O 1
ATOM 10441 N N . PHE B 1 278 ? -3.02 5.543 33.562 1 95.5 278 PHE B N 1
ATOM 10442 C CA . PHE B 1 278 ? -3.348 6.73 32.781 1 95.5 278 PHE B CA 1
ATOM 10443 C C . PHE B 1 278 ? -2.254 7.781 32.906 1 95.5 278 PHE B C 1
ATOM 10445 O O . PHE B 1 278 ? -1.935 8.477 31.938 1 95.5 278 PHE B O 1
ATOM 10452 N N . ASP B 1 279 ? -1.588 7.875 34 1 93.88 279 ASP B N 1
ATOM 10453 C CA . ASP B 1 279 ? -0.606 8.93 34.25 1 93.88 279 ASP B CA 1
ATOM 10454 C C . ASP B 1 279 ? 0.776 8.516 33.75 1 93.88 279 ASP B C 1
ATOM 10456 O O . ASP B 1 279 ? 1.614 9.375 33.469 1 93.88 279 ASP B O 1
ATOM 10460 N N . LYS B 1 280 ? 0.969 7.223 33.688 1 93.31 280 LYS B N 1
ATOM 10461 C CA . LYS B 1 280 ? 2.326 6.789 33.375 1 93.31 280 LYS B CA 1
ATOM 10462 C C . LYS B 1 280 ? 2.369 6.051 32.031 1 93.31 280 LYS B C 1
ATOM 10464 O O . LYS B 1 280 ? 3.445 5.824 31.484 1 93.31 280 LYS B O 1
ATOM 10469 N N . GLN B 1 281 ? 1.26 5.73 31.547 1 92.81 281 GLN B N 1
ATOM 10470 C CA . GLN B 1 281 ? 1.238 5.004 30.281 1 92.81 281 GLN B CA 1
ATOM 10471 C C . GLN B 1 281 ? 0.354 5.707 29.25 1 92.81 281 GLN B C 1
ATOM 10473 O O . GLN B 1 281 ? 0.829 6.109 28.188 1 92.81 281 GLN B O 1
ATOM 10478 N N . PHE B 1 282 ? -0.845 5.957 29.609 1 94.5 282 PHE B N 1
ATOM 10479 C CA . PHE B 1 282 ? -1.811 6.555 28.688 1 94.5 282 PHE B CA 1
ATOM 10480 C C . PHE B 1 282 ? -1.393 7.969 28.312 1 94.5 282 PHE B C 1
ATOM 10482 O O . PHE B 1 282 ? -1.638 8.414 27.188 1 94.5 282 PHE B O 1
ATOM 10489 N N . VAL B 1 283 ? -0.719 8.602 29.141 1 94 283 VAL B N 1
ATOM 10490 C CA . VAL B 1 283 ? -0.32 9.984 28.922 1 94 283 VAL B CA 1
ATOM 10491 C C . VAL B 1 283 ? 0.647 10.055 27.734 1 94 283 VAL B C 1
ATOM 10493 O O . VAL B 1 283 ? 0.65 11.031 26.984 1 94 283 VAL B O 1
ATOM 10496 N N . HIS B 1 284 ? 1.439 9.016 27.547 1 92.75 284 HIS B N 1
ATOM 10497 C CA . HIS B 1 284 ? 2.369 8.992 26.422 1 92.75 284 HIS B CA 1
ATOM 10498 C C . HIS B 1 284 ? 1.626 9.016 25.094 1 92.75 284 HIS B C 1
ATOM 10500 O O . HIS B 1 284 ? 2.076 9.641 24.125 1 92.75 284 HIS B O 1
ATOM 10506 N N . PHE B 1 285 ? 0.557 8.359 25.031 1 92.94 285 PHE B N 1
ATOM 10507 C CA . PHE B 1 285 ? -0.267 8.383 23.828 1 92.94 285 PHE B CA 1
ATOM 10508 C C . PHE B 1 285 ? -0.807 9.789 23.562 1 92.94 285 PHE B C 1
ATOM 10510 O O . PHE B 1 285 ? -0.764 10.281 22.438 1 92.94 285 PHE B O 1
ATOM 10517 N N . SER B 1 286 ? -1.312 10.383 24.594 1 93.94 286 SER B N 1
ATOM 10518 C CA . SER B 1 286 ? -1.937 11.688 24.469 1 93.94 286 SER B CA 1
ATOM 10519 C C . SER B 1 286 ? -0.939 12.734 23.969 1 93.94 286 SER B C 1
ATOM 10521 O O . SER B 1 286 ? -1.261 13.539 23.094 1 93.94 286 SER B O 1
ATOM 10523 N N . VAL B 1 287 ? 0.201 12.688 24.5 1 92 287 VAL B N 1
ATOM 10524 C CA . VAL B 1 287 ? 1.239 13.625 24.094 1 92 287 VAL B CA 1
ATOM 10525 C C . VAL B 1 287 ? 1.657 13.344 22.656 1 92 287 VAL B C 1
ATOM 10527 O O . VAL B 1 287 ? 1.805 14.266 21.859 1 92 287 VAL B O 1
ATOM 10530 N N . TYR B 1 288 ? 1.816 12.109 22.359 1 91.31 288 TYR B N 1
ATOM 10531 C CA . TYR B 1 288 ? 2.195 11.727 21 1 91.31 288 TYR B CA 1
ATOM 10532 C C . TYR B 1 288 ? 1.122 12.125 20 1 91.31 288 TYR B C 1
ATOM 10534 O O . TYR B 1 288 ? 1.433 12.523 18.875 1 91.31 288 TYR B O 1
ATOM 10542 N N . ASP B 1 289 ? -0.073 11.961 20.359 1 93.19 289 ASP B N 1
ATOM 10543 C CA . ASP B 1 289 ? -1.198 12.344 19.516 1 93.19 289 ASP B CA 1
ATOM 10544 C C . ASP B 1 289 ? -1.127 13.82 19.141 1 93.19 289 ASP B C 1
ATOM 10546 O O . ASP B 1 289 ? -1.411 14.195 18 1 93.19 289 ASP B O 1
ATOM 10550 N N . CYS B 1 290 ? -0.732 14.641 20 1 93.19 290 CYS B N 1
ATOM 10551 C CA . CYS B 1 290 ? -0.568 16.062 19.75 1 93.19 290 CYS B CA 1
ATOM 10552 C C . CYS B 1 290 ? 0.653 16.328 18.875 1 93.19 290 CYS B C 1
ATOM 10554 O O . CYS B 1 290 ? 0.597 17.125 17.938 1 93.19 290 CYS B O 1
ATOM 10556 N N . GLN B 1 291 ? 1.66 15.633 19.141 1 91 291 GLN B N 1
ATOM 10557 C CA . GLN B 1 291 ? 2.902 15.828 18.406 1 91 291 GLN B CA 1
ATOM 10558 C C . GLN B 1 291 ? 2.736 15.445 16.938 1 91 291 GLN B C 1
ATOM 10560 O O . GLN B 1 291 ? 3.381 16.016 16.062 1 91 291 GLN B O 1
ATOM 10565 N N . ARG B 1 292 ? 1.9 14.531 16.688 1 91.81 292 ARG B N 1
ATOM 10566 C CA . ARG B 1 292 ? 1.705 14.07 15.32 1 91.81 292 ARG B CA 1
ATOM 10567 C C . ARG B 1 292 ? 0.7 14.945 14.578 1 91.81 292 ARG B C 1
ATOM 10569 O O . ARG B 1 292 ? 0.685 14.977 13.344 1 91.81 292 ARG B O 1
ATOM 10576 N N . SER B 1 293 ? -0.107 15.727 15.383 1 94.94 293 SER B N 1
ATOM 10577 C CA . SER B 1 293 ? -1.218 16.453 14.766 1 94.94 293 SER B CA 1
ATOM 10578 C C . SER B 1 293 ? -0.906 17.938 14.633 1 94.94 293 SER B C 1
ATOM 10580 O O . SER B 1 293 ? -1.549 18.641 13.852 1 94.94 293 SER B O 1
ATOM 10582 N N . ILE B 1 294 ? 0.037 18.422 15.391 1 95.94 294 ILE B N 1
ATOM 10583 C CA . ILE B 1 294 ? 0.36 19.844 15.406 1 95.94 294 ILE B CA 1
ATOM 10584 C C . ILE B 1 294 ? 1.771 20.047 14.867 1 95.94 294 ILE B C 1
ATOM 10586 O O . ILE B 1 294 ? 2.723 19.422 15.32 1 95.94 294 ILE B O 1
ATOM 10590 N N . PRO B 1 295 ? 1.943 20.922 13.914 1 96.31 295 PRO B N 1
ATOM 10591 C CA . PRO B 1 295 ? 3.26 21.094 13.297 1 96.31 295 PRO B CA 1
ATOM 10592 C C . PRO B 1 295 ? 4.25 21.828 14.203 1 96.31 295 PRO B C 1
ATOM 10594 O O . PRO B 1 295 ? 3.852 22.438 15.188 1 96.31 295 PRO B O 1
ATOM 10597 N N . LEU B 1 296 ? 5.484 21.672 13.844 1 95.31 296 LEU B N 1
ATOM 10598 C CA . LEU B 1 296 ? 6.551 22.438 14.492 1 95.31 296 LEU B CA 1
ATOM 10599 C C . LEU B 1 296 ? 6.668 23.828 13.891 1 95.31 296 LEU B C 1
ATOM 10601 O O . LEU B 1 296 ? 6.555 24 12.672 1 95.31 296 LEU B O 1
ATOM 10605 N N . LEU B 1 297 ? 6.875 24.781 14.703 1 95.5 297 LEU B N 1
ATOM 10606 C CA . LEU B 1 297 ? 6.992 26.172 14.281 1 95.5 297 LEU B CA 1
ATOM 10607 C C . LEU B 1 297 ? 8.117 26.344 13.266 1 95.5 297 LEU B C 1
ATOM 10609 O O . LEU B 1 297 ? 7.965 27.062 12.273 1 95.5 297 LEU B O 1
ATOM 10613 N N . LEU B 1 298 ? 9.18 25.641 13.422 1 94.94 298 LEU B N 1
ATOM 10614 C CA . LEU B 1 298 ? 10.398 25.875 12.648 1 94.94 298 LEU B CA 1
ATOM 10615 C C . LEU B 1 298 ? 10.211 25.438 11.203 1 94.94 298 LEU B C 1
ATOM 10617 O O . LEU B 1 298 ? 10.375 26.234 10.281 1 94.94 298 LEU B O 1
ATOM 10621 N N . ASP B 1 299 ? 9.82 24.188 11.008 1 96 299 ASP B N 1
ATOM 10622 C CA . ASP B 1 299 ? 9.742 23.734 9.625 1 96 299 ASP B CA 1
ATOM 10623 C C . ASP B 1 299 ? 8.297 23.719 9.133 1 96 299 ASP B C 1
ATOM 10625 O O . ASP B 1 299 ? 8.039 23.609 7.934 1 96 299 ASP B O 1
ATOM 10629 N N . GLY B 1 300 ? 7.359 23.938 10.078 1 95.81 300 GLY B N 1
ATOM 10630 C CA . GLY B 1 300 ? 5.953 23.984 9.703 1 95.81 300 GLY B CA 1
ATOM 10631 C C . GLY B 1 300 ? 5.395 22.641 9.289 1 95.81 300 GLY B C 1
ATOM 10632 O O . GLY B 1 300 ? 4.359 22.578 8.617 1 95.81 300 GLY B O 1
ATOM 10633 N N . LEU B 1 301 ? 6.078 21.547 9.641 1 96.06 301 LEU B N 1
ATOM 10634 C CA . LEU B 1 301 ? 5.691 20.234 9.148 1 96.06 301 LEU B CA 1
ATOM 10635 C C . LEU B 1 301 ? 5.336 19.312 10.305 1 96.06 301 LEU B C 1
ATOM 10637 O O . LEU B 1 301 ? 5.891 19.438 11.398 1 96.06 301 LEU B O 1
ATOM 10641 N N . LYS B 1 302 ? 4.41 18.484 10.031 1 95.31 302 LYS B N 1
ATOM 10642 C CA . LYS B 1 302 ? 4.141 17.359 10.906 1 95.31 302 LYS B CA 1
ATOM 10643 C C . LYS B 1 302 ? 5.117 16.203 10.641 1 95.31 302 LYS B C 1
ATOM 10645 O O . LYS B 1 302 ? 5.852 16.234 9.648 1 95.31 302 LYS B O 1
ATOM 10650 N N . PRO B 1 303 ? 5.207 15.211 11.484 1 94.12 303 PRO B N 1
ATOM 10651 C CA . PRO B 1 303 ? 6.219 14.156 11.352 1 94.12 303 PRO B CA 1
ATOM 10652 C C . PRO B 1 303 ? 6.129 13.422 10.016 1 94.12 303 PRO B C 1
ATOM 10654 O O . PRO B 1 303 ? 7.148 13.188 9.367 1 94.12 303 PRO B O 1
ATOM 10657 N N . SER B 1 304 ? 4.934 13 9.602 1 94.56 304 SER B N 1
ATOM 10658 C CA . SER B 1 304 ? 4.793 12.266 8.344 1 94.56 304 SER B CA 1
ATOM 10659 C C . SER B 1 304 ? 5.254 13.109 7.156 1 94.56 304 SER B C 1
ATOM 10661 O O . SER B 1 304 ? 5.816 12.578 6.195 1 94.56 304 SER B O 1
ATOM 10663 N N . GLN B 1 305 ? 4.996 14.383 7.191 1 96.38 305 GLN B N 1
ATOM 10664 C CA . GLN B 1 305 ? 5.441 15.289 6.141 1 96.38 305 GLN B CA 1
ATOM 10665 C C . GLN B 1 305 ? 6.965 15.398 6.125 1 96.38 305 GLN B C 1
ATOM 10667 O O . GLN B 1 305 ? 7.574 15.484 5.059 1 96.38 305 GLN B O 1
ATOM 10672 N N . ARG B 1 306 ? 7.582 15.391 7.293 1 96 306 ARG B N 1
ATOM 10673 C CA . ARG B 1 306 ? 9.031 15.43 7.406 1 96 306 ARG B CA 1
ATOM 10674 C C . ARG B 1 306 ? 9.672 14.188 6.801 1 96 306 ARG B C 1
ATOM 10676 O O . ARG B 1 306 ? 10.727 14.266 6.164 1 96 306 ARG B O 1
ATOM 10683 N N . LYS B 1 307 ? 9.023 13.086 7.066 1 95.56 307 LYS B N 1
ATOM 10684 C CA . LYS B 1 307 ? 9.516 11.828 6.512 1 95.56 307 LYS B CA 1
ATOM 10685 C C . LYS B 1 307 ? 9.539 11.875 4.984 1 95.56 307 LYS B C 1
ATOM 10687 O O . LYS B 1 307 ? 10.477 11.391 4.355 1 95.56 307 LYS B O 1
ATOM 10692 N N . VAL B 1 308 ? 8.492 12.453 4.418 1 95.75 308 VAL B N 1
ATOM 10693 C CA . VAL B 1 308 ? 8.422 12.578 2.965 1 95.75 308 VAL B CA 1
ATOM 10694 C C . VAL B 1 308 ? 9.516 13.523 2.471 1 95.75 308 VAL B C 1
ATOM 10696 O O . VAL B 1 308 ? 10.211 13.219 1.501 1 95.75 308 VAL B O 1
ATOM 10699 N N . LEU B 1 309 ? 9.711 14.633 3.145 1 95.81 309 LEU B N 1
ATOM 10700 C CA . LEU B 1 309 ? 10.711 15.617 2.736 1 95.81 309 LEU B CA 1
ATOM 10701 C C . LEU B 1 309 ? 12.109 15.023 2.797 1 95.81 309 LEU B C 1
ATOM 10703 O O . LEU B 1 309 ? 12.969 15.367 1.979 1 95.81 309 LEU B O 1
ATOM 10707 N N . HIS B 1 310 ? 12.336 14.141 3.736 1 95 310 HIS B N 1
ATOM 10708 C CA . HIS B 1 310 ? 13.633 13.5 3.895 1 95 310 HIS B CA 1
ATOM 10709 C C . HIS B 1 310 ? 14.039 12.766 2.621 1 95 310 HIS B C 1
ATOM 10711 O O . HIS B 1 310 ? 15.211 12.797 2.229 1 95 310 HIS B O 1
ATOM 10717 N N . VAL B 1 311 ? 13.117 12.156 1.98 1 91.44 311 VAL B N 1
ATOM 10718 C CA . VAL B 1 311 ? 13.391 11.375 0.777 1 91.44 311 VAL B CA 1
ATOM 10719 C C . VAL B 1 311 ? 13.422 12.297 -0.44 1 91.44 311 VAL B C 1
ATOM 10721 O O . VAL B 1 311 ? 14.156 12.047 -1.397 1 91.44 311 VAL B O 1
ATOM 10724 N N . LEU B 1 312 ? 12.664 13.367 -0.433 1 88.25 312 LEU B N 1
ATOM 10725 C CA . LEU B 1 312 ? 12.57 14.289 -1.557 1 88.25 312 LEU B CA 1
ATOM 10726 C C . LEU B 1 312 ? 13.922 14.938 -1.844 1 88.25 312 LEU B C 1
ATOM 10728 O O . LEU B 1 312 ? 14.219 15.281 -2.99 1 88.25 312 LEU B O 1
ATOM 10732 N N . GLN B 1 313 ? 14.633 15.039 -0.865 1 80.38 313 GLN B N 1
ATOM 10733 C CA . GLN B 1 313 ? 15.906 15.742 -1.015 1 80.38 313 GLN B CA 1
ATOM 10734 C C . GLN B 1 313 ? 16.891 14.93 -1.854 1 80.38 313 GLN B C 1
ATOM 10736 O O . GLN B 1 313 ? 17.781 15.492 -2.498 1 80.38 313 GLN B O 1
ATOM 10741 N N . THR B 1 314 ? 16.656 13.602 -1.911 1 81.38 314 THR B N 1
ATOM 10742 C CA . THR B 1 314 ? 17.578 12.75 -2.645 1 81.38 314 THR B CA 1
ATOM 10743 C C . THR B 1 314 ? 16.906 12.156 -3.881 1 81.38 314 THR B C 1
ATOM 10745 O O . THR B 1 314 ? 17.547 11.438 -4.652 1 81.38 314 THR B O 1
ATOM 10748 N N . MET B 1 315 ? 15.719 12.43 -3.988 1 82.12 315 MET B N 1
ATOM 10749 C CA . MET B 1 315 ? 14.961 11.844 -5.094 1 82.12 315 MET B CA 1
ATOM 10750 C C . MET B 1 315 ? 15.219 12.609 -6.391 1 82.12 315 MET B C 1
ATOM 10752 O O . MET B 1 315 ? 15.188 13.836 -6.406 1 82.12 315 MET B O 1
ATOM 10756 N N . ASP B 1 316 ? 15.57 11.844 -7.395 1 81.75 316 ASP B N 1
ATOM 10757 C CA . ASP B 1 316 ? 15.781 12.477 -8.695 1 81.75 316 ASP B CA 1
ATOM 10758 C C . ASP B 1 316 ? 14.727 12.031 -9.703 1 81.75 316 ASP B C 1
ATOM 10760 O O . ASP B 1 316 ? 14.375 10.852 -9.766 1 81.75 316 ASP B O 1
ATOM 10764 N N . GLY B 1 317 ? 14.234 13.039 -10.445 1 82.62 317 GLY B N 1
ATOM 10765 C CA . GLY B 1 317 ? 13.352 12.734 -11.562 1 82.62 317 GLY B CA 1
ATOM 10766 C C . GLY B 1 317 ? 11.938 12.398 -11.125 1 82.62 317 GLY B C 1
ATOM 10767 O O . GLY B 1 317 ? 11.602 12.516 -9.945 1 82.62 317 GLY B O 1
ATOM 10768 N N . GLU B 1 318 ? 11.125 12.102 -12.078 1 88.19 318 GLU B N 1
ATOM 10769 C CA . GLU B 1 318 ? 9.727 11.758 -11.852 1 88.19 318 GLU B CA 1
ATOM 10770 C C . GLU B 1 318 ? 9.578 10.297 -11.438 1 88.19 318 GLU B C 1
ATOM 10772 O O . GLU B 1 318 ? 10.266 9.422 -11.969 1 88.19 318 GLU B O 1
ATOM 10777 N N . LYS B 1 319 ? 8.836 10.055 -10.43 1 88.44 319 LYS B N 1
ATOM 10778 C CA . LYS B 1 319 ? 8.562 8.703 -9.961 1 88.44 319 LYS B CA 1
ATOM 10779 C C . LYS B 1 319 ? 7.078 8.516 -9.656 1 88.44 319 LYS B C 1
ATOM 10781 O O . LYS B 1 319 ? 6.367 9.484 -9.375 1 88.44 319 LYS B O 1
ATOM 10786 N N . LYS B 1 320 ? 6.648 7.297 -9.711 1 87.31 320 LYS B N 1
ATOM 10787 C CA . LYS B 1 320 ? 5.281 6.98 -9.305 1 87.31 320 LYS B CA 1
ATOM 10788 C C . LYS B 1 320 ? 5.082 7.23 -7.812 1 87.31 320 LYS B C 1
ATOM 10790 O O . LYS B 1 320 ? 5.988 6.996 -7.008 1 87.31 320 LYS B O 1
ATOM 10795 N N . VAL B 1 321 ? 3.879 7.719 -7.426 1 92.06 321 VAL B N 1
ATOM 10796 C CA . VAL B 1 321 ? 3.586 8.008 -6.027 1 92.06 321 VAL B CA 1
ATOM 10797 C C . VAL B 1 321 ? 3.725 6.738 -5.195 1 92.06 321 VAL B C 1
ATOM 10799 O O . VAL B 1 321 ? 4.211 6.781 -4.062 1 92.06 321 VAL B O 1
ATOM 10802 N N . SER B 1 322 ? 3.328 5.605 -5.723 1 86.38 322 SER B N 1
ATOM 10803 C CA . SER B 1 322 ? 3.477 4.336 -5.02 1 86.38 322 SER B CA 1
ATOM 10804 C C . SER B 1 322 ? 4.941 4.023 -4.742 1 86.38 322 SER B C 1
ATOM 10806 O O . SER B 1 322 ? 5.281 3.51 -3.674 1 86.38 322 SER B O 1
ATOM 10808 N N . GLN B 1 323 ? 5.809 4.301 -5.684 1 84.69 323 GLN B N 1
ATOM 10809 C CA . GLN B 1 323 ? 7.242 4.09 -5.516 1 84.69 323 GLN B CA 1
ATOM 10810 C C . GLN B 1 323 ? 7.816 5.016 -4.449 1 84.69 323 GLN B C 1
ATOM 10812 O O . GLN B 1 323 ? 8.633 4.594 -3.625 1 84.69 323 GLN B O 1
ATOM 10817 N N . VAL B 1 324 ? 7.383 6.242 -4.496 1 91.12 324 VAL B N 1
ATOM 10818 C CA . VAL B 1 324 ? 7.844 7.207 -3.502 1 91.12 324 VAL B CA 1
ATOM 10819 C C . VAL B 1 324 ? 7.43 6.75 -2.105 1 91.12 324 VAL B C 1
ATOM 10821 O O . VAL B 1 324 ? 8.203 6.859 -1.153 1 91.12 324 VAL B O 1
ATOM 10824 N N . THR B 1 325 ? 6.215 6.277 -1.999 1 90.38 325 THR B N 1
ATOM 10825 C CA . THR B 1 325 ? 5.711 5.781 -0.724 1 90.38 325 THR B CA 1
ATOM 10826 C C . THR B 1 325 ? 6.602 4.66 -0.19 1 90.38 325 THR B C 1
ATOM 10828 O O . THR B 1 325 ? 6.922 4.633 0.999 1 90.38 325 THR B O 1
ATOM 10831 N N . GLY B 1 326 ? 6.969 3.74 -1.032 1 83.44 326 GLY B N 1
ATOM 10832 C CA . GLY B 1 326 ? 7.863 2.664 -0.639 1 83.44 326 GLY B CA 1
ATOM 10833 C C . GLY B 1 326 ? 9.234 3.156 -0.204 1 83.44 326 GLY B C 1
ATOM 10834 O O . GLY B 1 326 ? 9.789 2.668 0.783 1 83.44 326 GLY B O 1
ATOM 10835 N N . LEU B 1 327 ? 9.758 4.109 -0.926 1 86.38 327 LEU B N 1
ATOM 10836 C CA . LEU B 1 327 ? 11.062 4.676 -0.604 1 86.38 327 LEU B CA 1
ATOM 10837 C C . LEU B 1 327 ? 11.031 5.371 0.753 1 86.38 327 LEU B C 1
ATOM 10839 O O . LEU B 1 327 ? 11.961 5.219 1.551 1 86.38 327 LEU B O 1
ATOM 10843 N N . VAL B 1 328 ? 9.969 6.141 0.996 1 91.88 328 VAL B N 1
ATOM 10844 C CA . VAL B 1 328 ? 9.836 6.848 2.266 1 91.88 328 VAL B CA 1
ATOM 10845 C C . VAL B 1 328 ? 9.703 5.84 3.406 1 91.88 328 VAL B C 1
ATOM 10847 O O . VAL B 1 328 ? 10.328 5.996 4.457 1 91.88 328 VAL B O 1
ATOM 10850 N N . SER B 1 329 ? 8.906 4.84 3.188 1 86.06 329 SER B N 1
ATOM 10851 C CA . SER B 1 329 ? 8.703 3.826 4.215 1 86.06 329 SER B CA 1
ATOM 10852 C C . SER B 1 329 ? 10.016 3.135 4.582 1 86.06 329 SER B C 1
ATOM 10854 O O . SER B 1 329 ? 10.297 2.91 5.758 1 86.06 329 SER B O 1
ATOM 10856 N N . ALA B 1 330 ? 10.812 2.826 3.627 1 80 330 ALA B N 1
ATOM 10857 C CA . ALA B 1 330 ? 12.078 2.131 3.84 1 80 330 ALA B CA 1
ATOM 10858 C C . ALA B 1 330 ? 13.109 3.053 4.484 1 80 330 ALA B C 1
ATOM 10860 O O . ALA B 1 330 ? 13.828 2.643 5.395 1 80 330 ALA B O 1
ATOM 10861 N N . ALA B 1 331 ? 13.125 4.293 4.078 1 86.94 331 ALA B N 1
ATOM 10862 C CA . ALA B 1 331 ? 14.164 5.227 4.508 1 86.94 331 ALA B CA 1
ATOM 10863 C C . ALA B 1 331 ? 13.875 5.758 5.91 1 86.94 331 ALA B C 1
ATOM 10865 O O . ALA B 1 331 ? 14.789 6.195 6.613 1 86.94 331 ALA B O 1
ATOM 10866 N N . THR B 1 332 ? 12.641 5.75 6.336 1 89.88 332 THR B N 1
ATOM 10867 C CA . THR B 1 332 ? 12.297 6.406 7.594 1 89.88 332 THR B CA 1
ATOM 10868 C C . THR B 1 332 ? 11.711 5.402 8.578 1 89.88 332 THR B C 1
ATOM 10870 O O . THR B 1 332 ? 11.078 5.789 9.57 1 89.88 332 THR B O 1
ATOM 10873 N N . SER B 1 333 ? 11.852 4.141 8.359 1 80.75 333 SER B N 1
ATOM 10874 C CA . SER B 1 333 ? 11.281 3.131 9.25 1 80.75 333 SER B CA 1
ATOM 10875 C C . SER B 1 333 ? 9.844 3.471 9.617 1 80.75 333 SER B C 1
ATOM 10877 O O . SER B 1 333 ? 9.5 3.539 10.797 1 80.75 333 SER B O 1
ATOM 10879 N N . TYR B 1 334 ? 9.008 3.662 8.594 1 84.56 334 TYR B N 1
ATOM 10880 C CA . TYR B 1 334 ? 7.629 4.109 8.758 1 84.56 334 TYR B CA 1
ATOM 10881 C C . TYR B 1 334 ? 6.793 3.047 9.461 1 84.56 334 TYR B C 1
ATOM 10883 O O . TYR B 1 334 ? 6.777 1.885 9.047 1 84.56 334 TYR B O 1
ATOM 10891 N N . HIS B 1 335 ? 6.055 3.422 10.539 1 75.75 335 HIS B N 1
ATOM 10892 C CA . HIS B 1 335 ? 5.355 2.455 11.383 1 75.75 335 HIS B CA 1
ATOM 10893 C C . HIS B 1 335 ? 3.857 2.467 11.102 1 75.75 335 HIS B C 1
ATOM 10895 O O . HIS B 1 335 ? 3.117 1.637 11.633 1 75.75 335 HIS B O 1
ATOM 10901 N N . HIS B 1 336 ? 3.408 3.322 10.289 1 79.44 336 HIS B N 1
ATOM 10902 C CA . HIS B 1 336 ? 1.975 3.441 10.039 1 79.44 336 HIS B CA 1
ATOM 10903 C C . HIS B 1 336 ? 1.601 2.867 8.68 1 79.44 336 HIS B C 1
ATOM 10905 O O . HIS B 1 336 ? 2.453 2.326 7.973 1 79.44 336 HIS B O 1
ATOM 10911 N N . GLY B 1 337 ? 0.333 2.953 8.414 1 76.38 337 GLY B N 1
ATOM 10912 C CA . GLY B 1 337 ? -0.152 2.418 7.152 1 76.38 337 GLY B CA 1
ATOM 10913 C C . GLY B 1 337 ? 0.309 3.219 5.949 1 76.38 337 GLY B C 1
ATOM 10914 O O . GLY B 1 337 ? 0.38 4.449 6.004 1 76.38 337 GLY B O 1
ATOM 10915 N N . GLU B 1 338 ? 0.574 2.562 4.883 1 82.62 338 GLU B N 1
ATOM 10916 C CA . GLU B 1 338 ? 1.093 3.201 3.676 1 82.62 338 GLU B CA 1
ATOM 10917 C C . GLU B 1 338 ? 0.049 4.113 3.041 1 82.62 338 GLU B C 1
ATOM 10919 O O . GLU B 1 338 ? 0.396 5.102 2.389 1 82.62 338 GLU B O 1
ATOM 10924 N N . GLU B 1 339 ? -1.188 3.793 3.244 1 85.19 339 GLU B N 1
ATOM 10925 C CA . GLU B 1 339 ? -2.246 4.633 2.684 1 85.19 339 GLU B CA 1
ATOM 10926 C C . GLU B 1 339 ? -2.188 6.047 3.25 1 85.19 339 GLU B C 1
ATOM 10928 O O . GLU B 1 339 ? -2.486 7.016 2.549 1 85.19 339 GLU B O 1
ATOM 10933 N N . SER B 1 340 ? -1.892 6.105 4.512 1 89.81 340 SER B N 1
ATOM 10934 C CA . SER B 1 340 ? -1.748 7.418 5.137 1 89.81 340 SER B CA 1
ATOM 10935 C C . SER B 1 340 ? -0.607 8.203 4.504 1 89.81 340 SER B C 1
ATOM 10937 O O . SER B 1 340 ? -0.721 9.414 4.301 1 89.81 340 SER B O 1
ATOM 10939 N N . LEU B 1 341 ? 0.483 7.574 4.184 1 92.06 341 LEU B N 1
ATOM 10940 C CA . LEU B 1 341 ? 1.626 8.234 3.555 1 92.06 341 LEU B CA 1
ATOM 10941 C C . LEU B 1 341 ? 1.277 8.703 2.146 1 92.06 341 LEU B C 1
ATOM 10943 O O . LEU B 1 341 ? 1.729 9.758 1.711 1 92.06 341 LEU B O 1
ATOM 10947 N N . VAL B 1 342 ? 0.519 7.871 1.41 1 93.38 342 VAL B N 1
ATOM 10948 C CA . VAL B 1 342 ? 0.066 8.25 0.076 1 93.38 342 VAL B CA 1
ATOM 10949 C C . VAL B 1 342 ? -0.708 9.57 0.15 1 93.38 342 VAL B C 1
ATOM 10951 O O . VAL B 1 342 ? -0.485 10.477 -0.656 1 93.38 342 VAL B O 1
ATOM 10954 N N . LYS B 1 343 ? -1.58 9.688 1.103 1 95.12 343 LYS B N 1
ATOM 10955 C CA . LYS B 1 343 ? -2.379 10.898 1.264 1 95.12 343 LYS B CA 1
ATOM 10956 C C . LYS B 1 343 ? -1.493 12.109 1.555 1 95.12 343 LYS B C 1
ATOM 10958 O O . LYS B 1 343 ? -1.727 13.195 1.025 1 95.12 343 LYS B O 1
ATOM 10963 N N . VAL B 1 344 ? -0.526 11.938 2.389 1 96.62 344 VAL B N 1
ATOM 10964 C CA . VAL B 1 344 ? 0.389 13.016 2.736 1 96.62 344 VAL B CA 1
ATOM 10965 C C . VAL B 1 344 ? 1.112 13.508 1.482 1 96.62 344 VAL B C 1
ATOM 10967 O O . VAL B 1 344 ? 1.208 14.711 1.243 1 96.62 344 VAL B O 1
ATOM 10970 N N . ILE B 1 345 ? 1.617 12.555 0.672 1 97 345 ILE B N 1
ATOM 10971 C CA . ILE B 1 345 ? 2.348 12.883 -0.547 1 97 345 ILE B CA 1
ATOM 10972 C C . ILE B 1 345 ? 1.433 13.648 -1.504 1 97 345 ILE B C 1
ATOM 10974 O O . ILE B 1 345 ? 1.821 14.68 -2.053 1 97 345 ILE B O 1
ATOM 10978 N N . VAL B 1 346 ? 0.239 13.148 -1.671 1 96.5 346 VAL B N 1
ATOM 10979 C CA . VAL B 1 346 ? -0.724 13.766 -2.576 1 96.5 346 VAL B CA 1
ATOM 10980 C C . VAL B 1 346 ? -1.057 15.18 -2.092 1 96.5 346 VAL B C 1
ATOM 10982 O O . VAL B 1 346 ? -1.08 16.125 -2.883 1 96.5 346 VAL B O 1
ATOM 10985 N N . HIS B 1 347 ? -1.275 15.375 -0.787 1 96.81 347 HIS B N 1
ATOM 10986 C CA . HIS B 1 347 ? -1.64 16.672 -0.219 1 96.81 347 HIS B CA 1
ATOM 10987 C C . HIS B 1 347 ? -0.502 17.672 -0.365 1 96.81 347 HIS B C 1
ATOM 10989 O O . HIS B 1 347 ? -0.745 18.859 -0.562 1 96.81 347 HIS B O 1
ATOM 10995 N N . MET B 1 348 ? 0.667 17.219 -0.296 1 97.25 348 MET B N 1
ATOM 10996 C CA . MET B 1 348 ? 1.826 18.094 -0.406 1 97.25 348 MET B CA 1
ATOM 10997 C C . MET B 1 348 ? 2.031 18.547 -1.847 1 97.25 348 MET B C 1
ATOM 10999 O O . MET B 1 348 ? 2.729 19.531 -2.1 1 97.25 348 MET B O 1
ATOM 11003 N N . ALA B 1 349 ? 1.426 17.812 -2.777 1 97.12 349 ALA B N 1
ATOM 11004 C CA . ALA B 1 349 ? 1.61 18.109 -4.195 1 97.12 349 ALA B CA 1
ATOM 11005 C C . ALA B 1 349 ? 0.476 18.969 -4.73 1 97.12 349 ALA B C 1
ATOM 11007 O O . ALA B 1 349 ? 0.635 19.656 -5.742 1 97.12 349 ALA B O 1
ATOM 11008 N N . GLN B 1 350 ? -0.637 19 -4.152 1 95.5 350 GLN B N 1
ATOM 11009 C CA . GLN B 1 350 ? -1.855 19.641 -4.648 1 95.5 350 GLN B CA 1
ATOM 11010 C C . GLN B 1 350 ? -1.674 21.141 -4.797 1 95.5 350 GLN B C 1
ATOM 11012 O O . GLN B 1 350 ? -0.994 21.766 -3.986 1 95.5 350 GLN B O 1
ATOM 11017 N N . THR B 1 351 ? -2.393 21.75 -5.859 1 93.69 351 THR B N 1
ATOM 11018 C CA . THR B 1 351 ? -2.178 23.172 -6.156 1 93.69 351 THR B CA 1
ATOM 11019 C C . THR B 1 351 ? -3.504 23.875 -6.43 1 93.69 351 THR B C 1
ATOM 11021 O O . THR B 1 351 ? -3.525 25.047 -6.789 1 93.69 351 THR B O 1
ATOM 11024 N N . PHE B 1 352 ? -4.609 23.234 -6.375 1 92.12 352 PHE B N 1
ATOM 11025 C CA . PHE B 1 352 ? -5.875 23.906 -6.648 1 92.12 352 PHE B CA 1
ATOM 11026 C C . PHE B 1 352 ? -6.312 24.75 -5.457 1 92.12 352 PHE B C 1
ATOM 11028 O O . PHE B 1 352 ? -5.766 24.625 -4.363 1 92.12 352 PHE B O 1
ATOM 11035 N N . VAL B 1 353 ? -7.297 25.641 -5.613 1 94.19 353 VAL B N 1
ATOM 11036 C CA . VAL B 1 353 ? -7.711 26.625 -4.605 1 94.19 353 VAL B CA 1
ATOM 11037 C C . VAL B 1 353 ? -8.125 25.891 -3.328 1 94.19 353 VAL B C 1
ATOM 11039 O O . VAL B 1 353 ? -8.898 24.938 -3.371 1 94.19 353 VAL B O 1
ATOM 11042 N N . GLY B 1 354 ? -7.594 26.312 -2.215 1 93.38 354 GLY B N 1
ATOM 11043 C CA . GLY B 1 354 ? -7.926 25.719 -0.936 1 93.38 354 GLY B CA 1
ATOM 11044 C C . GLY B 1 354 ? -6.879 24.734 -0.449 1 93.38 354 GLY B C 1
ATOM 11045 O O . GLY B 1 354 ? -6.957 24.234 0.678 1 93.38 354 GLY B O 1
ATOM 11046 N N . THR B 1 355 ? -5.887 24.484 -1.246 1 95.38 355 THR B N 1
ATOM 11047 C CA . THR B 1 355 ? -4.824 23.562 -0.876 1 95.38 355 THR B CA 1
ATOM 11048 C C . THR B 1 355 ? -3.527 24.312 -0.583 1 95.38 355 THR B C 1
ATOM 11050 O O . THR B 1 355 ? -3.5 25.203 0.261 1 95.38 355 THR B O 1
ATOM 11053 N N . ASN B 1 356 ? -2.379 24 -1.361 1 96.25 356 ASN B N 1
ATOM 11054 C CA . ASN B 1 356 ? -1.096 24.625 -1.033 1 96.25 356 ASN B CA 1
ATOM 11055 C C . ASN B 1 356 ? -0.879 25.922 -1.813 1 96.25 356 ASN B C 1
ATOM 11057 O O . ASN B 1 356 ? -1.244 26 -2.986 1 96.25 356 ASN B O 1
ATOM 11061 N N . ASN B 1 357 ? -0.37 26.922 -1.122 1 97.06 357 ASN B N 1
ATOM 11062 C CA . ASN B 1 357 ? 0.155 28.078 -1.842 1 97.06 357 ASN B CA 1
ATOM 11063 C C . ASN B 1 357 ? 1.496 27.766 -2.5 1 97.06 357 ASN B C 1
ATOM 11065 O O . ASN B 1 357 ? 1.817 28.312 -3.557 1 97.06 357 ASN B O 1
ATOM 11069 N N . LEU B 1 358 ? 2.201 26.922 -1.804 1 96.75 358 LEU B N 1
ATOM 11070 C CA . LEU B 1 358 ? 3.479 26.438 -2.318 1 96.75 358 LEU B CA 1
ATOM 11071 C C . LEU B 1 358 ? 3.574 24.922 -2.205 1 96.75 358 LEU B C 1
ATOM 11073 O O . LEU B 1 358 ? 3.82 24.391 -1.121 1 96.75 358 LEU B O 1
ATOM 11077 N N . ASN B 1 359 ? 3.494 24.266 -3.34 1 96 359 ASN B N 1
ATOM 11078 C CA . ASN B 1 359 ? 3.598 22.812 -3.322 1 96 359 ASN B CA 1
ATOM 11079 C C . ASN B 1 359 ? 5.055 22.344 -3.287 1 96 359 ASN B C 1
ATOM 11081 O O . ASN B 1 359 ? 5.898 22.906 -3.99 1 96 359 ASN B O 1
ATOM 11085 N N . LEU B 1 360 ? 5.359 21.391 -2.5 1 96.31 360 LEU B N 1
ATOM 11086 C CA . LEU B 1 360 ? 6.715 20.875 -2.367 1 96.31 360 LEU B CA 1
ATOM 11087 C C . LEU B 1 360 ? 6.953 19.719 -3.342 1 96.31 360 LEU B C 1
ATOM 11089 O O . LEU B 1 360 ? 8.102 19.375 -3.621 1 96.31 360 LEU B O 1
ATOM 11093 N N . LEU B 1 361 ? 5.883 19.125 -3.807 1 96.38 361 LEU B N 1
ATOM 11094 C CA . LEU B 1 361 ? 5.895 18.094 -4.836 1 96.38 361 LEU B CA 1
ATOM 11095 C C . LEU B 1 361 ? 5.047 18.5 -6.035 1 96.38 361 LEU B C 1
ATOM 11097 O O . LEU B 1 361 ? 4.148 19.344 -5.902 1 96.38 361 LEU B O 1
ATOM 11101 N N . GLN B 1 362 ? 5.344 17.906 -7.176 1 94.12 362 GLN B N 1
ATOM 11102 C CA . GLN B 1 362 ? 4.598 18.234 -8.383 1 94.12 362 GLN B CA 1
ATOM 11103 C C . GLN B 1 362 ? 3.438 17.266 -8.594 1 94.12 362 GLN B C 1
ATOM 11105 O O . GLN B 1 362 ? 3.586 16.062 -8.398 1 94.12 362 GLN B O 1
ATOM 11110 N N . PRO B 1 363 ? 2.266 17.781 -8.938 1 93.94 363 PRO B N 1
ATOM 11111 C CA . PRO B 1 363 ? 1.105 16.922 -9.203 1 93.94 363 PRO B CA 1
ATOM 11112 C C . PRO B 1 363 ? 1.054 16.438 -10.656 1 93.94 363 PRO B C 1
ATOM 11114 O O . PRO B 1 363 ? 0.189 16.875 -11.422 1 93.94 363 PRO B O 1
ATOM 11117 N N . ASN B 1 364 ? 1.885 15.5 -11.016 1 91.62 364 ASN B N 1
ATOM 11118 C CA . ASN B 1 364 ? 1.918 14.961 -12.375 1 91.62 364 ASN B CA 1
ATOM 11119 C C . ASN B 1 364 ? 0.849 13.891 -12.578 1 91.62 364 ASN B C 1
ATOM 11121 O O . ASN B 1 364 ? 1.157 12.695 -12.609 1 91.62 364 ASN B O 1
ATOM 11125 N N . GLY B 1 365 ? -0.355 14.234 -12.797 1 89.38 365 GLY B N 1
ATOM 11126 C CA . GLY B 1 365 ? -1.522 13.375 -12.914 1 89.38 365 GLY B CA 1
ATOM 11127 C C . GLY B 1 365 ? -2.758 13.961 -12.25 1 89.38 365 GLY B C 1
ATOM 11128 O O . GLY B 1 365 ? -2.852 15.172 -12.062 1 89.38 365 GLY B O 1
ATOM 11129 N N . MET B 1 366 ? -3.678 13.117 -11.906 1 88.12 366 MET B N 1
ATOM 11130 C CA . MET B 1 366 ? -4.914 13.578 -11.281 1 88.12 366 MET B CA 1
ATOM 11131 C C . MET B 1 366 ? -4.785 13.578 -9.758 1 88.12 366 MET B C 1
ATOM 11133 O O . MET B 1 366 ? -5.219 12.641 -9.094 1 88.12 366 MET B O 1
ATOM 11137 N N . PHE B 1 367 ? -4.367 14.656 -9.156 1 92.31 367 PHE B N 1
ATOM 11138 C CA . PHE B 1 367 ? -4.094 14.781 -7.727 1 92.31 367 PHE B CA 1
ATOM 11139 C C . PHE B 1 367 ? -5.293 15.367 -6.992 1 92.31 367 PHE B C 1
ATOM 11141 O O . PHE B 1 367 ? -5.152 15.906 -5.895 1 92.31 367 PHE B O 1
ATOM 11148 N N . GLY B 1 368 ? -6.43 15.266 -7.57 1 87 368 GLY B N 1
ATOM 11149 C CA . GLY B 1 368 ? -7.633 15.867 -7.016 1 87 368 GLY B CA 1
ATOM 11150 C C . GLY B 1 368 ? -8.031 17.156 -7.707 1 87 368 GLY B C 1
ATOM 11151 O O . GLY B 1 368 ? -7.277 17.688 -8.531 1 87 368 GLY B O 1
ATOM 11152 N N . THR B 1 369 ? -9.289 17.594 -7.461 1 86.12 369 THR B N 1
ATOM 11153 C CA . THR B 1 369 ? -9.789 18.797 -8.102 1 86.12 369 THR B CA 1
ATOM 11154 C C . THR B 1 369 ? -10.617 19.625 -7.125 1 86.12 369 THR B C 1
ATOM 11156 O O . THR B 1 369 ? -10.992 19.141 -6.055 1 86.12 369 THR B O 1
ATOM 11159 N N . ARG B 1 370 ? -10.797 20.797 -7.543 1 89.25 370 ARG B N 1
ATOM 11160 C CA . ARG B 1 370 ? -11.633 21.703 -6.762 1 89.25 370 ARG B CA 1
ATOM 11161 C C . ARG B 1 370 ? -13.078 21.234 -6.734 1 89.25 370 ARG B C 1
ATOM 11163 O O . ARG B 1 370 ? -13.852 21.625 -5.863 1 89.25 370 ARG B O 1
ATOM 11170 N N . LEU B 1 371 ? -13.461 20.359 -7.617 1 86.25 371 LEU B N 1
ATOM 11171 C CA . LEU B 1 371 ? -14.836 19.859 -7.691 1 86.25 371 LEU B CA 1
ATOM 11172 C C . LEU B 1 371 ? -15.164 19 -6.484 1 86.25 371 LEU B C 1
ATOM 11174 O O . LEU B 1 371 ? -16.156 19.234 -5.797 1 86.25 371 LEU B O 1
ATOM 11178 N N . SER B 1 372 ? -14.312 17.984 -6.285 1 86.19 372 SER B N 1
ATOM 11179 C CA . SER B 1 372 ? -14.641 16.984 -5.273 1 86.19 372 SER B CA 1
ATOM 11180 C C . SER B 1 372 ? -13.648 17.031 -4.113 1 86.19 372 SER B C 1
ATOM 11182 O O . SER B 1 372 ? -13.773 16.266 -3.154 1 86.19 372 SER B O 1
ATOM 11184 N N . GLY B 1 373 ? -12.734 17.797 -4.164 1 86.75 373 GLY B N 1
ATOM 11185 C CA . GLY B 1 373 ? -11.883 18.016 -3.006 1 86.75 373 GLY B CA 1
ATOM 11186 C C . GLY B 1 373 ? -10.578 17.25 -3.059 1 86.75 373 GLY B C 1
ATOM 11187 O O . GLY B 1 373 ? -10.18 16.766 -4.121 1 86.75 373 GLY B O 1
ATOM 11188 N N . ARG B 1 374 ? -9.93 17.141 -1.896 1 86.12 374 ARG B N 1
ATOM 11189 C CA . ARG B 1 374 ? -8.547 16.688 -1.771 1 86.12 374 ARG B CA 1
ATOM 11190 C C . ARG B 1 374 ? -8.445 15.172 -1.938 1 86.12 374 ARG B C 1
ATOM 11192 O O . ARG B 1 374 ? -7.43 14.664 -2.41 1 86.12 374 ARG B O 1
ATOM 11199 N N . ASP B 1 375 ? -9.484 14.484 -1.641 1 87.19 375 ASP B N 1
ATOM 11200 C CA . ASP B 1 375 ? -9.391 13.031 -1.594 1 87.19 375 ASP B CA 1
ATOM 11201 C C . ASP B 1 375 ? -9.883 12.406 -2.895 1 87.19 375 ASP B C 1
ATOM 11203 O O . ASP B 1 375 ? -9.961 11.18 -3.012 1 87.19 375 ASP B O 1
ATOM 11207 N N . SER B 1 376 ? -10.133 13.188 -3.885 1 85.81 376 SER B N 1
ATOM 11208 C CA . SER B 1 376 ? -10.617 12.68 -5.164 1 85.81 376 SER B CA 1
ATOM 11209 C C . SER B 1 376 ? -9.461 12.375 -6.113 1 85.81 376 SER B C 1
ATOM 11211 O O . SER B 1 376 ? -9.648 12.32 -7.328 1 85.81 376 SER B O 1
ATOM 11213 N N . HIS B 1 377 ? -8.336 12.25 -5.648 1 89.56 377 HIS B N 1
ATOM 11214 C CA . HIS B 1 377 ? -7.168 11.961 -6.469 1 89.56 377 HIS B CA 1
ATOM 11215 C C . HIS B 1 377 ? -7.199 10.531 -6.992 1 89.56 377 HIS B C 1
ATOM 11217 O O . HIS B 1 377 ? -7.922 9.688 -6.461 1 89.56 377 HIS B O 1
ATOM 11223 N N . ALA B 1 378 ? -6.457 10.312 -8.055 1 87.62 378 ALA B N 1
ATOM 11224 C CA . ALA B 1 378 ? -6.312 8.977 -8.609 1 87.62 378 ALA B CA 1
ATOM 11225 C C . ALA B 1 378 ? -5.465 8.086 -7.703 1 87.62 378 ALA B C 1
ATOM 11227 O O . ALA B 1 378 ? -4.793 8.586 -6.797 1 87.62 378 ALA B O 1
ATOM 11228 N N . SER B 1 379 ? -5.57 6.812 -7.965 1 85.06 379 SER B N 1
ATOM 11229 C CA . SER B 1 379 ? -4.809 5.863 -7.16 1 85.06 379 SER B CA 1
ATOM 11230 C C . SER B 1 379 ? -3.307 6.098 -7.297 1 85.06 379 SER B C 1
ATOM 11232 O O . SER B 1 379 ? -2.838 6.555 -8.344 1 85.06 379 SER B O 1
ATOM 11234 N N . ALA B 1 380 ? -2.578 5.738 -6.266 1 88.62 380 ALA B N 1
ATOM 11235 C CA . ALA B 1 380 ? -1.142 5.988 -6.18 1 88.62 380 ALA B CA 1
ATOM 11236 C C . ALA B 1 380 ? -0.39 5.266 -7.293 1 88.62 380 ALA B C 1
ATOM 11238 O O . ALA B 1 380 ? 0.708 5.676 -7.676 1 88.62 380 ALA B O 1
ATOM 11239 N N . ARG B 1 381 ? -0.903 4.262 -7.852 1 79.94 381 ARG B N 1
ATOM 11240 C CA . ARG B 1 381 ? -0.228 3.48 -8.883 1 79.94 381 ARG B CA 1
ATOM 11241 C C . ARG B 1 381 ? -0.289 4.191 -10.234 1 79.94 381 ARG B C 1
ATOM 11243 O O . ARG B 1 381 ? 0.483 3.875 -11.141 1 79.94 381 ARG B O 1
ATOM 11250 N N . TYR B 1 382 ? -1.181 5.211 -10.32 1 81.94 382 TYR B N 1
ATOM 11251 C CA . TYR B 1 382 ? -1.373 5.852 -11.617 1 81.94 382 TYR B CA 1
ATOM 11252 C C . TYR B 1 382 ? -0.697 7.215 -11.656 1 81.94 382 TYR B C 1
ATOM 11254 O O . TYR B 1 382 ? -0.344 7.711 -12.734 1 81.94 382 TYR B O 1
ATOM 11262 N N . ILE B 1 383 ? -0.53 7.793 -10.594 1 90.38 383 ILE B N 1
ATOM 11263 C CA . ILE B 1 383 ? -0.062 9.172 -10.594 1 90.38 383 ILE B CA 1
ATOM 11264 C C . ILE B 1 383 ? 1.439 9.211 -10.312 1 90.38 383 ILE B C 1
ATOM 11266 O O . ILE B 1 383 ? 1.981 8.305 -9.68 1 90.38 383 ILE B O 1
ATOM 11270 N N . HIS B 1 384 ? 2.07 10.266 -10.82 1 91.06 384 HIS B N 1
ATOM 11271 C CA . HIS B 1 384 ? 3.506 10.477 -10.672 1 91.06 384 HIS B CA 1
ATOM 11272 C C . HIS B 1 384 ? 3.801 11.812 -9.992 1 91.06 384 HIS B C 1
ATOM 11274 O O . HIS B 1 384 ? 2.939 12.695 -9.945 1 91.06 384 HIS B O 1
ATOM 11280 N N . THR B 1 385 ? 4.934 11.875 -9.344 1 94.12 385 THR B N 1
ATOM 11281 C CA . THR B 1 385 ? 5.34 13.117 -8.703 1 94.12 385 THR B CA 1
ATOM 11282 C C . THR B 1 385 ? 6.848 13.32 -8.812 1 94.12 385 THR B C 1
ATOM 11284 O O . THR B 1 385 ? 7.559 12.453 -9.328 1 94.12 385 THR B O 1
ATOM 11287 N N . GLU B 1 386 ? 7.312 14.453 -8.578 1 93.94 386 GLU B N 1
ATOM 11288 C CA . GLU B 1 386 ? 8.719 14.852 -8.492 1 93.94 386 GLU B CA 1
ATOM 11289 C C . GLU B 1 386 ? 8.898 16.031 -7.543 1 93.94 386 GLU B C 1
ATOM 11291 O O . GLU B 1 386 ? 7.93 16.703 -7.184 1 93.94 386 GLU B O 1
ATOM 11296 N N . THR B 1 387 ? 10.109 16.219 -7.082 1 93.88 387 THR B N 1
ATOM 11297 C CA . THR B 1 387 ? 10.398 17.328 -6.191 1 93.88 387 THR B CA 1
ATOM 11298 C C . THR B 1 387 ? 10.188 18.656 -6.902 1 93.88 387 THR B C 1
ATOM 11300 O O . THR B 1 387 ? 10.617 18.828 -8.047 1 93.88 387 THR B O 1
ATOM 11303 N N . SER B 1 388 ? 9.422 19.578 -6.199 1 93.06 388 SER B N 1
ATOM 11304 C CA . SER B 1 388 ? 9.266 20.922 -6.75 1 93.06 388 SER B CA 1
ATOM 11305 C C . SER B 1 388 ? 10.609 21.641 -6.855 1 93.06 388 SER B C 1
ATOM 11307 O O . SER B 1 388 ? 11.453 21.516 -5.973 1 93.06 388 SER B O 1
ATOM 11309 N N . PRO B 1 389 ? 10.844 22.344 -7.887 1 89.75 389 PRO B N 1
ATOM 11310 C CA . PRO B 1 389 ? 12.133 23.016 -8.078 1 89.75 389 PRO B CA 1
ATOM 11311 C C . PRO B 1 389 ? 12.422 24.062 -7.012 1 89.75 389 PRO B C 1
ATOM 11313 O O . PRO B 1 389 ? 13.586 24.375 -6.75 1 89.75 389 PRO B O 1
ATOM 11316 N N . LEU B 1 390 ? 11.406 24.609 -6.336 1 93.88 390 LEU B N 1
ATOM 11317 C CA . LEU B 1 390 ? 11.594 25.672 -5.352 1 93.88 390 LEU B CA 1
ATOM 11318 C C . LEU B 1 390 ? 12.078 25.109 -4.023 1 93.88 390 LEU B C 1
ATOM 11320 O O . LEU B 1 390 ? 12.539 25.844 -3.154 1 93.88 390 LEU B O 1
ATOM 11324 N N . VAL B 1 391 ? 12 23.781 -3.867 1 94.31 391 VAL B N 1
ATOM 11325 C CA . VAL B 1 391 ? 12.352 23.141 -2.604 1 94.31 391 VAL B CA 1
ATOM 11326 C C . VAL B 1 391 ? 13.812 23.422 -2.271 1 94.31 391 VAL B C 1
ATOM 11328 O O . VAL B 1 391 ? 14.164 23.641 -1.111 1 94.31 391 VAL B O 1
ATOM 11331 N N . LYS B 1 392 ? 14.68 23.453 -3.289 1 92.75 392 LYS B N 1
ATOM 11332 C CA . LYS B 1 392 ? 16.109 23.688 -3.076 1 92.75 392 LYS B CA 1
ATOM 11333 C C . LYS B 1 392 ? 16.359 25.078 -2.504 1 92.75 392 LYS B C 1
ATOM 11335 O O . LYS B 1 392 ? 17.328 25.297 -1.773 1 92.75 392 LYS B O 1
ATOM 11340 N N . GLU B 1 393 ? 15.422 26 -2.812 1 95.75 393 GLU B N 1
ATOM 11341 C CA . GLU B 1 393 ? 15.57 27.375 -2.338 1 95.75 393 GLU B CA 1
ATOM 11342 C C . GLU B 1 393 ? 14.969 27.547 -0.946 1 95.75 393 GLU B C 1
ATOM 11344 O O . GLU B 1 393 ? 15.281 28.516 -0.245 1 95.75 393 GLU B O 1
ATOM 11349 N N . ILE B 1 394 ? 14.117 26.672 -0.564 1 96.69 394 ILE B N 1
ATOM 11350 C CA . ILE B 1 394 ? 13.461 26.75 0.734 1 96.69 394 ILE B CA 1
ATOM 11351 C C . ILE B 1 394 ? 14.305 26.031 1.783 1 96.69 394 ILE B C 1
ATOM 11353 O O . ILE B 1 394 ? 14.477 26.516 2.898 1 96.69 394 ILE B O 1
ATOM 11357 N N . PHE B 1 395 ? 14.719 24.844 1.403 1 96.5 395 PHE B N 1
ATOM 11358 C CA . PHE B 1 395 ? 15.578 24.016 2.252 1 96.5 395 PHE B CA 1
ATOM 11359 C C . PHE B 1 395 ? 16.984 23.953 1.684 1 96.5 395 PHE B C 1
ATOM 11361 O O . PHE B 1 395 ? 17.25 23.188 0.752 1 96.5 395 PHE B O 1
ATOM 11368 N N . LYS B 1 396 ? 17.844 24.594 2.33 1 94.88 396 LYS B N 1
ATOM 11369 C CA . LYS B 1 396 ? 19.188 24.734 1.782 1 94.88 396 LYS B CA 1
ATOM 11370 C C . LYS B 1 396 ? 20.016 23.484 2.043 1 94.88 396 LYS B C 1
ATOM 11372 O O . LYS B 1 396 ? 19.953 22.891 3.125 1 94.88 396 LYS B O 1
ATOM 11377 N N . LYS B 1 397 ? 20.812 23.094 1.068 1 91.25 397 LYS B N 1
ATOM 11378 C CA . LYS B 1 397 ? 21.672 21.906 1.14 1 91.25 397 LYS B CA 1
ATOM 11379 C C . LYS B 1 397 ? 22.656 22 2.299 1 91.25 397 LYS B C 1
ATOM 11381 O O . LYS B 1 397 ? 22.953 21 2.953 1 91.25 397 LYS B O 1
ATOM 11386 N N . ASP B 1 398 ? 23.078 23.156 2.584 1 92.06 398 ASP B N 1
ATOM 11387 C CA . ASP B 1 398 ? 24.109 23.359 3.6 1 92.06 398 ASP B CA 1
ATOM 11388 C C . ASP B 1 398 ? 23.531 23.203 5.004 1 92.06 398 ASP B C 1
ATOM 11390 O O . ASP B 1 398 ? 24.281 23.078 5.977 1 92.06 398 ASP B O 1
ATOM 11394 N N . ASP B 1 399 ? 22.25 23.234 5.113 1 94.5 399 ASP B N 1
ATOM 11395 C CA . ASP B 1 399 ? 21.625 23.062 6.422 1 94.5 399 ASP B CA 1
ATOM 11396 C C . ASP B 1 399 ? 21.594 21.594 6.836 1 94.5 399 ASP B C 1
ATOM 11398 O O . ASP B 1 399 ? 21.422 21.281 8.016 1 94.5 399 ASP B O 1
ATOM 11402 N N . VAL B 1 400 ? 21.75 20.625 5.969 1 90.5 400 VAL B N 1
ATOM 11403 C CA . VAL B 1 400 ? 21.578 19.203 6.203 1 90.5 400 VAL B CA 1
ATOM 11404 C C . VAL B 1 400 ? 22.547 18.734 7.281 1 90.5 400 VAL B C 1
ATOM 11406 O O . VAL B 1 400 ? 22.188 17.938 8.148 1 90.5 400 VAL B O 1
ATOM 11409 N N . ASP B 1 401 ? 23.688 19.281 7.34 1 88.56 401 ASP B N 1
ATOM 11410 C CA . ASP B 1 401 ? 24.75 18.812 8.242 1 88.56 401 ASP B CA 1
ATOM 11411 C C . ASP B 1 401 ? 24.516 19.328 9.664 1 88.56 401 ASP B C 1
ATOM 11413 O O . ASP B 1 401 ? 25.078 18.797 10.617 1 88.56 401 ASP B O 1
ATOM 11417 N N . ILE B 1 402 ? 23.734 20.344 9.766 1 93.62 402 ILE B N 1
ATOM 11418 C CA . ILE B 1 402 ? 23.609 20.953 11.086 1 93.62 402 ILE B CA 1
ATOM 11419 C C . ILE B 1 402 ? 22.297 20.5 11.727 1 93.62 402 ILE B C 1
ATOM 11421 O O . ILE B 1 402 ? 22.016 20.844 12.883 1 93.62 402 ILE B O 1
ATOM 11425 N N . LEU B 1 403 ? 21.5 19.797 10.992 1 93.06 403 LEU B N 1
ATOM 11426 C CA . LEU B 1 403 ? 20.234 19.328 11.531 1 93.06 403 LEU B CA 1
ATOM 11427 C C . LEU B 1 403 ? 20.453 18.188 12.523 1 93.06 403 LEU B C 1
ATOM 11429 O O . LEU B 1 403 ? 21.422 17.438 12.398 1 93.06 403 LEU B O 1
ATOM 11433 N N . GLU B 1 404 ? 19.609 18.141 13.438 1 90.44 404 GLU B N 1
ATOM 11434 C CA . GLU B 1 404 ? 19.703 17.078 14.43 1 90.44 404 GLU B CA 1
ATOM 11435 C C . GLU B 1 404 ? 19.25 15.734 13.844 1 90.44 404 GLU B C 1
ATOM 11437 O O . GLU B 1 404 ? 18.078 15.562 13.5 1 90.44 404 GLU B O 1
ATOM 11442 N N . LYS B 1 405 ? 20.172 14.82 13.906 1 89 405 LYS B N 1
ATOM 11443 C CA . LYS B 1 405 ? 19.922 13.508 13.305 1 89 405 LYS B CA 1
ATOM 11444 C C . LYS B 1 405 ? 19.125 12.617 14.258 1 89 405 LYS B C 1
ATOM 11446 O O . LYS B 1 405 ? 19.203 12.781 15.484 1 89 405 LYS B O 1
ATOM 11451 N N . GLN B 1 406 ? 18.281 11.805 13.688 1 88.56 406 GLN B N 1
ATOM 11452 C CA . GLN B 1 406 ? 17.531 10.805 14.43 1 88.56 406 GLN B CA 1
ATOM 11453 C C . GLN B 1 406 ? 17.812 9.398 13.906 1 88.56 406 GLN B C 1
ATOM 11455 O O . GLN B 1 406 ? 18.125 9.227 12.727 1 88.56 406 GLN B O 1
ATOM 11460 N N . PHE B 1 407 ? 17.781 8.398 14.836 1 80.38 407 PHE B N 1
ATOM 11461 C CA . PHE B 1 407 ? 18.062 7.016 14.461 1 80.38 407 PHE B CA 1
ATOM 11462 C C . PHE B 1 407 ? 16.984 6.078 15.008 1 80.38 407 PHE B C 1
ATOM 11464 O O . PHE B 1 407 ? 16.469 6.289 16.109 1 80.38 407 PHE B O 1
ATOM 11471 N N . GLU B 1 408 ? 16.594 5.18 14.25 1 75.88 408 GLU B N 1
ATOM 11472 C CA . GLU B 1 408 ? 15.711 4.09 14.664 1 75.88 408 GLU B CA 1
ATOM 11473 C C . GLU B 1 408 ? 16.281 2.736 14.25 1 75.88 408 GLU B C 1
ATOM 11475 O O . GLU B 1 408 ? 16.531 2.502 13.07 1 75.88 408 GLU B O 1
ATOM 11480 N N . ASP B 1 409 ? 16.5 1.838 15.172 1 66.62 409 ASP B N 1
ATOM 11481 C CA . ASP B 1 409 ? 17.062 0.507 14.945 1 66.62 409 ASP B CA 1
ATOM 11482 C C . ASP B 1 409 ? 18.375 0.586 14.18 1 66.62 409 ASP B C 1
ATOM 11484 O O . ASP B 1 409 ? 18.594 -0.151 13.219 1 66.62 409 ASP B O 1
ATOM 11488 N N . GLY B 1 410 ? 19.125 1.681 14.438 1 68.19 410 GLY B N 1
ATOM 11489 C CA . GLY B 1 410 ? 20.453 1.831 13.844 1 68.19 410 GLY B CA 1
ATOM 11490 C C . GLY B 1 410 ? 20.422 2.518 12.492 1 68.19 410 GLY B C 1
ATOM 11491 O O . GLY B 1 410 ? 21.469 2.854 11.938 1 68.19 410 GLY B O 1
ATOM 11492 N N . GLN B 1 411 ? 19.297 2.719 11.969 1 76.12 411 GLN B N 1
ATOM 11493 C CA . GLN B 1 411 ? 19.172 3.385 10.68 1 76.12 411 GLN B CA 1
ATOM 11494 C C . GLN B 1 411 ? 18.859 4.867 10.852 1 76.12 411 GLN B C 1
ATOM 11496 O O . GLN B 1 411 ? 18.047 5.238 11.703 1 76.12 411 GLN B O 1
ATOM 11501 N N . GLU B 1 412 ? 19.625 5.648 10.078 1 86.88 412 GLU B N 1
ATOM 11502 C CA . GLU B 1 412 ? 19.344 7.078 10.094 1 86.88 412 GLU B CA 1
ATOM 11503 C C . GLU B 1 412 ? 18 7.383 9.438 1 86.88 412 GLU B C 1
ATOM 11505 O O . GLU B 1 412 ? 17.688 6.852 8.367 1 86.88 412 GLU B O 1
ATOM 11510 N N . ILE B 1 413 ? 17.188 8.117 10.141 1 92 413 ILE B N 1
ATOM 11511 C CA . ILE B 1 413 ? 15.875 8.5 9.625 1 92 413 ILE B CA 1
ATOM 11512 C C . ILE B 1 413 ? 15.812 10.016 9.453 1 92 413 ILE B C 1
ATOM 11514 O O . ILE B 1 413 ? 16.844 10.68 9.352 1 92 413 ILE B O 1
ATOM 11518 N N . GLU B 1 414 ? 14.641 10.664 9.273 1 94 414 GLU B N 1
ATOM 11519 C CA . GLU B 1 414 ? 14.5 12.102 9.078 1 94 414 GLU B CA 1
ATOM 11520 C C . GLU B 1 414 ? 14.969 12.875 10.305 1 94 414 GLU B C 1
ATOM 11522 O O . GLU B 1 414 ? 14.891 12.375 11.43 1 94 414 GLU B O 1
ATOM 11527 N N . PRO B 1 415 ? 15.453 14 10.125 1 93.88 415 PRO B N 1
ATOM 11528 C CA . PRO B 1 415 ? 15.891 14.805 11.266 1 93.88 415 PRO B CA 1
ATOM 11529 C C . PRO B 1 415 ? 14.734 15.234 12.164 1 93.88 415 PRO B C 1
ATOM 11531 O O . PRO B 1 415 ? 13.57 15.102 11.773 1 93.88 415 PRO B O 1
ATOM 11534 N N . LYS B 1 416 ? 15.008 15.695 13.297 1 91.31 416 LYS B N 1
ATOM 11535 C CA . LYS B 1 416 ? 13.992 16.156 14.234 1 91.31 416 LYS B CA 1
ATOM 11536 C C . LYS B 1 416 ? 13.156 17.281 13.625 1 91.31 416 LYS B C 1
ATOM 11538 O O . LYS B 1 416 ? 11.953 17.375 13.875 1 91.31 416 LYS B O 1
ATOM 11543 N N . SER B 1 417 ? 13.859 18.109 12.914 1 93 417 SER B N 1
ATOM 11544 C CA . SER B 1 417 ? 13.211 19.203 12.18 1 93 417 SER B CA 1
ATOM 11545 C C . SER B 1 417 ? 14.078 19.672 11.016 1 93 417 SER B C 1
ATOM 11547 O O . SER B 1 417 ? 15.305 19.562 11.062 1 93 417 SER B O 1
ATOM 11549 N N . PHE B 1 418 ? 13.398 20.078 10.016 1 95.75 418 PHE B N 1
ATOM 11550 C CA . PHE B 1 418 ? 14.102 20.828 8.984 1 95.75 418 PHE B CA 1
ATOM 11551 C C . PHE B 1 418 ? 14.117 22.312 9.32 1 95.75 418 PHE B C 1
ATOM 11553 O O . PHE B 1 418 ? 13.578 22.734 10.344 1 95.75 418 PHE B O 1
ATOM 11560 N N . ALA B 1 419 ? 14.82 23.078 8.539 1 96.06 419 ALA B N 1
ATOM 11561 C CA . ALA B 1 419 ? 14.953 24.5 8.828 1 96.06 419 ALA B CA 1
ATOM 11562 C C . ALA B 1 419 ? 14.781 25.344 7.562 1 96.06 419 ALA B C 1
ATOM 11564 O O . ALA B 1 419 ? 15.758 25.859 7.012 1 96.06 419 ALA B O 1
ATOM 11565 N N . PRO B 1 420 ? 13.547 25.578 7.125 1 97.5 420 PRO B N 1
ATOM 11566 C CA . PRO B 1 420 ? 13.32 26.391 5.934 1 97.5 420 PRO B CA 1
ATOM 11567 C C . PRO B 1 420 ? 13.758 27.844 6.121 1 97.5 420 PRO B C 1
ATOM 11569 O O . PRO B 1 420 ? 13.938 28.297 7.254 1 97.5 420 PRO B O 1
ATOM 11572 N N . VAL B 1 421 ? 13.875 28.578 5.039 1 98.06 421 VAL B N 1
ATOM 11573 C CA . VAL B 1 421 ? 14.422 29.938 5.082 1 98.06 421 VAL B CA 1
ATOM 11574 C C . VAL B 1 421 ? 13.328 30.922 5.527 1 98.06 421 VAL B C 1
ATOM 11576 O O . VAL B 1 421 ? 13.633 32.031 5.969 1 98.06 421 VAL B O 1
ATOM 11579 N N . PHE B 1 422 ? 12.078 30.562 5.488 1 98.25 422 PHE B N 1
ATOM 11580 C CA . PHE B 1 422 ? 10.945 31.344 5.953 1 98.25 422 PHE B CA 1
ATOM 11581 C C . PHE B 1 422 ? 9.875 30.438 6.562 1 98.25 422 PHE B C 1
ATOM 11583 O O . PHE B 1 422 ? 9.938 29.219 6.426 1 98.25 422 PHE B O 1
ATOM 11590 N N . PRO B 1 423 ? 8.938 31 7.328 1 97.5 423 PRO B N 1
ATOM 11591 C CA . PRO B 1 423 ? 7.949 30.141 7.996 1 97.5 423 PRO B CA 1
ATOM 11592 C C . PRO B 1 423 ? 6.945 29.531 7.023 1 97.5 423 PRO B C 1
ATOM 11594 O O . PRO B 1 423 ? 5.863 30.078 6.816 1 97.5 423 PRO B O 1
ATOM 11597 N N . LEU B 1 424 ? 7.215 28.328 6.609 1 97.19 424 LEU B N 1
ATOM 11598 C CA . LEU B 1 424 ? 6.371 27.578 5.684 1 97.19 424 LEU B CA 1
ATOM 11599 C C . LEU B 1 424 ? 4.996 27.312 6.289 1 97.19 424 LEU B C 1
ATOM 11601 O O . LEU B 1 424 ? 4.012 27.156 5.562 1 97.19 424 LEU B O 1
ATOM 11605 N N . VAL B 1 425 ? 4.902 27.328 7.641 1 96.25 425 VAL B N 1
ATOM 11606 C CA . VAL B 1 425 ? 3.668 27.047 8.367 1 96.25 425 VAL B CA 1
ATOM 11607 C C . VAL B 1 425 ? 2.613 28.109 8.016 1 96.25 425 VAL B C 1
ATOM 11609 O O . VAL B 1 425 ? 1.417 27.797 7.988 1 96.25 425 VAL B O 1
ATOM 11612 N N . LEU B 1 426 ? 3.043 29.297 7.715 1 96.94 426 LEU B N 1
ATOM 11613 C CA . LEU B 1 426 ? 2.123 30.359 7.34 1 96.94 426 LEU B CA 1
ATOM 11614 C C . LEU B 1 426 ? 1.763 30.281 5.859 1 96.94 426 LEU B C 1
ATOM 11616 O O . LEU B 1 426 ? 0.644 30.625 5.469 1 96.94 426 LEU B O 1
ATOM 11620 N N . VAL B 1 427 ? 2.662 29.828 5.059 1 97.81 427 VAL B N 1
ATOM 11621 C CA . VAL B 1 427 ? 2.465 29.828 3.613 1 97.81 427 VAL B CA 1
ATOM 11622 C C . VAL B 1 427 ? 1.447 28.75 3.229 1 97.81 427 VAL B C 1
ATOM 11624 O O . VAL B 1 427 ? 0.544 29 2.428 1 97.81 427 VAL B O 1
ATOM 11627 N N . ASN B 1 428 ? 1.611 27.562 3.762 1 96.81 428 ASN B N 1
ATOM 11628 C CA . ASN B 1 428 ? 0.743 26.453 3.375 1 96.81 428 ASN B CA 1
ATOM 11629 C C . ASN B 1 428 ? -0.321 26.188 4.434 1 96.81 428 ASN B C 1
ATOM 11631 O O . ASN B 1 428 ? -1.162 25.297 4.262 1 96.81 428 ASN B O 1
ATOM 11635 N N . GLY B 1 429 ? -0.333 26.906 5.539 1 94.69 429 GLY B N 1
ATOM 11636 C CA . GLY B 1 429 ? -1.338 26.719 6.574 1 94.69 429 GLY B CA 1
ATOM 11637 C C . GLY B 1 429 ? -1.229 25.375 7.27 1 94.69 429 GLY B C 1
ATOM 11638 O O . GLY B 1 429 ? -0.317 24.594 6.988 1 94.69 429 GLY B O 1
ATOM 11639 N N . PHE B 1 430 ? -2.064 25.172 8.266 1 94.94 430 PHE B N 1
ATOM 11640 C CA . PHE B 1 430 ? -2.047 23.922 9.008 1 94.94 430 PHE B CA 1
ATOM 11641 C C . PHE B 1 430 ? -3.377 23.688 9.719 1 94.94 430 PHE B C 1
ATOM 11643 O O . PHE B 1 430 ? -4.086 24.641 10.047 1 94.94 430 PHE B O 1
ATOM 11650 N N . LYS B 1 431 ? -3.729 22.484 9.789 1 94.06 431 LYS B N 1
ATOM 11651 C CA . LYS B 1 431 ? -4.887 22.016 10.547 1 94.06 431 LYS B CA 1
ATOM 11652 C C . LYS B 1 431 ? -4.582 20.703 11.258 1 94.06 431 LYS B C 1
ATOM 11654 O O . LYS B 1 431 ? -3.91 19.828 10.703 1 94.06 431 LYS B O 1
ATOM 11659 N N . GLY B 1 432 ? -4.957 20.656 12.531 1 93.56 432 GLY B N 1
ATOM 11660 C CA . GLY B 1 432 ? -4.727 19.438 13.297 1 93.56 432 GLY B CA 1
ATOM 11661 C C . GLY B 1 432 ? -5.555 19.359 14.562 1 93.56 432 GLY B C 1
ATOM 11662 O O . GLY B 1 432 ? -5.898 20.391 15.148 1 93.56 432 GLY B O 1
ATOM 11663 N N . ILE B 1 433 ? -5.867 18.234 14.906 1 91.75 433 ILE B N 1
ATOM 11664 C CA . ILE B 1 433 ? -6.574 17.984 16.156 1 91.75 433 ILE B CA 1
ATOM 11665 C C . ILE B 1 433 ? -5.844 16.906 16.969 1 91.75 433 ILE B C 1
ATOM 11667 O O . ILE B 1 433 ? -5.672 15.781 16.5 1 91.75 433 ILE B O 1
ATOM 11671 N N . GLY B 1 434 ? -5.379 17.281 18.047 1 91.31 434 GLY B N 1
ATOM 11672 C CA . GLY B 1 434 ? -4.77 16.359 19 1 91.31 434 GLY B CA 1
ATOM 11673 C C . GLY B 1 434 ? -5.543 16.266 20.312 1 91.31 434 GLY B C 1
ATOM 11674 O O . GLY B 1 434 ? -6.609 16.859 20.453 1 91.31 434 GLY B O 1
ATOM 11675 N N . THR B 1 435 ? -4.984 15.531 21.266 1 90.94 435 THR B N 1
ATOM 11676 C CA . THR B 1 435 ? -5.637 15.383 22.562 1 90.94 435 THR B CA 1
ATOM 11677 C C . THR B 1 435 ? -5.68 16.719 23.312 1 90.94 435 THR B C 1
ATOM 11679 O O . THR B 1 435 ? -4.637 17.25 23.688 1 90.94 435 THR B O 1
ATOM 11682 N N . GLY B 1 436 ? -6.824 17.234 23.359 1 87.62 436 GLY B N 1
ATOM 11683 C CA . GLY B 1 436 ? -7.023 18.438 24.156 1 87.62 436 GLY B CA 1
ATOM 11684 C C . GLY B 1 436 ? -6.789 19.719 23.375 1 87.62 436 GLY B C 1
ATOM 11685 O O . GLY B 1 436 ? -7.145 20.812 23.828 1 87.62 436 GLY B O 1
ATOM 11686 N N . TRP B 1 437 ? -6.152 19.594 22.203 1 91.75 437 TRP B N 1
ATOM 11687 C CA . TRP B 1 437 ? -5.828 20.797 21.438 1 91.75 437 TRP B CA 1
ATOM 11688 C C . TRP B 1 437 ? -6.301 20.656 20 1 91.75 437 TRP B C 1
ATOM 11690 O O . TRP B 1 437 ? -6.32 19.562 19.438 1 91.75 437 TRP B O 1
ATOM 11700 N N . ALA B 1 438 ? -6.75 21.688 19.469 1 92.31 438 ALA B N 1
ATOM 11701 C CA . ALA B 1 438 ? -7.027 21.844 18.047 1 92.31 438 ALA B CA 1
ATOM 11702 C C . ALA B 1 438 ? -6.328 23.078 17.484 1 92.31 438 ALA B C 1
ATOM 11704 O O . ALA B 1 438 ? -6.18 24.094 18.172 1 92.31 438 ALA B O 1
ATOM 11705 N N . THR B 1 439 ? -5.77 23.016 16.328 1 94.81 439 THR B N 1
ATOM 11706 C CA . THR B 1 439 ? -5.09 24.141 15.711 1 94.81 439 THR B CA 1
ATOM 11707 C C . THR B 1 439 ? -5.559 24.328 14.266 1 94.81 439 THR B C 1
ATOM 11709 O O . THR B 1 439 ? -5.965 23.359 13.609 1 94.81 439 THR B O 1
ATOM 11712 N N . ASP B 1 440 ? -5.695 25.484 13.867 1 94.06 440 ASP B N 1
ATOM 11713 C CA . ASP B 1 440 ? -6.141 25.844 12.523 1 94.06 440 ASP B CA 1
ATOM 11714 C C . ASP B 1 440 ? -5.512 27.156 12.062 1 94.06 440 ASP B C 1
ATOM 11716 O O . ASP B 1 440 ? -5.785 28.219 12.633 1 94.06 440 ASP B O 1
ATOM 11720 N N . GLY B 1 441 ? -4.652 27.156 11.148 1 93.94 441 GLY B N 1
ATOM 11721 C CA . GLY B 1 441 ? -4.023 28.328 10.555 1 93.94 441 GLY B CA 1
ATOM 11722 C C . GLY B 1 441 ? -4.199 28.391 9.047 1 93.94 441 GLY B C 1
ATOM 11723 O O . GLY B 1 441 ? -3.924 27.422 8.336 1 93.94 441 GLY B O 1
ATOM 11724 N N . PRO B 1 442 ? -4.711 29.484 8.516 1 95.06 442 PRO B N 1
ATOM 11725 C CA . PRO B 1 442 ? -4.922 29.625 7.074 1 95.06 442 PRO B CA 1
ATOM 11726 C C . PRO B 1 442 ? -3.621 29.828 6.305 1 95.06 442 PRO B C 1
ATOM 11728 O O . PRO B 1 442 ? -2.547 29.891 6.906 1 95.06 442 PRO B O 1
ATOM 11731 N N . ASN B 1 443 ? -3.756 29.922 4.945 1 96.75 443 ASN B N 1
ATOM 11732 C CA . ASN B 1 443 ? -2.607 30.156 4.082 1 96.75 443 ASN B CA 1
ATOM 11733 C C . ASN B 1 443 ? -2.34 31.656 3.914 1 96.75 443 ASN B C 1
ATOM 11735 O O . ASN B 1 443 ? -3.264 32.469 3.996 1 96.75 443 ASN B O 1
ATOM 11739 N N . TYR B 1 444 ? -1.159 31.984 3.738 1 96.81 444 TYR B N 1
ATOM 11740 C CA . TYR B 1 444 ? -0.759 33.344 3.43 1 96.81 444 TYR B CA 1
ATOM 11741 C C . TYR B 1 444 ? 0.118 33.406 2.184 1 96.81 444 TYR B C 1
ATOM 11743 O O . TYR B 1 444 ? 0.703 32.375 1.792 1 96.81 444 TYR B O 1
ATOM 11751 N N . ASP B 1 445 ? 0.208 34.5 1.582 1 96.38 445 ASP B N 1
ATOM 11752 C CA . ASP B 1 445 ? 0.993 34.719 0.367 1 96.38 445 ASP B CA 1
ATOM 11753 C C . ASP B 1 445 ? 2.488 34.594 0.655 1 96.38 445 ASP B C 1
ATOM 11755 O O . ASP B 1 445 ? 3.008 35.281 1.539 1 96.38 445 ASP B O 1
ATOM 11759 N N . PRO B 1 446 ? 3.199 33.75 -0.103 1 97 446 PRO B N 1
ATOM 11760 C CA . PRO B 1 446 ? 4.621 33.531 0.169 1 97 446 PRO B CA 1
ATOM 11761 C C . PRO B 1 446 ? 5.438 34.812 0.099 1 97 446 PRO B C 1
ATOM 11763 O O . PRO B 1 446 ? 6.34 35.031 0.913 1 97 446 PRO B O 1
ATOM 11766 N N . VAL B 1 447 ? 5.125 35.656 -0.863 1 96.81 447 VAL B N 1
ATOM 11767 C CA . VAL B 1 447 ? 5.875 36.906 -1.045 1 96.81 447 VAL B CA 1
ATOM 11768 C C . VAL B 1 447 ? 5.637 37.844 0.143 1 96.81 447 VAL B C 1
ATOM 11770 O O . VAL B 1 447 ? 6.578 38.438 0.663 1 96.81 447 VAL B O 1
ATOM 11773 N N . GLU B 1 448 ? 4.41 37.906 0.58 1 96.56 448 GLU B N 1
ATOM 11774 C CA . GLU B 1 448 ? 4.082 38.75 1.724 1 96.56 448 GLU B CA 1
ATOM 11775 C C . GLU B 1 448 ? 4.75 38.25 2.998 1 96.56 448 GLU B C 1
ATOM 11777 O O . GLU B 1 448 ? 5.223 39.031 3.814 1 96.56 448 GLU B O 1
ATOM 11782 N N . VAL B 1 449 ? 4.773 37 3.186 1 97.69 449 VAL B N 1
ATOM 11783 C CA . VAL B 1 449 ? 5.383 36.375 4.363 1 97.69 449 VAL B CA 1
ATOM 11784 C C . VAL B 1 449 ? 6.887 36.656 4.371 1 97.69 449 VAL B C 1
ATOM 11786 O O . VAL B 1 449 ? 7.445 37.031 5.406 1 97.69 449 VAL B O 1
ATOM 11789 N N . VAL B 1 450 ? 7.539 36.438 3.217 1 98.12 450 VAL B N 1
ATOM 11790 C CA . VAL B 1 450 ? 8.977 36.656 3.105 1 98.12 450 VAL B CA 1
ATOM 11791 C C . VAL B 1 450 ? 9.297 38.125 3.381 1 98.12 450 VAL B C 1
ATOM 11793 O O . VAL B 1 450 ? 10.258 38.438 4.094 1 98.12 450 VAL B O 1
ATOM 11796 N N . ASN B 1 451 ? 8.484 39.031 2.867 1 97 451 ASN B N 1
ATOM 11797 C CA . ASN B 1 451 ? 8.703 40.438 3.086 1 97 451 ASN B CA 1
ATOM 11798 C C . ASN B 1 451 ? 8.516 40.812 4.551 1 97 451 ASN B C 1
ATOM 11800 O O . ASN B 1 451 ? 9.25 41.656 5.082 1 97 451 ASN B O 1
ATOM 11804 N N . ALA B 1 452 ? 7.504 40.281 5.125 1 97.25 452 ALA B N 1
ATOM 11805 C CA . ALA B 1 452 ? 7.289 40.531 6.551 1 97.25 452 ALA B CA 1
ATOM 11806 C C . ALA B 1 452 ? 8.484 40.031 7.371 1 97.25 452 ALA B C 1
ATOM 11808 O O . ALA B 1 452 ? 8.883 40.688 8.344 1 97.25 452 ALA B O 1
ATOM 11809 N N . LEU B 1 453 ? 9.031 38.875 7.043 1 97.75 453 LEU B N 1
ATOM 11810 C CA . LEU B 1 453 ? 10.188 38.312 7.738 1 97.75 453 LEU B CA 1
ATOM 11811 C C . LEU B 1 453 ? 11.414 39.219 7.539 1 97.75 453 LEU B C 1
ATOM 11813 O O . LEU B 1 453 ? 12.203 39.406 8.469 1 97.75 453 LEU B O 1
ATOM 11817 N N . LYS B 1 454 ? 11.641 39.719 6.309 1 97.44 454 LYS B N 1
ATOM 11818 C CA . LYS B 1 454 ? 12.75 40.625 6.039 1 97.44 454 LYS B CA 1
ATOM 11819 C C . LYS B 1 454 ? 12.695 41.844 6.941 1 97.44 454 LYS B C 1
ATOM 11821 O O . LYS B 1 454 ? 13.719 42.312 7.441 1 97.44 454 LYS B O 1
ATOM 11826 N N . LYS B 1 455 ? 11.484 42.344 7.156 1 96.12 455 LYS B N 1
ATOM 11827 C CA . LYS B 1 455 ? 11.305 43.469 8.055 1 96.12 455 LYS B CA 1
ATOM 11828 C C . LYS B 1 455 ? 11.672 43.094 9.492 1 96.12 455 LYS B C 1
ATOM 11830 O O . LYS B 1 455 ? 12.32 43.875 10.195 1 96.12 455 LYS B O 1
ATOM 11835 N N . ALA B 1 456 ? 11.258 41.969 9.883 1 95.38 456 ALA B N 1
ATOM 11836 C CA . ALA B 1 456 ? 11.602 41.5 11.219 1 95.38 456 ALA B CA 1
ATOM 11837 C C . ALA B 1 456 ? 13.109 41.375 11.398 1 95.38 456 ALA B C 1
ATOM 11839 O O . ALA B 1 456 ? 13.648 41.719 12.445 1 95.38 456 ALA B O 1
ATOM 11840 N N . ILE B 1 457 ? 13.789 40.781 10.414 1 96.19 457 ILE B N 1
ATOM 11841 C CA . ILE B 1 457 ? 15.234 40.594 10.453 1 96.19 457 ILE B CA 1
ATOM 11842 C C . ILE B 1 457 ? 15.93 41.969 10.586 1 96.19 457 ILE B C 1
ATOM 11844 O O . ILE B 1 457 ? 16.938 42.094 11.281 1 96.19 457 ILE B O 1
ATOM 11848 N N . LYS B 1 458 ? 15.289 42.969 9.977 1 94.12 458 LYS B N 1
ATOM 11849 C CA . LYS B 1 458 ? 15.844 44.344 10.031 1 94.12 458 LYS B CA 1
ATOM 11850 C C . LYS B 1 458 ? 15.445 45.031 11.32 1 94.12 458 LYS B C 1
ATOM 11852 O O . LYS B 1 458 ? 15.766 46.219 11.516 1 94.12 458 LYS B O 1
ATOM 11857 N N . GLY B 1 459 ? 14.68 44.375 12.133 1 91.25 459 GLY B N 1
ATOM 11858 C CA . GLY B 1 459 ? 14.297 44.906 13.422 1 91.25 459 GLY B CA 1
ATOM 11859 C C . GLY B 1 459 ? 13 45.719 13.375 1 91.25 459 GLY B C 1
ATOM 11860 O O . GLY B 1 459 ? 12.664 46.438 14.32 1 91.25 459 GLY B O 1
ATOM 11861 N N . GLU B 1 460 ? 12.297 45.594 12.25 1 92.38 460 GLU B N 1
ATOM 11862 C CA . GLU B 1 460 ? 11.016 46.281 12.102 1 92.38 460 GLU B CA 1
ATOM 11863 C C . GLU B 1 460 ? 9.859 45.375 12.508 1 92.38 460 GLU B C 1
ATOM 11865 O O . GLU B 1 460 ? 10.023 44.156 12.609 1 92.38 460 GLU B O 1
ATOM 11870 N N . THR B 1 461 ? 8.805 46.062 12.82 1 89.81 461 THR B N 1
ATOM 11871 C CA . THR B 1 461 ? 7.629 45.281 13.18 1 89.81 461 THR B CA 1
ATOM 11872 C C . THR B 1 461 ? 6.996 44.625 11.953 1 89.81 461 THR B C 1
ATOM 11874 O O . THR B 1 461 ? 6.789 45.312 10.938 1 89.81 461 THR B O 1
ATOM 11877 N N . ALA B 1 462 ? 6.758 43.375 12.023 1 87.94 462 ALA B N 1
ATOM 11878 C CA . ALA B 1 462 ? 6.113 42.656 10.922 1 87.94 462 ALA B CA 1
ATOM 11879 C C . ALA B 1 462 ? 4.668 43.125 10.742 1 87.94 462 ALA B C 1
ATOM 11881 O O . ALA B 1 462 ? 3.945 43.312 11.727 1 87.94 462 ALA B O 1
ATOM 11882 N N . PRO B 1 463 ? 4.254 43.375 9.555 1 87.12 463 PRO B N 1
ATOM 11883 C CA . PRO B 1 463 ? 2.877 43.812 9.297 1 87.12 463 PRO B CA 1
ATOM 11884 C C . PRO B 1 463 ? 1.861 42.688 9.508 1 87.12 463 PRO B C 1
ATOM 11886 O O . PRO B 1 463 ? 2.227 41.5 9.5 1 87.12 463 PRO B O 1
ATOM 11889 N N . GLU B 1 464 ? 0.667 43.156 9.75 1 86 464 GLU B N 1
ATOM 11890 C CA . GLU B 1 464 ? -0.415 42.188 9.789 1 86 464 GLU B CA 1
ATOM 11891 C C . GLU B 1 464 ? -0.753 41.688 8.391 1 86 464 GLU B C 1
ATOM 11893 O O . GLU B 1 464 ? -0.748 42.438 7.43 1 86 464 GLU B O 1
ATOM 11898 N N . LEU B 1 465 ? -0.857 40.406 8.281 1 92.69 465 LEU B N 1
ATOM 11899 C CA . LEU B 1 465 ? -1.133 39.781 6.988 1 92.69 465 LEU B CA 1
ATOM 11900 C C . LEU B 1 465 ? -2.561 39.25 6.941 1 92.69 465 LEU B C 1
ATOM 11902 O O . LEU B 1 465 ? -3.098 38.812 7.957 1 92.69 465 LEU B O 1
ATOM 11906 N N . LEU B 1 466 ? -3.195 39.344 5.812 1 93 466 LEU B N 1
ATOM 11907 C CA . LEU B 1 466 ? -4.48 38.688 5.562 1 93 466 LEU B CA 1
ATOM 11908 C C . LEU B 1 466 ? -4.289 37.375 4.836 1 93 466 LEU B C 1
ATOM 11910 O O . LEU B 1 466 ? -3.408 37.25 3.98 1 93 466 LEU B O 1
ATOM 11914 N N . PRO B 1 467 ? -5.109 36.438 5.207 1 95.25 467 PRO B N 1
ATOM 11915 C CA . PRO B 1 467 ? -5.016 35.156 4.508 1 95.25 467 PRO B CA 1
ATOM 11916 C C . PRO B 1 467 ? -5.168 35.281 2.996 1 95.25 467 PRO B C 1
ATOM 11918 O O . PRO B 1 467 ? -5.941 36.125 2.523 1 95.25 467 PRO B O 1
ATOM 11921 N N . SER B 1 468 ? -4.395 34.531 2.303 1 95.25 468 SER B N 1
ATOM 11922 C CA . SER B 1 468 ? -4.391 34.531 0.843 1 95.25 468 SER B CA 1
ATOM 11923 C C . SER B 1 468 ? -4.152 33.156 0.29 1 95.25 468 SER B C 1
ATOM 11925 O O . SER B 1 468 ? -3.25 32.438 0.746 1 95.25 468 SER B O 1
ATOM 11927 N N . TYR B 1 469 ? -5.008 32.75 -0.644 1 95.56 469 TYR B N 1
ATOM 11928 C CA . TYR B 1 469 ? -4.906 31.422 -1.25 1 95.56 469 TYR B CA 1
ATOM 11929 C C . TYR B 1 469 ? -4.609 31.531 -2.74 1 95.56 469 TYR B C 1
ATOM 11931 O O . TYR B 1 469 ? -5.199 32.375 -3.439 1 95.56 469 TYR B O 1
ATOM 11939 N N . ARG B 1 470 ? -3.725 30.703 -3.148 1 93.56 470 ARG B N 1
ATOM 11940 C CA . ARG B 1 470 ? -3.324 30.672 -4.551 1 93.56 470 ARG B CA 1
ATOM 11941 C C . ARG B 1 470 ? -4.516 30.391 -5.457 1 93.56 470 ARG B C 1
ATOM 11943 O O . ARG B 1 470 ? -5.242 29.406 -5.25 1 93.56 470 ARG B O 1
ATOM 11950 N N . GLY B 1 471 ? -4.75 31.203 -6.43 1 91.5 471 GLY B N 1
ATOM 11951 C CA . GLY B 1 471 ? -5.781 30.984 -7.434 1 91.5 471 GLY B CA 1
ATOM 11952 C C . GLY B 1 471 ? -7.152 31.469 -6.996 1 91.5 471 GLY B C 1
ATOM 11953 O O . GLY B 1 471 ? -8.102 31.453 -7.781 1 91.5 471 GLY B O 1
ATOM 11954 N N . PHE B 1 472 ? -7.254 31.922 -5.73 1 94.75 472 PHE B N 1
ATOM 11955 C CA . PHE B 1 472 ? -8.539 32.375 -5.227 1 94.75 472 PHE B CA 1
ATOM 11956 C C . PHE B 1 472 ? -8.867 33.781 -5.766 1 94.75 472 PHE B C 1
ATOM 11958 O O . PHE B 1 472 ? -8.055 34.688 -5.648 1 94.75 472 PHE B O 1
ATOM 11965 N N . SER B 1 473 ? -10.078 33.906 -6.367 1 93.62 473 SER B N 1
ATOM 11966 C CA . SER B 1 473 ? -10.453 35.188 -6.992 1 93.62 473 SER B CA 1
ATOM 11967 C C . SER B 1 473 ? -11.484 35.906 -6.156 1 93.62 473 SER B C 1
ATOM 11969 O O . SER B 1 473 ? -11.891 37.031 -6.508 1 93.62 473 SER B O 1
ATOM 11971 N N . GLY B 1 474 ? -11.883 35.312 -5.043 1 94.75 474 GLY B N 1
ATOM 11972 C CA . GLY B 1 474 ? -12.852 35.969 -4.176 1 94.75 474 GLY B CA 1
ATOM 11973 C C . GLY B 1 474 ? -12.242 37.062 -3.303 1 94.75 474 GLY B C 1
ATOM 11974 O O . GLY B 1 474 ? -11.234 37.656 -3.666 1 94.75 474 GLY B O 1
ATOM 11975 N N . ARG B 1 475 ? -12.969 37.375 -2.215 1 93.62 475 ARG B N 1
ATOM 11976 C CA . ARG B 1 475 ? -12.508 38.438 -1.336 1 93.62 475 ARG B CA 1
ATOM 11977 C C . ARG B 1 475 ? -12.234 37.906 0.071 1 93.62 475 ARG B C 1
ATOM 11979 O O . ARG B 1 475 ? -12.961 37.062 0.565 1 93.62 475 ARG B O 1
ATOM 11986 N N . VAL B 1 476 ? -11.164 38.406 0.583 1 94.06 476 VAL B N 1
ATOM 11987 C CA . VAL B 1 476 ? -10.836 38.125 1.974 1 94.06 476 VAL B CA 1
ATOM 11988 C C . VAL B 1 476 ? -10.672 39.438 2.748 1 94.06 476 VAL B C 1
ATOM 11990 O O . VAL B 1 476 ? -9.914 40.312 2.342 1 94.06 476 VAL B O 1
ATOM 11993 N N . TYR B 1 477 ? -11.406 39.625 3.801 1 91.62 477 TYR B N 1
ATOM 11994 C CA . TYR B 1 477 ? -11.328 40.844 4.57 1 91.62 477 TYR B CA 1
ATOM 11995 C C . TYR B 1 477 ? -11.703 40.625 6.027 1 91.62 477 TYR B C 1
ATOM 11997 O O . TYR B 1 477 ? -12.234 39.562 6.375 1 91.62 477 TYR B O 1
ATOM 12005 N N . ALA B 1 478 ? -11.258 41.5 6.863 1 89 478 ALA B N 1
ATOM 12006 C CA . ALA B 1 478 ? -11.578 41.438 8.289 1 89 478 ALA B CA 1
ATOM 12007 C C . ALA B 1 478 ? -12.93 42.094 8.578 1 89 478 ALA B C 1
ATOM 12009 O O . ALA B 1 478 ? -13.25 43.156 8.031 1 89 478 ALA B O 1
ATOM 12010 N N . LEU B 1 479 ? -13.805 41.375 9.219 1 84.75 479 LEU B N 1
ATOM 12011 C CA . LEU B 1 479 ? -15.109 41.906 9.641 1 84.75 479 LEU B CA 1
ATOM 12012 C C . LEU B 1 479 ? -15.344 41.594 11.125 1 84.75 479 LEU B C 1
ATOM 12014 O O . LEU B 1 479 ? -15.422 40.438 11.531 1 84.75 479 LEU B O 1
ATOM 12018 N N . ASN B 1 480 ? -15.516 42.625 11.977 1 80.81 480 ASN B N 1
ATOM 12019 C CA . ASN B 1 480 ? -15.797 42.5 13.398 1 80.81 480 ASN B CA 1
ATOM 12020 C C . ASN B 1 480 ? -14.773 41.594 14.102 1 80.81 480 ASN B C 1
ATOM 12022 O O . ASN B 1 480 ? -15.148 40.719 14.859 1 80.81 480 ASN B O 1
ATOM 12026 N N . GLY B 1 481 ? -13.484 41.688 13.688 1 77 481 GLY B N 1
ATOM 12027 C CA . GLY B 1 481 ? -12.414 40.938 14.352 1 77 481 GLY B CA 1
ATOM 12028 C C . GLY B 1 481 ? -12.203 39.562 13.781 1 77 481 GLY B C 1
ATOM 12029 O O . GLY B 1 481 ? -11.297 38.844 14.203 1 77 481 GLY B O 1
ATOM 12030 N N . LYS B 1 482 ? -13.07 39.156 12.852 1 86.31 482 LYS B N 1
ATOM 12031 C CA . LYS B 1 482 ? -12.914 37.875 12.211 1 86.31 482 LYS B CA 1
ATOM 12032 C C . LYS B 1 482 ? -12.57 38 10.734 1 86.31 482 LYS B C 1
ATOM 12034 O O . LYS B 1 482 ? -12.898 39.031 10.117 1 86.31 482 LYS B O 1
ATOM 12039 N N . VAL B 1 483 ? -11.812 37.094 10.281 1 90.75 483 VAL B N 1
ATOM 12040 C CA . VAL B 1 483 ? -11.469 37.125 8.867 1 90.75 483 VAL B CA 1
ATOM 12041 C C . VAL B 1 483 ? -12.508 36.344 8.07 1 90.75 483 VAL B C 1
ATOM 12043 O O . VAL B 1 483 ? -12.875 35.219 8.445 1 90.75 483 VAL B O 1
ATOM 12046 N N . VAL B 1 484 ? -13 36.938 7.035 1 92.06 484 VAL B N 1
ATOM 12047 C CA . VAL B 1 484 ? -14.062 36.344 6.23 1 92.06 484 VAL B CA 1
ATOM 12048 C C . VAL B 1 484 ? -13.562 36.125 4.809 1 92.06 484 VAL B C 1
ATOM 12050 O O . VAL B 1 484 ? -12.82 36.938 4.262 1 92.06 484 VAL B O 1
ATOM 12053 N N . SER B 1 485 ? -13.898 34.969 4.293 1 94.38 485 SER B N 1
ATOM 12054 C CA . SER B 1 485 ? -13.711 34.656 2.877 1 94.38 485 SER B CA 1
ATOM 12055 C C . SER B 1 485 ? -15.039 34.688 2.131 1 94.38 485 SER B C 1
ATOM 12057 O O . SER B 1 485 ? -16 34.062 2.561 1 94.38 485 SER B O 1
ATOM 12059 N N . GLU B 1 486 ? -15.055 35.406 1.12 1 93.94 486 GLU B N 1
ATOM 12060 C CA . GLU B 1 486 ? -16.297 35.562 0.364 1 93.94 486 GLU B CA 1
ATOM 12061 C C . GLU B 1 486 ? -16.094 35.219 -1.104 1 93.94 486 GLU B C 1
ATOM 12063 O O . GLU B 1 486 ? -15.125 35.625 -1.73 1 93.94 486 GLU B O 1
ATOM 12068 N N . GLY B 1 487 ? -17.094 34.406 -1.548 1 95.06 487 GLY B N 1
ATOM 12069 C CA . GLY B 1 487 ? -17.094 34.125 -2.977 1 95.06 487 GLY B CA 1
ATOM 12070 C C . GLY B 1 487 ? -17.562 35.312 -3.807 1 95.06 487 GLY B C 1
ATOM 12071 O O . GLY B 1 487 ? -17.594 36.438 -3.32 1 95.06 487 GLY B O 1
ATOM 12072 N N . LEU B 1 488 ? -17.719 35.094 -5.121 1 93.88 488 LEU B N 1
ATOM 12073 C CA . LEU B 1 488 ? -18.203 36.125 -6.023 1 93.88 488 LEU B CA 1
ATOM 12074 C C . LEU B 1 488 ? -19.531 35.719 -6.66 1 93.88 488 LEU B C 1
ATOM 12076 O O . LEU B 1 488 ? -19.703 34.594 -7.086 1 93.88 488 LEU B O 1
ATOM 12080 N N . TRP B 1 489 ? -20.484 36.656 -6.535 1 91.06 489 TRP B N 1
ATOM 12081 C CA . TRP B 1 489 ? -21.766 36.375 -7.18 1 91.06 489 TRP B CA 1
ATOM 12082 C C . TRP B 1 489 ? -22.391 37.688 -7.688 1 91.06 489 TRP B C 1
ATOM 12084 O O . TRP B 1 489 ? -22.062 38.75 -7.215 1 91.06 489 TRP B O 1
ATOM 12094 N N . ARG B 1 490 ? -23.172 37.531 -8.75 1 86.56 490 ARG B N 1
ATOM 12095 C CA . ARG B 1 490 ? -23.953 38.625 -9.336 1 86.56 490 ARG B CA 1
ATOM 12096 C C . ARG B 1 490 ? -25.422 38.219 -9.492 1 86.56 490 ARG B C 1
ATOM 12098 O O . ARG B 1 490 ? -25.719 37.094 -9.852 1 86.56 490 ARG B O 1
ATOM 12105 N N . VAL B 1 491 ? -26.234 39.125 -9.086 1 80.56 491 VAL B N 1
ATOM 12106 C CA . VAL B 1 491 ? -27.672 38.844 -9.195 1 80.56 491 VAL B CA 1
ATOM 12107 C C . VAL B 1 491 ? -28.234 39.594 -10.406 1 80.56 491 VAL B C 1
ATOM 12109 O O . VAL B 1 491 ? -27.984 40.781 -10.586 1 80.56 491 VAL B O 1
ATOM 12112 N N . TYR B 1 492 ? -28.812 38.938 -11.273 1 73.06 492 TYR B N 1
ATOM 12113 C CA . TYR B 1 492 ? -29.469 39.5 -12.43 1 73.06 492 TYR B CA 1
ATOM 12114 C C . TYR B 1 492 ? -30.984 39.562 -12.227 1 73.06 492 TYR B C 1
ATOM 12116 O O . TYR B 1 492 ? -31.578 38.656 -11.672 1 73.06 492 TYR B O 1
ATOM 12124 N N . GLY B 1 493 ? -31.594 40.938 -11.914 1 56.91 493 GLY B N 1
ATOM 12125 C CA . GLY B 1 493 ? -33 41.156 -11.695 1 56.91 493 GLY B CA 1
ATOM 12126 C C . GLY B 1 493 ? -33.75 41.531 -12.953 1 56.91 493 GLY B C 1
ATOM 12127 O O . GLY B 1 493 ? -33.156 42.094 -13.883 1 56.91 493 GLY B O 1
ATOM 12128 N N . SER B 1 494 ? -34.844 40.938 -13.297 1 45.56 494 SER B N 1
ATOM 12129 C CA . SER B 1 494 ? -35.75 41.531 -14.289 1 45.56 494 SER B CA 1
ATOM 12130 C C . SER B 1 494 ? -36.281 42.875 -13.812 1 45.56 494 SER B C 1
ATOM 12132 O O . SER B 1 494 ? -36.812 42.969 -12.703 1 45.56 494 SER B O 1
ATOM 12134 N N . LYS B 1 495 ? -35.938 44.125 -13.875 1 41.62 495 LYS B N 1
ATOM 12135 C CA . LYS B 1 495 ? -36.625 45.375 -13.586 1 41.62 495 LYS B CA 1
ATOM 12136 C C . LYS B 1 495 ? -38.125 45.219 -13.789 1 41.62 495 LYS B C 1
ATOM 12138 O O . LYS B 1 495 ? -38.906 46.062 -13.32 1 41.62 495 LYS B O 1
ATOM 12143 N N . GLY B 1 496 ? -38.781 44.969 -15.062 1 34.62 496 GLY B N 1
ATOM 12144 C CA . GLY B 1 496 ? -40.188 45.156 -15.312 1 34.62 496 GLY B CA 1
ATOM 12145 C C . GLY B 1 496 ? -41.094 44.375 -14.375 1 34.62 496 GLY B C 1
ATOM 12146 O O . GLY B 1 496 ? -40.625 43.469 -13.68 1 34.62 496 GLY B O 1
ATOM 12147 N N . ALA B 1 497 ? -42.531 44.688 -14.227 1 34.47 497 ALA B N 1
ATOM 12148 C CA . ALA B 1 497 ? -43.594 44.156 -13.383 1 34.47 497 ALA B CA 1
ATOM 12149 C C . ALA B 1 497 ? -43.406 42.656 -13.141 1 34.47 497 ALA B C 1
ATOM 12151 O O . ALA B 1 497 ? -43.938 42.094 -12.18 1 34.47 497 ALA B O 1
ATOM 12152 N N . GLY B 1 498 ? -43.656 41.781 -14.156 1 31.78 498 GLY B N 1
ATOM 12153 C CA . GLY B 1 498 ? -44.156 40.438 -14.07 1 31.78 498 GLY B CA 1
ATOM 12154 C C . GLY B 1 498 ? -43.156 39.469 -13.477 1 31.78 498 GLY B C 1
ATOM 12155 O O . GLY B 1 498 ? -42.031 39.844 -13.125 1 31.78 498 GLY B O 1
ATOM 12156 N N . LYS B 1 499 ? -43.25 38.031 -13.797 1 39.28 499 LYS B N 1
ATOM 12157 C CA . LYS B 1 499 ? -42.938 36.656 -13.352 1 39.28 499 LYS B CA 1
ATOM 12158 C C . LYS B 1 499 ? -41.438 36.375 -13.477 1 39.28 499 LYS B C 1
ATOM 12160 O O . LYS B 1 499 ? -41.031 35.219 -13.523 1 39.28 499 LYS B O 1
ATOM 12165 N N . GLY B 1 500 ? -40.5 37.125 -13.883 1 40.28 500 GLY B N 1
ATOM 12166 C CA . GLY B 1 500 ? -39.25 36.594 -14.422 1 40.28 500 GLY B CA 1
ATOM 12167 C C . GLY B 1 500 ? -38.344 36 -13.367 1 40.28 500 GLY B C 1
ATOM 12168 O O . GLY B 1 500 ? -38.5 36.281 -12.172 1 40.28 500 GLY B O 1
ATOM 12169 N N . LEU B 1 501 ? -37.625 34.781 -13.57 1 49.59 501 LEU B N 1
ATOM 12170 C CA . LEU B 1 501 ? -36.656 34 -12.82 1 49.59 501 LEU B CA 1
ATOM 12171 C C . LEU B 1 501 ? -35.438 34.875 -12.438 1 49.59 501 LEU B C 1
ATOM 12173 O O . LEU B 1 501 ? -34.844 35.531 -13.297 1 49.59 501 LEU B O 1
ATOM 12177 N N . ASP B 1 502 ? -35.219 35.219 -11.281 1 62.47 502 ASP B N 1
ATOM 12178 C CA . ASP B 1 502 ? -34 35.812 -10.812 1 62.47 502 ASP B CA 1
ATOM 12179 C C . ASP B 1 502 ? -32.844 34.812 -10.812 1 62.47 502 ASP B C 1
ATOM 12181 O O . ASP B 1 502 ? -33.031 33.656 -10.469 1 62.47 502 ASP B O 1
ATOM 12185 N N . THR B 1 503 ? -31.812 35.031 -11.742 1 77.94 503 THR B N 1
ATOM 12186 C CA . THR B 1 503 ? -30.641 34.188 -11.883 1 77.94 503 THR B CA 1
ATOM 12187 C C . THR B 1 503 ? -29.453 34.781 -11.125 1 77.94 503 THR B C 1
ATOM 12189 O O . THR B 1 503 ? -29.219 35.969 -11.172 1 77.94 503 THR B O 1
ATOM 12192 N N . VAL B 1 504 ? -28.922 33.969 -10.297 1 85.62 504 VAL B N 1
ATOM 12193 C CA . VAL B 1 504 ? -27.703 34.312 -9.586 1 85.62 504 VAL B CA 1
ATOM 12194 C C . VAL B 1 504 ? -26.5 33.656 -10.242 1 85.62 504 VAL B C 1
ATOM 12196 O O . VAL B 1 504 ? -26.5 32.438 -10.445 1 85.62 504 VAL B O 1
ATOM 12199 N N . GLU B 1 505 ? -25.578 34.469 -10.609 1 89.94 505 GLU B N 1
ATOM 12200 C CA . GLU B 1 505 ? -24.328 33.969 -11.18 1 89.94 505 GLU B CA 1
ATOM 12201 C C . GLU B 1 505 ? -23.234 33.875 -10.125 1 89.94 505 GLU B C 1
ATOM 12203 O O . GLU B 1 505 ? -22.875 34.875 -9.5 1 89.94 505 GLU B O 1
ATOM 12208 N N . VAL B 1 506 ? -22.797 32.688 -9.891 1 93.12 506 VAL B N 1
ATOM 12209 C CA . VAL B 1 506 ? -21.703 32.469 -8.938 1 93.12 506 VAL B CA 1
ATOM 12210 C C . VAL B 1 506 ? -20.422 32.125 -9.688 1 93.12 506 VAL B C 1
ATOM 12212 O O . VAL B 1 506 ? -20.375 31.172 -10.461 1 93.12 506 VAL B O 1
ATOM 12215 N N . THR B 1 507 ? -19.344 32.844 -9.43 1 94.06 507 THR B N 1
ATOM 12216 C CA . THR B 1 507 ? -18.109 32.656 -10.188 1 94.06 507 THR B CA 1
ATOM 12217 C C . THR B 1 507 ? -16.969 32.25 -9.266 1 94.06 507 THR B C 1
ATOM 12219 O O . THR B 1 507 ? -15.883 31.922 -9.734 1 94.06 507 THR B O 1
ATOM 12222 N N . GLU B 1 508 ? -17.203 32.312 -8.016 1 95.81 508 GLU B N 1
ATOM 12223 C CA . GLU B 1 508 ? -16.219 31.844 -7.035 1 95.81 508 GLU B CA 1
ATOM 12224 C C . GLU B 1 508 ? -16.906 31.391 -5.75 1 95.81 508 GLU B C 1
ATOM 12226 O O . GLU B 1 508 ? -17.969 31.906 -5.383 1 95.81 508 GLU B O 1
ATOM 12231 N N . LEU B 1 509 ? -16.312 30.438 -5.145 1 95.56 509 LEU B N 1
ATOM 12232 C CA . LEU B 1 509 ? -16.797 29.938 -3.859 1 95.56 509 LEU B CA 1
ATOM 12233 C C . LEU B 1 509 ? -15.852 30.344 -2.732 1 95.56 509 LEU B C 1
ATOM 12235 O O . LEU B 1 509 ? -14.688 30.672 -2.979 1 95.56 509 LEU B O 1
ATOM 12239 N N . PRO B 1 510 ? -16.406 30.391 -1.535 1 95.31 510 PRO B N 1
ATOM 12240 C CA . PRO B 1 510 ? -15.5 30.688 -0.424 1 95.31 510 PRO B CA 1
ATOM 12241 C C . PRO B 1 510 ? -14.391 29.656 -0.282 1 95.31 510 PRO B C 1
ATOM 12243 O O . PRO B 1 510 ? -14.539 28.516 -0.741 1 95.31 510 PRO B O 1
ATOM 12246 N N . ILE B 1 511 ? -13.375 30.047 0.39 1 94.31 511 ILE B N 1
ATOM 12247 C CA . ILE B 1 511 ? -12.219 29.172 0.562 1 94.31 511 ILE B CA 1
ATOM 12248 C C . ILE B 1 511 ? -12.617 27.938 1.359 1 94.31 511 ILE B C 1
ATOM 12250 O O . ILE B 1 511 ? -13.289 28.047 2.389 1 94.31 511 ILE B O 1
ATOM 12254 N N . GLY B 1 512 ? -12.281 26.766 0.902 1 90.56 512 GLY B N 1
ATOM 12255 C CA . GLY B 1 512 ? -12.523 25.516 1.602 1 90.56 512 GLY B CA 1
ATOM 12256 C C . GLY B 1 512 ? -13.828 24.844 1.194 1 90.56 512 GLY B C 1
ATOM 12257 O O . GLY B 1 512 ? -14.133 23.734 1.646 1 90.56 512 GLY B O 1
ATOM 12258 N N . VAL B 1 513 ? -14.562 25.5 0.331 1 93.56 513 VAL B N 1
ATOM 12259 C CA . VAL B 1 513 ? -15.82 24.922 -0.142 1 93.56 513 VAL B CA 1
ATOM 12260 C C . VAL B 1 513 ? -15.617 24.312 -1.529 1 93.56 513 VAL B C 1
ATOM 12262 O O . VAL B 1 513 ? -15.281 25.031 -2.48 1 93.56 513 VAL B O 1
ATOM 12265 N N . TRP B 1 514 ? -15.906 23.047 -1.596 1 92.88 514 TRP B N 1
ATOM 12266 C CA . TRP B 1 514 ? -15.766 22.359 -2.877 1 92.88 514 TRP B CA 1
ATOM 12267 C C . TRP B 1 514 ? -17.047 22.469 -3.695 1 92.88 514 TRP B C 1
ATOM 12269 O O . TRP B 1 514 ? -18.156 22.516 -3.137 1 92.88 514 TRP B O 1
ATOM 12279 N N . THR B 1 515 ? -16.922 22.484 -4.969 1 90.25 515 THR B N 1
ATOM 12280 C CA . THR B 1 515 ? -18.047 22.734 -5.863 1 90.25 515 THR B CA 1
ATOM 12281 C C . THR B 1 515 ? -19.141 21.688 -5.676 1 90.25 515 THR B C 1
ATOM 12283 O O . THR B 1 515 ? -20.312 22.047 -5.566 1 90.25 515 THR B O 1
ATOM 12286 N N . ASP B 1 516 ? -18.797 20.406 -5.711 1 86.62 516 ASP B N 1
ATOM 12287 C CA . ASP B 1 516 ? -19.797 19.344 -5.582 1 86.62 516 ASP B CA 1
ATOM 12288 C C . ASP B 1 516 ? -20.484 19.406 -4.227 1 86.62 516 ASP B C 1
ATOM 12290 O O . ASP B 1 516 ? -21.688 19.156 -4.129 1 86.62 516 ASP B O 1
ATOM 12294 N N . ASP B 1 517 ? -19.719 19.703 -3.199 1 89.69 517 ASP B N 1
ATOM 12295 C CA . ASP B 1 517 ? -20.312 19.859 -1.875 1 89.69 517 ASP B CA 1
ATOM 12296 C C . ASP B 1 517 ? -21.281 21.047 -1.844 1 89.69 517 ASP B C 1
ATOM 12298 O O . ASP B 1 517 ? -22.344 20.984 -1.218 1 89.69 517 ASP B O 1
ATOM 12302 N N . PHE B 1 518 ? -20.891 22.156 -2.463 1 91.94 518 PHE B N 1
ATOM 12303 C CA . PHE B 1 518 ? -21.734 23.344 -2.545 1 91.94 518 PHE B CA 1
ATOM 12304 C C . PHE B 1 518 ? -23.062 23.031 -3.217 1 91.94 518 PHE B C 1
ATOM 12306 O O . PHE B 1 518 ? -24.125 23.391 -2.697 1 91.94 518 PHE B O 1
ATOM 12313 N N . ILE B 1 519 ? -22.953 22.359 -4.309 1 86.5 519 ILE B N 1
ATOM 12314 C CA . ILE B 1 519 ? -24.141 22.031 -5.09 1 86.5 519 ILE B CA 1
ATOM 12315 C C . ILE B 1 519 ? -25.031 21.078 -4.301 1 86.5 519 ILE B C 1
ATOM 12317 O O . ILE B 1 519 ? -26.25 21.266 -4.223 1 86.5 519 ILE B O 1
ATOM 12321 N N . SER B 1 520 ? -24.422 20.047 -3.717 1 85.88 520 SER B N 1
ATOM 12322 C CA . SER B 1 520 ? -25.172 19.062 -2.934 1 85.88 520 SER B CA 1
ATOM 12323 C C . SER B 1 520 ? -25.859 19.734 -1.746 1 85.88 520 SER B C 1
ATOM 12325 O O . SER B 1 520 ? -27 19.422 -1.427 1 85.88 520 SER B O 1
ATOM 12327 N N . ASN B 1 521 ? -25.125 20.641 -1.095 1 86.62 521 ASN B N 1
ATOM 12328 C CA . ASN B 1 521 ? -25.672 21.344 0.047 1 86.62 521 ASN B CA 1
ATOM 12329 C C . ASN B 1 521 ? -26.828 22.266 -0.371 1 86.62 521 ASN B C 1
ATOM 12331 O O . ASN B 1 521 ? -27.812 22.406 0.356 1 86.62 521 ASN B O 1
ATOM 12335 N N . LEU B 1 522 ? -26.656 22.922 -1.479 1 83.94 522 LEU B N 1
ATOM 12336 C CA . LEU B 1 522 ? -27.688 23.812 -1.993 1 83.94 522 LEU B CA 1
ATOM 12337 C C . LEU B 1 522 ? -28.953 23.031 -2.369 1 83.94 522 LEU B C 1
ATOM 12339 O O . LEU B 1 522 ? -30.062 23.484 -2.139 1 83.94 522 LEU B O 1
ATOM 12343 N N . GLU B 1 523 ? -28.688 21.875 -3.027 1 80.12 523 GLU B N 1
ATOM 12344 C CA . GLU B 1 523 ? -29.812 21.016 -3.4 1 80.12 523 GLU B CA 1
ATOM 12345 C C . GLU B 1 523 ? -30.562 20.516 -2.166 1 80.12 523 GLU B C 1
ATOM 12347 O O . GLU B 1 523 ? -31.781 20.438 -2.166 1 80.12 523 GLU B O 1
ATOM 12352 N N . GLU B 1 524 ? -29.797 20.188 -1.177 1 81.38 524 GLU B N 1
ATOM 12353 C CA . GLU B 1 524 ? -30.406 19.734 0.074 1 81.38 524 GLU B CA 1
ATOM 12354 C C . GLU B 1 524 ? -31.188 20.859 0.744 1 81.38 524 GLU B C 1
ATOM 12356 O O . GLU B 1 524 ? -32.281 20.641 1.28 1 81.38 524 GLU B O 1
ATOM 12361 N N . LYS B 1 525 ? -30.609 22 0.722 1 78.19 525 LYS B N 1
ATOM 12362 C CA . LYS B 1 525 ? -31.266 23.172 1.284 1 78.19 525 LYS B CA 1
ATOM 12363 C C . LYS B 1 525 ? -32.531 23.516 0.514 1 78.19 525 LYS B C 1
ATOM 12365 O O . LYS B 1 525 ? -33.531 23.891 1.109 1 78.19 525 LYS B O 1
ATOM 12370 N N . ALA B 1 526 ? -32.438 23.453 -0.759 1 73.06 526 ALA B N 1
ATOM 12371 C CA . ALA B 1 526 ? -33.594 23.734 -1.615 1 73.06 526 ALA B CA 1
ATOM 12372 C C . ALA B 1 526 ? -34.719 22.75 -1.347 1 73.06 526 ALA B C 1
ATOM 12374 O O . ALA B 1 526 ? -35.875 23.125 -1.34 1 73.06 526 ALA B O 1
ATOM 12375 N N . LYS B 1 527 ? -34.281 21.516 -1.181 1 70.88 527 LYS B N 1
ATOM 12376 C CA . LYS B 1 527 ? -35.281 20.484 -0.855 1 70.88 527 LYS B CA 1
ATOM 12377 C C . LYS B 1 527 ? -35.938 20.766 0.492 1 70.88 527 LYS B C 1
ATOM 12379 O O . LYS B 1 527 ? -37.156 20.641 0.634 1 70.88 527 LYS B O 1
ATOM 12384 N N . LYS B 1 528 ? -35.125 21.25 1.39 1 68.69 528 LYS B N 1
ATOM 12385 C CA . LYS B 1 528 ? -35.594 21.516 2.74 1 68.69 528 LYS B CA 1
ATOM 12386 C C . LYS B 1 528 ? -36.5 22.75 2.764 1 68.69 528 LYS B C 1
ATOM 12388 O O . LYS B 1 528 ? -37.5 22.781 3.477 1 68.69 528 LYS B O 1
ATOM 12393 N N . THR B 1 529 ? -36.156 23.781 2.021 1 64.69 529 THR B N 1
ATOM 12394 C CA . THR B 1 529 ? -36.906 25.031 2.014 1 64.69 529 THR B CA 1
ATOM 12395 C C . THR B 1 529 ? -37.938 25.016 0.911 1 64.69 529 THR B C 1
ATOM 12397 O O . THR B 1 529 ? -38.719 25.984 0.76 1 64.69 529 THR B O 1
ATOM 12400 N N . ARG B 1 530 ? -38.094 23.969 0.224 1 52.56 530 ARG B N 1
ATOM 12401 C CA . ARG B 1 530 ? -39.031 23.812 -0.887 1 52.56 530 ARG B CA 1
ATOM 12402 C C . ARG B 1 530 ? -38.844 24.938 -1.911 1 52.56 530 ARG B C 1
ATOM 12404 O O . ARG B 1 530 ? -39.844 25.5 -2.391 1 52.56 530 ARG B O 1
ATOM 12411 N N . LEU B 1 531 ? -37.75 25.438 -1.934 1 64.44 531 LEU B N 1
ATOM 12412 C CA . LEU B 1 531 ? -37.438 26.422 -2.967 1 64.44 531 LEU B CA 1
ATOM 12413 C C . LEU B 1 531 ? -37.062 25.719 -4.27 1 64.44 531 LEU B C 1
ATOM 12415 O O . LEU B 1 531 ? -36.281 24.75 -4.262 1 64.44 531 LEU B O 1
ATOM 12419 N N . MET B 1 532 ? -37.812 25.984 -5.254 1 58.91 532 MET B N 1
ATOM 12420 C CA . MET B 1 532 ? -37.469 25.438 -6.559 1 58.91 532 MET B CA 1
ATOM 12421 C C . MET B 1 532 ? -36.281 26.188 -7.156 1 58.91 532 MET B C 1
ATOM 12423 O O . MET B 1 532 ? -36.312 27.406 -7.316 1 58.91 532 MET B O 1
ATOM 12427 N N . MET B 1 533 ? -35.219 25.5 -7.188 1 72.62 533 MET B N 1
ATOM 12428 C CA . MET B 1 533 ? -34 26.094 -7.758 1 72.62 533 MET B CA 1
ATOM 12429 C C . MET B 1 533 ? -33.375 25.172 -8.797 1 72.62 533 MET B C 1
ATOM 12431 O O . MET B 1 533 ? -33.562 23.953 -8.727 1 72.62 533 MET B O 1
ATOM 12435 N N . ALA B 1 534 ? -32.906 25.75 -9.883 1 72.88 534 ALA B N 1
ATOM 12436 C CA . ALA B 1 534 ? -32.156 25.016 -10.891 1 72.88 534 ALA B CA 1
ATOM 12437 C C . ALA B 1 534 ? -30.703 25.5 -10.961 1 72.88 534 ALA B C 1
ATOM 12439 O O . ALA B 1 534 ? -30.438 26.703 -10.984 1 72.88 534 ALA B O 1
ATOM 12440 N N . ILE B 1 535 ? -29.828 24.578 -10.836 1 80.62 535 ILE B N 1
ATOM 12441 C CA . ILE B 1 535 ? -28.406 24.906 -10.914 1 80.62 535 ILE B CA 1
ATOM 12442 C C . ILE B 1 535 ? -27.859 24.5 -12.281 1 80.62 535 ILE B C 1
ATOM 12444 O O . ILE B 1 535 ? -28.016 23.344 -12.703 1 80.62 535 ILE B O 1
ATOM 12448 N N . HIS B 1 536 ? -27.281 25.422 -12.961 1 78.88 536 HIS B N 1
ATOM 12449 C CA . HIS B 1 536 ? -26.688 25.172 -14.266 1 78.88 536 HIS B CA 1
ATOM 12450 C C . HIS B 1 536 ? -25.172 25.438 -14.25 1 78.88 536 HIS B C 1
ATOM 12452 O O . HIS B 1 536 ? -24.734 26.5 -13.797 1 78.88 536 HIS B O 1
ATOM 12458 N N . LYS B 1 537 ? -24.469 24.5 -14.789 1 81.69 537 LYS B N 1
ATOM 12459 C CA . LYS B 1 537 ? -23.031 24.672 -14.953 1 81.69 537 LYS B CA 1
ATOM 12460 C C . LYS B 1 537 ? -22.719 25.281 -16.312 1 81.69 537 LYS B C 1
ATOM 12462 O O . LYS B 1 537 ? -23.094 24.75 -17.359 1 81.69 537 LYS B O 1
ATOM 12467 N N . CYS B 1 538 ? -22 26.328 -16.219 1 79.31 538 CYS B N 1
ATOM 12468 C CA . CYS B 1 538 ? -21.656 27.031 -17.438 1 79.31 538 CYS B CA 1
ATOM 12469 C C . CYS B 1 538 ? -20.516 26.344 -18.172 1 79.31 538 CYS B C 1
ATOM 12471 O O . CYS B 1 538 ? -19.891 25.422 -17.641 1 79.31 538 CYS B O 1
ATOM 12473 N N . GLU B 1 539 ? -20.234 26.688 -19.359 1 70.62 539 GLU B N 1
ATOM 12474 C CA . GLU B 1 539 ? -19.266 26.031 -20.219 1 70.62 539 GLU B CA 1
ATOM 12475 C C . GLU B 1 539 ? -17.844 26.188 -19.656 1 70.62 539 GLU B C 1
ATOM 12477 O O . GLU B 1 539 ? -17.016 25.281 -19.812 1 70.62 539 GLU B O 1
ATOM 12482 N N . ASP B 1 540 ? -17.656 27.312 -19.047 1 77.06 540 ASP B N 1
ATOM 12483 C CA . ASP B 1 540 ? -16.297 27.562 -18.578 1 77.06 540 ASP B CA 1
ATOM 12484 C C . ASP B 1 540 ? -16.094 26.969 -17.172 1 77.06 540 ASP B C 1
ATOM 12486 O O . ASP B 1 540 ? -15 27.047 -16.625 1 77.06 540 ASP B O 1
ATOM 12490 N N . HIS B 1 541 ? -17.219 26.422 -16.672 1 83 541 HIS B N 1
ATOM 12491 C CA . HIS B 1 541 ? -17.094 25.719 -15.406 1 83 541 HIS B CA 1
ATOM 12492 C C . HIS B 1 541 ? -16.281 24.438 -15.562 1 83 541 HIS B C 1
ATOM 12494 O O . HIS B 1 541 ? -16.562 23.625 -16.453 1 83 541 HIS B O 1
ATOM 12500 N N . ASN B 1 542 ? -15.25 24.312 -14.812 1 78.94 542 ASN B N 1
ATOM 12501 C CA . ASN B 1 542 ? -14.406 23.125 -14.914 1 78.94 542 ASN B CA 1
ATOM 12502 C C . ASN B 1 542 ? -13.812 22.75 -13.562 1 78.94 542 ASN B C 1
ATOM 12504 O O . ASN B 1 542 ? -14.391 23.047 -12.516 1 78.94 542 ASN B O 1
ATOM 12508 N N . ASP B 1 543 ? -12.75 22.016 -13.617 1 78.5 543 ASP B N 1
ATOM 12509 C CA . ASP B 1 543 ? -12.148 21.5 -12.398 1 78.5 543 ASP B CA 1
ATOM 12510 C C . ASP B 1 543 ? -11.383 22.594 -11.648 1 78.5 543 ASP B C 1
ATOM 12512 O O . ASP B 1 543 ? -11.078 22.438 -10.461 1 78.5 543 ASP B O 1
ATOM 12516 N N . GLU B 1 544 ? -11.141 23.719 -12.25 1 80.31 544 GLU B N 1
ATOM 12517 C CA . GLU B 1 544 ? -10.398 24.797 -11.594 1 80.31 544 GLU B CA 1
ATOM 12518 C C . GLU B 1 544 ? -11.266 26.031 -11.422 1 80.31 544 GLU B C 1
ATOM 12520 O O . GLU B 1 544 ? -11.078 26.797 -10.477 1 80.31 544 GLU B O 1
ATOM 12525 N N . LYS B 1 545 ? -12.156 26.188 -12.359 1 84.5 545 LYS B N 1
ATOM 12526 C CA . LYS B 1 545 ? -12.969 27.406 -12.391 1 84.5 545 LYS B CA 1
ATOM 12527 C C . LYS B 1 545 ? -14.414 27.109 -12.016 1 84.5 545 LYS B C 1
ATOM 12529 O O . LYS B 1 545 ? -14.977 26.094 -12.445 1 84.5 545 LYS B O 1
ATOM 12534 N N . VAL B 1 546 ? -14.914 28.047 -11.242 1 90.75 546 VAL B N 1
ATOM 12535 C CA . VAL B 1 546 ? -16.312 27.938 -10.828 1 90.75 546 VAL B CA 1
ATOM 12536 C C . VAL B 1 546 ? -17.156 28.922 -11.633 1 90.75 546 VAL B C 1
ATOM 12538 O O . VAL B 1 546 ? -16.844 30.109 -11.711 1 90.75 546 VAL B O 1
ATOM 12541 N N . HIS B 1 547 ? -18.156 28.484 -12.297 1 90 547 HIS B N 1
ATOM 12542 C CA . HIS B 1 547 ? -19.125 29.312 -12.992 1 90 547 HIS B CA 1
ATOM 12543 C C . HIS B 1 547 ? -20.5 28.641 -13.031 1 90 547 HIS B C 1
ATOM 12545 O O . HIS B 1 547 ? -20.781 27.844 -13.938 1 90 547 HIS B O 1
ATOM 12551 N N . LEU B 1 548 ? -21.312 29.062 -12.062 1 90.25 548 LEU B N 1
ATOM 12552 C CA . LEU B 1 548 ? -22.625 28.453 -11.898 1 90.25 548 LEU B CA 1
ATOM 12553 C C . LEU B 1 548 ? -23.719 29.5 -12.062 1 90.25 548 LEU B C 1
ATOM 12555 O O . LEU B 1 548 ? -23.547 30.656 -11.688 1 90.25 548 LEU B O 1
ATOM 12559 N N . LEU B 1 549 ? -24.734 29.094 -12.664 1 86.12 549 LEU B N 1
ATOM 12560 C CA . LEU B 1 549 ? -25.953 29.906 -12.727 1 86.12 549 LEU B CA 1
ATOM 12561 C C . LEU B 1 549 ? -27.078 29.266 -11.914 1 86.12 549 LEU B C 1
ATOM 12563 O O . LEU B 1 549 ? -27.453 28.109 -12.164 1 86.12 549 LEU B O 1
ATOM 12567 N N . ILE B 1 550 ? -27.484 29.984 -10.93 1 85.38 550 ILE B N 1
ATOM 12568 C CA . ILE B 1 550 ? -28.547 29.484 -10.062 1 85.38 550 ILE B CA 1
ATOM 12569 C C . ILE B 1 550 ? -29.828 30.266 -10.305 1 85.38 550 ILE B C 1
ATOM 12571 O O . ILE B 1 550 ? -29.875 31.484 -10.078 1 85.38 550 ILE B O 1
ATOM 12575 N N . GLY B 1 551 ? -30.828 29.562 -10.82 1 75.25 551 GLY B N 1
ATOM 12576 C CA . GLY B 1 551 ? -32.125 30.188 -11.094 1 75.25 551 GLY B CA 1
ATOM 12577 C C . GLY B 1 551 ? -33.156 29.922 -10.023 1 75.25 551 GLY B C 1
ATOM 12578 O O . GLY B 1 551 ? -33.25 28.797 -9.508 1 75.25 551 GLY B O 1
ATOM 12579 N N . PHE B 1 552 ? -33.719 31.016 -9.555 1 69.88 552 PHE B N 1
ATOM 12580 C CA . PHE B 1 552 ? -34.781 30.906 -8.547 1 69.88 552 PHE B CA 1
ATOM 12581 C C . PHE B 1 552 ? -36.156 31.125 -9.172 1 69.88 552 PHE B C 1
ATOM 12583 O O . PHE B 1 552 ? -36.281 31.906 -10.125 1 69.88 552 PHE B O 1
ATOM 12590 N N . GLU B 1 553 ? -37.125 30.344 -8.789 1 58.91 553 GLU B N 1
ATOM 12591 C CA . GLU B 1 553 ? -38.469 30.672 -9.195 1 58.91 553 GLU B CA 1
ATOM 12592 C C . GLU B 1 553 ? -38.969 31.922 -8.469 1 58.91 553 GLU B C 1
ATOM 12594 O O . GLU B 1 553 ? -38.594 32.188 -7.324 1 58.91 553 GLU B O 1
ATOM 12599 N N . ASN B 1 554 ? -39.531 33.031 -9.055 1 51.56 554 ASN B N 1
ATOM 12600 C CA . ASN B 1 554 ? -39.875 34.406 -8.797 1 51.56 554 ASN B CA 1
ATOM 12601 C C . ASN B 1 554 ? -40.219 34.656 -7.324 1 51.56 554 ASN B C 1
ATOM 12603 O O . ASN B 1 554 ? -39.75 35.594 -6.715 1 51.56 554 ASN B O 1
ATOM 12607 N N . SER B 1 555 ? -41.219 34 -6.797 1 47.88 555 SER B N 1
ATOM 12608 C CA . SER B 1 555 ? -41.812 34.438 -5.539 1 47.88 555 SER B CA 1
ATOM 12609 C C . SER B 1 555 ? -40.844 34.219 -4.371 1 47.88 555 SER B C 1
ATOM 12611 O O . SER B 1 555 ? -40.906 34.969 -3.385 1 47.88 555 SER B O 1
ATOM 12613 N N . GLU B 1 556 ? -40.031 33.375 -4.469 1 51.28 556 GLU B N 1
ATOM 12614 C CA . GLU B 1 556 ? -39.344 32.875 -3.277 1 51.28 556 GLU B CA 1
ATOM 12615 C C . GLU B 1 556 ? -38.125 33.719 -2.947 1 51.28 556 GLU B C 1
ATOM 12617 O O . GLU B 1 556 ? -37.812 33.938 -1.774 1 51.28 556 GLU B O 1
ATOM 12622 N N . LEU B 1 557 ? -37.406 34.219 -3.955 1 53.56 557 LEU B N 1
ATOM 12623 C CA . LEU B 1 557 ? -36.25 35.062 -3.666 1 53.56 557 LEU B CA 1
ATOM 12624 C C . LEU B 1 557 ? -36.688 36.375 -2.979 1 53.56 557 LEU B C 1
ATOM 12626 O O . LEU B 1 557 ? -36 36.875 -2.109 1 53.56 557 LEU B O 1
ATOM 12630 N N . LEU B 1 558 ? -37.844 36.812 -3.434 1 50.47 558 LEU B N 1
ATOM 12631 C CA . LEU B 1 558 ? -38.406 38.031 -2.842 1 50.47 558 LEU B CA 1
ATOM 12632 C C . LEU B 1 558 ? -38.656 37.844 -1.348 1 50.47 558 LEU B C 1
ATOM 12634 O O . LEU B 1 558 ? -38.469 38.781 -0.565 1 50.47 558 LEU B O 1
ATOM 12638 N N . ARG B 1 559 ? -39.062 36.656 -1.094 1 52.25 559 ARG B N 1
ATOM 12639 C CA . ARG B 1 559 ? -39.281 36.438 0.332 1 52.25 559 ARG B CA 1
ATOM 12640 C C . ARG B 1 559 ? -38 36.594 1.123 1 52.25 559 ARG B C 1
ATOM 12642 O O . ARG B 1 559 ? -38 37.062 2.258 1 52.25 559 ARG B O 1
ATOM 12649 N N . LEU B 1 560 ? -37 36.188 0.492 1 53.22 560 LEU B N 1
ATOM 12650 C CA . LEU B 1 560 ? -35.719 36.281 1.173 1 53.22 560 LEU B CA 1
ATOM 12651 C C . LEU B 1 560 ? -35.25 37.75 1.208 1 53.22 560 LEU B C 1
ATOM 12653 O O . LEU B 1 560 ? -34.5 38.125 2.109 1 53.22 560 LEU B O 1
ATOM 12657 N N . THR B 1 561 ? -35.75 38.594 0.191 1 51.72 561 THR B N 1
ATOM 12658 C CA . THR B 1 561 ? -35.188 39.938 -0.036 1 51.72 561 THR B CA 1
ATOM 12659 C C . THR B 1 561 ? -36 41 0.682 1 51.72 561 THR B C 1
ATOM 12661 O O . THR B 1 561 ? -35.844 42.188 0.419 1 51.72 561 THR B O 1
ATOM 12664 N N . LYS B 1 562 ? -36.938 40.594 1.458 1 48.28 562 LYS B N 1
ATOM 12665 C CA . LYS B 1 562 ? -37.562 41.75 2.096 1 48.28 562 LYS B CA 1
ATOM 12666 C C . LYS B 1 562 ? -36.531 42.656 2.754 1 48.28 562 LYS B C 1
ATOM 12668 O O . LYS B 1 562 ? -36.844 43.75 3.207 1 48.28 562 LYS B O 1
ATOM 12673 N N . SER B 1 563 ? -35.344 42.188 2.834 1 49.03 563 SER B N 1
ATOM 12674 C CA . SER B 1 563 ? -34.344 43 3.49 1 49.03 563 SER B CA 1
ATOM 12675 C C . SER B 1 563 ? -33.656 43.969 2.502 1 49.03 563 SER B C 1
ATOM 12677 O O . SER B 1 563 ? -33.719 43.719 1.291 1 49.03 563 SER B O 1
ATOM 12679 N N . ARG B 1 564 ? -33.344 45.219 2.881 1 54.16 564 ARG B N 1
ATOM 12680 C CA . ARG B 1 564 ? -32.781 46.375 2.186 1 54.16 564 ARG B CA 1
ATOM 12681 C C . ARG B 1 564 ? -31.625 45.969 1.266 1 54.16 564 ARG B C 1
ATOM 12683 O O . ARG B 1 564 ? -31.469 46.5 0.175 1 54.16 564 ARG B O 1
ATOM 12690 N N . ASN B 1 565 ? -30.719 44.938 1.555 1 63.06 565 ASN B N 1
ATOM 12691 C CA . ASN B 1 565 ? -29.609 44.562 0.671 1 63.06 565 ASN B CA 1
ATOM 12692 C C . ASN B 1 565 ? -29.797 43.156 0.105 1 63.06 565 ASN B C 1
ATOM 12694 O O . ASN B 1 565 ? -29.422 42.188 0.747 1 63.06 565 ASN B O 1
ATOM 12698 N N . VAL B 1 566 ? -30.406 43.062 -1.012 1 64.75 566 VAL B N 1
ATOM 12699 C CA . VAL B 1 566 ? -30.812 41.844 -1.671 1 64.75 566 VAL B CA 1
ATOM 12700 C C . VAL B 1 566 ? -29.578 41 -2.014 1 64.75 566 VAL B C 1
ATOM 12702 O O . VAL B 1 566 ? -29.562 39.781 -1.814 1 64.75 566 VAL B O 1
ATOM 12705 N N . THR B 1 567 ? -28.516 41.688 -2.443 1 74.69 567 THR B N 1
ATOM 12706 C CA . THR B 1 567 ? -27.328 40.969 -2.898 1 74.69 567 THR B CA 1
ATOM 12707 C C . THR B 1 567 ? -26.656 40.25 -1.734 1 74.69 567 THR B C 1
ATOM 12709 O O . THR B 1 567 ? -26.266 39.094 -1.858 1 74.69 567 THR B O 1
ATOM 12712 N N . GLU B 1 568 ? -26.609 40.906 -0.674 1 78.5 568 GLU B N 1
ATOM 12713 C CA . GLU B 1 568 ? -25.953 40.344 0.496 1 78.5 568 GLU B CA 1
ATOM 12714 C C . GLU B 1 568 ? -26.766 39.188 1.085 1 78.5 568 GLU B C 1
ATOM 12716 O O . GLU B 1 568 ? -26.219 38.188 1.535 1 78.5 568 GLU B O 1
ATOM 12721 N N . THR B 1 569 ? -28 39.375 1.063 1 76.31 569 THR B N 1
ATOM 12722 C CA . THR B 1 569 ? -28.875 38.344 1.624 1 76.31 569 THR B CA 1
ATOM 12723 C C . THR B 1 569 ? -28.828 37.062 0.803 1 76.31 569 THR B C 1
ATOM 12725 O O . THR B 1 569 ? -28.844 35.969 1.359 1 76.31 569 THR B O 1
ATOM 12728 N N . ILE B 1 570 ? -28.75 37.25 -0.432 1 79.12 570 ILE B N 1
ATOM 12729 C CA . ILE B 1 570 ? -28.672 36.094 -1.312 1 79.12 570 ILE B CA 1
ATOM 12730 C C . ILE B 1 570 ? -27.328 35.375 -1.09 1 79.12 570 ILE B C 1
ATOM 12732 O O . ILE B 1 570 ? -27.281 34.156 -1.053 1 79.12 570 ILE B O 1
ATOM 12736 N N . GLY B 1 571 ? -26.359 36.156 -0.993 1 84.19 571 GLY B N 1
ATOM 12737 C CA . GLY B 1 571 ? -25.047 35.594 -0.748 1 84.19 571 GLY B CA 1
ATOM 12738 C C . GLY B 1 571 ? -24.984 34.781 0.536 1 84.19 571 GLY B C 1
ATOM 12739 O O . GLY B 1 571 ? -24.359 33.719 0.578 1 84.19 571 GLY B O 1
ATOM 12740 N N . LEU B 1 572 ? -25.656 35.281 1.508 1 83.44 572 LEU B N 1
ATOM 12741 C CA . LEU B 1 572 ? -25.688 34.594 2.795 1 83.44 572 LEU B CA 1
ATOM 12742 C C . LEU B 1 572 ? -26.531 33.312 2.713 1 83.44 572 LEU B C 1
ATOM 12744 O O . LEU B 1 572 ? -26.156 32.281 3.289 1 83.44 572 LEU B O 1
ATOM 12748 N N . TYR B 1 573 ? -27.547 33.406 2.004 1 79.38 573 TYR B N 1
ATOM 12749 C CA . TYR B 1 573 ? -28.391 32.25 1.838 1 79.38 573 TYR B CA 1
ATOM 12750 C C . TYR B 1 573 ? -27.656 31.141 1.087 1 79.38 573 TYR B C 1
ATOM 12752 O O . TYR B 1 573 ? -27.766 29.953 1.429 1 79.38 573 TYR B O 1
ATOM 12760 N N . LEU B 1 574 ? -26.953 31.531 0.118 1 87.88 574 LEU B N 1
ATOM 12761 C CA . LEU B 1 574 ? -26.25 30.562 -0.712 1 87.88 574 LEU B CA 1
ATOM 12762 C C . LEU B 1 574 ? -24.984 30.062 -0.013 1 87.88 574 LEU B C 1
ATOM 12764 O O . LEU B 1 574 ? -24.359 29.094 -0.455 1 87.88 574 LEU B O 1
ATOM 12768 N N . GLY B 1 575 ? -24.672 30.641 1.124 1 89.5 575 GLY B N 1
ATOM 12769 C CA . GLY B 1 575 ? -23.469 30.234 1.835 1 89.5 575 GLY B CA 1
ATOM 12770 C C . GLY B 1 575 ? -22.188 30.703 1.166 1 89.5 575 GLY B C 1
ATOM 12771 O O . GLY B 1 575 ? -21.188 29.984 1.146 1 89.5 575 GLY B O 1
ATOM 12772 N N . LEU B 1 576 ? -22.156 31.875 0.524 1 93.75 576 LEU B N 1
ATOM 12773 C CA . LEU B 1 576 ? -21.016 32.375 -0.231 1 93.75 576 LEU B CA 1
ATOM 12774 C C . LEU B 1 576 ? -20.109 33.219 0.652 1 93.75 576 LEU B C 1
ATOM 12776 O O . LEU B 1 576 ? -19.141 33.812 0.166 1 93.75 576 LEU B O 1
ATOM 12780 N N . ARG B 1 577 ? -20.406 33.25 1.905 1 91.19 577 ARG B N 1
ATOM 12781 C CA . ARG B 1 577 ? -19.531 33.844 2.906 1 91.19 577 ARG B CA 1
ATOM 12782 C C . ARG B 1 577 ? -19.203 32.875 4.016 1 91.19 577 ARG B C 1
ATOM 12784 O O . ARG B 1 577 ? -20.078 32.188 4.555 1 91.19 577 ARG B O 1
ATOM 12791 N N . LYS B 1 578 ? -17.906 32.719 4.254 1 91.56 578 LYS B N 1
ATOM 12792 C CA . LYS B 1 578 ? -17.453 31.797 5.273 1 91.56 578 LYS B CA 1
ATOM 12793 C C . LYS B 1 578 ? -16.359 32.406 6.148 1 91.56 578 LYS B C 1
ATOM 12795 O O . LYS B 1 578 ? -15.508 33.156 5.656 1 91.56 578 LYS B O 1
ATOM 12800 N N . ASN B 1 579 ? -16.422 32.188 7.387 1 89.5 579 ASN B N 1
ATOM 12801 C CA . ASN B 1 579 ? -15.398 32.656 8.305 1 89.5 579 ASN B CA 1
ATOM 12802 C C . ASN B 1 579 ? -14.141 31.781 8.219 1 89.5 579 ASN B C 1
ATOM 12804 O O . ASN B 1 579 ? -14.219 30.562 8.133 1 89.5 579 ASN B O 1
ATOM 12808 N N . LEU B 1 580 ? -13.062 32.375 8.133 1 89.69 580 LEU B N 1
ATOM 12809 C CA . LEU B 1 580 ? -11.773 31.719 8.172 1 89.69 580 LEU B CA 1
ATOM 12810 C C . LEU B 1 580 ? -11.164 31.781 9.57 1 89.69 580 LEU B C 1
ATOM 12812 O O . LEU B 1 580 ? -11.062 32.875 10.148 1 89.69 580 LEU B O 1
ATOM 12816 N N . GLN B 1 581 ? -10.867 30.703 10.148 1 82.88 581 GLN B N 1
ATOM 12817 C CA . GLN B 1 581 ? -10.242 30.656 11.469 1 82.88 581 GLN B CA 1
ATOM 12818 C C . GLN B 1 581 ? -8.797 31.141 11.414 1 82.88 581 GLN B C 1
ATOM 12820 O O . GLN B 1 581 ? -7.988 30.609 10.656 1 82.88 581 GLN B O 1
ATOM 12825 N N . SER B 1 582 ? -8.469 32.25 12.109 1 81.44 582 SER B N 1
ATOM 12826 C CA . SER B 1 582 ? -7.109 32.781 12.094 1 81.44 582 SER B CA 1
ATOM 12827 C C . SER B 1 582 ? -6.598 33.031 13.508 1 81.44 582 SER B C 1
ATOM 12829 O O . SER B 1 582 ? -5.496 33.531 13.695 1 81.44 582 SER B O 1
ATOM 12831 N N . SER B 1 583 ? -7.379 32.562 14.5 1 80.94 583 SER B N 1
ATOM 12832 C CA . SER B 1 583 ? -6.98 32.938 15.859 1 80.94 583 SER B CA 1
ATOM 12833 C C . SER B 1 583 ? -6.598 31.688 16.672 1 80.94 583 SER B C 1
ATOM 12835 O O . SER B 1 583 ? -6.07 31.812 17.781 1 80.94 583 SER B O 1
ATOM 12837 N N . ASN B 1 584 ? -6.801 30.562 16.188 1 89.19 584 ASN B N 1
ATOM 12838 C CA . ASN B 1 584 ? -6.504 29.328 16.922 1 89.19 584 ASN B CA 1
ATOM 12839 C C . ASN B 1 584 ? -5.227 28.672 16.406 1 89.19 584 ASN B C 1
ATOM 12841 O O . ASN B 1 584 ? -5.25 27.516 15.992 1 89.19 584 ASN B O 1
ATOM 12845 N N . MET B 1 585 ? -4.121 29.406 16.578 1 93.94 585 MET B N 1
ATOM 12846 C CA . MET B 1 585 ? -2.854 28.906 16.062 1 93.94 585 MET B CA 1
ATOM 12847 C C . MET B 1 585 ? -1.983 28.359 17.188 1 93.94 585 MET B C 1
ATOM 12849 O O . MET B 1 585 ? -1.321 29.109 17.891 1 93.94 585 MET B O 1
ATOM 12853 N N . TRP B 1 586 ? -2.057 27.031 17.344 1 94.5 586 TRP B N 1
ATOM 12854 C CA . TRP B 1 586 ? -1.167 26.328 18.25 1 94.5 586 TRP B CA 1
ATOM 12855 C C . TRP B 1 586 ? -0.045 25.625 17.5 1 94.5 586 TRP B C 1
ATOM 12857 O O . TRP B 1 586 ? -0.293 24.953 16.5 1 94.5 586 TRP B O 1
ATOM 12867 N N . LEU B 1 587 ? 1.209 25.875 17.875 1 95.62 587 LEU B N 1
ATOM 12868 C CA . LEU B 1 587 ? 2.369 25.234 17.25 1 95.62 587 LEU B CA 1
ATOM 12869 C C . LEU B 1 587 ? 3.363 24.781 18.312 1 95.62 587 LEU B C 1
ATOM 12871 O O . LEU B 1 587 ? 3.418 25.344 19.406 1 95.62 587 LEU B O 1
ATOM 12875 N N . TYR B 1 588 ? 4.086 23.703 18 1 93.5 588 TYR B N 1
ATOM 12876 C CA . TYR B 1 588 ? 5.188 23.297 18.859 1 93.5 588 TYR B CA 1
ATOM 12877 C C . TYR B 1 588 ? 6.406 24.188 18.656 1 93.5 588 TYR B C 1
ATOM 12879 O O . TYR B 1 588 ? 6.852 24.391 17.531 1 93.5 588 TYR B O 1
ATOM 12887 N N . HIS B 1 589 ? 6.84 24.766 19.672 1 88.81 589 HIS B N 1
ATOM 12888 C CA . HIS B 1 589 ? 8.047 25.578 19.656 1 88.81 589 HIS B CA 1
ATOM 12889 C C . HIS B 1 589 ? 9.281 24.75 20 1 88.81 589 HIS B C 1
ATOM 12891 O O . HIS B 1 589 ? 9.25 23.953 20.953 1 88.81 589 HIS B O 1
ATOM 12897 N N . PRO B 1 590 ? 10.266 24.812 19.156 1 78.81 590 PRO B N 1
ATOM 12898 C CA . PRO B 1 590 ? 11.469 24.047 19.484 1 78.81 590 PRO B CA 1
ATOM 12899 C C . PRO B 1 590 ? 12.109 24.469 20.797 1 78.81 590 PRO B C 1
ATOM 12901 O O . PRO B 1 590 ? 11.906 25.609 21.25 1 78.81 590 PRO B O 1
ATOM 12904 N N . PRO B 1 591 ? 12.664 23.484 21.422 1 68.88 591 PRO B N 1
ATOM 12905 C CA . PRO B 1 591 ? 13.328 23.859 22.672 1 68.88 591 PRO B CA 1
ATOM 12906 C C . PRO B 1 591 ? 14.422 24.906 22.469 1 68.88 591 PRO B C 1
ATOM 12908 O O . PRO B 1 591 ? 14.945 25.062 21.359 1 68.88 591 PRO B O 1
ATOM 12911 N N . GLU B 1 592 ? 14.43 25.75 23.453 1 57.41 592 GLU B N 1
ATOM 12912 C CA . GLU B 1 592 ? 15.484 26.766 23.406 1 57.41 592 GLU B CA 1
ATOM 12913 C C . GLU B 1 592 ? 16.859 26.125 23.172 1 57.41 592 GLU B C 1
ATOM 12915 O O . GLU B 1 592 ? 17.078 24.984 23.547 1 57.41 592 GLU B O 1
ATOM 12920 N N . VAL B 1 593 ? 17.609 26.766 22.297 1 53.16 593 VAL B N 1
ATOM 12921 C CA . VAL B 1 593 ? 18.984 26.344 21.984 1 53.16 593 VAL B CA 1
ATOM 12922 C C . VAL B 1 593 ? 19.734 26.062 23.281 1 53.16 593 VAL B C 1
ATOM 12924 O O . VAL B 1 593 ? 19.719 26.875 24.219 1 53.16 593 VAL B O 1
ATOM 12927 N N . GLY B 1 594 ? 20.25 24.906 23.547 1 47.84 594 GLY B N 1
ATOM 12928 C CA . GLY B 1 594 ? 20.984 24.484 24.734 1 47.84 594 GLY B CA 1
ATOM 12929 C C . GLY B 1 594 ? 20.266 23.438 25.547 1 47.84 594 GLY B C 1
ATOM 12930 O O . GLY B 1 594 ? 20.859 22.781 26.422 1 47.84 594 GLY B O 1
ATOM 12931 N N . ASP B 1 595 ? 18.953 23.484 25.375 1 50.41 595 ASP B N 1
ATOM 12932 C CA . ASP B 1 595 ? 18.219 22.438 26.062 1 50.41 595 ASP B CA 1
ATOM 12933 C C . ASP B 1 595 ? 17.969 21.234 25.156 1 50.41 595 ASP B C 1
ATOM 12935 O O . ASP B 1 595 ? 16.859 21.062 24.641 1 50.41 595 ASP B O 1
ATOM 12939 N N . GLU B 1 596 ? 19.078 20.641 24.766 1 46.22 596 GLU B N 1
ATOM 12940 C CA . GLU B 1 596 ? 19.094 19.547 23.812 1 46.22 596 GLU B CA 1
ATOM 12941 C C . GLU B 1 596 ? 18.062 18.469 24.188 1 46.22 596 GLU B C 1
ATOM 12943 O O . GLU B 1 596 ? 17.562 17.766 23.312 1 46.22 596 GLU B O 1
ATOM 12948 N N . LEU B 1 597 ? 17.859 18.375 25.484 1 46.72 597 LEU B N 1
ATOM 12949 C CA . LEU B 1 597 ? 16.984 17.312 25.969 1 46.72 597 LEU B CA 1
ATOM 12950 C C . LEU B 1 597 ? 15.539 17.797 26.062 1 46.72 597 LEU B C 1
ATOM 12952 O O . LEU B 1 597 ? 14.641 17.031 26.438 1 46.72 597 LEU B O 1
ATOM 12956 N N . GLY B 1 598 ? 15.43 19.094 25.594 1 59.16 598 GLY B N 1
ATOM 12957 C CA . GLY B 1 598 ? 14.109 19.641 25.891 1 59.16 598 GLY B CA 1
ATOM 12958 C C . GLY B 1 598 ? 13.07 19.25 24.844 1 59.16 598 GLY B C 1
ATOM 12959 O O . GLY B 1 598 ? 13.398 19 23.688 1 59.16 598 GLY B O 1
ATOM 12960 N N . GLU B 1 599 ? 11.891 18.797 25.25 1 68.81 599 GLU B N 1
ATOM 12961 C CA . GLU B 1 599 ? 10.75 18.469 24.406 1 68.81 599 GLU B CA 1
ATOM 12962 C C . GLU B 1 599 ? 10.07 19.734 23.891 1 68.81 599 GLU B C 1
ATOM 12964 O O . GLU B 1 599 ? 10.078 20.766 24.547 1 68.81 599 GLU B O 1
ATOM 12969 N N . PRO B 1 600 ? 9.742 19.75 22.625 1 77.88 600 PRO B N 1
ATOM 12970 C CA . PRO B 1 600 ? 8.977 20.875 22.094 1 77.88 600 PRO B CA 1
ATOM 12971 C C . PRO B 1 600 ? 7.758 21.219 22.953 1 77.88 600 PRO B C 1
ATOM 12973 O O . PRO B 1 600 ? 7.156 20.312 23.547 1 77.88 600 PRO B O 1
ATOM 12976 N N . VAL B 1 601 ? 7.578 22.516 23.109 1 83.44 601 VAL B N 1
ATOM 12977 C CA . VAL B 1 601 ? 6.469 22.969 23.938 1 83.44 601 VAL B CA 1
ATOM 12978 C C . VAL B 1 601 ? 5.391 23.609 23.062 1 83.44 601 VAL B C 1
ATOM 12980 O O . VAL B 1 601 ? 5.695 24.297 22.094 1 83.44 601 VAL B O 1
ATOM 12983 N N . LEU B 1 602 ? 4.195 23.328 23.406 1 89.81 602 LEU B N 1
ATOM 12984 C CA . LEU B 1 602 ? 3.059 23.875 22.688 1 89.81 602 LEU B CA 1
ATOM 12985 C C . LEU B 1 602 ? 2.816 25.328 23.078 1 89.81 602 LEU B C 1
ATOM 12987 O O . LEU B 1 602 ? 2.811 25.672 24.266 1 89.81 602 LEU B O 1
ATOM 12991 N N . GLN B 1 603 ? 2.66 26.141 22.062 1 90.81 603 GLN B N 1
ATOM 12992 C CA . GLN B 1 603 ? 2.434 27.562 22.281 1 90.81 603 GLN B CA 1
ATOM 12993 C C . GLN B 1 603 ? 1.339 28.109 21.359 1 90.81 603 GLN B C 1
ATOM 12995 O O . GLN B 1 603 ? 1.259 27.719 20.203 1 90.81 603 GLN B O 1
ATOM 13000 N N . LYS B 1 604 ? 0.518 28.969 21.953 1 92.88 604 LYS B N 1
ATOM 13001 C CA . LYS B 1 604 ? -0.513 29.641 21.156 1 92.88 604 LYS B CA 1
ATOM 13002 C C . LYS B 1 604 ? 0.012 30.938 20.547 1 92.88 604 LYS B C 1
ATOM 13004 O O . LYS B 1 604 ? 0.73 31.688 21.203 1 92.88 604 LYS B O 1
ATOM 13009 N N . PHE B 1 605 ? -0.309 31.203 19.328 1 93.69 605 PHE B N 1
ATOM 13010 C CA . PHE B 1 605 ? 0.084 32.438 18.641 1 93.69 605 PHE B CA 1
ATOM 13011 C C . PHE B 1 605 ? -1.14 33.25 18.266 1 93.69 605 PHE B C 1
ATOM 13013 O O . PHE B 1 605 ? -2.17 32.719 17.875 1 93.69 605 PHE B O 1
ATOM 13020 N N . GLU B 1 606 ? -1.055 34.469 18.375 1 88.94 606 GLU B N 1
ATOM 13021 C CA . GLU B 1 606 ? -2.188 35.375 18.172 1 88.94 606 GLU B CA 1
ATOM 13022 C C . GLU B 1 606 ? -2.416 35.656 16.688 1 88.94 606 GLU B C 1
ATOM 13024 O O . GLU B 1 606 ? -3.52 36.031 16.281 1 88.94 606 GLU B O 1
ATOM 13029 N N . GLY B 1 607 ? -1.359 35.625 16 1 89.81 607 GLY B N 1
ATOM 13030 C CA . GLY B 1 607 ? -1.467 35.906 14.578 1 89.81 607 GLY B CA 1
ATOM 13031 C C . GLY B 1 607 ? -0.182 35.656 13.812 1 89.81 607 GLY B C 1
ATOM 13032 O O . GLY B 1 607 ? 0.793 35.156 14.383 1 89.81 607 GLY B O 1
ATOM 13033 N N . PRO B 1 608 ? -0.249 36 12.516 1 93.25 608 PRO B N 1
ATOM 13034 C CA . PRO B 1 608 ? 0.925 35.719 11.688 1 93.25 608 PRO B CA 1
ATOM 13035 C C . PRO B 1 608 ? 2.16 36.5 12.125 1 93.25 608 PRO B C 1
ATOM 13037 O O . PRO B 1 608 ? 3.283 36 12.016 1 93.25 608 PRO B O 1
ATOM 13040 N N . ALA B 1 609 ? 1.982 37.719 12.633 1 93 609 ALA B N 1
ATOM 13041 C CA . ALA B 1 609 ? 3.115 38.531 13.078 1 93 609 ALA B CA 1
ATOM 13042 C C . ALA B 1 609 ? 3.84 37.875 14.242 1 93 609 ALA B C 1
ATOM 13044 O O . ALA B 1 609 ? 5.07 37.875 14.32 1 93 609 ALA B O 1
ATOM 13045 N N . ASP B 1 610 ? 3.051 37.344 15.117 1 92.75 610 ASP B N 1
ATOM 13046 C CA . ASP B 1 610 ? 3.619 36.625 16.25 1 92.75 610 ASP B CA 1
ATOM 13047 C C . ASP B 1 610 ? 4.406 35.406 15.797 1 92.75 610 ASP B C 1
ATOM 13049 O O . ASP B 1 610 ? 5.477 35.094 16.344 1 92.75 610 ASP B O 1
ATOM 13053 N N . VAL B 1 611 ? 3.904 34.688 14.836 1 95.06 611 VAL B N 1
ATOM 13054 C CA . VAL B 1 611 ? 4.562 33.5 14.297 1 95.06 611 VAL B CA 1
ATOM 13055 C C . VAL B 1 611 ? 5.875 33.875 13.625 1 95.06 611 VAL B C 1
ATOM 13057 O O . VAL B 1 611 ? 6.891 33.188 13.781 1 95.06 611 VAL B O 1
ATOM 13060 N N . ILE B 1 612 ? 5.883 34.969 12.891 1 96.69 612 ILE B N 1
ATOM 13061 C CA . ILE B 1 612 ? 7.062 35.438 12.18 1 96.69 612 ILE B CA 1
ATOM 13062 C C . ILE B 1 612 ? 8.164 35.781 13.188 1 96.69 612 ILE B C 1
ATOM 13064 O O . ILE B 1 612 ? 9.328 35.438 12.984 1 96.69 612 ILE B O 1
ATOM 13068 N N . ARG B 1 613 ? 7.801 36.406 14.258 1 93.38 613 ARG B N 1
ATOM 13069 C CA . ARG B 1 613 ? 8.773 36.781 15.281 1 93.38 613 ARG B CA 1
ATOM 13070 C C . ARG B 1 613 ? 9.359 35.531 15.953 1 93.38 613 ARG B C 1
ATOM 13072 O O . ARG B 1 613 ? 10.57 35.469 16.172 1 93.38 613 ARG B O 1
ATOM 13079 N N . ALA B 1 614 ? 8.453 34.656 16.281 1 93.25 614 ALA B N 1
ATOM 13080 C CA . ALA B 1 614 ? 8.906 33.438 16.922 1 93.25 614 ALA B CA 1
ATOM 13081 C C . ALA B 1 614 ? 9.812 32.625 15.977 1 93.25 614 ALA B C 1
ATOM 13083 O O . ALA B 1 614 ? 10.805 32.031 16.406 1 93.25 614 ALA B O 1
ATOM 13084 N N . PHE B 1 615 ? 9.477 32.625 14.695 1 96.31 615 PHE B N 1
ATOM 13085 C CA . PHE B 1 615 ? 10.281 31.938 13.703 1 96.31 615 PHE B CA 1
ATOM 13086 C C . PHE B 1 615 ? 11.656 32.562 13.578 1 96.31 615 PHE B C 1
ATOM 13088 O O . PHE B 1 615 ? 12.672 31.875 13.508 1 96.31 615 PHE B O 1
ATOM 13095 N N . HIS B 1 616 ? 11.664 33.875 13.523 1 95.81 616 HIS B N 1
ATOM 13096 C CA . HIS B 1 616 ? 12.922 34.625 13.438 1 95.81 616 HIS B CA 1
ATOM 13097 C C . HIS B 1 616 ? 13.867 34.219 14.57 1 95.81 616 HIS B C 1
ATOM 13099 O O . HIS B 1 616 ? 15.047 33.969 14.344 1 95.81 616 HIS B O 1
ATOM 13105 N N . SER B 1 617 ? 13.305 34.156 15.711 1 92.38 617 SER B N 1
ATOM 13106 C CA . SER B 1 617 ? 14.102 33.812 16.891 1 92.38 617 SER B CA 1
ATOM 13107 C C . SER B 1 617 ? 14.57 32.375 16.844 1 92.38 617 SER B C 1
ATOM 13109 O O . SER B 1 617 ? 15.672 32.031 17.297 1 92.38 617 SER B O 1
ATOM 13111 N N . ALA B 1 618 ? 13.773 31.469 16.391 1 92.56 618 ALA B N 1
ATOM 13112 C CA . ALA B 1 618 ? 14.07 30.047 16.375 1 92.56 618 ALA B CA 1
ATOM 13113 C C . ALA B 1 618 ? 15.055 29.703 15.266 1 92.56 618 ALA B C 1
ATOM 13115 O O . ALA B 1 618 ? 15.875 28.781 15.414 1 92.56 618 ALA B O 1
ATOM 13116 N N . ARG B 1 619 ? 14.992 30.391 14.109 1 95.5 619 ARG B N 1
ATOM 13117 C CA . ARG B 1 619 ? 15.781 30.047 12.93 1 95.5 619 ARG B CA 1
ATOM 13118 C C . ARG B 1 619 ? 17.172 30.672 13 1 95.5 619 ARG B C 1
ATOM 13120 O O . ARG B 1 619 ? 18.141 30.109 12.469 1 95.5 619 ARG B O 1
ATOM 13127 N N . ARG B 1 620 ? 17.375 31.75 13.664 1 93.81 620 ARG B N 1
ATOM 13128 C CA . ARG B 1 620 ? 18.609 32.531 13.664 1 93.81 620 ARG B CA 1
ATOM 13129 C C . ARG B 1 620 ? 19.781 31.688 14.133 1 93.81 620 ARG B C 1
ATOM 13131 O O . ARG B 1 620 ? 20.844 31.703 13.516 1 93.81 620 ARG B O 1
ATOM 13138 N N . PRO B 1 621 ? 19.625 30.891 15.195 1 92.69 621 PRO B N 1
ATOM 13139 C CA . PRO B 1 621 ? 20.75 30.047 15.633 1 92.69 621 PRO B CA 1
ATOM 13140 C C . PRO B 1 621 ? 21.203 29.062 14.562 1 92.69 621 PRO B C 1
ATOM 13142 O O . PRO B 1 621 ? 22.375 28.688 14.516 1 92.69 621 PRO B O 1
ATOM 13145 N N . TYR B 1 622 ? 20.344 28.641 13.742 1 94.19 622 TYR B N 1
ATOM 13146 C CA . TYR B 1 622 ? 20.703 27.703 12.688 1 94.19 622 TYR B CA 1
ATOM 13147 C C . TYR B 1 622 ? 21.578 28.375 11.633 1 94.19 622 TYR B C 1
ATOM 13149 O O . TYR B 1 622 ? 22.453 27.719 11.031 1 94.19 622 TYR B O 1
ATOM 13157 N N . TYR B 1 623 ? 21.359 29.625 11.359 1 95.56 623 TYR B N 1
ATOM 13158 C CA . TYR B 1 623 ? 22.234 30.344 10.438 1 95.56 623 TYR B CA 1
ATOM 13159 C C . TYR B 1 623 ? 23.625 30.516 11.031 1 95.56 623 TYR B C 1
ATOM 13161 O O . TYR B 1 623 ? 24.625 30.5 10.305 1 95.56 623 TYR B O 1
ATOM 13169 N N . GLU B 1 624 ? 23.672 30.672 12.32 1 93.88 624 GLU B N 1
ATOM 13170 C CA . GLU B 1 624 ? 24.969 30.75 12.984 1 93.88 624 GLU B CA 1
ATOM 13171 C C . GLU B 1 624 ? 25.719 29.422 12.859 1 93.88 624 GLU B C 1
ATOM 13173 O O . GLU B 1 624 ? 26.906 29.406 12.516 1 93.88 624 GLU B O 1
ATOM 13178 N N . ARG B 1 625 ? 25.047 28.391 13.086 1 93.69 625 ARG B N 1
ATOM 13179 C CA . ARG B 1 625 ? 25.641 27.078 12.984 1 93.69 625 ARG B CA 1
ATOM 13180 C C . ARG B 1 625 ? 26.062 26.766 11.547 1 93.69 625 ARG B C 1
ATOM 13182 O O . ARG B 1 625 ? 27.094 26.156 11.312 1 93.69 625 ARG B O 1
ATOM 13189 N N . ARG B 1 626 ? 25.188 27.109 10.625 1 95 626 ARG B N 1
ATOM 13190 C CA . ARG B 1 626 ? 25.484 26.875 9.211 1 95 626 ARG B CA 1
ATOM 13191 C C . ARG B 1 626 ? 26.75 27.609 8.789 1 95 626 ARG B C 1
ATOM 13193 O O . ARG B 1 626 ? 27.609 27.031 8.125 1 95 626 ARG B O 1
ATOM 13200 N N . LYS B 1 627 ? 26.844 28.859 9.148 1 94.12 627 LYS B N 1
ATOM 13201 C CA . LYS B 1 627 ? 28.031 29.641 8.797 1 94.12 627 LYS B CA 1
ATOM 13202 C C . LYS B 1 627 ? 29.281 29.016 9.398 1 94.12 627 LYS B C 1
ATOM 13204 O O . LYS B 1 627 ? 30.312 28.938 8.734 1 94.12 627 LYS B O 1
ATOM 13209 N N . ALA B 1 628 ? 29.156 28.609 10.609 1 93.75 628 ALA B N 1
ATOM 13210 C CA . ALA B 1 628 ? 30.297 27.984 11.281 1 93.75 628 ALA B CA 1
ATOM 13211 C C . ALA B 1 628 ? 30.719 26.703 10.562 1 93.75 628 ALA B C 1
ATOM 13213 O O . ALA B 1 628 ? 31.906 26.469 10.336 1 93.75 628 ALA B O 1
ATOM 13214 N N . LYS B 1 629 ? 29.75 25.875 10.234 1 93.44 629 LYS B N 1
ATOM 13215 C CA . LYS B 1 629 ? 30.031 24.609 9.578 1 93.44 629 LYS B CA 1
ATOM 13216 C C . LYS B 1 629 ? 30.594 24.828 8.172 1 93.44 629 LYS B C 1
ATOM 13218 O O . LYS B 1 629 ? 31.516 24.125 7.75 1 93.44 629 LYS B O 1
ATOM 13223 N N . MET B 1 630 ? 30 25.734 7.484 1 93.19 630 MET B N 1
ATOM 13224 C CA . MET B 1 630 ? 30.484 26.062 6.148 1 93.19 630 MET B CA 1
ATOM 13225 C C . MET B 1 630 ? 31.922 26.562 6.211 1 93.19 630 MET B C 1
ATOM 13227 O O . MET B 1 630 ? 32.75 26.203 5.363 1 93.19 630 MET B O 1
ATOM 13231 N N . THR B 1 631 ? 32.219 27.359 7.207 1 93 631 THR B N 1
ATOM 13232 C CA . THR B 1 631 ? 33.594 27.859 7.402 1 93 631 THR B CA 1
ATOM 13233 C C . THR B 1 631 ? 34.531 26.703 7.688 1 93 631 THR B C 1
ATOM 13235 O O . THR B 1 631 ? 35.656 26.656 7.129 1 93 631 THR B O 1
ATOM 13238 N N . GLN B 1 632 ? 34.094 25.828 8.461 1 91.25 632 GLN B N 1
ATOM 13239 C CA . GLN B 1 632 ? 34.938 24.656 8.781 1 91.25 632 GLN B CA 1
ATOM 13240 C C . GLN B 1 632 ? 35.188 23.812 7.539 1 91.25 632 GLN B C 1
ATOM 13242 O O . GLN B 1 632 ? 36.312 23.312 7.352 1 91.25 632 GLN B O 1
ATOM 13247 N N . LYS B 1 633 ? 34.25 23.609 6.77 1 91 633 LYS B N 1
ATOM 13248 C CA . LYS B 1 633 ? 34.375 22.828 5.551 1 91 633 LYS B CA 1
ATOM 13249 C C . LYS B 1 633 ? 35.344 23.484 4.578 1 91 633 LYS B C 1
ATOM 13251 O O . LYS B 1 633 ? 36.188 22.812 3.959 1 91 633 LYS B O 1
ATOM 13256 N N . LEU B 1 634 ? 35.188 24.812 4.453 1 92.75 634 LEU B N 1
ATOM 13257 C CA . LEU B 1 634 ? 36.062 25.547 3.545 1 92.75 634 LEU B CA 1
ATOM 13258 C C . LEU B 1 634 ? 37.5 25.547 4.051 1 92.75 634 LEU B C 1
ATOM 13260 O O . LEU B 1 634 ? 38.438 25.469 3.258 1 92.75 634 LEU B O 1
ATOM 13264 N N . VAL B 1 635 ? 37.688 25.641 5.344 1 92.31 635 VAL B N 1
ATOM 13265 C CA . VAL B 1 635 ? 39 25.578 5.934 1 92.31 635 VAL B CA 1
ATOM 13266 C C . VAL B 1 635 ? 39.625 24.203 5.703 1 92.31 635 VAL B C 1
ATOM 13268 O O . VAL B 1 635 ? 40.812 24.078 5.359 1 92.31 635 VAL B O 1
ATOM 13271 N N . TYR B 1 636 ? 38.812 23.234 5.902 1 91.25 636 TYR B N 1
ATOM 13272 C CA . TYR B 1 636 ? 39.25 21.875 5.664 1 91.25 636 TYR B CA 1
ATOM 13273 C C . TYR B 1 636 ? 39.688 21.672 4.207 1 91.25 636 TYR B C 1
ATOM 13275 O O . TYR B 1 636 ? 40.75 21.141 3.924 1 91.25 636 TYR B O 1
ATOM 13283 N N . GLN B 1 637 ? 38.812 22.062 3.342 1 92.25 637 GLN B N 1
ATOM 13284 C CA . GLN B 1 637 ? 39.094 21.906 1.917 1 92.25 637 GLN B CA 1
ATOM 13285 C C . GLN B 1 637 ? 40.344 22.656 1.526 1 92.25 637 GLN B C 1
ATOM 13287 O O . GLN B 1 637 ? 41.188 22.156 0.754 1 92.25 637 GLN B O 1
ATOM 13292 N N . ALA B 1 638 ? 40.5 23.844 2.037 1 93.31 638 ALA B N 1
ATOM 13293 C CA . ALA B 1 638 ? 41.688 24.641 1.756 1 93.31 638 ALA B CA 1
ATOM 13294 C C . ALA B 1 638 ? 42.938 23.938 2.266 1 93.31 638 ALA B C 1
ATOM 13296 O O . ALA B 1 638 ? 43.969 23.938 1.591 1 93.31 638 ALA B O 1
ATOM 13297 N N . THR B 1 639 ? 42.844 23.328 3.361 1 93.31 639 THR B N 1
ATOM 13298 C CA . THR B 1 639 ? 43.969 22.625 3.957 1 93.31 639 THR B CA 1
ATOM 13299 C C . THR B 1 639 ? 44.344 21.391 3.137 1 93.31 639 THR B C 1
ATOM 13301 O O . THR B 1 639 ? 45.531 21.125 2.902 1 93.31 639 THR B O 1
ATOM 13304 N N . VAL B 1 640 ? 43.344 20.672 2.771 1 92.88 640 VAL B N 1
ATOM 13305 C CA . VAL B 1 640 ? 43.562 19.484 1.964 1 92.88 640 VAL B CA 1
ATOM 13306 C C . VAL B 1 640 ? 44.219 19.859 0.641 1 92.88 640 VAL B C 1
ATOM 13308 O O . VAL B 1 640 ? 45.188 19.219 0.209 1 92.88 640 VAL B O 1
ATOM 13311 N N . LEU B 1 641 ? 43.688 20.922 0.021 1 94.06 641 LEU B N 1
ATOM 13312 C CA . LEU B 1 641 ? 44.219 21.359 -1.261 1 94.06 641 LEU B CA 1
ATOM 13313 C C . LEU B 1 641 ? 45.656 21.844 -1.106 1 94.06 641 LEU B C 1
ATOM 13315 O O . LEU B 1 641 ? 46.5 21.562 -1.948 1 94.06 641 LEU B O 1
ATOM 13319 N N . ARG B 1 642 ? 45.969 22.531 -0.074 1 93.44 642 ARG B N 1
ATOM 13320 C CA . ARG B 1 642 ? 47.281 23.031 0.212 1 93.44 642 ARG B CA 1
ATOM 13321 C C . ARG B 1 642 ? 48.281 21.875 0.417 1 93.44 642 ARG B C 1
ATOM 13323 O O . ARG B 1 642 ? 49.375 21.891 -0.133 1 93.44 642 ARG B O 1
ATOM 13330 N N . ASN B 1 643 ? 47.781 20.906 1.124 1 93.06 643 ASN B N 1
ATOM 13331 C CA . ASN B 1 643 ? 48.656 19.75 1.42 1 93.06 643 ASN B CA 1
ATOM 13332 C C . ASN B 1 643 ? 48.875 18.891 0.182 1 93.06 643 ASN B C 1
ATOM 13334 O O . ASN B 1 643 ? 49.969 18.375 -0.021 1 93.06 643 ASN B O 1
ATOM 13338 N N . LYS B 1 644 ? 47.875 18.719 -0.558 1 92.06 644 LYS B N 1
ATOM 13339 C CA . LYS B 1 644 ? 48.031 17.938 -1.781 1 92.06 644 LYS B CA 1
ATOM 13340 C C . LYS B 1 644 ? 49.031 18.609 -2.738 1 92.06 644 LYS B C 1
ATOM 13342 O O . LYS B 1 644 ? 49.906 17.953 -3.287 1 92.06 644 LYS B O 1
ATOM 13347 N N . ALA B 1 645 ? 48.812 19.891 -2.939 1 92.69 645 ALA B N 1
ATOM 13348 C CA . ALA B 1 645 ? 49.719 20.625 -3.816 1 92.69 645 ALA B CA 1
ATOM 13349 C C . ALA B 1 645 ? 51.156 20.562 -3.303 1 92.69 645 ALA B C 1
ATOM 13351 O O . ALA B 1 645 ? 52.094 20.375 -4.082 1 92.69 645 ALA B O 1
ATOM 13352 N N . ARG B 1 646 ? 51.344 20.672 -2.023 1 92.19 646 ARG B N 1
ATOM 13353 C CA . ARG B 1 646 ? 52.656 20.625 -1.396 1 92.19 646 ARG B CA 1
ATOM 13354 C C . ARG B 1 646 ? 53.281 19.234 -1.541 1 92.19 646 ARG B C 1
ATOM 13356 O O . ARG B 1 646 ? 54.469 19.109 -1.845 1 92.19 646 ARG B O 1
ATOM 13363 N N . CYS B 1 647 ? 52.469 18.266 -1.348 1 90.88 647 CYS B N 1
ATOM 13364 C CA . CYS B 1 647 ? 52.969 16.906 -1.438 1 90.88 647 CYS B CA 1
ATOM 13365 C C . CYS B 1 647 ? 53.438 16.578 -2.852 1 90.88 647 CYS B C 1
ATOM 13367 O O . CYS B 1 647 ? 54.531 16.047 -3.041 1 90.88 647 CYS B O 1
ATOM 13369 N N . ILE B 1 648 ? 52.656 16.922 -3.775 1 88.88 648 ILE B N 1
ATOM 13370 C CA . ILE B 1 648 ? 53 16.656 -5.168 1 88.88 648 ILE B CA 1
ATOM 13371 C C . ILE B 1 648 ? 54.281 17.422 -5.539 1 88.88 648 ILE B C 1
ATOM 13373 O O . ILE B 1 648 ? 55.156 16.875 -6.188 1 88.88 648 ILE B O 1
ATOM 13377 N N . LYS B 1 649 ? 54.406 18.609 -5.172 1 89.69 649 LYS B N 1
ATOM 13378 C CA . LYS B 1 649 ? 55.594 19.406 -5.453 1 89.69 649 LYS B CA 1
ATOM 13379 C C . LYS B 1 649 ? 56.844 18.797 -4.832 1 89.69 649 LYS B C 1
ATOM 13381 O O . LYS B 1 649 ? 57.906 18.766 -5.461 1 89.69 649 LYS B O 1
ATOM 13386 N N . MET B 1 650 ? 56.656 18.219 -3.639 1 89.69 650 MET B N 1
ATOM 13387 C CA . MET B 1 650 ? 57.781 17.625 -2.938 1 89.69 650 MET B CA 1
ATOM 13388 C C . MET B 1 650 ? 58.219 16.312 -3.605 1 89.69 650 MET B C 1
ATOM 13390 O O . MET B 1 650 ? 59.406 15.984 -3.629 1 89.69 650 MET B O 1
ATOM 13394 N N . CYS B 1 651 ? 57.281 15.695 -4.172 1 83.31 651 CYS B N 1
ATOM 13395 C CA . CYS B 1 651 ? 57.594 14.453 -4.871 1 83.31 651 CYS B CA 1
ATOM 13396 C C . CYS B 1 651 ? 58.281 14.734 -6.199 1 83.31 651 CYS B C 1
ATOM 13398 O O . CYS B 1 651 ? 59.219 14.039 -6.57 1 83.31 651 CYS B O 1
ATOM 13400 N N . ILE B 1 652 ? 57.812 15.711 -6.867 1 81.38 652 ILE B N 1
ATOM 13401 C CA . ILE B 1 652 ? 58.375 16.094 -8.148 1 81.38 652 ILE B CA 1
ATOM 13402 C C . ILE B 1 652 ? 59.781 16.625 -7.941 1 81.38 652 ILE B C 1
ATOM 13404 O O . ILE B 1 652 ? 60.688 16.312 -8.719 1 81.38 652 ILE B O 1
ATOM 13408 N N . ASP B 1 653 ? 59.969 17.375 -6.82 1 85 653 ASP B N 1
ATOM 13409 C CA . ASP B 1 653 ? 61.25 17.984 -6.555 1 85 653 ASP B CA 1
ATOM 13410 C C . ASP B 1 653 ? 62.25 16.969 -5.969 1 85 653 ASP B C 1
ATOM 13412 O O . ASP B 1 653 ? 63.438 17.234 -5.898 1 85 653 ASP B O 1
ATOM 13416 N N . GLY B 1 654 ? 61.75 15.703 -5.594 1 80.88 654 GLY B N 1
ATOM 13417 C CA . GLY B 1 654 ? 62.594 14.633 -5.133 1 80.88 654 GLY B CA 1
ATOM 13418 C C . GLY B 1 654 ? 62.812 14.625 -3.629 1 80.88 654 GLY B C 1
ATOM 13419 O O . GLY B 1 654 ? 63.469 13.734 -3.084 1 80.88 654 GLY B O 1
ATOM 13420 N N . SER B 1 655 ? 62.344 15.539 -2.971 1 85.5 655 SER B N 1
ATOM 13421 C CA . SER B 1 655 ? 62.5 15.625 -1.525 1 85.5 655 SER B CA 1
ATOM 13422 C C . SER B 1 655 ? 61.719 14.531 -0.806 1 85.5 655 SER B C 1
ATOM 13424 O O . SER B 1 655 ? 62.094 14.117 0.295 1 85.5 655 SER B O 1
ATOM 13426 N N . LEU B 1 656 ? 60.625 14.117 -1.39 1 84.94 656 LEU B N 1
ATOM 13427 C CA . LEU B 1 656 ? 59.844 12.992 -0.896 1 84.94 656 LEU B CA 1
ATOM 13428 C C . LEU B 1 656 ? 59.5 12.016 -2.023 1 84.94 656 LEU B C 1
ATOM 13430 O O . LEU B 1 656 ? 58.438 12.094 -2.625 1 84.94 656 LEU B O 1
ATOM 13434 N N . PRO B 1 657 ? 60.469 11.109 -2.219 1 77.19 657 PRO B N 1
ATOM 13435 C CA . PRO B 1 657 ? 60.281 10.195 -3.352 1 77.19 657 PRO B CA 1
ATOM 13436 C C . PRO B 1 657 ? 59.031 9.336 -3.207 1 77.19 657 PRO B C 1
ATOM 13438 O O . PRO B 1 657 ? 58.688 8.938 -2.094 1 77.19 657 PRO B O 1
ATOM 13441 N N . LEU B 1 658 ? 58.344 9.086 -4.285 1 75.25 658 LEU B N 1
ATOM 13442 C CA . LEU B 1 658 ? 57.094 8.328 -4.348 1 75.25 658 LEU B CA 1
ATOM 13443 C C . LEU B 1 658 ? 57.281 6.938 -3.75 1 75.25 658 LEU B C 1
ATOM 13445 O O . LEU B 1 658 ? 56.344 6.379 -3.178 1 75.25 658 LEU B O 1
ATOM 13449 N N . THR B 1 659 ? 58.469 6.398 -3.852 1 68.56 659 THR B N 1
ATOM 13450 C CA . THR B 1 659 ? 58.75 5.043 -3.396 1 68.56 659 THR B CA 1
ATOM 13451 C C . THR B 1 659 ? 58.781 4.977 -1.873 1 68.56 659 THR B C 1
ATOM 13453 O O . THR B 1 659 ? 58.594 3.912 -1.287 1 68.56 659 THR B O 1
ATOM 13456 N N . SER B 1 660 ? 59.031 6.16 -1.239 1 72.56 660 SER B N 1
ATOM 13457 C CA . SER B 1 660 ? 59.156 6.195 0.214 1 72.56 660 SER B CA 1
ATOM 13458 C C . SER B 1 660 ? 57.906 6.816 0.856 1 72.56 660 SER B C 1
ATOM 13460 O O . SER B 1 660 ? 57.906 7.105 2.055 1 72.56 660 SER B O 1
ATOM 13462 N N . LEU B 1 661 ? 57 7.078 0.052 1 77.12 661 LEU B N 1
ATOM 13463 C CA . LEU B 1 661 ? 55.812 7.777 0.539 1 77.12 661 LEU B CA 1
ATOM 13464 C C . LEU B 1 661 ? 54.969 6.875 1.451 1 77.12 661 LEU B C 1
ATOM 13466 O O . LEU B 1 661 ? 54.406 5.887 0.996 1 77.12 661 LEU B O 1
ATOM 13470 N N . ASP B 1 662 ? 54.969 7.113 2.76 1 78.5 662 ASP B N 1
ATOM 13471 C CA . ASP B 1 662 ? 54.156 6.406 3.736 1 78.5 662 ASP B CA 1
ATOM 13472 C C . ASP B 1 662 ? 53.688 7.34 4.855 1 78.5 662 ASP B C 1
ATOM 13474 O O . ASP B 1 662 ? 54 8.531 4.84 1 78.5 662 ASP B O 1
ATOM 13478 N N . SER B 1 663 ? 52.875 6.902 5.73 1 83.44 663 SER B N 1
ATOM 13479 C CA . SER B 1 663 ? 52.312 7.715 6.805 1 83.44 663 SER B CA 1
ATOM 13480 C C . SER B 1 663 ? 53.438 8.336 7.656 1 83.44 663 SER B C 1
ATOM 13482 O O . SER B 1 663 ? 53.281 9.484 8.102 1 83.44 663 SER B O 1
ATOM 13484 N N . GLU B 1 664 ? 54.531 7.645 7.801 1 83.56 664 GLU B N 1
ATOM 13485 C CA . GLU B 1 664 ? 55.625 8.125 8.633 1 83.56 664 GLU B CA 1
ATOM 13486 C C . GLU B 1 664 ? 56.406 9.234 7.938 1 83.56 664 GLU B C 1
ATOM 13488 O O . GLU B 1 664 ? 56.781 10.227 8.562 1 83.56 664 GLU B O 1
ATOM 13493 N N . SER B 1 665 ? 56.688 9.062 6.652 1 87 665 SER B N 1
ATOM 13494 C CA . SER B 1 665 ? 57.406 10.086 5.906 1 87 665 SER B CA 1
ATOM 13495 C C . SER B 1 665 ? 56.594 11.375 5.797 1 87 665 SER B C 1
ATOM 13497 O O . SER B 1 665 ? 57.156 12.469 5.844 1 87 665 SER B O 1
ATOM 13499 N N . LEU B 1 666 ? 55.312 11.234 5.754 1 88.81 666 LEU B N 1
ATOM 13500 C CA . LEU B 1 666 ? 54.406 12.391 5.641 1 88.81 666 LEU B CA 1
ATOM 13501 C C . LEU B 1 666 ? 54.344 13.148 6.965 1 88.81 666 LEU B C 1
ATOM 13503 O O . LEU B 1 666 ? 54.312 14.375 6.98 1 88.81 666 LEU B O 1
ATOM 13507 N N . LYS B 1 667 ? 54.25 12.344 7.977 1 88.94 667 LYS B N 1
ATOM 13508 C CA . LYS B 1 667 ? 54.281 12.969 9.297 1 88.94 667 LYS B CA 1
ATOM 13509 C C . LYS B 1 667 ? 55.562 13.719 9.531 1 88.94 667 LYS B C 1
ATOM 13511 O O . LYS B 1 667 ? 55.562 14.82 10.078 1 88.94 667 LYS B O 1
ATOM 13516 N N . ALA B 1 668 ? 56.719 13.109 9.078 1 88.88 668 ALA B N 1
ATOM 13517 C CA . ALA B 1 668 ? 58.031 13.711 9.242 1 88.88 668 ALA B CA 1
ATOM 13518 C C . ALA B 1 668 ? 58.156 14.984 8.414 1 88.88 668 ALA B C 1
ATOM 13520 O O . ALA B 1 668 ? 58.844 15.938 8.82 1 88.88 668 ALA B O 1
ATOM 13521 N N . ALA B 1 669 ? 57.438 15.031 7.332 1 91.5 669 ALA B N 1
ATOM 13522 C CA . ALA B 1 669 ? 57.5 16.188 6.445 1 91.5 669 ALA B CA 1
ATOM 13523 C C . ALA B 1 669 ? 56.531 17.266 6.891 1 91.5 669 ALA B C 1
ATOM 13525 O O . ALA B 1 669 ? 56.5 18.359 6.305 1 91.5 669 ALA B O 1
ATOM 13526 N N . GLY B 1 670 ? 55.656 17.094 7.965 1 89.62 670 GLY B N 1
ATOM 13527 C CA . GLY B 1 670 ? 54.812 18.109 8.578 1 89.62 670 GLY B CA 1
ATOM 13528 C C . GLY B 1 670 ? 53.438 18.203 7.957 1 89.62 670 GLY B C 1
ATOM 13529 O O . GLY B 1 670 ? 52.812 19.266 8 1 89.62 670 GLY B O 1
ATOM 13530 N N . PHE B 1 671 ? 53.062 17.188 7.309 1 92.25 671 PHE B N 1
ATOM 13531 C CA . PHE B 1 671 ? 51.719 17.219 6.734 1 92.25 671 PHE B CA 1
ATOM 13532 C C . PHE B 1 671 ? 50.656 17 7.816 1 92.25 671 PHE B C 1
ATOM 13534 O O . PHE B 1 671 ? 50.938 16.312 8.812 1 92.25 671 PHE B O 1
ATOM 13541 N N . ASP B 1 672 ? 49.5 17.672 7.629 1 90.5 672 ASP B N 1
ATOM 13542 C CA . ASP B 1 672 ? 48.406 17.594 8.602 1 90.5 672 ASP B CA 1
ATOM 13543 C C . ASP B 1 672 ? 47.688 16.25 8.516 1 90.5 672 ASP B C 1
ATOM 13545 O O . ASP B 1 672 ? 47.469 15.719 7.418 1 90.5 672 ASP B O 1
ATOM 13549 N N . SER B 1 673 ? 47.531 15.625 9.641 1 87.12 673 SER B N 1
ATOM 13550 C CA . SER B 1 673 ? 46.688 14.453 9.719 1 87.12 673 SER B CA 1
ATOM 13551 C C . SER B 1 673 ? 45.219 14.852 9.688 1 87.12 673 SER B C 1
ATOM 13553 O O . SER B 1 673 ? 44.719 15.531 10.594 1 87.12 673 SER B O 1
ATOM 13555 N N . LEU B 1 674 ? 44.562 14.602 8.547 1 86.06 674 LEU B N 1
ATOM 13556 C CA . LEU B 1 674 ? 43.188 15.016 8.359 1 86.06 674 LEU B CA 1
ATOM 13557 C C . LEU B 1 674 ? 42.281 13.812 8.141 1 86.06 674 LEU B C 1
ATOM 13559 O O . LEU B 1 674 ? 42.625 12.906 7.375 1 86.06 674 LEU B O 1
ATOM 13563 N N . LEU B 1 675 ? 41.25 13.672 8.914 1 77.25 675 LEU B N 1
ATOM 13564 C CA . LEU B 1 675 ? 40.25 12.625 8.719 1 77.25 675 LEU B CA 1
ATOM 13565 C C . LEU B 1 675 ? 39.094 13.133 7.836 1 77.25 675 LEU B C 1
ATOM 13567 O O . LEU B 1 675 ? 38.688 14.297 7.926 1 77.25 675 LEU B O 1
ATOM 13571 N N . SER B 1 676 ? 38.781 12.258 6.785 1 70.25 676 SER B N 1
ATOM 13572 C CA . SER B 1 676 ? 37.625 12.625 5.965 1 70.25 676 SER B CA 1
ATOM 13573 C C . SER B 1 676 ? 36.344 12.656 6.793 1 70.25 676 SER B C 1
ATOM 13575 O O . SER B 1 676 ? 36.312 12.117 7.898 1 70.25 676 SER B O 1
ATOM 13577 N N . GLU B 1 677 ? 35.406 13.477 6.211 1 63.75 677 GLU B N 1
ATOM 13578 C CA . GLU B 1 677 ? 34.094 13.57 6.895 1 63.75 677 GLU B CA 1
ATOM 13579 C C . GLU B 1 677 ? 33.531 12.188 7.168 1 63.75 677 GLU B C 1
ATOM 13581 O O . GLU B 1 677 ? 32.969 11.945 8.242 1 63.75 677 GLU B O 1
ATOM 13586 N N . SER B 1 678 ? 33.719 11.344 6.152 1 63.12 678 SER B N 1
ATOM 13587 C CA . SER B 1 678 ? 33.188 9.992 6.32 1 63.12 678 SER B CA 1
ATOM 13588 C C . SER B 1 678 ? 34 9.234 7.383 1 63.12 678 SER B C 1
ATOM 13590 O O . SER B 1 678 ? 33.406 8.484 8.18 1 63.12 678 SER B O 1
ATOM 13592 N N . GLN B 1 679 ? 35.281 9.469 7.441 1 62.91 679 GLN B N 1
ATOM 13593 C CA . GLN B 1 679 ? 36.125 8.781 8.406 1 62.91 679 GLN B CA 1
ATOM 13594 C C . GLN B 1 679 ? 35.938 9.344 9.812 1 62.91 679 GLN B C 1
ATOM 13596 O O . GLN B 1 679 ? 36 8.602 10.789 1 62.91 679 GLN B O 1
ATOM 13601 N N . SER B 1 680 ? 35.719 10.633 9.727 1 61.62 680 SER B N 1
ATOM 13602 C CA . SER B 1 680 ? 35.469 11.273 11.016 1 61.62 680 SER B CA 1
ATOM 13603 C C . SER B 1 680 ? 34.156 10.797 11.625 1 61.62 680 SER B C 1
ATOM 13605 O O . SER B 1 680 ? 34.094 10.547 12.828 1 61.62 680 SER B O 1
ATOM 13607 N N . SER B 1 681 ? 33.25 10.742 10.727 1 60.75 681 SER B N 1
ATOM 13608 C CA . SER B 1 681 ? 31.969 10.242 11.195 1 60.75 681 SER B CA 1
ATOM 13609 C C . SER B 1 681 ? 32.062 8.781 11.625 1 60.75 681 SER B C 1
ATOM 13611 O O . SER B 1 681 ? 31.484 8.383 12.633 1 60.75 681 SER B O 1
ATOM 13613 N N . ALA B 1 682 ? 32.875 8.023 10.867 1 53.78 682 ALA B N 1
ATOM 13614 C CA . ALA B 1 682 ? 33.062 6.613 11.203 1 53.78 682 ALA B CA 1
ATOM 13615 C C . ALA B 1 682 ? 33.875 6.461 12.5 1 53.78 682 ALA B C 1
ATOM 13617 O O . ALA B 1 682 ? 33.562 5.578 13.312 1 53.78 682 ALA B O 1
ATOM 13618 N N . ALA B 1 683 ? 34.812 7.254 12.68 1 53.97 683 ALA B N 1
ATOM 13619 C CA . ALA B 1 683 ? 35.625 7.234 13.891 1 53.97 683 ALA B CA 1
ATOM 13620 C C . ALA B 1 683 ? 34.812 7.637 15.117 1 53.97 683 ALA B C 1
ATOM 13622 O O . ALA B 1 683 ? 35 7.07 16.203 1 53.97 683 ALA B O 1
ATOM 13623 N N . GLU B 1 684 ? 34.031 8.656 14.867 1 52.38 684 GLU B N 1
ATOM 13624 C CA . GLU B 1 684 ? 33.156 9.086 15.953 1 52.38 684 GLU B CA 1
ATOM 13625 C C . GLU B 1 684 ? 32.188 7.988 16.359 1 52.38 684 GLU B C 1
ATOM 13627 O O . GLU B 1 684 ? 31.875 7.816 17.531 1 52.38 684 GLU B O 1
ATOM 13632 N N . SER B 1 685 ? 31.688 7.297 15.312 1 52.09 685 SER B N 1
ATOM 13633 C CA . SER B 1 685 ? 30.734 6.23 15.57 1 52.09 685 SER B CA 1
ATOM 13634 C C . SER B 1 685 ? 31.422 5 16.156 1 52.09 685 SER B C 1
ATOM 13636 O O . SER B 1 685 ? 30.859 4.312 17.016 1 52.09 685 SER B O 1
ATOM 13638 N N . SER B 1 686 ? 32.594 4.645 15.656 1 51.41 686 SER B N 1
ATOM 13639 C CA . SER B 1 686 ? 33.25 3.432 16.125 1 51.41 686 SER B CA 1
ATOM 13640 C C . SER B 1 686 ? 34.094 3.699 17.375 1 51.41 686 SER B C 1
ATOM 13642 O O . SER B 1 686 ? 34.531 2.764 18.047 1 51.41 686 SER B O 1
ATOM 13644 N N . GLY B 1 687 ? 34.062 4.785 17.984 1 49.38 687 GLY B N 1
ATOM 13645 C CA . GLY B 1 687 ? 34.875 5.121 19.141 1 49.38 687 GLY B CA 1
ATOM 13646 C C . GLY B 1 687 ? 36.344 4.867 18.938 1 49.38 687 GLY B C 1
ATOM 13647 O O . GLY B 1 687 ? 37.125 4.965 19.891 1 49.38 687 GLY B O 1
ATOM 13648 N N . GLU B 1 688 ? 36.75 4.09 17.953 1 48.97 688 GLU B N 1
ATOM 13649 C CA . GLU B 1 688 ? 38.156 3.805 17.75 1 48.97 688 GLU B CA 1
ATOM 13650 C C . GLU B 1 688 ? 38.875 5.012 17.156 1 48.97 688 GLU B C 1
ATOM 13652 O O . GLU B 1 688 ? 38.344 5.727 16.328 1 48.97 688 GLU B O 1
ATOM 13657 N N . THR B 1 689 ? 39.812 5.465 17.953 1 48.72 689 THR B N 1
ATOM 13658 C CA . THR B 1 689 ? 40.719 6.496 17.469 1 48.72 689 THR B CA 1
ATOM 13659 C C . THR B 1 689 ? 41.25 6.141 16.078 1 48.72 689 THR B C 1
ATOM 13661 O O . THR B 1 689 ? 41.781 5.047 15.867 1 48.72 689 THR B O 1
ATOM 13664 N N . PRO B 1 690 ? 40.625 6.68 15.086 1 52.94 690 PRO B N 1
ATOM 13665 C CA . PRO B 1 690 ? 41.25 6.371 13.781 1 52.94 690 PRO B CA 1
ATOM 13666 C C . PRO B 1 690 ? 42.75 6.176 13.867 1 52.94 690 PRO B C 1
ATOM 13668 O O . PRO B 1 690 ? 43.438 6.914 14.578 1 52.94 690 PRO B O 1
ATOM 13671 N N . THR B 1 691 ? 43.219 5.066 13.656 1 54.09 691 THR B N 1
ATOM 13672 C CA . THR B 1 691 ? 44.688 4.836 13.648 1 54.09 691 THR B CA 1
ATOM 13673 C C . THR B 1 691 ? 45.406 5.965 12.922 1 54.09 691 THR B C 1
ATOM 13675 O O . THR B 1 691 ? 44.812 6.621 12.055 1 54.09 691 THR B O 1
ATOM 13678 N N . SER B 1 692 ? 46.531 6.508 13.523 1 57.81 692 SER B N 1
ATOM 13679 C CA . SER B 1 692 ? 47.5 7.473 13 1 57.81 692 SER B CA 1
ATOM 13680 C C . SER B 1 692 ? 47.688 7.309 11.492 1 57.81 692 SER B C 1
ATOM 13682 O O . SER B 1 692 ? 47.938 8.281 10.789 1 57.81 692 SER B O 1
ATOM 13684 N N . LYS B 1 693 ? 47.281 6.191 10.938 1 62.34 693 LYS B N 1
ATOM 13685 C CA . LYS B 1 693 ? 47.625 5.906 9.539 1 62.34 693 LYS B CA 1
ATOM 13686 C C . LYS B 1 693 ? 46.5 6.375 8.609 1 62.34 693 LYS B C 1
ATOM 13688 O O . LYS B 1 693 ? 46.781 6.824 7.492 1 62.34 693 LYS B O 1
ATOM 13693 N N . ALA B 1 694 ? 45.281 6.605 9.266 1 74.44 694 ALA B N 1
ATOM 13694 C CA . ALA B 1 694 ? 44.125 6.953 8.422 1 74.44 694 ALA B CA 1
ATOM 13695 C C . ALA B 1 694 ? 44.094 8.453 8.125 1 74.44 694 ALA B C 1
ATOM 13697 O O . ALA B 1 694 ? 43.5 8.883 7.137 1 74.44 694 ALA B O 1
ATOM 13698 N N . GLY B 1 695 ? 44.844 9.195 8.797 1 81.44 695 GLY B N 1
ATOM 13699 C CA . GLY B 1 695 ? 44.844 10.641 8.664 1 81.44 695 GLY B CA 1
ATOM 13700 C C . GLY B 1 695 ? 45.531 11.125 7.41 1 81.44 695 GLY B C 1
ATOM 13701 O O . GLY B 1 695 ? 45.344 12.273 6.988 1 81.44 695 GLY B O 1
ATOM 13702 N N . PHE B 1 696 ? 46.438 10.234 6.84 1 86.31 696 PHE B N 1
ATOM 13703 C CA . PHE B 1 696 ? 47.188 10.664 5.684 1 86.31 696 PHE B CA 1
ATOM 13704 C C . PHE B 1 696 ? 46.656 10.016 4.406 1 86.31 696 PHE B C 1
ATOM 13706 O O . PHE B 1 696 ? 47.281 10.125 3.35 1 86.31 696 PHE B O 1
ATOM 13713 N N . ASP B 1 697 ? 45.438 9.461 4.59 1 83.25 697 ASP B N 1
ATOM 13714 C CA . ASP B 1 697 ? 44.875 8.75 3.461 1 83.25 697 ASP B CA 1
ATOM 13715 C C . ASP B 1 697 ? 44.594 9.695 2.297 1 83.25 697 ASP B C 1
ATOM 13717 O O . ASP B 1 697 ? 44.656 9.297 1.133 1 83.25 697 ASP B O 1
ATOM 13721 N N . TYR B 1 698 ? 44.281 10.945 2.641 1 86.81 698 TYR B N 1
ATOM 13722 C CA . TYR B 1 698 ? 43.938 11.891 1.583 1 86.81 698 TYR B CA 1
ATOM 13723 C C . TYR B 1 698 ? 45.156 12.188 0.707 1 86.81 698 TYR B C 1
ATOM 13725 O O . TYR B 1 698 ? 45 12.625 -0.437 1 86.81 698 TYR B O 1
ATOM 13733 N N . LEU B 1 699 ? 46.312 11.852 1.089 1 86.12 699 LEU B N 1
ATOM 13734 C CA . LEU B 1 699 ? 47.531 12.039 0.317 1 86.12 699 LEU B CA 1
ATOM 13735 C C . LEU B 1 699 ? 48 10.719 -0.297 1 86.12 699 LEU B C 1
ATOM 13737 O O . LEU B 1 699 ? 48.469 10.688 -1.444 1 86.12 699 LEU B O 1
ATOM 13741 N N . LEU B 1 700 ? 47.781 9.695 0.481 1 81.44 700 LEU B N 1
ATOM 13742 C CA . LEU B 1 700 ? 48.312 8.398 0.081 1 81.44 700 LEU B CA 1
ATOM 13743 C C . LEU B 1 700 ? 47.406 7.75 -0.975 1 81.44 700 LEU B C 1
ATOM 13745 O O . LEU B 1 700 ? 47.844 6.879 -1.725 1 81.44 700 LEU B O 1
ATOM 13749 N N . ASN B 1 701 ? 46.156 8.148 -1.024 1 79.75 701 ASN B N 1
ATOM 13750 C CA . ASN B 1 701 ? 45.219 7.547 -1.96 1 79.75 701 ASN B CA 1
ATOM 13751 C C . ASN B 1 701 ? 45.156 8.32 -3.275 1 79.75 701 ASN B C 1
ATOM 13753 O O . ASN B 1 701 ? 44.281 8.07 -4.109 1 79.75 701 ASN B O 1
ATOM 13757 N N . MET B 1 702 ? 46.094 9.219 -3.543 1 82.12 702 MET B N 1
ATOM 13758 C CA . MET B 1 702 ? 46.125 9.953 -4.805 1 82.12 702 MET B CA 1
ATOM 13759 C C . MET B 1 702 ? 46.594 9.055 -5.945 1 82.12 702 MET B C 1
ATOM 13761 O O . MET B 1 702 ? 47.5 8.234 -5.766 1 82.12 702 MET B O 1
ATOM 13765 N N . PRO B 1 703 ? 45.844 9.148 -7.004 1 76.56 703 PRO B N 1
ATOM 13766 C CA . PRO B 1 703 ? 46.281 8.359 -8.156 1 76.56 703 PRO B CA 1
ATOM 13767 C C . PRO B 1 703 ? 47.656 8.781 -8.672 1 76.56 703 PRO B C 1
ATOM 13769 O O . PRO B 1 703 ? 48.031 9.953 -8.562 1 76.56 703 PRO B O 1
ATOM 13772 N N . LEU B 1 704 ? 48.406 7.848 -9.305 1 72.12 704 LEU B N 1
ATOM 13773 C CA . LEU B 1 704 ? 49.75 8.086 -9.797 1 72.12 704 LEU B CA 1
ATOM 13774 C C . LEU B 1 704 ? 49.75 9.172 -10.859 1 72.12 704 LEU B C 1
ATOM 13776 O O . LEU B 1 704 ? 50.719 9.953 -10.953 1 72.12 704 LEU B O 1
ATOM 13780 N N . ARG B 1 705 ? 48.562 9.195 -11.609 1 72.56 705 ARG B N 1
ATOM 13781 C CA . ARG B 1 705 ? 48.469 10.172 -12.688 1 72.56 705 ARG B CA 1
ATOM 13782 C C . ARG B 1 705 ? 48.438 11.594 -12.148 1 72.56 705 ARG B C 1
ATOM 13784 O O . ARG B 1 705 ? 48.719 12.547 -12.867 1 72.56 705 ARG B O 1
ATOM 13791 N N . SER B 1 706 ? 48.312 11.742 -10.852 1 79.19 706 SER B N 1
ATOM 13792 C CA . SER B 1 706 ? 48.156 13.055 -10.242 1 79.19 706 SER B CA 1
ATOM 13793 C C . SER B 1 706 ? 49.5 13.711 -9.938 1 79.19 706 SER B C 1
ATOM 13795 O O . SER B 1 706 ? 49.562 14.906 -9.664 1 79.19 706 SER B O 1
ATOM 13797 N N . PHE B 1 707 ? 50.562 13.062 -10.016 1 78.69 707 PHE B N 1
ATOM 13798 C CA . PHE B 1 707 ? 51.875 13.609 -9.641 1 78.69 707 PHE B CA 1
ATOM 13799 C C . PHE B 1 707 ? 52.531 14.273 -10.836 1 78.69 707 PHE B C 1
ATOM 13801 O O . PHE B 1 707 ? 53.562 13.766 -11.344 1 78.69 707 PHE B O 1
ATOM 13808 N N . SER B 1 708 ? 51.969 15.438 -11.234 1 80.88 708 SER B N 1
ATOM 13809 C CA . SER B 1 708 ? 52.438 16.25 -12.352 1 80.88 708 SER B CA 1
ATOM 13810 C C . SER B 1 708 ? 52.375 17.734 -12.023 1 80.88 708 SER B C 1
ATOM 13812 O O . SER B 1 708 ? 51.656 18.141 -11.102 1 80.88 708 SER B O 1
ATOM 13814 N N . GLN B 1 709 ? 53.156 18.578 -12.719 1 83.81 709 GLN B N 1
ATOM 13815 C CA . GLN B 1 709 ? 53.156 20.031 -12.516 1 83.81 709 GLN B CA 1
ATOM 13816 C C . GLN B 1 709 ? 51.812 20.641 -12.914 1 83.81 709 GLN B C 1
ATOM 13818 O O . GLN B 1 709 ? 51.375 21.625 -12.328 1 83.81 709 GLN B O 1
ATOM 13823 N N . VAL B 1 710 ? 51.188 20.078 -13.852 1 85.31 710 VAL B N 1
ATOM 13824 C CA . VAL B 1 710 ? 49.875 20.547 -14.289 1 85.31 710 VAL B CA 1
ATOM 13825 C C . VAL B 1 710 ? 48.844 20.391 -13.164 1 85.31 710 VAL B C 1
ATOM 13827 O O . VAL B 1 710 ? 48.031 21.266 -12.922 1 85.31 710 VAL B O 1
ATOM 13830 N N . LYS B 1 711 ? 48.969 19.344 -12.422 1 88.31 711 LYS B N 1
ATOM 13831 C CA . LYS B 1 711 ? 48.031 19.094 -11.312 1 88.31 711 LYS B CA 1
ATOM 13832 C C . LYS B 1 711 ? 48.312 20.062 -10.156 1 88.31 711 LYS B C 1
ATOM 13834 O O . LYS B 1 711 ? 47.375 20.484 -9.477 1 88.31 711 LYS B O 1
ATOM 13839 N N . VAL B 1 712 ? 49.562 20.375 -9.914 1 90.38 712 VAL B N 1
ATOM 13840 C CA . VAL B 1 712 ? 49.906 21.328 -8.867 1 90.38 712 VAL B CA 1
ATOM 13841 C C . VAL B 1 712 ? 49.281 22.688 -9.188 1 90.38 712 VAL B C 1
ATOM 13843 O O . VAL B 1 712 ? 48.75 23.375 -8.297 1 90.38 712 VAL B O 1
ATOM 13846 N N . GLN B 1 713 ? 49.312 23.078 -10.438 1 90.81 713 GLN B N 1
ATOM 13847 C CA . GLN B 1 713 ? 48.688 24.344 -10.852 1 90.81 713 GLN B CA 1
ATOM 13848 C C . GLN B 1 713 ? 47.188 24.297 -10.695 1 90.81 713 GLN B C 1
ATOM 13850 O O . GLN B 1 713 ? 46.562 25.281 -10.25 1 90.81 713 GLN B O 1
ATOM 13855 N N . GLU B 1 714 ? 46.594 23.266 -11.117 1 93.19 714 GLU B N 1
ATOM 13856 C CA . GLU B 1 714 ? 45.156 23.094 -10.969 1 93.19 714 GLU B CA 1
ATOM 13857 C C . GLU B 1 714 ? 44.75 23.172 -9.5 1 93.19 714 GLU B C 1
ATOM 13859 O O . GLU B 1 714 ? 43.75 23.828 -9.164 1 93.19 714 GLU B O 1
ATOM 13864 N N . LEU B 1 715 ? 45.5 22.531 -8.609 1 93.75 715 LEU B N 1
ATOM 13865 C CA . LEU B 1 715 ? 45.219 22.547 -7.184 1 93.75 715 LEU B CA 1
ATOM 13866 C C . LEU B 1 715 ? 45.406 23.938 -6.598 1 93.75 715 LEU B C 1
ATOM 13868 O O . LEU B 1 715 ? 44.688 24.359 -5.699 1 93.75 715 LEU B O 1
ATOM 13872 N N . GLY B 1 716 ? 46.375 24.641 -7.117 1 92.88 716 GLY B N 1
ATOM 13873 C CA . GLY B 1 716 ? 46.594 26.016 -6.684 1 92.88 716 GLY B CA 1
ATOM 13874 C C . GLY B 1 716 ? 45.438 26.953 -7.02 1 92.88 716 GLY B C 1
ATOM 13875 O O . GLY B 1 716 ? 45.062 27.797 -6.203 1 92.88 716 GLY B O 1
ATOM 13876 N N . LEU B 1 717 ? 44.938 26.781 -8.219 1 94.62 717 LEU B N 1
ATOM 13877 C CA . LEU B 1 717 ? 43.781 27.594 -8.625 1 94.62 717 LEU B CA 1
ATOM 13878 C C . LEU B 1 717 ? 42.562 27.266 -7.781 1 94.62 717 LEU B C 1
ATOM 13880 O O . LEU B 1 717 ? 41.812 28.172 -7.387 1 94.62 717 LEU B O 1
ATOM 13884 N N . LYS B 1 718 ? 42.312 26.031 -7.504 1 95.19 718 LYS B N 1
ATOM 13885 C CA . LYS B 1 718 ? 41.188 25.609 -6.66 1 95.19 718 LYS B CA 1
ATOM 13886 C C . LYS B 1 718 ? 41.344 26.141 -5.238 1 95.19 718 LYS B C 1
ATOM 13888 O O . LYS B 1 718 ? 40.375 26.5 -4.59 1 95.19 718 LYS B O 1
ATOM 13893 N N . LEU B 1 719 ? 42.594 26.172 -4.75 1 94.44 719 LEU B N 1
ATOM 13894 C CA . LEU B 1 719 ? 42.875 26.703 -3.42 1 94.44 719 LEU B CA 1
ATOM 13895 C C . LEU B 1 719 ? 42.562 28.188 -3.344 1 94.44 719 LEU B C 1
ATOM 13897 O O . LEU B 1 719 ? 41.969 28.656 -2.367 1 94.44 719 LEU B O 1
ATOM 13901 N N . GLU B 1 720 ? 42.938 28.938 -4.348 1 94.75 720 GLU B N 1
ATOM 13902 C CA . GLU B 1 720 ? 42.656 30.359 -4.379 1 94.75 720 GLU B CA 1
ATOM 13903 C C . GLU B 1 720 ? 41.156 30.641 -4.363 1 94.75 720 GLU B C 1
ATOM 13905 O O . GLU B 1 720 ? 40.719 31.547 -3.66 1 94.75 720 GLU B O 1
ATOM 13910 N N . LYS B 1 721 ? 40.531 29.906 -5.141 1 95.44 721 LYS B N 1
ATOM 13911 C CA . LYS B 1 721 ? 39.094 30.062 -5.172 1 95.44 721 LYS B CA 1
ATOM 13912 C C . LYS B 1 721 ? 38.469 29.734 -3.816 1 95.44 721 LYS B C 1
ATOM 13914 O O . LYS B 1 721 ? 37.562 30.438 -3.35 1 95.44 721 LYS B O 1
ATOM 13919 N N . THR B 1 722 ? 38.875 28.672 -3.209 1 95.69 722 THR B N 1
ATOM 13920 C CA . THR B 1 722 ? 38.375 28.234 -1.911 1 95.69 722 THR B CA 1
ATOM 13921 C C . THR B 1 722 ? 38.688 29.281 -0.841 1 95.69 722 THR B C 1
ATOM 13923 O O . THR B 1 722 ? 37.844 29.547 0.031 1 95.69 722 THR B O 1
ATOM 13926 N N . GLU B 1 723 ? 39.812 29.906 -0.888 1 94.06 723 GLU B N 1
ATOM 13927 C CA . GLU B 1 723 ? 40.188 30.938 0.072 1 94.06 723 GLU B CA 1
ATOM 13928 C C . GLU B 1 723 ? 39.375 32.219 -0.144 1 94.06 723 GLU B C 1
ATOM 13930 O O . GLU B 1 723 ? 39.062 32.906 0.814 1 94.06 723 GLU B O 1
ATOM 13935 N N . GLU B 1 724 ? 39.125 32.469 -1.372 1 95.19 724 GLU B N 1
ATOM 13936 C CA . GLU B 1 724 ? 38.25 33.594 -1.668 1 95.19 724 GLU B CA 1
ATOM 13937 C C . GLU B 1 724 ? 36.844 33.375 -1.128 1 95.19 724 GLU B C 1
ATOM 13939 O O . GLU B 1 724 ? 36.25 34.281 -0.59 1 95.19 724 GLU B O 1
ATOM 13944 N N . ASP B 1 725 ? 36.375 32.25 -1.339 1 94.38 725 ASP B N 1
ATOM 13945 C CA . ASP B 1 725 ? 35.062 31.906 -0.821 1 94.38 725 ASP B CA 1
ATOM 13946 C C . ASP B 1 725 ? 35.031 31.984 0.704 1 94.38 725 ASP B C 1
ATOM 13948 O O . ASP B 1 725 ? 34.031 32.406 1.289 1 94.38 725 ASP B O 1
ATOM 13952 N N . LEU B 1 726 ? 36.094 31.547 1.329 1 94.25 726 LEU B N 1
ATOM 13953 C CA . LEU B 1 726 ? 36.188 31.594 2.783 1 94.25 726 LEU B CA 1
ATOM 13954 C C . LEU B 1 726 ? 36.188 33.031 3.27 1 94.25 726 LEU B C 1
ATOM 13956 O O . LEU B 1 726 ? 35.5 33.375 4.23 1 94.25 726 LEU B O 1
ATOM 13960 N N . LYS B 1 727 ? 36.875 33.938 2.586 1 94.44 727 LYS B N 1
ATOM 13961 C CA . LYS B 1 727 ? 36.906 35.344 2.945 1 94.44 727 LYS B CA 1
ATOM 13962 C C . LYS B 1 727 ? 35.531 36 2.768 1 94.44 727 LYS B C 1
ATOM 13964 O O . LYS B 1 727 ? 35.125 36.812 3.59 1 94.44 727 LYS B O 1
ATOM 13969 N N . ARG B 1 728 ? 34.969 35.625 1.766 1 93.44 728 ARG B N 1
ATOM 13970 C CA . ARG B 1 728 ? 33.625 36.156 1.494 1 93.44 728 ARG B CA 1
ATOM 13971 C C . ARG B 1 728 ? 32.625 35.719 2.572 1 93.44 728 ARG B C 1
ATOM 13973 O O . ARG B 1 728 ? 31.828 36.531 3.039 1 93.44 728 ARG B O 1
ATOM 13980 N N . LEU B 1 729 ? 32.656 34.5 2.949 1 93.56 729 LEU B N 1
ATOM 13981 C CA . LEU B 1 729 ? 31.766 33.969 3.951 1 93.56 729 LEU B CA 1
ATOM 13982 C C . LEU B 1 729 ? 32.031 34.594 5.316 1 93.56 729 LEU B C 1
ATOM 13984 O O . LEU B 1 729 ? 31.078 34.906 6.051 1 93.56 729 LEU B O 1
ATOM 13988 N N . GLU B 1 730 ? 33.281 34.812 5.605 1 92.56 730 GLU B N 1
ATOM 13989 C CA . GLU B 1 730 ? 33.656 35.375 6.895 1 92.56 730 GLU B CA 1
ATOM 13990 C C . GLU B 1 730 ? 33.25 36.844 6.992 1 92.56 730 GLU B C 1
ATOM 13992 O O . GLU B 1 730 ? 32.938 37.344 8.078 1 92.56 730 GLU B O 1
ATOM 13997 N N . SER B 1 731 ? 33.188 37.531 5.898 1 93.12 731 SER B N 1
ATOM 13998 C CA . SER B 1 731 ? 32.875 38.969 5.891 1 93.12 731 SER B CA 1
ATOM 13999 C C . SER B 1 731 ? 31.375 39.188 5.988 1 93.12 731 SER B C 1
ATOM 14001 O O . SER B 1 731 ? 30.938 40.281 6.375 1 93.12 731 SER B O 1
ATOM 14003 N N . LYS B 1 732 ? 30.609 38.281 5.727 1 92.5 732 LYS B N 1
ATOM 14004 C CA . LYS B 1 732 ? 29.156 38.438 5.727 1 92.5 732 LYS B CA 1
ATOM 14005 C C . LYS B 1 732 ? 28.562 38.156 7.105 1 92.5 732 LYS B C 1
ATOM 14007 O O . LYS B 1 732 ? 28.969 37.188 7.766 1 92.5 732 LYS B O 1
ATOM 14012 N N . GLY B 1 733 ? 27.656 39.062 7.5 1 92.88 733 GLY B N 1
ATOM 14013 C CA . GLY B 1 733 ? 26.922 38.812 8.734 1 92.88 733 GLY B CA 1
ATOM 14014 C C . GLY B 1 733 ? 25.828 37.781 8.57 1 92.88 733 GLY B C 1
ATOM 14015 O O . GLY B 1 733 ? 25.422 37.469 7.445 1 92.88 733 GLY B O 1
ATOM 14016 N N . ILE B 1 734 ? 25.391 37.25 9.625 1 94.25 734 ILE B N 1
ATOM 14017 C CA . ILE B 1 734 ? 24.375 36.188 9.633 1 94.25 734 ILE B CA 1
ATOM 14018 C C . ILE B 1 734 ? 23.094 36.688 8.984 1 94.25 734 ILE B C 1
ATOM 14020 O O . ILE B 1 734 ? 22.453 36 8.211 1 94.25 734 ILE B O 1
ATOM 14024 N N . ASP B 1 735 ? 22.609 37.938 9.344 1 95.19 735 ASP B N 1
ATOM 14025 C CA . ASP B 1 735 ? 21.391 38.5 8.805 1 95.19 735 ASP B CA 1
ATOM 14026 C C . ASP B 1 735 ? 21.5 38.719 7.297 1 95.19 735 ASP B C 1
ATOM 14028 O O . ASP B 1 735 ? 20.531 38.562 6.566 1 95.19 735 ASP B O 1
ATOM 14032 N N . GLU B 1 736 ? 22.688 39.062 6.895 1 94.56 736 GLU B N 1
ATOM 14033 C CA . GLU B 1 736 ? 22.922 39.25 5.465 1 94.56 736 GLU B CA 1
ATOM 14034 C C . GLU B 1 736 ? 22.812 37.938 4.695 1 94.56 736 GLU B C 1
ATOM 14036 O O . GLU B 1 736 ? 22.25 37.906 3.596 1 94.56 736 GLU B O 1
ATOM 14041 N N . VAL B 1 737 ? 23.375 36.938 5.273 1 94.94 737 VAL B N 1
ATOM 14042 C CA . VAL B 1 737 ? 23.281 35.625 4.641 1 94.94 737 VAL B CA 1
ATOM 14043 C C . VAL B 1 737 ? 21.812 35.219 4.531 1 94.94 737 VAL B C 1
ATOM 14045 O O . VAL B 1 737 ? 21.406 34.688 3.506 1 94.94 737 VAL B O 1
ATOM 14048 N N . TRP B 1 738 ? 21.047 35.438 5.57 1 97.06 738 TRP B N 1
ATOM 14049 C CA . TRP B 1 738 ? 19.625 35.125 5.598 1 97.06 738 TRP B CA 1
ATOM 14050 C C . TRP B 1 738 ? 18.859 35.906 4.539 1 97.06 738 TRP B C 1
ATOM 14052 O O . TRP B 1 738 ? 18.078 35.344 3.781 1 97.06 738 TRP B O 1
ATOM 14062 N N . LEU B 1 739 ? 19.141 37.188 4.441 1 97.12 739 LEU B N 1
ATOM 14063 C CA . LEU B 1 739 ? 18.484 38.031 3.467 1 97.12 739 LEU B CA 1
ATOM 14064 C C . LEU B 1 739 ? 18.812 37.594 2.045 1 97.12 739 LEU B C 1
ATOM 14066 O O . LEU B 1 739 ? 17.953 37.656 1.157 1 97.12 739 LEU B O 1
ATOM 14070 N N . GLU B 1 740 ? 19.984 37.156 1.814 1 95.69 740 GLU B N 1
ATOM 14071 C CA . GLU B 1 740 ? 20.375 36.656 0.5 1 95.69 740 GLU B CA 1
ATOM 14072 C C . GLU B 1 740 ? 19.594 35.406 0.125 1 95.69 740 GLU B C 1
ATOM 14074 O O . GLU B 1 740 ? 19.188 35.219 -1.029 1 95.69 740 GLU B O 1
ATOM 14079 N N . ASP B 1 741 ? 19.453 34.531 1.077 1 97.44 741 ASP B N 1
ATOM 14080 C CA . ASP B 1 741 ? 18.656 33.312 0.83 1 97.44 741 ASP B CA 1
ATOM 14081 C C . ASP B 1 741 ? 17.219 33.688 0.481 1 97.44 741 ASP B C 1
ATOM 14083 O O . ASP B 1 741 ? 16.609 33.062 -0.404 1 97.44 741 ASP B O 1
ATOM 14087 N N . LEU B 1 742 ? 16.625 34.625 1.241 1 98.25 742 LEU B N 1
ATOM 14088 C CA . LEU B 1 742 ? 15.258 35.062 0.992 1 98.25 742 LEU B CA 1
ATOM 14089 C C . LEU B 1 742 ? 15.133 35.688 -0.389 1 98.25 742 LEU B C 1
ATOM 14091 O O . LEU B 1 742 ? 14.148 35.469 -1.094 1 98.25 742 LEU B O 1
ATOM 14095 N N . ASP B 1 743 ? 16.141 36.406 -0.768 1 97.44 743 ASP B N 1
ATOM 14096 C CA . ASP B 1 743 ? 16.141 37.031 -2.092 1 97.44 743 ASP B CA 1
ATOM 14097 C C . ASP B 1 743 ? 16.266 35.969 -3.188 1 97.44 743 ASP B C 1
ATOM 14099 O O . ASP B 1 743 ? 15.641 36.094 -4.246 1 97.44 743 ASP B O 1
ATOM 14103 N N . ALA B 1 744 ? 17.094 35.031 -2.959 1 96.81 744 ALA B N 1
ATOM 14104 C CA . ALA B 1 744 ? 17.219 33.938 -3.916 1 96.81 744 ALA B CA 1
ATOM 14105 C C . ALA B 1 744 ? 15.891 33.219 -4.109 1 96.81 744 ALA B C 1
ATOM 14107 O O . ALA B 1 744 ? 15.531 32.844 -5.234 1 96.81 744 ALA B O 1
ATOM 14108 N N . PHE B 1 745 ? 15.219 33.031 -3.006 1 97.12 745 PHE B N 1
ATOM 14109 C CA . PHE B 1 745 ? 13.906 32.406 -3.1 1 97.12 745 PHE B CA 1
ATOM 14110 C C . PHE B 1 745 ? 12.953 33.25 -3.912 1 97.12 745 PHE B C 1
ATOM 14112 O O . PHE B 1 745 ? 12.25 32.75 -4.789 1 97.12 745 PHE B O 1
ATOM 14119 N N . LEU B 1 746 ? 12.867 34.531 -3.617 1 97.25 746 LEU B N 1
ATOM 14120 C CA . LEU B 1 746 ? 11.953 35.438 -4.305 1 97.25 746 LEU B CA 1
ATOM 14121 C C . LEU B 1 746 ? 12.242 35.469 -5.801 1 97.25 746 LEU B C 1
ATOM 14123 O O . LEU B 1 746 ? 11.32 35.531 -6.617 1 97.25 746 LEU B O 1
ATOM 14127 N N . ALA B 1 747 ? 13.461 35.375 -6.168 1 95.88 747 ALA B N 1
ATOM 14128 C CA . ALA B 1 747 ? 13.844 35.344 -7.578 1 95.88 747 ALA B CA 1
ATOM 14129 C C . ALA B 1 747 ? 13.367 34.062 -8.25 1 95.88 747 ALA B C 1
ATOM 14131 O O . ALA B 1 747 ? 12.828 34.094 -9.359 1 95.88 747 ALA B O 1
ATOM 14132 N N . ALA B 1 748 ? 13.602 33 -7.582 1 95.38 748 ALA B N 1
ATOM 14133 C CA . ALA B 1 748 ? 13.164 31.719 -8.109 1 95.38 748 ALA B CA 1
ATOM 14134 C C . ALA B 1 748 ? 11.641 31.656 -8.203 1 95.38 748 ALA B C 1
ATOM 14136 O O . ALA B 1 748 ? 11.094 31.094 -9.156 1 95.38 748 ALA B O 1
ATOM 14137 N N . TYR B 1 749 ? 10.961 32.219 -7.195 1 95.25 749 TYR B N 1
ATOM 14138 C CA . TYR B 1 749 ? 9.508 32.219 -7.152 1 95.25 749 TYR B CA 1
ATOM 14139 C C . TYR B 1 749 ? 8.938 33.031 -8.312 1 95.25 749 TYR B C 1
ATOM 14141 O O . TYR B 1 749 ? 7.961 32.594 -8.945 1 95.25 749 TYR B O 1
ATOM 14149 N N . LYS B 1 750 ? 9.484 34.125 -8.625 1 92.5 750 LYS B N 1
ATOM 14150 C CA . LYS B 1 750 ? 9.047 34.938 -9.734 1 92.5 750 LYS B CA 1
ATOM 14151 C C . LYS B 1 750 ? 9.219 34.25 -11.07 1 92.5 750 LYS B C 1
ATOM 14153 O O . LYS B 1 750 ? 8.398 34.406 -11.977 1 92.5 750 LYS B O 1
ATOM 14158 N N . LYS B 1 751 ? 10.219 33.469 -11.148 1 90.38 751 LYS B N 1
ATOM 14159 C CA . LYS B 1 751 ? 10.469 32.719 -12.367 1 90.38 751 LYS B CA 1
ATOM 14160 C C . LYS B 1 751 ? 9.445 31.594 -12.523 1 90.38 751 LYS B C 1
ATOM 14162 O O . LYS B 1 751 ? 8.984 31.312 -13.625 1 90.38 751 LYS B O 1
ATOM 14167 N N . ALA B 1 752 ? 9.203 30.969 -11.445 1 88 752 ALA B N 1
ATOM 14168 C CA . ALA B 1 752 ? 8.281 29.844 -11.477 1 88 752 ALA B CA 1
ATOM 14169 C C . ALA B 1 752 ? 6.84 30.297 -11.656 1 88 752 ALA B C 1
ATOM 14171 O O . ALA B 1 752 ? 6.039 29.609 -12.289 1 88 752 ALA B O 1
ATOM 14172 N N . PHE B 1 753 ? 6.492 31.344 -11.078 1 83.44 753 PHE B N 1
ATOM 14173 C CA . PHE B 1 753 ? 5.137 31.875 -11.141 1 83.44 753 PHE B CA 1
ATOM 14174 C C . PHE B 1 753 ? 5.117 33.25 -11.781 1 83.44 753 PHE B C 1
ATOM 14176 O O . PHE B 1 753 ? 4.949 34.25 -11.086 1 83.44 753 PHE B O 1
ATOM 14183 N N . PRO B 1 754 ? 5.375 33.156 -13.156 1 62.53 754 PRO B N 1
ATOM 14184 C CA . PRO B 1 754 ? 5.379 34.469 -13.805 1 62.53 754 PRO B CA 1
ATOM 14185 C C . PRO B 1 754 ? 4.035 35.188 -13.703 1 62.53 754 PRO B C 1
ATOM 14187 O O . PRO B 1 754 ? 2.986 34.562 -13.68 1 62.53 754 PRO B O 1
ATOM 14190 N N . LYS B 1 755 ? 3.928 36.281 -13.102 1 50.72 755 LYS B N 1
ATOM 14191 C CA . LYS B 1 755 ? 2.709 37.094 -12.945 1 50.72 755 LYS B CA 1
ATOM 14192 C C . LYS B 1 755 ? 1.88 37.062 -14.227 1 50.72 755 LYS B C 1
ATOM 14194 O O . LYS B 1 755 ? 2.389 37.406 -15.297 1 50.72 755 LYS B O 1
ATOM 14199 N N . LEU B 1 756 ? 0.927 36.219 -14.312 1 41.19 756 LEU B N 1
ATOM 14200 C CA . LEU B 1 756 ? -0.043 36.375 -15.391 1 41.19 756 LEU B CA 1
ATOM 14201 C C . LEU B 1 756 ? -0.457 37.844 -15.539 1 41.19 756 LEU B C 1
ATOM 14203 O O . LEU B 1 756 ? -0.648 38.562 -14.539 1 41.19 756 LEU B O 1
ATOM 14207 N N . PRO B 1 757 ? -0.264 38.562 -16.672 1 33.22 757 PRO B N 1
ATOM 14208 C CA . PRO B 1 757 ? -0.809 39.906 -16.859 1 33.22 757 PRO B CA 1
ATOM 14209 C C . PRO B 1 757 ? -2.229 40.062 -16.312 1 33.22 757 PRO B C 1
ATOM 14211 O O . PRO B 1 757 ? -2.969 39.062 -16.25 1 33.22 757 PRO B O 1
ATOM 14214 N N . ALA B 1 758 ? -2.615 41.062 -15.469 1 31.59 758 ALA B N 1
ATOM 14215 C CA . ALA B 1 758 ? -3.988 41.406 -15.117 1 31.59 758 ALA B CA 1
ATOM 14216 C C . ALA B 1 758 ? -4.949 41.094 -16.25 1 31.59 758 ALA B C 1
ATOM 14218 O O . ALA B 1 758 ? -4.555 41.062 -17.422 1 31.59 758 ALA B O 1
ATOM 14219 N N . ALA B 1 759 ? -6.129 40.469 -16.047 1 30.2 759 ALA B N 1
ATOM 14220 C CA . ALA B 1 759 ? -7.254 40.25 -16.953 1 30.2 759 ALA B CA 1
ATOM 14221 C C . ALA B 1 759 ? -7.363 41.375 -17.984 1 30.2 759 ALA B C 1
ATOM 14223 O O . ALA B 1 759 ? -8.164 41.281 -18.906 1 30.2 759 ALA B O 1
ATOM 14224 N N . SER B 1 760 ? -6.844 42.562 -17.844 1 28.28 760 SER B N 1
ATOM 14225 C CA . SER B 1 760 ? -7.168 43.562 -18.859 1 28.28 760 SER B CA 1
ATOM 14226 C C . SER B 1 760 ? -6.641 43.125 -20.234 1 28.28 760 SER B C 1
ATOM 14228 O O . SER B 1 760 ? -7.25 43.438 -21.25 1 28.28 760 SER B O 1
ATOM 14230 N N . GLU B 1 761 ? -5.391 42.656 -20.328 1 28.14 761 GLU B N 1
ATOM 14231 C CA . GLU B 1 761 ? -4.863 42.594 -21.688 1 28.14 761 GLU B CA 1
ATOM 14232 C C . GLU B 1 761 ? -5.273 41.312 -22.391 1 28.14 761 GLU B C 1
ATOM 14234 O O . GLU B 1 761 ? -5.121 41.188 -23.609 1 28.14 761 GLU B O 1
ATOM 14239 N N . LEU B 1 762 ? -5.582 40.25 -21.719 1 28.42 762 LEU B N 1
ATOM 14240 C CA . LEU B 1 762 ? -5.992 39.094 -22.5 1 28.42 762 LEU B CA 1
ATOM 14241 C C . LEU B 1 762 ? -7.387 39.312 -23.094 1 28.42 762 LEU B C 1
ATOM 14243 O O . LEU B 1 762 ? -7.879 38.469 -23.844 1 28.42 762 LEU B O 1
ATOM 14247 N N . VAL B 1 763 ? -8.18 40.312 -22.688 1 27.86 763 VAL B N 1
ATOM 14248 C CA . VAL B 1 763 ? -9.375 40.656 -23.438 1 27.86 763 VAL B CA 1
ATOM 14249 C C . VAL B 1 763 ? -8.992 41 -24.891 1 27.86 763 VAL B C 1
ATOM 14251 O O . VAL B 1 763 ? -9.797 40.812 -25.797 1 27.86 763 VAL B O 1
ATOM 14254 N N . LEU B 1 764 ? -7.773 41.562 -25.094 1 27.16 764 LEU B N 1
ATOM 14255 C CA . LEU B 1 764 ? -7.508 42.031 -26.453 1 27.16 764 LEU B CA 1
ATOM 14256 C C . LEU B 1 764 ? -7.246 40.844 -27.375 1 27.16 764 LEU B C 1
ATOM 14258 O O . LEU B 1 764 ? -7.695 40.812 -28.531 1 27.16 764 LEU B O 1
ATOM 14262 N N . ALA B 1 765 ? -6.516 39.812 -26.891 1 27.84 765 ALA B N 1
ATOM 14263 C CA . ALA B 1 765 ? -6.145 38.844 -27.922 1 27.84 765 ALA B CA 1
ATOM 14264 C C . ALA B 1 765 ? -7.32 37.938 -28.281 1 27.84 765 ALA B C 1
ATOM 14266 O O . ALA B 1 765 ? -7.301 37.281 -29.312 1 27.84 765 ALA B O 1
ATOM 14267 N N . ALA B 1 766 ? -8.344 37.906 -27.516 1 28.27 766 ALA B N 1
ATOM 14268 C CA . ALA B 1 766 ? -9.539 37.188 -27.922 1 28.27 766 ALA B CA 1
ATOM 14269 C C . ALA B 1 766 ? -10.172 37.781 -29.172 1 28.27 766 ALA B C 1
ATOM 14271 O O . ALA B 1 766 ? -11.039 37.188 -29.797 1 28.27 766 ALA B O 1
ATOM 14272 N N . LYS B 1 767 ? -9.773 39 -29.547 1 28.62 767 LYS B N 1
ATOM 14273 C CA . LYS B 1 767 ? -10.344 39.562 -30.781 1 28.62 767 LYS B CA 1
ATOM 14274 C C . LYS B 1 767 ? -9.852 38.781 -32 1 28.62 767 LYS B C 1
ATOM 14276 O O . LYS B 1 767 ? -10.609 38.562 -32.938 1 28.62 767 LYS B O 1
ATOM 14281 N N . GLU B 1 768 ? -8.555 38.438 -32.031 1 28.27 768 GLU B N 1
ATOM 14282 C CA . GLU B 1 768 ? -8.086 38 -33.312 1 28.27 768 GLU B CA 1
ATOM 14283 C C . GLU B 1 768 ? -8.523 36.531 -33.594 1 28.27 768 GLU B C 1
ATOM 14285 O O . GLU B 1 768 ? -8.797 36.188 -34.719 1 28.27 768 GLU B O 1
ATOM 14290 N N . GLU B 1 769 ? -8.562 35.75 -32.562 1 28.02 769 GLU B N 1
ATOM 14291 C CA . GLU B 1 769 ? -8.859 34.375 -32.906 1 28.02 769 GLU B CA 1
ATOM 14292 C C . GLU B 1 769 ? -10.305 34.219 -33.375 1 28.02 769 GLU B C 1
ATOM 14294 O O . GLU B 1 769 ? -10.727 33.125 -33.781 1 28.02 769 GLU B O 1
ATOM 14299 N N . LYS B 1 770 ? -11.133 35.312 -33.281 1 29.47 770 LYS B N 1
ATOM 14300 C CA . LYS B 1 770 ? -12.438 35.281 -33.938 1 29.47 770 LYS B CA 1
ATOM 14301 C C . LYS B 1 770 ? -12.297 35.062 -35.438 1 29.47 770 LYS B C 1
ATOM 14303 O O . LYS B 1 770 ? -13.109 34.344 -36.062 1 29.47 770 LYS B O 1
ATOM 14308 N N . GLN B 1 771 ? -11.258 35.625 -36.094 1 27.48 771 GLN B N 1
ATOM 14309 C CA . GLN B 1 771 ? -11.227 35.625 -37.562 1 27.48 771 GLN B CA 1
ATOM 14310 C C . GLN B 1 771 ? -10.945 34.219 -38.094 1 27.48 771 GLN B C 1
ATOM 14312 O O . GLN B 1 771 ? -11.516 33.812 -39.125 1 27.48 771 GLN B O 1
ATOM 14317 N N . ALA B 1 772 ? -10.047 33.562 -37.406 1 26.45 772 ALA B N 1
ATOM 14318 C CA . ALA B 1 772 ? -9.57 32.375 -38.125 1 26.45 772 ALA B CA 1
ATOM 14319 C C . ALA B 1 772 ? -10.617 31.281 -38.156 1 26.45 772 ALA B C 1
ATOM 14321 O O . ALA B 1 772 ? -10.68 30.484 -39.094 1 26.45 772 ALA B O 1
ATOM 14322 N N . GLN B 1 773 ? -11.484 31.266 -37.219 1 26.44 773 GLN B N 1
ATOM 14323 C CA . GLN B 1 773 ? -12.484 30.219 -37.312 1 26.44 773 GLN B CA 1
ATOM 14324 C C . GLN B 1 773 ? -13.406 30.469 -38.5 1 26.44 773 GLN B C 1
ATOM 14326 O O . GLN B 1 773 ? -14.156 29.578 -38.938 1 26.44 773 GLN B O 1
ATOM 14331 N N . ALA B 1 774 ? -13.367 31.672 -39.094 1 27.09 774 ALA B N 1
ATOM 14332 C CA . ALA B 1 774 ? -14.203 31.938 -40.25 1 27.09 774 ALA B CA 1
ATOM 14333 C C . ALA B 1 774 ? -13.797 31.062 -41.438 1 27.09 774 ALA B C 1
ATOM 14335 O O . ALA B 1 774 ? -14.656 30.578 -42.188 1 27.09 774 ALA B O 1
ATOM 14336 N N . VAL B 1 775 ? -12.461 30.953 -41.625 1 26.84 775 VAL B N 1
ATOM 14337 C CA . VAL B 1 775 ? -12.047 30.375 -42.906 1 26.84 775 VAL B CA 1
ATOM 14338 C C . VAL B 1 775 ? -12.383 28.891 -42.906 1 26.84 775 VAL B C 1
ATOM 14340 O O . VAL B 1 775 ? -12.828 28.359 -43.938 1 26.84 775 VAL B O 1
ATOM 14343 N N . PHE B 1 776 ? -12.289 28.328 -41.781 1 25.25 776 PHE B N 1
ATOM 14344 C CA . PHE B 1 776 ? -12.375 26.891 -41.969 1 25.25 776 PHE B CA 1
ATOM 14345 C C . PHE B 1 776 ? -13.789 26.484 -42.375 1 25.25 776 PHE B C 1
ATOM 14347 O O . PHE B 1 776 ? -13.969 25.531 -43.125 1 25.25 776 PHE B O 1
ATOM 14354 N N . ASN B 1 777 ? -14.789 27.328 -42.188 1 26.48 777 ASN B N 1
ATOM 14355 C CA . ASN B 1 777 ? -16.109 26.922 -42.656 1 26.48 777 ASN B CA 1
ATOM 14356 C C . ASN B 1 777 ? -16.172 26.969 -44.188 1 26.48 777 ASN B C 1
ATOM 14358 O O . ASN B 1 777 ? -16.938 26.234 -44.812 1 26.48 777 ASN B O 1
ATOM 14362 N N . GLN B 1 778 ? -15.375 27.812 -44.844 1 25.36 778 GLN B N 1
ATOM 14363 C CA . GLN B 1 778 ? -15.578 27.969 -46.281 1 25.36 778 GLN B CA 1
ATOM 14364 C C . GLN B 1 778 ? -15.156 26.719 -47.031 1 25.36 778 GLN B C 1
ATOM 14366 O O . GLN B 1 778 ? -15.805 26.328 -48 1 25.36 778 GLN B O 1
ATOM 14371 N N . GLU B 1 779 ? -13.969 26.156 -46.719 1 23.7 779 GLU B N 1
ATOM 14372 C CA . GLU B 1 779 ? -13.5 25.281 -47.812 1 23.7 779 GLU B CA 1
ATOM 14373 C C . GLU B 1 779 ? -14.344 24.016 -47.875 1 23.7 779 GLU B C 1
ATOM 14375 O O . GLU B 1 779 ? -14.391 23.359 -48.938 1 23.7 779 GLU B O 1
ATOM 14380 N N . ARG B 1 780 ? -15 23.641 -46.906 1 23.14 780 ARG B N 1
ATOM 14381 C CA . ARG B 1 780 ? -15.719 22.438 -47.312 1 23.14 780 ARG B CA 1
ATOM 14382 C C . ARG B 1 780 ? -16.906 22.797 -48.188 1 23.14 780 ARG B C 1
ATOM 14384 O O . ARG B 1 780 ? -17.688 21.906 -48.594 1 23.14 780 ARG B O 1
ATOM 14391 N N . LYS B 1 781 ? -17.234 24.125 -48.406 1 23.88 781 LYS B N 1
ATOM 14392 C CA . LYS B 1 781 ? -18.219 24.328 -49.469 1 23.88 781 LYS B CA 1
ATOM 14393 C C . LYS B 1 781 ? -17.656 23.938 -50.844 1 23.88 781 LYS B C 1
ATOM 14395 O O . LYS B 1 781 ? -18.406 23.516 -51.719 1 23.88 781 LYS B O 1
ATOM 14400 N N . ARG B 1 782 ? -16.422 24.25 -51.219 1 24.05 782 ARG B N 1
ATOM 14401 C CA . ARG B 1 782 ? -16.125 24.234 -52.625 1 24.05 782 ARG B CA 1
ATOM 14402 C C . ARG B 1 782 ? -16.266 22.844 -53.219 1 24.05 782 ARG B C 1
ATOM 14404 O O . ARG B 1 782 ? -16.062 22.641 -54.406 1 24.05 782 ARG B O 1
ATOM 14411 N N . ARG B 1 783 ? -16.141 21.781 -52.594 1 20.56 783 ARG B N 1
ATOM 14412 C CA . ARG B 1 783 ? -16.094 20.75 -53.625 1 20.56 783 ARG B CA 1
ATOM 14413 C C . ARG B 1 783 ? -17.469 20.562 -54.25 1 20.56 783 ARG B C 1
ATOM 14415 O O . ARG B 1 783 ? -17.656 19.672 -55.094 1 20.56 783 ARG B O 1
ATOM 14422 N N . THR B 1 784 ? -18.641 21.203 -53.875 1 19.39 784 THR B N 1
ATOM 14423 C CA . THR B 1 784 ? -19.703 21.062 -54.875 1 19.39 784 THR B CA 1
ATOM 14424 C C . THR B 1 784 ? -19.641 22.172 -55.906 1 19.39 784 THR B C 1
ATOM 14426 O O . THR B 1 784 ? -20.531 22.312 -56.719 1 19.39 784 THR B O 1
ATOM 14429 N N . LYS B 1 785 ? -18.766 23.141 -56.094 1 19.92 785 LYS B N 1
ATOM 14430 C CA . LYS B 1 785 ? -19.047 24.141 -57.125 1 19.92 785 LYS B CA 1
ATOM 14431 C C . LYS B 1 785 ? -18.875 23.547 -58.5 1 19.92 785 LYS B C 1
ATOM 14433 O O . LYS B 1 785 ? -17.75 23.344 -58.969 1 19.92 785 LYS B O 1
ATOM 14438 N N . GLY B 1 786 ? -19.438 22.766 -59.406 1 18.36 786 GLY B N 1
ATOM 14439 C CA . GLY B 1 786 ? -19.359 23.469 -60.656 1 18.36 786 GLY B CA 1
ATOM 14440 C C . GLY B 1 786 ? -20.062 24.828 -60.625 1 18.36 786 GLY B C 1
ATOM 14441 O O . GLY B 1 786 ? -20.859 25.094 -59.75 1 18.36 786 GLY B O 1
ATOM 14442 N N . ALA B 1 787 ? -19.688 26.141 -61.438 1 17.78 787 ALA B N 1
ATOM 14443 C CA . ALA B 1 787 ? -19.797 27.578 -61.656 1 17.78 787 ALA B CA 1
ATOM 14444 C C . ALA B 1 787 ? -21.25 27.984 -61.844 1 17.78 787 ALA B C 1
ATOM 14446 O O . ALA B 1 787 ? -22.125 27.141 -62.031 1 17.78 787 ALA B O 1
ATOM 14447 N N . PHE B 1 788 ? -21.688 29.344 -62.75 1 18.41 788 PHE B N 1
ATOM 14448 C CA . PHE B 1 788 ? -22.25 30.688 -62.844 1 18.41 788 PHE B CA 1
ATOM 14449 C C . PHE B 1 788 ? -23.656 30.656 -63.438 1 18.41 788 PHE B C 1
ATOM 14451 O O . PHE B 1 788 ? -24.406 31.625 -63.312 1 18.41 788 PHE B O 1
ATOM 14458 N N . ASP B 1 789 ? -24.141 30.047 -64.5 1 16.33 789 ASP B N 1
ATOM 14459 C CA . ASP B 1 789 ? -24.781 30.781 -65.625 1 16.33 789 ASP B CA 1
ATOM 14460 C C . ASP B 1 789 ? -26.25 31.047 -65.312 1 16.33 789 ASP B C 1
ATOM 14462 O O . ASP B 1 789 ? -26.891 31.859 -66 1 16.33 789 ASP B O 1
ATOM 14466 N N . GLU B 1 790 ? -27.203 30.25 -64.75 1 17.08 790 GLU B N 1
ATOM 14467 C CA . GLU B 1 790 ? -28.469 30.406 -65.438 1 17.08 790 GLU B CA 1
ATOM 14468 C C . GLU B 1 790 ? -29.156 31.703 -65.062 1 17.08 790 GLU B C 1
ATOM 14470 O O . GLU B 1 790 ? -29.125 32.094 -63.906 1 17.08 790 GLU B O 1
ATOM 14475 N N . ASP B 1 791 ? -29.891 32.719 -66.062 1 16.84 791 ASP B N 1
ATOM 14476 C CA . ASP B 1 791 ? -30.578 33.938 -66.438 1 16.84 791 ASP B CA 1
ATOM 14477 C C . ASP B 1 791 ? -31.812 34.188 -65.562 1 16.84 791 ASP B C 1
ATOM 14479 O O . ASP B 1 791 ? -32.219 35.312 -65.312 1 16.84 791 ASP B O 1
ATOM 14483 N N . ASP B 1 792 ? -32.906 33.281 -65.438 1 17.03 792 ASP B N 1
ATOM 14484 C CA . ASP B 1 792 ? -34.188 33.875 -65.812 1 17.03 792 ASP B CA 1
ATOM 14485 C C . ASP B 1 792 ? -34.656 34.875 -64.75 1 17.03 792 ASP B C 1
ATOM 14487 O O . ASP B 1 792 ? -34.188 34.875 -63.625 1 17.03 792 ASP B O 1
ATOM 14491 N N . GLY B 1 793 ? -36 35.438 -64.75 1 16.59 793 GLY B N 1
ATOM 14492 C CA . GLY B 1 793 ? -36.938 36.531 -64.812 1 16.59 793 GLY B CA 1
ATOM 14493 C C . GLY B 1 793 ? -37.406 36.969 -63.406 1 16.59 793 GLY B C 1
ATOM 14494 O O . GLY B 1 793 ? -37.25 38.125 -63.031 1 16.59 793 GLY B O 1
ATOM 14495 N N . VAL B 1 794 ? -38.656 36.5 -62.969 1 18.56 794 VAL B N 1
ATOM 14496 C CA . VAL B 1 794 ? -39.844 37.312 -62.719 1 18.56 794 VAL B CA 1
ATOM 14497 C C . VAL B 1 794 ? -39.719 38 -61.344 1 18.56 794 VAL B C 1
ATOM 14499 O O . VAL B 1 794 ? -38.875 37.625 -60.531 1 18.56 794 VAL B O 1
ATOM 14502 N N . GLN B 1 795 ? -40.906 38.375 -60.625 1 18.05 795 GLN B N 1
ATOM 14503 C CA . GLN B 1 795 ? -41.906 39.375 -60.312 1 18.05 795 GLN B CA 1
ATOM 14504 C C . GLN B 1 795 ? -41.812 39.812 -58.844 1 18.05 795 GLN B C 1
ATOM 14506 O O . GLN B 1 795 ? -41.25 39.094 -58 1 18.05 795 GLN B O 1
ATOM 14511 N N . SER B 1 796 ? -42.938 40.625 -58.25 1 17.47 796 SER B N 1
ATOM 14512 C CA . SER B 1 796 ? -43.281 41.781 -57.406 1 17.47 796 SER B CA 1
ATOM 14513 C C . SER B 1 796 ? -43.469 41.406 -55.969 1 17.47 796 SER B C 1
ATOM 14515 O O . SER B 1 796 ? -43.969 42.188 -55.156 1 17.47 796 SER B O 1
ATOM 14517 N N . PHE B 1 797 ? -42.844 40.5 -55.438 1 18.02 797 PHE B N 1
ATOM 14518 C CA . PHE B 1 797 ? -43.312 40.062 -54.125 1 18.02 797 PHE B CA 1
ATOM 14519 C C . PHE B 1 797 ? -43.531 41.25 -53.188 1 18.02 797 PHE B C 1
ATOM 14521 O O . PHE B 1 797 ? -42.562 41.969 -52.844 1 18.02 797 PHE B O 1
ATOM 14528 N N . LYS B 1 798 ? -44.906 42.312 -52.844 1 18.62 798 LYS B N 1
ATOM 14529 C CA . LYS B 1 798 ? -46.062 42.906 -52.188 1 18.62 798 LYS B CA 1
ATOM 14530 C C . LYS B 1 798 ? -46.031 42.656 -50.688 1 18.62 798 LYS B C 1
ATOM 14532 O O . LYS B 1 798 ? -45.344 41.75 -50.219 1 18.62 798 LYS B O 1
ATOM 14537 N N . LEU B 1 799 ? -47.469 42.344 -50.094 1 18.94 799 LEU B N 1
ATOM 14538 C CA . LEU B 1 799 ? -47.906 42.688 -48.719 1 18.94 799 LEU B CA 1
ATOM 14539 C C . LEU B 1 799 ? -46.938 42.094 -47.688 1 18.94 799 LEU B C 1
ATOM 14541 O O . LEU B 1 799 ? -46.906 40.875 -47.531 1 18.94 799 LEU B O 1
ATOM 14545 N N . LEU B 1 800 ? -45.938 42.656 -47.625 1 19.59 800 LEU B N 1
ATOM 14546 C CA . LEU B 1 800 ? -44.781 41.906 -47.25 1 19.59 800 LEU B CA 1
ATOM 14547 C C . LEU B 1 800 ? -45.031 41.156 -45.938 1 19.59 800 LEU B C 1
ATOM 14549 O O . LEU B 1 800 ? -44.406 40.094 -45.719 1 19.59 800 LEU B O 1
ATOM 14553 N N . GLU B 1 801 ? -45.25 41.812 -44.5 1 21.27 801 GLU B N 1
ATOM 14554 C CA . GLU B 1 801 ? -44.312 42.625 -43.719 1 21.27 801 GLU B CA 1
ATOM 14555 C C . GLU B 1 801 ? -44.219 42.094 -42.281 1 21.27 801 GLU B C 1
ATOM 14557 O O . GLU B 1 801 ? -43.375 42.531 -41.5 1 21.27 801 GLU B O 1
ATOM 14562 N N . LYS B 1 802 ? -45.406 41.531 -41.312 1 25.3 802 LYS B N 1
ATOM 14563 C CA . LYS B 1 802 ? -46.5 40.594 -41.094 1 25.3 802 LYS B CA 1
ATOM 14564 C C . LYS B 1 802 ? -46.094 39.188 -41.5 1 25.3 802 LYS B C 1
ATOM 14566 O O . LYS B 1 802 ? -46.531 38.688 -42.562 1 25.3 802 LYS B O 1
ATOM 14571 N N . GLN B 1 803 ? -44.906 39 -41.438 1 21.7 803 GLN B N 1
ATOM 14572 C CA . GLN B 1 803 ? -43.875 38.125 -42.031 1 21.7 803 GLN B CA 1
ATOM 14573 C C . GLN B 1 803 ? -44.125 36.656 -41.625 1 21.7 803 GLN B C 1
ATOM 14575 O O . GLN B 1 803 ? -44.438 36.375 -40.469 1 21.7 803 GLN B O 1
ATOM 14580 N N . THR B 1 804 ? -44.594 35.656 -42.406 1 21 804 THR B N 1
ATOM 14581 C CA . THR B 1 804 ? -45.219 34.344 -42.469 1 21 804 THR B CA 1
ATOM 14582 C C . THR B 1 804 ? -44.406 33.312 -41.688 1 21 804 THR B C 1
ATOM 14584 O O . THR B 1 804 ? -43.219 33.531 -41.406 1 21 804 THR B O 1
ATOM 14587 N N . VAL B 1 805 ? -45.188 32 -41.344 1 21.59 805 VAL B N 1
ATOM 14588 C CA . VAL B 1 805 ? -44.844 30.891 -40.469 1 21.59 805 VAL B CA 1
ATOM 14589 C C . VAL B 1 805 ? -43.406 30.406 -40.781 1 21.59 805 VAL B C 1
ATOM 14591 O O . VAL B 1 805 ? -42.781 29.719 -39.969 1 21.59 805 VAL B O 1
ATOM 14594 N N . PRO B 1 806 ? -42.938 30.547 -42.031 1 21.83 806 PRO B N 1
ATOM 14595 C CA . PRO B 1 806 ? -41.719 29.953 -42.562 1 21.83 806 PRO B CA 1
ATOM 14596 C C . PRO B 1 806 ? -40.469 30.594 -42 1 21.83 806 PRO B C 1
ATOM 14598 O O . PRO B 1 806 ? -39.438 29.922 -41.781 1 21.83 806 PRO B O 1
ATOM 14601 N N . GLN B 1 807 ? -40.375 32 -42.031 1 23.81 807 GLN B N 1
ATOM 14602 C CA . GLN B 1 807 ? -39.188 32.844 -41.906 1 23.81 807 GLN B CA 1
ATOM 14603 C C . GLN B 1 807 ? -38.719 32.906 -40.438 1 23.81 807 GLN B C 1
ATOM 14605 O O . GLN B 1 807 ? -37.719 33.562 -40.156 1 23.81 807 GLN B O 1
ATOM 14610 N N . LEU B 1 808 ? -39.625 33 -39.5 1 20.5 808 LEU B N 1
ATOM 14611 C CA . LEU B 1 808 ? -39.406 33.062 -38.062 1 20.5 808 LEU B CA 1
ATOM 14612 C C . LEU B 1 808 ? -38.406 31.984 -37.625 1 20.5 808 LEU B C 1
ATOM 14614 O O . LEU B 1 808 ? -38.031 31.922 -36.438 1 20.5 808 LEU B O 1
ATOM 14618 N N . ARG B 1 809 ? -38.031 30.969 -38.406 1 21.61 809 ARG B N 1
ATOM 14619 C CA . ARG B 1 809 ? -37.188 29.781 -38.531 1 21.61 809 ARG B CA 1
ATOM 14620 C C . ARG B 1 809 ? -35.719 30.188 -38.656 1 21.61 809 ARG B C 1
ATOM 14622 O O . ARG B 1 809 ? -34.812 29.453 -38.219 1 21.61 809 ARG B O 1
ATOM 14629 N N . ASP B 1 810 ? -35.219 31.156 -39.375 1 23.56 810 ASP B N 1
ATOM 14630 C CA . ASP B 1 810 ? -33.938 31.562 -39.906 1 23.56 810 ASP B CA 1
ATOM 14631 C C . ASP B 1 810 ? -33.094 32.281 -38.844 1 23.56 810 ASP B C 1
ATOM 14633 O O . ASP B 1 810 ? -31.859 32.281 -38.875 1 23.56 810 ASP B O 1
ATOM 14637 N N . LEU B 1 811 ? -33.5 33.375 -38.156 1 21.23 811 LEU B N 1
ATOM 14638 C CA . LEU B 1 811 ? -32.719 34.344 -37.375 1 21.23 811 LEU B CA 1
ATOM 14639 C C . LEU B 1 811 ? -32.125 33.688 -36.125 1 21.23 811 LEU B C 1
ATOM 14641 O O . LEU B 1 811 ? -31.25 34.25 -35.5 1 21.23 811 LEU B O 1
ATOM 14645 N N . CYS B 1 812 ? -32.688 32.781 -35.375 1 19.33 812 CYS B N 1
ATOM 14646 C CA . CYS B 1 812 ? -32.312 31.875 -34.281 1 19.33 812 CYS B CA 1
ATOM 14647 C C . CYS B 1 812 ? -31.156 30.969 -34.719 1 19.33 812 CYS B C 1
ATOM 14649 O O . CYS B 1 812 ? -30.781 30.062 -33.969 1 19.33 812 CYS B O 1
ATOM 14651 N N . SER B 1 813 ? -30.359 30.906 -35.938 1 22.27 813 SER B N 1
ATOM 14652 C CA . SER B 1 813 ? -29.359 30.422 -36.875 1 22.27 813 SER B CA 1
ATOM 14653 C C . SER B 1 813 ? -28 31.078 -36.625 1 22.27 813 SER B C 1
ATOM 14655 O O . SER B 1 813 ? -26.969 30.562 -37.062 1 22.27 813 SER B O 1
ATOM 14657 N N . LEU B 1 814 ? -27.562 32.469 -36.656 1 20.89 814 LEU B N 1
ATOM 14658 C CA . LEU B 1 814 ? -26.312 33.188 -36.469 1 20.89 814 LEU B CA 1
ATOM 14659 C C . LEU B 1 814 ? -25.734 32.938 -35.094 1 20.89 814 LEU B C 1
ATOM 14661 O O . LEU B 1 814 ? -24.547 32.625 -34.938 1 20.89 814 LEU B O 1
ATOM 14665 N N . ARG B 1 815 ? -25.875 33.969 -34.031 1 23.09 815 ARG B N 1
ATOM 14666 C CA . ARG B 1 815 ? -25 33.844 -32.844 1 23.09 815 ARG B CA 1
ATOM 14667 C C . ARG B 1 815 ? -25.188 32.5 -32.156 1 23.09 815 ARG B C 1
ATOM 14669 O O . ARG B 1 815 ? -26.312 31.969 -32.094 1 23.09 815 ARG B O 1
ATOM 14676 N N . GLY B 1 816 ? -24.141 31.562 -32.094 1 21.34 816 GLY B N 1
ATOM 14677 C CA . GLY B 1 816 ? -24.234 30.109 -31.922 1 21.34 816 GLY B CA 1
ATOM 14678 C C . GLY B 1 816 ? -25.328 29.703 -30.969 1 21.34 816 GLY B C 1
ATOM 14679 O O . GLY B 1 816 ? -25.062 29.375 -29.797 1 21.34 816 GLY B O 1
ATOM 14680 N N . LEU B 1 817 ? -26.547 30.25 -31.031 1 21.52 817 LEU B N 1
ATOM 14681 C CA . LEU B 1 817 ? -27.766 30.266 -30.234 1 21.52 817 LEU B CA 1
ATOM 14682 C C . LEU B 1 817 ? -28.391 28.875 -30.188 1 21.52 817 LEU B C 1
ATOM 14684 O O . LEU B 1 817 ? -29.062 28.453 -31.125 1 21.52 817 LEU B O 1
ATOM 14688 N N . ASN B 1 818 ? -27.547 27.922 -29.828 1 20.95 818 ASN B N 1
ATOM 14689 C CA . ASN B 1 818 ? -27.797 26.484 -29.859 1 20.95 818 ASN B CA 1
ATOM 14690 C C . ASN B 1 818 ? -29.172 26.141 -29.297 1 20.95 818 ASN B C 1
ATOM 14692 O O . ASN B 1 818 ? -29.75 26.906 -28.516 1 20.95 818 ASN B O 1
ATOM 14696 N N . ASN B 1 819 ? -29.859 25.234 -29.969 1 22.12 819 ASN B N 1
ATOM 14697 C CA . ASN B 1 819 ? -31.141 24.531 -29.875 1 22.12 819 ASN B CA 1
ATOM 14698 C C . ASN B 1 819 ? -31.484 24.172 -28.422 1 22.12 819 ASN B C 1
ATOM 14700 O O . ASN B 1 819 ? -31.125 23.109 -27.938 1 22.12 819 ASN B O 1
ATOM 14704 N N . SER B 1 820 ? -31.203 25.109 -27.5 1 22.81 820 SER B N 1
ATOM 14705 C CA . SER B 1 820 ? -31.5 25 -26.078 1 22.81 820 SER B CA 1
ATOM 14706 C C . SER B 1 820 ? -33 24.766 -25.844 1 22.81 820 SER B C 1
ATOM 14708 O O . SER B 1 820 ? -33.438 24.734 -24.703 1 22.81 820 SER B O 1
ATOM 14710 N N . TRP B 1 821 ? -33.719 25.156 -26.984 1 22.91 821 TRP B N 1
ATOM 14711 C CA . TRP B 1 821 ? -35.125 25.375 -26.719 1 22.91 821 TRP B CA 1
ATOM 14712 C C . TRP B 1 821 ? -35.844 24.047 -26.469 1 22.91 821 TRP B C 1
ATOM 14714 O O . TRP B 1 821 ? -37.031 24.031 -26.125 1 22.91 821 TRP B O 1
ATOM 14724 N N . LEU B 1 822 ? -35.312 23.031 -27.281 1 23.33 822 LEU B N 1
ATOM 14725 C CA . LEU B 1 822 ? -36.281 21.969 -27.469 1 23.33 822 LEU B CA 1
ATOM 14726 C C . LEU B 1 822 ? -36.688 21.359 -26.141 1 23.33 822 LEU B C 1
ATOM 14728 O O . LEU B 1 822 ? -37.719 20.719 -26.031 1 23.33 822 LEU B O 1
ATOM 14732 N N . GLY B 1 823 ? -35.656 21.062 -25.406 1 23.19 823 GLY B N 1
ATOM 14733 C CA . GLY B 1 823 ? -36.062 20.062 -24.422 1 23.19 823 GLY B CA 1
ATOM 14734 C C . GLY B 1 823 ? -36.906 20.641 -23.297 1 23.19 823 GLY B C 1
ATOM 14735 O O . GLY B 1 823 ? -36.531 20.578 -22.125 1 23.19 823 GLY B O 1
ATOM 14736 N N . ARG B 1 824 ? -37.562 21.797 -23.703 1 25.14 824 ARG B N 1
ATOM 14737 C CA . ARG B 1 824 ? -38.375 22.422 -22.641 1 25.14 824 ARG B CA 1
ATOM 14738 C C . ARG B 1 824 ? -39.469 21.484 -22.156 1 25.14 824 ARG B C 1
ATOM 14740 O O . ARG B 1 824 ? -40.031 20.703 -22.953 1 25.14 824 ARG B O 1
ATOM 14747 N N . SER B 1 825 ? -39.406 21.094 -20.938 1 24.36 825 SER B N 1
ATOM 14748 C CA . SER B 1 825 ? -40.375 20.141 -20.391 1 24.36 825 SER B CA 1
ATOM 14749 C C . SER B 1 825 ? -41.781 20.562 -20.703 1 24.36 825 SER B C 1
ATOM 14751 O O . SER B 1 825 ? -42.031 21.703 -21.078 1 24.36 825 SER B O 1
ATOM 14753 N N . LYS B 1 826 ? -42.719 19.766 -20.703 1 25.23 826 LYS B N 1
ATOM 14754 C CA . LYS B 1 826 ? -44.125 20.109 -20.797 1 25.23 826 LYS B CA 1
ATOM 14755 C C . LYS B 1 826 ? -44.469 21.344 -19.969 1 25.23 826 LYS B C 1
ATOM 14757 O O . LYS B 1 826 ? -45.219 22.203 -20.406 1 25.23 826 LYS B O 1
ATOM 14762 N N . GLY B 1 827 ? -43.906 21.469 -18.875 1 26.66 827 GLY B N 1
ATOM 14763 C CA . GLY B 1 827 ? -44.25 22.641 -18.078 1 26.66 827 GLY B CA 1
ATOM 14764 C C . GLY B 1 827 ? -43.688 23.938 -18.656 1 26.66 827 GLY B C 1
ATOM 14765 O O . GLY B 1 827 ? -44.375 24.953 -18.688 1 26.66 827 GLY B O 1
ATOM 14766 N N . ASP B 1 828 ? -42.531 23.891 -19.297 1 27.34 828 ASP B N 1
ATOM 14767 C CA . ASP B 1 828 ? -42.156 25.141 -19.953 1 27.34 828 ASP B CA 1
ATOM 14768 C C . ASP B 1 828 ? -42.969 25.359 -21.234 1 27.34 828 ASP B C 1
ATOM 14770 O O . ASP B 1 828 ? -43.219 26.484 -21.641 1 27.34 828 ASP B O 1
ATOM 14774 N N . LEU B 1 829 ? -43.438 24.266 -21.828 1 26.92 829 LEU B N 1
ATOM 14775 C CA . LEU B 1 829 ? -44.469 24.453 -22.828 1 26.92 829 LEU B CA 1
ATOM 14776 C C . LEU B 1 829 ? -45.75 24.984 -22.188 1 26.92 829 LEU B C 1
ATOM 14778 O O . LEU B 1 829 ? -46.406 25.891 -22.719 1 26.92 829 LEU B O 1
ATOM 14782 N N . VAL B 1 830 ? -46.031 24.5 -20.906 1 27.55 830 VAL B N 1
ATOM 14783 C CA . VAL B 1 830 ? -47.188 25.062 -20.234 1 27.55 830 VAL B CA 1
ATOM 14784 C C . VAL B 1 830 ? -46.906 26.5 -19.812 1 27.55 830 VAL B C 1
ATOM 14786 O O . VAL B 1 830 ? -47.75 27.391 -20.016 1 27.55 830 VAL B O 1
ATOM 14789 N N . ASN B 1 831 ? -45.75 26.812 -19.297 1 27.72 831 ASN B N 1
ATOM 14790 C CA . ASN B 1 831 ? -45.531 28.188 -18.891 1 27.72 831 ASN B CA 1
ATOM 14791 C C . ASN B 1 831 ? -45.312 29.109 -20.094 1 27.72 831 ASN B C 1
ATOM 14793 O O . ASN B 1 831 ? -45.75 30.25 -20.094 1 27.72 831 ASN B O 1
ATOM 14797 N N . ILE B 1 832 ? -44.719 28.703 -21.172 1 28.52 832 ILE B N 1
ATOM 14798 C CA . ILE B 1 832 ? -44.75 29.531 -22.375 1 28.52 832 ILE B CA 1
ATOM 14799 C C . ILE B 1 832 ? -46.188 29.609 -22.891 1 28.52 832 ILE B C 1
ATOM 14801 O O . ILE B 1 832 ? -46.656 30.688 -23.281 1 28.52 832 ILE B O 1
ATOM 14805 N N . LEU B 1 833 ? -46.906 28.438 -22.766 1 27.66 833 LEU B N 1
ATOM 14806 C CA . LEU B 1 833 ? -48.344 28.547 -23.078 1 27.66 833 LEU B CA 1
ATOM 14807 C C . LEU B 1 833 ? -49.062 29.453 -22.078 1 27.66 833 LEU B C 1
ATOM 14809 O O . LEU B 1 833 ? -49.906 30.25 -22.453 1 27.66 833 LEU B O 1
ATOM 14813 N N . LEU B 1 834 ? -48.625 29.359 -20.797 1 27.84 834 LEU B N 1
ATOM 14814 C CA . LEU B 1 834 ? -49.25 30.25 -19.844 1 27.84 834 LEU B CA 1
ATOM 14815 C C . LEU B 1 834 ? -48.781 31.688 -20.047 1 27.84 834 LEU B C 1
ATOM 14817 O O . LEU B 1 834 ? -49.562 32.625 -19.891 1 27.84 834 LEU B O 1
ATOM 14821 N N . ALA B 1 835 ? -47.531 31.969 -20.422 1 26.47 835 ALA B N 1
ATOM 14822 C CA . ALA B 1 835 ? -47.156 33.344 -20.641 1 26.47 835 ALA B CA 1
ATOM 14823 C C . ALA B 1 835 ? -47.844 33.938 -21.859 1 26.47 835 ALA B C 1
ATOM 14825 O O . ALA B 1 835 ? -48.156 35.125 -21.891 1 26.47 835 ALA B O 1
ATOM 14826 N N . TYR B 1 836 ? -48 33.219 -22.906 1 26.53 836 TYR B N 1
ATOM 14827 C CA . TYR B 1 836 ? -48.812 33.812 -23.953 1 26.53 836 TYR B CA 1
ATOM 14828 C C . TYR B 1 836 ? -50.281 33.875 -23.547 1 26.53 836 TYR B C 1
ATOM 14830 O O . TYR B 1 836 ? -51.094 34.469 -24.25 1 26.53 836 TYR B O 1
ATOM 14838 N N . SER B 1 837 ? -50.688 32.906 -22.719 1 25 837 SER B N 1
ATOM 14839 C CA . SER B 1 837 ? -52.031 33.188 -22.25 1 25 837 SER B CA 1
ATOM 14840 C C . SER B 1 837 ? -52.062 34.406 -21.297 1 25 837 SER B C 1
ATOM 14842 O O . SER B 1 837 ? -51.531 34.312 -20.188 1 25 837 SER B O 1
ATOM 14844 N N . SER B 1 838 ? -51.625 35.531 -21.656 1 26.41 838 SER B N 1
ATOM 14845 C CA . SER B 1 838 ? -51.812 36.781 -20.922 1 26.41 838 SER B CA 1
ATOM 14846 C C . SER B 1 838 ? -53.156 36.812 -20.188 1 26.41 838 SER B C 1
ATOM 14848 O O . SER B 1 838 ? -53.25 37.312 -19.062 1 26.41 838 SER B O 1
ATOM 14850 N N . LYS B 1 839 ? -54.281 37.031 -21.062 1 27.31 839 LYS B N 1
ATOM 14851 C CA . LYS B 1 839 ? -55.531 37.594 -20.609 1 27.31 839 LYS B CA 1
ATOM 14852 C C . LYS B 1 839 ? -56.156 36.719 -19.516 1 27.31 839 LYS B C 1
ATOM 14854 O O . LYS B 1 839 ? -55.719 35.562 -19.297 1 27.31 839 LYS B O 1
ATOM 14859 N N . ALA B 1 840 ? -57.594 36.844 -19.297 1 26.53 840 ALA B N 1
ATOM 14860 C CA . ALA B 1 840 ? -58.625 36.719 -18.266 1 26.53 840 ALA B CA 1
ATOM 14861 C C . ALA B 1 840 ? -58.781 35.25 -17.828 1 26.53 840 ALA B C 1
ATOM 14863 O O . ALA B 1 840 ? -59.438 34.969 -16.812 1 26.53 840 ALA B O 1
ATOM 14864 N N . PHE B 1 841 ? -58.562 34.281 -18.797 1 25.36 841 PHE B N 1
ATOM 14865 C CA . PHE B 1 841 ? -59.344 33.156 -18.297 1 25.36 841 PHE B CA 1
ATOM 14866 C C . PHE B 1 841 ? -58.688 32.5 -17.078 1 25.36 841 PHE B C 1
ATOM 14868 O O . PHE B 1 841 ? -57.5 32.188 -17.125 1 25.36 841 PHE B O 1
ATOM 14875 N N . SER B 1 842 ? -59 33.094 -15.906 1 27.69 842 SER B N 1
ATOM 14876 C CA . SER B 1 842 ? -58.688 32.75 -14.523 1 27.69 842 SER B CA 1
ATOM 14877 C C . SER B 1 842 ? -58.562 31.25 -14.328 1 27.69 842 SER B C 1
ATOM 14879 O O . SER B 1 842 ? -59.281 30.484 -14.984 1 27.69 842 SER B O 1
ATOM 14881 N N . TYR B 1 843 ? -57.5 30.844 -14.086 1 28.36 843 TYR B N 1
ATOM 14882 C CA . TYR B 1 843 ? -57.375 29.438 -13.695 1 28.36 843 TYR B CA 1
ATOM 14883 C C . TYR B 1 843 ? -58.688 28.953 -13.07 1 28.36 843 TYR B C 1
ATOM 14885 O O . TYR B 1 843 ? -59 27.75 -13.109 1 28.36 843 TYR B O 1
ATOM 14893 N N . ARG B 1 844 ? -59.5 30.031 -12.68 1 30.73 844 ARG B N 1
ATOM 14894 C CA . ARG B 1 844 ? -60.844 29.859 -12.148 1 30.73 844 ARG B CA 1
ATOM 14895 C C . ARG B 1 844 ? -61.812 29.375 -13.234 1 30.73 844 ARG B C 1
ATOM 14897 O O . ARG B 1 844 ? -62.719 28.594 -12.953 1 30.73 844 ARG B O 1
ATOM 14904 N N . ASP B 1 845 ? -61.531 29.859 -14.398 1 31.08 845 ASP B N 1
ATOM 14905 C CA . ASP B 1 845 ? -62.5 29.641 -15.477 1 31.08 845 ASP B CA 1
ATOM 14906 C C . ASP B 1 845 ? -62.312 28.25 -16.078 1 31.08 845 ASP B C 1
ATOM 14908 O O . ASP B 1 845 ? -63.312 27.641 -16.516 1 31.08 845 ASP B O 1
ATOM 14912 N N . TRP B 1 846 ? -61.125 27.766 -16.047 1 33.84 846 TRP B N 1
ATOM 14913 C CA . TRP B 1 846 ? -61 26.406 -16.578 1 33.84 846 TRP B CA 1
ATOM 14914 C C . TRP B 1 846 ? -61.562 25.375 -15.609 1 33.84 846 TRP B C 1
ATOM 14916 O O . TRP B 1 846 ? -62.188 24.391 -16.031 1 33.84 846 TRP B O 1
ATOM 14926 N N . ALA B 1 847 ? -61.469 25.641 -14.336 1 30.44 847 ALA B N 1
ATOM 14927 C CA . ALA B 1 847 ? -61.969 24.781 -13.258 1 30.44 847 ALA B CA 1
ATOM 14928 C C . ALA B 1 847 ? -63.469 24.656 -13.297 1 30.44 847 ALA B C 1
ATOM 14930 O O . ALA B 1 847 ? -64.062 23.703 -12.742 1 30.44 847 ALA B O 1
ATOM 14931 N N . LYS B 1 848 ? -64.125 25.672 -14.078 1 32.88 848 LYS B N 1
ATOM 14932 C CA . LYS B 1 848 ? -65.562 25.75 -14.227 1 32.88 848 LYS B CA 1
ATOM 14933 C C . LYS B 1 848 ? -66.062 25.031 -15.492 1 32.88 848 LYS B C 1
ATOM 14935 O O . LYS B 1 848 ? -67.25 24.969 -15.773 1 32.88 848 LYS B O 1
ATOM 14940 N N . MET B 1 849 ? -65.188 24.75 -16.359 1 33.41 849 MET B N 1
ATOM 14941 C CA . MET B 1 849 ? -65.688 24.141 -17.594 1 33.41 849 MET B CA 1
ATOM 14942 C C . MET B 1 849 ? -66.125 22.688 -17.375 1 33.41 849 MET B C 1
ATOM 14944 O O . MET B 1 849 ? -65.5 21.984 -16.578 1 33.41 849 MET B O 1
ATOM 14948 N N . GLN B 1 850 ? -67.312 22.266 -17.75 1 39.69 850 GLN B N 1
ATOM 14949 C CA . GLN B 1 850 ? -67.875 20.906 -17.672 1 39.69 850 GLN B CA 1
ATOM 14950 C C . GLN B 1 850 ? -66.938 19.906 -18.391 1 39.69 850 GLN B C 1
ATOM 14952 O O . GLN B 1 850 ? -66.25 20.266 -19.328 1 39.69 850 GLN B O 1
ATOM 14957 N N . VAL B 1 851 ? -66.875 18.719 -17.844 1 37.09 851 VAL B N 1
ATOM 14958 C CA . VAL B 1 851 ? -66 17.609 -18.234 1 37.09 851 VAL B CA 1
ATOM 14959 C C . VAL B 1 851 ? -66 17.469 -19.75 1 37.09 851 VAL B C 1
ATOM 14961 O O . VAL B 1 851 ? -64.938 17.281 -20.359 1 37.09 851 VAL B O 1
ATOM 14964 N N . ASP B 1 852 ? -67.125 17.703 -20.25 1 42.56 852 ASP B N 1
ATOM 14965 C CA . ASP B 1 852 ? -67.312 17.5 -21.672 1 42.56 852 ASP B CA 1
ATOM 14966 C C . ASP B 1 852 ? -66.625 18.594 -22.484 1 42.56 852 ASP B C 1
ATOM 14968 O O . ASP B 1 852 ? -66.062 18.328 -23.547 1 42.56 852 ASP B O 1
ATOM 14972 N N . ASP B 1 853 ? -66.625 19.828 -21.938 1 43.38 853 ASP B N 1
ATOM 14973 C CA . ASP B 1 853 ? -66.062 20.953 -22.656 1 43.38 853 ASP B CA 1
ATOM 14974 C C . ASP B 1 853 ? -64.562 20.969 -22.531 1 43.38 853 ASP B C 1
ATOM 14976 O O . ASP B 1 853 ? -63.844 21.344 -23.469 1 43.38 853 ASP B O 1
ATOM 14980 N N . LEU B 1 854 ? -64.062 20.578 -21.344 1 39.81 854 LEU B N 1
ATOM 14981 C CA . LEU B 1 854 ? -62.656 20.406 -21.172 1 39.81 854 LEU B CA 1
ATOM 14982 C C . LEU B 1 854 ? -62.125 19.312 -22.094 1 39.81 854 LEU B C 1
ATOM 14984 O O . LEU B 1 854 ? -61.094 19.5 -22.734 1 39.81 854 LEU B O 1
ATOM 14988 N N . LYS B 1 855 ? -62.875 18.234 -22.156 1 42.34 855 LYS B N 1
ATOM 14989 C CA . LYS B 1 855 ? -62.594 17.203 -23.156 1 42.34 855 LYS B CA 1
ATOM 14990 C C . LYS B 1 855 ? -62.531 17.781 -24.562 1 42.34 855 LYS B C 1
ATOM 14992 O O . LYS B 1 855 ? -61.656 17.453 -25.344 1 42.34 855 LYS B O 1
ATOM 14997 N N . ALA B 1 856 ? -63.562 18.547 -24.766 1 47.88 856 ALA B N 1
ATOM 14998 C CA . ALA B 1 856 ? -63.688 19.156 -26.078 1 47.88 856 ALA B CA 1
ATOM 14999 C C . ALA B 1 856 ? -62.531 20.125 -26.344 1 47.88 856 ALA B C 1
ATOM 15001 O O . ALA B 1 856 ? -61.969 20.156 -27.438 1 47.88 856 ALA B O 1
ATOM 15002 N N . HIS B 1 857 ? -62.094 20.891 -25.312 1 41.69 857 HIS B N 1
ATOM 15003 C CA . HIS B 1 857 ? -61 21.844 -25.438 1 41.69 857 HIS B CA 1
ATOM 15004 C C . HIS B 1 857 ? -59.656 21.125 -25.5 1 41.69 857 HIS B C 1
ATOM 15006 O O . HIS B 1 857 ? -58.781 21.484 -26.312 1 41.69 857 HIS B O 1
ATOM 15012 N N . LEU B 1 858 ? -59.594 20.031 -24.703 1 39.66 858 LEU B N 1
ATOM 15013 C CA . LEU B 1 858 ? -58.406 19.172 -24.781 1 39.66 858 LEU B CA 1
ATOM 15014 C C . LEU B 1 858 ? -58.375 18.406 -26.109 1 39.66 858 LEU B C 1
ATOM 15016 O O . LEU B 1 858 ? -57.344 18.266 -26.719 1 39.66 858 LEU B O 1
ATOM 15020 N N . ARG B 1 859 ? -59.5 17.859 -26.391 1 46.44 859 ARG B N 1
ATOM 15021 C CA . ARG B 1 859 ? -59.625 17.297 -27.719 1 46.44 859 ARG B CA 1
ATOM 15022 C C . ARG B 1 859 ? -59.25 18.312 -28.797 1 46.44 859 ARG B C 1
ATOM 15024 O O . ARG B 1 859 ? -58.594 17.984 -29.766 1 46.44 859 ARG B O 1
ATOM 15031 N N . ALA B 1 860 ? -59.75 19.531 -28.578 1 43.22 860 ALA B N 1
ATOM 15032 C CA . ALA B 1 860 ? -59.5 20.609 -29.547 1 43.22 860 ALA B CA 1
ATOM 15033 C C . ALA B 1 860 ? -58.062 21.047 -29.531 1 43.22 860 ALA B C 1
ATOM 15035 O O . ALA B 1 860 ? -57.531 21.516 -30.531 1 43.22 860 ALA B O 1
ATOM 15036 N N . ARG B 1 861 ? -57.375 20.875 -28.281 1 35.25 861 ARG B N 1
ATOM 15037 C CA . ARG B 1 861 ? -55.969 21.266 -28.188 1 35.25 861 ARG B CA 1
ATOM 15038 C C . ARG B 1 861 ? -55.062 20.062 -28.391 1 35.25 861 ARG B C 1
ATOM 15040 O O . ARG B 1 861 ? -53.844 20.156 -28.156 1 35.25 861 ARG B O 1
ATOM 15047 N N . GLY B 1 862 ? -55.469 18.875 -28.984 1 33.47 862 GLY B N 1
ATOM 15048 C CA . GLY B 1 862 ? -54.938 17.641 -29.5 1 33.47 862 GLY B CA 1
ATOM 15049 C C . GLY B 1 862 ? -54.375 16.719 -28.406 1 33.47 862 GLY B C 1
ATOM 15050 O O . GLY B 1 862 ? -53.531 15.867 -28.672 1 33.47 862 GLY B O 1
ATOM 15051 N N . LEU B 1 863 ? -54.656 17.094 -27.125 1 32.25 863 LEU B N 1
ATOM 15052 C CA . LEU B 1 863 ? -54.094 16.312 -26.016 1 32.25 863 LEU B CA 1
ATOM 15053 C C . LEU B 1 863 ? -54.875 15.031 -25.797 1 32.25 863 LEU B C 1
ATOM 15055 O O . LEU B 1 863 ? -56.125 15.047 -25.844 1 32.25 863 LEU B O 1
ATOM 15059 N N . PRO B 1 864 ? -54.219 13.789 -25.984 1 31.91 864 PRO B N 1
ATOM 15060 C CA . PRO B 1 864 ? -55.031 12.555 -25.938 1 31.91 864 PRO B CA 1
ATOM 15061 C C . PRO B 1 864 ? -55.75 12.352 -24.609 1 31.91 864 PRO B C 1
ATOM 15063 O O . PRO B 1 864 ? -55.281 12.852 -23.578 1 31.91 864 PRO B O 1
ATOM 15066 N N . GLN B 1 865 ? -57.062 12.078 -24.469 1 31.2 865 GLN B N 1
ATOM 15067 C CA . GLN B 1 865 ? -58.125 11.898 -23.453 1 31.2 865 GLN B CA 1
ATOM 15068 C C . GLN B 1 865 ? -57.719 10.828 -22.438 1 31.2 865 GLN B C 1
ATOM 15070 O O . GLN B 1 865 ? -57.938 11 -21.234 1 31.2 865 GLN B O 1
ATOM 15075 N N . ALA B 1 866 ? -57.562 9.523 -22.625 1 30.12 866 ALA B N 1
ATOM 15076 C CA . ALA B 1 866 ? -57.75 8.383 -21.734 1 30.12 866 ALA B CA 1
ATOM 15077 C C . ALA B 1 866 ? -56.625 8.258 -20.734 1 30.12 866 ALA B C 1
ATOM 15079 O O . ALA B 1 866 ? -56.844 7.84 -19.594 1 30.12 866 ALA B O 1
ATOM 15080 N N . GLY B 1 867 ? -55.281 8.406 -21.047 1 31.06 867 GLY B N 1
ATOM 15081 C CA . GLY B 1 867 ? -54.094 7.938 -20.359 1 31.06 867 GLY B CA 1
ATOM 15082 C C . GLY B 1 867 ? -53.656 8.82 -19.203 1 31.06 867 GLY B C 1
ATOM 15083 O O . GLY B 1 867 ? -52.625 8.586 -18.578 1 31.06 867 GLY B O 1
ATOM 15084 N N . ILE B 1 868 ? -54.438 9.812 -18.844 1 32.47 868 ILE B N 1
ATOM 15085 C CA . ILE B 1 868 ? -54.094 10.891 -17.922 1 32.47 868 ILE B CA 1
ATOM 15086 C C . ILE B 1 868 ? -54.25 10.414 -16.469 1 32.47 868 ILE B C 1
ATOM 15088 O O . ILE B 1 868 ? -53.469 10.766 -15.602 1 32.47 868 ILE B O 1
ATOM 15092 N N . ARG B 1 869 ? -55.344 9.625 -16.328 1 31.66 869 ARG B N 1
ATOM 15093 C CA . ARG B 1 869 ? -55.688 9.281 -14.953 1 31.66 869 ARG B CA 1
ATOM 15094 C C . ARG B 1 869 ? -54.562 8.477 -14.305 1 31.66 869 ARG B C 1
ATOM 15096 O O . ARG B 1 869 ? -54.188 8.758 -13.164 1 31.66 869 ARG B O 1
ATOM 15103 N N . SER B 1 870 ? -54.094 7.477 -15.008 1 30.25 870 SER B N 1
ATOM 15104 C CA . SER B 1 870 ? -53.156 6.531 -14.398 1 30.25 870 SER B CA 1
ATOM 15105 C C . SER B 1 870 ? -51.812 7.195 -14.102 1 30.25 870 SER B C 1
ATOM 15107 O O . SER B 1 870 ? -51.188 6.918 -13.078 1 30.25 870 SER B O 1
ATOM 15109 N N . ASP B 1 871 ? -51.438 8.164 -14.875 1 30.14 871 ASP B N 1
ATOM 15110 C CA . ASP B 1 871 ? -50.188 8.883 -14.727 1 30.14 871 ASP B CA 1
ATOM 15111 C C . ASP B 1 871 ? -50.219 9.828 -13.523 1 30.14 871 ASP B C 1
ATOM 15113 O O . ASP B 1 871 ? -49.25 9.945 -12.781 1 30.14 871 ASP B O 1
ATOM 15117 N N . MET B 1 872 ? -51.438 10.359 -13.352 1 29.05 872 MET B N 1
ATOM 15118 C CA . MET B 1 872 ? -51.625 11.258 -12.219 1 29.05 872 MET B CA 1
ATOM 15119 C C . MET B 1 872 ? -51.562 10.484 -10.906 1 29.05 872 MET B C 1
ATOM 15121 O O . MET B 1 872 ? -50.938 10.93 -9.945 1 29.05 872 MET B O 1
ATOM 15125 N N . VAL B 1 873 ? -52.188 9.266 -10.945 1 30.69 873 VAL B N 1
ATOM 15126 C CA . VAL B 1 873 ? -52.188 8.461 -9.727 1 30.69 873 VAL B CA 1
ATOM 15127 C C . VAL B 1 873 ? -50.75 8.039 -9.375 1 30.69 873 VAL B C 1
ATOM 15129 O O . VAL B 1 873 ? -50.344 8.117 -8.211 1 30.69 873 VAL B O 1
ATOM 15132 N N . SER B 1 874 ? -49.875 7.664 -10.367 1 30.48 874 SER B N 1
ATOM 15133 C CA . SER B 1 874 ? -48.5 7.207 -10.133 1 30.48 874 SER B CA 1
ATOM 15134 C C . SER B 1 874 ? -47.625 8.336 -9.602 1 30.48 874 SER B C 1
ATOM 15136 O O . SER B 1 874 ? -46.75 8.109 -8.758 1 30.48 874 SER B O 1
ATOM 15138 N N . ARG B 1 875 ? -47.844 9.539 -10.039 1 28.67 875 ARG B N 1
ATOM 15139 C CA . ARG B 1 875 ? -47.094 10.711 -9.57 1 28.67 875 ARG B CA 1
ATOM 15140 C C . ARG B 1 875 ? -47.5 11.078 -8.148 1 28.67 875 ARG B C 1
ATOM 15142 O O . ARG B 1 875 ? -46.656 11.484 -7.348 1 28.67 875 ARG B O 1
ATOM 15149 N N . LEU B 1 876 ? -48.781 10.961 -7.926 1 30.53 876 LEU B N 1
ATOM 15150 C CA . LEU B 1 876 ? -49.25 11.273 -6.586 1 30.53 876 LEU B CA 1
ATOM 15151 C C . LEU B 1 876 ? -48.75 10.258 -5.57 1 30.53 876 LEU B C 1
ATOM 15153 O O . LEU B 1 876 ? -48.469 10.609 -4.426 1 30.53 876 LEU B O 1
ATOM 15157 N N . ASP B 1 877 ? -48.625 8.914 -6.035 1 30.89 877 ASP B N 1
ATOM 15158 C CA . ASP B 1 877 ? -48.156 7.863 -5.125 1 30.89 877 ASP B CA 1
ATOM 15159 C C . ASP B 1 877 ? -46.688 8.023 -4.785 1 30.89 877 ASP B C 1
ATOM 15161 O O . ASP B 1 877 ? -46.25 7.633 -3.699 1 30.89 877 ASP B O 1
ATOM 15165 N N . LYS B 1 878 ? -45.844 8.539 -5.73 1 31.12 878 LYS B N 1
ATOM 15166 C CA . LYS B 1 878 ? -44.406 8.766 -5.562 1 31.12 878 LYS B CA 1
ATOM 15167 C C . LYS B 1 878 ? -44.156 10.109 -4.895 1 31.12 878 LYS B C 1
ATOM 15169 O O . LYS B 1 878 ? -43.031 10.414 -4.531 1 31.12 878 LYS B O 1
ATOM 15174 N N . ALA B 1 879 ? -45.062 11 -4.973 1 26.5 879 ALA B N 1
ATOM 15175 C CA . ALA B 1 879 ? -44.875 12.32 -4.375 1 26.5 879 ALA B CA 1
ATOM 15176 C C . ALA B 1 879 ? -44.875 12.234 -2.85 1 26.5 879 ALA B C 1
ATOM 15178 O O . ALA B 1 879 ? -45.719 11.57 -2.258 1 26.5 879 ALA B O 1
ATOM 15179 N N . PRO B 1 880 ? -43.688 12.422 -2.248 1 28.95 880 PRO B N 1
ATOM 15180 C CA . PRO B 1 880 ? -43.688 12.383 -0.784 1 28.95 880 PRO B CA 1
ATOM 15181 C C . PRO B 1 880 ? -44.844 13.172 -0.179 1 28.95 880 PRO B C 1
ATOM 15183 O O . PRO B 1 880 ? -45.188 14.25 -0.676 1 28.95 880 PRO B O 1
ATOM 15186 N N . PHE B 1 881 ? -45.875 12.602 0.31 1 29.62 881 PHE B N 1
ATOM 15187 C CA . PHE B 1 881 ? -46.969 13.188 1.045 1 29.62 881 PHE B CA 1
ATOM 15188 C C . PHE B 1 881 ? -46.5 14.312 1.955 1 29.62 881 PHE B C 1
ATOM 15190 O O . PHE B 1 881 ? -45.531 14.141 2.699 1 29.62 881 PHE B O 1
ATOM 15197 N N . PRO B 1 882 ? -46.656 15.539 1.596 1 28.03 882 PRO B N 1
ATOM 15198 C CA . PRO B 1 882 ? -46.156 16.672 2.396 1 28.03 882 PRO B CA 1
ATOM 15199 C C . PRO B 1 882 ? -46.375 16.469 3.895 1 28.03 882 PRO B C 1
ATOM 15201 O O . PRO B 1 882 ? -47.438 15.945 4.305 1 28.03 882 PRO B O 1
ATOM 15204 N N . GLU B 1 883 ? -45.375 16.281 4.668 1 29.75 883 GLU B N 1
ATOM 15205 C CA . GLU B 1 883 ? -45.375 16.172 6.125 1 29.75 883 GLU B CA 1
ATOM 15206 C C . GLU B 1 883 ? -46.375 17.125 6.746 1 29.75 883 GLU B C 1
ATOM 15208 O O . GLU B 1 883 ? -46.812 16.938 7.887 1 29.75 883 GLU B O 1
ATOM 15213 N N . ILE B 1 884 ? -46.844 18.188 6.016 1 27.48 884 ILE B N 1
ATOM 15214 C CA . ILE B 1 884 ? -47.781 19.141 6.566 1 27.48 884 ILE B CA 1
ATOM 15215 C C . ILE B 1 884 ? -49.156 18.469 6.758 1 27.48 884 ILE B C 1
ATOM 15217 O O . ILE B 1 884 ? -49.906 18.859 7.648 1 27.48 884 ILE B O 1
ATOM 15221 N N . LEU B 1 885 ? -49.438 17.609 5.895 1 30.81 885 LEU B N 1
ATOM 15222 C CA . LEU B 1 885 ? -50.812 17.141 6.031 1 30.81 885 LEU B CA 1
ATOM 15223 C C . LEU B 1 885 ? -50.969 16.266 7.273 1 30.81 885 LEU B C 1
ATOM 15225 O O . LEU B 1 885 ? -52.094 15.922 7.66 1 30.81 885 LEU B O 1
ATOM 15229 N N . TYR B 1 886 ? -49.781 15.812 7.707 1 31.27 886 TYR B N 1
ATOM 15230 C CA . TYR B 1 886 ? -49.875 14.914 8.852 1 31.27 886 TYR B CA 1
ATOM 15231 C C . TYR B 1 886 ? -50.188 15.695 10.133 1 31.27 886 TYR B C 1
ATOM 15233 O O . TYR B 1 886 ? -50.688 15.133 11.109 1 31.27 886 TYR B O 1
ATOM 15241 N N . ALA B 1 887 ? -49.812 17 10.148 1 30.48 887 ALA B N 1
ATOM 15242 C CA . ALA B 1 887 ? -49.969 17.781 11.375 1 30.48 887 ALA B CA 1
ATOM 15243 C C . ALA B 1 887 ? -51.344 18.469 11.422 1 30.48 887 ALA B C 1
ATOM 15245 O O . ALA B 1 887 ? -51.625 19.219 12.352 1 30.48 887 ALA B O 1
ATOM 15246 N N . ILE B 1 888 ? -52.188 18.5 10.375 1 31.86 888 ILE B N 1
ATOM 15247 C CA . ILE B 1 888 ? -53.438 19.234 10.422 1 31.86 888 ILE B CA 1
ATOM 15248 C C . ILE B 1 888 ? -54.531 18.344 10.984 1 31.86 888 ILE B C 1
ATOM 15250 O O . ILE B 1 888 ? -54.5 17.125 10.82 1 31.86 888 ILE B O 1
ATOM 15254 N N . SER B 1 889 ? -55.219 18.797 12.07 1 34.69 889 SER B N 1
ATOM 15255 C CA . SER B 1 889 ? -56.375 18.141 12.688 1 34.69 889 SER B CA 1
ATOM 15256 C C . SER B 1 889 ? -57.375 17.656 11.633 1 34.69 889 SER B C 1
ATOM 15258 O O . SER B 1 889 ? -57.375 18.156 10.5 1 34.69 889 SER B O 1
ATOM 15260 N N . VAL B 1 890 ? -58 16.547 11.898 1 38.22 890 VAL B N 1
ATOM 15261 C CA . VAL B 1 890 ? -58.969 15.945 10.977 1 38.22 890 VAL B CA 1
ATOM 15262 C C . VAL B 1 890 ? -59.969 17 10.5 1 38.22 890 VAL B C 1
ATOM 15264 O O . VAL B 1 890 ? -60.219 17.125 9.305 1 38.22 890 VAL B O 1
ATOM 15267 N N . PRO B 1 891 ? -60.469 17.781 11.445 1 42.84 891 PRO B N 1
ATOM 15268 C CA . PRO B 1 891 ? -61.406 18.781 10.93 1 42.84 891 PRO B CA 1
ATOM 15269 C C . PRO B 1 891 ? -60.719 19.797 10.016 1 42.84 891 PRO B C 1
ATOM 15271 O O . PRO B 1 891 ? -61.25 20.156 8.969 1 42.84 891 PRO B O 1
ATOM 15274 N N . LYS B 1 892 ? -59.531 20.234 10.398 1 42.72 892 LYS B N 1
ATOM 15275 C CA . LYS B 1 892 ? -58.844 21.219 9.586 1 42.72 892 LYS B CA 1
ATOM 15276 C C . LYS B 1 892 ? -58.281 20.594 8.32 1 42.72 892 LYS B C 1
ATOM 15278 O O . LYS B 1 892 ? -58.281 21.219 7.254 1 42.72 892 LYS B O 1
ATOM 15283 N N . MET B 1 893 ? -57.906 19.359 8.508 1 39.91 893 MET B N 1
ATOM 15284 C CA . MET B 1 893 ? -57.594 18.594 7.309 1 39.91 893 MET B CA 1
ATOM 15285 C C . MET B 1 893 ? -58.844 18.484 6.406 1 39.91 893 MET B C 1
ATOM 15287 O O . MET B 1 893 ? -58.719 18.672 5.191 1 39.91 893 MET B O 1
ATOM 15291 N N . LYS B 1 894 ? -59.875 18.203 7.16 1 43.03 894 LYS B N 1
ATOM 15292 C CA . LYS B 1 894 ? -61.156 18.234 6.461 1 43.03 894 LYS B CA 1
ATOM 15293 C C . LYS B 1 894 ? -61.438 19.609 5.867 1 43.03 894 LYS B C 1
ATOM 15295 O O . LYS B 1 894 ? -61.875 19.719 4.723 1 43.03 894 LYS B O 1
ATOM 15300 N N . GLN B 1 895 ? -61.188 20.516 6.746 1 46.66 895 GLN B N 1
ATOM 15301 C CA . GLN B 1 895 ? -61.375 21.891 6.312 1 46.66 895 GLN B CA 1
ATOM 15302 C C . GLN B 1 895 ? -60.375 22.281 5.238 1 46.66 895 GLN B C 1
ATOM 15304 O O . GLN B 1 895 ? -60.719 22.922 4.246 1 46.66 895 GLN B O 1
ATOM 15309 N N . GLU B 1 896 ? -59.062 21.875 5.406 1 39.78 896 GLU B N 1
ATOM 15310 C CA . GLU B 1 896 ? -58.062 22.188 4.414 1 39.78 896 GLU B CA 1
ATOM 15311 C C . GLU B 1 896 ? -58.219 21.344 3.154 1 39.78 896 GLU B C 1
ATOM 15313 O O . GLU B 1 896 ? -58.125 21.859 2.039 1 39.78 896 GLU B O 1
ATOM 15318 N N . LEU B 1 897 ? -58.594 20.109 3.447 1 39.69 897 LEU B N 1
ATOM 15319 C CA . LEU B 1 897 ? -59.031 19.312 2.316 1 39.69 897 LEU B CA 1
ATOM 15320 C C . LEU B 1 897 ? -60.312 19.875 1.696 1 39.69 897 LEU B C 1
ATOM 15322 O O . LEU B 1 897 ? -60.438 19.891 0.472 1 39.69 897 LEU B O 1
ATOM 15326 N N . LYS B 1 898 ? -61.062 20.203 2.674 1 43.09 898 LYS B N 1
ATOM 15327 C CA . LYS B 1 898 ? -62.25 20.922 2.223 1 43.09 898 LYS B CA 1
ATOM 15328 C C . LYS B 1 898 ? -61.875 22.203 1.476 1 43.09 898 LYS B C 1
ATOM 15330 O O . LYS B 1 898 ? -62.438 22.516 0.438 1 43.09 898 LYS B O 1
ATOM 15335 N N . SER B 1 899 ? -60.969 22.969 2.068 1 40.91 899 SER B N 1
ATOM 15336 C CA . SER B 1 899 ? -60.562 24.234 1.468 1 40.91 899 SER B CA 1
ATOM 15337 C C . SER B 1 899 ? -59.781 24.016 0.171 1 40.91 899 SER B C 1
ATOM 15339 O O . SER B 1 899 ? -59.844 24.844 -0.74 1 40.91 899 SER B O 1
ATOM 15341 N N . TYR B 1 900 ? -59 22.828 0.164 1 35.69 900 TYR B N 1
ATOM 15342 C CA . TYR B 1 900 ? -58.312 22.469 -1.075 1 35.69 900 TYR B CA 1
ATOM 15343 C C . TYR B 1 900 ? -59.188 21.594 -1.955 1 35.69 900 TYR B C 1
ATOM 15345 O O . TYR B 1 900 ? -58.719 21.062 -2.965 1 35.69 900 TYR B O 1
ATOM 15353 N N . GLY B 1 901 ? -60.562 21.578 -1.696 1 31.36 901 GLY B N 1
ATOM 15354 C CA . GLY B 1 901 ? -61.688 20.969 -2.383 1 31.36 901 GLY B CA 1
ATOM 15355 C C . GLY B 1 901 ? -61.531 19.453 -2.51 1 31.36 901 GLY B C 1
ATOM 15356 O O . GLY B 1 901 ? -62.156 18.844 -3.393 1 31.36 901 GLY B O 1
ATOM 15357 N N . LEU B 1 902 ? -60.625 18.953 -1.968 1 32.16 902 LEU B N 1
ATOM 15358 C CA . LEU B 1 902 ? -60.344 17.516 -2.113 1 32.16 902 LEU B CA 1
ATOM 15359 C C . LEU B 1 902 ? -61.25 16.688 -1.19 1 32.16 902 LEU B C 1
ATOM 15361 O O . LEU B 1 902 ? -61.031 15.492 -1.035 1 32.16 902 LEU B O 1
ATOM 15365 N N . LEU B 1 903 ? -62.219 17.234 -0.417 1 33.19 903 LEU B N 1
ATOM 15366 C CA . LEU B 1 903 ? -63.062 16.516 0.509 1 33.19 903 LEU B CA 1
ATOM 15367 C C . LEU B 1 903 ? -64 15.586 -0.243 1 33.19 903 LEU B C 1
ATOM 15369 O O . LEU B 1 903 ? -64.938 15.016 0.349 1 33.19 903 LEU B O 1
ATOM 15373 N N . TYR B 1 904 ? -64.25 15.727 -1.54 1 32.47 904 TYR B N 1
ATOM 15374 C CA . TYR B 1 904 ? -65.562 15.266 -1.947 1 32.47 904 TYR B CA 1
ATOM 15375 C C . TYR B 1 904 ? -65.875 13.859 -1.43 1 32.47 904 TYR B C 1
ATOM 15377 O O . TYR B 1 904 ? -66.812 13.633 -0.73 1 32.47 904 TYR B O 1
ATOM 15385 N N . ASP B 1 905 ? -66.062 12.82 -2.438 1 33.56 905 ASP B N 1
ATOM 15386 C CA . ASP B 1 905 ? -67 11.703 -2.422 1 33.56 905 ASP B CA 1
ATOM 15387 C C . ASP B 1 905 ? -66.5 10.578 -1.51 1 33.56 905 ASP B C 1
ATOM 15389 O O . ASP B 1 905 ? -66.938 9.438 -1.63 1 33.56 905 ASP B O 1
ATOM 15393 N N . PHE B 1 906 ? -65.375 10.672 -0.898 1 32.91 906 PHE B N 1
ATOM 15394 C CA . PHE B 1 906 ? -65.125 9.445 -0.146 1 32.91 906 PHE B CA 1
ATOM 15395 C C . PHE B 1 906 ? -66.062 9.375 1.062 1 32.91 906 PHE B C 1
ATOM 15397 O O . PHE B 1 906 ? -66.375 10.398 1.663 1 32.91 906 PHE B O 1
ATOM 15404 N N . SER B 1 907 ? -67.125 8.422 0.859 1 36.53 907 SER B N 1
ATOM 15405 C CA . SER B 1 907 ? -67.938 8.258 2.053 1 36.53 907 SER B CA 1
ATOM 15406 C C . SER B 1 907 ? -67.062 8.281 3.318 1 36.53 907 SER B C 1
ATOM 15408 O O . SER B 1 907 ? -65.875 8.133 3.256 1 36.53 907 SER B O 1
ATOM 15410 N N . GLN B 1 908 ? -67.625 8.727 4.461 1 32.94 908 GLN B N 1
ATOM 15411 C CA . GLN B 1 908 ? -67 8.703 5.773 1 32.94 908 GLN B CA 1
ATOM 15412 C C . GLN B 1 908 ? -66.188 7.43 5.969 1 32.94 908 GLN B C 1
ATOM 15414 O O . GLN B 1 908 ? -65.125 7.465 6.566 1 32.94 908 GLN B O 1
ATOM 15419 N N . GLU B 1 909 ? -66.688 6.383 5.355 1 39.22 909 GLU B N 1
ATOM 15420 C CA . GLU B 1 909 ? -66.125 5.059 5.551 1 39.22 909 GLU B CA 1
ATOM 15421 C C . GLU B 1 909 ? -64.812 4.91 4.77 1 39.22 909 GLU B C 1
ATOM 15423 O O . GLU B 1 909 ? -63.844 4.355 5.281 1 39.22 909 GLU B O 1
ATOM 15428 N N . GLU B 1 910 ? -64.938 5.488 3.609 1 39.19 910 GLU B N 1
ATOM 15429 C CA . GLU B 1 910 ? -63.781 5.285 2.746 1 39.19 910 GLU B CA 1
ATOM 15430 C C . GLU B 1 910 ? -62.594 6.129 3.211 1 39.19 910 GLU B C 1
ATOM 15432 O O . GLU B 1 910 ? -61.469 5.668 3.178 1 39.19 910 GLU B O 1
ATOM 15437 N N . LEU B 1 911 ? -63.031 7.316 3.641 1 35.97 911 LEU B N 1
ATOM 15438 C CA . LEU B 1 911 ? -62 8.18 4.227 1 35.97 911 LEU B CA 1
ATOM 15439 C C . LEU B 1 911 ? -61.406 7.547 5.48 1 35.97 911 LEU B C 1
ATOM 15441 O O . LEU B 1 911 ? -60.219 7.586 5.684 1 35.97 911 LEU B O 1
ATOM 15445 N N . ALA B 1 912 ? -62.281 6.945 6.199 1 38.53 912 ALA B N 1
ATOM 15446 C CA . ALA B 1 912 ? -61.875 6.254 7.414 1 38.53 912 ALA B CA 1
ATOM 15447 C C . ALA B 1 912 ? -60.906 5.121 7.094 1 38.53 912 ALA B C 1
ATOM 15449 O O . ALA B 1 912 ? -59.906 4.918 7.809 1 38.53 912 ALA B O 1
ATOM 15450 N N . GLU B 1 913 ? -61.219 4.473 5.977 1 41 913 GLU B N 1
ATOM 15451 C CA . GLU B 1 913 ? -60.375 3.342 5.59 1 41 913 GLU B CA 1
ATOM 15452 C C . GLU B 1 913 ? -59 3.807 5.082 1 41 913 GLU B C 1
ATOM 15454 O O . GLU B 1 913 ? -58 3.186 5.375 1 41 913 GLU B O 1
ATOM 15459 N N . ARG B 1 914 ? -59.094 4.922 4.422 1 35.38 914 ARG B N 1
ATOM 15460 C CA . ARG B 1 914 ? -57.812 5.418 3.893 1 35.38 914 ARG B CA 1
ATOM 15461 C C . ARG B 1 914 ? -56.969 6.008 5.004 1 35.38 914 ARG B C 1
ATOM 15463 O O . ARG B 1 914 ? -55.75 5.836 5.004 1 35.38 914 ARG B O 1
ATOM 15470 N N . ILE B 1 915 ? -57.719 6.617 5.941 1 35.56 915 ILE B N 1
ATOM 15471 C CA . ILE B 1 915 ? -57.031 7.082 7.145 1 35.56 915 ILE B CA 1
ATOM 15472 C C . ILE B 1 915 ? -56.469 5.887 7.914 1 35.56 915 ILE B C 1
ATOM 15474 O O . ILE B 1 915 ? -55.375 5.949 8.43 1 35.56 915 ILE B O 1
ATOM 15478 N N . LYS B 1 916 ? -57.25 4.871 7.855 1 39.44 916 LYS B N 1
ATOM 15479 C CA . LYS B 1 916 ? -56.812 3.652 8.516 1 39.44 916 LYS B CA 1
ATOM 15480 C C . LYS B 1 916 ? -55.562 3.082 7.816 1 39.44 916 LYS B C 1
ATOM 15482 O O . LYS B 1 916 ? -54.625 2.621 8.477 1 39.44 916 LYS B O 1
ATOM 15487 N N . ILE B 1 917 ? -55.5 3.199 6.492 1 37.16 917 ILE B N 1
ATOM 15488 C CA . ILE B 1 917 ? -54.375 2.684 5.742 1 37.16 917 ILE B CA 1
ATOM 15489 C C . ILE B 1 917 ? -53.156 3.588 5.957 1 37.16 917 ILE B C 1
ATOM 15491 O O . ILE B 1 917 ? -52.031 3.102 6.16 1 37.16 917 ILE B O 1
ATOM 15495 N N . VAL B 1 918 ? -53.438 4.879 5.969 1 33.47 918 VAL B N 1
ATOM 15496 C CA . VAL B 1 918 ? -52.375 5.824 6.246 1 33.47 918 VAL B CA 1
ATOM 15497 C C . VAL B 1 918 ? -51.938 5.695 7.707 1 33.47 918 VAL B C 1
ATOM 15499 O O . VAL B 1 918 ? -50.719 5.715 8.008 1 33.47 918 VAL B O 1
ATOM 15502 N N . ARG B 1 919 ? -52.906 5.523 8.555 1 34.16 919 ARG B N 1
ATOM 15503 C CA . ARG B 1 919 ? -52.594 5.289 9.961 1 34.16 919 ARG B CA 1
ATOM 15504 C C . ARG B 1 919 ? -51.875 3.957 10.148 1 34.16 919 ARG B C 1
ATOM 15506 O O . ARG B 1 919 ? -50.969 3.846 10.969 1 34.16 919 ARG B O 1
ATOM 15513 N N . GLN B 1 920 ? -52.312 2.943 9.383 1 36.5 920 GLN B N 1
ATOM 15514 C CA . GLN B 1 920 ? -51.656 1.651 9.469 1 36.5 920 GLN B CA 1
ATOM 15515 C C . GLN B 1 920 ? -50.25 1.705 8.82 1 36.5 920 GLN B C 1
ATOM 15517 O O . GLN B 1 920 ? -49.312 1.152 9.359 1 36.5 920 GLN B O 1
ATOM 15522 N N . ARG B 1 921 ? -50.125 2.408 7.742 1 34.22 921 ARG B N 1
ATOM 15523 C CA . ARG B 1 921 ? -48.781 2.596 7.164 1 34.22 921 ARG B CA 1
ATOM 15524 C C . ARG B 1 921 ? -47.938 3.48 8.055 1 34.22 921 ARG B C 1
ATOM 15526 O O . ARG B 1 921 ? -46.719 3.236 8.203 1 34.22 921 ARG B O 1
ATOM 15533 N N . ARG B 1 922 ? -48.531 4.41 8.664 1 31.98 922 ARG B N 1
ATOM 15534 C CA . ARG B 1 922 ? -47.906 5.23 9.695 1 31.98 922 ARG B CA 1
ATOM 15535 C C . ARG B 1 922 ? -47.562 4.398 10.922 1 31.98 922 ARG B C 1
ATOM 15537 O O . ARG B 1 922 ? -46.5 4.551 11.508 1 31.98 922 ARG B O 1
ATOM 15544 N N . ALA B 1 923 ? -48.531 3.65 11.281 1 34.09 923 ALA B N 1
ATOM 15545 C CA . ALA B 1 923 ? -48.25 2.752 12.406 1 34.09 923 ALA B CA 1
ATOM 15546 C C . ALA B 1 923 ? -47.188 1.708 12.031 1 34.09 923 ALA B C 1
ATOM 15548 O O . ALA B 1 923 ? -46.344 1.357 12.852 1 34.09 923 ALA B O 1
ATOM 15549 N N . GLU B 1 924 ? -47.156 1.202 10.742 1 34.94 924 GLU B N 1
ATOM 15550 C CA . GLU B 1 924 ? -46.156 0.259 10.281 1 34.94 924 GLU B CA 1
ATOM 15551 C C . GLU B 1 924 ? -44.812 0.958 10.031 1 34.94 924 GLU B C 1
ATOM 15553 O O . GLU B 1 924 ? -43.75 0.404 10.328 1 34.94 924 GLU B O 1
ATOM 15558 N N . GLU B 1 925 ? -44.781 2.18 9.477 1 32.56 925 GLU B N 1
ATOM 15559 C CA . GLU B 1 925 ? -43.594 3.02 9.422 1 32.56 925 GLU B CA 1
ATOM 15560 C C . GLU B 1 925 ? -43.188 3.5 10.812 1 32.56 925 GLU B C 1
ATOM 15562 O O . GLU B 1 925 ? -42 3.555 11.141 1 32.56 925 GLU B O 1
ATOM 15567 N N . GLU B 1 926 ? -44.125 3.895 11.555 1 30.3 926 GLU B N 1
ATOM 15568 C CA . GLU B 1 926 ? -43.938 4.227 12.969 1 30.3 926 GLU B CA 1
ATOM 15569 C C . GLU B 1 926 ? -43.531 2.99 13.773 1 30.3 926 GLU B C 1
ATOM 15571 O O . GLU B 1 926 ? -42.688 3.059 14.648 1 30.3 926 GLU B O 1
ATOM 15576 N N . THR B 1 927 ? -44.219 1.82 13.508 1 29.05 927 THR B N 1
ATOM 15577 C CA . THR B 1 927 ? -43.75 0.589 14.133 1 29.05 927 THR B CA 1
ATOM 15578 C C . THR B 1 927 ? -42.406 0.157 13.539 1 29.05 927 THR B C 1
ATOM 15580 O O . THR B 1 927 ? -41.531 -0.333 14.25 1 29.05 927 THR B O 1
ATOM 15583 N N . ALA B 1 928 ? -42.125 0.291 12.172 1 29.47 928 ALA B N 1
ATOM 15584 C CA . ALA B 1 928 ? -40.781 0.094 11.641 1 29.47 928 ALA B CA 1
ATOM 15585 C C . ALA B 1 928 ? -39.812 1.157 12.156 1 29.47 928 ALA B C 1
ATOM 15587 O O . ALA B 1 928 ? -38.656 0.87 12.422 1 29.47 928 ALA B O 1
ATOM 15588 N N . LEU B 1 929 ? -40.25 2.404 12.281 1 29.83 929 LEU B N 1
ATOM 15589 C CA . LEU B 1 929 ? -39.531 3.461 12.992 1 29.83 929 LEU B CA 1
ATOM 15590 C C . LEU B 1 929 ? -39.438 3.152 14.484 1 29.83 929 LEU B C 1
ATOM 15592 O O . LEU B 1 929 ? -38.469 3.488 15.141 1 29.83 929 LEU B O 1
ATOM 15596 N N . LEU B 1 930 ? -40.5 2.625 15.031 1 27.92 930 LEU B N 1
ATOM 15597 C CA . LEU B 1 930 ? -40.531 2.238 16.438 1 27.92 930 LEU B CA 1
ATOM 15598 C C . LEU B 1 930 ? -39.562 1.077 16.688 1 27.92 930 LEU B C 1
ATOM 15600 O O . LEU B 1 930 ? -39.156 0.825 17.828 1 27.92 930 LEU B O 1
ATOM 15604 N N . LEU B 1 931 ? -39.406 0.133 15.703 1 29.3 931 LEU B N 1
ATOM 15605 C CA . LEU B 1 931 ? -38.438 -0.949 15.828 1 29.3 931 LEU B CA 1
ATOM 15606 C C . LEU B 1 931 ? -37.031 -0.466 15.477 1 29.3 931 LEU B C 1
ATOM 15608 O O . LEU B 1 931 ? -36.062 -1.246 15.508 1 29.3 931 LEU B O 1
ATOM 15612 N N . LEU B 1 932 ? -36.875 0.806 14.93 1 28.42 932 LEU B N 1
ATOM 15613 C CA . LEU B 1 932 ? -35.562 1.409 14.688 1 28.42 932 LEU B CA 1
ATOM 15614 C C . LEU B 1 932 ? -34.938 1.873 15.992 1 28.42 932 LEU B C 1
ATOM 15616 O O . LEU B 1 932 ? -35.625 2.303 16.906 1 28.42 932 LEU B O 1
ATOM 15620 N N . THR B 1 933 ? -33.812 1.36 16.312 1 31.02 933 THR B N 1
ATOM 15621 C CA . THR B 1 933 ? -33.188 1.896 17.5 1 31.02 933 THR B CA 1
ATOM 15622 C C . THR B 1 933 ? -33.062 3.414 17.422 1 31.02 933 THR B C 1
ATOM 15624 O O . THR B 1 933 ? -33.25 3.998 16.344 1 31.02 933 THR B O 1
ATOM 15627 N N . GLY B 1 934 ? -33.062 4.211 18.484 1 29.23 934 GLY B N 1
ATOM 15628 C CA . GLY B 1 934 ? -32.844 5.648 18.531 1 29.23 934 GLY B CA 1
ATOM 15629 C C . GLY B 1 934 ? -31.875 6.152 17.484 1 29.23 934 GLY B C 1
ATOM 15630 O O . GLY B 1 934 ? -32.125 7.184 16.859 1 29.23 934 GLY B O 1
ATOM 15631 N N . ASP B 1 935 ? -30.891 5.312 17.297 1 32.09 935 ASP B N 1
ATOM 15632 C CA . ASP B 1 935 ? -29.844 5.734 16.375 1 32.09 935 ASP B CA 1
ATOM 15633 C C . ASP B 1 935 ? -30.312 5.652 14.922 1 32.09 935 ASP B C 1
ATOM 15635 O O . ASP B 1 935 ? -29.969 6.504 14.102 1 32.09 935 ASP B O 1
ATOM 15639 N N . GLU B 1 936 ? -31.094 4.707 14.648 1 34.31 936 GLU B N 1
ATOM 15640 C CA . GLU B 1 936 ? -31.562 4.59 13.273 1 34.31 936 GLU B CA 1
ATOM 15641 C C . GLU B 1 936 ? -32.5 5.734 12.906 1 34.31 936 GLU B C 1
ATOM 15643 O O . GLU B 1 936 ? -32.469 6.23 11.773 1 34.31 936 GLU B O 1
ATOM 15648 N N . LEU B 1 937 ? -33.094 6.09 13.953 1 32.03 937 LEU B N 1
ATOM 15649 C CA . LEU B 1 937 ? -33.969 7.258 13.812 1 32.03 937 LEU B CA 1
ATOM 15650 C C . LEU B 1 937 ? -33.156 8.531 13.648 1 32.03 937 LEU B C 1
ATOM 15652 O O . LEU B 1 937 ? -33.5 9.398 12.836 1 32.03 937 LEU B O 1
ATOM 15656 N N . LYS B 1 938 ? -32.062 8.617 14.414 1 34.53 938 LYS B N 1
ATOM 15657 C CA . LYS B 1 938 ? -31.141 9.727 14.281 1 34.53 938 LYS B CA 1
ATOM 15658 C C . LYS B 1 938 ? -30.547 9.781 12.875 1 34.53 938 LYS B C 1
ATOM 15660 O O . LYS B 1 938 ? -30.438 10.852 12.281 1 34.53 938 LYS B O 1
ATOM 15665 N N . ASP B 1 939 ? -30.156 8.656 12.383 1 36.84 939 ASP B N 1
ATOM 15666 C CA . ASP B 1 939 ? -29.531 8.586 11.07 1 36.84 939 ASP B CA 1
ATOM 15667 C C . ASP B 1 939 ? -30.531 8.883 9.961 1 36.84 939 ASP B C 1
ATOM 15669 O O . ASP B 1 939 ? -30.219 9.594 9 1 36.84 939 ASP B O 1
ATOM 15673 N N . MET B 1 940 ? -31.625 8.422 10.102 1 34.5 940 MET B N 1
ATOM 15674 C CA . MET B 1 940 ? -32.688 8.773 9.156 1 34.5 940 MET B CA 1
ATOM 15675 C C . MET B 1 940 ? -33.031 10.25 9.25 1 34.5 940 MET B C 1
ATOM 15677 O O . MET B 1 940 ? -33.281 10.898 8.234 1 34.5 940 MET B O 1
ATOM 15681 N N . ALA B 1 941 ? -32.906 10.75 10.523 1 31.27 941 ALA B N 1
ATOM 15682 C CA . ALA B 1 941 ? -33.094 12.172 10.789 1 31.27 941 ALA B CA 1
ATOM 15683 C C . ALA B 1 941 ? -31.953 13 10.211 1 31.27 941 ALA B C 1
ATOM 15685 O O . ALA B 1 941 ? -32.188 14.086 9.672 1 31.27 941 ALA B O 1
ATOM 15686 N N . ARG B 1 942 ? -30.781 12.547 10.32 1 34.78 942 ARG B N 1
ATOM 15687 C CA . ARG B 1 942 ? -29.594 13.227 9.781 1 34.78 942 ARG B CA 1
ATOM 15688 C C . ARG B 1 942 ? -29.641 13.258 8.258 1 34.78 942 ARG B C 1
ATOM 15690 O O . ARG B 1 942 ? -29.25 14.258 7.645 1 34.78 942 ARG B O 1
ATOM 15697 N N . GLU B 1 943 ? -29.938 12.18 7.586 1 31.92 943 GLU B N 1
ATOM 15698 C CA . GLU B 1 943 ? -30 12.172 6.125 1 31.92 943 GLU B CA 1
ATOM 15699 C C . GLU B 1 943 ? -31.078 13.117 5.613 1 31.92 943 GLU B C 1
ATOM 15701 O O . GLU B 1 943 ? -30.906 13.766 4.578 1 31.92 943 GLU B O 1
ATOM 15706 N N . ARG B 1 944 ? -32.094 13.188 6.41 1 28.42 944 ARG B N 1
ATOM 15707 C CA . ARG B 1 944 ? -33.156 14.125 6.07 1 28.42 944 ARG B CA 1
ATOM 15708 C C . ARG B 1 944 ? -32.906 15.5 6.676 1 28.42 944 ARG B C 1
ATOM 15710 O O . ARG B 1 944 ? -33.75 16.391 6.602 1 28.42 944 ARG B O 1
ATOM 15717 N N . GLU B 1 945 ? -31.781 15.602 7.402 1 30.98 945 GLU B N 1
ATOM 15718 C CA . GLU B 1 945 ? -31.5 16.797 8.195 1 30.98 945 GLU B CA 1
ATOM 15719 C C . GLU B 1 945 ? -31.203 18 7.301 1 30.98 945 GLU B C 1
ATOM 15721 O O . GLU B 1 945 ? -31 19.109 7.793 1 30.98 945 GLU B O 1
ATOM 15726 N N . GLY B 1 946 ? -30.953 17.969 5.992 1 27.28 946 GLY B N 1
ATOM 15727 C CA . GLY B 1 946 ? -30.922 19.328 5.453 1 27.28 946 GLY B CA 1
ATOM 15728 C C . GLY B 1 946 ? -32.125 20.156 5.844 1 27.28 946 GLY B C 1
ATOM 15729 O O . GLY B 1 946 ? -32.062 21.391 5.855 1 27.28 946 GLY B O 1
ATOM 15730 N N . VAL B 1 947 ? -33.219 19.578 5.73 1 26.05 947 VAL B N 1
ATOM 15731 C CA . VAL B 1 947 ? -34.344 20.469 5.938 1 26.05 947 VAL B CA 1
ATOM 15732 C C . VAL B 1 947 ? -34.406 20.891 7.402 1 26.05 947 VAL B C 1
ATOM 15734 O O . VAL B 1 947 ? -34.75 22.047 7.707 1 26.05 947 VAL B O 1
ATOM 15737 N N . LEU B 1 948 ? -34.188 20 8.367 1 26.11 948 LEU B N 1
ATOM 15738 C CA . LEU B 1 948 ? -34.688 20.312 9.695 1 26.11 948 LEU B CA 1
ATOM 15739 C C . LEU B 1 948 ? -33.625 21.078 10.5 1 26.11 948 LEU B C 1
ATOM 15741 O O . LEU B 1 948 ? -32.969 20.5 11.375 1 26.11 948 LEU B O 1
ATOM 15745 N N . LYS B 1 949 ? -32.688 21.75 9.922 1 27.88 949 LYS B N 1
ATOM 15746 C CA . LYS B 1 949 ? -31.859 22.609 10.758 1 27.88 949 LYS B CA 1
ATOM 15747 C C . LYS B 1 949 ? -32.719 23.469 11.68 1 27.88 949 LYS B C 1
ATOM 15749 O O . LYS B 1 949 ? -32.219 24.438 12.266 1 27.88 949 LYS B O 1
ATOM 15754 N N . ILE B 1 950 ? -34.062 23.469 11.391 1 24.38 950 ILE B N 1
ATOM 15755 C CA . ILE B 1 950 ? -34.719 24.531 12.141 1 24.38 950 ILE B CA 1
ATOM 15756 C C . ILE B 1 950 ? -34.625 24.234 13.641 1 24.38 950 ILE B C 1
ATOM 15758 O O . ILE B 1 950 ? -35.031 23.156 14.086 1 24.38 950 ILE B O 1
ATOM 15762 N N . GLY B 1 951 ? -33.75 24.844 14.406 1 27.05 951 GLY B N 1
ATOM 15763 C CA . GLY B 1 951 ? -33.531 24.859 15.844 1 27.05 951 GLY B CA 1
ATOM 15764 C C . GLY B 1 951 ? -34.812 24.609 16.625 1 27.05 951 GLY B C 1
ATOM 15765 O O . GLY B 1 951 ? -34.812 23.906 17.641 1 27.05 951 GLY B O 1
ATOM 15766 N N . GLY B 1 952 ? -35.875 25.375 16.234 1 28.11 952 GLY B N 1
ATOM 15767 C CA . GLY B 1 952 ? -37.188 25.438 16.891 1 28.11 952 GLY B CA 1
ATOM 15768 C C . GLY B 1 952 ? -38 24.172 16.719 1 28.11 952 GLY B C 1
ATOM 15769 O O . GLY B 1 952 ? -39 23.969 17.406 1 28.11 952 GLY B O 1
ATOM 15770 N N . LEU B 1 953 ? -37.719 23.469 15.703 1 27.42 953 LEU B N 1
ATOM 15771 C CA . LEU B 1 953 ? -38.625 22.344 15.438 1 27.42 953 LEU B CA 1
ATOM 15772 C C . LEU B 1 953 ? -38.281 21.172 16.359 1 27.42 953 LEU B C 1
ATOM 15774 O O . LEU B 1 953 ? -39.156 20.312 16.594 1 27.42 953 LEU B O 1
ATOM 15778 N N . LYS B 1 954 ? -37.125 21.078 16.906 1 28.52 954 LYS B N 1
ATOM 15779 C CA . LYS B 1 954 ? -36.969 20.109 17.984 1 28.52 954 LYS B CA 1
ATOM 15780 C C . LYS B 1 954 ? -37.906 20.422 19.156 1 28.52 954 LYS B C 1
ATOM 15782 O O . LYS B 1 954 ? -38.594 19.531 19.672 1 28.52 954 LYS B O 1
ATOM 15787 N N . THR B 1 955 ? -37.969 21.672 19.391 1 29.34 955 THR B N 1
ATOM 15788 C CA . THR B 1 955 ? -38.875 22.141 20.422 1 29.34 955 THR B CA 1
ATOM 15789 C C . THR B 1 955 ? -40.312 21.969 19.969 1 29.34 955 THR B C 1
ATOM 15791 O O . THR B 1 955 ? -41.156 21.484 20.734 1 29.34 955 THR B O 1
ATOM 15794 N N . LYS B 1 956 ? -40.531 22.234 18.719 1 30.09 956 LYS B N 1
ATOM 15795 C CA . LYS B 1 956 ? -41.875 22.125 18.203 1 30.09 956 LYS B CA 1
ATOM 15796 C C . LYS B 1 956 ? -42.25 20.672 17.938 1 30.09 956 LYS B C 1
ATOM 15798 O O . LYS B 1 956 ? -43.375 20.25 18.219 1 30.09 956 LYS B O 1
ATOM 15803 N N . LEU B 1 957 ? -41.375 19.906 17.531 1 29.69 957 LEU B N 1
ATOM 15804 C CA . LEU B 1 957 ? -41.688 18.484 17.406 1 29.69 957 LEU B CA 1
ATOM 15805 C C . LEU B 1 957 ? -41.75 17.812 18.781 1 29.69 957 LEU B C 1
ATOM 15807 O O . LEU B 1 957 ? -42.656 17.016 19.031 1 29.69 957 LEU B O 1
ATOM 15811 N N . ILE B 1 958 ? -40.938 18.281 19.703 1 29.27 958 ILE B N 1
ATOM 15812 C CA . ILE B 1 958 ? -41.125 17.922 21.094 1 29.27 958 ILE B CA 1
ATOM 15813 C C . ILE B 1 958 ? -42.438 18.516 21.609 1 29.27 958 ILE B C 1
ATOM 15815 O O . ILE B 1 958 ? -43.188 17.828 22.312 1 29.27 958 ILE B O 1
ATOM 15819 N N . GLU B 1 959 ? -42.688 19.641 21.141 1 31.36 959 GLU B N 1
ATOM 15820 C CA . GLU B 1 959 ? -43.938 20.297 21.5 1 31.36 959 GLU B CA 1
ATOM 15821 C C . GLU B 1 959 ? -45.125 19.609 20.828 1 31.36 959 GLU B C 1
ATOM 15823 O O . GLU B 1 959 ? -46.156 19.391 21.453 1 31.36 959 GLU B O 1
ATOM 15828 N N . ARG B 1 960 ? -44.969 19.25 19.656 1 30.72 960 ARG B N 1
ATOM 15829 C CA . ARG B 1 960 ? -46.062 18.562 18.953 1 30.72 960 ARG B CA 1
ATOM 15830 C C . ARG B 1 960 ? -46.188 17.125 19.453 1 30.72 960 ARG B C 1
ATOM 15832 O O . ARG B 1 960 ? -47.312 16.625 19.656 1 30.72 960 ARG B O 1
ATOM 15839 N N . LEU B 1 961 ? -45.094 16.484 19.625 1 30.56 961 LEU B N 1
ATOM 15840 C CA . LEU B 1 961 ? -45.156 15.188 20.297 1 30.56 961 LEU B CA 1
ATOM 15841 C C . LEU B 1 961 ? -45.656 15.344 21.734 1 30.56 961 LEU B C 1
ATOM 15843 O O . LEU B 1 961 ? -46.469 14.547 22.203 1 30.56 961 LEU B O 1
ATOM 15847 N N . ALA B 1 962 ? -45.156 16.391 22.281 1 28.06 962 ALA B N 1
ATOM 15848 C CA . ALA B 1 962 ? -45.688 16.75 23.609 1 28.06 962 ALA B CA 1
ATOM 15849 C C . ALA B 1 962 ? -47.188 17.109 23.531 1 28.06 962 ALA B C 1
ATOM 15851 O O . ALA B 1 962 ? -47.969 16.688 24.375 1 28.06 962 ALA B O 1
ATOM 15852 N N . THR B 1 963 ? -47.531 17.734 22.484 1 30.19 963 THR B N 1
ATOM 15853 C CA . THR B 1 963 ? -48.938 18.078 22.281 1 30.19 963 THR B CA 1
ATOM 15854 C C . THR B 1 963 ? -49.75 16.859 21.891 1 30.19 963 THR B C 1
ATOM 15856 O O . THR B 1 963 ? -50.875 16.656 22.359 1 30.19 963 THR B O 1
ATOM 15859 N N . SER B 1 964 ? -49.25 16.141 21.016 1 30.34 964 SER B N 1
ATOM 15860 C CA . SER B 1 964 ? -50 14.93 20.656 1 30.34 964 SER B CA 1
ATOM 15861 C C . SER B 1 964 ? -50.062 13.961 21.844 1 30.34 964 SER B C 1
ATOM 15863 O O . SER B 1 964 ? -51.094 13.305 22.047 1 30.34 964 SER B O 1
ATOM 15865 N N . LEU B 1 965 ? -49.031 13.914 22.609 1 29.78 965 LEU B N 1
ATOM 15866 C CA . LEU B 1 965 ? -49.094 13.141 23.844 1 29.78 965 LEU B CA 1
ATOM 15867 C C . LEU B 1 965 ? -50.062 13.75 24.828 1 29.78 965 LEU B C 1
ATOM 15869 O O . LEU B 1 965 ? -50.719 13.031 25.609 1 29.78 965 LEU B O 1
ATOM 15873 N N . VAL B 1 966 ? -50.25 15 24.734 1 27.66 966 VAL B N 1
ATOM 15874 C CA . VAL B 1 966 ? -51.188 15.609 25.672 1 27.66 966 VAL B CA 1
ATOM 15875 C C . VAL B 1 966 ? -52.594 15.234 25.281 1 27.66 966 VAL B C 1
ATOM 15877 O O . VAL B 1 966 ? -53.5 15.195 26.141 1 27.66 966 VAL B O 1
ATOM 15880 N N . THR B 1 967 ? -52.906 15.062 24.031 1 30.17 967 THR B N 1
ATOM 15881 C CA . THR B 1 967 ? -54.312 14.789 23.719 1 30.17 967 THR B CA 1
ATOM 15882 C C . THR B 1 967 ? -54.625 13.305 23.891 1 30.17 967 THR B C 1
ATOM 15884 O O . THR B 1 967 ? -55.75 12.875 23.672 1 30.17 967 THR B O 1
ATOM 15887 N N . MET B 1 968 ? -53.688 12.523 23.922 1 28.55 968 MET B N 1
ATOM 15888 C CA . MET B 1 968 ? -54.031 11.117 24.109 1 28.55 968 MET B CA 1
ATOM 15889 C C . MET B 1 968 ? -54.5 10.859 25.516 1 28.55 968 MET B C 1
ATOM 15891 O O . MET B 1 968 ? -54.062 11.516 26.469 1 28.55 968 MET B O 1
ATOM 15895 N N . ARG B 1 969 ? -55.75 10.414 25.516 1 30.95 969 ARG B N 1
ATOM 15896 C CA . ARG B 1 969 ? -56.406 10.117 26.781 1 30.95 969 ARG B CA 1
ATOM 15897 C C . ARG B 1 969 ? -55.469 9.305 27.703 1 30.95 969 ARG B C 1
ATOM 15899 O O . ARG B 1 969 ? -54.531 8.664 27.234 1 30.95 969 ARG B O 1
ATOM 15906 N N . SER B 1 970 ? -55.719 9.367 29.078 1 27.44 970 SER B N 1
ATOM 15907 C CA . SER B 1 970 ? -55.031 8.734 30.203 1 27.44 970 SER B CA 1
ATOM 15908 C C . SER B 1 970 ? -54.781 7.25 29.938 1 27.44 970 SER B C 1
ATOM 15910 O O . SER B 1 970 ? -53.75 6.715 30.328 1 27.44 970 SER B O 1
ATOM 15912 N N . GLU B 1 971 ? -55.844 6.629 29.562 1 26.52 971 GLU B N 1
ATOM 15913 C CA . GLU B 1 971 ? -55.875 5.172 29.531 1 26.52 971 GLU B CA 1
ATOM 15914 C C . GLU B 1 971 ? -54.875 4.602 28.547 1 26.52 971 GLU B C 1
ATOM 15916 O O . GLU B 1 971 ? -54.344 3.5 28.75 1 26.52 971 GLU B O 1
ATOM 15921 N N . ASP B 1 972 ? -54.875 5.242 27.453 1 26.53 972 ASP B N 1
ATOM 15922 C CA . ASP B 1 972 ? -54.156 4.641 26.344 1 26.53 972 ASP B CA 1
ATOM 15923 C C . ASP B 1 972 ? -52.656 4.953 26.422 1 26.53 972 ASP B C 1
ATOM 15925 O O . ASP B 1 972 ? -51.906 4.586 25.547 1 26.53 972 ASP B O 1
ATOM 15929 N N . LEU B 1 973 ? -52.25 5.914 27.344 1 26.78 973 LEU B N 1
ATOM 15930 C CA . LEU B 1 973 ? -50.938 6.457 27.75 1 26.78 973 LEU B CA 1
ATOM 15931 C C . LEU B 1 973 ? -50.062 5.367 28.359 1 26.78 973 LEU B C 1
ATOM 15933 O O . LEU B 1 973 ? -48.906 5.617 28.703 1 26.78 973 LEU B O 1
ATOM 15937 N N . GLY B 1 974 ? -50.688 4.336 28.969 1 24.7 974 GLY B N 1
ATOM 15938 C CA . GLY B 1 974 ? -50.125 3.334 29.828 1 24.7 974 GLY B CA 1
ATOM 15939 C C . GLY B 1 974 ? -48.875 2.664 29.234 1 24.7 974 GLY B C 1
ATOM 15940 O O . GLY B 1 974 ? -48.031 2.16 29.969 1 24.7 974 GLY B O 1
ATOM 15941 N N . LEU B 1 975 ? -49.062 2.232 28.031 1 24.52 975 LEU B N 1
ATOM 15942 C CA . LEU B 1 975 ? -48.125 1.213 27.547 1 24.52 975 LEU B CA 1
ATOM 15943 C C . LEU B 1 975 ? -46.781 1.833 27.172 1 24.52 975 LEU B C 1
ATOM 15945 O O . LEU B 1 975 ? -45.906 1.147 26.656 1 24.52 975 LEU B O 1
ATOM 15949 N N . ILE B 1 976 ? -46.688 3.193 27.188 1 25.12 976 ILE B N 1
ATOM 15950 C CA . ILE B 1 976 ? -45.469 3.908 26.844 1 25.12 976 ILE B CA 1
ATOM 15951 C C . ILE B 1 976 ? -44.5 3.822 28 1 25.12 976 ILE B C 1
ATOM 15953 O O . ILE B 1 976 ? -44.656 4.492 29.031 1 25.12 976 ILE B O 1
ATOM 15957 N N . VAL B 1 977 ? -44.188 2.703 28.562 1 23.89 977 VAL B N 1
ATOM 15958 C CA . VAL B 1 977 ? -43.406 2.611 29.797 1 23.89 977 VAL B CA 1
ATOM 15959 C C . VAL B 1 977 ? -42.125 3.438 29.656 1 23.89 977 VAL B C 1
ATOM 15961 O O . VAL B 1 977 ? -41.281 3.143 28.812 1 23.89 977 VAL B O 1
ATOM 15964 N N . VAL B 1 978 ? -42.188 4.684 29.891 1 24.56 978 VAL B N 1
ATOM 15965 C CA . VAL B 1 978 ? -41.156 5.719 30.016 1 24.56 978 VAL B CA 1
ATOM 15966 C C . VAL B 1 978 ? -40.125 5.285 31.047 1 24.56 978 VAL B C 1
ATOM 15968 O O . VAL B 1 978 ? -40.438 5.055 32.219 1 24.56 978 VAL B O 1
ATOM 15971 N N . LYS B 1 979 ? -39.219 4.477 30.828 1 27.72 979 LYS B N 1
ATOM 15972 C CA . LYS B 1 979 ? -38.344 4.047 31.906 1 27.72 979 LYS B CA 1
ATOM 15973 C C . LYS B 1 979 ? -37.969 5.219 32.812 1 27.72 979 LYS B C 1
ATOM 15975 O O . LYS B 1 979 ? -37.688 6.316 32.344 1 27.72 979 LYS B O 1
ATOM 15980 N N . LYS B 1 980 ? -38.125 5.203 34.156 1 29.34 980 LYS B N 1
ATOM 15981 C CA . LYS B 1 980 ? -38.25 6.082 35.312 1 29.34 980 LYS B CA 1
ATOM 15982 C C . LYS B 1 980 ? -36.938 6.844 35.531 1 29.34 980 LYS B C 1
ATOM 15984 O O . LYS B 1 980 ? -36.031 6.355 36.219 1 29.34 980 LYS B O 1
ATOM 15989 N N . ARG B 1 981 ? -36.031 7.152 34.719 1 30.39 981 ARG B N 1
ATOM 15990 C CA . ARG B 1 981 ? -35.031 7.957 35.406 1 30.39 981 ARG B CA 1
ATOM 15991 C C . ARG B 1 981 ? -35.688 9.148 36.125 1 30.39 981 ARG B C 1
ATOM 15993 O O . ARG B 1 981 ? -36.5 9.844 35.531 1 30.39 981 ARG B O 1
ATOM 16000 N N . PRO B 1 982 ? -35.688 9.148 37.438 1 31.11 982 PRO B N 1
ATOM 16001 C CA . PRO B 1 982 ? -36.344 10.234 38.156 1 31.11 982 PRO B CA 1
ATOM 16002 C C . PRO B 1 982 ? -35.938 11.617 37.625 1 31.11 982 PRO B C 1
ATOM 16004 O O . PRO B 1 982 ? -34.812 11.797 37.156 1 31.11 982 PRO B O 1
ATOM 16007 N N . LEU B 1 983 ? -36.719 12.32 37.281 1 36.84 983 LEU B N 1
ATOM 16008 C CA . LEU B 1 983 ? -36.5 13.727 36.938 1 36.84 983 LEU B CA 1
ATOM 16009 C C . LEU B 1 983 ? -35.625 14.406 37.969 1 36.84 983 LEU B C 1
ATOM 16011 O O . LEU B 1 983 ? -35.594 14 39.156 1 36.84 983 LEU B O 1
ATOM 16015 N N . SER B 1 984 ? -34.625 14.945 37.656 1 42 984 SER B N 1
ATOM 16016 C CA . SER B 1 984 ? -33.875 15.656 38.688 1 42 984 SER B CA 1
ATOM 16017 C C . SER B 1 984 ? -34.812 16.375 39.656 1 42 984 SER B C 1
ATOM 16019 O O . SER B 1 984 ? -35.938 16.688 39.312 1 42 984 SER B O 1
ATOM 16021 N N . ASP B 1 985 ? -34.531 16.25 40.75 1 52.59 985 ASP B N 1
ATOM 16022 C CA . ASP B 1 985 ? -35.344 16.875 41.812 1 52.59 985 ASP B CA 1
ATOM 16023 C C . ASP B 1 985 ? -35.781 18.281 41.375 1 52.59 985 ASP B C 1
ATOM 16025 O O . ASP B 1 985 ? -36.938 18.672 41.625 1 52.59 985 ASP B O 1
ATOM 16029 N N . GLY B 1 986 ? -34.906 18.859 40.75 1 54.78 986 GLY B N 1
ATOM 16030 C CA . GLY B 1 986 ? -35.188 20.188 40.25 1 54.78 986 GLY B CA 1
ATOM 16031 C C . GLY B 1 986 ? -36.188 20.203 39.125 1 54.78 986 GLY B C 1
ATOM 16032 O O . GLY B 1 986 ? -37.125 21.016 39.094 1 54.78 986 GLY B O 1
ATOM 16033 N N . PHE B 1 987 ? -36.094 19.297 38.344 1 57.97 987 PHE B N 1
ATOM 16034 C CA . PHE B 1 987 ? -37 19.188 37.219 1 57.97 987 PHE B CA 1
ATOM 16035 C C . PHE B 1 987 ? -38.375 18.688 37.656 1 57.97 987 PHE B C 1
ATOM 16037 O O . PHE B 1 987 ? -39.406 19.172 37.156 1 57.97 987 PHE B O 1
ATOM 16044 N N . GLN B 1 988 ? -38.281 17.859 38.469 1 59.94 988 GLN B N 1
ATOM 16045 C CA . GLN B 1 988 ? -39.531 17.422 39.062 1 59.94 988 GLN B CA 1
ATOM 16046 C C . GLN B 1 988 ? -40.219 18.562 39.781 1 59.94 988 GLN B C 1
ATOM 16048 O O . GLN B 1 988 ? -41.469 18.703 39.719 1 59.94 988 GLN B O 1
ATOM 16053 N N . ARG B 1 989 ? -39.406 19.281 40.406 1 69.94 989 ARG B N 1
ATOM 16054 C CA . ARG B 1 989 ? -39.906 20.469 41.062 1 69.94 989 ARG B CA 1
ATOM 16055 C C . ARG B 1 989 ? -40.469 21.469 40.062 1 69.94 989 ARG B C 1
ATOM 16057 O O . ARG B 1 989 ? -41.5 22.094 40.281 1 69.94 989 ARG B O 1
ATOM 16064 N N . TRP B 1 990 ? -39.844 21.5 39.031 1 67.31 990 TRP B N 1
ATOM 16065 C CA . TRP B 1 990 ? -40.312 22.406 37.969 1 67.31 990 TRP B CA 1
ATOM 16066 C C . TRP B 1 990 ? -41.656 21.906 37.406 1 67.31 990 TRP B C 1
ATOM 16068 O O . TRP B 1 990 ? -42.594 22.703 37.219 1 67.31 990 TRP B O 1
ATOM 16078 N N . ILE B 1 991 ? -41.75 20.719 37.219 1 65 991 ILE B N 1
ATOM 16079 C CA . ILE B 1 991 ? -43 20.156 36.688 1 65 991 ILE B CA 1
ATOM 16080 C C . ILE B 1 991 ? -44.125 20.375 37.688 1 65 991 ILE B C 1
ATOM 16082 O O . ILE B 1 991 ? -45.25 20.781 37.281 1 65 991 ILE B O 1
ATOM 16086 N N . THR B 1 992 ? -43.719 20.125 38.812 1 72.5 992 THR B N 1
ATOM 16087 C CA . THR B 1 992 ? -44.688 20.328 39.875 1 72.5 992 THR B CA 1
ATOM 16088 C C . THR B 1 992 ? -45.094 21.797 39.938 1 72.5 992 THR B C 1
ATOM 16090 O O . THR B 1 992 ? -46.25 22.125 40.125 1 72.5 992 THR B O 1
ATOM 16093 N N . ALA B 1 993 ? -44.125 22.656 39.812 1 71.94 993 ALA B N 1
ATOM 16094 C CA . ALA B 1 993 ? -44.344 24.109 39.844 1 71.94 993 ALA B CA 1
ATOM 16095 C C . ALA B 1 993 ? -45.219 24.547 38.688 1 71.94 993 ALA B C 1
ATOM 16097 O O . ALA B 1 993 ? -46.125 25.359 38.844 1 71.94 993 ALA B O 1
ATOM 16098 N N . VAL B 1 994 ? -45.062 24.016 37.656 1 66.69 994 VAL B N 1
ATOM 16099 C CA . VAL B 1 994 ? -45.812 24.359 36.438 1 66.69 994 VAL B CA 1
ATOM 16100 C C . VAL B 1 994 ? -47.25 23.875 36.594 1 66.69 994 VAL B C 1
ATOM 16102 O O . VAL B 1 994 ? -48.219 24.594 36.281 1 66.69 994 VAL B O 1
ATOM 16105 N N . GLN B 1 995 ? -47.438 22.75 37.062 1 70.62 995 GLN B N 1
ATOM 16106 C CA . GLN B 1 995 ? -48.75 22.188 37.281 1 70.62 995 GLN B CA 1
ATOM 16107 C C . GLN B 1 995 ? -49.531 23.016 38.312 1 70.62 995 GLN B C 1
ATOM 16109 O O . GLN B 1 995 ? -50.719 23.281 38.125 1 70.62 995 GLN B O 1
ATOM 16114 N N . ARG B 1 996 ? -48.844 23.328 39.312 1 75.06 996 ARG B N 1
ATOM 16115 C CA . ARG B 1 996 ? -49.438 24.141 40.375 1 75.06 996 ARG B CA 1
ATOM 16116 C C . ARG B 1 996 ? -49.781 25.531 39.844 1 75.06 996 ARG B C 1
ATOM 16118 O O . ARG B 1 996 ? -50.844 26.062 40.156 1 75.06 996 ARG B O 1
ATOM 16125 N N . ALA B 1 997 ? -48.906 26.094 39.031 1 71.25 997 ALA B N 1
ATOM 16126 C CA . ALA B 1 997 ? -49.156 27.391 38.438 1 71.25 997 ALA B CA 1
ATOM 16127 C C . ALA B 1 997 ? -50.375 27.344 37.5 1 71.25 997 ALA B C 1
ATOM 16129 O O . ALA B 1 997 ? -51.219 28.266 37.5 1 71.25 997 ALA B O 1
ATOM 16130 N N . ARG B 1 998 ? -50.562 26.359 36.906 1 68.06 998 ARG B N 1
ATOM 16131 C CA . ARG B 1 998 ? -51.688 26.141 36.031 1 68.06 998 ARG B CA 1
ATOM 16132 C C . ARG B 1 998 ? -53 26.125 36.812 1 68.06 998 ARG B C 1
ATOM 16134 O O . ARG B 1 998 ? -54 26.734 36.438 1 68.06 998 ARG B O 1
ATOM 16141 N N . ARG B 1 999 ? -52.906 25.375 37.812 1 74.38 999 ARG B N 1
ATOM 16142 C CA . ARG B 1 999 ? -54.094 25.297 38.688 1 74.38 999 ARG B CA 1
ATOM 16143 C C . ARG B 1 999 ? -54.406 26.656 39.281 1 74.38 999 ARG B C 1
ATOM 16145 O O . ARG B 1 999 ? -55.594 27.047 39.344 1 74.38 999 ARG B O 1
ATOM 16152 N N . GLU B 1 1000 ? -53.312 27.281 39.781 1 74.56 1000 GLU B N 1
ATOM 16153 C CA . GLU B 1 1000 ? -53.5 28.547 40.5 1 74.56 1000 GLU B CA 1
ATOM 16154 C C . GLU B 1 1000 ? -54 29.641 39.562 1 74.56 1000 GLU B C 1
ATOM 16156 O O . GLU B 1 1000 ? -54.781 30.484 39.938 1 74.56 1000 GLU B O 1
ATOM 16161 N N . LEU B 1 1001 ? -53.438 29.516 38.375 1 69.62 1001 LEU B N 1
ATOM 16162 C CA . LEU B 1 1001 ? -53.781 30.547 37.406 1 69.62 1001 LEU B CA 1
ATOM 16163 C C . LEU B 1 1001 ? -55 30.109 36.594 1 69.62 1001 LEU B C 1
ATOM 16165 O O . LEU B 1 1001 ? -55.438 30.828 35.688 1 69.62 1001 LEU B O 1
ATOM 16169 N N . LYS B 1 1002 ? -55.562 28.859 37.031 1 65.62 1002 LYS B N 1
ATOM 16170 C CA . LYS B 1 1002 ? -56.781 28.312 36.469 1 65.62 1002 LYS B CA 1
ATOM 16171 C C . LYS B 1 1002 ? -56.688 28.266 34.938 1 65.62 1002 LYS B C 1
ATOM 16173 O O . LYS B 1 1002 ? -57.625 28.672 34.25 1 65.62 1002 LYS B O 1
ATOM 16178 N N . ILE B 1 1003 ? -55.5 28.172 34.5 1 54.03 1003 ILE B N 1
ATOM 16179 C CA . ILE B 1 1003 ? -55.281 28.078 33.062 1 54.03 1003 ILE B CA 1
ATOM 16180 C C . ILE B 1 1003 ? -55.875 26.766 32.531 1 54.03 1003 ILE B C 1
ATOM 16182 O O . ILE B 1 1003 ? -55.469 25.688 32.969 1 54.03 1003 ILE B O 1
ATOM 16186 N N . VAL B 1 1004 ? -56.875 26.922 31.875 1 55.41 1004 VAL B N 1
ATOM 16187 C CA . VAL B 1 1004 ? -57.656 25.844 31.25 1 55.41 1004 VAL B CA 1
ATOM 16188 C C . VAL B 1 1004 ? -57.281 25.719 29.781 1 55.41 1004 VAL B C 1
ATOM 16190 O O . VAL B 1 1004 ? -57.094 26.719 29.094 1 55.41 1004 VAL B O 1
ATOM 16193 N N . GLY B 1 1005 ? -56.75 24.641 29.344 1 43.62 1005 GLY B N 1
ATOM 16194 C CA . GLY B 1 1005 ? -56.438 24.375 27.938 1 43.62 1005 GLY B CA 1
ATOM 16195 C C . GLY B 1 1005 ? -54.938 24.344 27.656 1 43.62 1005 GLY B C 1
ATOM 16196 O O . GLY B 1 1005 ? -54.125 24.438 28.578 1 43.62 1005 GLY B O 1
ATOM 16197 N N . PHE B 1 1006 ? -54.438 24.172 26.531 1 42.16 1006 PHE B N 1
ATOM 16198 C CA . PHE B 1 1006 ? -53.062 23.969 26.109 1 42.16 1006 PHE B CA 1
ATOM 16199 C C . PHE B 1 1006 ? -52.281 25.266 26.156 1 42.16 1006 PHE B C 1
ATOM 16201 O O . PHE B 1 1006 ? -52.656 26.266 25.547 1 42.16 1006 PHE B O 1
ATOM 16208 N N . CYS B 1 1007 ? -51.625 25.812 27.141 1 43.5 1007 CYS B N 1
ATOM 16209 C CA . CYS B 1 1007 ? -50.906 27.078 27.156 1 43.5 1007 CYS B CA 1
ATOM 16210 C C . CYS B 1 1007 ? -49.406 26.859 27.219 1 43.5 1007 CYS B C 1
ATOM 16212 O O . CYS B 1 1007 ? -48.906 26.109 28.062 1 43.5 1007 CYS B O 1
ATOM 16214 N N . GLY B 1 1008 ? -48.625 26.984 26.172 1 50.19 1008 GLY B N 1
ATOM 16215 C CA . GLY B 1 1008 ? -47.188 26.906 26.125 1 50.19 1008 GLY B CA 1
ATOM 16216 C C . GLY B 1 1008 ? -46.5 27.781 27.156 1 50.19 1008 GLY B C 1
ATOM 16217 O O . GLY B 1 1008 ? -46.969 28.891 27.453 1 50.19 1008 GLY B O 1
ATOM 16218 N N . ILE B 1 1009 ? -45.625 27.391 27.969 1 52.25 1009 ILE B N 1
ATOM 16219 C CA . ILE B 1 1009 ? -44.875 28.141 28.984 1 52.25 1009 ILE B CA 1
ATOM 16220 C C . ILE B 1 1009 ? -43.781 28.953 28.328 1 52.25 1009 ILE B C 1
ATOM 16222 O O . ILE B 1 1009 ? -42.812 28.391 27.797 1 52.25 1009 ILE B O 1
ATOM 16226 N N . LYS B 1 1010 ? -43.938 30.141 28.031 1 56.12 1010 LYS B N 1
ATOM 16227 C CA . LYS B 1 1010 ? -43 31.094 27.453 1 56.12 1010 LYS B CA 1
ATOM 16228 C C . LYS B 1 1010 ? -42.469 32.062 28.516 1 56.12 1010 LYS B C 1
ATOM 16230 O O . LYS B 1 1010 ? -43.25 32.594 29.312 1 56.12 1010 LYS B O 1
ATOM 16235 N N . LYS B 1 1011 ? -41.281 32.312 28.375 1 63.84 1011 LYS B N 1
ATOM 16236 C CA . LYS B 1 1011 ? -40.625 33.25 29.281 1 63.84 1011 LYS B CA 1
ATOM 16237 C C . LYS B 1 1011 ? -41.188 34.688 29.109 1 63.84 1011 LYS B C 1
ATOM 16239 O O . LYS B 1 1011 ? -41.375 35.125 27.984 1 63.84 1011 LYS B O 1
ATOM 16244 N N . GLY B 1 1012 ? -41.562 35.25 30.141 1 63.12 1012 GLY B N 1
ATOM 16245 C CA . GLY B 1 1012 ? -42.094 36.594 30.156 1 63.12 1012 GLY B CA 1
ATOM 16246 C C . GLY B 1 1012 ? -43.594 36.656 30.328 1 63.12 1012 GLY B C 1
ATOM 16247 O O . GLY B 1 1012 ? -44.188 37.719 30.5 1 63.12 1012 GLY B O 1
ATOM 16248 N N . THR B 1 1013 ? -44.219 35.469 30.219 1 68.31 1013 THR B N 1
ATOM 16249 C CA . THR B 1 1013 ? -45.656 35.469 30.422 1 68.31 1013 THR B CA 1
ATOM 16250 C C . THR B 1 1013 ? -45.969 35.25 31.891 1 68.31 1013 THR B C 1
ATOM 16252 O O . THR B 1 1013 ? -45.156 34.719 32.656 1 68.31 1013 THR B O 1
ATOM 16255 N N . PRO B 1 1014 ? -47.156 35.469 32.188 1 73 1014 PRO B N 1
ATOM 16256 C CA . PRO B 1 1014 ? -47.531 35.281 33.594 1 73 1014 PRO B CA 1
ATOM 16257 C C . PRO B 1 1014 ? -47.5 33.844 34.062 1 73 1014 PRO B C 1
ATOM 16259 O O . PRO B 1 1014 ? -47.188 33.531 35.219 1 73 1014 PRO B O 1
ATOM 16262 N N . PHE B 1 1015 ? -47.719 33 33.156 1 70.62 1015 PHE B N 1
ATOM 16263 C CA . PHE B 1 1015 ? -47.719 31.562 33.438 1 70.62 1015 PHE B CA 1
ATOM 16264 C C . PHE B 1 1015 ? -46.312 31.062 33.719 1 70.62 1015 PHE B C 1
ATOM 16266 O O . PHE B 1 1015 ? -46.062 30.375 34.719 1 70.62 1015 PHE B O 1
ATOM 16273 N N . TYR B 1 1016 ? -45.5 31.484 32.938 1 68.25 1016 TYR B N 1
ATOM 16274 C CA . TYR B 1 1016 ? -44.094 31.125 33.156 1 68.25 1016 TYR B CA 1
ATOM 16275 C C . TYR B 1 1016 ? -43.562 31.781 34.438 1 68.25 1016 TYR B C 1
ATOM 16277 O O . TYR B 1 1016 ? -42.844 31.141 35.219 1 68.25 1016 TYR B O 1
ATOM 16285 N N . GLU B 1 1017 ? -43.781 33 34.531 1 76.75 1017 GLU B N 1
ATOM 16286 C CA . GLU B 1 1017 ? -43.25 33.719 35.688 1 76.75 1017 GLU B CA 1
ATOM 16287 C C . GLU B 1 1017 ? -43.781 33.125 37 1 76.75 1017 GLU B C 1
ATOM 16289 O O . GLU B 1 1017 ? -43 33 37.969 1 76.75 1017 GLU B O 1
ATOM 16294 N N . ARG B 1 1018 ? -45.062 32.656 36.938 1 79.38 1018 ARG B N 1
ATOM 16295 C CA . ARG B 1 1018 ? -45.594 32.062 38.156 1 79.38 1018 ARG B CA 1
ATOM 16296 C C . ARG B 1 1018 ? -45.031 30.656 38.344 1 79.38 1018 ARG B C 1
ATOM 16298 O O . ARG B 1 1018 ? -44.688 30.281 39.469 1 79.38 1018 ARG B O 1
ATOM 16305 N N . ALA B 1 1019 ? -44.812 29.984 37.344 1 73.62 1019 ALA B N 1
ATOM 16306 C CA . ALA B 1 1019 ? -44.188 28.672 37.438 1 73.62 1019 ALA B CA 1
ATOM 16307 C C . ALA B 1 1019 ? -42.75 28.766 37.906 1 73.62 1019 ALA B C 1
ATOM 16309 O O . ALA B 1 1019 ? -42.312 27.984 38.75 1 73.62 1019 ALA B O 1
ATOM 16310 N N . ASP B 1 1020 ? -42.094 29.781 37.469 1 75.94 1020 ASP B N 1
ATOM 16311 C CA . ASP B 1 1020 ? -40.719 30.016 37.875 1 75.94 1020 ASP B CA 1
ATOM 16312 C C . ASP B 1 1020 ? -40.625 30.422 39.344 1 75.94 1020 ASP B C 1
ATOM 16314 O O . ASP B 1 1020 ? -39.75 29.984 40.094 1 75.94 1020 ASP B O 1
ATOM 16318 N N . GLN B 1 1021 ? -41.469 31.234 39.719 1 79.12 1021 GLN B N 1
ATOM 16319 C CA . GLN B 1 1021 ? -41.531 31.656 41.125 1 79.12 1021 GLN B CA 1
ATOM 16320 C C . GLN B 1 1021 ? -41.812 30.469 42.062 1 79.12 1021 GLN B C 1
ATOM 16322 O O . GLN B 1 1021 ? -41.156 30.328 43.094 1 79.12 1021 GLN B O 1
ATOM 16327 N N . LEU B 1 1022 ? -42.781 29.609 41.625 1 76.62 1022 LEU B N 1
ATOM 16328 C CA . LEU B 1 1022 ? -43.125 28.422 42.406 1 76.62 1022 LEU B CA 1
ATOM 16329 C C . LEU B 1 1022 ? -41.969 27.438 42.438 1 76.62 1022 LEU B C 1
ATOM 16331 O O . LEU B 1 1022 ? -41.719 26.797 43.469 1 76.62 1022 LEU B O 1
ATOM 16335 N N . TYR B 1 1023 ? -41.188 27.469 41.406 1 74.94 1023 TYR B N 1
ATOM 16336 C CA . TYR B 1 1023 ? -40 26.625 41.281 1 74.94 1023 TYR B CA 1
ATOM 16337 C C . TYR B 1 1023 ? -38.875 27.125 42.219 1 74.94 1023 TYR B C 1
ATOM 16339 O O . TYR B 1 1023 ? -38.25 26.344 42.906 1 74.94 1023 TYR B O 1
ATOM 16347 N N . GLN B 1 1024 ? -38.688 28.391 42.219 1 76.75 1024 GLN B N 1
ATOM 16348 C CA . GLN B 1 1024 ? -37.688 28.984 43.094 1 76.75 1024 GLN B CA 1
ATOM 16349 C C . GLN B 1 1024 ? -38.094 28.812 44.562 1 76.75 1024 GLN B C 1
ATOM 16351 O O . GLN B 1 1024 ? -37.219 28.594 45.406 1 76.75 1024 GLN B O 1
ATOM 16356 N N . GLU B 1 1025 ? -39.344 28.891 44.844 1 76.12 1025 GLU B N 1
ATOM 16357 C CA . GLU B 1 1025 ? -39.844 28.688 46.188 1 76.12 1025 GLU B CA 1
ATOM 16358 C C . GLU B 1 1025 ? -39.625 27.25 46.656 1 76.12 1025 GLU B C 1
ATOM 16360 O O . GLU B 1 1025 ? -39.219 27 47.781 1 76.12 1025 GLU B O 1
ATOM 16365 N N . ALA B 1 1026 ? -39.875 26.391 45.719 1 71.19 1026 ALA B N 1
ATOM 16366 C CA . ALA B 1 1026 ? -39.719 24.984 46.031 1 71.19 1026 ALA B CA 1
ATOM 16367 C C . ALA B 1 1026 ? -38.219 24.609 46.188 1 71.19 1026 ALA B C 1
ATOM 16369 O O . ALA B 1 1026 ? -37.875 23.844 47.062 1 71.19 1026 ALA B O 1
ATOM 16370 N N . ASN B 1 1027 ? -37.469 25.312 45.5 1 69.81 1027 ASN B N 1
ATOM 16371 C CA . ASN B 1 1027 ? -36.031 25.125 45.594 1 69.81 1027 ASN B CA 1
ATOM 16372 C C . ASN B 1 1027 ? -35.5 25.734 46.906 1 69.81 1027 ASN B C 1
ATOM 16374 O O . ASN B 1 1027 ? -34.656 25.125 47.562 1 69.81 1027 ASN B O 1
ATOM 16378 N N . ALA B 1 1028 ? -35.875 26.797 47.094 1 72.31 1028 ALA B N 1
ATOM 16379 C CA . ALA B 1 1028 ? -35.5 27.438 48.375 1 72.31 1028 ALA B CA 1
ATOM 16380 C C . ALA B 1 1028 ? -35.938 26.625 49.562 1 72.31 1028 ALA B C 1
ATOM 16382 O O . ALA B 1 1028 ? -35.219 26.484 50.531 1 72.31 1028 ALA B O 1
ATOM 16383 N N . ALA B 1 1029 ? -37.125 26.031 49.406 1 69.5 1029 ALA B N 1
ATOM 16384 C CA . ALA B 1 1029 ? -37.625 25.188 50.469 1 69.5 1029 ALA B CA 1
ATOM 16385 C C . ALA B 1 1029 ? -36.844 23.891 50.594 1 69.5 1029 ALA B C 1
ATOM 16387 O O . ALA B 1 1029 ? -36.531 23.422 51.688 1 69.5 1029 ALA B O 1
ATOM 16388 N N . ALA B 1 1030 ? -36.438 23.531 49.531 1 64.38 1030 ALA B N 1
ATOM 16389 C CA . ALA B 1 1030 ? -35.656 22.312 49.531 1 64.38 1030 ALA B CA 1
ATOM 16390 C C . ALA B 1 1030 ? -34.219 22.562 50.031 1 64.38 1030 ALA B C 1
ATOM 16392 O O . ALA B 1 1030 ? -33.688 21.766 50.781 1 64.38 1030 ALA B O 1
ATOM 16393 N N . GLU B 1 1031 ? -33.75 23.656 49.688 1 62.31 1031 GLU B N 1
ATOM 16394 C CA . GLU B 1 1031 ? -32.438 24.078 50.219 1 62.31 1031 GLU B CA 1
ATOM 16395 C C . GLU B 1 1031 ? -32.531 24.375 51.719 1 62.31 1031 GLU B C 1
ATOM 16397 O O . GLU B 1 1031 ? -31.625 24.062 52.469 1 62.31 1031 GLU B O 1
ATOM 16402 N N . ALA B 1 1032 ? -33.5 24.922 52.156 1 62.16 1032 ALA B N 1
ATOM 16403 C CA . ALA B 1 1032 ? -33.719 25.188 53.594 1 62.16 1032 ALA B CA 1
ATOM 16404 C C . ALA B 1 1032 ? -33.812 23.875 54.375 1 62.16 1032 ALA B C 1
ATOM 16406 O O . ALA B 1 1032 ? -33.281 23.75 55.469 1 62.16 1032 ALA B O 1
ATOM 16407 N N . VAL B 1 1033 ? -34.438 23.016 53.781 1 58.38 1033 VAL B N 1
ATOM 16408 C CA . VAL B 1 1033 ? -34.531 21.719 54.438 1 58.38 1033 VAL B CA 1
ATOM 16409 C C . VAL B 1 1033 ? -33.156 21.047 54.469 1 58.38 1033 VAL B C 1
ATOM 16411 O O . VAL B 1 1033 ? -32.75 20.5 55.469 1 58.38 1033 VAL B O 1
ATOM 16414 N N . ALA B 1 1034 ? -32.438 21.344 53.438 1 56 1034 ALA B N 1
ATOM 16415 C CA . ALA B 1 1034 ? -31.094 20.734 53.375 1 56 1034 ALA B CA 1
ATOM 16416 C C . ALA B 1 1034 ? -30.125 21.453 54.312 1 56 1034 ALA B C 1
ATOM 16418 O O . ALA B 1 1034 ? -29.312 20.812 55 1 56 1034 ALA B O 1
ATOM 16419 N N . ASN B 1 1035 ? -30.234 22.688 54.406 1 54.59 1035 ASN B N 1
ATOM 16420 C CA . ASN B 1 1035 ? -29.406 23.453 55.344 1 54.59 1035 ASN B CA 1
ATOM 16421 C C . ASN B 1 1035 ? -29.797 23.156 56.812 1 54.59 1035 ASN B C 1
ATOM 16423 O O . ASN B 1 1035 ? -28.953 23.172 57.688 1 54.59 1035 ASN B O 1
ATOM 16427 N N . SER B 1 1036 ? -30.969 22.953 57.062 1 52.03 1036 SER B N 1
ATOM 16428 C CA . SER B 1 1036 ? -31.312 22.641 58.438 1 52.03 1036 SER B CA 1
ATOM 16429 C C . SER B 1 1036 ? -30.797 21.266 58.844 1 52.03 1036 SER B C 1
ATOM 16431 O O . SER B 1 1036 ? -30.5 21.031 60.031 1 52.03 1036 SER B O 1
ATOM 16433 N N . LYS B 1 1037 ? -30.656 20.562 58.031 1 50.09 1037 LYS B N 1
ATOM 16434 C CA . LYS B 1 1037 ? -30.109 19.25 58.406 1 50.09 1037 LYS B CA 1
ATOM 16435 C C . LYS B 1 1037 ? -28.594 19.328 58.562 1 50.09 1037 LYS B C 1
ATOM 16437 O O . LYS B 1 1037 ? -28.016 18.609 59.375 1 50.09 1037 LYS B O 1
ATOM 16442 N N . ARG B 1 1038 ? -28.047 20.438 58.094 1 41.69 1038 ARG B N 1
ATOM 16443 C CA . ARG B 1 1038 ? -26.656 20.641 58.438 1 41.69 1038 ARG B CA 1
ATOM 16444 C C . ARG B 1 1038 ? -26.516 21.391 59.75 1 41.69 1038 ARG B C 1
ATOM 16446 O O . ARG B 1 1038 ? -25.609 21.125 60.531 1 41.69 1038 ARG B O 1
#

pLDDT: mean 71.79, std 25.9, range [16.33, 98.25]

Foldseek 3Di:
DQLVLLVLLQVQLQAPDADPDPQKLAAQCFLPCQVQAEEEEEAAPLRQVLLVLQCVQVPRHRYMYHYDDPADDQPQPDDSLRCSPDPRNSVVCNRQQPGGSDADQDPVSCSRTRHQAYEYHWFLDLVRLNSLLSVVSSCCVGYVNSCVVPFQRYKYFFFFQKWKDFPPPPPPDDIDGHRDPLVVVVVCVVDALVVVVGIFMDGDLTPSSDDSVVSNVSSNCCLQGMEGEGADDPVLSVLSCCQRHPVNLVVVVVLLVPADPNAADDSNDRYDYSNSSCSHRNSVSQVVQCQQFFAALFFLDGPLLLLLVVVQVVDDDKDQLLVSLVVSCVQAVDSDDSVVSSLSLLQLADAAFQGALDRQKHWAAFSDFLAPDRPPGDDSRPTMIHGDPLNCLFAPPLLVVVFAWDDDSRHTGGGPDGGTLFRSCQAGPHWGDGRSATATAAHFNPVLRLVQLLCVLVVHQRDATWHDTPLAPFDWDDDPNFIKFFFDKDWDDDPDDDFDWIKMKTWGAGRPDGNNNLVVLVVLQCVQVVWDKDKDFDPPDDRRIGIIIITTGRPVLVVQVVDPDSVVSVRVVSVRMDTGDFARHKHFYDDDPPPVVDDTDIDGDGGSSRSSNSNSVRNLVSLVVSLVVLLVVLVLLLLLLVLQLVLLVCCVVPVQPPVNDALVVCVVVPRWQQADPVRVVVCVSVVDPPPSRRSCCSNNVDDPVCNDPVNSVVSVVVSVVSVVVSVVSVPDDSSRVSSVSSVVSVVVVCVVDVPDPDVPCVVVVVVPVVPPVVPVVPVVPPPVPPDDDDDYYYDDDDDPPDPDPPPVPPPCPDDPNPPVPPVDDVVVVVVVVVVVVPDDDPVVNVVVDDPVVVCVVCVVVVPDPDPPVVVVVVCVVPPPDPPVLVPQPPVVNCVVCVVVVVNPPCDPVNVVVVVVVVVVVCVVVVVVVVVDSPNVVVVVCVVSVSNCPPPCVVVVVCVVVVVVLVPPDPVVNPVPPPPCPDDPPLVVQLVVLLVVLCVVVVPDDDDDQDPPDPSVVSSVVSSVVVVVVVVVVVVVVD/DQLLLLVVLQVQQQAPDADPDPQKLAAQCFLPCQVQAEEEEEAAPLRQVLQVLQCVQVPRHRYMYHYDDPADDQPQPDDSLRCSPDPRNSVVCNNQQPGGSDADQDPVSCSRTRHQAYEYHWFLDLVRLNSLLSVVSSCCSGYVNSCVVPFQRYKYFFFFQKWKDFPPPPPPDDIDGHRDPLVVVVVCVVDALVVVVGIFMDGDLTPSSDDSVVSNVSSNCCLQGMEGEGADDPVLSVLSCCQRHPVNLVVVVVLLVVADPNAADDSNDRYDYSNSSCSHRNSVSQVVQCQQFFAALFFLDGPLLLLLVVVQVVDDDKDQLLVSLVVSCVQAVDSDDSVVSSLSLLQLADAAFQGALDRQKHWAAFSDFLAPDRPPGDDSRPTMIHGDPLNCLFAPPLLVVVFAWDDDSRHTGGGPDGGTLFRSCQAGPHWGDGRSATATAAHFNPVLRLVQLLCVLVVHQRDATWHDTPLAPFDWDDDPNFIKFFFDKDWDDDPDDDWDWIKIKTWGAGRPDGNNNLVVLVVLLCVQVVWDKDKDFDPPDDRRIGIIIITTGRPPLVVQVPDPDSVVSVRVVSVRMDTGDFARHKHFYDDDPPPVVDDTDIDGDGGSSRSSNSNSVRNLVSLVVSLVVLLVVLVLLLLLLVLQLVVLVCCVVPVQPPVNDALVVCVVVPRDQQADPVRVVVCVSVVDPPPSRRSCCSNNVDDPVCSDPVNSVVSVVVSVVSVVVSVVSVPDDSSRVSVVSSVVSVVVVCVVDVPDPPVPPVVVVVVPVVPPVVPVVPVVPPVVDPDDDDDDDDDDCPPPDPHDPPPVPPPCPPPPVPPVPPVPDVVVVVVVVVVVVPDDCPVVNVVPDPPVVVCVVCVVVVPDPDPPVVVVVVCVVPPPPPPVLVLQPPVVNCVVCVVVVVNPDDPPVNVVVVVVVVVVVCVVVVVVVVVDRPNSVVVVCVVSVSNVPPPCVVVVVCVSVVVVLVPDDPVVNPVPPSPCPDDPPLRVLLVVLLVVLCVVVVPDDDDDQDPPDPSVVSSVVSSVVVVVVVVVVVVVVD

=== Feature glossary ===
Key to the feature types in this record:

pLDDT. pLDDT is the predicted lDDT-Cα score: AlphaFold's confidence that the local environment of each residue (all inter-atomic distances within 15 Å) is correctly placed. It is a per-residue number between 0 and 100, with higher meaning more reliable.

Radius of gyration, Cα contacts, bounding box. The geometric summary reports three shape descriptors. Rg (radius of gyration) measures how spread out the Cα atoms are about their centre of mass; compact globular proteins have small Rg, elongated or unfolded ones large. Cα contacts (<8 Å, |i−j|>4) count long-range residue pairs in spatial proximity — high for tightly packed folds, near zero for rods or random coil. The bounding-box extents give the protein's footprint along x, y, z in Å.

Backbone torsions (φ/ψ). Backbone dihedral angles. Every residue except chain termini has a φ (preceding-C → N → Cα → C) and a ψ (N → Cα → C → next-N). They are reported in degrees following the IUPAC sign convention. Secondary structure is essentially a statement about which (φ, ψ) basin each residue occupies.

Contact-map, Ramachandran, and PAE plots. Plot images: a contact map (which residues are close in 3D, as an N×N binary image), a Ramachandran scatter (backbone torsion angles, revealing secondary-structure composition at a glance), and — for AlphaFold structures — a PAE heatmap (pairwise prediction confidence).

Predicted aligned error. Predicted Aligned Error (PAE) is an AlphaFold confidence matrix: entry (i, j) is the expected error in the position of residue j, in ångströms, when the prediction is superimposed on the true structure at residue i. Low PAE within a block of residues means that block is internally rigid and well-predicted; high PAE between two blocks means their relative placement is uncertain even if each block individually is confident.

Secondary structure (3-state, P-SEA). Three-state secondary structure (P-SEA) collapses the eight DSSP classes into helix (a), strand (b), and coil (c). P-SEA assigns these from Cα geometry alone — distances and angles — without requiring backbone oxygens, so it works on any Cα trace.

Solvent-accessible surface area. Solvent-accessible surface area (SASA) is the area in Å² traced out by the centre of a 1.4 Å probe sphere (a water molecule) rolled over the protein's van der Waals surface (Shrake–Rupley / Lee–Richards construction). Buried residues have near-zero SASA; fully exposed residues can exceed 200 Å². The total SASA scales roughly with the number of surface residues.

Foldseek 3Di. The Foldseek 3Di string encodes local tertiary geometry as a 20-letter alphabet — one character per residue — derived from the relative positions of nearby Cα atoms. Unlike the amino-acid sequence, 3Di is a direct function of the 3D structure, so two proteins with the same fold have similar 3Di strings even at low sequence identity.

B-factor. For experimental (PDB) structures, the B-factor (temperature factor) quantifies the positional spread of each atom in the crystal — a combination of thermal vibration and static disorder — in units of Å². High B-factors mark flexible loops or poorly resolved regions; low B-factors mark the rigid, well-ordered core.

mmCIF coordinates. The mmCIF block holds the 3D Cartesian coordinates of each backbone atom (N, Cα, C, O) in ångströms. mmCIF is the PDB's canonical archive format — a tagged-loop text representation of the atomic model.

InterPro / GO / CATH / organism. Functional annotations link the protein to curated databases. InterPro entries identify conserved domains and families by matching the sequence against member-database signatures (Pfam, PROSITE, CDD, …). Gene Ontology (GO) terms describe molecular function, biological process, and cellular component in a controlled vocabulary. CATH places the structure in a hierarchical fold classification (Class/Architecture/Topology/Homologous-superfamily). The organism is the source species.

Rendered structure images. Structure images are PyMOL renders from six orthogonal camera directions. Cartoon representation draws helices as coils and strands as arrows; sticks shows the backbone as bonds; surface shows the solvent-excluded envelope. Rainbow coloring maps sequence position to hue (blue→red, N→C); chain coloring assigns a distinct color per polypeptide.

Sequence. This is the polypeptide sequence — one letter per residue, N-terminus first. Length ranges from a few dozen residues for small domains to over a thousand for large multi-domain proteins.

Secondary structure (8-state, DSSP). The SS8 string is DSSP's per-residue secondary-structure call. α-helix (H) means an i→i+4 H-bond ladder; β-strand (E) means the residue participates in a β-sheet; 3₁₀ (G) and π (I) are tighter and wider helices; T/S are turns/bends; '-' is loop.

Nearest PDB structures. Structural nearest neighbors (via Foldseek easy-search vs the PDB). Reported per hit: target PDB id, E-value, and alignment TM-score. A TM-score above ~0.5 is the conventional threshold for 'same fold'.